Protein 7ULH (pdb70)

Nearest PDB structures (foldseek):
  7ulh-assembly1_D  TM=1.004E+00  e=5.525E-63  Mycobacterium avium 104
  7ulh-assembly1_B  TM=1.000E+00  e=2.800E-59  Mycobacterium avium 104
  7ulh-assembly1_E  TM=9.971E-01  e=6.194E-58  Mycobacterium avium 104
  7ulh-assembly2_G  TM=9.813E-01  e=3.292E-58  Mycobacterium avium 104
  7ulh-assembly1_C  TM=9.807E-01  e=3.507E-58  Mycobacterium avium 104

InterPro domains:
  IPR002347 Short-chain dehydrogenase/reductase SDR [PF00106] (8-205)
  IPR002347 Short-chain dehydrogenase/reductase SDR [PR00080] (91-102)
  IPR002347 Short-chain dehydrogenase/reductase SDR [PR00080] (151-159)
  IPR002347 Short-chain dehydrogenase/reductase SDR [PR00080] (171-190)
  IPR002347 Short-chain dehydrogenase/reductase SDR [PR00081] (9-26)
  IPR002347 Short-chain dehydrogenase/reductase SDR [PR00081] (91-102)
  IPR002347 Short-chain dehydrogenase/reductase SDR [PR00081] (145-161)
  IPR002347 Short-chain dehydrogenase/reductase SDR [PR00081] (171-190)
  IPR002347 Short-chain dehydrogenase/reductase SDR [PR00081] (192-209)
  IPR020904 Short-chain dehydrogenase/reductase, conserved site [PS00061] (158-186)
  IPR036291 NAD(P)-binding domain superfamily [SSF51735] (5-262)
  IPR051687 Peroxisomal Beta-Oxidation Enzymes [PTHR45024] (5-287)
  IPR057326 Ketoreductase domain [SM00822] (8-202)

Foldseek 3Di:
DFLQAPAEEEQAPCLFFLSVLLQLLLQVRHYAYAQEDQDAAPVCPDVRRSSVVSQVVSVVVVGHYDYHHFQLLDLVRLLVVQVCCCVVVNHHQEYELDDFDADFAAPVVDDVCNQVVRLRSQPSSLVRNLVNRLVVQVVVCVVVVAADHHEYEHEAEPCLAPNDGRGPRNNVSSVVVLVVQLVSQVVRVVNQYAGEYEHQYVDGLVNDDPPDADQQRSNQCSVVVSVCSGPVNSVDHSWYWYGGRPDTDTDDHDDAPFDDDPPPDDDDPVCVVVCCCDGNPVVDDDPDD/DFLQALAEEEQAQCLFAQSVLLQLLLQVRHYAYAQEDAAAAPVPPDVRRSSVVSQVVSVVVPGHYDYHHFQLLDLVSLLVVQVCCCVVVNHHQYYELDDFDADFAAPVPDDVCRLVRRLRSQPSSLVSNLVNNLVVQVVVCVVVVAADHHEYEHEAEPCLAPNDGRGPRNNVSRVNVLVVQQVSQVVRVVSQYAGEYEHQQVAGVSNCPPPDQDQQRSSQCSVVVSVCSGPVNSPDHSWYWYGGRPDTDTDDHDDAPFDDDPPPDDDDPVCVVVCCCDGNPVVDDDPDD/DFLQALAEEEQAQCLFFLNVLLQLQLQVRHYAYAQEDQDCDCNRSSVVSQVLSVVVPGHYHYHHFQLLDQVRLLVVQVCCCVVVVHHQYYELDDFDADFDAPVPDDVCNQVVRLRSQPSSLVNNLVNRLVVQVVVCVVVVAADHHEYEHEAEPCLAPNDGRGPRNNVRRVNVLVVQQVSQVVRVRNQYAGEYEHQYHDGLSRDDPPDADQQRSNQCSVVVSVCSGPVNSPDHSWYWYGGRPDTDTDDHDDAPFDDDPPPDDDDPVCVVVCCCDGNPVVDHDPDD/DAFQQALAEEEQAQCLDFQSVLLQLLLQVRHYAYAQEDADADPVCPDVRGSSVVSQVVSVVVPGHYDYAHFQLLDQVSLLVVQVCCCVVSVHHQEYELDDFDADFDAPVPDDVCRQVVRLRSQPSSLVNNLVNNLVVLVVVCVVVVAADHHEYEHEAEPCLQPNDGRGPRNNVSSVNVLVVQQVSQVVRVRNQYAGEYEHQNVDFDQQRRNQCSVVVSVCSGPVNSPDHSWYWYGGRPDTDTDDHDDAPFDDDPPPDDDDPVCVVVCCCDGNPVVDDDPDDD/DFLQALAEEEFAQCLDFLSVLLQLLLQVRHYAYAQEDAPPVGSSVVSQVVSVVVPGHYHYAHFQLLDLVSLLVVQVCCCVVSNHHQEYELDDFDADFAAPVPDDVCNQVVRLRSQPVSLVSNLVNRLVVLVVVCVVVVAADHHEYEHEAEPCLAPNDGRPPRNNVSSVNVLVVQQVSQVVRVRNQYAGEYEHENCVQQRSNQCSVVSSVCSGPVNSPDHSWYWYGGGPDTDTDDHDDAPFDDDPPPDDDDPVCVVVCCCDGNVVVDDDPDDD/DFLQALAEEEQAPCLFFLSVLLQLLLQVRHYAYAQEDQPAPVHRSSVVSQVLSVVVPGHYHYHHFQLLDQVSLLVVQVCCCVVVNHHQEYELDDFDADFAAPVPDDPCNQVRRLRSQPSSLVRNLVNRLVVLVVVCVVVVAADHHEYEHEAEPCLAPNDGRGPRNNVRRVNVLVVQQVSQVVRVVNQYAGEYEHQANPGLSNHPADQNRRNQCSNVVSVCSGPVNSPDHSWYWYGGGPDTDTDDHDDAPFDDDPPPDDDDPVCVVVCCCDGNPVVDHDPDDD/DFLQAPAEEEQAQCLFFLSVLLQLQLQVRHYAYAQEDQDQDPVGDSSVVSQVLSVVVPGHYHYDHFQLLDLVRLLVVQVCCCVVVNHHQEYELDDFDADFAAPVPDDVCNQVVRLRSQPSSLVSNLVNNLVVQVVVCVVVVAADHHEYEHEAEPCLQPNDGRGPRNNVSSVNVLVVQLVSQVVRVVNQYAGEYEHQYVAGLSNDDPPDADQQRSNQCSVVVSVCSGPVNSPDHSWYWYGGRPDTDTDDDDDAPFDDDPPPDDDDPVCVVVCCCDGNPVVDHDPDDD

Sequence (1984 aa):
TGLLDGKVALVTGAGHGIGRGHALELAKHGATVIVNDLGTSLSGEGTGKVADEVVTVIESRGGKAVSDFSDVGDEEQVDLAVERAYSQLGRLDIVVNNAGIVRDKAIWNMTVDDDFDLVMRVHVRGSWLTSRAVARKWRAESKESGAKVYGRIINTTSGAGLHGHFGQTNYSAAKAAIVGLTQTLSLELASIGATVNAISPGPIEPDERSEDEFDPKDPSLGSPVVAWLASPEAGHISGQVIRAIGEHLQLLKGWHPVASVSNGQKRWDANKLGAIMAADIFGTRNTGLRTGLLDGKVALVTGAGHGIGRGHALELAKHGATVIVNDLGTSLSGEGTGKVADEVVTVIESRGGKAVSDFSDVGDEEQVDLAVERAYSQLGRLDIVVNNAGIVRDKAIWNMTVDDFDLVMRVHVRGSWLTSRAVARKWRAESKESGAKVYGRIINTTSGAGLHGHFGQTNYSAAKAAIVGLTQTLSLELASIGATVNAISPGPIEPDERSEDEFDPKDPSLGSPVVAWLASPEAGHISGQVIRAIGEHLQLLKGWHPVASVSNGQKRWDANKLGAIMAADIFGTRNTGLRTGLLDGKVALVTGAGHGIGRGHALELAKHGATVIVNDLGTSLGKVADEEVVTVIESRGGKAVSDFSDVGDEEQVDLAVERAYSQLGRLDIVVNNAGIVRDKAIWNMTVDDFDLVMRVHVRGSWLTSRAVARKWRAESKESGAKVYGRIINTTSGAGLHGHFGQTNYSAAKAAIVGLTQTLSLELASIGATVNAISPGPIEPDERSEDEFDPKDPSLGSPVVAWLASPEAGHISGQVIRAIGEHLQLLKGWHPVASVSNGQKRWDANKLGAIMAADIFGTRNTGLRMTGLLDGKVALVTGAGHGIGRGHALELAKHGATVIVNDLGTSLSGEGTGKVADEVVTVIESRGGKAVSDFSDVGDEEQVDLAVERAYSQLGRLDIVVNNAGIVRDKAIWNMTVDDFDLVMRVHVRGSWLTSRAVARKWRAESKESGAKVYGRIINTTSGAGLHGHFGQTNYSAAKAAIVGLTQTLSLELASIGATVNAISPGDEFDPKDPSLGSPVVAWLASPEAGHISGQVIRAIGEHLQLLKGWHPVASVSNGQKRWDANKLGAIMAADIFGTRNTGLRLTGLLDGKVALVTGAGHGIGRGHALELAKHGATVIVNDLGTGKVADEVVTVIESRGGKAVSDFSDVGDEEQVDLAVERAYSQLGRLDIVVNNAGIVRDKAIWNMTVDDFDLVMRVHVRGSWLTSRAVARKWRAESKESGAKVYGRIINTTSGAGLHGHFGQTNYSAAKAAIVGLTQTLSLELASIGATVNAISPGFDPKDPSLGSPVVAWLASPEAGHISGQVIRAIGEHLQLLKGWHPVASVSNGQKRWDANKLGAIMAADIFGTRNTGLRLTGLLDGKVALVTGAGHGIGRGHALELAKHGATVIVNDLGTSTGKVADEVVTVIESRGGKAVSDFSDVGDEEQVDLAVERRAYSQLGRLDIVVNNAGIVRDKAIWNMTVDDDFDLVMRVHVRGSWLTSRAVARKWRAESKESGAKVYGRIINTTSGAGLHGHFGQTNYSAAKAAIVGLTQTLSLELASIGATVNAISPGPIEPDEREFDPKDPSLGSPVVAWLASPEAGHISGQVIRAIGEHLQLLKGWHPVASVSNGQKRWDANKLGAIMAADIFGTRNTGLRLTGLLDGKVALVTGAGHGIGRGHALELAKHGATVIVNDLGTSLSGKVADEEVVTVIESRGGKAVSDFSDVGDEEQVDLAVERRAYSQLGRLDIVVNNAGIVRDKAIWNMTVDDDF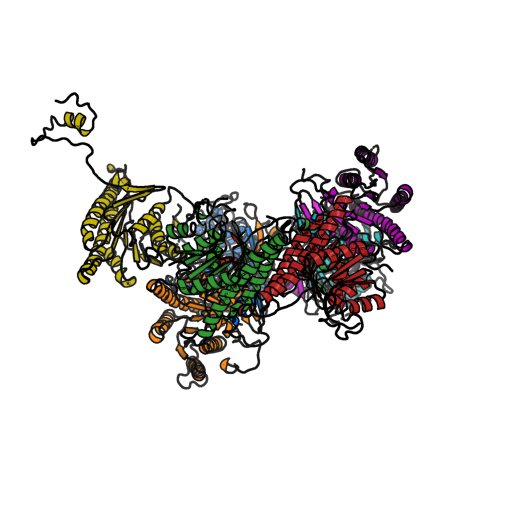DLVMRVHVRGSWLTSRAVARKWRAESKESGAKVYGRIINTTSGAGLHGHFGQTNYSAAKAAIVGLTQTLSLELASIGATVNAISPGPIEPDERSEDEFDPKDPSLGSPVVAWLASPEAGHISGQVIRAIGEHLQLLKGWHPVASVSNGQKRWDANKLGAIMAADIFGTRNTGLRL

B-factor: mean 33.36, std 16.4, range [7.2, 121.9]

Radius of gyration: 41.69 Å; Cα contacts (8 Å, |Δi|>4): 4905; chains: 7; bounding box: 114×105×138 Å

Solvent-accessible surface area: 74106 Å² total; per-residue (Å²): 178,28,31,0,87,68,34,10,0,8,0,2,17,0,0,96,23,38,0,17,2,1,0,19,17,0,8,140,14,25,1,22,0,5,0,6,21,108,27,101,20,116,88,48,76,85,67,11,66,2,0,43,68,0,17,83,35,3,95,100,148,72,20,134,7,47,24,9,75,17,47,14,0,39,60,127,70,4,46,108,14,2,80,89,0,42,86,132,59,53,40,0,6,0,0,0,7,26,20,34,52,64,104,72,51,0,0,22,50,0,66,17,102,22,3,50,70,0,20,88,24,6,1,34,1,7,0,0,2,0,4,6,0,0,90,54,0,89,63,68,16,181,92,71,72,58,139,16,45,0,7,1,1,0,9,0,14,19,2,4,7,57,0,75,28,0,20,0,0,36,0,0,0,7,5,0,3,8,0,0,0,10,0,0,3,45,2,0,37,77,11,18,0,1,0,1,0,0,2,16,73,176,58,20,9,26,116,44,64,139,133,81,45,50,92,83,9,33,10,6,3,1,8,0,0,0,3,0,0,0,72,80,0,27,39,0,0,5,4,1,1,83,2,53,9,53,75,0,29,5,8,59,15,28,65,73,77,21,60,30,49,21,60,114,55,92,18,63,1,87,130,0,15,70,43,3,10,22,37,14,14,16,0,46,23,61,7,77,201,179,25,28,0,76,70,39,10,0,8,0,3,17,0,0,88,26,36,0,15,4,0,0,21,22,0,8,160,11,20,1,19,0,12,0,6,20,103,28,93,13,187,88,47,75,86,97,8,71,3,0,39,70,0,16,86,34,3,94,95,131,72,17,127,8,62,37,5,80,6,50,14,0,44,62,126,66,3,49,89,9,3,83,100,3,39,90,144,57,57,40,0,7,0,0,0,8,24,20,37,54,77,102,80,107,10,0,35,84,0,64,14,101,26,5,49,69,0,19,89,26,7,1,34,2,6,0,0,3,0,3,7,0,0,92,54,0,28,61,62,16,75,154,66,66,56,139,14,46,0,8,1,1,0,10,0,14,19,3,3,8,56,0,75,104,7,21,0,0,35,0,0,0,8,6,0,2,7,0,0,0,11,0,0,3,45,2,0,38,50,10,18,0,1,0,1,0,0,3,10,72,180,78,19,9,16,109,32,52,110,75,159,41,51,88,81,9,38,12,5,1,2,10,0,0,0,3,1,0,0,73,81,0,28,36,0,0,4,4,1,1,71,2,57,8,53,74,0,29,5,8,60,16,28,63,76,75,20,60,28,50,21,62,111,56,71,17,75,1,101,43,0,18,69,44,2,10,22,40,15,16,18,1,47,26,57,8,77,204,127,25,30,0,72,75,41,10,0,10,0,2,18,0,0,96,23,38,0,6,3,0,0,18,18,0,5,147,12,11,0,22,0,13,0,5,21,116,27,105,55,152,92,102,1,0,64,64,0,15,84,30,4,93,90,149,69,16,108,8,61,39,13,74,10,48,14,0,40,52,139,72,4,46,97,13,2,79,94,3,41,99,130,58,55,39,1,7,0,0,0,7,24,20,36,51,78,94,75,76,10,0,39,97,4,68,15,102,15,4,49,73,0,18,88,26,5,1,33,1,7,0,0,2,0,3,6,0,0,85,54,0,101,64,71,13,83,161,72,69,59,141,18,46,0,7,1,2,0,8,0,11,17,2,4,7,57,0,74,104,6,20,0,0,35,0,0,0,7,6,0,2,8,0,0,0,11,0,0,3,44,5,0,34,89,16,17,0,1,0,1,0,0,2,13,70,186,79,25,11,25,114,49,69,86,104,62,45,58,86,78,8,31,13,5,3,2,8,0,0,0,4,1,0,0,74,76,0,27,36,0,0,5,5,1,1,80,1,54,7,51,74,0,29,5,8,60,16,29,63,75,76,22,60,29,50,22,60,103,59,126,19,65,0,93,134,0,20,69,43,3,8,20,39,13,16,17,1,45,24,58,7,76,196,165,118,33,26,0,59,70,42,9,0,7,0,2,18,0,0,101,38,42,0,67,7,1,0,38,17,0,8,144,13,25,1,21,0,5,0,5,18,101,26,97,4,172,90,36,88,78,93,15,77,3,0,37,58,0,16,84,42,3,98,92,176,70,17,122,8,52,24,9,83,16,48,13,0,44,60,122,67,3,46,106,13,4,84,84,0,43,84,119,56,55,42,1,8,0,0,0,7,25,19,38,53,80,89,79,69,11,0,34,98,0,71,28,87,10,4,52,54,0,18,88,27,7,1,33,1,6,0,1,2,0,8,5,0,0,88,60,0,103,66,76,13,82,95,72,71,58,134,18,43,0,7,1,1,0,9,1,11,17,3,3,8,56,0,74,105,6,18,0,0,34,0,0,0,6,6,0,2,8,0,0,0,12,0,0,2,42,3,0,38,87,12,16,0,1,0,1,0,0,3,18,68,157,90,50,79,84,84,30,68,27,6,3,0,7,0,0,0,3,0,0,0,73,83,0,29,35,0,0,4,4,2,1,82,3,56,8,47,75,0,26,5,8,62,18,29,63,76,77,22,62,31,49,12,44,104,106,76,17,66,1,87,126,0,16,68,41,2,10,19,35,15,15,14,1,44,22,58,5,75,146,160,179,23,28,0,73,76,43,11,0,10,0,3,16,0,6,121,42,41,1,15,7,0,0,44,37,0,8,85,19,24,1,20,0,11,0,6,24,115,27,145,107,30,4,0,63,112,12,17,87,55,3,96,93,176,71,19,138,6,61,40,24,98,18,50,14,0,42,56,124,68,4,49,111,14,6,107,59,1,52,97,78,59,54,43,0,8,0,0,0,7,25,19,36,83,97,22,78,76,12,0,34,94,0,63,18,99,27,5,51,40,0,17,96,31,7,1,32,1,6,0,0,2,0,4,10,0,0,91,27,0,107,63,73,17,86,96,73,71,59,145,18,41,0,8,1,2,0,9,0,13,16,4,4,8,60,0,75,102,7,19,0,0,36,0,0,0,7,6,0,2,8,0,0,0,11,0,0,3,40,3,0,36,87,9,17,0,2,0,2,0,0,2,19,75,102,84,84,85,52,66,41,12,2,0,7,0,0,0,3,1,0,0,74,75,0,27,37,0,0,5,5,1,1,78,3,56,9,57,78,0,28,5,7,63,16,28,63,74,74,22,60,28,51,22,58,110,56,102,15,62,1,91,126,0,17,69,42,3,9,18,38,14,16,16,1,47,23,56,6,69,146,151,179,26,29,0,78,80,39,10,0,7,0,3,17,0,0,98,22,39,1,9,2,0,0,15,17,0,6,142,11,11,0,23,0,3,0,4,22,119,28,81,73,145,40,34,1,0,65,62,0,17,87,31,3,91,91,145,71,16,102,8,53,22,10,96,17,51,13,0,42,54,129,69,3,48,119,11,3,85,85,0,41,88,132,56,53,42,0,8,0,0,0,7,24,18,36,70,95,23,78,96,13,0,33,89,0,60,21,102,29,5,52,89,0,19,86,23,6,1,32,1,7,0,1,1,0,4,7,0,0,90,58,0,104,66,70,14,85,149,66,70,59,145,17,42,0,7,0,2,0,8,1,12,16,3,3,8,57,0,75,107,7,21,0,0,37,0,0,0,7,7,0,2,6,0,0,0,12,0,0,3,44,4,0,34,88,16,16,0,1,0,0,0,0,2,12,68,183,92,36,11,32,90,93,128,45,80,86,86,16,37,15,5,1,0,7,0,0,0,4,0,0,0,78,75,0,27,35,0,0,4,4,0,1,76,2,51,8,55,76,0,29,5,7,62,16,28,63,76,74,22,60,30,50,18,53,108,144,77,17,78,1,96,49,0,18,69,44,3,8,19,36,13,16,17,1,39,22,57,6,69,153,145,122,25,65,0,65,73,42,5,0,8,0,2,18,0,0,100,22,38,0,19,2,0,0,19,16,0,5,144,45,10,0,6,0,11,0,5,21,107,26,103,30,116,114,81,79,2,0,30,70,0,6,22,34,3,6,58,146,38,5,55,7,57,38,6,80,8,45,13,0,43,83,123,68,3,50,88,10,3,84,105,2,43,85,132,27,56,40,0,7,0,0,0,7,24,18,33,52,79,99,77,102,14,110,186,86,29,75,113,99,22,80,81,70,0,48,87,24,5,29,109,1,7,113,4,2,1,51,6,0,19,136,56,0,145,65,71,12,83,96,75,69,59,147,19,42,0,7,1,1,0,8,0,14,37,16,8,48,152,39,121,161,14,20,61,0,36,19,41,0,7,44,37,2,25,34,28,0,90,64,15,12,141,115,11,56,84,11,22,2,5,0,1,0,0,2,12,70,193,56,32,10,19,120,70,76,116,80,68,119,54,90,80,23,30,24,49,2,1,63,27,0,1,90,1,0,0,75,102,0,40,143,43,32,18,39,17,17,78,6,52,18,140,104,120,78,108,48,154,51,252,125,118,131,39,100,59,93,48,47,184,145,232,117,61,84,145,132,48,52,74,43,87,13,19,36,53,149,56,108,173,134,67,43,181,144,158

Structure (mmCIF, N/CA/C/O backbone):
data_7ULH
#
_entry.id   7ULH
#
_cell.length_a   241.810
_cell.length_b   241.810
_cell.length_c   241.960
_cell.angle_alpha   90.000
_cell.angle_beta   90.000
_cell.angle_gamma   120.000
#
_symmetry.space_group_name_H-M   'H 3 2'
#
loop_
_entity.id
_entity.type
_entity.pdbx_description
1 polymer 'Short chain dehydrogenase'
2 water water
#
loop_
_atom_site.group_PDB
_atom_site.id
_atom_site.type_symbol
_atom_site.label_atom_id
_atom_site.label_alt_id
_atom_site.label_comp_id
_atom_site.label_asym_id
_atom_site.label_entity_id
_atom_site.label_seq_id
_atom_site.pdbx_PDB_ins_code
_atom_site.Cartn_x
_atom_site.Cartn_y
_atom_site.Cartn_z
_atom_site.occupancy
_atom_site.B_iso_or_equiv
_atom_site.auth_seq_id
_atom_site.auth_comp_id
_atom_site.auth_asym_id
_atom_site.auth_atom_id
_atom_site.pdbx_PDB_model_num
ATOM 1 N N . THR A 1 23 ? -24.08981 94.15769 -29.59918 1.000 94.06081 2 THR A N 1
ATOM 2 C CA . THR A 1 23 ? -23.08244 93.10348 -29.50489 1.000 92.84415 2 THR A CA 1
ATOM 3 C C . THR A 1 23 ? -21.92141 93.52177 -28.60157 1.000 87.68683 2 THR A C 1
ATOM 4 O O . THR A 1 23 ? -21.08794 94.35068 -28.97328 1.000 94.07077 2 THR A O 1
ATOM 8 N N . GLY A 1 24 ? -21.87333 92.92374 -27.41472 1.000 67.08234 3 GLY A N 1
ATOM 9 C CA . GLY A 1 24 ? -20.80786 93.20026 -26.47283 1.000 59.01776 3 GLY A CA 1
ATOM 10 C C . GLY A 1 24 ? -19.54454 92.39472 -26.73453 1.000 46.97591 3 GLY A C 1
ATOM 11 O O . GLY A 1 24 ? -19.55366 91.38074 -27.43261 1.000 47.12486 3 GLY A O 1
ATOM 12 N N . LEU A 1 25 ? -18.43073 92.88648 -26.18077 1.000 39.96734 4 LEU A N 1
ATOM 13 C CA . LEU A 1 25 ? -17.17199 92.15326 -26.27803 1.000 41.08196 4 LEU A CA 1
ATOM 14 C C . LEU A 1 25 ? -17.33803 90.71453 -25.81532 1.000 39.11753 4 LEU A C 1
ATOM 15 O O . LEU A 1 25 ? -16.74878 89.79464 -26.39348 1.000 32.36259 4 LEU A O 1
ATOM 20 N N . LEU A 1 26 ? -18.13861 90.50476 -24.76951 1.000 37.50983 5 LEU A N 1
ATOM 21 C CA . LEU A 1 26 ? -18.27193 89.20904 -24.12055 1.000 37.47373 5 LEU A CA 1
ATOM 22 C C . LEU A 1 26 ? -19.63614 88.58279 -24.37300 1.000 36.07439 5 LEU A C 1
ATOM 23 O O . LEU A 1 26 ? -20.07343 87.72033 -23.60221 1.000 32.44288 5 LEU A O 1
ATOM 28 N N . ASP A 1 27 ? -20.32338 89.01158 -25.42821 1.000 36.10274 6 ASP A N 1
ATOM 29 C CA . ASP A 1 27 ? -21.59827 88.40285 -25.76594 1.000 38.24747 6 ASP A CA 1
ATOM 30 C C . ASP A 1 27 ? -21.40488 86.91440 -25.99972 1.000 39.29583 6 ASP A C 1
ATOM 31 O O . ASP A 1 27 ? -20.45980 86.49843 -26.67628 1.000 38.46907 6 ASP A O 1
ATOM 36 N N . GLY A 1 28 ? -22.28882 86.11439 -25.41171 1.000 38.82658 7 GLY A N 1
ATOM 37 C CA . GLY A 1 28 ? -22.24622 84.67778 -25.55451 1.000 34.00284 7 GLY A CA 1
ATOM 38 C C . GLY A 1 28 ? -21.31013 83.95986 -24.60912 1.000 38.09136 7 GLY A C 1
ATOM 39 O O . GLY A 1 28 ? -21.28305 82.72332 -24.61959 1.000 38.73527 7 GLY A O 1
ATOM 40 N N . LYS A 1 29 ? -20.53612 84.67872 -23.80254 1.000 33.59103 8 LYS A N 1
ATOM 41 C CA . LYS A 1 29 ? -19.58568 84.05154 -22.89695 1.000 33.93534 8 LYS A CA 1
ATOM 42 C C . LYS A 1 29 ? -20.19394 83.90622 -21.50559 1.000 33.66092 8 LYS A C 1
ATOM 43 O O . LYS A 1 29 ? -21.10938 84.63920 -21.12655 1.000 36.64548 8 LYS A O 1
ATOM 49 N N . VAL A 1 30 ? -19.70838 82.91399 -20.76604 1.000 32.26310 9 VAL A N 1
ATOM 50 C CA . VAL A 1 30 ? -20.11874 82.66606 -19.38909 1.000 31.16801 9 VAL A CA 1
ATOM 51 C C . VAL A 1 30 ? -18.88680 82.80778 -18.50787 1.000 31.93654 9 VAL A C 1
ATOM 52 O O . VAL A 1 30 ? -17.84581 82.19907 -18.78501 1.000 29.91923 9 VAL A O 1
ATOM 56 N N . ALA A 1 31 ? -19.00049 83.61917 -17.46000 1.000 29.16374 10 ALA A N 1
ATOM 57 C CA . ALA A 1 31 ? -17.87215 83.95274 -16.60605 1.000 29.38378 10 ALA A CA 1
ATOM 58 C C . ALA A 1 31 ? -18.21515 83.68223 -15.14991 1.000 31.49616 10 ALA A C 1
ATOM 59 O O . ALA A 1 31 ? -19.32890 83.96481 -14.69559 1.000 30.79040 10 ALA A O 1
ATOM 61 N N . LEU A 1 32 ? -17.25431 83.11828 -14.42940 1.000 28.82908 11 LEU A N 1
ATOM 62 C CA . LEU A 1 32 ? -17.34865 82.95226 -12.98885 1.000 27.99794 11 LEU A CA 1
ATOM 63 C C . LEU A 1 32 ? -16.44614 83.97846 -12.32432 1.000 29.42501 11 LEU A C 1
ATOM 64 O O . LEU A 1 32 ? -15.26572 84.09034 -12.67074 1.000 28.92531 11 LEU A O 1
ATOM 69 N N . VAL A 1 33 ? -17.00449 84.73361 -11.38474 1.000 29.08011 12 VAL A N 1
ATOM 70 C CA . VAL A 1 33 ? -16.24059 85.67071 -10.57181 1.000 28.17192 12 VAL A CA 1
ATOM 71 C C . VAL A 1 33 ? -16.39392 85.23425 -9.12628 1.000 28.71878 12 VAL A C 1
ATOM 72 O O . VAL A 1 33 ? -17.50925 85.22969 -8.59181 1.000 29.69355 12 VAL A O 1
ATOM 76 N N . THR A 1 34 ? -15.28687 84.85119 -8.50024 1.000 28.20727 13 THR A N 1
ATOM 77 C CA . THR A 1 34 ? -15.31021 84.44237 -7.10528 1.000 28.81564 13 THR A CA 1
ATOM 78 C C . THR A 1 34 ? -15.15634 85.66524 -6.21129 1.000 29.16626 13 THR A C 1
ATOM 79 O O . THR A 1 34 ? -14.43905 86.61099 -6.55047 1.000 28.85607 13 THR A O 1
ATOM 83 N N . GLY A 1 35 ? -15.85226 85.65207 -5.07905 1.000 28.67446 14 GLY A N 1
ATOM 84 C CA . GLY A 1 35 ? -15.82086 86.80644 -4.19913 1.000 26.89244 14 GLY A CA 1
ATOM 85 C C . GLY A 1 35 ? -16.34181 88.05978 -4.86451 1.000 31.47835 14 GLY A C 1
ATOM 86 O O . GLY A 1 35 ? -15.72428 89.12520 -4.74626 1.000 32.97101 14 GLY A O 1
ATOM 87 N N . ALA A 1 36 ? -17.44944 87.94974 -5.59530 1.000 32.00751 15 ALA A N 1
ATOM 88 C CA . ALA A 1 36 ? -17.99599 89.05831 -6.36547 1.000 29.58335 15 ALA A CA 1
ATOM 89 C C . ALA A 1 36 ? -19.05674 89.85385 -5.61211 1.000 32.02598 15 ALA A C 1
ATOM 90 O O . ALA A 1 36 ? -19.75469 90.66298 -6.23123 1.000 30.11815 15 ALA A O 1
ATOM 92 N N . GLY A 1 37 ? -19.18529 89.65850 -4.29448 1.000 32.92728 16 GLY A N 1
ATOM 93 C CA . GLY A 1 37 ? -20.22409 90.33602 -3.53356 1.000 30.71060 16 GLY A CA 1
ATOM 94 C C . GLY A 1 37 ? -19.91185 91.76447 -3.14633 1.000 31.90452 16 GLY A C 1
ATOM 95 O O . GLY A 1 37 ? -20.83796 92.54384 -2.91247 1.000 35.56234 16 GLY A O 1
ATOM 96 N N . HIS A 1 38 ? -18.63558 92.12918 -3.07009 1.000 34.65656 17 HIS A N 1
ATOM 97 C CA . HIS A 1 38 ? -18.23828 93.46418 -2.64443 1.000 35.94649 17 HIS A CA 1
ATOM 98 C C . HIS A 1 38 ? -17.00775 93.89831 -3.42562 1.000 34.49279 17 HIS A C 1
ATOM 99 O O . HIS A 1 38 ? -16.25779 93.07043 -3.95080 1.000 38.07919 17 HIS A O 1
ATOM 106 N N . GLY A 1 39 ? -16.81522 95.21419 -3.49117 1.000 31.47249 18 GLY A N 1
ATOM 107 C CA . GLY A 1 39 ? -15.53106 95.77626 -3.88097 1.000 31.07275 18 GLY A CA 1
ATOM 108 C C . GLY A 1 39 ? -15.07035 95.34736 -5.25973 1.000 36.47824 18 GLY A C 1
ATOM 109 O O . GLY A 1 39 ? -15.83075 95.36086 -6.23579 1.000 34.62711 18 GLY A O 1
ATOM 110 N N . ILE A 1 40 ? -13.79689 94.94870 -5.32707 1.000 38.46639 19 ILE A N 1
ATOM 111 C CA . ILE A 1 40 ? -13.14962 94.64337 -6.60069 1.000 35.83302 19 ILE A CA 1
ATOM 112 C C . ILE A 1 40 ? -13.89624 93.53402 -7.33243 1.000 32.77416 19 ILE A C 1
ATOM 113 O O . ILE A 1 40 ? -14.18482 93.63992 -8.53148 1.000 28.75311 19 ILE A O 1
ATOM 118 N N . GLY A 1 41 ? -14.22825 92.45532 -6.62283 1.000 30.77628 20 GLY A N 1
ATOM 119 C CA . GLY A 1 41 ? -14.92654 91.35913 -7.27223 1.000 28.12118 20 GLY A CA 1
ATOM 120 C C . GLY A 1 41 ? -16.28460 91.77623 -7.79848 1.000 31.98135 20 GLY A C 1
ATOM 121 O O . GLY A 1 41 ? -16.70293 91.34775 -8.87663 1.000 32.17250 20 GLY A O 1
ATOM 122 N N . ARG A 1 42 ? -16.98678 92.62734 -7.04549 1.000 33.57878 21 ARG A N 1
ATOM 123 C CA . ARG A 1 42 ? -18.26701 93.16030 -7.50211 1.000 32.20607 21 ARG A CA 1
ATOM 124 C C . ARG A 1 42 ? -18.10149 93.98853 -8.76553 1.000 31.63174 21 ARG A C 1
ATOM 125 O O . ARG A 1 42 ? -18.91012 93.88154 -9.69750 1.000 31.78701 21 ARG A O 1
ATOM 133 N N . GLY A 1 43 ? -17.05286 94.81419 -8.81516 1.000 29.96621 22 GLY A N 1
ATOM 134 C CA . GLY A 1 43 ? -16.78254 95.58909 -10.01435 1.000 29.68901 22 GLY A CA 1
ATOM 135 C C . GLY A 1 43 ? -16.53317 94.71785 -11.22877 1.000 32.65828 22 GLY A C 1
ATOM 136 O O . GLY A 1 43 ? -17.04562 94.99538 -12.31537 1.000 36.16415 22 GLY A O 1
ATOM 137 N N . HIS A 1 44 ? -15.75424 93.64571 -11.05862 1.000 28.57050 23 HIS A N 1
ATOM 138 C CA . HIS A 1 44 ? -15.52284 92.71205 -12.15617 1.000 28.95281 23 HIS A CA 1
ATOM 139 C C . HIS A 1 44 ? -16.83812 92.12291 -12.65018 1.000 31.35013 23 HIS A C 1
ATOM 140 O O . HIS A 1 44 ? -17.11901 92.12287 -13.85399 1.000 34.68876 23 HIS A O 1
ATOM 147 N N . ALA A 1 45 ? -17.66911 91.63279 -11.72455 1.000 30.35456 24 ALA A N 1
ATOM 148 C CA . ALA A 1 45 ? -18.93497 91.01314 -12.10978 1.000 32.20414 24 ALA A CA 1
ATOM 149 C C . ALA A 1 45 ? -19.81526 91.98443 -12.89018 1.000 31.41929 24 ALA A C 1
ATOM 150 O O . ALA A 1 45 ? -20.40701 91.61272 -13.91031 1.000 31.77856 24 ALA A O 1
ATOM 152 N N . LEU A 1 46 ? -19.90618 93.23550 -12.42958 1.000 29.94652 25 LEU A N 1
ATOM 153 C CA . LEU A 1 46 ? -20.67506 94.24144 -13.15439 1.000 30.87597 25 LEU A CA 1
ATOM 154 C C . LEU A 1 46 ? -20.10587 94.47673 -14.54540 1.000 30.77333 25 LEU A C 1
ATOM 155 O O . LEU A 1 46 ? -20.85565 94.54454 -15.52749 1.000 31.33130 25 LEU A O 1
ATOM 160 N N . GLU A 1 47 ? -18.77964 94.58837 -14.65020 1.000 30.28423 26 GLU A N 1
ATOM 161 C CA . GLU A 1 47 ? -18.15817 94.91725 -15.92865 1.000 32.70924 26 GLU A CA 1
ATOM 162 C C . GLU A 1 47 ? -18.36397 93.79758 -16.94463 1.000 34.38629 26 GLU A C 1
ATOM 163 O O . GLU A 1 47 ? -18.74916 94.05006 -18.09254 1.000 34.54619 26 GLU A O 1
ATOM 169 N N . LEU A 1 48 ? -18.12952 92.54885 -16.53510 1.000 31.28391 27 LEU A N 1
ATOM 170 C CA . LEU A 1 48 ? -18.29952 91.42956 -17.45672 1.000 32.61890 27 LEU A CA 1
ATOM 171 C C . LEU A 1 48 ? -19.74139 91.34766 -17.95355 1.000 36.37551 27 LEU A C 1
ATOM 172 O O . LEU A 1 48 ? -19.98621 91.07694 -19.13614 1.000 33.34852 27 LEU A O 1
ATOM 177 N N . ALA A 1 49 ? -20.71084 91.58213 -17.06233 1.000 35.18681 28 ALA A N 1
ATOM 178 C CA . ALA A 1 49 ? -22.11350 91.53485 -17.46416 1.000 35.42871 28 ALA A CA 1
ATOM 179 C C . ALA A 1 49 ? -22.46082 92.68769 -18.39702 1.000 37.31937 28 ALA A C 1
ATOM 180 O O . ALA A 1 49 ? -23.23322 92.51286 -19.34789 1.000 34.84357 28 ALA A O 1
ATOM 182 N N . LYS A 1 50 ? -21.88057 93.86714 -18.15099 1.000 36.88046 29 LYS A N 1
ATOM 183 C CA . LYS A 1 50 ? -22.11548 95.01481 -19.01928 1.000 33.33409 29 LYS A CA 1
ATOM 184 C C . LYS A 1 50 ? -21.69808 94.72198 -20.45373 1.000 36.68798 29 LYS A C 1
ATOM 185 O O . LYS A 1 50 ? -22.34816 95.18790 -21.39671 1.000 39.28578 29 LYS A O 1
ATOM 191 N N . HIS A 1 51 ? -20.65900 93.91072 -20.64117 1.000 33.09881 30 HIS A N 1
ATOM 192 C CA . HIS A 1 51 ? -20.14953 93.58890 -21.96569 1.000 33.65828 30 HIS A CA 1
ATOM 193 C C . HIS A 1 51 ? -20.76808 92.31751 -22.54827 1.000 37.50200 30 HIS A C 1
ATOM 194 O O . HIS A 1 51 ? -20.28925 91.82165 -23.57286 1.000 34.46762 30 HIS A O 1
ATOM 201 N N . GLY A 1 52 ? -21.84046 91.80486 -21.94478 1.000 36.14677 31 GLY A N 1
ATOM 202 C CA . GLY A 1 52 ? -22.64256 90.75790 -22.54351 1.000 34.50839 31 GLY A CA 1
ATOM 203 C C . GLY A 1 52 ? -22.49747 89.38711 -21.92595 1.000 34.85899 31 GLY A C 1
ATOM 204 O O . GLY A 1 52 ? -23.22572 88.47174 -22.32848 1.000 35.70743 31 GLY A O 1
ATOM 205 N N . ALA A 1 53 ? -21.58140 89.19876 -20.98493 1.000 35.91895 32 ALA A N 1
ATOM 206 C CA . ALA A 1 53 ? -21.39068 87.88611 -20.39076 1.000 33.12052 32 ALA A CA 1
ATOM 207 C C . ALA A 1 53 ? -22.49733 87.56559 -19.39298 1.000 32.08549 32 ALA A C 1
ATOM 208 O O . ALA A 1 53 ? -23.04220 88.45056 -18.72671 1.000 36.27941 32 ALA A O 1
ATOM 210 N N . THR A 1 54 ? -22.84374 86.28304 -19.31901 1.000 32.19554 33 THR A N 1
ATOM 211 C CA . THR A 1 54 ? -23.61065 85.75305 -18.19972 1.000 33.75043 33 THR A CA 1
ATOM 212 C C . THR A 1 54 ? -22.64261 85.48226 -17.05152 1.000 32.32086 33 THR A C 1
ATOM 213 O O . THR A 1 54 ? -21.73552 84.65327 -17.18551 1.000 33.73534 33 THR A O 1
ATOM 217 N N . VAL A 1 55 ? -22.82072 86.18187 -15.93226 1.000 31.00004 34 VAL A N 1
ATOM 218 C CA . VAL A 1 55 ? -21.86541 86.15295 -14.82941 1.000 33.94682 34 VAL A CA 1
ATOM 219 C C . VAL A 1 55 ? -22.41471 85.28470 -13.70707 1.000 32.62817 34 VAL A C 1
ATOM 220 O O . VAL A 1 55 ? -23.54140 85.49289 -13.24090 1.000 30.80826 34 VAL A O 1
ATOM 224 N N . ILE A 1 56 ? -21.60866 84.32757 -13.25848 1.000 33.32306 35 ILE A N 1
ATOM 225 C CA . ILE A 1 56 ? -21.90344 83.54453 -12.06332 1.000 32.51931 35 ILE A CA 1
ATOM 226 C C . ILE A 1 56 ? -21.31970 84.29991 -10.87466 1.000 32.34788 35 ILE A C 1
ATOM 227 O O . ILE A 1 56 ? -20.10293 84.31488 -10.67151 1.000 30.44105 35 ILE A O 1
ATOM 232 N N . VAL A 1 57 ? -22.19153 84.92627 -10.08916 1.000 33.79046 36 VAL A N 1
ATOM 233 C CA . VAL A 1 57 ? -21.78699 85.77098 -8.97166 1.000 31.04701 36 VAL A CA 1
ATOM 234 C C . VAL A 1 57 ? -21.61355 84.86570 -7.75562 1.000 33.43582 36 VAL A C 1
ATOM 235 O O . VAL A 1 57 ? -22.58675 84.48817 -7.10024 1.000 35.18645 36 VAL A O 1
ATOM 239 N N . ASN A 1 58 ? -20.36524 84.53623 -7.43836 1.000 30.41274 37 ASN A N 1
ATOM 240 C CA . ASN A 1 58 ? -20.04053 83.65834 -6.32217 1.000 30.77658 37 ASN A CA 1
ATOM 241 C C . ASN A 1 58 ? -19.67593 84.48409 -5.09715 1.000 32.91935 37 ASN A C 1
ATOM 242 O O . ASN A 1 58 ? -18.78841 85.34259 -5.16366 1.000 33.86568 37 ASN A O 1
ATOM 247 N N . ASP A 1 59 ? -20.33849 84.20116 -3.97775 1.000 34.53640 38 ASP A N 1
ATOM 248 C CA . ASP A 1 59 ? -20.00516 84.82841 -2.70641 1.000 31.37744 38 ASP A CA 1
ATOM 249 C C . ASP A 1 59 ? -20.75925 84.11910 -1.59406 1.000 38.30961 38 ASP A C 1
ATOM 250 O O . ASP A 1 59 ? -21.86867 83.61694 -1.80364 1.000 38.02466 38 ASP A O 1
ATOM 255 N N . LEU A 1 60 ? -20.15599 84.10772 -0.40572 1.000 37.82763 39 LEU A N 1
ATOM 256 C CA . LEU A 1 60 ? -20.71957 83.44470 0.76452 1.000 40.00916 39 LEU A CA 1
ATOM 257 C C . LEU A 1 60 ? -21.32342 84.41289 1.77182 1.000 46.22360 39 LEU A C 1
ATOM 258 O O . LEU A 1 60 ? -21.90530 83.96915 2.76723 1.000 50.17175 39 LEU A O 1
ATOM 263 N N . GLY A 1 61 ? -21.20965 85.71499 1.54041 1.000 42.74422 40 GLY A N 1
ATOM 264 C CA . GLY A 1 61 ? -21.55192 86.67822 2.56017 1.000 42.34190 40 GLY A CA 1
ATOM 265 C C . GLY A 1 61 ? -23.03608 86.95268 2.64109 1.000 46.69220 40 GLY A C 1
ATOM 266 O O . GLY A 1 61 ? -23.82203 86.62612 1.75329 1.000 49.81870 40 GLY A O 1
ATOM 267 N N . THR A 1 62 ? -23.42720 87.56808 3.74544 1.000 49.62927 41 THR A N 1
ATOM 268 C CA . THR A 1 62 ? -24.81698 87.92634 3.96356 1.000 54.55301 41 THR A CA 1
ATOM 269 C C . THR A 1 62 ? -25.02981 89.40747 3.67231 1.000 55.63069 41 THR A C 1
ATOM 270 O O . THR A 1 62 ? -24.08564 90.19877 3.60288 1.000 53.47176 41 THR A O 1
ATOM 274 N N . SER A 1 63 ? -26.29047 89.76830 3.47828 1.000 59.91111 42 SER A N 1
ATOM 275 C CA . SER A 1 63 ? -26.66143 91.14115 3.18448 1.000 64.00785 42 SER A CA 1
ATOM 276 C C . SER A 1 63 ? -26.94025 91.90170 4.47521 1.000 65.31277 42 SER A C 1
ATOM 277 O O . SER A 1 63 ? -26.96184 91.33611 5.56950 1.000 68.37654 42 SER A O 1
ATOM 280 N N . LEU A 1 64 ? -27.15392 93.21082 4.33543 1.000 74.44688 43 LEU A N 1
ATOM 281 C CA . LEU A 1 64 ? -27.49483 94.03232 5.49295 1.000 75.35722 43 LEU A CA 1
ATOM 282 C C . LEU A 1 64 ? -28.95103 93.84340 5.90625 1.000 77.13370 43 LEU A C 1
ATOM 283 O O . LEU A 1 64 ? -29.25750 93.79545 7.10201 1.000 79.20405 43 LEU A O 1
ATOM 285 N N . SER A 1 65 ? -29.85874 93.72841 4.93462 1.000 88.10961 44 SER A N 1
ATOM 286 C CA . SER A 1 65 ? -31.27491 93.57043 5.24952 1.000 91.21343 44 SER A CA 1
ATOM 287 C C . SER A 1 65 ? -31.59511 92.15922 5.72632 1.000 93.47122 44 SER A C 1
ATOM 288 O O . SER A 1 65 ? -32.43935 91.97608 6.61150 1.000 97.20351 44 SER A O 1
ATOM 291 N N . GLY A 1 66 ? -30.93492 91.15489 5.15453 1.000 86.64915 45 GLY A N 1
ATOM 292 C CA . GLY A 1 66 ? -31.31485 89.78255 5.41420 1.000 85.90888 45 GLY A CA 1
ATOM 293 C C . GLY A 1 66 ? -32.63388 89.38492 4.79648 1.000 92.08813 45 GLY A C 1
ATOM 294 O O . GLY A 1 66 ? -33.23705 88.39864 5.22758 1.000 94.17843 45 GLY A O 1
ATOM 295 N N . GLU A 1 67 ? -33.09910 90.12773 3.79260 1.000 95.43830 46 GLU A N 1
ATOM 296 C CA . GLU A 1 67 ? -34.39807 89.87252 3.18526 1.000 97.61029 46 GLU A CA 1
ATOM 297 C C . GLU A 1 67 ? -34.32614 88.68735 2.23027 1.000 93.14376 46 GLU A C 1
ATOM 298 O O . GLU A 1 67 ? -33.38731 88.56260 1.43698 1.000 85.25872 46 GLU A O 1
ATOM 300 N N . GLY A 1 68 ? -35.33327 87.81871 2.31313 1.000 97.25285 47 GLY A N 1
ATOM 301 C CA . GLY A 1 68 ? -35.40034 86.62912 1.48838 1.000 92.35310 47 GLY A CA 1
ATOM 302 C C . GLY A 1 68 ? -34.22370 85.70393 1.70499 1.000 91.37446 47 GLY A C 1
ATOM 303 O O . GLY A 1 68 ? -34.05554 85.13802 2.79082 1.000 91.07959 47 GLY A O 1
ATOM 304 N N . THR A 1 69 ? -33.39867 85.54551 0.66813 1.000 90.65151 48 THR A N 1
ATOM 305 C CA . THR A 1 69 ? -32.19154 84.74243 0.79363 1.000 77.85987 48 THR A CA 1
ATOM 306 C C . THR A 1 69 ? -31.15512 85.40549 1.68946 1.000 80.80306 48 THR A C 1
ATOM 307 O O . THR A 1 69 ? -30.31279 84.70617 2.26189 1.000 83.14609 48 THR A O 1
ATOM 309 N N . GLY A 1 70 ? -31.20080 86.73073 1.82796 1.000 81.47685 49 GLY A N 1
ATOM 310 C CA . GLY A 1 70 ? -30.27614 87.44367 2.68740 1.000 73.29705 49 GLY A CA 1
ATOM 311 C C . GLY A 1 70 ? -28.83073 87.29984 2.26031 1.000 67.05567 49 GLY A C 1
ATOM 312 O O . GLY A 1 70 ? -27.91846 87.60828 3.02891 1.000 64.06947 49 GLY A O 1
ATOM 313 N N . LYS A 1 71 ? -28.60879 86.83463 1.03600 1.000 61.34023 50 LYS A N 1
ATOM 314 C CA . LYS A 1 71 ? -27.27268 86.57334 0.52458 1.000 52.88224 50 LYS A CA 1
ATOM 315 C C . LYS A 1 71 ? -26.84031 87.71833 -0.38192 1.000 49.56356 50 LYS A C 1
ATOM 316 O O . LYS A 1 71 ? -27.59877 88.13845 -1.26128 1.000 48.37911 50 LYS A O 1
ATOM 322 N N . VAL A 1 72 ? -25.62412 88.22522 -0.16047 1.000 47.11463 51 VAL A N 1
ATOM 323 C CA . VAL A 1 72 ? -25.18039 89.41186 -0.88548 1.000 44.26640 51 VAL A CA 1
ATOM 324 C C . VAL A 1 72 ? -24.98563 89.10491 -2.36515 1.000 41.70867 51 VAL A C 1
ATOM 325 O O . VAL A 1 72 ? -25.09480 90.00261 -3.21000 1.000 45.63302 51 VAL A O 1
ATOM 329 N N . ALA A 1 73 ? -24.68152 87.84969 -2.70767 1.000 39.71485 52 ALA A N 1
ATOM 330 C CA . ALA A 1 73 ? -24.53049 87.48666 -4.11300 1.000 35.38192 52 ALA A CA 1
ATOM 331 C C . ALA A 1 73 ? -25.83796 87.68534 -4.86632 1.000 41.47839 52 ALA A C 1
ATOM 332 O O . ALA A 1 73 ? -25.83501 88.06684 -6.04261 1.000 40.66009 52 ALA A O 1
ATOM 334 N N . ASP A 1 74 ? -26.96822 87.41901 -4.20479 1.000 40.93427 53 ASP A N 1
ATOM 335 C CA . ASP A 1 74 ? -28.26642 87.66747 -4.81969 1.000 42.08643 53 ASP A CA 1
ATOM 336 C C . ASP A 1 74 ? -28.50200 89.14682 -5.06644 1.000 41.33760 53 ASP A C 1
ATOM 337 O O . ASP A 1 74 ? -29.17068 89.50789 -6.04036 1.000 39.02089 53 ASP A O 1
ATOM 342 N N . GLU A 1 75 ? -27.97054 90.01254 -4.19910 1.000 47.37817 54 GLU A N 1
ATOM 343 C CA . GLU A 1 75 ? -28.10343 91.44884 -4.41628 1.000 42.41614 54 GLU A CA 1
ATOM 344 C C . GLU A 1 75 ? -27.34729 91.88203 -5.66326 1.000 42.51205 54 GLU A C 1
ATOM 345 O O . GLU A 1 75 ? -27.86058 92.67181 -6.46500 1.000 42.63077 54 GLU A O 1
ATOM 351 N N . VAL A 1 76 ? -26.13165 91.36407 -5.85098 1.000 39.30869 55 VAL A N 1
ATOM 352 C CA . VAL A 1 76 ? -25.35429 91.72066 -7.03229 1.000 40.80477 55 VAL A CA 1
ATOM 353 C C . VAL A 1 76 ? -26.05033 91.23279 -8.29584 1.000 37.33809 55 VAL A C 1
ATOM 354 O O . VAL A 1 76 ? -26.07380 91.93467 -9.31466 1.000 37.63348 55 VAL A O 1
ATOM 358 N N . VAL A 1 77 ? -26.63366 90.02978 -8.24853 1.000 39.40304 56 VAL A N 1
ATOM 359 C CA . VAL A 1 77 ? -27.41153 89.52662 -9.37994 1.000 39.15447 56 VAL A CA 1
ATOM 360 C C . VAL A 1 77 ? -28.54800 90.48423 -9.70962 1.000 37.81185 56 VAL A C 1
ATOM 361 O O . VAL A 1 77 ? -28.80494 90.78605 -10.88134 1.000 42.35367 56 VAL A O 1
ATOM 365 N N . THR A 1 78 ? -29.24185 90.98223 -8.68300 1.000 41.24110 57 THR A N 1
ATOM 366 C CA . THR A 1 78 ? -30.33748 91.91835 -8.91543 1.000 41.91602 57 THR A CA 1
ATOM 367 C C . THR A 1 78 ? -29.84669 93.18548 -9.60477 1.000 42.47463 57 THR A C 1
ATOM 368 O O . THR A 1 78 ? -30.48774 93.67857 -10.54241 1.000 44.10752 57 THR A O 1
ATOM 372 N N . VAL A 1 79 ? -28.70373 93.71775 -9.16646 1.000 38.27475 58 VAL A N 1
ATOM 373 C CA . VAL A 1 79 ? -28.15139 94.90887 -9.80495 1.000 39.15603 58 VAL A CA 1
ATOM 374 C C . VAL A 1 79 ? -27.80900 94.62051 -11.25968 1.000 42.21607 58 VAL A C 1
ATOM 375 O O . VAL A 1 79 ? -28.09898 95.42524 -12.15455 1.000 44.53800 58 VAL A O 1
ATOM 379 N N . ILE A 1 80 ? -27.18025 93.47184 -11.51809 1.000 40.22267 59 ILE A N 1
ATOM 380 C CA . ILE A 1 80 ? -26.80799 93.11331 -12.88399 1.000 38.51702 59 ILE A CA 1
ATOM 381 C C . ILE A 1 80 ? -28.04865 92.99903 -13.76581 1.000 42.52827 59 ILE A C 1
ATOM 382 O O . ILE A 1 80 ? -28.09129 93.54007 -14.87832 1.000 41.91826 59 ILE A O 1
ATOM 387 N N . GLU A 1 81 ? -29.07668 92.28965 -13.28633 1.000 39.94392 60 GLU A N 1
ATOM 388 C CA . GLU A 1 81 ? -30.29169 92.14249 -14.08320 1.000 42.49860 60 GLU A CA 1
ATOM 389 C C . GLU A 1 81 ? -31.00587 93.47742 -14.24809 1.000 44.74285 60 GLU A C 1
ATOM 390 O O . GLU A 1 81 ? -31.50256 93.78799 -15.33766 1.000 40.84504 60 GLU A O 1
ATOM 396 N N . SER A 1 82 ? -31.05087 94.28955 -13.18558 1.000 46.77404 61 SER A N 1
ATOM 397 C CA . SER A 1 82 ? -31.69172 95.59527 -13.28730 1.000 47.65578 61 SER A CA 1
ATOM 398 C C . SER A 1 82 ? -30.98039 96.49246 -14.28947 1.000 48.21810 61 SER A C 1
ATOM 399 O O . SER A 1 82 ? -31.60527 97.40641 -14.84452 1.000 46.38364 61 SER A O 1
ATOM 402 N N . ARG A 1 83 ? -29.70481 96.23083 -14.56733 1.000 46.20679 62 ARG A N 1
ATOM 403 C CA . ARG A 1 83 ? -28.98900 96.98366 -15.58388 1.000 46.10824 62 ARG A CA 1
ATOM 404 C C . ARG A 1 83 ? -29.08614 96.34520 -16.96113 1.000 46.65681 62 ARG A C 1
ATOM 405 O O . ARG A 1 83 ? -28.41338 96.80289 -17.88925 1.000 46.52505 62 ARG A O 1
ATOM 413 N N . GLY A 1 84 ? -29.91146 95.31048 -17.11215 1.000 47.30411 63 GLY A N 1
ATOM 414 C CA . GLY A 1 84 ? -30.12810 94.66478 -18.38766 1.000 47.94097 63 GLY A CA 1
ATOM 415 C C . GLY A 1 84 ? -29.24167 93.47281 -18.66828 1.000 46.81381 63 GLY A C 1
ATOM 416 O O . GLY A 1 84 ? -29.24632 92.97917 -19.80148 1.000 47.21456 63 GLY A O 1
ATOM 417 N N . GLY A 1 85 ? -28.49173 92.98875 -17.67335 1.000 45.45760 64 GLY A N 1
ATOM 418 C CA . GLY A 1 85 ? -27.55753 91.90093 -17.85750 1.000 44.31354 64 GLY A CA 1
ATOM 419 C C . GLY A 1 85 ? -28.08014 90.56063 -17.35464 1.000 44.32061 64 GLY A C 1
ATOM 420 O O . GLY A 1 85 ? -29.18844 90.43710 -16.83859 1.000 45.22149 64 GLY A O 1
ATOM 421 N N . LYS A 1 86 ? -27.23387 89.54120 -17.51417 1.000 44.63114 65 LYS A N 1
ATOM 422 C CA . LYS A 1 86 ? -27.54496 88.16950 -17.12358 1.000 46.34394 65 LYS A CA 1
ATOM 423 C C . LYS A 1 86 ? -26.57602 87.70702 -16.04253 1.000 43.93106 65 LYS A C 1
ATOM 424 O O . LYS A 1 86 ? -25.35700 87.87265 -16.17902 1.000 40.56799 65 LYS A O 1
ATOM 430 N N . ALA A 1 87 ? -27.12236 87.11550 -14.98058 1.000 41.73650 66 ALA A N 1
ATOM 431 C CA . ALA A 1 87 ? -26.31779 86.65113 -13.86143 1.000 40.44621 66 ALA A CA 1
ATOM 432 C C . ALA A 1 87 ? -27.08835 85.61174 -13.05922 1.000 40.97453 66 ALA A C 1
ATOM 433 O O . ALA A 1 87 ? -28.32347 85.60507 -13.04069 1.000 43.47539 66 ALA A O 1
ATOM 435 N N . VAL A 1 88 ? -26.33567 84.72918 -12.40200 1.000 39.71146 67 VAL A N 1
ATOM 436 C CA . VAL A 1 88 ? -26.88043 83.77306 -11.44660 1.000 39.85289 67 VAL A CA 1
ATOM 437 C C . VAL A 1 88 ? -25.96035 83.77091 -10.23713 1.000 38.56587 67 VAL A C 1
ATOM 438 O O . VAL A 1 88 ? -24.75934 84.03041 -10.35000 1.000 38.59945 67 VAL A O 1
ATOM 442 N N . SER A 1 89 ? -26.52750 83.47428 -9.07563 1.000 38.77515 68 SER A N 1
ATOM 443 C CA . SER A 1 89 ? -25.75989 83.47196 -7.84156 1.000 37.67075 68 SER A CA 1
ATOM 444 C C . SER A 1 89 ? -25.16967 82.08910 -7.57541 1.000 38.01203 68 SER A C 1
ATOM 445 O O . SER A 1 89 ? -25.66423 81.06689 -8.05950 1.000 37.50644 68 SER A O 1
ATOM 448 N N . ASP A 1 90 ? -24.08891 82.07337 -6.79518 1.000 35.68694 69 ASP A N 1
ATOM 449 C CA . ASP A 1 90 ? -23.41524 80.83915 -6.41447 1.000 35.45153 69 ASP A CA 1
ATOM 450 C C . ASP A 1 90 ? -22.80485 81.02173 -5.03451 1.000 34.46367 69 ASP A C 1
ATOM 451 O O . ASP A 1 90 ? -22.24058 82.07638 -4.73716 1.000 34.78749 69 ASP A O 1
ATOM 456 N N . PHE A 1 91 ? -22.92389 79.99816 -4.19459 1.000 36.56021 70 PHE A N 1
ATOM 457 C CA . PHE A 1 91 ? -22.45439 80.06569 -2.81704 1.000 34.03738 70 PHE A CA 1
ATOM 458 C C . PHE A 1 91 ? -21.41620 78.99035 -2.53592 1.000 34.32252 70 PHE A C 1
ATOM 459 O O . PHE A 1 91 ? -21.35373 78.44076 -1.43870 1.000 39.37304 70 PHE A O 1
ATOM 467 N N . SER A 1 92 ? -20.58585 78.66941 -3.52302 1.000 36.02426 71 SER A N 1
ATOM 468 C CA . SER A 1 92 ? -19.58153 77.63049 -3.33992 1.000 36.96170 71 SER A CA 1
ATOM 469 C C . SER A 1 92 ? -18.39546 78.15987 -2.54328 1.000 34.59589 71 SER A C 1
ATOM 470 O O . SER A 1 92 ? -17.94396 79.29070 -2.75419 1.000 34.62189 71 SER A O 1
ATOM 473 N N . ASP A 1 93 ? -17.90129 77.33085 -1.61856 1.000 34.34971 72 ASP A N 1
ATOM 474 C CA . ASP A 1 93 ? -16.62778 77.55774 -0.93306 1.000 32.67324 72 ASP A CA 1
ATOM 475 C C . ASP A 1 93 ? -15.49577 77.16908 -1.87924 1.000 27.70390 72 ASP A C 1
ATOM 476 O O . ASP A 1 93 ? -15.30222 75.98492 -2.16935 1.000 27.66851 72 ASP A O 1
ATOM 481 N N . VAL A 1 94 ? -14.74995 78.16372 -2.36757 1.000 26.87057 73 VAL A N 1
ATOM 482 C CA . VAL A 1 94 ? -13.73747 77.90464 -3.38772 1.000 31.28118 73 VAL A CA 1
ATOM 483 C C . VAL A 1 94 ? -12.55490 77.10408 -2.85357 1.000 32.74972 73 VAL A C 1
ATOM 484 O O . VAL A 1 94 ? -11.77751 76.55368 -3.64792 1.000 29.66961 73 VAL A O 1
ATOM 488 N N . GLY A 1 95 ? -12.39511 77.01148 -1.53114 1.000 28.71363 74 GLY A N 1
ATOM 489 C CA . GLY A 1 95 ? -11.36374 76.15165 -0.98231 1.000 25.02961 74 GLY A CA 1
ATOM 490 C C . GLY A 1 95 ? -11.71515 74.68046 -0.95358 1.000 25.98915 74 GLY A C 1
ATOM 491 O O . GLY A 1 95 ? -10.84710 73.84900 -0.66986 1.000 23.31044 74 GLY A O 1
ATOM 492 N N . ASP A 1 96 ? -12.96483 74.34014 -1.25497 1.000 27.27875 75 ASP A N 1
ATOM 493 C CA . ASP A 1 96 ? -13.46771 72.97798 -1.13048 1.000 30.52513 75 ASP A CA 1
ATOM 494 C C . ASP A 1 96 ? -13.52430 72.30071 -2.49585 1.000 29.42436 75 ASP A C 1
ATOM 495 O O . ASP A 1 96 ? -14.20020 72.78300 -3.40852 1.000 30.58636 75 ASP A O 1
ATOM 500 N N . GLU A 1 97 ? -12.84210 71.16381 -2.61458 1.000 30.61894 76 GLU A N 1
ATOM 501 C CA . GLU A 1 97 ? -12.69961 70.50839 -3.90966 1.000 31.14563 76 GLU A CA 1
ATOM 502 C C . GLU A 1 97 ? -14.05571 70.10389 -4.47595 1.000 32.77179 76 GLU A C 1
ATOM 503 O O . GLU A 1 97 ? -14.37112 70.39249 -5.63827 1.000 32.08487 76 GLU A O 1
ATOM 509 N N . GLU A 1 98 ? -14.88911 69.45728 -3.65506 1.000 33.99155 77 GLU A N 1
ATOM 510 C CA . GLU A 1 98 ? -16.16788 68.95301 -4.14540 1.000 36.43243 77 GLU A CA 1
ATOM 511 C C . GLU A 1 98 ? -17.05697 70.09001 -4.63791 1.000 33.94130 77 GLU A C 1
ATOM 512 O O . GLU A 1 98 ? -17.63452 70.00576 -5.72874 1.000 37.83961 77 GLU A O 1
ATOM 518 N N . GLN A 1 99 ? -17.11444 71.18856 -3.88093 1.000 35.53153 78 GLN A N 1
ATOM 519 C CA . GLN A 1 99 ? -17.99100 72.29938 -4.23611 1.000 34.55443 78 GLN A CA 1
ATOM 520 C C . GLN A 1 99 ? -17.52431 73.00285 -5.50212 1.000 31.62341 78 GLN A C 1
ATOM 521 O O . GLN A 1 99 ? -18.34940 73.39313 -6.33517 1.000 34.42940 78 GLN A O 1
ATOM 527 N N . VAL A 1 100 ? -16.21054 73.16431 -5.67538 1.000 31.57384 79 VAL A N 1
ATOM 528 C CA . VAL A 1 100 ? -15.69913 73.81962 -6.87844 1.000 30.95520 79 VAL A CA 1
ATOM 529 C C . VAL A 1 100 ? -16.00135 72.98410 -8.11934 1.000 31.39146 79 VAL A C 1
ATOM 530 O O . VAL A 1 100 ? -16.47926 73.50661 -9.13326 1.000 30.13335 79 VAL A O 1
ATOM 534 N N . ASP A 1 101 ? -15.72748 71.67579 -8.06145 1.000 30.22018 80 ASP A N 1
ATOM 535 C CA . ASP A 1 101 ? -16.04024 70.81494 -9.19836 1.000 31.86379 80 ASP A CA 1
ATOM 536 C C . ASP A 1 101 ? -17.52634 70.85440 -9.52794 1.000 36.58042 80 ASP A C 1
ATOM 537 O O . ASP A 1 101 ? -17.90494 70.83031 -10.70486 1.000 38.07962 80 ASP A O 1
ATOM 542 N N . LEU A 1 102 ? -18.38599 70.92284 -8.50308 1.000 33.60760 81 LEU A N 1
ATOM 543 C CA . LEU A 1 102 ? -19.82401 70.99533 -8.75464 1.000 35.98604 81 LEU A CA 1
ATOM 544 C C . LEU A 1 102 ? -20.20721 72.32753 -9.38346 1.000 37.98000 81 LEU A C 1
ATOM 545 O O . LEU A 1 102 ? -21.03854 72.37254 -10.29900 1.000 35.56554 81 LEU A O 1
ATOM 550 N N . ALA A 1 103 ? -19.59535 73.42098 -8.91904 1.000 36.37961 82 ALA A N 1
ATOM 551 C CA . ALA A 1 103 ? -19.91792 74.72973 -9.47187 1.000 36.02232 82 ALA A CA 1
ATOM 552 C C . ALA A 1 103 ? -19.59643 74.77685 -10.95695 1.000 35.28025 82 ALA A C 1
ATOM 553 O O . ALA A 1 103 ? -20.36193 75.33909 -11.74938 1.000 36.71417 82 ALA A O 1
ATOM 555 N N . VAL A 1 104 ? -18.48132 74.16506 -11.35771 1.000 34.69984 83 VAL A N 1
ATOM 556 C CA . VAL A 1 104 ? -18.12352 74.14782 -12.77069 1.000 35.89633 83 VAL A CA 1
ATOM 557 C C . VAL A 1 104 ? -19.07403 73.24143 -13.54752 1.000 36.31970 83 VAL A C 1
ATOM 558 O O . VAL A 1 104 ? -19.46977 73.55923 -14.67597 1.000 36.43978 83 VAL A O 1
ATOM 562 N N . GLU A 1 105 ? -19.47143 72.11033 -12.95360 1.000 34.35428 84 GLU A N 1
ATOM 563 C CA . GLU A 1 105 ? -20.47272 71.25794 -13.59023 1.000 36.82680 84 GLU A CA 1
ATOM 564 C C . GLU A 1 105 ? -21.78597 72.00056 -13.78548 1.000 40.35489 84 GLU A C 1
ATOM 565 O O . GLU A 1 105 ? -22.39559 71.92054 -14.85953 1.000 40.51415 84 GLU A O 1
ATOM 571 N N . ARG A 1 106 ? -22.23722 72.73222 -12.76026 1.000 37.82021 85 ARG A N 1
ATOM 572 C CA . ARG A 1 106 ? -23.48965 73.46974 -12.88454 1.000 38.54242 85 ARG A CA 1
ATOM 573 C C . ARG A 1 106 ? -23.41859 74.47848 -14.02281 1.000 39.68568 85 ARG A C 1
ATOM 574 O O . ARG A 1 106 ? -24.37371 74.61784 -14.79718 1.000 39.49197 85 ARG A O 1
ATOM 582 N N . ALA A 1 107 ? -22.28575 75.17632 -14.15167 1.000 38.72012 86 ALA A N 1
ATOM 583 C CA . ALA A 1 107 ? -22.10812 76.10841 -15.26125 1.000 37.04598 86 ALA A CA 1
ATOM 584 C C . ALA A 1 107 ? -22.29041 75.41098 -16.60453 1.000 40.43737 86 ALA A C 1
ATOM 585 O O . ALA A 1 107 ? -22.93483 75.95208 -17.51067 1.000 39.22786 86 ALA A O 1
ATOM 587 N N . TYR A 1 108 ? -21.71861 74.21254 -16.75742 1.000 39.72127 87 TYR A N 1
ATOM 588 C CA . TYR A 1 108 ? -21.85118 73.49221 -18.01945 1.000 39.42867 87 TYR A CA 1
ATOM 589 C C . TYR A 1 108 ? -23.27453 72.99270 -18.23497 1.000 38.35468 87 TYR A C 1
ATOM 590 O O . TYR A 1 108 ? -23.81827 73.11424 -19.33722 1.000 40.20605 87 TYR A O 1
ATOM 599 N N . SER A 1 109 ? -23.90280 72.44322 -17.19797 1.000 38.13087 88 SER A N 1
ATOM 600 C CA . SER A 1 109 ? -25.22208 71.85296 -17.39569 1.000 42.75027 88 SER A CA 1
ATOM 601 C C . SER A 1 109 ? -26.31893 72.91430 -17.49507 1.000 44.31935 88 SER A C 1
ATOM 602 O O . SER A 1 109 ? -27.25165 72.76158 -18.29182 1.000 42.50466 88 SER A O 1
ATOM 605 N N . GLN A 1 110 ? -26.22744 73.99992 -16.72211 1.000 40.23399 89 GLN A N 1
ATOM 606 C CA . GLN A 1 110 ? -27.28527 75.00507 -16.74940 1.000 41.31189 89 GLN A CA 1
ATOM 607 C C . GLN A 1 110 ? -27.04759 76.09999 -17.77709 1.000 41.44966 89 GLN A C 1
ATOM 608 O O . GLN A 1 110 ? -28.01315 76.62192 -18.34361 1.000 43.88091 89 GLN A O 1
ATOM 614 N N . LEU A 1 111 ? -25.79315 76.45751 -18.04053 1.000 40.68813 90 LEU A N 1
ATOM 615 C CA . LEU A 1 111 ? -25.47613 77.57813 -18.91634 1.000 40.39706 90 LEU A CA 1
ATOM 616 C C . LEU A 1 111 ? -24.66418 77.18652 -20.14276 1.000 41.30515 90 LEU A C 1
ATOM 617 O O . LEU A 1 111 ? -24.33663 78.06327 -20.95287 1.000 40.09757 90 LEU A O 1
ATOM 622 N N . GLY A 1 112 ? -24.32868 75.90594 -20.30423 1.000 37.29777 91 GLY A N 1
ATOM 623 C CA . GLY A 1 112 ? -23.68719 75.44280 -21.51678 1.000 36.01016 91 GLY A CA 1
ATOM 624 C C . GLY A 1 112 ? -22.17826 75.32595 -21.45229 1.000 42.27973 91 GLY A C 1
ATOM 625 O O . GLY A 1 112 ? -21.60754 74.38709 -22.01320 1.000 40.45075 91 GLY A O 1
ATOM 626 N N . ARG A 1 113 ? -21.51799 76.25509 -20.76412 1.000 42.00309 92 ARG A N 1
ATOM 627 C CA . ARG A 1 113 ? -20.06243 76.32445 -20.80276 1.000 39.50173 92 ARG A CA 1
ATOM 628 C C . ARG A 1 113 ? -19.58248 77.28628 -19.72369 1.000 35.53400 92 ARG A C 1
ATOM 629 O O . ARG A 1 113 ? -20.35020 78.10973 -19.21965 1.000 37.47106 92 ARG A O 1
ATOM 637 N N . LEU A 1 114 ? -18.30118 77.17577 -19.38010 1.000 31.74586 93 LEU A N 1
ATOM 638 C CA . LEU A 1 114 ? -17.62148 78.14463 -18.52177 1.000 29.52887 93 LEU A CA 1
ATOM 639 C C . LEU A 1 114 ? -16.41320 78.66829 -19.29451 1.000 29.20013 93 LEU A C 1
ATOM 640 O O . LEU A 1 114 ? -15.40060 77.97213 -19.42392 1.000 28.18765 93 LEU A O 1
ATOM 645 N N . ASP A 1 115 ? -16.51981 79.89401 -19.81179 1.000 29.10720 94 ASP A N 1
ATOM 646 C CA . ASP A 1 115 ? -15.46830 80.45926 -20.65009 1.000 28.65593 94 ASP A CA 1
ATOM 647 C C . ASP A 1 115 ? -14.41428 81.21235 -19.85401 1.000 27.68927 94 ASP A C 1
ATOM 648 O O . ASP A 1 115 ? -13.23587 81.20287 -20.22867 1.000 27.63221 94 ASP A O 1
ATOM 653 N N . ILE A 1 116 ? -14.80824 81.84791 -18.75876 1.000 27.46778 95 ILE A N 1
ATOM 654 C CA . ILE A 1 116 ? -13.96878 82.79774 -18.04700 1.000 28.86748 95 ILE A CA 1
ATOM 655 C C . ILE A 1 116 ? -14.04727 82.47836 -16.56532 1.000 27.66016 95 ILE A C 1
ATOM 656 O O . ILE A 1 116 ? -15.14064 82.24719 -16.03551 1.000 26.81114 95 ILE A O 1
ATOM 661 N N . VAL A 1 117 ? -12.89282 82.45191 -15.90456 1.000 25.20812 96 VAL A N 1
ATOM 662 C CA . VAL A 1 117 ? -12.82059 82.34181 -14.45385 1.000 26.26905 96 VAL A CA 1
ATOM 663 C C . VAL A 1 117 ? -11.97920 83.50247 -13.93861 1.000 28.38815 96 VAL A C 1
ATOM 664 O O . VAL A 1 117 ? -10.80567 83.64065 -14.31022 1.000 29.49718 96 VAL A O 1
ATOM 668 N N . VAL A 1 118 ? -12.57779 84.33413 -13.09400 1.000 27.77188 97 VAL A N 1
ATOM 669 C CA . VAL A 1 118 ? -11.88844 85.42416 -12.41717 1.000 26.16570 97 VAL A CA 1
ATOM 670 C C . VAL A 1 118 ? -11.74791 85.00750 -10.95982 1.000 26.13080 97 VAL A C 1
ATOM 671 O O . VAL A 1 118 ? -12.72053 85.03691 -10.19595 1.000 26.11776 97 VAL A O 1
ATOM 675 N N . ASN A 1 119 ? -10.54303 84.60361 -10.56806 1.000 24.11541 98 ASN A N 1
ATOM 676 C CA . ASN A 1 119 ? -10.28427 84.19831 -9.18853 1.000 25.56968 98 ASN A CA 1
ATOM 677 C C . ASN A 1 119 ? -9.97598 85.44756 -8.37752 1.000 26.08561 98 ASN A C 1
ATOM 678 O O . ASN A 1 119 ? -8.86624 85.98309 -8.43447 1.000 28.06138 98 ASN A O 1
ATOM 683 N N . ASN A 1 120 ? -10.96375 85.91199 -7.61323 1.000 26.80379 99 ASN A N 1
ATOM 684 C CA . ASN A 1 120 ? -10.82249 87.11128 -6.80211 1.000 26.85342 99 ASN A CA 1
ATOM 685 C C . ASN A 1 120 ? -11.06607 86.87452 -5.31778 1.000 27.64332 99 ASN A C 1
ATOM 686 O O . ASN A 1 120 ? -10.58014 87.66313 -4.49982 1.000 23.71635 99 ASN A O 1
ATOM 691 N N . ALA A 1 121 ? -11.75309 85.79239 -4.95019 1.000 28.06446 100 ALA A N 1
ATOM 692 C CA . ALA A 1 121 ? -12.01866 85.49127 -3.55211 1.000 24.24445 100 ALA A CA 1
ATOM 693 C C . ALA A 1 121 ? -10.72724 85.47662 -2.74686 1.000 28.15954 100 ALA A C 1
ATOM 694 O O . ALA A 1 121 ? -9.68647 85.00078 -3.21330 1.000 27.17190 100 ALA A O 1
ATOM 696 N N . GLY A 1 122 ? -10.80008 86.02985 -1.54086 1.000 30.33490 101 GLY A N 1
ATOM 697 C CA . GLY A 1 122 ? -9.65307 86.09452 -0.65546 1.000 29.22720 101 GLY A CA 1
ATOM 698 C C . GLY A 1 122 ? -10.06750 86.65566 0.68485 1.000 36.76279 101 GLY A C 1
ATOM 699 O O . GLY A 1 122 ? -11.17189 87.18503 0.84778 1.000 39.08209 101 GLY A O 1
ATOM 700 N N . ILE A 1 123 ? -9.17659 86.48918 1.66543 1.000 34.46027 102 ILE A N 1
ATOM 701 C CA . ILE A 1 123 ? -9.30702 87.11574 2.97526 1.000 34.87815 102 ILE A CA 1
ATOM 702 C C . ILE A 1 123 ? -7.92745 87.59401 3.40384 1.000 31.41983 102 ILE A C 1
ATOM 703 O O . ILE A 1 123 ? -6.90860 87.21979 2.82364 1.000 32.71498 102 ILE A O 1
ATOM 708 N N . VAL A 1 124 ? -7.90179 88.42736 4.43845 1.000 33.17290 103 VAL A N 1
ATOM 709 C CA . VAL A 1 124 ? -6.65405 88.89498 5.02768 1.000 36.25748 103 VAL A CA 1
ATOM 710 C C . VAL A 1 124 ? -6.67990 88.58442 6.51476 1.000 32.46427 103 VAL A C 1
ATOM 711 O O . VAL A 1 124 ? -7.73093 88.66320 7.16203 1.000 31.64476 103 VAL A O 1
ATOM 715 N N . ARG A 1 125 ? -5.51412 88.20536 7.04524 1.000 28.47622 104 ARG A N 1
ATOM 716 C CA . ARG A 1 125 ? -5.29668 87.98925 8.45900 1.000 23.72068 104 ARG A CA 1
ATOM 717 C C . ARG A 1 125 ? -3.92700 88.58887 8.77051 1.000 23.10805 104 ARG A C 1
ATOM 718 O O . ARG A 1 125 ? -2.94297 87.88669 8.95923 1.000 25.17883 104 ARG A O 1
ATOM 726 N N . ASP A 1 126 ? -3.87254 89.91579 8.81278 1.000 24.15614 105 ASP A N 1
ATOM 727 C CA . ASP A 1 126 ? -2.62098 90.63529 8.99499 1.000 20.26820 105 ASP A CA 1
ATOM 728 C C . ASP A 1 126 ? -2.16559 90.55328 10.44523 1.000 21.07597 105 ASP A C 1
ATOM 729 O O . ASP A 1 126 ? -2.94331 90.81268 11.36708 1.000 22.87950 105 ASP A O 1
ATOM 734 N N . LYS A 1 127 ? -0.90337 90.18547 10.63423 1.000 22.08035 106 LYS A N 1
ATOM 735 C CA . LYS A 1 127 ? -0.17654 90.18729 11.89772 1.000 21.61661 106 LYS A CA 1
ATOM 736 C C . LYS A 1 127 ? 1.27910 89.92494 11.57146 1.000 22.87951 106 LYS A C 1
ATOM 737 O O . LYS A 1 127 ? 1.58108 89.23313 10.59527 1.000 21.63340 106 LYS A O 1
ATOM 743 N N . ALA A 1 128 ? 2.17488 90.48062 12.38650 1.000 19.98647 107 ALA A N 1
ATOM 744 C CA . ALA A 1 128 ? 3.56232 90.05575 12.31855 1.000 18.90586 107 ALA A CA 1
ATOM 745 C C . ALA A 1 128 ? 3.62094 88.55313 12.57365 1.000 20.81465 107 ALA A C 1
ATOM 746 O O . ALA A 1 128 ? 2.76521 87.99039 13.26499 1.000 19.69246 107 ALA A O 1
ATOM 748 N N . ILE A 1 129 ? 4.61912 87.88959 11.98250 1.000 18.71046 108 ILE A N 1
ATOM 749 C CA . ILE A 1 129 ? 4.60440 86.42716 11.98171 1.000 19.35073 108 ILE A CA 1
ATOM 750 C C . ILE A 1 129 ? 4.61183 85.86640 13.40168 1.000 22.82593 108 ILE A C 1
ATOM 751 O O . ILE A 1 129 ? 3.97006 84.84229 13.67168 1.000 21.17801 108 ILE A O 1
ATOM 756 N N . TRP A 1 130 ? 5.28867 86.54024 14.33913 1.000 19.24668 109 TRP A N 1
ATOM 757 C CA . TRP A 1 130 ? 5.36289 86.03322 15.70521 1.000 20.44633 109 TRP A CA 1
ATOM 758 C C . TRP A 1 130 ? 4.02986 86.12402 16.44956 1.000 24.00118 109 TRP A C 1
ATOM 759 O O . TRP A 1 130 ? 3.88728 85.49942 17.50582 1.000 22.62281 109 TRP A O 1
ATOM 770 N N . ASN A 1 131 ? 3.06063 86.88418 15.94001 1.000 23.47789 110 ASN A N 1
ATOM 771 C CA . ASN A 1 131 ? 1.72958 86.94805 16.52673 1.000 23.24584 110 ASN A CA 1
ATOM 772 C C . ASN A 1 131 ? 0.69928 86.15170 15.73613 1.000 24.16679 110 ASN A C 1
ATOM 773 O O . ASN A 1 131 ? -0.47065 86.12400 16.12615 1.000 25.10771 110 ASN A O 1
ATOM 778 N N . MET A 1 132 ? 1.10440 85.49702 14.65048 1.000 21.09663 111 MET A N 1
ATOM 779 C CA . MET A 1 132 ? 0.18574 84.87148 13.70950 1.000 20.06685 111 MET A CA 1
ATOM 780 C C . MET A 1 132 ? 0.01023 83.39188 14.03217 1.000 22.07428 111 MET A C 1
ATOM 781 O O . MET A 1 132 ? 0.99444 82.68775 14.27691 1.000 22.52834 111 MET A O 1
ATOM 786 N N . THR A 1 133 ? -1.23935 82.92122 14.02192 1.000 23.43961 112 THR A N 1
ATOM 787 C CA . THR A 1 133 ? -1.51331 81.50242 14.22631 1.000 25.07272 112 THR A CA 1
ATOM 788 C C . THR A 1 133 ? -1.40054 80.73146 12.91147 1.000 23.99059 112 THR A C 1
ATOM 789 O O . THR A 1 133 ? -1.45581 81.30409 11.81885 1.000 22.97816 112 THR A O 1
ATOM 793 N N . VAL A 1 134 ? -1.24586 79.40657 13.02840 1.000 23.22452 113 VAL A N 1
ATOM 794 C CA . VAL A 1 134 ? -1.22413 78.57098 11.82838 1.000 26.00312 113 VAL A CA 1
ATOM 795 C C . VAL A 1 134 ? -2.55495 78.65672 11.09316 1.000 23.15553 113 VAL A C 1
ATOM 796 O O . VAL A 1 134 ? -2.59049 78.61919 9.85787 1.000 22.41448 113 VAL A O 1
ATOM 800 N N . ASP A 1 135 ? -3.66487 78.77735 11.82347 1.000 22.52670 114 ASP A N 1
ATOM 801 C CA A ASP A 1 135 ? -4.94676 78.94856 11.15461 0.564 25.50889 114 ASP A CA 1
ATOM 802 C CA B ASP A 1 135 ? -4.96274 78.97071 11.17653 0.436 24.88487 114 ASP A CA 1
ATOM 803 C C . ASP A 1 135 ? -4.96204 80.23040 10.31976 1.000 27.18546 114 ASP A C 1
ATOM 804 O O . ASP A 1 135 ? -5.39870 80.21302 9.16141 1.000 25.43228 114 ASP A O 1
ATOM 813 N N . ASP A 1 136 ? -4.46178 81.34479 10.87613 1.000 22.96222 115 ASP A N 1
ATOM 814 C CA . ASP A 1 136 ? -4.35474 82.57719 10.09619 1.000 23.35057 115 ASP A CA 1
ATOM 815 C C . ASP A 1 136 ? -3.53339 82.36109 8.82881 1.000 23.69808 115 ASP A C 1
ATOM 816 O O . ASP A 1 136 ? -3.84942 82.91847 7.77104 1.000 22.52664 115 ASP A O 1
ATOM 821 N N . PHE A 1 137 ? -2.45047 81.58528 8.92748 1.000 22.75174 116 PHE A N 1
ATOM 822 C CA . PHE A 1 137 ? -1.63603 81.28987 7.75406 1.000 21.72809 116 PHE A CA 1
ATOM 823 C C . PHE A 1 137 ? -2.34659 80.31438 6.82263 1.000 22.71875 116 PHE A C 1
ATOM 824 O O . PHE A 1 137 ? -2.44600 80.55567 5.61407 1.000 20.14727 116 PHE A O 1
ATOM 832 N N . ASP A 1 138 ? -2.82970 79.19405 7.36694 1.000 23.02586 117 ASP A N 1
ATOM 833 C CA . ASP A 1 138 ? -3.46280 78.17469 6.53536 1.000 24.22863 117 ASP A CA 1
ATOM 834 C C . ASP A 1 138 ? -4.66597 78.73100 5.79095 1.000 25.72952 117 ASP A C 1
ATOM 835 O O . ASP A 1 138 ? -4.83299 78.48025 4.58917 1.000 22.43325 117 ASP A O 1
ATOM 840 N N . LEU A 1 139 ? -5.51312 79.49355 6.49075 1.000 25.17429 118 LEU A N 1
ATOM 841 C CA . LEU A 1 139 ? -6.77343 79.93959 5.90348 1.000 23.90662 118 LEU A CA 1
ATOM 842 C C . LEU A 1 139 ? -6.53847 80.87403 4.72452 1.000 26.81231 118 LEU A C 1
ATOM 843 O O . LEU A 1 139 ? -7.20622 80.76487 3.68775 1.000 26.74948 118 LEU A O 1
ATOM 848 N N . VAL A 1 140 ? -5.58049 81.78955 4.85971 1.000 25.23414 119 VAL A N 1
ATOM 849 C CA . VAL A 1 140 ? -5.27777 82.70872 3.77325 1.000 21.91746 119 VAL A CA 1
ATOM 850 C C . VAL A 1 140 ? -4.71816 81.94462 2.58217 1.000 21.06905 119 VAL A C 1
ATOM 851 O O . VAL A 1 140 ? -5.10406 82.19152 1.43332 1.000 19.51215 119 VAL A O 1
ATOM 855 N N . MET A 1 141 ? -3.82281 80.98465 2.83976 1.000 22.52452 120 MET A N 1
ATOM 856 C CA . MET A 1 141 ? -3.29585 80.15202 1.76510 1.000 20.33777 120 MET A CA 1
ATOM 857 C C . MET A 1 141 ? -4.38948 79.32483 1.10763 1.000 21.81053 120 MET A C 1
ATOM 858 O O . MET A 1 141 ? -4.32814 79.06872 -0.10074 1.000 23.98129 120 MET A O 1
ATOM 863 N N . ARG A 1 142 ? -5.38932 78.89084 1.87791 1.000 22.26487 121 ARG A N 1
ATOM 864 C CA . ARG A 1 142 ? -6.43204 78.03224 1.32090 1.000 23.14930 121 ARG A CA 1
ATOM 865 C C . ARG A 1 142 ? -7.32398 78.79963 0.35133 1.000 23.19960 121 ARG A C 1
ATOM 866 O O . ARG A 1 142 ? -7.53000 78.37087 -0.79105 1.000 24.76610 121 ARG A O 1
ATOM 874 N N . VAL A 1 143 ? -7.84606 79.94844 0.78279 1.000 22.15327 122 VAL A N 1
ATOM 875 C CA . VAL A 1 143 ? -8.79000 80.69882 -0.04172 1.000 23.44933 122 VAL A CA 1
ATOM 876 C C . VAL A 1 143 ? -8.10966 81.22625 -1.30207 1.000 24.96314 122 VAL A C 1
ATOM 877 O O . VAL A 1 143 ? -8.64519 81.10731 -2.41401 1.000 21.48735 122 VAL A O 1
ATOM 881 N N . HIS A 1 144 ? -6.91741 81.80852 -1.14926 1.000 21.47422 123 HIS A N 1
ATOM 882 C CA . HIS A 1 144 ? -6.24301 82.44079 -2.27777 1.000 20.31161 123 HIS A CA 1
ATOM 883 C C . HIS A 1 144 ? -5.65648 81.40368 -3.23405 1.000 21.49712 123 HIS A C 1
ATOM 884 O O . HIS A 1 144 ? -5.96669 81.39938 -4.43042 1.000 22.29018 123 HIS A O 1
ATOM 891 N N . VAL A 1 145 ? -4.79307 80.52341 -2.73216 1.000 19.24778 124 VAL A N 1
ATOM 892 C CA . VAL A 1 145 ? -4.02832 79.63566 -3.61100 1.000 22.85805 124 VAL A CA 1
ATOM 893 C C . VAL A 1 145 ? -4.79428 78.35266 -3.92717 1.000 21.71439 124 VAL A C 1
ATOM 894 O O . VAL A 1 145 ? -4.95099 77.99060 -5.09617 1.000 22.48029 124 VAL A O 1
ATOM 898 N N . ARG A 1 146 ? -5.26775 77.62673 -2.90809 1.000 20.45419 125 ARG A N 1
ATOM 899 C CA . ARG A 1 146 ? -6.02017 76.40141 -3.17557 1.000 21.88613 125 ARG A CA 1
ATOM 900 C C . ARG A 1 146 ? -7.28281 76.70435 -3.97252 1.000 25.80892 125 ARG A C 1
ATOM 901 O O . ARG A 1 146 ? -7.63211 75.96684 -4.90343 1.000 23.30277 125 ARG A O 1
ATOM 909 N N . GLY A 1 147 ? -7.96599 77.80224 -3.63486 1.000 22.79218 126 GLY A N 1
ATOM 910 C CA . GLY A 1 147 ? -9.16074 78.17653 -4.37292 1.000 23.41492 126 GLY A CA 1
ATOM 911 C C . GLY A 1 147 ? -8.87774 78.45144 -5.83577 1.000 25.09187 126 GLY A C 1
ATOM 912 O O . GLY A 1 147 ? -9.60272 77.98691 -6.72365 1.000 23.80061 126 GLY A O 1
ATOM 913 N N . SER A 1 148 ? -7.81428 79.21173 -6.10784 1.000 22.02003 127 SER A N 1
ATOM 914 C CA . SER A 1 148 ? -7.46325 79.50392 -7.49147 1.000 22.31601 127 SER A CA 1
ATOM 915 C C . SER A 1 148 ? -6.96807 78.26099 -8.21984 1.000 24.01497 127 SER A C 1
ATOM 916 O O . SER A 1 148 ? -7.23220 78.10229 -9.41852 1.000 21.77537 127 SER A O 1
ATOM 919 N N . TRP A 1 149 ? -6.26484 77.36948 -7.51471 1.000 21.91010 128 TRP A N 1
ATOM 920 C CA . TRP A 1 149 ? -5.81360 76.12529 -8.12819 1.000 21.99833 128 TRP A CA 1
ATOM 921 C C . TRP A 1 149 ? -6.99263 75.21539 -8.44091 1.000 23.64937 128 TRP A C 1
ATOM 922 O O . TRP A 1 149 ? -7.00899 74.54632 -9.48013 1.000 23.38976 128 TRP A O 1
ATOM 933 N N . LEU A 1 150 ? -7.98269 75.17165 -7.54455 1.000 22.83758 129 LEU A N 1
ATOM 934 C CA . LEU A 1 150 ? -9.12457 74.28038 -7.72916 1.000 24.61810 129 LEU A CA 1
ATOM 935 C C . LEU A 1 150 ? -9.97331 74.68722 -8.93064 1.000 24.65754 129 LEU A C 1
ATOM 936 O O . LEU A 1 150 ? -10.31560 73.84209 -9.76851 1.000 25.87976 129 LEU A O 1
ATOM 941 N N . THR A 1 151 ? -10.33488 75.97433 -9.03119 1.000 22.43553 130 THR A N 1
ATOM 942 C CA . THR A 1 151 ? -11.17130 76.40173 -10.15102 1.000 23.11016 130 THR A CA 1
ATOM 943 C C . THR A 1 151 ? -10.44143 76.21953 -11.47258 1.000 25.11827 130 THR A C 1
ATOM 944 O O . THR A 1 151 ? -11.03322 75.76643 -12.46392 1.000 23.55061 130 THR A O 1
ATOM 948 N N . SER A 1 152 ? -9.14165 76.52774 -11.48976 1.000 22.30568 131 SER A N 1
ATOM 949 C CA . SER A 1 152 ? -8.35609 76.38919 -12.70853 1.000 21.84311 131 SER A CA 1
ATOM 950 C C . SER A 1 152 ? -8.30699 74.93757 -13.15559 1.000 26.08261 131 SER A C 1
ATOM 951 O O . SER A 1 152 ? -8.50589 74.63268 -14.33787 1.000 28.29727 131 SER A O 1
ATOM 954 N N . ARG A 1 153 ? -8.05646 74.02128 -12.21607 1.000 24.89623 132 ARG A N 1
ATOM 955 C CA . ARG A 1 153 ? -8.01494 72.60683 -12.56962 1.000 22.58411 132 ARG A CA 1
ATOM 956 C C . ARG A 1 153 ? -9.35612 72.14979 -13.12510 1.000 27.44038 132 ARG A C 1
ATOM 957 O O . ARG A 1 153 ? -9.40894 71.37641 -14.08965 1.000 27.27699 132 ARG A O 1
ATOM 965 N N . ALA A 1 154 ? -10.45557 72.63270 -12.54231 1.000 26.17097 133 ALA A N 1
ATOM 966 C CA . ALA A 1 154 ? -11.77055 72.17850 -12.97805 1.000 24.95358 133 ALA A CA 1
ATOM 967 C C . ALA A 1 154 ? -12.03719 72.56725 -14.43046 1.000 27.70321 133 ALA A C 1
ATOM 968 O O . ALA A 1 154 ? -12.42782 71.72118 -15.24564 1.000 27.41154 133 ALA A O 1
ATOM 970 N N . VAL A 1 155 ? -11.78703 73.83397 -14.78753 1.000 24.74741 134 VAL A N 1
ATOM 971 C CA . VAL A 1 155 ? -12.04012 74.25907 -16.16359 1.000 25.98635 134 VAL A CA 1
ATOM 972 C C . VAL A 1 155 ? -10.99759 73.69101 -17.11224 1.000 26.81007 134 VAL A C 1
ATOM 973 O O . VAL A 1 155 ? -11.31636 73.37288 -18.26608 1.000 26.30356 134 VAL A O 1
ATOM 977 N N . ALA A 1 156 ? -9.74856 73.54000 -16.65726 1.000 26.94415 135 ALA A N 1
ATOM 978 C CA . ALA A 1 156 ? -8.73982 72.92388 -17.51241 1.000 27.25821 135 ALA A CA 1
ATOM 979 C C . ALA A 1 156 ? -9.19607 71.54179 -17.95963 1.000 28.74152 135 ALA A C 1
ATOM 980 O O . ALA A 1 156 ? -9.07752 71.19075 -19.13910 1.000 28.41578 135 ALA A O 1
ATOM 982 N N . ARG A 1 157 ? -9.76499 70.76116 -17.03712 1.000 29.20503 136 ARG A N 1
ATOM 983 C CA . ARG A 1 157 ? -10.30283 69.45375 -17.39798 1.000 25.45728 136 ARG A CA 1
ATOM 984 C C . ARG A 1 157 ? -11.42704 69.58645 -18.41308 1.000 26.84556 136 ARG A C 1
ATOM 985 O O . ARG A 1 157 ? -11.48011 68.83373 -19.39010 1.000 29.43760 136 ARG A O 1
ATOM 993 N N . LYS A 1 158 ? -12.33735 70.53901 -18.20394 1.000 28.34967 137 LYS A N 1
ATOM 994 C CA . LYS A 1 158 ? -13.43235 70.71218 -19.15339 1.000 30.40211 137 LYS A CA 1
ATOM 995 C C . LYS A 1 158 ? -12.90612 71.16341 -20.50850 1.000 31.54252 137 LYS A C 1
ATOM 996 O O . LYS A 1 158 ? -13.26730 70.59547 -21.54744 1.000 28.52264 137 LYS A O 1
ATOM 1002 N N . TRP A 1 159 ? -12.04324 72.18553 -20.51360 1.000 28.85473 138 TRP A N 1
ATOM 1003 C CA . TRP A 1 159 ? -11.53420 72.72210 -21.77209 1.000 28.07881 138 TRP A CA 1
ATOM 1004 C C . TRP A 1 159 ? -10.71379 71.67889 -22.51483 1.000 32.50864 138 TRP A C 1
ATOM 1005 O O . TRP A 1 159 ? -10.81316 71.54588 -23.74176 1.000 32.58316 138 TRP A O 1
ATOM 1016 N N . ARG A 1 160 ? -9.90019 70.92320 -21.78386 1.000 28.69883 139 ARG A N 1
ATOM 1017 C CA . ARG A 1 160 ? -9.06485 69.92657 -22.43083 1.000 30.84582 139 ARG A CA 1
ATOM 1018 C C . ARG A 1 160 ? -9.90698 68.79010 -23.01842 1.000 33.04424 139 ARG A C 1
ATOM 1019 O O . ARG A 1 160 ? -9.63576 68.32210 -24.13158 1.000 32.40006 139 ARG A O 1
ATOM 1027 N N . ALA A 1 161 ? -10.95326 68.35827 -22.30826 1.000 30.65789 140 ALA A N 1
ATOM 1028 C CA . ALA A 1 161 ? -11.85865 67.36060 -22.86953 1.000 32.69697 140 ALA A CA 1
ATOM 1029 C C . ALA A 1 161 ? -12.55459 67.88921 -24.11705 1.000 36.27346 140 ALA A C 1
ATOM 1030 O O . ALA A 1 161 ? -12.72352 67.15801 -25.09927 1.000 36.98188 140 ALA A O 1
ATOM 1032 N N . GLU A 1 162 ? -12.98679 69.15339 -24.08883 1.000 35.13751 141 GLU A N 1
ATOM 1033 C CA . GLU A 1 162 ? -13.65917 69.73034 -25.24990 1.000 34.10705 141 GLU A CA 1
ATOM 1034 C C . GLU A 1 162 ? -12.70808 69.84631 -26.43333 1.000 36.23530 141 GLU A C 1
ATOM 1035 O O . GLU A 1 162 ? -13.11669 69.66776 -27.58877 1.000 37.56122 141 GLU A O 1
ATOM 1041 N N . SER A 1 163 ? -11.43743 70.15377 -26.16732 1.000 35.14006 142 SER A N 1
ATOM 1042 C CA . SER A 1 163 ? -10.47264 70.26572 -27.25248 1.000 36.82964 142 SER A CA 1
ATOM 1043 C C . SER A 1 163 ? -10.18591 68.90265 -27.87225 1.000 39.21221 142 SER A C 1
ATOM 1044 O O . SER A 1 163 ? -10.00894 68.79564 -29.09140 1.000 35.67501 142 SER A O 1
ATOM 1047 N N . LYS A 1 164 ? -10.12263 67.85031 -27.04944 1.000 40.55139 143 LYS A N 1
ATOM 1048 C CA . LYS A 1 164 ? -9.90025 66.51300 -27.59211 1.000 41.55356 143 LYS A CA 1
ATOM 1049 C C . LYS A 1 164 ? -11.07274 66.06956 -28.45480 1.000 41.13483 143 LYS A C 1
ATOM 1050 O O . LYS A 1 164 ? -10.87394 65.45961 -29.50898 1.000 44.42179 143 LYS A O 1
ATOM 1056 N N . GLU A 1 165 ? -12.30091 66.39226 -28.03859 1.000 42.95478 144 GLU A N 1
ATOM 1057 C CA . GLU A 1 165 ? -13.47597 65.98122 -28.80234 1.000 43.34840 144 GLU A CA 1
ATOM 1058 C C . GLU A 1 165 ? -13.55646 66.71740 -30.13222 1.000 44.58080 144 GLU A C 1
ATOM 1059 O O . GLU A 1 165 ? -13.82850 66.10358 -31.16992 1.000 54.22147 144 GLU A O 1
ATOM 1061 N N . SER A 1 166 ? -13.31523 68.02930 -30.12459 1.000 42.31895 145 SER A N 1
ATOM 1062 C CA . SER A 1 166 ? -13.41958 68.82401 -31.34090 1.000 37.41941 145 SER A CA 1
ATOM 1063 C C . SER A 1 166 ? -12.16342 68.76793 -32.20060 1.000 40.14457 145 SER A C 1
ATOM 1064 O O . SER A 1 166 ? -12.21975 69.13560 -33.37900 1.000 39.08616 145 SER A O 1
ATOM 1067 N N . GLY A 1 167 ? -11.03026 68.35620 -31.64035 1.000 40.51084 146 GLY A N 1
ATOM 1068 C CA . GLY A 1 167 ? -9.80031 68.40156 -32.39795 1.000 35.91426 146 GLY A CA 1
ATOM 1069 C C . GLY A 1 167 ? -9.31171 69.79345 -32.72046 1.000 39.61934 146 GLY A C 1
ATOM 1070 O O . GLY A 1 167 ? -8.41246 69.94405 -33.55209 1.000 43.76817 146 GLY A O 1
ATOM 1071 N N . ALA A 1 168 ? -9.87792 70.81926 -32.09127 1.000 41.82133 147 ALA A N 1
ATOM 1072 C CA . ALA A 1 168 ? -9.50043 72.20166 -32.32985 1.000 38.30225 147 ALA A CA 1
ATOM 1073 C C . ALA A 1 168 ? -9.31035 72.91337 -30.99726 1.000 35.69505 147 ALA A C 1
ATOM 1074 O O . ALA A 1 168 ? -9.66317 72.40134 -29.92947 1.000 35.29855 147 ALA A O 1
ATOM 1076 N N . LYS A 1 169 ? -8.74717 74.11295 -31.06947 1.000 30.59205 148 LYS A N 1
ATOM 1077 C CA . LYS A 1 169 ? -8.60084 74.91645 -29.87119 1.000 34.26378 148 LYS A CA 1
ATOM 1078 C C . LYS A 1 169 ? -9.97437 75.34870 -29.37190 1.000 33.99715 148 LYS A C 1
ATOM 1079 O O . LYS A 1 169 ? -10.95545 75.40150 -30.12049 1.000 30.92015 148 LYS A O 1
ATOM 1085 N N . VAL A 1 170 ? -10.03928 75.65147 -28.08209 1.000 30.82124 149 VAL A N 1
ATOM 1086 C CA . VAL A 1 170 ? -11.27395 76.08707 -27.45771 1.000 31.94230 149 VAL A CA 1
ATOM 1087 C C . VAL A 1 170 ? -11.02696 77.44927 -26.82165 1.000 30.24398 149 VAL A C 1
ATOM 1088 O O . VAL A 1 170 ? -9.89878 77.93939 -26.76503 1.000 27.94756 149 VAL A O 1
ATOM 1092 N N . TYR A 1 171 ? -12.11055 78.06773 -26.36235 1.000 31.48769 150 TYR A N 1
ATOM 1093 C CA . TYR A 1 171 ? -12.03894 79.35820 -25.69707 1.000 28.65957 150 TYR A CA 1
ATOM 1094 C C . TYR A 1 171 ? -11.83353 79.13283 -24.20875 1.000 29.18223 150 TYR A C 1
ATOM 1095 O O . TYR A 1 171 ? -12.51172 78.29701 -23.60280 1.000 28.37081 150 TYR A O 1
ATOM 1104 N N . GLY A 1 172 ? -10.91009 79.88401 -23.62320 1.000 26.90463 151 GLY A N 1
ATOM 1105 C CA . GLY A 1 172 ? -10.68479 79.78916 -22.19908 1.000 26.37225 151 GLY A CA 1
ATOM 1106 C C . GLY A 1 172 ? -9.92622 80.98676 -21.67434 1.000 27.98360 151 GLY A C 1
ATOM 1107 O O . GLY A 1 172 ? -8.91429 81.38873 -22.25532 1.000 29.90727 151 GLY A O 1
ATOM 1108 N N . ARG A 1 173 ? -10.40446 81.55729 -20.57013 1.000 26.45954 152 ARG A N 1
ATOM 1109 C CA . ARG A 1 173 ? -9.77026 82.69821 -19.92406 1.000 25.49682 152 ARG A CA 1
ATOM 1110 C C . ARG A 1 173 ? -9.77215 82.46504 -18.42704 1.000 25.82684 152 ARG A C 1
ATOM 1111 O O . ARG A 1 173 ? -10.83429 82.25397 -17.83419 1.000 26.86499 152 ARG A O 1
ATOM 1119 N N . ILE A 1 174 ? -8.59360 82.52968 -17.81852 1.000 24.67095 153 ILE A N 1
ATOM 1120 C CA . ILE A 1 174 ? -8.45568 82.53757 -16.37067 1.000 23.72863 153 ILE A CA 1
ATOM 1121 C C . ILE A 1 174 ? -7.71147 83.81506 -16.01438 1.000 26.71359 153 ILE A C 1
ATOM 1122 O O . ILE A 1 174 ? -6.63570 84.08493 -16.56543 1.000 23.55276 153 ILE A O 1
ATOM 1127 N N . ILE A 1 175 ? -8.30374 84.62477 -15.13848 1.000 25.39251 154 ILE A N 1
ATOM 1128 C CA . ILE A 1 175 ? -7.65065 85.81079 -14.59911 1.000 21.81956 154 ILE A CA 1
ATOM 1129 C C . ILE A 1 175 ? -7.54342 85.62452 -13.09101 1.000 22.30316 154 ILE A C 1
ATOM 1130 O O . ILE A 1 175 ? -8.56047 85.53742 -12.38840 1.000 21.87270 154 ILE A O 1
ATOM 1135 N N . ASN A 1 176 ? -6.31512 85.51318 -12.60361 1.000 21.50919 155 ASN A N 1
ATOM 1136 C CA . ASN A 1 176 ? -6.02720 85.44233 -11.18367 1.000 21.40129 155 ASN A CA 1
ATOM 1137 C C . ASN A 1 176 ? -5.74775 86.84029 -10.64987 1.000 22.09522 155 ASN A C 1
ATOM 1138 O O . ASN A 1 176 ? -5.64987 87.81371 -11.40015 1.000 21.45174 155 ASN A O 1
ATOM 1143 N N . THR A 1 177 ? -5.63727 86.93667 -9.32963 1.000 22.27536 156 THR A N 1
ATOM 1144 C CA . THR A 1 177 ? -5.45780 88.21470 -8.65703 1.000 23.73790 156 THR A CA 1
ATOM 1145 C C . THR A 1 177 ? -4.23587 88.13073 -7.76059 1.000 19.54561 156 THR A C 1
ATOM 1146 O O . THR A 1 177 ? -4.21360 87.34045 -6.81477 1.000 22.53115 156 THR A O 1
ATOM 1150 N N . THR A 1 178 ? -3.21889 88.91746 -8.06940 1.000 21.78262 157 THR A N 1
ATOM 1151 C CA . THR A 1 178 ? -2.08026 89.08291 -7.18425 1.000 22.33109 157 THR A CA 1
ATOM 1152 C C . THR A 1 178 ? -2.15547 90.47843 -6.57127 1.000 23.12078 157 THR A C 1
ATOM 1153 O O . THR A 1 178 ? -3.16794 91.17582 -6.69782 1.000 25.68665 157 THR A O 1
ATOM 1157 N N . SER A 1 179 ? -1.08491 90.89273 -5.90220 1.000 22.20823 158 SER A N 1
ATOM 1158 C CA . SER A 1 179 ? -1.06538 92.21463 -5.29311 1.000 21.77523 158 SER A CA 1
ATOM 1159 C C . SER A 1 179 ? 0.37338 92.65606 -5.06098 1.000 22.73582 158 SER A C 1
ATOM 1160 O O . SER A 1 179 ? 1.31531 91.85938 -5.12347 1.000 20.68374 158 SER A O 1
ATOM 1163 N N . GLY A 1 180 ? 0.51668 93.94421 -4.74287 1.000 22.91399 159 GLY A N 1
ATOM 1164 C CA . GLY A 1 180 ? 1.83356 94.49728 -4.48624 1.000 21.96964 159 GLY A CA 1
ATOM 1165 C C . GLY A 1 180 ? 2.57518 93.75048 -3.39655 1.000 24.02968 159 GLY A C 1
ATOM 1166 O O . GLY A 1 180 ? 3.78592 93.52015 -3.50267 1.000 24.42725 159 GLY A O 1
ATOM 1167 N N . ALA A 1 181 ? 1.86599 93.37919 -2.32251 1.000 19.44340 160 ALA A N 1
ATOM 1168 C CA . ALA A 1 181 ? 2.49408 92.57809 -1.27558 1.000 21.68118 160 ALA A CA 1
ATOM 1169 C C . ALA A 1 181 ? 2.94985 91.22270 -1.80648 1.000 22.94930 160 ALA A C 1
ATOM 1170 O O . ALA A 1 181 ? 3.96086 90.68199 -1.34297 1.000 23.37803 160 ALA A O 1
ATOM 1172 N N . GLY A 1 182 ? 2.23102 90.66537 -2.78366 1.000 19.43634 161 GLY A N 1
ATOM 1173 C CA . GLY A 1 182 ? 2.65288 89.40648 -3.36435 1.000 19.31931 161 GLY A CA 1
ATOM 1174 C C . GLY A 1 182 ? 3.90432 89.53882 -4.20402 1.000 20.85682 161 GLY A C 1
ATOM 1175 O O . GLY A 1 182 ? 4.67796 88.58434 -4.33087 1.000 16.92166 161 GLY A O 1
ATOM 1176 N N . LEU A 1 183 ? 4.12803 90.71476 -4.77801 1.000 20.71678 162 LEU A N 1
ATOM 1177 C CA . LEU A 1 183 ? 5.30002 90.93741 -5.60735 1.000 20.63773 162 LEU A CA 1
ATOM 1178 C C . LEU A 1 183 ? 6.48678 91.48619 -4.83043 1.000 21.10034 162 LEU A C 1
ATOM 1179 O O . LEU A 1 183 ? 7.62471 91.34026 -5.29018 1.000 20.95358 162 LEU A O 1
ATOM 1184 N N . HIS A 1 184 ? 6.25927 92.11593 -3.67356 1.000 19.94206 163 HIS A N 1
ATOM 1185 C CA . HIS A 1 184 ? 7.33451 92.80095 -2.96593 1.000 21.13561 163 HIS A CA 1
ATOM 1186 C C . HIS A 1 184 ? 7.39749 92.54763 -1.46296 1.000 22.43766 163 HIS A C 1
ATOM 1187 O O . HIS A 1 184 ? 8.36538 92.98193 -0.83083 1.000 21.82696 163 HIS A O 1
ATOM 1194 N N . GLY A 1 185 ? 6.42431 91.87351 -0.87143 1.000 23.16826 164 GLY A N 1
ATOM 1195 C CA . GLY A 1 185 ? 6.40360 91.70761 0.56447 1.000 16.51710 164 GLY A CA 1
ATOM 1196 C C . GLY A 1 185 ? 5.86034 92.93493 1.27343 1.000 19.45891 164 GLY A C 1
ATOM 1197 O O . GLY A 1 185 ? 5.83252 94.04444 0.74244 1.000 22.73728 164 GLY A O 1
ATOM 1198 N N . HIS A 1 186 ? 5.38422 92.71405 2.49476 1.000 18.84707 165 HIS A N 1
ATOM 1199 C CA . HIS A 1 186 ? 4.83524 93.80428 3.28539 1.000 17.48205 165 HIS A CA 1
ATOM 1200 C C . HIS A 1 186 ? 4.75577 93.38060 4.74517 1.000 19.19146 165 HIS A C 1
ATOM 1201 O O . HIS A 1 186 ? 4.29688 92.27225 5.03914 1.000 20.30584 165 HIS A O 1
ATOM 1208 N N . PHE A 1 187 ? 5.20236 94.25345 5.65042 1.000 16.76694 166 PHE A N 1
ATOM 1209 C CA . PHE A 1 187 ? 5.17583 93.93957 7.07514 1.000 17.38010 166 PHE A CA 1
ATOM 1210 C C . PHE A 1 187 ? 3.78806 93.49046 7.51682 1.000 20.14115 166 PHE A C 1
ATOM 1211 O O . PHE A 1 187 ? 2.77920 94.12812 7.19675 1.000 20.12404 166 PHE A O 1
ATOM 1219 N N . GLY A 1 188 ? 3.74706 92.39451 8.27154 1.000 18.62865 167 GLY A N 1
ATOM 1220 C CA . GLY A 1 188 ? 2.50265 91.90831 8.82597 1.000 17.87284 167 GLY A CA 1
ATOM 1221 C C . GLY A 1 188 ? 1.68629 91.03827 7.90596 1.000 18.50504 167 GLY A C 1
ATOM 1222 O O . GLY A 1 188 ? 0.52421 90.76321 8.22207 1.000 18.25469 167 GLY A O 1
ATOM 1223 N N . GLN A 1 189 ? 2.25538 90.58633 6.78384 1.000 19.39104 168 GLN A N 1
ATOM 1224 C CA . GLN A 1 189 ? 1.50419 89.86205 5.75782 1.000 18.79427 168 GLN A CA 1
ATOM 1225 C C . GLN A 1 189 ? 2.30086 88.67715 5.21781 1.000 18.62074 168 GLN A C 1
ATOM 1226 O O . GLN A 1 189 ? 2.32563 88.43406 4.00827 1.000 19.05305 168 GLN A O 1
ATOM 1232 N N . THR A 1 190 ? 2.95910 87.91181 6.09402 1.000 16.72217 169 THR A N 1
ATOM 1233 C CA . THR A 1 190 ? 3.66884 86.72814 5.61511 1.000 16.36720 169 THR A CA 1
ATOM 1234 C C . THR A 1 190 ? 2.72116 85.77013 4.90526 1.000 17.39126 169 THR A C 1
ATOM 1235 O O . THR A 1 190 ? 3.09131 85.14848 3.90175 1.000 16.43544 169 THR A O 1
ATOM 1239 N N . ASN A 1 191 ? 1.48215 85.66394 5.38943 1.000 17.18709 170 ASN A N 1
ATOM 1240 C CA . ASN A 1 191 ? 0.52852 84.75282 4.77027 1.000 18.57806 170 ASN A CA 1
ATOM 1241 C C . ASN A 1 191 ? 0.00791 85.31660 3.45275 1.000 17.41237 170 ASN A C 1
ATOM 1242 O O . ASN A 1 191 ? 0.01635 84.62821 2.42604 1.000 16.98154 170 ASN A O 1
ATOM 1247 N N . TYR A 1 192 ? -0.43978 86.57328 3.46728 1.000 18.46126 171 TYR A N 1
ATOM 1248 C CA . TYR A 1 192 ? -1.02147 87.17929 2.27373 1.000 19.23506 171 TYR A CA 1
ATOM 1249 C C . TYR A 1 192 ? 0.02456 87.36404 1.17692 1.000 20.50008 171 TYR A C 1
ATOM 1250 O O . TYR A 1 192 ? -0.26471 87.14354 -0.00889 1.000 18.31167 171 TYR A O 1
ATOM 1259 N N . SER A 1 193 ? 1.24752 87.75951 1.55647 1.000 17.40282 172 SER A N 1
ATOM 1260 C CA . SER A 1 193 ? 2.32397 87.91444 0.58082 1.000 18.24726 172 SER A CA 1
ATOM 1261 C C . SER A 1 193 ? 2.71841 86.57757 -0.03404 1.000 17.93059 172 SER A C 1
ATOM 1262 O O . SER A 1 193 ? 2.90899 86.48246 -1.25119 1.000 15.96979 172 SER A O 1
ATOM 1265 N N . ALA A 1 194 ? 2.86250 85.53704 0.78838 1.000 16.81768 173 ALA A N 1
ATOM 1266 C CA . ALA A 1 194 ? 3.15379 84.21771 0.23850 1.000 18.47961 173 ALA A CA 1
ATOM 1267 C C . ALA A 1 194 ? 2.03695 83.75753 -0.69506 1.000 18.83100 173 ALA A C 1
ATOM 1268 O O . ALA A 1 194 ? 2.30365 83.21747 -1.77611 1.000 17.70380 173 ALA A O 1
ATOM 1270 N N . ALA A 1 195 ? 0.77874 83.98794 -0.30270 1.000 16.61131 174 ALA A N 1
ATOM 1271 C CA . ALA A 1 195 ? -0.35297 83.55367 -1.11595 1.000 17.04124 174 ALA A CA 1
ATOM 1272 C C . ALA A 1 195 ? -0.38976 84.28741 -2.44871 1.000 16.78558 174 ALA A C 1
ATOM 1273 O O . ALA A 1 195 ? -0.53167 83.66652 -3.50970 1.000 16.83188 174 ALA A O 1
ATOM 1275 N N . LYS A 1 196 ? -0.26957 85.61671 -2.41405 1.000 19.16600 175 LYS A N 1
ATOM 1276 C CA . LYS A 1 196 ? -0.34244 86.38540 -3.65140 1.000 17.77260 175 LYS A CA 1
ATOM 1277 C C . LYS A 1 196 ? 0.90538 86.19039 -4.50194 1.000 19.25357 175 LYS A C 1
ATOM 1278 O O . LYS A 1 196 ? 0.84869 86.34861 -5.72402 1.000 21.88841 175 LYS A O 1
ATOM 1284 N N . ALA A 1 197 ? 2.03523 85.84485 -3.88455 1.000 17.64626 176 ALA A N 1
ATOM 1285 C CA . ALA A 1 197 ? 3.19853 85.46363 -4.67087 1.000 16.00364 176 ALA A CA 1
ATOM 1286 C C . ALA A 1 197 ? 2.97956 84.11327 -5.33094 1.000 17.29604 176 ALA A C 1
ATOM 1287 O O . ALA A 1 197 ? 3.28509 83.93969 -6.51733 1.000 17.10840 176 ALA A O 1
ATOM 1289 N N . ALA A 1 198 ? 2.44538 83.14705 -4.57624 1.000 16.11528 177 ALA A N 1
ATOM 1290 C CA . ALA A 1 198 ? 2.18213 81.81988 -5.12755 1.000 16.53914 177 ALA A CA 1
ATOM 1291 C C . ALA A 1 198 ? 1.32232 81.90389 -6.38040 1.000 18.47387 177 ALA A C 1
ATOM 1292 O O . ALA A 1 198 ? 1.50228 81.12308 -7.32314 1.000 16.71280 177 ALA A O 1
ATOM 1294 N N . ILE A 1 199 ? 0.39008 82.86213 -6.40598 1.000 19.73317 178 ILE A N 1
ATOM 1295 C CA . ILE A 1 199 ? -0.53377 83.01643 -7.52072 1.000 18.45868 178 ILE A CA 1
ATOM 1296 C C . ILE A 1 199 ? 0.19611 83.41761 -8.79655 1.000 21.50047 178 ILE A C 1
ATOM 1297 O O . ILE A 1 199 ? -0.21175 83.03068 -9.90095 1.000 20.01231 178 ILE A O 1
ATOM 1302 N N . VAL A 1 200 ? 1.29934 84.15924 -8.67378 1.000 18.73482 179 VAL A N 1
ATOM 1303 C CA . VAL A 1 200 ? 2.08144 84.52845 -9.84933 1.000 17.03251 179 VAL A CA 1
ATOM 1304 C C . VAL A 1 200 ? 2.69516 83.28549 -10.49036 1.000 20.75995 179 VAL A C 1
ATOM 1305 O O . VAL A 1 200 ? 2.61369 83.08890 -11.70966 1.000 19.38316 179 VAL A O 1
ATOM 1309 N N . GLY A 1 201 ? 3.33073 82.43553 -9.67771 1.000 20.09275 180 GLY A N 1
ATOM 1310 C CA . GLY A 1 201 ? 3.86469 81.18396 -10.19268 1.000 18.26087 180 GLY A CA 1
ATOM 1311 C C . GLY A 1 201 ? 2.77554 80.26794 -10.71614 1.000 21.69169 180 GLY A C 1
ATOM 1312 O O . GLY A 1 201 ? 2.96873 79.55762 -11.70777 1.000 19.38935 180 GLY A O 1
ATOM 1313 N N . LEU A 1 202 ? 1.62197 80.25376 -10.03836 1.000 18.50420 181 LEU A N 1
ATOM 1314 C CA . LEU A 1 202 ? 0.47585 79.49781 -10.53139 1.000 18.47445 181 LEU A CA 1
ATOM 1315 C C . LEU A 1 202 ? 0.02685 80.00128 -11.89782 1.000 18.92515 181 LEU A C 1
ATOM 1316 O O . LEU A 1 202 ? -0.28348 79.20376 -12.79439 1.000 18.27002 181 LEU A O 1
ATOM 1321 N N . THR A 1 203 ? -0.01404 81.32735 -12.06732 1.000 19.75002 182 THR A N 1
ATOM 1322 C CA . THR A 1 203 ? -0.41731 81.93389 -13.33255 1.000 18.03090 182 THR A CA 1
ATOM 1323 C C . THR A 1 203 ? 0.59410 81.63485 -14.43321 1.000 20.72680 182 THR A C 1
ATOM 1324 O O . THR A 1 203 ? 0.21755 81.24319 -15.54488 1.000 21.09263 182 THR A O 1
ATOM 1328 N N . GLN A 1 204 ? 1.88780 81.82205 -14.14609 1.000 19.42590 183 GLN A N 1
ATOM 1329 C CA . GLN A 1 204 ? 2.90421 81.53148 -15.15073 1.000 18.98002 183 GLN A CA 1
ATOM 1330 C C . GLN A 1 204 ? 2.82528 80.08174 -15.59580 1.000 20.91479 183 GLN A C 1
ATOM 1331 O O . GLN A 1 204 ? 2.90481 79.78858 -16.79598 1.000 23.44605 183 GLN A O 1
ATOM 1337 N N . THR A 1 205 ? 2.63248 79.16103 -14.64717 1.000 21.17788 184 THR A N 1
ATOM 1338 C CA . THR A 1 205 ? 2.58162 77.74377 -14.99875 1.000 21.20968 184 THR A CA 1
ATOM 1339 C C . THR A 1 205 ? 1.31219 77.40116 -15.77013 1.000 23.57694 184 THR A C 1
ATOM 1340 O O . THR A 1 205 ? 1.37088 76.66882 -16.76718 1.000 23.40645 184 THR A O 1
ATOM 1344 N N . LEU A 1 206 ? 0.15455 77.91578 -15.33022 1.000 19.58295 185 LEU A N 1
ATOM 1345 C CA . LEU A 1 206 ? -1.09163 77.59520 -16.02484 1.000 21.01775 185 LEU A CA 1
ATOM 1346 C C . LEU A 1 206 ? -1.06157 78.09084 -17.46410 1.000 19.58027 185 LEU A C 1
ATOM 1347 O O . LEU A 1 206 ? -1.58641 77.43304 -18.37038 1.000 20.51014 185 LEU A O 1
ATOM 1352 N N . SER A 1 207 ? -0.45788 79.25502 -17.68636 1.000 20.70134 186 SER A N 1
ATOM 1353 C CA . SER A 1 207 ? -0.28140 79.77611 -19.03659 1.000 21.23657 186 SER A CA 1
ATOM 1354 C C . SER A 1 207 ? 0.43294 78.76306 -19.92450 1.000 24.02512 186 SER A C 1
ATOM 1355 O O . SER A 1 207 ? 0.02798 78.52598 -21.06990 1.000 24.25939 186 SER A O 1
ATOM 1358 N N . LEU A 1 208 ? 1.51062 78.15928 -19.40862 1.000 20.84306 187 LEU A N 1
ATOM 1359 C CA . LEU A 1 208 ? 2.24832 77.16767 -20.18504 1.000 22.21202 187 LEU A CA 1
ATOM 1360 C C . LEU A 1 208 ? 1.43074 75.89878 -20.40629 1.000 22.72899 187 LEU A C 1
ATOM 1361 O O . LEU A 1 208 ? 1.46759 75.31592 -21.49677 1.000 22.32613 187 LEU A O 1
ATOM 1366 N N . GLU A 1 209 ? 0.67347 75.46429 -19.39389 1.000 21.18376 188 GLU A N 1
ATOM 1367 C CA . GLU A 1 209 ? -0.03138 74.18923 -19.49948 1.000 22.68456 188 GLU A CA 1
ATOM 1368 C C . GLU A 1 209 ? -1.24741 74.28017 -20.41766 1.000 24.02784 188 GLU A C 1
ATOM 1369 O O . GLU A 1 209 ? -1.57285 73.30254 -21.10122 1.000 23.25643 188 GLU A O 1
ATOM 1375 N N . LEU A 1 210 ? -1.91676 75.43368 -20.46043 1.000 23.11725 189 LEU A N 1
ATOM 1376 C CA . LEU A 1 210 ? -3.14043 75.61414 -21.23748 1.000 25.05958 189 LEU A CA 1
ATOM 1377 C C . LEU A 1 210 ? -2.91795 76.28137 -22.59529 1.000 25.91598 189 LEU A C 1
ATOM 1378 O O . LEU A 1 210 ? -3.89415 76.50882 -23.31762 1.000 25.50797 189 LEU A O 1
ATOM 1383 N N . ALA A 1 211 ? -1.67069 76.61278 -22.95367 1.000 23.79460 190 ALA A N 1
ATOM 1384 C CA . ALA A 1 211 ? -1.41123 77.32546 -24.20455 1.000 23.24220 190 ALA A CA 1
ATOM 1385 C C . ALA A 1 211 ? -1.89062 76.54014 -25.42262 1.000 26.66168 190 ALA A C 1
ATOM 1386 O O . ALA A 1 211 ? -2.50548 77.10773 -26.33659 1.000 24.64593 190 ALA A O 1
ATOM 1388 N N . SER A 1 212 ? -1.61711 75.23140 -25.45352 1.000 29.05094 191 SER A N 1
ATOM 1389 C CA . SER A 1 212 ? -1.83552 74.45435 -26.66868 1.000 27.30022 191 SER A CA 1
ATOM 1390 C C . SER A 1 212 ? -3.31329 74.30784 -27.01375 1.000 27.07068 191 SER A C 1
ATOM 1391 O O . SER A 1 212 ? -3.65050 74.17418 -28.19338 1.000 32.22464 191 SER A O 1
ATOM 1394 N N . ILE A 1 213 ? -4.21392 74.34723 -26.02503 1.000 25.00346 192 ILE A N 1
ATOM 1395 C CA . ILE A 1 213 ? -5.63991 74.23336 -26.32756 1.000 28.97641 192 ILE A CA 1
ATOM 1396 C C . ILE A 1 213 ? -6.30491 75.58812 -26.53975 1.000 30.71129 192 ILE A C 1
ATOM 1397 O O . ILE A 1 213 ? -7.50391 75.63646 -26.85539 1.000 30.73897 192 ILE A O 1
ATOM 1402 N N . GLY A 1 214 ? -5.57112 76.68911 -26.38041 1.000 24.64848 193 GLY A N 1
ATOM 1403 C CA . GLY A 1 214 ? -6.07839 77.99526 -26.74219 1.000 25.83892 193 GLY A CA 1
ATOM 1404 C C . GLY A 1 214 ? -6.52736 78.86952 -25.59471 1.000 28.42973 193 GLY A C 1
ATOM 1405 O O . GLY A 1 214 ? -7.01038 79.98165 -25.84337 1.000 28.50164 193 GLY A O 1
ATOM 1406 N N . ALA A 1 215 ? -6.40365 78.40619 -24.35504 1.000 26.49881 194 ALA A N 1
ATOM 1407 C CA . ALA A 1 215 ? -6.79531 79.19961 -23.20127 1.000 26.24646 194 ALA A CA 1
ATOM 1408 C C . ALA A 1 215 ? -5.64238 80.08870 -22.75333 1.000 25.43441 194 ALA A C 1
ATOM 1409 O O . ALA A 1 215 ? -4.47093 79.75424 -22.94033 1.000 26.32608 194 ALA A O 1
ATOM 1411 N N . THR A 1 216 ? -5.98137 81.24477 -22.18634 1.000 24.16400 195 THR A N 1
ATOM 1412 C CA . THR A 1 216 ? -4.98260 82.14159 -21.62246 1.000 26.04501 195 THR A CA 1
ATOM 1413 C C . THR A 1 216 ? -5.19566 82.26510 -20.12075 1.000 23.65048 195 THR A C 1
ATOM 1414 O O . THR A 1 216 ? -6.32219 82.15551 -19.62570 1.000 22.57458 195 THR A O 1
ATOM 1418 N N . VAL A 1 217 ? -4.09956 82.50792 -19.40302 1.000 21.62915 196 VAL A N 1
ATOM 1419 C CA . VAL A 1 217 ? -4.11943 82.67238 -17.95405 1.000 21.45488 196 VAL A CA 1
ATOM 1420 C C . VAL A 1 217 ? -3.25182 83.87295 -17.60646 1.000 23.66148 196 VAL A C 1
ATOM 1421 O O . VAL A 1 217 ? -2.03678 83.84723 -17.84138 1.000 22.47408 196 VAL A O 1
ATOM 1425 N N . ASN A 1 218 ? -3.86544 84.91896 -17.04637 1.000 22.42347 197 ASN A N 1
ATOM 1426 C CA . ASN A 1 218 ? -3.16096 86.13407 -16.65795 1.000 22.85627 197 ASN A CA 1
ATOM 1427 C C . ASN A 1 218 ? -3.47948 86.48634 -15.21006 1.000 23.07366 197 ASN A C 1
ATOM 1428 O O . ASN A 1 218 ? -4.40304 85.94061 -14.60529 1.000 23.76349 197 ASN A O 1
ATOM 1433 N N . ALA A 1 219 ? -2.70286 87.41224 -14.65134 1.000 23.42347 198 ALA A N 1
ATOM 1434 C CA . ALA A 1 219 ? -2.88211 87.86563 -13.27857 1.000 23.78588 198 ALA A CA 1
ATOM 1435 C C . ALA A 1 219 ? -3.04794 89.37524 -13.26523 1.000 24.88473 198 ALA A C 1
ATOM 1436 O O . ALA A 1 219 ? -2.22500 90.10345 -13.83267 1.000 25.22475 198 ALA A O 1
ATOM 1438 N N . ILE A 1 220 ? -4.10600 89.83960 -12.61819 1.000 25.50707 199 ILE A N 1
ATOM 1439 C CA . ILE A 1 220 ? -4.35380 91.26235 -12.44176 1.000 26.64199 199 ILE A CA 1
ATOM 1440 C C . ILE A 1 220 ? -3.87942 91.66014 -11.04889 1.000 26.93952 199 ILE A C 1
ATOM 1441 O O . ILE A 1 220 ? -3.95850 90.87050 -10.09522 1.000 26.45559 199 ILE A O 1
ATOM 1446 N N . SER A 1 221 ? -3.33336 92.86959 -10.94008 1.000 27.82889 200 SER A N 1
ATOM 1447 C CA . SER A 1 221 ? -2.96271 93.46985 -9.66117 1.000 28.45014 200 SER A CA 1
ATOM 1448 C C . SER A 1 221 ? -3.82678 94.71386 -9.49981 1.000 31.93763 200 SER A C 1
ATOM 1449 O O . SER A 1 221 ? -3.46444 95.79864 -9.98173 1.000 30.55602 200 SER A O 1
ATOM 1452 N N . PRO A 1 222 ? -4.98895 94.59926 -8.84791 1.000 33.47763 201 PRO A N 1
ATOM 1453 C CA . PRO A 1 222 ? -5.97014 95.68883 -8.86378 1.000 38.80082 201 PRO A CA 1
ATOM 1454 C C . PRO A 1 222 ? -5.86898 96.67105 -7.71014 1.000 42.08946 201 PRO A C 1
ATOM 1455 O O . PRO A 1 222 ? -6.54296 97.70926 -7.76032 1.000 46.94800 201 PRO A O 1
ATOM 1459 N N . GLY A 1 223 ? -5.07894 96.38108 -6.68173 1.000 46.63098 202 GLY A N 1
ATOM 1460 C CA . GLY A 1 223 ? -4.92784 97.29731 -5.56384 1.000 47.88620 202 GLY A CA 1
ATOM 1461 C C . GLY A 1 223 ? -5.99714 97.16546 -4.49912 1.000 56.91926 202 GLY A C 1
ATOM 1462 O O . GLY A 1 223 ? -6.17091 96.09588 -3.91628 1.000 65.53385 202 GLY A O 1
ATOM 1463 N N . PRO A 1 238 ? -18.79218 101.41482 3.28207 1.000 68.11888 217 PRO A N 1
ATOM 1464 C CA . PRO A 1 238 ? -18.00049 101.56762 2.05243 1.000 70.82453 217 PRO A CA 1
ATOM 1465 C C . PRO A 1 238 ? -18.86737 101.48006 0.79792 1.000 59.88120 217 PRO A C 1
ATOM 1466 O O . PRO A 1 238 ? -19.71167 100.58823 0.69729 1.000 56.32657 217 PRO A O 1
ATOM 1470 N N . ILE A 1 239 ? -18.65600 102.39973 -0.14066 1.000 54.74002 218 ILE A N 1
ATOM 1471 C CA . ILE A 1 239 ? -19.51060 102.50274 -1.31826 1.000 51.17341 218 ILE A CA 1
ATOM 1472 C C . ILE A 1 239 ? -19.15205 101.39683 -2.30494 1.000 51.28506 218 ILE A C 1
ATOM 1473 O O . ILE A 1 239 ? -17.98367 101.23353 -2.68835 1.000 40.58008 218 ILE A O 1
ATOM 1475 N N . GLU A 1 240 ? -20.16185 100.62316 -2.70636 1.000 45.75897 219 GLU A N 1
ATOM 1476 C CA . GLU A 1 240 ? -19.97751 99.62138 -3.73930 1.000 44.32194 219 GLU A CA 1
ATOM 1477 C C . GLU A 1 240 ? -19.84359 100.30056 -5.10234 1.000 43.07409 219 GLU A C 1
ATOM 1478 O O . GLU A 1 240 ? -20.38875 101.38585 -5.31876 1.000 41.40366 219 GLU A O 1
ATOM 1484 N N . PRO A 1 241 ? -19.11274 99.68628 -6.03569 1.000 41.70704 220 PRO A N 1
ATOM 1485 C CA . PRO A 1 241 ? -18.86010 100.36192 -7.31828 1.000 45.89973 220 PRO A CA 1
ATOM 1486 C C . PRO A 1 241 ? -20.12241 100.73004 -8.07486 1.000 44.01890 220 PRO A C 1
ATOM 1487 O O . PRO A 1 241 ? -20.11096 101.71330 -8.82496 1.000 46.64906 220 PRO A O 1
ATOM 1491 N N . ASP A 1 242 ? -21.21614 99.99076 -7.89133 1.000 40.56657 221 ASP A N 1
ATOM 1492 C CA . ASP A 1 242 ? -22.45403 100.32411 -8.58456 1.000 46.80457 221 ASP A CA 1
ATOM 1493 C C . ASP A 1 242 ? -23.19365 101.49287 -7.94693 1.000 45.53611 221 ASP A C 1
ATOM 1494 O O . ASP A 1 242 ? -24.15558 101.99262 -8.54138 1.000 44.11872 221 ASP A O 1
ATOM 1499 N N . GLU A 1 243 ? -22.77795 101.93513 -6.75885 1.000 45.29241 222 GLU A N 1
ATOM 1500 C CA . GLU A 1 243 ? -23.32888 103.15035 -6.17011 1.000 45.36559 222 GLU A CA 1
ATOM 1501 C C . GLU A 1 243 ? -22.69467 104.41480 -6.73606 1.000 45.41542 222 GLU A C 1
ATOM 1502 O O . GLU A 1 243 ? -23.17448 105.51064 -6.43963 1.000 50.96233 222 GLU A O 1
ATOM 1508 N N . ARG A 1 244 ? -21.64623 104.29237 -7.54413 1.000 46.16278 223 ARG A N 1
ATOM 1509 C CA . ARG A 1 244 ? -21.04065 105.42534 -8.22573 1.000 53.93997 223 ARG A CA 1
ATOM 1510 C C . ARG A 1 244 ? -21.62015 105.55281 -9.62712 1.000 57.68314 223 ARG A C 1
ATOM 1511 O O . ARG A 1 244 ? -22.03548 104.56418 -10.23682 1.000 59.91275 223 ARG A O 1
ATOM 1519 N N . SER A 1 245 ? -21.64057 106.78012 -10.13677 1.000 58.64804 224 SER A N 1
ATOM 1520 C CA . SER A 1 245 ? -22.06742 107.00164 -11.50799 1.000 60.15318 224 SER A CA 1
ATOM 1521 C C . SER A 1 245 ? -20.93058 106.65792 -12.46359 1.000 58.78805 224 SER A C 1
ATOM 1522 O O . SER A 1 245 ? -19.75080 106.72577 -12.10884 1.000 60.49964 224 SER A O 1
ATOM 1525 N N . GLU A 1 246 ? -21.29856 106.27098 -13.68575 1.000 65.54974 225 GLU A N 1
ATOM 1526 C CA . GLU A 1 246 ? -20.31346 105.81107 -14.65868 1.000 64.49757 225 GLU A CA 1
ATOM 1527 C C . GLU A 1 246 ? -19.45396 106.93474 -15.21431 1.000 67.33846 225 GLU A C 1
ATOM 1528 O O . GLU A 1 246 ? -18.57124 106.65477 -16.03342 1.000 70.28215 225 GLU A O 1
ATOM 1534 N N . ASP A 1 247 ? -19.68276 108.18320 -14.79997 1.000 63.60374 226 ASP A N 1
ATOM 1535 C CA . ASP A 1 247 ? -18.95722 109.32602 -15.33468 1.000 64.29135 226 ASP A CA 1
ATOM 1536 C C . ASP A 1 247 ? -18.00975 109.97448 -14.33511 1.000 68.23086 226 ASP A C 1
ATOM 1537 O O . ASP A 1 247 ? -17.18965 110.80356 -14.74151 1.000 72.22719 226 ASP A O 1
ATOM 1542 N N . GLU A 1 248 ? -18.09432 109.63077 -13.05322 1.000 76.09443 227 GLU A N 1
ATOM 1543 C CA . GLU A 1 248 ? -17.14142 110.14501 -12.08274 1.000 76.68305 227 GLU A CA 1
ATOM 1544 C C . GLU A 1 248 ? -15.87933 109.28109 -12.06847 1.000 74.83340 227 GLU A C 1
ATOM 1545 O O . GLU A 1 248 ? -15.88322 108.11827 -12.48654 1.000 70.14770 227 GLU A O 1
ATOM 1551 N N . PHE A 1 249 ? -14.78267 109.87226 -11.59153 1.000 66.87142 228 PHE A N 1
ATOM 1552 C CA . PHE A 1 249 ? -13.50525 109.17535 -11.47109 1.000 56.65832 228 PHE A CA 1
ATOM 1553 C C . PHE A 1 249 ? -12.93988 109.40712 -10.07837 1.000 51.63749 228 PHE A C 1
ATOM 1554 O O . PHE A 1 249 ? -12.59773 110.53868 -9.72203 1.000 55.20040 228 PHE A O 1
ATOM 1562 N N . ASP A 1 250 ? -12.82275 108.33069 -9.31019 1.000 48.12310 229 ASP A N 1
ATOM 1563 C CA . ASP A 1 250 ? -12.20937 108.32757 -7.99020 1.000 52.95662 229 ASP A CA 1
ATOM 1564 C C . ASP A 1 250 ? -10.96860 107.45099 -8.05494 1.000 58.27051 229 ASP A C 1
ATOM 1565 O O . ASP A 1 250 ? -11.08841 106.24691 -8.33858 1.000 56.40307 229 ASP A O 1
ATOM 1570 N N . PRO A 1 251 ? -9.77364 107.97729 -7.77726 1.000 57.31165 230 PRO A N 1
ATOM 1571 C CA . PRO A 1 251 ? -8.56976 107.13488 -7.86989 1.000 56.99257 230 PRO A CA 1
ATOM 1572 C C . PRO A 1 251 ? -8.58624 105.94549 -6.92680 1.000 60.42243 230 PRO A C 1
ATOM 1573 O O . PRO A 1 251 ? -7.80799 105.00465 -7.13300 1.000 56.79752 230 PRO A O 1
ATOM 1577 N N . LYS A 1 252 ? -9.46449 105.93942 -5.92342 1.000 58.60274 231 LYS A N 1
ATOM 1578 C CA . LYS A 1 252 ? -9.57986 104.82898 -4.99032 1.000 55.42319 231 LYS A CA 1
ATOM 1579 C C . LYS A 1 252 ? -10.70517 103.86523 -5.35245 1.000 57.28499 231 LYS A C 1
ATOM 1580 O O . LYS A 1 252 ? -10.91449 102.88423 -4.63305 1.000 62.24258 231 LYS A O 1
ATOM 1582 N N . ASP A 1 253 ? -11.42974 104.12015 -6.43937 1.000 59.71761 232 ASP A N 1
ATOM 1583 C CA . ASP A 1 253 ? -12.51288 103.24587 -6.88820 1.000 58.95727 232 ASP A CA 1
ATOM 1584 C C . ASP A 1 253 ? -11.98643 101.82591 -7.08579 1.000 59.81722 232 ASP A C 1
ATOM 1585 O O . ASP A 1 253 ? -11.01920 101.63243 -7.83838 1.000 55.66390 232 ASP A O 1
ATOM 1590 N N . PRO A 1 254 ? -12.56546 100.81644 -6.42592 1.000 71.47201 233 PRO A N 1
ATOM 1591 C CA . PRO A 1 254 ? -12.04664 99.44768 -6.57659 1.000 70.77307 233 PRO A CA 1
ATOM 1592 C C . PRO A 1 254 ? -12.31882 98.83928 -7.93831 1.000 62.21029 233 PRO A C 1
ATOM 1593 O O . PRO A 1 254 ? -11.71410 97.81152 -8.26718 1.000 61.22373 233 PRO A O 1
ATOM 1597 N N . SER A 1 255 ? -13.18696 99.44379 -8.74181 1.000 46.32252 234 SER A N 1
ATOM 1598 C CA . SER A 1 255 ? -13.58397 98.89369 -10.02690 1.000 45.99306 234 SER A CA 1
ATOM 1599 C C . SER A 1 255 ? -12.81709 99.49503 -11.19657 1.000 41.96128 234 SER A C 1
ATOM 1600 O O . SER A 1 255 ? -13.16605 99.22715 -12.35062 1.000 36.37392 234 SER A O 1
ATOM 1603 N N . LEU A 1 256 ? -11.78165 100.29561 -10.93195 1.000 36.97802 235 LEU A N 1
ATOM 1604 C CA . LEU A 1 256 ? -11.08558 100.96677 -12.02579 1.000 38.88409 235 LEU A CA 1
ATOM 1605 C C . LEU A 1 256 ? -10.34140 99.98771 -12.92760 1.000 37.66686 235 LEU A C 1
ATOM 1606 O O . LEU A 1 256 ? -10.15776 100.26765 -14.11882 1.000 36.39962 235 LEU A O 1
ATOM 1611 N N . GLY A 1 257 ? -9.91049 98.84457 -12.39228 1.000 34.76504 236 GLY A N 1
ATOM 1612 C CA . GLY A 1 257 ? -9.26566 97.83445 -13.20264 1.000 33.65241 236 GLY A CA 1
ATOM 1613 C C . GLY A 1 257 ? -10.19642 96.85322 -13.86504 1.000 33.13177 236 GLY A C 1
ATOM 1614 O O . GLY A 1 257 ? -9.74259 96.02883 -14.66510 1.000 32.33169 236 GLY A O 1
ATOM 1615 N N . SER A 1 258 ? -11.49016 96.91120 -13.54612 1.000 30.53911 237 SER A N 1
ATOM 1616 C CA . SER A 1 258 ? -12.43056 95.94212 -14.10113 1.000 28.67186 237 SER A CA 1
ATOM 1617 C C . SER A 1 258 ? -12.50566 95.95822 -15.62632 1.000 30.53531 237 SER A C 1
ATOM 1618 O O . SER A 1 258 ? -12.54748 94.86486 -16.21790 1.000 27.37079 237 SER A O 1
ATOM 1621 N N . PRO A 1 259 ? -12.52009 97.10655 -16.31971 1.000 33.49874 238 PRO A N 1
ATOM 1622 C CA . PRO A 1 259 ? -12.46966 97.04723 -17.79232 1.000 30.38032 238 PRO A CA 1
ATOM 1623 C C . PRO A 1 259 ? -11.24968 96.30571 -18.31589 1.000 30.42089 238 PRO A C 1
ATOM 1624 O O . PRO A 1 259 ? -11.33668 95.64646 -19.36089 1.000 28.32946 238 PRO A O 1
ATOM 1628 N N . VAL A 1 260 ? -10.11689 96.38294 -17.61117 1.000 26.81443 239 VAL A N 1
ATOM 1629 C CA . VAL A 1 260 ? -8.93206 95.63788 -18.02337 1.000 30.08923 239 VAL A CA 1
ATOM 1630 C C . VAL A 1 260 ? -9.16924 94.13607 -17.89425 1.000 26.15622 239 VAL A C 1
ATOM 1631 O O . VAL A 1 260 ? -8.78912 93.35745 -18.77656 1.000 25.59428 239 VAL A O 1
ATOM 1635 N N . VAL A 1 261 ? -9.79851 93.70799 -16.79584 1.000 26.22589 240 VAL A N 1
ATOM 1636 C CA . VAL A 1 261 ? -10.14493 92.29934 -16.61809 1.000 25.43337 240 VAL A CA 1
ATOM 1637 C C . VAL A 1 261 ? -11.09249 91.84137 -17.71939 1.000 28.64506 240 VAL A C 1
ATOM 1638 O O . VAL A 1 261 ? -10.92629 90.75847 -18.29652 1.000 24.96886 240 VAL A O 1
ATOM 1642 N N . ALA A 1 262 ? -12.10147 92.66016 -18.02792 1.000 28.63509 241 ALA A N 1
ATOM 1643 C CA . ALA A 1 262 ? -13.02759 92.31937 -19.09924 1.000 27.14783 241 ALA A CA 1
ATOM 1644 C C . ALA A 1 262 ? -12.29987 92.20719 -20.43218 1.000 29.76844 241 ALA A C 1
ATOM 1645 O O . ALA A 1 262 ? -12.57248 91.29036 -21.22081 1.000 29.51650 241 ALA A O 1
ATOM 1647 N N . TRP A 1 263 ? -11.35899 93.11919 -20.70327 1.000 26.54769 242 TRP A N 1
ATOM 1648 C CA . TRP A 1 263 ? -10.65763 93.03030 -21.97665 1.000 28.00692 242 TRP A CA 1
ATOM 1649 C C . TRP A 1 263 ? -9.78544 91.77954 -22.03160 1.000 30.02022 242 TRP A C 1
ATOM 1650 O O . TRP A 1 263 ? -9.73779 91.09971 -23.06501 1.000 25.51758 242 TRP A O 1
ATOM 1661 N N . LEU A 1 264 ? -9.08960 91.46021 -20.93021 1.000 26.95788 243 LEU A N 1
ATOM 1662 C CA . LEU A 1 264 ? -8.29633 90.23554 -20.88510 1.000 27.37428 243 LEU A CA 1
ATOM 1663 C C . LEU A 1 264 ? -9.16428 88.99632 -21.05888 1.000 27.43874 243 LEU A C 1
ATOM 1664 O O . LEU A 1 264 ? -8.69404 87.97757 -21.57784 1.000 29.43999 243 LEU A O 1
ATOM 1669 N N . ALA A 1 265 ? -10.42747 89.06171 -20.64624 1.000 25.46355 244 ALA A N 1
ATOM 1670 C CA . ALA A 1 265 ? -11.33129 87.93092 -20.79981 1.000 25.69766 244 ALA A CA 1
ATOM 1671 C C . ALA A 1 265 ? -11.96565 87.86349 -22.18315 1.000 25.69082 244 ALA A C 1
ATOM 1672 O O . ALA A 1 265 ? -12.72053 86.92520 -22.45295 1.000 25.76299 244 ALA A O 1
ATOM 1674 N N . SER A 1 266 ? -11.67551 88.82337 -23.06182 1.000 27.42183 245 SER A N 1
ATOM 1675 C CA . SER A 1 266 ? -12.35537 88.95756 -24.34135 1.000 28.66358 245 SER A CA 1
ATOM 1676 C C . SER A 1 266 ? -11.58767 88.26171 -25.45976 1.000 28.53586 245 SER A C 1
ATOM 1677 O O . SER A 1 266 ? -10.39633 87.96554 -25.32767 1.000 29.08917 245 SER A O 1
ATOM 1680 N N . PRO A 1 267 ? -12.24775 88.00369 -26.59287 1.000 29.98761 246 PRO A N 1
ATOM 1681 C CA . PRO A 1 267 ? -11.53627 87.42361 -27.74630 1.000 30.17247 246 PRO A CA 1
ATOM 1682 C C . PRO A 1 267 ? -10.38449 88.27211 -28.27222 1.000 30.14101 246 PRO A C 1
ATOM 1683 O O . PRO A 1 267 ? -9.53512 87.74816 -29.00541 1.000 32.65169 246 PRO A O 1
ATOM 1687 N N . GLU A 1 268 ? -10.31380 89.55464 -27.91945 1.000 27.92322 247 GLU A N 1
ATOM 1688 C CA . GLU A 1 268 ? -9.22709 90.39427 -28.40897 1.000 30.86412 247 GLU A CA 1
ATOM 1689 C C . GLU A 1 268 ? -7.89349 90.09002 -27.73506 1.000 30.39141 247 GLU A C 1
ATOM 1690 O O . GLU A 1 268 ? -6.84670 90.50257 -28.24796 1.000 26.76204 247 GLU A O 1
ATOM 1696 N N . ALA A 1 269 ? -7.90446 89.38248 -26.60538 1.000 27.56666 248 ALA A N 1
ATOM 1697 C CA . ALA A 1 269 ? -6.70688 89.16425 -25.80763 1.000 26.70814 248 ALA A CA 1
ATOM 1698 C C . ALA A 1 269 ? -6.22357 87.71620 -25.86985 1.000 28.53380 248 ALA A C 1
ATOM 1699 O O . ALA A 1 269 ? -5.55172 87.24656 -24.94256 1.000 26.98429 248 ALA A O 1
ATOM 1701 N N . GLY A 1 270 ? -6.54795 86.99625 -26.94615 1.000 28.26006 249 GLY A N 1
ATOM 1702 C CA . GLY A 1 270 ? -6.15722 85.59989 -27.04550 1.000 24.24572 249 GLY A CA 1
ATOM 1703 C C . GLY A 1 270 ? -4.66763 85.36579 -27.20496 1.000 28.03228 249 GLY A C 1
ATOM 1704 O O . GLY A 1 270 ? -4.22063 84.22679 -27.02990 1.000 23.59027 249 GLY A O 1
ATOM 1705 N N . HIS A 1 271 ? -3.89051 86.40941 -27.50646 1.000 29.68462 250 HIS A N 1
ATOM 1706 C CA . HIS A 1 271 ? -2.44861 86.29746 -27.69715 1.000 25.48196 250 HIS A CA 1
ATOM 1707 C C . HIS A 1 271 ? -1.66291 86.69649 -26.45079 1.000 27.70188 250 HIS A C 1
ATOM 1708 O O . HIS A 1 271 ? -0.42992 86.75623 -26.49636 1.000 27.74587 250 HIS A O 1
ATOM 1715 N N . ILE A 1 272 ? -2.34828 86.97469 -25.34609 1.000 23.33713 251 ILE A N 1
ATOM 1716 C CA . ILE A 1 272 ? -1.73173 87.43994 -24.11213 1.000 23.15227 251 ILE A CA 1
ATOM 1717 C C . ILE A 1 272 ? -1.94354 86.38683 -23.03616 1.000 21.58812 251 ILE A C 1
ATOM 1718 O O . ILE A 1 272 ? -3.08628 86.03314 -22.72869 1.000 21.75542 251 ILE A O 1
ATOM 1723 N N . SER A 1 273 ? -0.85001 85.87201 -22.47681 1.000 21.35368 252 SER A N 1
ATOM 1724 C CA . SER A 1 273 ? -0.96070 84.85649 -21.43691 1.000 22.85843 252 SER A CA 1
ATOM 1725 C C . SER A 1 273 ? 0.27259 84.89206 -20.54391 1.000 22.13089 252 SER A C 1
ATOM 1726 O O . SER A 1 273 ? 1.36177 85.27508 -20.97896 1.000 21.68087 252 SER A O 1
ATOM 1729 N N . GLY A 1 274 ? 0.08378 84.49923 -19.28319 1.000 22.10519 253 GLY A N 1
ATOM 1730 C CA . GLY A 1 274 ? 1.17420 84.48643 -18.32689 1.000 19.34219 253 GLY A CA 1
ATOM 1731 C C . GLY A 1 274 ? 1.68213 85.84983 -17.92940 1.000 22.95661 253 GLY A C 1
ATOM 1732 O O . GLY A 1 274 ? 2.80295 85.96037 -17.42142 1.000 24.43718 253 GLY A O 1
ATOM 1733 N N . GLN A 1 275 ? 0.89194 86.89715 -18.13997 1.000 19.69877 254 GLN A N 1
ATOM 1734 C CA . GLN A 1 275 ? 1.32146 88.25603 -17.86183 1.000 21.98908 254 GLN A CA 1
ATOM 1735 C C . GLN A 1 275 ? 0.79165 88.72823 -16.51417 1.000 23.16221 254 GLN A C 1
ATOM 1736 O O . GLN A 1 275 ? -0.24390 88.26093 -16.03138 1.000 21.60036 254 GLN A O 1
ATOM 1742 N N . VAL A 1 276 ? 1.53888 89.64315 -15.90118 1.000 19.31241 255 VAL A N 1
ATOM 1743 C CA . VAL A 1 276 ? 1.14197 90.32681 -14.67575 1.000 20.35738 255 VAL A CA 1
ATOM 1744 C C . VAL A 1 276 ? 0.86306 91.77777 -15.04587 1.000 21.88558 255 VAL A C 1
ATOM 1745 O O . VAL A 1 276 ? 1.74864 92.47706 -15.55590 1.000 20.77484 255 VAL A O 1
ATOM 1749 N N . ILE A 1 277 ? -0.37258 92.22038 -14.83638 1.000 20.02705 256 ILE A N 1
ATOM 1750 C CA . ILE A 1 277 ? -0.81643 93.53090 -15.29849 1.000 21.44339 256 ILE A CA 1
ATOM 1751 C C . ILE A 1 277 ? -1.37306 94.32517 -14.12516 1.000 23.57439 256 ILE A C 1
ATOM 1752 O O . ILE A 1 277 ? -2.32479 93.88748 -13.46322 1.000 23.45621 256 ILE A O 1
ATOM 1757 N N . ARG A 1 278 ? -0.79080 95.50015 -13.88475 1.000 24.12426 257 ARG A N 1
ATOM 1758 C CA . ARG A 1 278 ? -1.17756 96.37641 -12.78780 1.000 23.07301 257 ARG A CA 1
ATOM 1759 C C . ARG A 1 278 ? -2.09046 97.46202 -13.33996 1.000 25.41795 257 ARG A C 1
ATOM 1760 O O . ARG A 1 278 ? -1.69597 98.21531 -14.23508 1.000 28.08871 257 ARG A O 1
ATOM 1768 N N . ALA A 1 279 ? -3.30562 97.54045 -12.81093 1.000 27.52721 258 ALA A N 1
ATOM 1769 C CA . ALA A 1 279 ? -4.28939 98.53964 -13.22661 1.000 29.27370 258 ALA A CA 1
ATOM 1770 C C . ALA A 1 279 ? -4.85351 99.14331 -11.94629 1.000 34.55332 258 ALA A C 1
ATOM 1771 O O . ALA A 1 279 ? -5.83427 98.63929 -11.38944 1.000 34.63066 258 ALA A O 1
ATOM 1773 N N . ILE A 1 280 ? -4.22170 100.21556 -11.47720 1.000 31.26684 259 ILE A N 1
ATOM 1774 C CA . ILE A 1 280 ? -4.56888 100.84532 -10.21217 1.000 33.25497 259 ILE A CA 1
ATOM 1775 C C . ILE A 1 280 ? -4.70723 102.33944 -10.45138 1.000 38.71855 259 ILE A C 1
ATOM 1776 O O . ILE A 1 280 ? -3.75167 102.99262 -10.88922 1.000 37.91397 259 ILE A O 1
ATOM 1781 N N . GLY A 1 281 ? -5.88958 102.87717 -10.16616 1.000 36.87131 260 GLY A N 1
ATOM 1782 C CA . GLY A 1 281 ? -6.11475 104.30072 -10.28732 1.000 37.96926 260 GLY A CA 1
ATOM 1783 C C . GLY A 1 281 ? -6.01735 104.79073 -11.71587 1.000 39.56354 260 GLY A C 1
ATOM 1784 O O . GLY A 1 281 ? -6.80007 104.38927 -12.58284 1.000 35.15113 260 GLY A O 1
ATOM 1785 N N . GLU A 1 282 ? -5.04667 105.66690 -11.96582 1.000 41.19767 261 GLU A N 1
ATOM 1786 C CA . GLU A 1 282 ? -4.89344 106.31113 -13.26370 1.000 38.38081 261 GLU A CA 1
ATOM 1787 C C . GLU A 1 282 ? -4.12505 105.46328 -14.27287 1.000 36.73172 261 GLU A C 1
ATOM 1788 O O . GLU A 1 282 ? -4.23289 105.71030 -15.48207 1.000 33.45853 261 GLU A O 1
ATOM 1794 N N . HIS A 1 283 ? -3.37789 104.45939 -13.81815 1.000 32.96762 262 HIS A N 1
ATOM 1795 C CA . HIS A 1 283 ? -2.34783 103.84590 -14.64119 1.000 32.49519 262 HIS A CA 1
ATOM 1796 C C . HIS A 1 283 ? -2.64063 102.38876 -14.95187 1.000 31.43404 262 HIS A C 1
ATOM 1797 O O . HIS A 1 283 ? -3.13945 101.63647 -14.10613 1.000 30.47946 262 HIS A O 1
ATOM 1804 N N . LEU A 1 284 ? -2.30368 102.01158 -16.17785 1.000 28.07375 263 LEU A N 1
ATOM 1805 C CA . LEU A 1 284 ? -2.24813 100.62891 -16.61709 1.000 27.58756 263 LEU A CA 1
ATOM 1806 C C . LEU A 1 284 ? -0.78949 100.32215 -16.92446 1.000 26.49694 263 LEU A C 1
ATOM 1807 O O . LEU A 1 284 ? -0.14693 101.05108 -17.68884 1.000 26.89013 263 LEU A O 1
ATOM 1812 N N . GLN A 1 285 ? -0.25475 99.27721 -16.30433 1.000 26.67985 264 GLN A N 1
ATOM 1813 C CA . GLN A 1 285 ? 1.16222 98.96567 -16.42052 1.000 23.82214 264 GLN A CA 1
ATOM 1814 C C . GLN A 1 285 ? 1.35097 97.48698 -16.69100 1.000 21.95821 264 GLN A C 1
ATOM 1815 O O . GLN A 1 285 ? 0.66159 96.64818 -16.10626 1.000 23.50573 264 GLN A O 1
ATOM 1821 N N . LEU A 1 286 ? 2.29294 97.17378 -17.57203 1.000 21.77502 265 LEU A N 1
ATOM 1822 C CA . LEU A 1 286 ? 2.75174 95.80607 -17.75242 1.000 21.08257 265 LEU A CA 1
ATOM 1823 C C . LEU A 1 286 ? 3.99182 95.57360 -16.89460 1.000 22.29866 265 LEU A C 1
ATOM 1824 O O . LEU A 1 286 ? 4.97113 96.32184 -16.99229 1.000 22.99877 265 LEU A O 1
ATOM 1829 N N . LEU A 1 287 ? 3.96230 94.52797 -16.07553 1.000 20.27564 266 LEU A N 1
ATOM 1830 C CA . LEU A 1 287 ? 5.09383 94.21537 -15.22135 1.000 19.20035 266 LEU A CA 1
ATOM 1831 C C . LEU A 1 287 ? 5.86414 93.04295 -15.80259 1.000 20.40680 266 LEU A C 1
ATOM 1832 O O . LEU A 1 287 ? 5.28411 92.13365 -16.40401 1.000 24.25521 266 LEU A O 1
ATOM 1837 N N . LYS A 1 288 ? 7.18145 93.06986 -15.62339 1.000 19.68626 267 LYS A N 1
ATOM 1838 C CA . LYS A 1 288 ? 8.01739 91.91635 -15.91353 1.000 19.65255 267 LYS A CA 1
ATOM 1839 C C . LYS A 1 288 ? 8.81530 91.55733 -14.67060 1.000 20.11775 267 LYS A C 1
ATOM 1840 O O . LYS A 1 288 ? 9.03417 92.38949 -13.78296 1.000 19.41320 267 LYS A O 1
ATOM 1846 N N . GLY A 1 289 ? 9.24784 90.30607 -14.62467 1.000 19.87270 268 GLY A N 1
ATOM 1847 C CA . GLY A 1 289 ? 9.62387 89.64578 -13.38977 1.000 19.53711 268 GLY A CA 1
ATOM 1848 C C . GLY A 1 289 ? 11.11777 89.52581 -13.17536 1.000 19.45816 268 GLY A C 1
ATOM 1849 O O . GLY A 1 289 ? 11.89369 90.43587 -13.49790 1.000 18.66187 268 GLY A O 1
ATOM 1850 N N . TRP A 1 290 ? 11.50812 88.38893 -12.59821 1.000 19.09808 269 TRP A N 1
ATOM 1851 C CA . TRP A 1 290 ? 12.84684 88.19406 -12.06427 1.000 17.69322 269 TRP A CA 1
ATOM 1852 C C . TRP A 1 290 ? 13.88788 88.06764 -13.16235 1.000 19.48413 269 TRP A C 1
ATOM 1853 O O . TRP A 1 290 ? 13.66094 87.43076 -14.19692 1.000 18.62317 269 TRP A O 1
ATOM 1864 N N . HIS A 1 291 ? 15.03458 88.69853 -12.91952 1.000 19.35194 270 HIS A N 1
ATOM 1865 C CA . HIS A 1 291 ? 16.11706 88.83320 -13.88140 1.000 18.50392 270 HIS A CA 1
ATOM 1866 C C . HIS A 1 291 ? 17.40733 89.09075 -13.11602 1.000 19.95598 270 HIS A C 1
ATOM 1867 O O . HIS A 1 291 ? 17.36890 89.67264 -12.02319 1.000 19.51126 270 HIS A O 1
ATOM 1874 N N . PRO A 1 292 ? 18.55285 88.66054 -13.64431 1.000 19.89422 271 PRO A N 1
ATOM 1875 C CA . PRO A 1 292 ? 19.83372 88.97740 -13.00182 1.000 17.34018 271 PRO A CA 1
ATOM 1876 C C . PRO A 1 292 ? 20.24685 90.41774 -13.27325 1.000 18.48196 271 PRO A C 1
ATOM 1877 O O . PRO A 1 292 ? 20.07453 90.93025 -14.38151 1.000 18.17930 271 PRO A O 1
ATOM 1881 N N . VAL A 1 293 ? 20.75527 91.08701 -12.23398 1.000 19.83404 272 VAL A N 1
ATOM 1882 C CA . VAL A 1 293 ? 21.33966 92.42245 -12.37403 1.000 20.95197 272 VAL A CA 1
ATOM 1883 C C . VAL A 1 293 ? 22.84260 92.43609 -12.15509 1.000 22.21002 272 VAL A C 1
ATOM 1884 O O . VAL A 1 293 ? 23.48522 93.46476 -12.42982 1.000 21.90629 272 VAL A O 1
ATOM 1888 N N . ALA A 1 294 ? 23.42195 91.34759 -11.66251 1.000 21.14766 273 ALA A N 1
ATOM 1889 C CA . ALA A 1 294 ? 24.85922 91.25275 -11.46766 1.000 20.78506 273 ALA A CA 1
ATOM 1890 C C . ALA A 1 294 ? 25.20587 89.77787 -11.46706 1.000 22.01738 273 ALA A C 1
ATOM 1891 O O . ALA A 1 294 ? 24.44618 88.96320 -10.94071 1.000 22.30242 273 ALA A O 1
ATOM 1893 N N . SER A 1 295 ? 26.33883 89.44386 -12.07472 1.000 22.84504 274 SER A N 1
ATOM 1894 C CA . SER A 1 295 ? 26.71205 88.05658 -12.29783 1.000 26.72423 274 SER A CA 1
ATOM 1895 C C . SER A 1 295 ? 28.22604 87.94309 -12.23220 1.000 24.78887 274 SER A C 1
ATOM 1896 O O . SER A 1 295 ? 28.94206 88.83487 -12.69145 1.000 26.22044 274 SER A O 1
ATOM 1899 N N . VAL A 1 296 ? 28.70674 86.85772 -11.63804 1.000 25.46466 275 VAL A N 1
ATOM 1900 C CA . VAL A 1 296 ? 30.13572 86.60930 -11.53247 1.000 27.04061 275 VAL A CA 1
ATOM 1901 C C . VAL A 1 296 ? 30.37393 85.11305 -11.65437 1.000 27.03594 275 VAL A C 1
ATOM 1902 O O . VAL A 1 296 ? 29.56455 84.29596 -11.20233 1.000 25.06463 275 VAL A O 1
ATOM 1906 N N . SER A 1 297 ? 31.49356 84.75963 -12.27826 1.000 29.78215 276 SER A N 1
ATOM 1907 C CA . SER A 1 297 ? 31.87463 83.37546 -12.50380 1.000 27.75920 276 SER A CA 1
ATOM 1908 C C . SER A 1 297 ? 32.95948 82.96071 -11.52125 1.000 29.28850 276 SER A C 1
ATOM 1909 O O . SER A 1 297 ? 33.83236 83.75487 -11.16458 1.000 31.95748 276 SER A O 1
ATOM 1912 N N . ASN A 1 298 ? 32.91101 81.69709 -11.10388 1.000 28.53371 277 ASN A N 1
ATOM 1913 C CA . ASN A 1 298 ? 33.90193 81.13852 -10.19316 1.000 29.48601 277 ASN A CA 1
ATOM 1914 C C . ASN A 1 298 ? 35.08066 80.50950 -10.91852 1.000 31.94252 277 ASN A C 1
ATOM 1915 O O . ASN A 1 298 ? 35.90572 79.85172 -10.27622 1.000 34.04112 277 ASN A O 1
ATOM 1920 N N . GLY A 1 299 ? 35.15166 80.65767 -12.23783 1.000 30.98394 278 GLY A N 1
ATOM 1921 C CA . GLY A 1 299 ? 36.25090 80.09705 -12.99714 1.000 36.92578 278 GLY A CA 1
ATOM 1922 C C . GLY A 1 299 ? 36.26861 78.59064 -13.01752 1.000 35.05563 278 GLY A C 1
ATOM 1923 O O . GLY A 1 299 ? 37.33177 77.99049 -13.20525 1.000 37.73803 278 GLY A O 1
ATOM 1924 N N . GLN A 1 300 ? 35.10527 77.96650 -12.85299 1.000 34.25464 279 GLN A N 1
ATOM 1925 C CA . GLN A 1 300 ? 34.97464 76.51248 -12.79693 1.000 39.52911 279 GLN A CA 1
ATOM 1926 C C . GLN A 1 300 ? 35.78884 75.92549 -11.64379 1.000 38.29667 279 GLN A C 1
ATOM 1927 O O . GLN A 1 300 ? 36.42968 74.87823 -11.77723 1.000 36.21373 279 GLN A O 1
ATOM 1933 N N . LYS A 1 301 ? 35.78037 76.62765 -10.51013 1.000 33.20630 280 LYS A N 1
ATOM 1934 C CA . LYS A 1 301 ? 36.26232 76.12027 -9.23405 1.000 35.26048 280 LYS A CA 1
ATOM 1935 C C . LYS A 1 301 ? 35.18922 76.38377 -8.18765 1.000 35.32805 280 LYS A C 1
ATOM 1936 O O . LYS A 1 301 ? 34.37237 77.29577 -8.33802 1.000 35.13372 280 LYS A O 1
ATOM 1938 N N . ARG A 1 302 ? 35.18292 75.57320 -7.13272 1.000 33.97546 281 ARG A N 1
ATOM 1939 C CA . ARG A 1 302 ? 34.18597 75.73884 -6.08161 1.000 30.06764 281 ARG A CA 1
ATOM 1940 C C . ARG A 1 302 ? 34.31460 77.11076 -5.42658 1.000 27.25158 281 ARG A C 1
ATOM 1941 O O . ARG A 1 302 ? 35.40964 77.66659 -5.30394 1.000 28.26966 281 ARG A O 1
ATOM 1949 N N . TRP A 1 303 ? 33.17621 77.66161 -5.01122 1.000 28.10259 282 TRP A N 1
ATOM 1950 C CA . TRP A 1 303 ? 33.18358 78.90037 -4.24708 1.000 26.21664 282 TRP A CA 1
ATOM 1951 C C . TRP A 1 303 ? 33.86043 78.69013 -2.89824 1.000 25.85214 282 TRP A C 1
ATOM 1952 O O . TRP A 1 303 ? 33.81569 77.60304 -2.31404 1.000 25.55799 282 TRP A O 1
ATOM 1963 N N . ASP A 1 304 ? 34.51271 79.74271 -2.41964 1.000 25.09757 283 ASP A N 1
ATOM 1964 C CA . ASP A 1 304 ? 35.12567 79.77969 -1.09727 1.000 26.22613 283 ASP A CA 1
ATOM 1965 C C . ASP A 1 304 ? 34.38799 80.81911 -0.26001 1.000 24.94006 283 ASP A C 1
ATOM 1966 O O . ASP A 1 304 ? 34.41331 82.01225 -0.58575 1.000 25.65684 283 ASP A O 1
ATOM 1971 N N . ALA A 1 305 ? 33.72805 80.36567 0.81053 1.000 23.86057 284 ALA A N 1
ATOM 1972 C CA . ALA A 1 305 ? 32.94767 81.28283 1.64013 1.000 23.53415 284 ALA A CA 1
ATOM 1973 C C . ALA A 1 305 ? 33.82487 82.35303 2.28106 1.000 25.34109 284 ALA A C 1
ATOM 1974 O O . ALA A 1 305 ? 33.34110 83.44823 2.58869 1.000 22.78487 284 ALA A O 1
ATOM 1976 N N . ASN A 1 306 ? 35.10864 82.06018 2.49372 1.000 25.31444 285 ASN A N 1
ATOM 1977 C CA . ASN A 1 306 ? 36.02494 83.05391 3.03887 1.000 27.52232 285 ASN A CA 1
ATOM 1978 C C . ASN A 1 306 ? 36.44015 84.10009 2.01717 1.000 28.38682 285 ASN A C 1
ATOM 1979 O O . ASN A 1 306 ? 37.05441 85.10205 2.39696 1.000 25.56675 285 ASN A O 1
ATOM 1984 N N . LYS A 1 307 ? 36.09206 83.91107 0.74508 1.000 26.76090 286 LYS A N 1
ATOM 1985 C CA . LYS A 1 307 ? 36.36398 84.89837 -0.28377 1.000 25.84531 286 LYS A CA 1
ATOM 1986 C C . LYS A 1 307 ? 35.10439 85.56404 -0.81068 1.000 26.64838 286 LYS A C 1
ATOM 1987 O O . LYS A 1 307 ? 35.21097 86.56769 -1.52607 1.000 27.32183 286 LYS A O 1
ATOM 1993 N N . LEU A 1 308 ? 33.91971 85.04752 -0.45848 1.000 24.78615 287 LEU A N 1
ATOM 1994 C CA . LEU A 1 308 ? 32.68108 85.53295 -1.05754 1.000 21.40404 287 LEU A CA 1
ATOM 1995 C C . LEU A 1 308 ? 32.31863 86.93444 -0.58510 1.000 21.63290 287 LEU A C 1
ATOM 1996 O O . LEU A 1 308 ? 31.65379 87.67268 -1.31712 1.000 22.52733 287 LEU A O 1
ATOM 2001 N N . GLY A 1 309 ? 32.73529 87.32116 0.62089 1.000 21.34005 288 GLY A N 1
ATOM 2002 C CA . GLY A 1 309 ? 32.44724 88.66890 1.08605 1.000 20.54332 288 GLY A CA 1
ATOM 2003 C C . GLY A 1 309 ? 32.99693 89.73207 0.15346 1.000 23.24052 288 GLY A C 1
ATOM 2004 O O . GLY A 1 309 ? 32.28435 90.65706 -0.24933 1.000 21.42492 288 GLY A O 1
ATOM 2005 N N . ALA A 1 310 ? 34.27260 89.60234 -0.22167 1.000 24.05667 289 ALA A N 1
ATOM 2006 C CA . ALA A 1 310 ? 34.86348 90.56969 -1.14069 1.000 21.29674 289 ALA A CA 1
ATOM 2007 C C . ALA A 1 310 ? 34.23450 90.47663 -2.52640 1.000 19.57653 289 ALA A C 1
ATOM 2008 O O . ALA A 1 310 ? 34.06398 91.50145 -3.19798 1.000 17.78076 289 ALA A O 1
ATOM 2010 N N . ILE A 1 311 ? 33.86438 89.26826 -2.95928 1.000 19.22087 290 ILE A N 1
ATOM 2011 C CA . ILE A 1 311 ? 33.23297 89.10666 -4.26741 1.000 22.84255 290 ILE A CA 1
ATOM 2012 C C . ILE A 1 311 ? 31.84583 89.74342 -4.26894 1.000 22.45836 290 ILE A C 1
ATOM 2013 O O . ILE A 1 311 ? 31.48991 90.50416 -5.17880 1.000 22.28722 290 ILE A O 1
ATOM 2018 N N . MET A 1 312 ? 31.05662 89.46724 -3.23014 1.000 20.40172 291 MET A N 1
ATOM 2019 C CA . MET A 1 312 ? 29.75043 90.09835 -3.09934 1.000 21.41779 291 MET A CA 1
ATOM 2020 C C . MET A 1 312 ? 29.86907 91.61575 -3.13707 1.000 20.96518 291 MET A C 1
ATOM 2021 O O . MET A 1 312 ? 29.07568 92.29267 -3.79912 1.000 20.12869 291 MET A O 1
ATOM 2026 N N . ALA A 1 313 ? 30.87423 92.16257 -2.45052 1.000 19.37739 292 ALA A N 1
ATOM 2027 C CA . ALA A 1 313 ? 30.99535 93.60897 -2.31983 1.000 16.71608 292 ALA A CA 1
ATOM 2028 C C . ALA A 1 313 ? 31.37470 94.25837 -3.64513 1.000 19.05329 292 ALA A C 1
ATOM 2029 O O . ALA A 1 313 ? 30.78984 95.27290 -4.04395 1.000 17.56336 292 ALA A O 1
ATOM 2031 N N . ALA A 1 314 ? 32.35355 93.68927 -4.34166 1.000 18.18711 293 ALA A N 1
ATOM 2032 C CA . ALA A 1 314 ? 32.89663 94.32860 -5.53029 1.000 22.45340 293 ALA A CA 1
ATOM 2033 C C . ALA A 1 314 ? 32.16158 93.94144 -6.80654 1.000 19.38238 293 ALA A C 1
ATOM 2034 O O . ALA A 1 314 ? 32.05799 94.76250 -7.72504 1.000 18.37775 293 ALA A O 1
ATOM 2036 N N . ASP A 1 315 ? 31.65866 92.70975 -6.89266 1.000 19.41562 294 ASP A N 1
ATOM 2037 C CA . ASP A 1 315 ? 31.12756 92.20381 -8.14612 1.000 22.56781 294 ASP A CA 1
ATOM 2038 C C . ASP A 1 315 ? 29.61272 92.06002 -8.18119 1.000 25.31882 294 ASP A C 1
ATOM 2039 O O . ASP A 1 315 ? 29.05331 91.92820 -9.27587 1.000 25.85331 294 ASP A O 1
ATOM 2044 N N . ILE A 1 316 ? 28.93666 92.08256 -7.03184 1.000 19.24388 295 ILE A N 1
ATOM 2045 C CA . ILE A 1 316 ? 27.48802 91.88127 -6.96034 1.000 20.39717 295 ILE A CA 1
ATOM 2046 C C . ILE A 1 316 ? 26.76867 93.15811 -6.53115 1.000 21.66121 295 ILE A C 1
ATOM 2047 O O . ILE A 1 316 ? 25.97284 93.71666 -7.28795 1.000 22.16646 295 ILE A O 1
ATOM 2052 N N . PHE A 1 317 ? 27.03069 93.63272 -5.31707 1.000 20.40175 296 PHE A N 1
ATOM 2053 C CA . PHE A 1 317 ? 26.31810 94.79404 -4.81067 1.000 19.96719 296 PHE A CA 1
ATOM 2054 C C . PHE A 1 317 ? 27.03249 96.10530 -5.09954 1.000 23.01941 296 PHE A C 1
ATOM 2055 O O . PHE A 1 317 ? 26.40701 97.17168 -5.01241 1.000 23.06531 296 PHE A O 1
ATOM 2063 N N . GLY A 1 318 ? 28.31269 96.05745 -5.45490 1.000 20.91500 297 GLY A N 1
ATOM 2064 C CA . GLY A 1 318 ? 29.01520 97.28340 -5.75692 1.000 17.58466 297 GLY A CA 1
ATOM 2065 C C . GLY A 1 318 ? 29.24256 98.16275 -4.55057 1.000 20.75052 297 GLY A C 1
ATOM 2066 O O . GLY A 1 318 ? 29.30074 99.38895 -4.69713 1.000 24.20264 297 GLY A O 1
ATOM 2067 N N . THR A 1 319 ? 29.35309 97.57433 -3.35013 1.000 16.76103 298 THR A N 1
ATOM 2068 C CA . THR A 1 319 ? 29.64478 98.35837 -2.15162 1.000 19.04324 298 THR A CA 1
ATOM 2069 C C . THR A 1 319 ? 31.13895 98.62240 -1.97019 1.000 19.70052 298 THR A C 1
ATOM 2070 O O . THR A 1 319 ? 31.50922 99.51466 -1.19877 1.000 17.88972 298 THR A O 1
ATOM 2074 N N . ARG A 1 320 ? 32.00140 97.86658 -2.64495 1.000 15.77590 299 ARG A N 1
ATOM 2075 C CA . ARG A 1 320 ? 33.42704 98.15473 -2.69718 1.000 19.30868 299 ARG A CA 1
ATOM 2076 C C . ARG A 1 320 ? 33.86099 98.30337 -4.15341 1.000 21.31860 299 ARG A C 1
ATOM 2077 O O . ARG A 1 320 ? 33.24073 97.73966 -5.06315 1.000 17.59113 299 ARG A O 1
ATOM 2085 N N . ASN A 1 321 ? 34.91343 99.09150 -4.37246 1.000 18.17142 300 ASN A N 1
ATOM 2086 C CA . ASN A 1 321 ? 35.41276 99.29110 -5.72275 1.000 20.94298 300 ASN A CA 1
ATOM 2087 C C . ASN A 1 321 ? 36.32592 98.13384 -6.12370 1.000 25.57950 300 ASN A C 1
ATOM 2088 O O . ASN A 1 321 ? 36.91100 97.44345 -5.28339 1.000 21.53920 300 ASN A O 1
ATOM 2093 N N . THR A 1 322 ? 36.43245 97.91687 -7.43224 1.000 28.06423 301 THR A N 1
ATOM 2094 C CA . THR A 1 322 ? 37.23607 96.81482 -7.94714 1.000 29.56889 301 THR A CA 1
ATOM 2095 C C . THR A 1 322 ? 38.68780 97.19991 -8.15384 1.000 30.13941 301 THR A C 1
ATOM 2096 O O . THR A 1 322 ? 39.56069 96.32437 -8.13848 1.000 37.38399 301 THR A O 1
ATOM 2100 N N . GLY A 1 323 ? 38.96477 98.48026 -8.36934 1.000 30.67069 302 GLY A N 1
ATOM 2101 C CA . GLY A 1 323 ? 40.28662 98.89421 -8.78007 1.000 27.09903 302 GLY A CA 1
ATOM 2102 C C . GLY A 1 323 ? 40.53942 98.58640 -10.24551 1.000 33.52122 302 GLY A C 1
ATOM 2103 O O . GLY A 1 323 ? 39.68743 98.08126 -10.97979 1.000 34.19883 302 GLY A O 1
ATOM 2104 N N . LEU A 1 324 ? 41.74425 98.93452 -10.68237 1.000 35.00689 303 LEU A N 1
ATOM 2105 C CA . LEU A 1 324 ? 42.17006 98.60645 -12.03439 1.000 41.42289 303 LEU A CA 1
ATOM 2106 C C . LEU A 1 324 ? 42.23307 97.09330 -12.20506 1.000 45.42278 303 LEU A C 1
ATOM 2107 O O . LEU A 1 324 ? 42.75256 96.38359 -11.33934 1.000 50.88856 303 LEU A O 1
ATOM 2112 N N . ARG A 1 325 ? 41.66821 96.59560 -13.30217 1.000 53.80605 304 ARG A N 1
ATOM 2113 C CA . ARG A 1 325 ? 41.71179 95.16176 -13.59674 1.000 55.30397 304 ARG A CA 1
ATOM 2114 C C . ARG A 1 325 ? 42.16350 94.91936 -15.03164 1.000 55.31808 304 ARG A C 1
ATOM 2115 O O . ARG A 1 325 ? 41.34874 94.90450 -15.95135 1.000 65.90789 304 ARG A O 1
ATOM 2123 N N . THR B 1 23 ? 40.25859 79.81364 12.51660 1.000 84.05241 2 THR B N 1
ATOM 2124 C CA . THR B 1 23 ? 39.03007 80.54503 12.81682 1.000 82.66850 2 THR B CA 1
ATOM 2125 C C . THR B 1 23 ? 38.00078 80.38232 11.70232 1.000 76.00643 2 THR B C 1
ATOM 2126 O O . THR B 1 23 ? 38.17354 80.92642 10.60979 1.000 78.60792 2 THR B O 1
ATOM 2130 N N . GLY B 1 24 ? 36.93087 79.63573 11.97217 1.000 48.52983 3 GLY B N 1
ATOM 2131 C CA . GLY B 1 24 ? 35.88638 79.47165 10.98033 1.000 38.80500 3 GLY B CA 1
ATOM 2132 C C . GLY B 1 24 ? 34.90029 80.62718 10.97215 1.000 35.89250 3 GLY B C 1
ATOM 2133 O O . GLY B 1 24 ? 34.65977 81.28502 11.98468 1.000 36.89619 3 GLY B O 1
ATOM 2134 N N . LEU B 1 25 ? 34.29571 80.84659 9.80044 1.000 30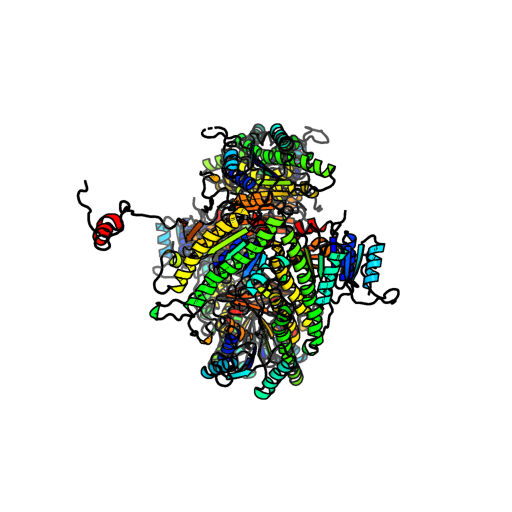.43465 4 LEU B N 1
ATOM 2135 C CA . LEU B 1 25 ? 33.29184 81.89754 9.65842 1.000 25.92096 4 LEU B CA 1
ATOM 2136 C C . LEU B 1 25 ? 32.17284 81.73870 10.67315 1.000 25.98296 4 LEU B C 1
ATOM 2137 O O . LEU B 1 25 ? 31.67232 82.72823 11.21714 1.000 27.06536 4 LEU B O 1
ATOM 2142 N N . LEU B 1 26 ? 31.76266 80.49962 10.93754 1.000 24.02702 5 LEU B N 1
ATOM 2143 C CA . LEU B 1 26 ? 30.57582 80.23097 11.73497 1.000 23.69480 5 LEU B CA 1
ATOM 2144 C C . LEU B 1 26 ? 30.91230 79.64403 13.09828 1.000 24.36744 5 LEU B C 1
ATOM 2145 O O . LEU B 1 26 ? 30.04729 79.01747 13.71612 1.000 23.69321 5 LEU B O 1
ATOM 2150 N N . ASP B 1 27 ? 32.13787 79.85375 13.59071 1.000 24.75195 6 ASP B N 1
ATOM 2151 C CA . ASP B 1 27 ? 32.50123 79.35058 14.90904 1.000 26.84934 6 ASP B CA 1
ATOM 2152 C C . ASP B 1 27 ? 31.51348 79.86271 15.94804 1.000 25.64400 6 ASP B C 1
ATOM 2153 O O . ASP B 1 27 ? 31.19347 81.05554 15.98565 1.000 24.92603 6 ASP B O 1
ATOM 2158 N N . GLY B 1 28 ? 31.02588 78.94965 16.78625 1.000 25.81399 7 GLY B N 1
ATOM 2159 C CA . GLY B 1 28 ? 30.08824 79.27877 17.83592 1.000 25.28984 7 GLY B CA 1
ATOM 2160 C C . GLY B 1 28 ? 28.63081 79.33333 17.42719 1.000 27.17893 7 GLY B C 1
ATOM 2161 O O . GLY B 1 28 ? 27.77180 79.49953 18.30168 1.000 28.68552 7 GLY B O 1
ATOM 2162 N N . LYS B 1 29 ? 28.31503 79.17551 16.14482 1.000 23.39363 8 LYS B N 1
ATOM 2163 C CA . LYS B 1 29 ? 26.94164 79.28869 15.67517 1.000 23.23813 8 LYS B CA 1
ATOM 2164 C C . LYS B 1 29 ? 26.26160 77.92687 15.63361 1.000 24.03909 8 LYS B C 1
ATOM 2165 O O . LYS B 1 29 ? 26.90283 76.89090 15.43614 1.000 30.59564 8 LYS B O 1
ATOM 2171 N N . VAL B 1 30 ? 24.94256 77.94554 15.78952 1.000 23.73754 9 VAL B N 1
ATOM 2172 C CA . VAL B 1 30 ? 24.10363 76.75463 15.72159 1.000 24.17450 9 VAL B CA 1
ATOM 2173 C C . VAL B 1 30 ? 23.15275 76.92556 14.54708 1.000 21.46354 9 VAL B C 1
ATOM 2174 O O . VAL B 1 30 ? 22.47729 77.95414 14.43834 1.000 23.06816 9 VAL B O 1
ATOM 2178 N N . ALA B 1 31 ? 23.10686 75.93107 13.66615 1.000 21.96819 10 ALA B N 1
ATOM 2179 C CA . ALA B 1 31 ? 22.35267 76.03718 12.42291 1.000 18.86090 10 ALA B CA 1
ATOM 2180 C C . ALA B 1 31 ? 21.40343 74.85981 12.26660 1.000 20.72285 10 ALA B C 1
ATOM 2181 O O . ALA B 1 31 ? 21.75496 73.71764 12.57876 1.000 24.07002 10 ALA B O 1
ATOM 2183 N N . LEU B 1 32 ? 20.19101 75.14422 11.80682 1.000 21.17183 11 LEU B N 1
ATOM 2184 C CA . LEU B 1 32 ? 19.22672 74.11391 11.45191 1.000 19.76190 11 LEU B CA 1
ATOM 2185 C C . LEU B 1 32 ? 19.10043 74.05529 9.93800 1.000 19.61994 11 LEU B C 1
ATOM 2186 O O . LEU B 1 32 ? 18.85258 75.08232 9.29481 1.000 21.96565 11 LEU B O 1
ATOM 2191 N N . VAL B 1 33 ? 19.27194 72.86031 9.37351 1.000 18.65721 12 VAL B N 1
ATOM 2192 C CA . VAL B 1 33 ? 19.08197 72.61755 7.94462 1.000 18.37602 12 VAL B CA 1
ATOM 2193 C C . VAL B 1 33 ? 18.00539 71.55759 7.78810 1.000 20.22595 12 VAL B C 1
ATOM 2194 O O . VAL B 1 33 ? 18.19287 70.40988 8.20937 1.000 24.02879 12 VAL B O 1
ATOM 2198 N N . THR B 1 34 ? 16.88851 71.93034 7.17703 1.000 20.81241 13 THR B N 1
ATOM 2199 C CA . THR B 1 34 ? 15.80200 70.99006 6.97195 1.000 21.40611 13 THR B CA 1
ATOM 2200 C C . THR B 1 34 ? 16.03647 70.21438 5.68316 1.000 22.78997 13 THR B C 1
ATOM 2201 O O . THR B 1 34 ? 16.56019 70.75343 4.70143 1.000 20.01349 13 THR B O 1
ATOM 2205 N N . GLY B 1 35 ? 15.67062 68.93557 5.70825 1.000 26.00140 14 GLY B N 1
ATOM 2206 C CA . GLY B 1 35 ? 15.91920 68.04731 4.58022 1.000 24.86940 14 GLY B CA 1
ATOM 2207 C C . GLY B 1 35 ? 17.38697 67.88274 4.26084 1.000 24.94537 14 GLY B C 1
ATOM 2208 O O . GLY B 1 35 ? 17.76729 67.88085 3.08291 1.000 24.91681 14 GLY B O 1
ATOM 2209 N N . ALA B 1 36 ? 18.22196 67.72711 5.28685 1.000 23.12394 15 ALA B N 1
ATOM 2210 C CA . ALA B 1 36 ? 19.66732 67.66936 5.11658 1.000 26.44715 15 ALA B CA 1
ATOM 2211 C C . ALA B 1 36 ? 20.20436 66.24472 4.94559 1.000 29.11768 15 ALA B C 1
ATOM 2212 O O . ALA B 1 36 ? 21.42345 66.04438 4.96556 1.000 25.56432 15 ALA B O 1
ATOM 2214 N N . GLY B 1 37 ? 19.33589 65.25697 4.72857 1.000 24.22459 16 GLY B N 1
ATOM 2215 C CA . GLY B 1 37 ? 19.82308 63.89794 4.59895 1.000 26.67781 16 GLY B CA 1
ATOM 2216 C C . GLY B 1 37 ? 20.39830 63.56745 3.23868 1.000 32.06912 16 GLY B C 1
ATOM 2217 O O . GLY B 1 37 ? 21.19043 62.62537 3.12848 1.000 31.51100 16 GLY B O 1
ATOM 2218 N N . HIS B 1 38 ? 20.00955 64.30511 2.19635 1.000 28.26390 17 HIS B N 1
ATOM 2219 C CA . HIS B 1 38 ? 20.46447 64.00773 0.84700 1.000 28.32930 17 HIS B CA 1
ATOM 2220 C C . HIS B 1 38 ? 20.65390 65.30265 0.07216 1.000 27.13023 17 HIS B C 1
ATOM 2221 O O . HIS B 1 38 ? 20.13813 66.35567 0.44620 1.000 24.75551 17 HIS B O 1
ATOM 2228 N N . GLY B 1 39 ? 21.43737 65.20203 -0.99999 1.000 27.27818 18 GLY B N 1
ATOM 2229 C CA . GLY B 1 39 ? 21.46096 66.21477 -2.04265 1.000 25.30791 18 GLY B CA 1
ATOM 2230 C C . GLY B 1 39 ? 21.88009 67.59081 -1.57062 1.000 28.42702 18 GLY B C 1
ATOM 2231 O O . GLY B 1 39 ? 22.88523 67.76342 -0.87197 1.000 27.19048 18 GLY B O 1
ATOM 2232 N N . ILE B 1 40 ? 21.10392 68.58968 -1.99816 1.000 29.48131 19 ILE B N 1
ATOM 2233 C CA . ILE B 1 40 ? 21.44527 69.98672 -1.75014 1.000 29.39730 19 ILE B CA 1
ATOM 2234 C C . ILE B 1 40 ? 21.52507 70.27149 -0.25505 1.000 25.35847 19 ILE B C 1
ATOM 2235 O O . ILE B 1 40 ? 22.48542 70.88547 0.22496 1.000 24.35233 19 ILE B O 1
ATOM 2240 N N . GLY B 1 41 ? 20.51692 69.83151 0.50033 1.000 23.23927 20 GLY B N 1
ATOM 2241 C CA . GLY B 1 41 ? 20.50081 70.10021 1.92862 1.000 21.81483 20 GLY B CA 1
ATOM 2242 C C . GLY B 1 41 ? 21.66391 69.45206 2.65273 1.000 26.93449 20 GLY B C 1
ATOM 2243 O O . GLY B 1 41 ? 22.21894 70.02410 3.59661 1.000 25.33528 20 GLY B O 1
ATOM 2244 N N . ARG B 1 42 ? 22.04484 68.24509 2.22376 1.000 26.02151 21 ARG B N 1
ATOM 2245 C CA . ARG B 1 42 ? 23.21838 67.58866 2.79104 1.000 24.14558 21 ARG B CA 1
ATOM 2246 C C . ARG B 1 42 ? 24.46917 68.41612 2.54488 1.000 25.04315 21 ARG B C 1
ATOM 2247 O O . ARG B 1 42 ? 25.31639 68.55190 3.43657 1.000 23.91614 21 ARG B O 1
ATOM 2255 N N . GLY B 1 43 ? 24.59277 68.98626 1.33901 1.000 26.18876 22 GLY B N 1
ATOM 2256 C CA . GLY B 1 43 ? 25.70367 69.88263 1.05050 1.000 25.57606 22 GLY B CA 1
ATOM 2257 C C . GLY B 1 43 ? 25.72394 71.10623 1.94854 1.000 22.91756 22 GLY B C 1
ATOM 2258 O O . GLY B 1 43 ? 26.78496 71.52602 2.41503 1.000 22.99020 22 GLY B O 1
ATOM 2259 N N . HIS B 1 44 ? 24.55572 71.70671 2.18636 1.000 20.19517 23 HIS B N 1
ATOM 2260 C CA . HIS B 1 44 ? 24.48142 72.83288 3.11110 1.000 24.62758 23 HIS B CA 1
ATOM 2261 C C . HIS B 1 44 ? 24.95626 72.41901 4.49729 1.000 24.18739 23 HIS B C 1
ATOM 2262 O O . HIS B 1 44 ? 25.77080 73.11037 5.12413 1.000 21.77888 23 HIS B O 1
ATOM 2269 N N . ALA B 1 45 ? 24.44637 71.28708 4.99311 1.000 20.88431 24 ALA B N 1
ATOM 2270 C CA . ALA B 1 45 ? 24.82654 70.82011 6.31991 1.000 21.69198 24 ALA B CA 1
ATOM 2271 C C . ALA B 1 45 ? 26.33064 70.60710 6.41050 1.000 23.24146 24 ALA B C 1
ATOM 2272 O O . ALA B 1 45 ? 26.96592 71.03024 7.38348 1.000 24.35274 24 ALA B O 1
ATOM 2274 N N . LEU B 1 46 ? 26.92207 69.97484 5.39189 1.000 21.83167 25 LEU B N 1
ATOM 2275 C CA . LEU B 1 46 ? 28.36899 69.77574 5.38132 1.000 21.96469 25 LEU B CA 1
ATOM 2276 C C . LEU B 1 46 ? 29.10760 71.10858 5.36530 1.000 21.97294 25 LEU B C 1
ATOM 2277 O O . LEU B 1 46 ? 30.08398 71.28963 6.10054 1.000 22.43823 25 LEU B O 1
ATOM 2282 N N . GLU B 1 47 ? 28.64415 72.06012 4.54347 1.000 25.39579 26 GLU B N 1
ATOM 2283 C CA . GLU B 1 47 ? 29.34532 73.33433 4.38727 1.000 23.59239 26 GLU B CA 1
ATOM 2284 C C . GLU B 1 47 ? 29.29943 74.16175 5.66593 1.000 23.32495 26 GLU B C 1
ATOM 2285 O O . GLU B 1 47 ? 30.32870 74.68297 6.11544 1.000 23.21890 26 GLU B O 1
ATOM 2291 N N . LEU B 1 48 ? 28.11679 74.28414 6.27431 1.000 20.29949 27 LEU B N 1
ATOM 2292 C CA . LEU B 1 48 ? 28.00636 75.05217 7.51277 1.000 20.25715 27 LEU B CA 1
ATOM 2293 C C . LEU B 1 48 ? 28.89151 74.46341 8.60336 1.000 21.61133 27 LEU B C 1
ATOM 2294 O O . LEU B 1 48 ? 29.53838 75.20125 9.35754 1.000 20.78240 27 LEU B O 1
ATOM 2299 N N . ALA B 1 49 ? 28.94559 73.13317 8.69428 1.000 24.69261 28 ALA B N 1
ATOM 2300 C CA . ALA B 1 49 ? 29.77718 72.50986 9.71573 1.000 24.89721 28 ALA B CA 1
ATOM 2301 C C . ALA B 1 49 ? 31.25273 72.73924 9.43694 1.000 24.43399 28 ALA B C 1
ATOM 2302 O O . ALA B 1 49 ? 32.02779 73.00741 10.36099 1.000 25.56346 28 ALA B O 1
ATOM 2304 N N . LYS B 1 50 ? 31.64205 72.70449 8.15957 1.000 27.02474 29 LYS B N 1
ATOM 2305 C CA . LYS B 1 50 ? 33.03731 72.91444 7.78060 1.000 25.32290 29 LYS B CA 1
ATOM 2306 C C . LYS B 1 50 ? 33.56188 74.25907 8.26705 1.000 25.05852 29 LYS B C 1
ATOM 2307 O O . LYS B 1 50 ? 34.74214 74.37376 8.61375 1.000 26.73323 29 LYS B O 1
ATOM 2313 N N . HIS B 1 51 ? 32.70087 75.27387 8.32606 1.000 26.03334 30 HIS B N 1
ATOM 2314 C CA . HIS B 1 51 ? 33.08394 76.61190 8.75420 1.000 25.51529 30 HIS B CA 1
ATOM 2315 C C . HIS B 1 51 ? 32.83064 76.85840 10.23960 1.000 28.02544 30 HIS B C 1
ATOM 2316 O O . HIS B 1 51 ? 32.89645 78.01116 10.68142 1.000 25.87346 30 HIS B O 1
ATOM 2323 N N . GLY B 1 52 ? 32.56860 75.80703 11.01967 1.000 27.08304 31 GLY B N 1
ATOM 2324 C CA . GLY B 1 52 ? 32.54539 75.89367 12.46698 1.000 24.82789 31 GLY B CA 1
ATOM 2325 C C . GLY B 1 52 ? 31.17995 75.81163 13.11510 1.000 26.48752 31 GLY B C 1
ATOM 2326 O O . GLY B 1 52 ? 31.11074 75.76873 14.35119 1.000 26.99181 31 GLY B O 1
ATOM 2327 N N . ALA B 1 53 ? 30.09455 75.78529 12.34539 1.000 25.10236 32 ALA B N 1
ATOM 2328 C CA . ALA B 1 53 ? 28.76376 75.73434 12.93721 1.000 24.44767 32 ALA B CA 1
ATOM 2329 C C . ALA B 1 53 ? 28.44310 74.34437 13.47408 1.000 26.22880 32 ALA B C 1
ATOM 2330 O O . ALA B 1 53 ? 28.83790 73.33024 12.89289 1.000 29.78835 32 ALA B O 1
ATOM 2332 N N . THR B 1 54 ? 27.71186 74.30625 14.58708 1.000 25.77775 33 THR B N 1
ATOM 2333 C CA . THR B 1 54 ? 27.04091 73.09037 15.02580 1.000 22.95338 33 THR B CA 1
ATOM 2334 C C . THR B 1 54 ? 25.74497 72.96103 14.24363 1.000 25.93410 33 THR B C 1
ATOM 2335 O O . THR B 1 54 ? 24.88300 73.84755 14.30990 1.000 24.46264 33 THR B O 1
ATOM 2339 N N . VAL B 1 55 ? 25.61816 71.88378 13.47799 1.000 24.95226 34 VAL B N 1
ATOM 2340 C CA . VAL B 1 55 ? 24.52166 71.72939 12.53054 1.000 24.61399 34 VAL B CA 1
ATOM 2341 C C . VAL B 1 55 ? 23.49432 70.76000 13.10111 1.000 23.73789 34 VAL B C 1
ATOM 2342 O O . VAL B 1 55 ? 23.83351 69.63514 13.49688 1.000 23.08554 34 VAL B O 1
ATOM 2346 N N . ILE B 1 56 ? 22.23833 71.18959 13.14044 1.000 21.35143 35 ILE B N 1
ATOM 2347 C CA . ILE B 1 56 ? 21.13014 70.29502 13.44440 1.000 24.15786 35 ILE B CA 1
ATOM 2348 C C . ILE B 1 56 ? 20.67021 69.71675 12.11225 1.000 25.17330 35 ILE B C 1
ATOM 2349 O O . ILE B 1 56 ? 20.05148 70.41579 11.30611 1.000 23.01562 35 ILE B O 1
ATOM 2354 N N . VAL B 1 57 ? 20.99679 68.44731 11.87434 1.000 23.95904 36 VAL B N 1
ATOM 2355 C CA . VAL B 1 57 ? 20.72228 67.78224 10.60603 1.000 23.20406 36 VAL B CA 1
ATOM 2356 C C . VAL B 1 57 ? 19.31246 67.21029 10.68570 1.000 25.44144 36 VAL B C 1
ATOM 2357 O O . VAL B 1 57 ? 19.08920 66.16072 11.29242 1.000 28.46569 36 VAL B O 1
ATOM 2361 N N . ASN B 1 58 ? 18.35919 67.88765 10.05145 1.000 24.02110 37 ASN B N 1
ATOM 2362 C CA . ASN B 1 58 ? 16.96895 67.45929 10.06095 1.000 20.82205 37 ASN B CA 1
ATOM 2363 C C . ASN B 1 58 ? 16.66805 66.66411 8.79844 1.000 24.15859 37 ASN B C 1
ATOM 2364 O O . ASN B 1 58 ? 16.91766 67.13916 7.68514 1.000 23.46595 37 ASN B O 1
ATOM 2369 N N . ASP B 1 59 ? 16.11457 65.46778 8.97477 1.000 25.23690 38 ASP B N 1
ATOM 2370 C CA . ASP B 1 59 ? 15.64068 64.66346 7.85706 1.000 26.66828 38 ASP B CA 1
ATOM 2371 C C . ASP B 1 59 ? 14.83887 63.50426 8.41721 1.000 33.05895 38 ASP B C 1
ATOM 2372 O O . ASP B 1 59 ? 15.11484 63.02251 9.51848 1.000 34.05399 38 ASP B O 1
ATOM 2377 N N . LEU B 1 60 ? 13.85432 63.05125 7.64605 1.000 37.33283 39 LEU B N 1
ATOM 2378 C CA . LEU B 1 60 ? 13.00204 61.96367 8.09661 1.000 35.82377 39 LEU B CA 1
ATOM 2379 C C . LEU B 1 60 ? 13.34845 60.63551 7.44929 1.000 34.82499 39 LEU B C 1
ATOM 2380 O O . LEU B 1 60 ? 12.83603 59.60084 7.88679 1.000 38.36226 39 LEU B O 1
ATOM 2385 N N . GLY B 1 61 ? 14.25325 60.62717 6.47840 1.000 33.03825 40 GLY B N 1
ATOM 2386 C CA . GLY B 1 61 ? 14.42762 59.45400 5.65924 1.000 35.14366 40 GLY B CA 1
ATOM 2387 C C . GLY B 1 61 ? 15.27650 58.40496 6.32950 1.000 42.18697 40 GLY B C 1
ATOM 2388 O O . GLY B 1 61 ? 15.98165 58.65575 7.30473 1.000 43.51794 40 GLY B O 1
ATOM 2389 N N . THR B 1 62 ? 15.20552 57.20117 5.78685 1.000 45.00712 41 THR B N 1
ATOM 2390 C CA . THR B 1 62 ? 15.96689 56.08489 6.31683 1.000 48.18264 41 THR B CA 1
ATOM 2391 C C . THR B 1 62 ? 17.21313 55.85156 5.47197 1.000 52.03600 41 THR B C 1
ATOM 2392 O O . THR B 1 62 ? 17.31317 56.30536 4.32969 1.000 49.73871 41 THR B O 1
ATOM 2396 N N . SER B 1 63 ? 18.18004 55.15778 6.06403 1.000 63.59117 42 SER B N 1
ATOM 2397 C CA . SER B 1 63 ? 19.40594 54.79882 5.36974 1.000 66.39048 42 SER B CA 1
ATOM 2398 C C . SER B 1 63 ? 19.21265 53.49782 4.59889 1.000 70.33601 42 SER B C 1
ATOM 2399 O O . SER B 1 63 ? 18.26146 52.74611 4.82578 1.000 73.64936 42 SER B O 1
ATOM 2402 N N . LEU B 1 64 ? 20.13908 53.23608 3.67537 1.000 73.68867 43 LEU B N 1
ATOM 2403 C CA . LEU B 1 64 ? 20.01122 52.05449 2.82736 1.000 76.28816 43 LEU B CA 1
ATOM 2404 C C . LEU B 1 64 ? 20.29351 50.77525 3.60711 1.000 78.71574 43 LEU B C 1
ATOM 2405 O O . LEU B 1 64 ? 19.61571 49.75967 3.41062 1.000 74.74219 43 LEU B O 1
ATOM 2410 N N . SER B 1 65 ? 21.28327 50.80672 4.50164 1.000 91.45875 44 SER B N 1
ATOM 2411 C CA . SER B 1 65 ? 21.67449 49.61463 5.24453 1.000 94.41119 44 SER B CA 1
ATOM 2412 C C . SER B 1 65 ? 20.73439 49.29561 6.39937 1.000 93.62999 44 SER B C 1
ATOM 2413 O O . SER B 1 65 ? 20.65094 48.13031 6.80790 1.000 88.96429 44 SER B O 1
ATOM 2416 N N . GLY B 1 66 ? 20.02976 50.29435 6.93066 1.000 81.56090 45 GLY B N 1
ATOM 2417 C CA . GLY B 1 66 ? 19.22972 50.11065 8.12143 1.000 79.92435 45 GLY B CA 1
ATOM 2418 C C . GLY B 1 66 ? 20.01809 49.87559 9.39031 1.000 82.31759 45 GLY B C 1
ATOM 2419 O O . GLY B 1 66 ? 19.40823 49.69151 10.45050 1.000 77.36011 45 GLY B O 1
ATOM 2420 N N . GLU B 1 67 ? 21.34880 49.88568 9.32077 1.000 90.66652 46 GLU B N 1
ATOM 2421 C CA . GLU B 1 67 ? 22.18100 49.62164 10.48620 1.000 94.37390 46 GLU B CA 1
ATOM 2422 C C . GLU B 1 67 ? 22.12397 50.78354 11.47516 1.000 97.65810 46 GLU B C 1
ATOM 2423 O O . GLU B 1 67 ? 21.90561 51.94192 11.10328 1.000 93.55981 46 GLU B O 1
ATOM 2425 N N . GLY B 1 68 ? 22.33025 50.45824 12.75146 1.000 101.23157 47 GLY B N 1
ATOM 2426 C CA . GLY B 1 68 ? 22.25165 51.43822 13.81819 1.000 95.57127 47 GLY B CA 1
ATOM 2427 C C . GLY B 1 68 ? 20.82884 51.87748 14.09533 1.000 89.69507 47 GLY B C 1
ATOM 2428 O O . GLY B 1 68 ? 19.99860 51.08392 14.55041 1.000 88.36995 47 GLY B O 1
ATOM 2429 N N . THR B 1 69 ? 20.53718 53.14709 13.82694 1.000 85.54393 48 THR B N 1
ATOM 2430 C CA . THR B 1 69 ? 19.18019 53.66300 13.92230 1.000 77.80779 48 THR B CA 1
ATOM 2431 C C . THR B 1 69 ? 18.44595 53.62492 12.59088 1.000 72.03970 48 THR B C 1
ATOM 2432 O O . THR B 1 69 ? 17.22631 53.82216 12.56550 1.000 67.45955 48 THR B O 1
ATOM 2436 N N . GLY B 1 70 ? 19.15596 53.37631 11.49289 1.000 69.02505 49 GLY B N 1
ATOM 2437 C CA . GLY B 1 70 ? 18.56458 53.40806 10.17650 1.000 64.72034 49 GLY B CA 1
ATOM 2438 C C . GLY B 1 70 ? 18.26395 54.78794 9.63604 1.000 58.56553 49 GLY B C 1
ATOM 2439 O O . GLY B 1 70 ? 17.76332 54.89119 8.51344 1.000 59.10527 49 GLY B O 1
ATOM 2440 N N . LYS B 1 71 ? 18.56327 55.85058 10.38085 1.000 53.89312 50 LYS B N 1
ATOM 2441 C CA . LYS B 1 71 ? 18.18739 57.20363 9.99054 1.000 46.48712 50 LYS B CA 1
ATOM 2442 C C . LYS B 1 71 ? 19.30257 57.85563 9.18334 1.000 40.67799 50 LYS B C 1
ATOM 2443 O O . LYS B 1 71 ? 20.46809 57.82438 9.58514 1.000 44.44846 50 LYS B O 1
ATOM 2449 N N . VAL B 1 72 ? 18.94243 58.44168 8.04121 1.000 39.29230 51 VAL B N 1
ATOM 2450 C CA . VAL B 1 72 ? 19.95755 59.01717 7.16807 1.000 40.56363 51 VAL B CA 1
ATOM 2451 C C . VAL B 1 72 ? 20.57902 60.25152 7.81580 1.000 37.83212 51 VAL B C 1
ATOM 2452 O O . VAL B 1 72 ? 21.75491 60.55910 7.58256 1.000 36.61820 51 VAL B O 1
ATOM 2456 N N . ALA B 1 73 ? 19.81988 60.95718 8.66085 1.000 33.78907 52 ALA B N 1
ATOM 2457 C CA . ALA B 1 73 ? 20.35638 62.13529 9.33314 1.000 32.90925 52 ALA B CA 1
ATOM 2458 C C . ALA B 1 73 ? 21.52198 61.76805 10.24360 1.000 34.97859 52 ALA B C 1
ATOM 2459 O O . ALA B 1 73 ? 22.48975 62.53035 10.36611 1.000 32.21827 52 ALA B O 1
ATOM 2461 N N . ASP B 1 74 ? 21.44673 60.60232 10.89065 1.000 33.84681 53 ASP B N 1
ATOM 2462 C CA . ASP B 1 74 ? 22.56199 60.13550 11.70330 1.000 33.10901 53 ASP B CA 1
ATOM 2463 C C . ASP B 1 74 ? 23.79549 59.86498 10.85211 1.000 35.58220 53 ASP B C 1
ATOM 2464 O O . ASP B 1 74 ? 24.92458 60.10026 11.30194 1.000 33.98060 53 ASP B O 1
ATOM 2469 N N . GLU B 1 75 ? 23.60422 59.39075 9.61797 1.000 36.30647 54 GLU B N 1
ATOM 2470 C CA . GLU B 1 75 ? 24.74411 59.16372 8.73761 1.000 34.43994 54 GLU B CA 1
ATOM 2471 C C . GLU B 1 75 ? 25.42850 60.47350 8.38182 1.000 35.79650 54 GLU B C 1
ATOM 2472 O O . GLU B 1 75 ? 26.66362 60.54601 8.35588 1.000 34.99945 54 GLU B O 1
ATOM 2478 N N . VAL B 1 76 ? 24.64571 61.52724 8.13543 1.000 34.42443 55 VAL B N 1
ATOM 2479 C CA . VAL B 1 76 ? 25.23578 62.82870 7.84071 1.000 31.87672 55 VAL B CA 1
ATOM 2480 C C . VAL B 1 76 ? 25.99905 63.35444 9.05091 1.000 34.17531 55 VAL B C 1
ATOM 2481 O O . VAL B 1 76 ? 27.11557 63.87531 8.91797 1.000 33.45434 55 VAL B O 1
ATOM 2485 N N . VAL B 1 77 ? 25.43022 63.18909 10.25129 1.000 32.31491 56 VAL B N 1
ATOM 2486 C CA . VAL B 1 77 ? 26.12824 63.58092 11.47257 1.000 30.37474 56 VAL B CA 1
ATOM 2487 C C . VAL B 1 77 ? 27.46803 62.86497 11.57002 1.000 34.70110 56 VAL B C 1
ATOM 2488 O O . VAL B 1 77 ? 28.49496 63.47680 11.89238 1.000 33.65381 56 VAL B O 1
ATOM 2492 N N . THR B 1 78 ? 27.48449 61.56191 11.27862 1.000 36.23355 57 THR B N 1
ATOM 2493 C CA . THR B 1 78 ? 28.73569 60.81529 11.34127 1.000 33.05167 57 THR B CA 1
ATOM 2494 C C . THR B 1 78 ? 29.75226 61.36658 10.35107 1.000 33.45958 57 THR B C 1
ATOM 2495 O O . THR B 1 78 ? 30.93312 61.52137 10.68559 1.000 34.04185 57 THR B O 1
ATOM 2499 N N . VAL B 1 79 ? 29.31053 61.69102 9.13358 1.000 32.92505 58 VAL B N 1
ATOM 2500 C CA . VAL B 1 79 ? 30.22444 62.27134 8.15300 1.000 33.00213 58 VAL B CA 1
ATOM 2501 C C . VAL B 1 79 ? 30.75787 63.60718 8.65476 1.000 35.64937 58 VAL B C 1
ATOM 2502 O O . VAL B 1 79 ? 31.95909 63.88794 8.55625 1.000 37.39149 58 VAL B O 1
ATOM 2506 N N . ILE B 1 80 ? 29.87571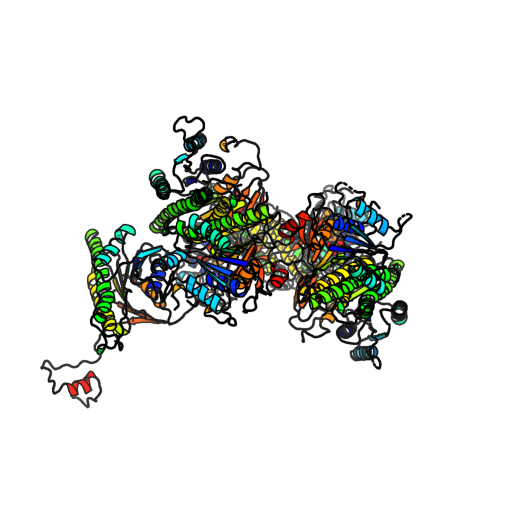 64.44812 9.20504 1.000 29.44890 59 ILE B N 1
ATOM 2507 C CA . ILE B 1 80 ? 30.29781 65.75120 9.71647 1.000 28.67572 59 ILE B CA 1
ATOM 2508 C C . ILE B 1 80 ? 31.32047 65.58545 10.83598 1.000 34.74109 59 ILE B C 1
ATOM 2509 O O . ILE B 1 80 ? 32.36121 66.25539 10.85350 1.000 37.46223 59 ILE B O 1
ATOM 2514 N N . GLU B 1 81 ? 31.04269 64.69405 11.79037 1.000 30.94948 60 GLU B N 1
ATOM 2515 C CA . GLU B 1 81 ? 31.95140 64.54578 12.92480 1.000 35.80300 60 GLU B CA 1
ATOM 2516 C C . GLU B 1 81 ? 33.30352 63.97702 12.50641 1.000 38.97166 60 GLU B C 1
ATOM 2517 O O . GLU B 1 81 ? 34.34456 64.45895 12.96691 1.000 44.44639 60 GLU B O 1
ATOM 2523 N N . SER B 1 82 ? 33.32436 62.97549 11.62010 1.000 37.91617 61 SER B N 1
ATOM 2524 C CA . SER B 1 82 ? 34.61278 62.40665 11.22407 1.000 41.53068 61 SER B CA 1
ATOM 2525 C C . SER B 1 82 ? 35.48117 63.42876 10.50485 1.000 44.87086 61 SER B C 1
ATOM 2526 O O . SER B 1 82 ? 36.70593 63.27360 10.46886 1.000 48.26376 61 SER B O 1
ATOM 2529 N N . ARG B 1 83 ? 34.88176 64.48006 9.95813 1.000 41.74577 62 ARG B N 1
ATOM 2530 C CA . ARG B 1 83 ? 35.63141 65.55354 9.33145 1.000 41.66761 62 ARG B CA 1
ATOM 2531 C C . ARG B 1 83 ? 35.99853 66.65839 10.31029 1.000 40.69431 62 ARG B C 1
ATOM 2532 O O . ARG B 1 83 ? 36.51047 67.69612 9.88707 1.000 40.47578 62 ARG B O 1
ATOM 2540 N N . GLY B 1 84 ? 35.74709 66.46200 11.60197 1.000 40.59602 63 GLY B N 1
ATOM 2541 C CA . GLY B 1 84 ? 36.12095 67.42783 12.61112 1.000 33.85178 63 GLY B CA 1
ATOM 2542 C C . GLY B 1 84 ? 35.05338 68.43465 12.97546 1.000 38.68948 63 GLY B C 1
ATOM 2543 O O . GLY B 1 84 ? 35.36635 69.41716 13.65908 1.000 35.85600 63 GLY B O 1
ATOM 2544 N N . GLY B 1 85 ? 33.80966 68.24263 12.52485 1.000 34.85539 64 GLY B N 1
ATOM 2545 C CA . GLY B 1 85 ? 32.73955 69.17539 12.79674 1.000 32.38050 64 GLY B CA 1
ATOM 2546 C C . GLY B 1 85 ? 31.81520 68.69821 13.90883 1.000 29.93500 64 GLY B C 1
ATOM 2547 O O . GLY B 1 85 ? 31.95215 67.60646 14.45388 1.000 36.05391 64 GLY B O 1
ATOM 2548 N N . LYS B 1 86 ? 30.84569 69.55103 14.23373 1.000 29.44832 65 LYS B N 1
ATOM 2549 C CA . LYS B 1 86 ? 29.87099 69.27469 15.28287 1.000 30.46783 65 LYS B CA 1
ATOM 2550 C C . LYS B 1 86 ? 28.47559 69.25620 14.68459 1.000 26.97435 65 LYS B C 1
ATOM 2551 O O . LYS B 1 86 ? 28.12520 70.13259 13.88559 1.000 27.61900 65 LYS B O 1
ATOM 2557 N N . ALA B 1 87 ? 27.69774 68.23876 15.04705 1.000 25.81579 66 ALA B N 1
ATOM 2558 C CA . ALA B 1 87 ? 26.35286 68.08822 14.51132 1.000 28.44034 66 ALA B CA 1
ATOM 2559 C C . ALA B 1 87 ? 25.53010 67.17650 15.41339 1.000 28.45534 66 ALA B C 1
ATOM 2560 O O . ALA B 1 87 ? 26.06687 66.36345 16.17530 1.000 27.11104 66 ALA B O 1
ATOM 2562 N N . VAL B 1 88 ? 24.21196 67.36351 15.34039 1.000 26.02652 67 VAL B N 1
ATOM 2563 C CA . VAL B 1 88 ? 23.23633 66.49064 15.97985 1.000 21.62135 67 VAL B CA 1
ATOM 2564 C C . VAL B 1 88 ? 22.11436 66.24197 14.98103 1.000 27.66427 67 VAL B C 1
ATOM 2565 O O . VAL B 1 88 ? 21.83282 67.07339 14.10978 1.000 26.10957 67 VAL B O 1
ATOM 2569 N N . SER B 1 89 ? 21.46416 65.09519 15.11334 1.000 25.54649 68 SER B N 1
ATOM 2570 C CA . SER B 1 89 ? 20.37868 64.74437 14.21310 1.000 26.20919 68 SER B CA 1
ATOM 2571 C C . SER B 1 89 ? 19.02985 65.23681 14.74664 1.000 25.86536 68 SER B C 1
ATOM 2572 O O . SER B 1 89 ? 18.84818 65.47102 15.94461 1.000 24.12069 68 SER B O 1
ATOM 2575 N N . ASP B 1 90 ? 18.07713 65.39027 13.82767 1.000 24.57660 69 ASP B N 1
ATOM 2576 C CA . ASP B 1 90 ? 16.71460 65.77841 14.16796 1.000 27.59074 69 ASP B CA 1
ATOM 2577 C C . ASP B 1 90 ? 15.74723 65.12763 13.18894 1.000 26.37025 69 ASP B C 1
ATOM 2578 O O . ASP B 1 90 ? 15.98778 65.13306 11.97951 1.000 28.50383 69 ASP B O 1
ATOM 2583 N N . PHE B 1 91 ? 14.63440 64.60486 13.71346 1.000 24.13290 70 PHE B N 1
ATOM 2584 C CA . PHE B 1 91 ? 13.66906 63.86241 12.91139 1.000 26.42133 70 PHE B CA 1
ATOM 2585 C C . PHE B 1 91 ? 12.28587 64.50884 12.93771 1.000 28.03369 70 PHE B C 1
ATOM 2586 O O . PHE B 1 91 ? 11.26835 63.81258 12.92340 1.000 28.56611 70 PHE B O 1
ATOM 2594 N N . SER B 1 92 ? 12.23244 65.83822 12.99601 1.000 26.54303 71 SER B N 1
ATOM 2595 C CA . SER B 1 92 ? 10.96049 66.54498 13.03439 1.000 25.56125 71 SER B CA 1
ATOM 2596 C C . SER B 1 92 ? 10.34886 66.67493 11.64413 1.000 27.40585 71 SER B C 1
ATOM 2597 O O . SER B 1 92 ? 11.03890 66.98390 10.66782 1.000 26.37737 71 SER B O 1
ATOM 2600 N N . ASP B 1 93 ? 9.03579 66.46778 11.57324 1.000 25.20957 72 ASP B N 1
ATOM 2601 C CA . ASP B 1 93 ? 8.24055 66.79939 10.39489 1.000 26.45292 72 ASP B CA 1
ATOM 2602 C C . ASP B 1 93 ? 8.02973 68.31226 10.36870 1.000 25.24086 72 ASP B C 1
ATOM 2603 O O . ASP B 1 93 ? 7.29185 68.85328 11.19741 1.000 25.15673 72 ASP B O 1
ATOM 2608 N N . VAL B 1 94 ? 8.67913 68.99608 9.41889 1.000 22.13262 73 VAL B N 1
ATOM 2609 C CA . VAL B 1 94 ? 8.65466 70.45761 9.38633 1.000 21.61329 73 VAL B CA 1
ATOM 2610 C C . VAL B 1 94 ? 7.27649 71.01894 9.04404 1.000 24.61656 73 VAL B C 1
ATOM 2611 O O . VAL B 1 94 ? 7.04693 72.22005 9.22753 1.000 23.34871 73 VAL B O 1
ATOM 2615 N N . GLY B 1 95 ? 6.35701 70.19917 8.52594 1.000 20.58921 74 GLY B N 1
ATOM 2616 C CA . GLY B 1 95 ? 4.99951 70.66296 8.30944 1.000 20.44693 74 GLY B CA 1
ATOM 2617 C C . GLY B 1 95 ? 4.12381 70.67852 9.54540 1.000 25.55923 74 GLY B C 1
ATOM 2618 O O . GLY B 1 95 ? 3.00471 71.20320 9.50079 1.000 22.05078 74 GLY B O 1
ATOM 2619 N N . ASP B 1 96 ? 4.61245 70.11978 10.64789 1.000 25.55612 75 ASP B N 1
ATOM 2620 C CA . ASP B 1 96 ? 3.83261 69.93936 11.86568 1.000 26.62894 75 ASP B CA 1
ATOM 2621 C C . ASP B 1 96 ? 4.20049 71.03419 12.86392 1.000 25.66135 75 ASP B C 1
ATOM 2622 O O . ASP B 1 96 ? 5.36516 71.15699 13.25552 1.000 25.57151 75 ASP B O 1
ATOM 2627 N N . GLU B 1 97 ? 3.19992 71.80988 13.29080 1.000 25.60361 76 GLU B N 1
ATOM 2628 C CA . GLU B 1 97 ? 3.45968 72.97767 14.13020 1.000 23.95798 76 GLU B CA 1
ATOM 2629 C C . GLU B 1 97 ? 4.14125 72.58209 15.43127 1.000 24.75017 76 GLU B C 1
ATOM 2630 O O . GLU B 1 97 ? 5.14584 73.18097 15.82757 1.000 21.80357 76 GLU B O 1
ATOM 2636 N N . GLU B 1 98 ? 3.59886 71.57403 16.11338 1.000 28.95231 77 GLU B N 1
ATOM 2637 C CA . GLU B 1 98 ? 4.13901 71.17289 17.40737 1.000 29.70046 77 GLU B CA 1
ATOM 2638 C C . GLU B 1 98 ? 5.56573 70.63815 17.28468 1.000 29.47161 77 GLU B C 1
ATOM 2639 O O . GLU B 1 98 ? 6.42672 70.94714 18.11993 1.000 28.50654 77 GLU B O 1
ATOM 2645 N N . GLN B 1 99 ? 5.84646 69.85328 16.24148 1.000 25.19813 78 GLN B N 1
ATOM 2646 C CA . GLN B 1 99 ? 7.19374 69.30901 16.09195 1.000 29.35932 78 GLN B CA 1
ATOM 2647 C C . GLN B 1 99 ? 8.21217 70.40530 15.79255 1.000 27.36104 78 GLN B C 1
ATOM 2648 O O . GLN B 1 99 ? 9.34310 70.36227 16.29297 1.000 28.97597 78 GLN B O 1
ATOM 2654 N N . VAL B 1 100 ? 7.82779 71.39902 14.99295 1.000 22.92541 79 VAL B N 1
ATOM 2655 C CA . VAL B 1 100 ? 8.73317 72.49802 14.68052 1.000 22.99304 79 VAL B CA 1
ATOM 2656 C C . VAL B 1 100 ? 9.04518 73.30428 15.93267 1.000 24.69889 79 VAL B C 1
ATOM 2657 O O . VAL B 1 100 ? 10.20822 73.62062 16.21145 1.000 26.02184 79 VAL B O 1
ATOM 2661 N N . ASP B 1 101 ? 8.01221 73.64823 16.70579 1.000 22.59494 80 ASP B N 1
ATOM 2662 C CA . ASP B 1 101 ? 8.22898 74.39271 17.94148 1.000 25.25267 80 ASP B CA 1
ATOM 2663 C C . ASP B 1 101 ? 9.14384 73.63036 18.88802 1.000 27.72382 80 ASP B C 1
ATOM 2664 O O . ASP B 1 101 ? 9.96721 74.23317 19.58623 1.000 26.36967 80 ASP B O 1
ATOM 2669 N N . LEU B 1 102 ? 9.02141 72.30094 18.91548 1.000 29.64820 81 LEU B N 1
ATOM 2670 C CA . LEU B 1 102 ? 9.87234 71.49584 19.78301 1.000 29.18559 81 LEU B CA 1
ATOM 2671 C C . LEU B 1 102 ? 11.31681 71.49426 19.30488 1.000 30.92270 81 LEU B C 1
ATOM 2672 O O . LEU B 1 102 ? 12.24383 71.55416 20.11991 1.000 33.40735 81 LEU B O 1
ATOM 2677 N N . ALA B 1 103 ? 11.53120 71.42105 17.99115 1.000 28.30543 82 ALA B N 1
ATOM 2678 C CA . ALA B 1 103 ? 12.89636 71.38010 17.48186 1.000 31.22149 82 ALA B CA 1
ATOM 2679 C C . ALA B 1 103 ? 13.64962 72.64982 17.84480 1.000 30.35036 82 ALA B C 1
ATOM 2680 O O . ALA B 1 103 ? 14.83224 72.59635 18.19943 1.000 29.58833 82 ALA B O 1
ATOM 2682 N N . VAL B 1 104 ? 12.97468 73.79993 17.77894 1.000 28.42361 83 VAL B N 1
ATOM 2683 C CA . VAL B 1 104 ? 13.61873 75.06288 18.12473 1.000 27.01797 83 VAL B CA 1
ATOM 2684 C C . VAL B 1 104 ? 13.87251 75.14608 19.62404 1.000 29.17749 83 VAL B C 1
ATOM 2685 O O . VAL B 1 104 ? 14.93562 75.60873 20.05892 1.000 27.08357 83 VAL B O 1
ATOM 2689 N N . GLU B 1 105 ? 12.91791 74.68140 20.43840 1.000 28.99873 84 GLU B N 1
ATOM 2690 C CA . GLU B 1 105 ? 13.14691 74.62721 21.87943 1.000 28.50918 84 GLU B CA 1
ATOM 2691 C C . GLU B 1 105 ? 14.33656 73.73670 22.20681 1.000 31.48530 84 GLU B C 1
ATOM 2692 O O . GLU B 1 105 ? 15.18485 74.10016 23.03138 1.000 32.25471 84 GLU B O 1
ATOM 2698 N N . ARG B 1 106 ? 14.40886 72.55784 21.57140 1.000 30.27860 85 ARG B N 1
ATOM 2699 C CA . ARG B 1 106 ? 15.53585 71.65731 21.79175 1.000 28.51302 85 ARG B CA 1
ATOM 2700 C C . ARG B 1 106 ? 16.85427 72.34935 21.48578 1.000 29.16676 85 ARG B C 1
ATOM 2701 O O . ARG B 1 106 ? 17.81886 72.22557 22.24809 1.000 31.11742 85 ARG B O 1
ATOM 2709 N N . ALA B 1 107 ? 16.91244 73.08923 20.37545 1.000 25.62305 86 ALA B N 1
ATOM 2710 C CA . ALA B 1 107 ? 18.13903 73.79593 20.02713 1.000 28.48275 86 ALA B CA 1
ATOM 2711 C C . ALA B 1 107 ? 18.55181 74.75559 21.13289 1.000 29.18252 86 ALA B C 1
ATOM 2712 O O . ALA B 1 107 ? 19.72568 74.80046 21.51839 1.000 30.62288 86 ALA B O 1
ATOM 2714 N N . TYR B 1 108 ? 17.59734 75.51070 21.67666 1.000 25.97323 87 TYR B N 1
ATOM 2715 C CA . TYR B 1 108 ? 17.93835 76.46435 22.72545 1.000 31.10065 87 TYR B CA 1
ATOM 2716 C C . TYR B 1 108 ? 18.34740 75.75867 24.01450 1.000 28.25733 87 TYR B C 1
ATOM 2717 O O . TYR B 1 108 ? 19.31625 76.16454 24.66443 1.000 31.13119 87 TYR B O 1
ATOM 2726 N N . SER B 1 109 ? 17.64247 74.69296 24.39729 1.000 26.90535 88 SER B N 1
ATOM 2727 C CA . SER B 1 109 ? 17.93596 74.08259 25.69149 1.000 33.62563 88 SER B CA 1
ATOM 2728 C C . SER B 1 109 ? 19.21236 73.24775 25.65121 1.000 33.44003 88 SER B C 1
ATOM 2729 O O . SER B 1 109 ? 19.95626 73.21474 26.63655 1.000 35.83960 88 SER B O 1
ATOM 2732 N N . GLN B 1 110 ? 19.47353 72.55360 24.53984 1.000 28.74200 89 GLN B N 1
ATOM 2733 C CA . GLN B 1 110 ? 20.64293 71.68448 24.43965 1.000 30.88886 89 GLN B CA 1
ATOM 2734 C C . GLN B 1 110 ? 21.86954 72.38456 23.86827 1.000 30.18506 89 GLN B C 1
ATOM 2735 O O . GLN B 1 110 ? 22.99183 72.08685 24.28916 1.000 32.47440 89 GLN B O 1
ATOM 2741 N N . LEU B 1 111 ? 21.68737 73.33350 22.95218 1.000 29.87836 90 LEU B N 1
ATOM 2742 C CA . LEU B 1 111 ? 22.79895 73.97766 22.26910 1.000 27.37619 90 LEU B CA 1
ATOM 2743 C C . LEU B 1 111 ? 22.88997 75.46814 22.54749 1.000 30.82809 90 LEU B C 1
ATOM 2744 O O . LEU B 1 111 ? 23.73556 76.14239 21.94830 1.000 28.17743 90 LEU B O 1
ATOM 2749 N N . GLY B 1 112 ? 22.01273 76.01292 23.38403 1.000 29.74089 91 GLY B N 1
ATOM 2750 C CA . GLY B 1 112 ? 22.15485 77.38929 23.81126 1.000 30.07606 91 GLY B CA 1
ATOM 2751 C C . GLY B 1 112 ? 21.34786 78.38887 23.01325 1.000 29.37011 91 GLY B C 1
ATOM 2752 O O . GLY B 1 112 ? 20.79424 79.33271 23.58037 1.000 33.46426 91 GLY B O 1
ATOM 2753 N N . ARG B 1 113 ? 21.25818 78.18194 21.70171 1.000 30.79376 92 ARG B N 1
ATOM 2754 C CA . ARG B 1 113 ? 20.67740 79.16592 20.79717 1.000 27.77474 92 ARG B CA 1
ATOM 2755 C C . ARG B 1 113 ? 20.49828 78.53295 19.42480 1.000 28.38020 92 ARG B C 1
ATOM 2756 O O . ARG B 1 113 ? 21.10607 77.50434 19.11629 1.000 31.20379 92 ARG B O 1
ATOM 2764 N N . LEU B 1 114 ? 19.67006 79.16709 18.59795 1.000 22.26980 93 LEU B N 1
ATOM 2765 C CA . LEU B 1 114 ? 19.54371 78.81046 17.18975 1.000 21.35441 93 LEU B CA 1
ATOM 2766 C C . LEU B 1 114 ? 19.83228 80.04915 16.34711 1.000 21.46126 93 LEU B C 1
ATOM 2767 O O . LEU B 1 114 ? 18.99555 80.95303 16.25275 1.000 20.24149 93 LEU B O 1
ATOM 2772 N N . ASP B 1 115 ? 21.00777 80.08374 15.72050 1.000 22.72478 94 ASP B N 1
ATOM 2773 C CA . ASP B 1 115 ? 21.44552 81.25792 14.97463 1.000 21.33715 94 ASP B CA 1
ATOM 2774 C C . ASP B 1 115 ? 20.98967 81.25185 13.52493 1.000 21.97486 94 ASP B C 1
ATOM 2775 O O . ASP B 1 115 ? 20.71362 82.32277 12.96777 1.000 19.07569 94 ASP B O 1
ATOM 2780 N N . ILE B 1 116 ? 20.89961 80.07497 12.90497 1.000 21.99353 95 ILE B N 1
ATOM 2781 C CA . ILE B 1 116 ? 20.72429 79.94807 11.46379 1.000 18.88109 95 ILE B CA 1
ATOM 2782 C C . ILE B 1 116 ? 19.64992 78.90628 11.18760 1.000 18.56438 95 ILE B C 1
ATOM 2783 O O . ILE B 1 116 ? 19.65992 77.82221 11.78150 1.000 16.67958 95 ILE B O 1
ATOM 2788 N N . VAL B 1 117 ? 18.72985 79.23074 10.28412 1.000 18.84787 96 VAL B N 1
ATOM 2789 C CA . VAL B 1 117 ? 17.75340 78.27453 9.77968 1.000 18.37386 96 VAL B CA 1
ATOM 2790 C C . VAL B 1 117 ? 17.86659 78.27255 8.26519 1.000 18.65198 96 VAL B C 1
ATOM 2791 O O . VAL B 1 117 ? 17.68809 79.31746 7.63012 1.000 19.66759 96 VAL B O 1
ATOM 2795 N N . VAL B 1 118 ? 18.19762 77.11806 7.69318 1.000 20.21841 97 VAL B N 1
ATOM 2796 C CA . VAL B 1 118 ? 18.21274 76.91469 6.24951 1.000 17.24640 97 VAL B CA 1
ATOM 2797 C C . VAL B 1 118 ? 17.03250 76.01176 5.93054 1.000 19.06566 97 VAL B C 1
ATOM 2798 O O . VAL B 1 118 ? 17.06124 74.80870 6.22615 1.000 17.86779 97 VAL B O 1
ATOM 2802 N N . ASN B 1 119 ? 15.97917 76.60108 5.36930 1.000 17.59345 98 ASN B N 1
ATOM 2803 C CA . ASN B 1 119 ? 14.76354 75.87844 4.99901 1.000 17.35802 98 ASN B CA 1
ATOM 2804 C C . ASN B 1 119 ? 14.97190 75.26416 3.62375 1.000 21.98720 98 ASN B C 1
ATOM 2805 O O . ASN B 1 119 ? 14.87250 75.94854 2.59812 1.000 21.50738 98 ASN B O 1
ATOM 2810 N N . ASN B 1 120 ? 15.25450 73.96367 3.59869 1.000 19.79488 99 ASN B N 1
ATOM 2811 C CA . ASN B 1 120 ? 15.52495 73.25984 2.36033 1.000 18.75140 99 ASN B CA 1
ATOM 2812 C C . ASN B 1 120 ? 14.61689 72.06644 2.11473 1.000 21.91652 99 ASN B C 1
ATOM 2813 O O . ASN B 1 120 ? 14.44943 71.67662 0.95323 1.000 20.00282 99 ASN B O 1
ATOM 2818 N N . ALA B 1 121 ? 13.98948 71.51423 3.15482 1.000 23.67629 100 ALA B N 1
ATOM 2819 C CA . ALA B 1 121 ? 13.13098 70.34570 2.99746 1.000 22.51347 100 ALA B CA 1
ATOM 2820 C C . ALA B 1 121 ? 12.07665 70.58348 1.92528 1.000 24.74032 100 ALA B C 1
ATOM 2821 O O . ALA B 1 121 ? 11.50917 71.67437 1.82050 1.000 23.31482 100 ALA B O 1
ATOM 2823 N N . GLY B 1 122 ? 11.82644 69.55938 1.11813 1.000 28.51579 101 GLY B N 1
ATOM 2824 C CA . GLY B 1 122 ? 10.83659 69.67935 0.06617 1.000 29.18692 101 GLY B CA 1
ATOM 2825 C C . GLY B 1 122 ? 10.59411 68.35467 -0.61483 1.000 30.77070 101 GLY B C 1
ATOM 2826 O O . GLY B 1 122 ? 11.35107 67.39627 -0.44101 1.000 42.02636 101 GLY B O 1
ATOM 2827 N N . ILE B 1 123 ? 9.49260 68.30255 -1.36098 1.000 32.30635 102 ILE B N 1
ATOM 2828 C CA . ILE B 1 123 ? 9.17195 67.18527 -2.24027 1.000 32.05835 102 ILE B CA 1
ATOM 2829 C C . ILE B 1 123 ? 8.59244 67.76079 -3.52413 1.000 28.88897 102 ILE B C 1
ATOM 2830 O O . ILE B 1 123 ? 8.25585 68.94306 -3.60712 1.000 29.52380 102 ILE B O 1
ATOM 2835 N N . VAL B 1 124 ? 8.48718 66.90835 -4.53454 1.000 26.76717 103 VAL B N 1
ATOM 2836 C CA . VAL B 1 124 ? 7.86968 67.27161 -5.80160 1.000 29.06662 103 VAL B CA 1
ATOM 2837 C C . VAL B 1 124 ? 6.77660 66.26080 -6.11286 1.000 27.02607 103 VAL B C 1
ATOM 2838 O O . VAL B 1 124 ? 6.87014 65.08330 -5.75391 1.000 28.40815 103 VAL B O 1
ATOM 2842 N N . ARG B 1 125 ? 5.71173 66.74195 -6.74508 1.000 23.90035 104 ARG B N 1
ATOM 2843 C CA . ARG B 1 125 ? 4.63688 65.89493 -7.25166 1.000 24.64851 104 ARG B CA 1
ATOM 2844 C C . ARG B 1 125 ? 4.27716 66.44631 -8.63411 1.000 27.81693 104 ARG B C 1
ATOM 2845 O O . ARG B 1 125 ? 3.26050 67.12590 -8.80580 1.000 29.57865 104 ARG B O 1
ATOM 2853 N N . ASP B 1 126 ? 5.13967 66.16682 -9.61609 1.000 25.21658 105 ASP B N 1
ATOM 2854 C CA . ASP B 1 126 ? 5.00250 66.73590 -10.95262 1.000 24.85379 105 ASP B CA 1
ATOM 2855 C C . ASP B 1 126 ? 3.91991 66.02646 -11.75723 1.000 25.94673 105 ASP B C 1
ATOM 2856 O O . ASP B 1 126 ? 3.94506 64.80105 -11.90332 1.000 27.88161 105 ASP B O 1
ATOM 2861 N N . LYS B 1 127 ? 2.99885 66.81315 -12.31010 1.000 25.72277 106 LYS B N 1
ATOM 2862 C CA . LYS B 1 127 ? 1.96073 66.42418 -13.26175 1.000 27.03033 106 LYS B CA 1
ATOM 2863 C C . LYS B 1 127 ? 1.30530 67.70035 -13.76236 1.000 27.93988 106 LYS B C 1
ATOM 2864 O O . LYS B 1 127 ? 1.22449 68.68944 -13.02600 1.000 25.59808 106 LYS B O 1
ATOM 2870 N N . ALA B 1 128 ? 0.82848 67.67138 -15.00551 1.000 25.98686 107 ALA B N 1
ATOM 2871 C CA . ALA B 1 128 ? -0.03034 68.75350 -15.47291 1.000 26.16258 107 ALA B CA 1
ATOM 2872 C C . ALA B 1 128 ? -1.24996 68.84810 -14.56212 1.000 25.65086 107 ALA B C 1
ATOM 2873 O O . ALA B 1 128 ? -1.69426 67.84911 -13.98818 1.000 25.20805 107 ALA B O 1
ATOM 2875 N N . ILE B 1 129 ? -1.79305 70.06137 -14.42042 1.000 22.62924 108 ILE B N 1
ATOM 2876 C CA . ILE B 1 129 ? -2.78145 70.28757 -13.36673 1.000 22.13571 108 ILE B CA 1
ATOM 2877 C C . ILE B 1 129 ? -3.99910 69.37711 -13.52005 1.000 24.87471 108 ILE B C 1
ATOM 2878 O O . ILE B 1 129 ? -4.57825 68.93578 -12.51985 1.000 25.42945 108 ILE B O 1
ATOM 2883 N N . TRP B 1 130 ? -4.38516 69.04194 -14.75292 1.000 23.67252 109 TRP B N 1
ATOM 2884 C CA . TRP B 1 130 ? -5.57018 68.21458 -14.94134 1.000 24.45561 109 TRP B CA 1
ATOM 2885 C C . TRP B 1 130 ? -5.36943 66.77078 -14.47573 1.000 26.86270 109 TRP B C 1
ATOM 2886 O O . TRP B 1 130 ? -6.35985 66.05643 -14.28101 1.000 26.27360 109 TRP B O 1
ATOM 2897 N N . ASN B 1 131 ? -4.12690 66.33567 -14.25807 1.000 25.91029 110 ASN B N 1
ATOM 2898 C CA . ASN B 1 131 ? -3.83932 65.01038 -13.72304 1.000 26.09673 110 ASN B CA 1
ATOM 2899 C C . ASN B 1 131 ? -3.47594 65.02958 -12.24593 1.000 25.43757 110 ASN B C 1
ATOM 2900 O O . ASN B 1 131 ? -3.23148 63.96401 -11.67212 1.000 26.77812 110 ASN B O 1
ATOM 2905 N N . MET B 1 132 ? -3.46378 66.19794 -11.61380 1.000 24.30066 111 MET B N 1
ATOM 2906 C CA . MET B 1 132 ? -2.93181 66.36147 -10.26976 1.000 23.64824 111 MET B CA 1
ATOM 2907 C C . MET B 1 132 ? -4.04205 66.27644 -9.22987 1.000 23.63633 111 MET B C 1
ATOM 2908 O O . MET B 1 132 ? -5.10496 66.88226 -9.38943 1.000 24.73417 111 MET B O 1
ATOM 2913 N N . THR B 1 133 ? -3.78838 65.53081 -8.15866 1.000 26.13200 112 THR B N 1
ATOM 2914 C CA . THR B 1 133 ? -4.74257 65.46821 -7.06108 1.000 26.67762 112 THR B CA 1
ATOM 2915 C C . THR B 1 133 ? -4.51903 66.63843 -6.11231 1.000 26.07515 112 THR B C 1
ATOM 2916 O O . THR B 1 133 ? -3.43786 67.23507 -6.07501 1.000 26.12609 112 THR B O 1
ATOM 2920 N N . VAL B 1 134 ? -5.55809 66.96737 -5.33351 1.000 26.90581 113 VAL B N 1
ATOM 2921 C CA . VAL B 1 134 ? -5.40837 68.03320 -4.34302 1.000 25.37224 113 VAL B CA 1
ATOM 2922 C C . VAL B 1 134 ? -4.38875 67.62512 -3.29868 1.000 22.12454 113 VAL B C 1
ATOM 2923 O O . VAL B 1 134 ? -3.67637 68.47204 -2.74980 1.000 23.08035 113 VAL B O 1
ATOM 2927 N N . ASP B 1 135 ? -4.28531 66.32856 -3.01576 1.000 25.63843 114 ASP B N 1
ATOM 2928 C CA . ASP B 1 135 ? -3.27558 65.87663 -2.06756 1.000 27.51230 114 ASP B CA 1
ATOM 2929 C C . ASP B 1 135 ? -1.87003 66.16680 -2.58705 1.000 28.09799 114 ASP B C 1
ATOM 2930 O O . ASP B 1 135 ? -0.99630 66.59977 -1.82495 1.000 26.69076 114 ASP B O 1
ATOM 2935 N N . ASP B 1 136 ? -1.64041 65.96984 -3.89023 1.000 25.50443 115 ASP B N 1
ATOM 2936 C CA . ASP B 1 136 ? -0.35839 66.35667 -4.47537 1.000 24.33754 115 ASP B CA 1
ATOM 2937 C C . ASP B 1 136 ? -0.13163 67.85654 -4.36613 1.000 23.96530 115 ASP B C 1
ATOM 2938 O O . ASP B 1 136 ? 0.99145 68.30487 -4.10480 1.000 24.97905 115 ASP B O 1
ATOM 2943 N N . PHE B 1 137 ? -1.18394 68.65153 -4.55404 1.000 21.39323 116 PHE B N 1
ATOM 2944 C CA . PHE B 1 137 ? -1.02416 70.09091 -4.40837 1.000 20.98852 116 PHE B CA 1
ATOM 2945 C C . PHE B 1 137 ? -0.78745 70.45072 -2.94850 1.000 22.47000 116 PHE B C 1
ATOM 2946 O O . PHE B 1 137 ? 0.20963 71.10361 -2.61510 1.000 22.58026 116 PHE B O 1
ATOM 2954 N N . ASP B 1 138 ? -1.66647 69.97875 -2.05892 1.000 20.44894 117 ASP B N 1
ATOM 2955 C CA . ASP B 1 138 ? -1.57753 70.33426 -0.64720 1.000 20.41863 117 ASP B CA 1
ATOM 2956 C C . ASP B 1 138 ? -0.23232 69.93405 -0.06109 1.000 21.73892 117 ASP B C 1
ATOM 2957 O O . ASP B 1 138 ? 0.38572 70.71122 0.67614 1.000 20.19388 117 ASP B O 1
ATOM 2962 N N . LEU B 1 139 ? 0.23611 68.72262 -0.37900 1.000 20.29924 118 LEU B N 1
ATOM 2963 C CA . LEU B 1 139 ? 1.45353 68.20466 0.23497 1.000 20.05987 118 LEU B CA 1
ATOM 2964 C C . LEU B 1 139 ? 2.67596 69.02683 -0.16100 1.000 24.53497 118 LEU B C 1
ATOM 2965 O O . LEU B 1 139 ? 3.55012 69.29090 0.67723 1.000 23.26744 118 LEU B O 1
ATOM 2970 N N . VAL B 1 140 ? 2.76169 69.43276 -1.43290 1.000 21.37868 119 VAL B N 1
ATOM 2971 C CA . VAL B 1 140 ? 3.88785 70.25287 -1.87300 1.000 22.13724 119 VAL B CA 1
ATOM 2972 C C . VAL B 1 140 ? 3.84007 71.62441 -1.20530 1.000 22.34043 119 VAL B C 1
ATOM 2973 O O . VAL B 1 140 ? 4.86987 72.15705 -0.77051 1.000 19.90336 119 VAL B O 1
ATOM 2977 N N . MET B 1 141 ? 2.65012 72.21954 -1.10910 1.000 19.76641 120 MET B N 1
ATOM 2978 C CA . MET B 1 141 ? 2.53689 73.49639 -0.41371 1.000 20.16844 120 MET B CA 1
ATOM 2979 C C . MET B 1 141 ? 2.88895 73.35782 1.06100 1.000 20.81755 120 MET B C 1
ATOM 2980 O O . MET B 1 141 ? 3.48440 74.27025 1.64834 1.000 19.64631 120 MET B O 1
ATOM 2985 N N . ARG B 1 142 ? 2.56001 72.21649 1.66786 1.000 18.77255 121 ARG B N 1
ATOM 2986 C CA . ARG B 1 142 ? 2.77041 72.05877 3.10337 1.000 21.41419 121 ARG B CA 1
ATOM 2987 C C . ARG B 1 142 ? 4.25597 71.97927 3.44400 1.000 22.86689 121 ARG B C 1
ATOM 2988 O O . ARG B 1 142 ? 4.73624 72.70205 4.32462 1.000 21.31779 121 ARG B O 1
ATOM 2996 N N . VAL B 1 143 ? 5.00417 71.11076 2.75883 1.000 20.77894 122 VAL B N 1
ATOM 2997 C CA . VAL B 1 143 ? 6.41652 70.94551 3.09287 1.000 20.85092 122 VAL B CA 1
ATOM 2998 C C . VAL B 1 143 ? 7.20260 72.21465 2.76933 1.000 20.53414 122 VAL B C 1
ATOM 2999 O O . VAL B 1 143 ? 8.01179 72.68147 3.58017 1.000 19.08008 122 VAL B O 1
ATOM 3003 N N . HIS B 1 144 ? 6.97423 72.79775 1.58742 1.000 19.97371 123 HIS B N 1
ATOM 3004 C CA . HIS B 1 144 ? 7.77773 73.94215 1.15949 1.000 19.18437 123 HIS B CA 1
ATOM 3005 C C . HIS B 1 144 ? 7.39798 75.21745 1.91652 1.000 21.05994 123 HIS B C 1
ATOM 3006 O O . HIS B 1 144 ? 8.24656 75.84721 2.56150 1.000 17.86408 123 HIS B O 1
ATOM 3013 N N . VAL B 1 145 ? 6.13054 75.62113 1.84744 1.000 19.05066 124 VAL B N 1
ATOM 3014 C CA . VAL B 1 145 ? 5.73057 76.93515 2.35273 1.000 18.15140 124 VAL B CA 1
ATOM 3015 C C . VAL B 1 145 ? 5.41383 76.88875 3.84418 1.000 21.15718 124 VAL B C 1
ATOM 3016 O O . VAL B 1 145 ? 5.97988 77.65692 4.62783 1.000 20.66320 124 VAL B O 1
ATOM 3020 N N . ARG B 1 146 ? 4.51415 75.99086 4.26630 1.000 18.76527 125 ARG B N 1
ATOM 3021 C CA . ARG B 1 146 ? 4.17809 75.89816 5.68559 1.000 18.69192 125 ARG B CA 1
ATOM 3022 C C . ARG B 1 146 ? 5.40164 75.52981 6.52039 1.000 18.91771 125 ARG B C 1
ATOM 3023 O O . ARG B 1 146 ? 5.57438 76.03146 7.63808 1.000 19.44895 125 ARG B O 1
ATOM 3031 N N . GLY B 1 147 ? 6.25498 74.64441 6.00570 1.000 18.68512 126 GLY B N 1
ATOM 3032 C CA . GLY B 1 147 ? 7.47431 74.31333 6.72892 1.000 20.13334 126 GLY B CA 1
ATOM 3033 C C . GLY B 1 147 ? 8.37445 75.52101 6.93348 1.000 21.51487 126 GLY B C 1
ATOM 3034 O O . GLY B 1 147 ? 8.90098 75.74388 8.02641 1.000 20.95028 126 GLY B O 1
ATOM 3035 N N . SER B 1 148 ? 8.56622 76.31783 5.87841 1.000 18.29127 127 SER B N 1
ATOM 3036 C CA . SER B 1 148 ? 9.41378 77.49750 5.98914 1.000 17.85368 127 SER B CA 1
ATOM 3037 C C . SER B 1 148 ? 8.77766 78.56620 6.86672 1.000 19.23772 127 SER B C 1
ATOM 3038 O O . SER B 1 148 ? 9.48736 79.29772 7.56907 1.000 17.07804 127 SER B O 1
ATOM 3041 N N . TRP B 1 149 ? 7.45135 78.68260 6.82953 1.000 18.75054 128 TRP B N 1
ATOM 3042 C CA . TRP B 1 149 ? 6.77623 79.63780 7.69744 1.000 17.51428 128 TRP B CA 1
ATOM 3043 C C . TRP B 1 149 ? 6.86568 79.19720 9.15309 1.000 19.41876 128 TRP B C 1
ATOM 3044 O O . TRP B 1 149 ? 7.13377 80.01766 10.03880 1.000 21.42511 128 TRP B O 1
ATOM 3055 N N . LEU B 1 150 ? 6.69673 77.89485 9.41270 1.000 18.53890 129 LEU B N 1
ATOM 3056 C CA . LEU B 1 150 ? 6.69858 77.40058 10.78730 1.000 17.77573 129 LEU B CA 1
ATOM 3057 C C . LEU B 1 150 ? 8.05822 77.59260 11.44804 1.000 20.71276 129 LEU B C 1
ATOM 3058 O O . LEU B 1 150 ? 8.13850 78.09507 12.57834 1.000 21.59403 129 LEU B O 1
ATOM 3063 N N . THR B 1 151 ? 9.14214 77.19608 10.76714 1.000 16.49765 130 THR B N 1
ATOM 3064 C CA . THR B 1 151 ? 10.46890 77.36992 11.35743 1.000 16.92924 130 THR B CA 1
ATOM 3065 C C . THR B 1 151 ? 10.79638 78.84276 11.53329 1.000 17.80784 130 THR B C 1
ATOM 3066 O O . THR B 1 151 ? 11.39198 79.23978 12.54351 1.000 15.89945 130 THR B O 1
ATOM 3070 N N . SER B 1 152 ? 10.41027 79.67100 10.55871 1.000 16.94939 131 SER B N 1
ATOM 3071 C CA . SER B 1 152 ? 10.67669 81.09993 10.66390 1.000 17.86718 131 SER B CA 1
ATOM 3072 C C . SER B 1 152 ? 9.95252 81.71091 11.85830 1.000 19.27131 131 SER B C 1
ATOM 3073 O O . SER B 1 152 ? 10.53930 82.49486 12.61127 1.000 18.71294 131 SER B O 1
ATOM 3076 N N . ARG B 1 153 ? 8.67647 81.36339 12.05218 1.000 20.15102 132 ARG B N 1
ATOM 3077 C CA . ARG B 1 153 ? 7.93991 81.90854 13.18827 1.000 19.24324 132 ARG B CA 1
ATOM 3078 C C . ARG B 1 153 ? 8.56752 81.48989 14.51087 1.000 20.65082 132 ARG B C 1
ATOM 3079 O O . ARG B 1 153 ? 8.69636 82.30810 15.43012 1.000 20.49116 132 ARG B O 1
ATOM 3087 N N . ALA B 1 154 ? 8.99576 80.22917 14.61553 1.000 18.84600 133 ALA B N 1
ATOM 3088 C CA . ALA B 1 154 ? 9.53727 79.73245 15.87741 1.000 17.89943 133 ALA B CA 1
ATOM 3089 C C . ALA B 1 154 ? 10.81388 80.47877 16.27030 1.000 22.74442 133 ALA B C 1
ATOM 3090 O O . ALA B 1 154 ? 10.97215 80.87643 17.43061 1.000 23.90286 133 ALA B O 1
ATOM 3092 N N . VAL B 1 155 ? 11.74611 80.67653 15.32585 1.000 17.48122 134 VAL B N 1
ATOM 3093 C CA . VAL B 1 155 ? 12.95814 81.40990 15.69372 1.000 17.81465 134 VAL B CA 1
ATOM 3094 C C . VAL B 1 155 ? 12.66513 82.89528 15.84443 1.000 18.38891 134 VAL B C 1
ATOM 3095 O O . VAL B 1 155 ? 13.24335 83.55620 16.71715 1.000 19.06587 134 VAL B O 1
ATOM 3099 N N . ALA B 1 156 ? 11.75287 83.44502 15.03675 1.000 16.17750 135 ALA B N 1
ATOM 3100 C CA . ALA B 1 156 ? 11.40975 84.85809 15.19402 1.000 21.51882 135 ALA B CA 1
ATOM 3101 C C . ALA B 1 156 ? 10.92880 85.14842 16.61159 1.000 21.69276 135 ALA B C 1
ATOM 3102 O O . ALA B 1 156 ? 11.32297 86.15381 17.21638 1.000 23.07415 135 ALA B O 1
ATOM 3104 N N . ARG B 1 157 ? 10.08773 84.27040 17.16290 1.000 21.02816 136 ARG B N 1
ATOM 3105 C CA . ARG B 1 157 ? 9.63520 84.44436 18.53888 1.000 19.70562 136 ARG B CA 1
ATOM 3106 C C . ARG B 1 157 ? 10.80994 84.39540 19.50683 1.000 22.53745 136 ARG B C 1
ATOM 3107 O O . ARG B 1 157 ? 10.89162 85.21019 20.43338 1.000 21.80187 136 ARG B O 1
ATOM 3115 N N . LYS B 1 158 ? 11.73781 83.45266 19.30793 1.000 22.64975 137 LYS B N 1
ATOM 3116 C CA . LYS B 1 158 ? 12.89034 83.37012 20.20442 1.000 25.93921 137 LYS B CA 1
ATOM 3117 C C . LYS B 1 158 ? 13.75191 84.62237 20.09958 1.000 25.28056 137 LYS B C 1
ATOM 3118 O O . LYS B 1 158 ? 14.09446 85.24058 21.11652 1.000 24.80356 137 LYS B O 1
ATOM 3124 N N . TRP B 1 159 ? 14.07876 85.02864 18.86636 1.000 20.40283 138 TRP B N 1
ATOM 3125 C CA . TRP B 1 159 ? 14.95809 86.17556 18.64867 1.000 22.93118 138 TRP B CA 1
ATOM 3126 C C . TRP B 1 159 ? 14.35377 87.46326 19.19928 1.000 22.54346 138 TRP B C 1
ATOM 3127 O O . TRP B 1 159 ? 15.06253 88.28842 19.79140 1.000 19.98929 138 TRP B O 1
ATOM 3138 N N . ARG B 1 160 ? 13.05023 87.66308 19.01022 1.000 18.91060 139 ARG B N 1
ATOM 3139 C CA . ARG B 1 160 ? 12.44480 88.88400 19.52578 1.000 21.88952 139 ARG B CA 1
ATOM 3140 C C . ARG B 1 160 ? 12.43506 88.90392 21.04619 1.000 22.97155 139 ARG B C 1
ATOM 3141 O O . ARG B 1 160 ? 12.70687 89.94530 21.65645 1.000 25.67139 139 ARG B O 1
ATOM 3149 N N . ALA B 1 161 ? 12.16918 87.76000 21.67581 1.000 22.08941 140 ALA B N 1
ATOM 3150 C CA . ALA B 1 161 ? 12.25596 87.69238 23.12841 1.000 24.97806 140 ALA B CA 1
ATOM 3151 C C . ALA B 1 161 ? 13.66850 88.01375 23.59662 1.000 27.39699 140 ALA B C 1
ATOM 3152 O O . ALA B 1 161 ? 13.85587 88.75982 24.56527 1.000 27.14546 140 ALA B O 1
ATOM 3154 N N . GLU B 1 162 ? 14.67853 87.47893 22.90655 1.000 25.72277 141 GLU B N 1
ATOM 3155 C CA . GLU B 1 162 ? 16.05434 87.77942 23.28553 1.000 28.90048 141 GLU B CA 1
ATOM 3156 C C . GLU B 1 162 ? 16.37729 89.25736 23.08922 1.000 26.65601 141 GLU B C 1
ATOM 3157 O O . GLU B 1 162 ? 17.12347 89.84773 23.87794 1.000 27.49591 141 GLU B O 1
ATOM 3163 N N . SER B 1 163 ? 15.83038 89.87403 22.04330 1.000 26.61207 142 SER B N 1
ATOM 3164 C CA . SER B 1 163 ? 16.10782 91.28766 21.81411 1.000 28.53692 142 SER B CA 1
ATOM 3165 C C . SER B 1 163 ? 15.44573 92.15700 22.88277 1.000 27.98434 142 SER B C 1
ATOM 3166 O O . SER B 1 163 ? 16.04135 93.13160 23.35825 1.000 28.28978 142 SER B O 1
ATOM 3169 N N . LYS B 1 164 ? 14.22241 91.80602 23.28815 1.000 27.38293 143 LYS B N 1
ATOM 3170 C CA . LYS B 1 164 ? 13.54076 92.55653 24.33987 1.000 26.19581 143 LYS B CA 1
ATOM 3171 C C . LYS B 1 164 ? 14.29804 92.43556 25.65435 1.000 29.48492 143 LYS B C 1
ATOM 3172 O O . LYS B 1 164 ? 14.39983 93.40387 26.41559 1.000 27.56761 143 LYS B O 1
ATOM 3178 N N . GLU B 1 165 ? 14.85991 91.25329 25.92183 1.000 30.77080 144 GLU B N 1
ATOM 3179 C CA . GLU B 1 165 ? 15.61866 91.03474 27.14832 1.000 30.82171 144 GLU B CA 1
ATOM 3180 C C . GLU B 1 165 ? 16.92426 91.82094 27.14063 1.000 31.46233 144 GLU B C 1
ATOM 3181 O O . GLU B 1 165 ? 17.28493 92.45578 28.13867 1.000 31.35917 144 GLU B O 1
ATOM 3187 N N . SER B 1 166 ? 17.65190 91.78408 26.02522 1.000 29.75786 145 SER B N 1
ATOM 3188 C CA . SER B 1 166 ? 18.94872 92.44267 25.94423 1.000 30.82018 145 SER B CA 1
ATOM 3189 C C . SER B 1 166 ? 18.87153 93.91713 25.57778 1.000 31.77172 145 SER B C 1
ATOM 3190 O O . SER B 1 166 ? 19.83962 94.64974 25.81758 1.000 30.04273 145 SER B O 1
ATOM 3193 N N . GLY B 1 167 ? 17.76351 94.36969 24.99423 1.000 31.24004 146 GLY B N 1
ATOM 3194 C CA . GLY B 1 167 ? 17.71578 95.73720 24.51711 1.000 29.61207 146 GLY B CA 1
ATOM 3195 C C . GLY B 1 167 ? 18.62612 96.01648 23.34483 1.000 29.09826 146 GLY B C 1
ATOM 3196 O O . GLY B 1 167 ? 18.85503 97.18451 23.01769 1.000 32.21578 146 GLY B O 1
ATOM 3197 N N . ALA B 1 168 ? 19.14998 94.97830 22.69955 1.000 25.43252 147 ALA B N 1
ATOM 3198 C CA . ALA B 1 168 ? 20.06906 95.11724 21.58540 1.000 28.52774 147 ALA B CA 1
ATOM 3199 C C . ALA B 1 168 ? 19.63293 94.21540 20.43992 1.000 29.87056 147 ALA B C 1
ATOM 3200 O O . ALA B 1 168 ? 18.73162 93.38146 20.57932 1.000 23.43938 147 ALA B O 1
ATOM 3202 N N . LYS B 1 169 ? 20.27550 94.40596 19.28842 1.000 26.93973 148 LYS B N 1
ATOM 3203 C CA . LYS B 1 169 ? 20.04673 93.50302 18.17477 1.000 28.04771 148 LYS B CA 1
ATOM 3204 C C . LYS B 1 169 ? 20.59974 92.12433 18.52381 1.000 28.68042 148 LYS B C 1
ATOM 3205 O O . LYS B 1 169 ? 21.48525 91.97621 19.37097 1.000 29.06456 148 LYS B O 1
ATOM 3211 N N . VAL B 1 170 ? 20.06069 91.10173 17.86895 1.000 24.33612 149 VAL B N 1
ATOM 3212 C CA . VAL B 1 170 ? 20.49097 89.73400 18.10431 1.000 28.89832 149 VAL B CA 1
ATOM 3213 C C . VAL B 1 170 ? 20.97611 89.16145 16.77882 1.000 27.02086 149 VAL B C 1
ATOM 3214 O O . VAL B 1 170 ? 20.79443 89.75695 15.71419 1.000 25.89311 149 VAL B O 1
ATOM 3218 N N . TYR B 1 171 ? 21.58912 87.98349 16.85230 1.000 22.63651 150 TYR B N 1
ATOM 3219 C CA . TYR B 1 171 ? 22.07801 87.32648 15.65437 1.000 24.11733 150 TYR B CA 1
ATOM 3220 C C . TYR B 1 171 ? 20.97195 86.45401 15.07752 1.000 25.61113 150 TYR B C 1
ATOM 3221 O O . TYR B 1 171 ? 20.35184 85.66467 15.79764 1.000 25.09397 150 TYR B O 1
ATOM 3230 N N . GLY B 1 172 ? 20.75287 86.56636 13.77282 1.000 23.27578 151 GLY B N 1
ATOM 3231 C CA . GLY B 1 172 ? 19.73050 85.74632 13.15619 1.000 21.50343 151 GLY B CA 1
ATOM 3232 C C . GLY B 1 172 ? 19.87769 85.65020 11.65813 1.000 18.69044 151 GLY B C 1
ATOM 3233 O O . GLY B 1 172 ? 20.05611 86.65875 10.96569 1.000 19.64010 151 GLY B O 1
ATOM 3234 N N . ARG B 1 173 ? 19.78530 84.42522 11.15157 1.000 18.13962 152 ARG B N 1
ATOM 3235 C CA . ARG B 1 173 ? 19.88636 84.15032 9.72560 1.000 17.19232 152 ARG B CA 1
ATOM 3236 C C . ARG B 1 173 ? 18.82496 83.13278 9.35031 1.000 17.89766 152 ARG B C 1
ATOM 3237 O O . ARG B 1 173 ? 18.74296 82.06399 9.96344 1.000 18.12668 152 ARG B O 1
ATOM 3245 N N . ILE B 1 174 ? 18.00857 83.47743 8.36087 1.000 15.08620 153 ILE B N 1
ATOM 3246 C CA . ILE B 1 174 ? 17.11880 82.53691 7.69816 1.000 16.33746 153 ILE B CA 1
ATOM 3247 C C . ILE B 1 174 ? 17.45996 82.56053 6.21810 1.000 17.03474 153 ILE B C 1
ATOM 3248 O O . ILE B 1 174 ? 17.48662 83.63238 5.60181 1.000 14.96849 153 ILE B O 1
ATOM 3253 N N . ILE B 1 175 ? 17.75145 81.39307 5.65704 1.000 15.39189 154 ILE B N 1
ATOM 3254 C CA . ILE B 1 175 ? 17.94092 81.25013 4.22000 1.000 17.29775 154 ILE B CA 1
ATOM 3255 C C . ILE B 1 175 ? 16.87734 80.29038 3.71737 1.000 18.27063 154 ILE B C 1
ATOM 3256 O O . ILE B 1 175 ? 16.88864 79.10233 4.06602 1.000 16.55849 154 ILE B O 1
ATOM 3261 N N . ASN B 1 176 ? 15.95812 80.80000 2.90466 1.000 19.37809 155 ASN B N 1
ATOM 3262 C CA . ASN B 1 176 ? 14.96189 79.96061 2.25983 1.000 19.27929 155 ASN B CA 1
ATOM 3263 C C . ASN B 1 176 ? 15.45597 79.51828 0.88539 1.000 17.87183 155 ASN B C 1
ATOM 3264 O O . ASN B 1 176 ? 16.50442 79.94850 0.39835 1.000 18.10398 155 ASN B O 1
ATOM 3269 N N . THR B 1 177 ? 14.69739 78.61524 0.27303 1.000 18.56644 156 THR B N 1
ATOM 3270 C CA . THR B 1 177 ? 15.07185 78.00237 -0.99298 1.000 15.91594 156 THR B CA 1
ATOM 3271 C C . THR B 1 177 ? 13.93553 78.21299 -1.97595 1.000 17.57744 156 THR B C 1
ATOM 3272 O O . THR B 1 177 ? 12.82304 77.72749 -1.75452 1.000 20.90631 156 THR B O 1
ATOM 3276 N N . THR B 1 178 ? 14.19903 78.95999 -3.02962 1.000 15.63235 157 THR B N 1
ATOM 3277 C CA . THR B 1 178 ? 13.27426 79.07689 -4.13506 1.000 16.70534 157 THR B CA 1
ATOM 3278 C C . THR B 1 178 ? 13.88105 78.31341 -5.31334 1.000 18.12706 157 THR B C 1
ATOM 3279 O O . THR B 1 178 ? 14.85082 77.56738 -5.14981 1.000 18.39483 157 THR B O 1
ATOM 3283 N N . SER B 1 179 ? 13.30820 78.48110 -6.50229 1.000 19.47575 158 SER B N 1
ATOM 3284 C CA . SER B 1 179 ? 13.84234 77.80557 -7.67953 1.000 22.45215 158 SER B CA 1
ATOM 3285 C C . SER B 1 179 ? 13.36117 78.52773 -8.92593 1.000 22.21822 158 SER B C 1
ATOM 3286 O O . SER B 1 179 ? 12.50582 79.41641 -8.86298 1.000 19.71580 158 SER B O 1
ATOM 3289 N N . GLY B 1 180 ? 13.93575 78.12560 -10.06676 1.000 21.70223 159 GLY B N 1
ATOM 3290 C CA . GLY B 1 180 ? 13.54220 78.70951 -11.34052 1.000 20.22443 159 GLY B CA 1
ATOM 3291 C C . GLY B 1 180 ? 12.05667 78.56993 -11.62024 1.000 24.79492 159 GLY B C 1
ATOM 3292 O O . GLY B 1 180 ? 11.40280 79.52476 -12.05173 1.000 22.56084 159 GLY B O 1
ATOM 3293 N N . ALA B 1 181 ? 11.49494 77.38991 -11.35002 1.000 20.71576 160 ALA B N 1
ATOM 3294 C CA . ALA B 1 181 ? 10.05725 77.21773 -11.52151 1.000 23.47980 160 ALA B CA 1
ATOM 3295 C C . ALA B 1 181 ? 9.27583 78.17225 -10.62688 1.000 22.59641 160 ALA B C 1
ATOM 3296 O O . ALA B 1 181 ? 8.18602 78.62395 -11.00158 1.000 19.39261 160 ALA B O 1
ATOM 3298 N N . GLY B 1 182 ? 9.82304 78.50387 -9.45341 1.000 21.09392 161 GLY B N 1
ATOM 3299 C CA . GLY B 1 182 ? 9.15755 79.44615 -8.57035 1.000 19.42408 161 GLY B CA 1
ATOM 3300 C C . GLY B 1 182 ? 9.15782 80.86757 -9.09367 1.000 20.74259 161 GLY B C 1
ATOM 3301 O O . GLY B 1 182 ? 8.25876 81.65093 -8.77217 1.000 17.16145 161 GLY B O 1
ATOM 3302 N N . LEU B 1 183 ? 10.15733 81.22307 -9.90119 1.000 21.91779 162 LEU B N 1
ATOM 3303 C CA . LEU B 1 183 ? 10.25048 82.56883 -10.44809 1.000 21.05695 162 LEU B CA 1
ATOM 3304 C C . LEU B 1 183 ? 9.59951 82.71173 -11.82057 1.000 22.59983 162 LEU B C 1
ATOM 3305 O O . LEU B 1 183 ? 9.21668 83.82657 -12.19421 1.000 26.17004 162 LEU B O 1
ATOM 3310 N N . HIS B 1 184 ? 9.45771 81.62171 -12.57783 1.000 22.47477 163 HIS B N 1
ATOM 3311 C CA . HIS B 1 184 ? 9.01132 81.72178 -13.96504 1.000 23.16971 163 HIS B CA 1
ATOM 3312 C C . HIS B 1 184 ? 7.95530 80.70731 -14.36864 1.000 24.12561 163 HIS B C 1
ATOM 3313 O O . HIS B 1 184 ? 7.43536 80.81225 -15.48451 1.000 23.29388 163 HIS B O 1
ATOM 3320 N N . GLY B 1 185 ? 7.62702 79.73489 -13.53214 1.000 21.13005 164 GLY B N 1
ATOM 3321 C CA . GLY B 1 185 ? 6.70080 78.69602 -13.91753 1.000 20.45772 164 GLY B CA 1
ATOM 3322 C C . GLY B 1 185 ? 7.36845 77.62750 -14.76400 1.000 24.56583 164 GLY B C 1
ATOM 3323 O O . GLY B 1 185 ? 8.40499 77.83764 -15.39392 1.000 23.91243 164 GLY B O 1
ATOM 3324 N N . HIS B 1 186 ? 6.75246 76.45009 -14.76881 1.000 21.86314 165 HIS B N 1
ATOM 3325 C CA . HIS B 1 186 ? 7.28108 75.33105 -15.53448 1.000 22.14860 165 HIS B CA 1
ATOM 3326 C C . HIS B 1 186 ? 6.16989 74.31134 -15.72299 1.000 25.20649 165 HIS B C 1
ATOM 3327 O O . HIS B 1 186 ? 5.47835 73.96768 -14.75735 1.000 24.26889 165 HIS B O 1
ATOM 3334 N N . PHE B 1 187 ? 6.00304 73.83606 -16.95925 1.000 22.40163 166 PHE B N 1
ATOM 3335 C CA . PHE B 1 187 ? 4.94648 72.87787 -17.27187 1.000 24.25468 166 PHE B CA 1
ATOM 3336 C C . PHE B 1 187 ? 4.99931 71.68245 -16.32439 1.000 24.20224 166 PHE B C 1
ATOM 3337 O O . PHE B 1 187 ? 6.06394 71.10410 -16.08847 1.000 26.02985 166 PHE B O 1
ATOM 3345 N N . GLY B 1 188 ? 3.84087 71.31590 -15.78489 1.000 22.49480 167 GLY B N 1
ATOM 3346 C CA . GLY B 1 188 ? 3.73735 70.18016 -14.89780 1.000 22.63772 167 GLY B CA 1
ATOM 3347 C C . GLY B 1 188 ? 4.04563 70.45636 -13.44321 1.000 25.03687 167 GLY B C 1
ATOM 3348 O O . GLY B 1 188 ? 4.17797 69.50287 -12.66623 1.000 22.62609 167 GLY B O 1
ATOM 3349 N N . GLN B 1 189 ? 4.14604 71.72271 -13.03788 1.000 25.05333 168 GLN B N 1
ATOM 3350 C CA . GLN B 1 189 ? 4.59165 72.05141 -11.68788 1.000 21.96308 168 GLN B CA 1
ATOM 3351 C C . GLN B 1 189 ? 3.75868 73.17923 -11.09391 1.000 22.70924 168 GLN B C 1
ATOM 3352 O O . GLN B 1 189 ? 4.29962 74.10098 -10.47653 1.000 22.41577 168 GLN B O 1
ATOM 3358 N N . THR B 1 190 ? 2.43049 73.13301 -11.26364 1.000 21.50399 169 THR B N 1
ATOM 3359 C CA . THR B 1 190 ? 1.59029 74.16037 -10.64800 1.000 18.75949 169 THR B CA 1
ATOM 3360 C C . THR B 1 190 ? 1.78634 74.19590 -9.13903 1.000 18.23432 169 THR B C 1
ATOM 3361 O O . THR B 1 190 ? 1.78050 75.27183 -8.53317 1.000 17.75140 169 THR B O 1
ATOM 3365 N N . ASN B 1 191 ? 1.98028 73.03206 -8.51512 1.000 18.82941 170 ASN B N 1
ATOM 3366 C CA . ASN B 1 191 ? 2.16585 72.99807 -7.06733 1.000 19.18814 170 ASN B CA 1
ATOM 3367 C C . ASN B 1 191 ? 3.56257 73.47165 -6.68058 1.000 17.86533 170 ASN B C 1
ATOM 3368 O O . ASN B 1 191 ? 3.71639 74.31985 -5.79328 1.000 17.24861 170 ASN B O 1
ATOM 3373 N N . TYR B 1 192 ? 4.59275 72.92513 -7.32946 1.000 18.26434 171 TYR B N 1
ATOM 3374 C CA . TYR B 1 192 ? 5.96286 73.28792 -6.98089 1.000 20.44242 171 TYR B CA 1
ATOM 3375 C C . TYR B 1 192 ? 6.25426 74.74384 -7.32910 1.000 20.45994 171 TYR B C 1
ATOM 3376 O O . TYR B 1 192 ? 6.91410 75.45157 -6.55978 1.000 22.03261 171 TYR B O 1
ATOM 3385 N N . SER B 1 193 ? 5.75358 75.21472 -8.47557 1.000 18.73711 172 SER B N 1
ATOM 3386 C CA . SER B 1 193 ? 5.96308 76.60750 -8.85631 1.000 19.07631 172 SER B CA 1
ATOM 3387 C C . SER B 1 193 ? 5.25946 77.56054 -7.89170 1.000 17.80474 172 SER B C 1
ATOM 3388 O O . SER B 1 193 ? 5.84751 78.56180 -7.46136 1.000 15.97658 172 SER B O 1
ATOM 3391 N N . ALA B 1 194 ? 4.00881 77.25930 -7.52721 1.000 16.45663 173 ALA B N 1
ATOM 3392 C CA . ALA B 1 194 ? 3.30656 78.08695 -6.55053 1.000 16.04132 173 ALA B CA 1
ATOM 3393 C C . ALA B 1 194 ? 4.04420 78.10596 -5.21566 1.000 18.47645 173 ALA B C 1
ATOM 3394 O O . ALA B 1 194 ? 4.18824 79.16354 -4.58352 1.000 15.25667 173 ALA B O 1
ATOM 3396 N N . ALA B 1 195 ? 4.53595 76.94274 -4.78294 1.000 20.72354 174 ALA B N 1
ATOM 3397 C CA . ALA B 1 195 ? 5.23489 76.85463 -3.50757 1.000 17.88633 174 ALA B CA 1
ATOM 3398 C C . ALA B 1 195 ? 6.52502 77.67301 -3.52756 1.000 17.91115 174 ALA B C 1
ATOM 3399 O O . ALA B 1 195 ? 6.80705 78.43654 -2.59583 1.000 17.86471 174 ALA B O 1
ATOM 3401 N N . LYS B 1 196 ? 7.32972 77.52490 -4.58023 1.000 16.60479 175 LYS B N 1
ATOM 3402 C CA . LYS B 1 196 ? 8.60437 78.23946 -4.61228 1.000 20.08635 175 LYS B CA 1
ATOM 3403 C C . LYS B 1 196 ? 8.42521 79.73939 -4.85898 1.000 18.52893 175 LYS B C 1
ATOM 3404 O O . LYS B 1 196 ? 9.27485 80.53591 -4.44506 1.000 17.84442 175 LYS B O 1
ATOM 3410 N N . ALA B 1 197 ? 7.33129 80.14744 -5.50803 1.000 17.64450 176 ALA B N 1
ATOM 3411 C CA . ALA B 1 197 ? 7.02212 81.57060 -5.60061 1.000 15.82473 176 ALA B CA 1
ATOM 3412 C C . ALA B 1 197 ? 6.59111 82.12741 -4.25003 1.000 18.79686 176 ALA B C 1
ATOM 3413 O O . ALA B 1 197 ? 7.02960 83.21801 -3.85204 1.000 17.07512 176 ALA B O 1
ATOM 3415 N N . ALA B 1 198 ? 5.72318 81.39695 -3.53557 1.000 15.52330 177 ALA B N 1
ATOM 3416 C CA . ALA B 1 198 ? 5.29181 81.84287 -2.21254 1.000 18.44427 177 ALA B CA 1
ATOM 3417 C C . ALA B 1 198 ? 6.48998 82.11384 -1.31548 1.000 17.00900 177 ALA B C 1
ATOM 3418 O O . ALA B 1 198 ? 6.49307 83.06337 -0.52249 1.000 15.56169 177 ALA B O 1
ATOM 3420 N N . ILE B 1 199 ? 7.53594 81.30709 -1.46134 1.000 17.10794 178 ILE B N 1
ATOM 3421 C CA . ILE B 1 199 ? 8.70178 81.45482 -0.61139 1.000 17.29137 178 ILE B CA 1
ATOM 3422 C C . ILE B 1 199 ? 9.39669 82.78838 -0.85167 1.000 18.16755 178 ILE B C 1
ATOM 3423 O O . ILE B 1 199 ? 9.94490 83.38033 0.08822 1.000 16.90876 178 ILE B O 1
ATOM 3428 N N . VAL B 1 200 ? 9.33336 83.32166 -2.07811 1.000 18.29347 179 VAL B N 1
ATOM 3429 C CA . VAL B 1 200 ? 9.94280 84.62522 -2.34372 1.000 17.59436 179 VAL B CA 1
ATOM 3430 C C . VAL B 1 200 ? 9.20581 85.72946 -1.59118 1.000 18.70113 179 VAL B C 1
ATOM 3431 O O . VAL B 1 200 ? 9.82629 86.55668 -0.90904 1.000 18.09919 179 VAL B O 1
ATOM 3435 N N . GLY B 1 201 ? 7.87412 85.76549 -1.70792 1.000 15.02366 180 GLY B N 1
ATOM 3436 C CA . GLY B 1 201 ? 7.10911 86.74879 -0.95895 1.000 13.84936 180 GLY B CA 1
ATOM 3437 C C . GLY B 1 201 ? 7.25993 86.56749 0.53981 1.000 19.00667 180 GLY B C 1
ATOM 3438 O O . GLY B 1 201 ? 7.37682 87.54599 1.28790 1.000 17.39772 180 GLY B O 1
ATOM 3439 N N . LEU B 1 202 ? 7.29457 85.30906 0.99565 1.000 18.81712 181 LEU B N 1
ATOM 3440 C CA . LEU B 1 202 ? 7.57356 85.03313 2.40250 1.000 18.04387 181 LEU B CA 1
ATOM 3441 C C . LEU B 1 202 ? 8.93893 85.58443 2.81064 1.000 21.52871 181 LEU B C 1
ATOM 3442 O O . LEU B 1 202 ? 9.08102 86.17754 3.88968 1.000 19.17377 181 LEU B O 1
ATOM 3447 N N . THR B 1 203 ? 9.95071 85.40852 1.94855 1.000 16.70769 182 THR B N 1
ATOM 3448 C CA . THR B 1 203 ? 11.29475 85.90067 2.23826 1.000 16.47835 182 THR B CA 1
ATOM 3449 C C . THR B 1 203 ? 11.32273 87.42358 2.28646 1.000 18.14104 182 THR B C 1
ATOM 3450 O O . THR B 1 203 ? 11.91816 88.01793 3.19471 1.000 16.43966 182 THR B O 1
ATOM 3454 N N . GLN B 1 204 ? 10.70608 88.07230 1.29658 1.000 19.56629 183 GLN B N 1
ATOM 3455 C CA . GLN B 1 204 ? 10.66077 89.53168 1.27990 1.000 19.64086 183 GLN B CA 1
ATOM 3456 C C . GLN B 1 204 ? 9.98524 90.07984 2.53139 1.000 19.84879 183 GLN B C 1
ATOM 3457 O O . GLN B 1 204 ? 10.47931 91.03649 3.14308 1.000 19.88365 183 GLN B O 1
ATOM 3463 N N . THR B 1 205 ? 8.87396 89.46066 2.94935 1.000 17.04875 184 THR B N 1
ATOM 3464 C CA . THR B 1 205 ? 8.14418 89.95106 4.11459 1.000 17.29005 184 THR B CA 1
ATOM 3465 C C . THR B 1 205 ? 8.92295 89.71394 5.40385 1.000 17.02962 184 THR B C 1
ATOM 3466 O O . THR B 1 205 ? 9.00626 90.60711 6.25660 1.000 16.73756 184 THR B O 1
ATOM 3470 N N . LEU B 1 206 ? 9.50066 88.52095 5.56571 1.000 14.69357 185 LEU B N 1
ATOM 3471 C CA . LEU B 1 206 ? 10.25029 88.23219 6.78326 1.000 17.04621 185 LEU B CA 1
ATOM 3472 C C . LEU B 1 206 ? 11.43294 89.17801 6.93557 1.000 18.90772 185 LEU B C 1
ATOM 3473 O O . LEU B 1 206 ? 11.74261 89.62370 8.04867 1.000 17.34951 185 LEU B O 1
ATOM 3478 N N . SER B 1 207 ? 12.09417 89.51040 5.82291 1.000 18.98697 186 SER B N 1
ATOM 3479 C CA . SER B 1 207 ? 13.17490 90.49115 5.86109 1.000 16.55551 186 SER B CA 1
ATOM 3480 C C . SER B 1 207 ? 12.69616 91.79256 6.48652 1.000 18.24333 186 SER B C 1
ATOM 3481 O O . SER B 1 207 ? 13.34111 92.33710 7.38943 1.000 14.89399 186 SER B O 1
ATOM 3484 N N . LEU B 1 208 ? 11.53165 92.27915 6.04237 1.000 18.71921 187 LEU B N 1
ATOM 3485 C CA . LEU B 1 208 ? 10.98177 93.51815 6.58169 1.000 15.48665 187 LEU B CA 1
ATOM 3486 C C . LEU B 1 208 ? 10.59517 93.36242 8.04720 1.000 16.74351 187 LEU B C 1
ATOM 3487 O O . LEU B 1 208 ? 10.74593 94.30619 8.83237 1.000 16.75791 187 LEU B O 1
ATOM 3492 N N . GLU B 1 209 ? 10.08291 92.18476 8.43365 1.000 15.91899 188 GLU B N 1
ATOM 3493 C CA . GLU B 1 209 ? 9.59638 91.99697 9.80030 1.000 17.80049 188 GLU B CA 1
ATOM 3494 C C . GLU B 1 209 ? 10.72509 91.83228 10.81193 1.000 15.59063 188 GLU B C 1
ATOM 3495 O O . GLU B 1 209 ? 10.57718 92.25756 11.95943 1.000 16.04040 188 GLU B O 1
ATOM 3501 N N . LEU B 1 210 ? 11.84535 91.22924 10.41945 1.000 15.68894 189 LEU B N 1
ATOM 3502 C CA . LEU B 1 210 ? 12.94677 90.94277 11.33408 1.000 15.46970 189 LEU B CA 1
ATOM 3503 C C . LEU B 1 210 ? 14.07004 91.97131 11.27368 1.000 17.09779 189 LEU B C 1
ATOM 3504 O O . LEU B 1 210 ? 15.03451 91.85974 12.04066 1.000 17.63303 189 LEU B O 1
ATOM 3509 N N . ALA B 1 211 ? 13.94874 92.99068 10.41828 1.000 18.96153 190 ALA B N 1
ATOM 3510 C CA . ALA B 1 211 ? 15.03496 93.94919 10.24031 1.000 18.47466 190 ALA B CA 1
ATOM 3511 C C . ALA B 1 211 ? 15.38504 94.64920 11.54430 1.000 19.90759 190 ALA B C 1
ATOM 3512 O O . ALA B 1 211 ? 16.56724 94.79856 11.87308 1.000 21.72033 190 ALA B O 1
ATOM 3514 N N . SER B 1 212 ? 14.37574 95.06494 12.31601 1.000 22.28543 191 SER B N 1
ATOM 3515 C CA . SER B 1 212 ? 14.65538 95.93770 13.45422 1.000 23.41490 191 SER B CA 1
ATOM 3516 C C . SER B 1 212 ? 15.46074 95.23257 14.53944 1.000 23.91198 191 SER B C 1
ATOM 3517 O O . SER B 1 212 ? 16.19969 95.89220 15.27631 1.000 27.78222 191 SER B O 1
ATOM 3520 N N . ILE B 1 213 ? 15.35141 93.90474 14.66110 1.000 21.74280 192 ILE B N 1
ATOM 3521 C CA . ILE B 1 213 ? 16.15531 93.20261 15.65799 1.000 23.86910 192 ILE B CA 1
ATOM 3522 C C . ILE B 1 213 ? 17.46943 92.69417 15.08484 1.000 22.48753 192 ILE B C 1
ATOM 3523 O O . ILE B 1 213 ? 18.26023 92.08957 15.82066 1.000 23.06025 192 ILE B O 1
ATOM 3528 N N . GLY B 1 214 ? 17.71326 92.87895 13.78760 1.000 21.28069 193 GLY B N 1
ATOM 3529 C CA . GLY B 1 214 ? 19.01117 92.58604 13.22376 1.000 20.05867 193 GLY B CA 1
ATOM 3530 C C . GLY B 1 214 ? 19.12302 91.27862 12.47595 1.000 19.93717 193 GLY B C 1
ATOM 3531 O O . GLY B 1 214 ? 20.22843 90.93287 12.03809 1.000 20.47477 193 GLY B O 1
ATOM 3532 N N . ALA B 1 215 ? 18.03679 90.52355 12.34303 1.000 19.65665 194 ALA B N 1
ATOM 3533 C CA . ALA B 1 215 ? 18.08734 89.25380 11.63365 1.000 19.17712 194 ALA B CA 1
ATOM 3534 C C . ALA B 1 215 ? 17.90025 89.48967 10.13742 1.000 19.89467 194 ALA B C 1
ATOM 3535 O O . ALA B 1 215 ? 17.26174 90.46488 9.71819 1.000 18.25944 194 ALA B O 1
ATOM 3537 N N . THR B 1 216 ? 18.50901 88.61565 9.33169 1.000 14.60216 195 THR B N 1
ATOM 3538 C CA . THR B 1 216 ? 18.36886 88.67034 7.88456 1.000 14.28792 195 THR B CA 1
ATOM 3539 C C . THR B 1 216 ? 17.64655 87.43177 7.37244 1.000 16.20798 195 THR B C 1
ATOM 3540 O O . THR B 1 216 ? 17.72375 86.35081 7.96601 1.000 17.91996 195 THR B O 1
ATOM 3544 N N . VAL B 1 217 ? 16.92471 87.61156 6.26859 1.000 15.40935 196 VAL B N 1
ATOM 3545 C CA . VAL B 1 217 ? 16.16969 86.54643 5.62079 1.000 15.48651 196 VAL B CA 1
ATOM 3546 C C . VAL B 1 217 ? 16.38904 86.65536 4.11988 1.000 17.51703 196 VAL B C 1
ATOM 3547 O O . VAL B 1 217 ? 15.95493 87.63179 3.49603 1.000 18.29821 196 VAL B O 1
ATOM 3551 N N . ASN B 1 218 ? 17.03568 85.64955 3.53623 1.000 16.14356 197 ASN B N 1
ATOM 3552 C CA . ASN B 1 218 ? 17.31202 85.62180 2.11171 1.000 15.86661 197 ASN B CA 1
ATOM 3553 C C . ASN B 1 218 ? 16.83893 84.30271 1.51993 1.000 18.57614 197 ASN B C 1
ATOM 3554 O O . ASN B 1 218 ? 16.52025 83.34683 2.23752 1.000 16.26160 197 ASN B O 1
ATOM 3559 N N . ALA B 1 219 ? 16.80510 84.26147 0.18820 1.000 17.27249 198 ALA B N 1
ATOM 3560 C CA . ALA B 1 219 ? 16.37457 83.08661 -0.55636 1.000 18.45480 198 ALA B CA 1
ATOM 3561 C C . ALA B 1 219 ? 17.47039 82.66894 -1.52011 1.000 19.44764 198 ALA B C 1
ATOM 3562 O O . ALA B 1 219 ? 17.95979 83.48566 -2.30972 1.000 19.93320 198 ALA B O 1
ATOM 3564 N N . ILE B 1 220 ? 17.83900 81.40096 -1.46566 1.000 20.54667 199 ILE B N 1
ATOM 3565 C CA . ILE B 1 220 ? 18.80685 80.83101 -2.39309 1.000 21.26747 199 ILE B CA 1
ATOM 3566 C C . ILE B 1 220 ? 18.03404 80.12267 -3.49520 1.000 23.03643 199 ILE B C 1
ATOM 3567 O O . ILE B 1 220 ? 16.96450 79.54899 -3.25500 1.000 23.31910 199 ILE B O 1
ATOM 3572 N N . SER B 1 221 ? 18.54428 80.20762 -4.71968 1.000 24.57862 200 SER B N 1
ATOM 3573 C CA . SER B 1 221 ? 18.02270 79.44942 -5.85311 1.000 26.80363 200 SER B CA 1
ATOM 3574 C C . SER B 1 221 ? 19.15588 78.54830 -6.31516 1.000 29.02429 200 SER B C 1
ATOM 3575 O O . SER B 1 221 ? 19.98954 78.96066 -7.13594 1.000 29.10426 200 SER B O 1
ATOM 3578 N N . PRO B 1 222 ? 19.23965 77.31722 -5.80204 1.000 33.77868 201 PRO B N 1
ATOM 3579 C CA . PRO B 1 222 ? 20.44597 76.50620 -6.00395 1.000 34.64670 201 PRO B CA 1
ATOM 3580 C C . PRO B 1 222 ? 20.42129 75.54609 -7.18035 1.000 37.73923 201 PRO B C 1
ATOM 3581 O O . PRO B 1 222 ? 21.48341 75.00813 -7.52397 1.000 43.52505 201 PRO B O 1
ATOM 3585 N N . GLY B 1 223 ? 19.27398 75.30317 -7.80036 1.000 46.85180 202 GLY B N 1
ATOM 3586 C CA . GLY B 1 223 ? 19.22863 74.40135 -8.93970 1.000 52.46197 202 GLY B CA 1
ATOM 3587 C C . GLY B 1 223 ? 19.12134 72.93551 -8.56704 1.000 61.83691 202 GLY B C 1
ATOM 3588 O O . GLY B 1 223 ? 18.10673 72.49201 -8.03178 1.000 71.38843 202 GLY B O 1
ATOM 3589 N N . PRO B 1 238 ? 21.82586 57.78141 -6.39505 1.000 96.18755 217 PRO B N 1
ATOM 3590 C CA . PRO B 1 238 ? 22.61566 58.96976 -6.73724 1.000 96.08233 217 PRO B CA 1
ATOM 3591 C C . PRO B 1 238 ? 23.92961 59.03568 -5.96744 1.000 88.33471 217 PRO B C 1
ATOM 3592 O O . PRO B 1 238 ? 24.25942 58.10509 -5.22923 1.000 91.37689 217 PRO B O 1
ATOM 3596 N N . ILE B 1 239 ? 24.66868 60.12782 -6.14131 1.000 78.97038 218 ILE B N 1
ATOM 3597 C CA . ILE B 1 239 ? 25.95017 60.33298 -5.47520 1.000 71.55622 218 ILE B CA 1
ATOM 3598 C C . ILE B 1 239 ? 25.80473 61.51588 -4.52358 1.000 64.79133 218 ILE B C 1
ATOM 3599 O O . ILE B 1 239 ? 25.54001 62.64623 -4.95751 1.000 60.92225 218 ILE B O 1
ATOM 3604 N N . GLU B 1 240 ? 25.96083 61.25123 -3.22764 1.000 56.27819 219 GLU B N 1
ATOM 3605 C CA . GLU B 1 240 ? 25.82250 62.30052 -2.23331 1.000 50.12984 219 GLU B CA 1
ATOM 3606 C C . GLU B 1 240 ? 26.99106 63.28167 -2.33957 1.000 48.08671 219 GLU B C 1
ATOM 3607 O O . GLU B 1 240 ? 28.07606 62.91799 -2.80033 1.000 48.16548 219 GLU B O 1
ATOM 3613 N N . PRO B 1 241 ? 26.78797 64.54248 -1.94091 1.000 44.29351 220 PRO B N 1
ATOM 3614 C CA . PRO B 1 241 ? 27.85478 65.54290 -2.13653 1.000 45.96460 220 PRO B CA 1
ATOM 3615 C C . PRO B 1 241 ? 29.14987 65.21853 -1.40835 1.000 45.96112 220 PRO B C 1
ATOM 3616 O O . PRO B 1 241 ? 30.22984 65.51704 -1.93227 1.000 44.27869 220 PRO B O 1
ATOM 3620 N N . ASP B 1 242 ? 29.08022 64.61232 -0.21775 1.000 44.10699 221 ASP B N 1
ATOM 3621 C CA . ASP B 1 242 ? 30.29783 64.28589 0.51977 1.000 45.15598 221 ASP B CA 1
ATOM 3622 C C . ASP B 1 242 ? 31.12164 63.20177 -0.16384 1.000 46.21093 221 ASP B C 1
ATOM 3623 O O . ASP B 1 242 ? 32.30318 63.04528 0.15917 1.000 50.06648 221 ASP B O 1
ATOM 3628 N N . GLU B 1 243 ? 30.52981 62.45562 -1.09299 1.000 49.92638 222 GLU B N 1
ATOM 3629 C CA . GLU B 1 243 ? 31.24245 61.47455 -1.89965 1.000 51.11837 222 GLU B CA 1
ATOM 3630 C C . GLU B 1 243 ? 31.82483 62.07737 -3.16905 1.000 50.47803 222 GLU B C 1
ATOM 3631 O O . GLU B 1 243 ? 32.43613 61.35478 -3.96148 1.000 53.64433 222 GLU B O 1
ATOM 3637 N N . ARG B 1 244 ? 31.64517 63.37961 -3.37419 1.000 59.15342 223 ARG B N 1
ATOM 3638 C CA . ARG B 1 244 ? 32.10566 64.08123 -4.56427 1.000 58.43138 223 ARG B CA 1
ATOM 3639 C C . ARG B 1 244 ? 33.01747 65.24457 -4.19864 1.000 59.00326 223 ARG B C 1
ATOM 3640 O O . ARG B 1 244 ? 33.32917 66.07338 -5.06118 1.000 66.90292 223 ARG B O 1
ATOM 3648 N N . SER B 1 245 ? 33.45910 65.31908 -2.93958 1.000 55.35292 224 SER B N 1
ATOM 3649 C CA . SER B 1 245 ? 34.10955 66.52789 -2.43552 1.000 62.24281 224 SER B CA 1
ATOM 3650 C C . SER B 1 245 ? 35.41710 66.81033 -3.16809 1.000 58.76813 224 SER B C 1
ATOM 3651 O O . SER B 1 245 ? 35.63054 67.91434 -3.68423 1.000 54.11100 224 SER B O 1
ATOM 3654 N N . GLU B 1 246 ? 36.30864 65.82996 -3.21706 1.000 53.33408 225 GLU B N 1
ATOM 3655 C CA . GLU B 1 246 ? 37.56739 66.01740 -3.91730 1.000 60.71187 225 GLU B CA 1
ATOM 3656 C C . GLU B 1 246 ? 37.43434 65.81342 -5.42501 1.000 62.40134 225 GLU B C 1
ATOM 3657 O O . GLU B 1 246 ? 38.45023 65.83992 -6.13367 1.000 59.34690 225 GLU B O 1
ATOM 3659 N N . ASP B 1 247 ? 36.21508 65.62704 -5.92955 1.000 59.27719 226 ASP B N 1
ATOM 3660 C CA . ASP B 1 247 ? 36.02532 65.34940 -7.34393 1.000 57.49798 226 ASP B CA 1
ATOM 3661 C C . ASP B 1 247 ? 36.19290 66.61565 -8.18361 1.000 57.72420 226 ASP B C 1
ATOM 3662 O O . ASP B 1 247 ? 36.13143 67.74656 -7.68908 1.000 56.57879 226 ASP B O 1
ATOM 3667 N N . GLU B 1 248 ? 36.41904 66.39879 -9.47649 1.000 57.71057 227 GLU B N 1
ATOM 3668 C CA . GLU B 1 248 ? 36.61118 67.48553 -10.42316 1.000 56.97814 227 GLU B CA 1
ATOM 3669 C C . GLU B 1 248 ? 35.33160 68.30319 -10.57436 1.000 57.84313 227 GLU B C 1
ATOM 3670 O O . GLU B 1 248 ? 34.22171 67.77127 -10.51636 1.000 60.16425 227 GLU B O 1
ATOM 3676 N N . PHE B 1 249 ? 35.50209 69.61006 -10.77702 1.000 55.64938 228 PHE B N 1
ATOM 3677 C CA . PHE B 1 249 ? 34.38272 70.53976 -10.89918 1.000 48.67823 228 PHE B CA 1
ATOM 3678 C C . PHE B 1 249 ? 33.35899 70.06216 -11.92254 1.000 53.29925 228 PHE B C 1
ATOM 3679 O O . PHE B 1 249 ? 33.67628 69.87504 -13.10196 1.000 52.86372 228 PHE B O 1
ATOM 3687 N N . ASP B 1 250 ? 32.12989 69.85575 -11.45380 1.000 51.79916 229 ASP B N 1
ATOM 3688 C CA . ASP B 1 250 ? 30.99598 69.49575 -12.29138 1.000 51.02513 229 ASP B CA 1
ATOM 3689 C C . ASP B 1 250 ? 29.97674 70.62556 -12.25013 1.000 51.10769 229 ASP B C 1
ATOM 3690 O O . ASP B 1 250 ? 29.51356 70.97817 -11.15538 1.000 46.89552 229 ASP B O 1
ATOM 3695 N N . PRO B 1 251 ? 29.61230 71.23365 -13.38686 1.000 53.56631 230 PRO B N 1
ATOM 3696 C CA . PRO B 1 251 ? 28.61406 72.31953 -13.35872 1.000 46.90357 230 PRO B CA 1
ATOM 3697 C C . PRO B 1 251 ? 27.25106 71.87663 -12.86688 1.000 47.81608 230 PRO B C 1
ATOM 3698 O O . PRO B 1 251 ? 26.42653 72.73482 -12.52545 1.000 48.90727 230 PRO B O 1
ATOM 3702 N N . LYS B 1 252 ? 26.98881 70.57466 -12.81108 1.000 51.39522 231 LYS B N 1
ATOM 3703 C CA . LYS B 1 252 ? 25.70929 70.06070 -12.35361 1.000 50.91246 231 LYS B CA 1
ATOM 3704 C C . LYS B 1 252 ? 25.72835 69.67733 -10.88287 1.000 50.66359 231 LYS B C 1
ATOM 3705 O O . LYS B 1 252 ? 24.71609 69.19172 -10.37182 1.000 56.99117 231 LYS B O 1
ATOM 3707 N N . ASP B 1 253 ? 26.85286 69.85779 -10.20271 1.000 51.92989 232 ASP B N 1
ATOM 3708 C CA . ASP B 1 253 ? 26.93296 69.56996 -8.77883 1.000 56.43731 232 ASP B CA 1
ATOM 3709 C C . ASP B 1 253 ? 25.87856 70.37699 -8.02938 1.000 56.51471 232 ASP B C 1
ATOM 3710 O O . ASP B 1 253 ? 25.88671 71.61525 -8.10284 1.000 51.24037 232 ASP B O 1
ATOM 3715 N N . PRO B 1 254 ? 24.96067 69.73022 -7.30728 1.000 75.86841 233 PRO B N 1
ATOM 3716 C CA . PRO B 1 254 ? 23.91885 70.48394 -6.59522 1.000 75.99899 233 PRO B CA 1
ATOM 3717 C C . PRO B 1 254 ? 24.42547 71.23133 -5.36876 1.000 74.71406 233 PRO B C 1
ATOM 3718 O O . PRO B 1 254 ? 23.68445 72.07003 -4.83918 1.000 74.46822 233 PRO B O 1
ATOM 3722 N N . SER B 1 255 ? 25.64799 70.96408 -4.90142 1.000 50.02397 234 SER B N 1
ATOM 3723 C CA . SER B 1 255 ? 26.16766 71.58210 -3.68836 1.000 42.75337 234 SER B CA 1
ATOM 3724 C C . SER B 1 255 ? 27.05022 72.79143 -3.97108 1.000 37.97486 234 SER B C 1
ATOM 3725 O O . SER B 1 255 ? 27.69079 73.30385 -3.04908 1.000 35.48583 234 SER B O 1
ATOM 3728 N N . LEU B 1 256 ? 27.11349 73.24973 -5.22195 1.000 37.24646 235 LEU B N 1
ATOM 3729 C CA . LEU B 1 256 ? 27.97337 74.37811 -5.55711 1.000 34.49574 235 LEU B CA 1
ATOM 3730 C C . LEU B 1 256 ? 27.50315 75.66627 -4.89711 1.000 33.80729 235 LEU B C 1
ATOM 3731 O O . LEU B 1 256 ? 28.31394 76.57404 -4.69194 1.000 32.63343 235 LEU B O 1
ATOM 3736 N N . GLY B 1 257 ? 26.21890 75.76717 -4.55776 1.000 34.73243 236 GLY B N 1
ATOM 3737 C CA . GLY B 1 257 ? 25.74001 76.94604 -3.87069 1.000 34.28048 236 GLY B CA 1
ATOM 3738 C C . GLY B 1 257 ? 25.90425 76.93910 -2.36906 1.000 33.86729 236 GLY B C 1
ATOM 3739 O O . GLY B 1 257 ? 25.65365 77.96872 -1.73570 1.000 33.34275 236 GLY B O 1
ATOM 3740 N N . SER B 1 258 ? 26.33007 75.81917 -1.78497 1.000 22.91770 237 SER B N 1
ATOM 3741 C CA . SER B 1 258 ? 26.45252 75.75275 -0.33142 1.000 22.07092 237 SER B CA 1
ATOM 3742 C C . SER B 1 258 ? 27.42789 76.77703 0.24781 1.000 25.99420 237 SER B C 1
ATOM 3743 O O . SER B 1 258 ? 27.10681 77.35625 1.30288 1.000 21.92078 237 SER B O 1
ATOM 3746 N N . PRO B 1 259 ? 28.59896 77.04853 -0.34870 1.000 23.85404 238 PRO B N 1
ATOM 3747 C CA . PRO B 1 259 ? 29.41702 78.15936 0.16720 1.000 22.10973 238 PRO B CA 1
ATOM 3748 C C . PRO B 1 259 ? 28.67435 79.48055 0.18109 1.000 21.50646 238 PRO B C 1
ATOM 3749 O O . PRO B 1 259 ? 28.91609 80.30767 1.06983 1.000 20.71613 238 PRO B O 1
ATOM 3753 N N . VAL B 1 260 ? 27.77526 79.70587 -0.78248 1.000 20.75090 239 VAL B N 1
ATOM 3754 C CA . VAL B 1 260 ? 26.97962 80.92918 -0.78325 1.000 19.93579 239 VAL B CA 1
ATOM 3755 C C . VAL B 1 260 ? 26.00970 80.93222 0.39093 1.000 19.95102 239 VAL B C 1
ATOM 3756 O O . VAL B 1 260 ? 25.79776 81.96720 1.03484 1.000 20.06128 239 VAL B O 1
ATOM 3760 N N . VAL B 1 261 ? 25.38369 79.78448 0.66932 1.000 19.96004 240 VAL B N 1
ATOM 3761 C CA . VAL B 1 261 ? 24.52578 79.66675 1.84593 1.000 21.82104 240 VAL B CA 1
ATOM 3762 C C . VAL B 1 261 ? 25.33935 79.90222 3.11342 1.000 20.02266 240 VAL B C 1
ATOM 3763 O O . VAL B 1 261 ? 24.91353 80.63005 4.01826 1.000 19.34653 240 VAL B O 1
ATOM 3767 N N . ALA B 1 262 ? 26.53491 79.30737 3.18724 1.000 20.78089 241 ALA B N 1
ATOM 3768 C CA . ALA B 1 262 ? 27.38025 79.48476 4.36442 1.000 20.13526 241 ALA B CA 1
ATOM 3769 C C . ALA B 1 262 ? 27.75694 80.94403 4.56346 1.000 19.19000 241 ALA B C 1
ATOM 3770 O O . ALA B 1 262 ? 27.74488 81.44362 5.69294 1.000 18.84234 241 ALA B O 1
ATOM 3772 N N . TRP B 1 263 ? 28.09991 81.64438 3.48157 1.000 19.30116 242 TRP B N 1
ATOM 3773 C CA . TRP B 1 263 ? 28.46086 83.04942 3.62118 1.000 20.23107 242 TRP B CA 1
ATOM 3774 C C . TRP B 1 263 ? 27.25226 83.90643 3.99419 1.000 18.08480 242 TRP B C 1
ATOM 3775 O O . TRP B 1 263 ? 27.36854 84.82310 4.81298 1.000 18.55182 242 TRP B O 1
ATOM 3786 N N . LEU B 1 264 ? 26.08723 83.64625 3.39781 1.000 19.38371 243 LEU B N 1
ATOM 3787 C CA . LEU B 1 264 ? 24.91331 84.43388 3.77104 1.000 20.43075 243 LEU B CA 1
ATOM 3788 C C . LEU B 1 264 ? 24.58372 84.28018 5.24665 1.000 21.77792 243 LEU B C 1
ATOM 3789 O O . LEU B 1 264 ? 24.06340 85.21548 5.86860 1.000 22.37607 243 LEU B O 1
ATOM 3794 N N . ALA B 1 265 ? 24.89659 83.12247 5.82423 1.000 19.05918 244 ALA B N 1
ATOM 3795 C CA . ALA B 1 265 ? 24.61856 82.85592 7.22500 1.000 19.31158 244 ALA B CA 1
ATOM 3796 C C . ALA B 1 265 ? 25.69392 83.39471 8.16322 1.000 17.59522 244 ALA B C 1
ATOM 3797 O O . ALA B 1 265 ? 25.54616 83.24999 9.38106 1.000 16.89524 244 ALA B O 1
ATOM 3799 N N . SER B 1 266 ? 26.76166 84.02736 7.63186 1.000 17.34327 245 SER B N 1
ATOM 3800 C CA . SER B 1 266 ? 27.92261 84.42802 8.41656 1.000 17.71035 245 SER B CA 1
ATOM 3801 C C . SER B 1 266 ? 27.78272 85.86194 8.92801 1.000 19.72500 245 SER B C 1
ATOM 3802 O O . SER B 1 266 ? 26.93252 86.62798 8.46307 1.000 19.71521 245 SER B O 1
ATOM 3805 N N . PRO B 1 267 ? 28.59178 86.25475 9.91568 1.000 22.43878 246 PRO B N 1
ATOM 3806 C CA . PRO B 1 267 ? 28.56184 87.65781 10.36856 1.000 20.92995 246 PRO B CA 1
ATOM 3807 C C . PRO B 1 267 ? 28.91515 88.66424 9.28292 1.000 18.25060 246 PRO B C 1
ATOM 3808 O O . PRO B 1 267 ? 28.60358 89.85256 9.43163 1.000 24.20143 246 PRO B O 1
ATOM 3812 N N . GLU B 1 268 ? 29.53927 88.23242 8.19099 1.000 17.74147 247 GLU B N 1
ATOM 3813 C CA . GLU B 1 268 ? 29.92183 89.16147 7.13370 1.000 17.92959 247 GLU B CA 1
ATOM 3814 C C . GLU B 1 268 ? 28.73701 89.64180 6.30605 1.000 19.78726 247 GLU B C 1
ATOM 3815 O O . GLU B 1 268 ? 28.87189 90.64247 5.59380 1.000 18.63824 247 GLU B O 1
ATOM 3821 N N . ALA B 1 269 ? 27.59012 88.95529 6.36970 1.000 19.27151 248 ALA B N 1
ATOM 3822 C CA . ALA B 1 269 ? 26.45471 89.24003 5.49915 1.000 19.75257 248 ALA B CA 1
ATOM 3823 C C . ALA B 1 269 ? 25.26765 89.85718 6.24660 1.000 20.48331 248 ALA B C 1
ATOM 3824 O O . ALA B 1 269 ? 24.11751 89.72073 5.81398 1.000 17.06945 248 ALA B O 1
ATOM 3826 N N . GLY B 1 270 ? 25.52773 90.55063 7.35815 1.000 18.91125 249 GLY B N 1
ATOM 3827 C CA . GLY B 1 270 ? 24.45344 91.13533 8.14939 1.000 20.07370 249 GLY B CA 1
ATOM 3828 C C . GLY B 1 270 ? 23.71114 92.28703 7.48470 1.000 23.04931 249 GLY B C 1
ATOM 3829 O O . GLY B 1 270 ? 22.64035 92.66767 7.97148 1.000 19.63246 249 GLY B O 1
ATOM 3830 N N . HIS B 1 271 ? 24.23742 92.83088 6.38729 1.000 21.36332 250 HIS B N 1
ATOM 3831 C CA . HIS B 1 271 ? 23.62807 93.94516 5.67203 1.000 18.15504 250 HIS B CA 1
ATOM 3832 C C . HIS B 1 271 ? 22.81427 93.50298 4.46437 1.000 19.50735 250 HIS B C 1
ATOM 3833 O O . HIS B 1 271 ? 22.34228 94.35349 3.70099 1.000 20.52566 250 HIS B O 1
ATOM 3840 N N . ILE B 1 272 ? 22.65944 92.20340 4.25615 1.000 15.58261 251 ILE B N 1
ATOM 3841 C CA . ILE B 1 272 ? 21.96333 91.66962 3.09602 1.000 15.47104 251 ILE B CA 1
ATOM 3842 C C . ILE B 1 272 ? 20.71673 90.94506 3.57849 1.000 15.57854 251 ILE B C 1
ATOM 3843 O O . ILE B 1 272 ? 20.80745 90.02162 4.39878 1.000 15.47758 251 ILE B O 1
ATOM 3848 N N . SER B 1 273 ? 19.55207 91.38419 3.10217 1.000 16.33658 252 SER B N 1
ATOM 3849 C CA . SER B 1 273 ? 18.30341 90.75796 3.50760 1.000 15.45079 252 SER B CA 1
ATOM 3850 C C . SER B 1 273 ? 17.25200 90.95122 2.42319 1.000 16.19275 252 SER B C 1
ATOM 3851 O O . SER B 1 273 ? 17.27109 91.94050 1.68238 1.000 15.93839 252 SER B O 1
ATOM 3854 N N . GLY B 1 274 ? 16.32980 89.99391 2.34160 1.000 16.86033 253 GLY B N 1
ATOM 3855 C CA . GLY B 1 274 ? 15.27456 90.05454 1.34909 1.000 14.77364 253 GLY B CA 1
ATOM 3856 C C . GLY B 1 274 ? 15.73415 89.86341 -0.07739 1.000 18.63637 253 GLY B C 1
ATOM 3857 O O . GLY B 1 274 ? 15.00347 90.22112 -1.00428 1.000 17.26714 253 GLY B O 1
ATOM 3858 N N . GLN B 1 275 ? 16.92090 89.29471 -0.28397 1.000 15.92345 254 GLN B N 1
ATOM 3859 C CA . GLN B 1 275 ? 17.48993 89.13911 -1.61051 1.000 14.83564 254 GLN B CA 1
ATOM 3860 C C . GLN B 1 275 ? 17.29191 87.71241 -2.11013 1.000 16.98766 254 GLN B C 1
ATOM 3861 O O . GLN B 1 275 ? 17.23577 86.75899 -1.32871 1.000 17.94559 254 GLN B O 1
ATOM 3867 N N . VAL B 1 276 ? 17.18640 87.57652 -3.42699 1.000 15.60411 255 VAL B N 1
ATOM 3868 C CA . VAL B 1 276 ? 17.11445 86.28244 -4.08828 1.000 16.44545 255 VAL B CA 1
ATOM 3869 C C . VAL B 1 276 ? 18.41956 86.10711 -4.84238 1.000 20.04417 255 VAL B C 1
ATOM 3870 O O . VAL B 1 276 ? 18.74761 86.91268 -5.72398 1.000 17.55077 255 VAL B O 1
ATOM 3874 N N . ILE B 1 277 ? 19.17358 85.07131 -4.49038 1.000 19.06898 256 ILE B N 1
ATOM 3875 C CA . ILE B 1 277 ? 20.51092 84.87603 -5.02535 1.000 18.42884 256 ILE B CA 1
ATOM 3876 C C . ILE B 1 277 ? 20.57268 83.51585 -5.69723 1.000 19.16317 256 ILE B C 1
ATOM 3877 O O . ILE B 1 277 ? 20.25456 82.49192 -5.08268 1.000 18.48779 256 ILE B O 1
ATOM 3882 N N . ARG B 1 278 ? 20.95687 83.51961 -6.96630 1.000 19.95933 257 ARG B N 1
ATOM 3883 C CA . ARG B 1 278 ? 21.05444 82.32639 -7.78763 1.000 21.38328 257 ARG B CA 1
ATOM 3884 C C . ARG B 1 278 ? 22.50760 81.87451 -7.82471 1.000 23.78033 257 ARG B C 1
ATOM 3885 O O . ARG B 1 278 ? 23.39250 82.64637 -8.21420 1.000 25.75237 257 ARG B O 1
ATOM 3893 N N . ALA B 1 279 ? 22.75412 80.63313 -7.41393 1.000 24.89367 258 ALA B N 1
ATOM 3894 C CA . ALA B 1 279 ? 24.09882 80.05516 -7.39271 1.000 27.32825 258 ALA B CA 1
ATOM 3895 C C . ALA B 1 279 ? 23.99991 78.68963 -8.05920 1.000 32.15590 258 ALA B C 1
ATOM 3896 O O . ALA B 1 279 ? 23.75641 77.68096 -7.39213 1.000 34.42647 258 ALA B O 1
ATOM 3898 N N . ILE B 1 280 ? 24.19231 78.65866 -9.37522 1.000 33.09467 259 ILE B N 1
ATOM 3899 C CA . ILE B 1 280 ? 24.02587 77.44293 -10.15948 1.000 35.96222 259 ILE B CA 1
ATOM 3900 C C . ILE B 1 280 ? 25.24325 77.27050 -11.05592 1.000 35.27833 259 ILE B C 1
ATOM 3901 O O . ILE B 1 280 ? 25.54360 78.14283 -11.88114 1.000 35.26134 259 ILE B O 1
ATOM 3906 N N . GLY B 1 281 ? 25.94624 76.16001 -10.88065 1.000 36.90411 260 GLY B N 1
ATOM 3907 C CA . GLY B 1 281 ? 27.07097 75.83971 -11.74196 1.000 37.84047 260 GLY B CA 1
ATOM 3908 C C . GLY B 1 281 ? 28.20164 76.83399 -11.59561 1.000 35.22729 260 GLY B C 1
ATOM 3909 O O . GLY B 1 281 ? 28.78537 77.00780 -10.51860 1.000 35.08857 260 GLY B O 1
ATOM 3910 N N . GLU B 1 282 ? 28.51710 77.50528 -12.69771 1.000 34.68734 261 GLU B N 1
ATOM 3911 C CA . GLU B 1 282 ? 29.65707 78.40856 -12.74209 1.000 32.95713 261 GLU B CA 1
ATOM 3912 C C . GLU B 1 282 ? 29.34261 79.79832 -12.19356 1.000 36.11470 261 GLU B C 1
ATOM 3913 O O . GLU B 1 282 ? 30.26837 80.52220 -11.80233 1.000 31.36678 261 GLU B O 1
ATOM 3919 N N . HIS B 1 283 ? 28.06804 80.17796 -12.10878 1.000 33.99813 262 HIS B N 1
ATOM 3920 C CA . HIS B 1 283 ? 27.70896 81.57529 -11.92809 1.000 31.09211 262 HIS B CA 1
ATOM 3921 C C . HIS B 1 283 ? 27.01797 81.82901 -10.59834 1.000 29.58008 262 HIS B C 1
ATOM 3922 O O . HIS B 1 283 ? 26.21926 81.01775 -10.11852 1.000 29.64490 262 HIS B O 1
ATOM 3929 N N . LEU B 1 284 ? 27.34734 82.97609 -10.02379 1.000 28.18509 263 LEU B N 1
ATOM 3930 C CA . LEU B 1 284 ? 26.66009 83.55152 -8.88284 1.000 25.72785 263 LEU B CA 1
ATOM 3931 C C . LEU B 1 284 ? 26.00917 84.84019 -9.36237 1.000 25.03016 263 LEU B C 1
ATOM 3932 O O . LEU B 1 284 ? 26.67910 85.69535 -9.95442 1.000 23.28671 263 LEU B O 1
ATOM 3937 N N . GLN B 1 285 ? 24.70499 84.96029 -9.15082 1.000 22.78972 264 GLN B N 1
ATOM 3938 C CA . GLN B 1 285 ? 23.94176 86.07328 -9.69121 1.000 20.98513 264 GLN B CA 1
ATOM 3939 C C . GLN B 1 285 ? 23.01427 86.64712 -8.63790 1.000 21.99928 264 GLN B C 1
ATOM 3940 O O . GLN B 1 285 ? 22.42349 85.90832 -7.84226 1.000 22.72963 264 GLN B O 1
ATOM 3946 N N . LEU B 1 286 ? 22.90376 87.97097 -8.63503 1.000 20.78442 265 LEU B N 1
ATOM 3947 C CA . LEU B 1 286 ? 21.86911 88.66321 -7.88313 1.000 18.03234 265 LEU B CA 1
ATOM 3948 C C . LEU B 1 286 ? 20.68504 88.89830 -8.81419 1.000 19.80637 265 LEU B C 1
ATOM 3949 O O . LEU B 1 286 ? 20.85780 89.37003 -9.94377 1.000 21.40662 265 LEU B O 1
ATOM 3954 N N . LEU B 1 287 ? 19.49777 88.52146 -8.36486 1.000 20.01451 266 LEU B N 1
ATOM 3955 C CA . LEU B 1 287 ? 18.27391 88.73425 -9.11986 1.000 17.83620 266 LEU B CA 1
ATOM 3956 C C . LEU B 1 287 ? 17.49138 89.89923 -8.51760 1.000 18.67353 266 LEU B C 1
ATOM 3957 O O . LEU B 1 287 ? 17.56487 90.16714 -7.31544 1.000 18.20313 266 LEU B O 1
ATOM 3962 N N . LYS B 1 288 ? 16.77590 90.62333 -9.37263 1.000 18.85419 267 LYS B N 1
ATOM 3963 C CA . LYS B 1 288 ? 15.79132 91.59820 -8.92599 1.000 17.88066 267 LYS B CA 1
ATOM 3964 C C . LYS B 1 288 ? 14.45695 91.27893 -9.58907 1.000 19.13826 267 LYS B C 1
ATOM 3965 O O . LYS B 1 288 ? 14.39866 90.59410 -10.61561 1.000 17.98026 267 LYS B O 1
ATOM 3971 N N . GLY B 1 289 ? 13.38446 91.76043 -8.97728 1.000 17.25354 268 GLY B N 1
ATOM 3972 C CA . GLY B 1 289 ? 12.04888 91.22270 -9.19427 1.000 16.61308 268 GLY B CA 1
ATOM 3973 C C . GLY B 1 289 ? 11.17054 92.08736 -10.07222 1.000 17.17035 268 GLY B C 1
ATOM 3974 O O . GLY B 1 289 ? 11.63062 92.70335 -11.03865 1.000 17.60869 268 GLY B O 1
ATOM 3975 N N . TRP B 1 290 ? 9.88735 92.13183 -9.71945 1.000 18.96796 269 TRP B N 1
ATOM 3976 C CA . TRP B 1 290 ? 8.86135 92.69415 -10.58458 1.000 17.96220 269 TRP B CA 1
ATOM 3977 C C . TRP B 1 290 ? 8.98577 94.21047 -10.71151 1.000 20.53475 269 TRP B C 1
ATOM 3978 O O . TRP B 1 290 ? 9.26962 94.92056 -9.74293 1.000 18.30329 269 TRP B O 1
ATOM 3989 N N . HIS B 1 291 ? 8.78425 94.69889 -11.93320 1.000 20.57029 270 HIS B N 1
ATOM 3990 C CA . HIS B 1 291 ? 9.00743 96.09557 -12.27671 1.000 21.82633 270 HIS B CA 1
ATOM 3991 C C . HIS B 1 291 ? 8.15718 96.42802 -13.49036 1.000 23.33818 270 HIS B C 1
ATOM 3992 O O . HIS B 1 291 ? 7.92491 95.55321 -14.33307 1.000 21.56633 270 HIS B O 1
ATOM 3999 N N . PRO B 1 292 ? 7.69193 97.67151 -13.62008 1.000 23.70199 271 PRO B N 1
ATOM 4000 C CA . PRO B 1 292 ? 6.93568 98.05954 -14.82210 1.000 20.96095 271 PRO B CA 1
ATOM 4001 C C . PRO B 1 292 ? 7.85777 98.24731 -16.02039 1.000 22.63519 271 PRO B C 1
ATOM 4002 O O . PRO B 1 292 ? 8.91630 98.87440 -15.91313 1.000 21.99321 271 PRO B O 1
ATOM 4006 N N . VAL B 1 293 ? 7.44810 97.69393 -17.16671 1.000 21.74861 272 VAL B N 1
ATOM 4007 C CA . VAL B 1 293 ? 8.15525 97.89527 -18.43097 1.000 22.98173 272 VAL B CA 1
ATOM 4008 C C . VAL B 1 293 ? 7.36329 98.74054 -19.41224 1.000 23.89835 272 VAL B C 1
ATOM 4009 O O . VAL B 1 293 ? 7.91911 99.16047 -20.44001 1.000 24.66876 272 VAL B O 1
ATOM 4013 N N . ALA B 1 294 ? 6.09435 99.00208 -19.13780 1.000 24.84625 273 ALA B N 1
ATOM 4014 C CA . ALA B 1 294 ? 5.27733 99.84539 -19.99023 1.000 22.82048 273 ALA B CA 1
ATOM 4015 C C . ALA B 1 294 ? 4.14255 100.35710 -19.12937 1.000 25.07116 273 ALA B C 1
ATOM 4016 O O . ALA B 1 294 ? 3.63645 99.62978 -18.27054 1.000 24.89362 273 ALA B O 1
ATOM 4018 N N . SER B 1 295 ? 3.78080 101.61683 -19.33145 1.000 28.03750 274 SER B N 1
ATOM 4019 C CA . SER B 1 295 ? 2.79490 102.25811 -18.48113 1.000 25.74954 274 SER B CA 1
ATOM 4020 C C . SER B 1 295 ? 2.03409 103.27662 -19.31403 1.000 27.90466 274 SER B C 1
ATOM 4021 O O . SER B 1 295 ? 2.62886 103.98925 -20.12456 1.000 30.99122 274 SER B O 1
ATOM 4024 N N . VAL B 1 296 ? 0.72515 103.35067 -19.10385 1.000 27.24956 275 VAL B N 1
ATOM 4025 C CA . VAL B 1 296 ? -0.12170 104.29238 -19.82445 1.000 28.26243 275 VAL B CA 1
ATOM 4026 C C . VAL B 1 296 ? -1.19652 104.79122 -18.86988 1.000 31.76163 275 VAL B C 1
ATOM 4027 O O . VAL B 1 296 ? -1.67239 104.04917 -18.00174 1.000 29.91297 275 VAL B O 1
ATOM 4031 N N . SER B 1 297 ? -1.55959 106.05927 -19.01964 1.000 34.91837 276 SER B N 1
ATOM 4032 C CA . SER B 1 297 ? -2.54720 106.71066 -18.17603 1.000 32.26602 276 SER B CA 1
ATOM 4033 C C . SER B 1 297 ? -3.87271 106.84225 -18.91391 1.000 33.63228 276 SER B C 1
ATOM 4034 O O . SER B 1 297 ? -3.91267 106.99026 -20.13898 1.000 31.35742 276 SER B O 1
ATOM 4037 N N . ASN B 1 298 ? -4.96187 106.75883 -18.15386 1.000 32.77925 277 ASN B N 1
ATOM 4038 C CA . ASN B 1 298 ? -6.30441 106.93960 -18.69183 1.000 34.63170 277 ASN B CA 1
ATOM 4039 C C . ASN B 1 298 ? -6.78129 108.38488 -18.61441 1.000 40.36221 277 ASN B C 1
ATOM 4040 O O . ASN B 1 298 ? -7.94917 108.65401 -18.91893 1.000 39.45800 277 ASN B O 1
ATOM 4045 N N . GLY B 1 299 ? -5.92145 109.30803 -18.18755 1.000 39.32446 278 GLY B N 1
ATOM 4046 C CA . GLY B 1 299 ? -6.30612 110.70173 -18.09730 1.000 38.30414 278 GLY B CA 1
ATOM 4047 C C . GLY B 1 299 ? -7.36687 110.98038 -17.06054 1.000 42.90378 278 GLY B C 1
ATOM 4048 O O . GLY B 1 299 ? -8.12454 111.94427 -17.20577 1.000 49.19063 278 GLY B O 1
ATOM 4049 N N . GLN B 1 300 ? -7.44378 110.15505 -16.01569 1.000 43.16319 279 GLN B N 1
ATOM 4050 C CA . GLN B 1 300 ? -8.47882 110.26641 -14.98297 1.000 45.98612 279 GLN B CA 1
ATOM 4051 C C . GLN B 1 300 ? -9.88093 110.15360 -15.57855 1.000 42.25520 279 GLN B C 1
ATOM 4052 O O . GLN B 1 300 ? -10.81176 110.85492 -15.18026 1.000 44.35326 279 GLN B O 1
ATOM 4058 N N . LYS B 1 301 ? -10.02347 109.25858 -16.54564 1.000 42.54522 280 LYS B N 1
ATOM 4059 C CA . LYS B 1 301 ? -11.31159 108.79758 -17.03173 1.000 41.66391 280 LYS B CA 1
ATOM 4060 C C . LYS B 1 301 ? -11.26860 107.27912 -16.99588 1.000 38.95281 280 LYS B C 1
ATOM 4061 O O . LYS B 1 301 ? -10.19318 106.68339 -17.08147 1.000 39.87796 280 LYS B O 1
ATOM 4063 N N . ARG B 1 302 ? -12.43389 106.65329 -16.86145 1.000 38.80998 281 ARG B N 1
ATOM 4064 C CA . ARG B 1 302 ? -12.47680 105.19884 -16.78312 1.000 33.93339 281 ARG B CA 1
ATOM 4065 C C . ARG B 1 302 ? -11.90514 104.56815 -18.04960 1.000 36.07339 281 ARG B C 1
ATOM 4066 O O . ARG B 1 302 ? -12.02207 105.11330 -19.15311 1.000 33.32640 281 ARG B O 1
ATOM 4074 N N . TRP B 1 303 ? -11.26056 103.41291 -17.87862 1.000 30.58487 282 TRP B N 1
ATOM 4075 C CA . TRP B 1 303 ? -10.84007 102.64151 -19.03629 1.000 31.96440 282 TRP B CA 1
ATOM 4076 C C . TRP B 1 303 ? -12.06938 102.17047 -19.80467 1.000 34.94327 282 TRP B C 1
ATOM 4077 O O . TRP B 1 303 ? -13.12158 101.88670 -19.22342 1.000 30.76469 282 TRP B O 1
ATOM 4088 N N . ASP B 1 304 ? -11.92791 102.08699 -21.12616 1.000 37.24667 283 ASP B N 1
ATOM 4089 C CA . ASP B 1 304 ? -12.97018 101.57619 -22.01253 1.000 36.12536 283 ASP B CA 1
ATOM 4090 C C . ASP B 1 304 ? -12.46786 100.26421 -22.60165 1.000 36.21234 283 ASP B C 1
ATOM 4091 O O . ASP B 1 304 ? -11.49149 100.25376 -23.35868 1.000 35.65071 283 ASP B O 1
ATOM 4096 N N . ALA B 1 305 ? -13.13690 99.16098 -22.25911 1.000 35.31239 284 ALA B N 1
ATOM 4097 C CA . ALA B 1 305 ? -12.69188 97.85580 -22.73969 1.000 36.11801 284 ALA B CA 1
ATOM 4098 C C . ALA B 1 305 ? -12.75772 97.75604 -24.26173 1.000 39.20797 284 ALA B C 1
ATOM 4099 O O . ALA B 1 305 ? -11.99744 96.98883 -24.86779 1.000 36.52079 284 ALA B O 1
ATOM 4101 N N . ASN B 1 306 ? -13.66042 98.50751 -24.89620 1.000 37.13579 285 ASN B N 1
ATOM 4102 C CA . ASN B 1 306 ? -13.73035 98.53885 -26.35241 1.000 35.65926 285 ASN B CA 1
ATOM 4103 C C . ASN B 1 306 ? -12.62219 99.37765 -26.97814 1.000 34.29432 285 ASN B C 1
ATOM 4104 O O . ASN B 1 306 ? -12.47062 99.36988 -28.20191 1.000 34.26230 285 ASN B O 1
ATOM 4109 N N . LYS B 1 307 ? -11.85108 100.10056 -26.17107 1.000 37.74844 286 LYS B N 1
ATOM 4110 C CA . LYS B 1 307 ? -10.70773 100.86314 -26.64489 1.000 37.43579 286 LYS B CA 1
ATOM 4111 C C . LYS B 1 307 ? -9.37322 100.31962 -26.14286 1.000 33.18000 286 LYS B C 1
ATOM 4112 O O . LYS B 1 307 ? -8.32683 100.81122 -26.57851 1.000 33.14601 286 LYS B O 1
ATOM 4114 N N . LEU B 1 308 ? -9.38335 99.34779 -25.21743 1.000 31.06446 287 LEU B N 1
ATOM 4115 C CA . LEU B 1 308 ? -8.14758 98.85471 -24.60954 1.000 29.84019 287 LEU B CA 1
ATOM 4116 C C . LEU B 1 308 ? -7.31071 98.01784 -25.57105 1.000 31.31605 287 LEU B C 1
ATOM 4117 O O . LEU B 1 308 ? -6.09137 97.91378 -25.39031 1.000 32.33842 287 LEU B O 1
ATOM 4122 N N . GLY B 1 309 ? -7.93997 97.37943 -26.56069 1.000 32.29555 288 GLY B N 1
ATOM 4123 C CA . GLY B 1 309 ? -7.17945 96.58963 -27.51869 1.000 28.54434 288 GLY B CA 1
ATOM 4124 C C . GLY B 1 309 ? -6.11922 97.40423 -28.23447 1.000 28.58438 288 GLY B C 1
ATOM 4125 O O . GLY B 1 309 ? -4.95543 97.00064 -28.31840 1.000 27.83631 288 GLY B O 1
ATOM 4126 N N . ALA B 1 310 ? -6.50601 98.57242 -28.75244 1.000 29.68148 289 ALA B N 1
ATOM 4127 C CA . ALA B 1 310 ? -5.54270 99.42793 -29.43792 1.000 30.08232 289 ALA B CA 1
ATOM 4128 C C . ALA B 1 310 ? -4.50633 99.99407 -28.46848 1.000 32.11799 289 ALA B C 1
ATOM 4129 O O . ALA B 1 310 ? -3.33229 100.15396 -28.82626 1.000 30.07634 289 ALA B O 1
ATOM 4131 N N . ILE B 1 311 ? -4.91687 100.29904 -27.23657 1.000 30.39040 290 ILE B N 1
ATOM 4132 C CA . ILE B 1 311 ? -3.97630 100.83049 -26.25454 1.000 33.06558 290 ILE B CA 1
ATOM 4133 C C . ILE B 1 311 ? -2.97321 99.75685 -25.85138 1.000 29.39797 290 ILE B C 1
ATOM 4134 O O . ILE B 1 311 ? -1.76142 100.00514 -25.79163 1.000 28.14229 290 ILE B O 1
ATOM 4139 N N . MET B 1 312 ? -3.46318 98.54310 -25.58259 1.000 28.14456 291 MET B N 1
ATOM 4140 C CA . MET B 1 312 ? -2.56032 97.42934 -25.30938 1.000 31.70541 291 MET B CA 1
ATOM 4141 C C . MET B 1 312 ? -1.56943 97.23897 -26.45157 1.000 29.93254 291 MET B C 1
ATOM 4142 O O . MET B 1 312 ? -0.36779 97.06057 -26.21695 1.000 26.53121 291 MET B O 1
ATOM 4147 N N . ALA B 1 313 ? -2.04909 97.31977 -27.69818 1.000 29.03533 292 ALA B N 1
ATOM 4148 C CA . ALA B 1 313 ? -1.18128 97.04177 -28.83881 1.000 28.98732 292 ALA B CA 1
ATOM 4149 C C . ALA B 1 313 ? -0.14007 98.13883 -29.02370 1.000 32.11508 292 ALA B C 1
ATOM 4150 O O . ALA B 1 313 ? 1.04208 97.85050 -29.24381 1.000 31.94501 292 ALA B O 1
ATOM 4152 N N . ALA B 1 314 ? -0.55427 99.39961 -28.93295 1.000 29.12663 293 ALA B N 1
ATOM 4153 C CA . ALA B 1 314 ? 0.33662 100.50101 -29.26023 1.000 30.64990 293 ALA B CA 1
ATOM 4154 C C . ALA B 1 314 ? 1.14368 101.00093 -28.07230 1.000 33.33905 293 ALA B C 1
ATOM 4155 O O . ALA B 1 314 ? 2.27843 101.45305 -28.25856 1.000 29.59371 293 ALA B O 1
ATOM 4157 N N . ASP B 1 315 ? 0.57988 100.96109 -26.86270 1.000 28.80436 294 ASP B N 1
ATOM 4158 C CA . ASP B 1 315 ? 1.19860 101.60587 -25.71603 1.000 29.11537 294 ASP B CA 1
ATOM 4159 C C . ASP B 1 315 ? 1.78742 100.64945 -24.68776 1.000 29.81277 294 ASP B C 1
ATOM 4160 O O . ASP B 1 315 ? 2.58381 101.08810 -23.85141 1.000 31.85481 294 ASP B O 1
ATOM 4165 N N . ILE B 1 316 ? 1.43412 99.36814 -24.72571 1.000 28.94740 295 ILE B N 1
ATOM 4166 C CA . ILE B 1 316 ? 1.89192 98.39364 -23.73804 1.000 27.81349 295 ILE B CA 1
ATOM 4167 C C . ILE B 1 316 ? 2.83591 97.37029 -24.37157 1.000 29.09218 295 ILE B C 1
ATOM 4168 O O . ILE B 1 316 ? 4.01201 97.28757 -24.01085 1.000 26.03162 295 ILE B O 1
ATOM 4173 N N . PHE B 1 317 ? 2.33415 96.57403 -25.31183 1.000 27.00538 296 PHE B N 1
ATOM 4174 C CA . PHE B 1 317 ? 3.13608 95.51076 -25.89532 1.000 26.27376 296 PHE B CA 1
ATOM 4175 C C . PHE B 1 317 ? 3.87707 95.94299 -27.15200 1.000 26.83187 296 PHE B C 1
ATOM 4176 O O . PHE B 1 317 ? 4.81867 95.25987 -27.56724 1.000 29.46832 296 PHE B O 1
ATOM 4184 N N . GLY B 1 318 ? 3.48973 97.05850 -27.75688 1.000 29.68640 297 GLY B N 1
ATOM 4185 C CA . GLY B 1 318 ? 4.18584 97.52558 -28.93512 1.000 26.72789 297 GLY B CA 1
ATOM 4186 C C . GLY B 1 318 ? 3.97408 96.67348 -30.15873 1.000 28.07448 297 GLY B C 1
ATOM 4187 O O . GLY B 1 318 ? 4.86883 96.59170 -31.00284 1.000 34.59252 297 GLY B O 1
ATOM 4188 N N . THR B 1 319 ? 2.82239 96.00777 -30.27194 1.000 28.92826 298 THR B N 1
ATOM 4189 C CA . THR B 1 319 ? 2.55055 95.21792 -31.46802 1.000 28.64370 298 THR B CA 1
ATOM 4190 C C . THR B 1 319 ? 1.97853 96.05508 -32.60614 1.000 32.55850 298 THR B C 1
ATOM 4191 O O . THR B 1 319 ? 1.98857 95.60046 -33.75647 1.000 31.69100 298 THR B O 1
ATOM 4195 N N . ARG B 1 320 ? 1.47718 97.25493 -32.31911 1.000 31.81078 299 ARG B N 1
ATOM 4196 C CA . ARG B 1 320 ? 1.06297 98.19696 -33.34837 1.000 33.37177 299 ARG B CA 1
ATOM 4197 C C . ARG B 1 320 ? 1.82128 99.50447 -33.17085 1.000 33.60197 299 ARG B C 1
ATOM 4198 O O . ARG B 1 320 ? 2.18353 99.88110 -32.05360 1.000 33.42456 299 ARG B O 1
ATOM 4206 N N . ASN B 1 321 ? 2.04565 100.20721 -34.27684 1.000 35.45254 300 ASN B N 1
ATOM 4207 C CA . ASN B 1 321 ? 2.77972 101.45925 -34.19435 1.000 33.93143 300 ASN B CA 1
ATOM 4208 C C . ASN B 1 321 ? 1.85303 102.60197 -33.78224 1.000 36.73530 300 ASN B C 1
ATOM 4209 O O . ASN B 1 321 ? 0.63128 102.53590 -33.93430 1.000 37.82844 300 ASN B O 1
ATOM 4214 N N . THR B 1 322 ? 2.44729 103.64284 -33.20301 1.000 39.51353 301 THR B N 1
ATOM 4215 C CA . THR B 1 322 ? 1.66339 104.78445 -32.74686 1.000 41.55019 301 THR B CA 1
ATOM 4216 C C . THR B 1 322 ? 1.48555 105.83424 -33.82842 1.000 43.23657 301 THR B C 1
ATOM 4217 O O . THR B 1 322 ? 0.52867 106.61695 -33.77471 1.000 50.53213 301 THR B O 1
ATOM 4221 N N . GLY B 1 323 ? 2.40600 105.90125 -34.78040 1.000 42.15370 302 GLY B N 1
ATOM 4222 C CA . GLY B 1 323 ? 2.41870 107.00457 -35.71387 1.000 41.85791 302 GLY B CA 1
ATOM 4223 C C . GLY B 1 323 ? 2.94370 108.25591 -35.04508 1.000 49.72019 302 GLY B C 1
ATOM 4224 O O . GLY B 1 323 ? 3.26389 108.28533 -33.85574 1.000 52.11451 302 GLY B O 1
ATOM 4225 N N . LEU B 1 324 ? 3.01508 109.32216 -35.83322 1.000 60.54030 303 LEU B N 1
ATOM 4226 C CA . LEU B 1 324 ? 3.43401 110.61318 -35.30492 1.000 66.27405 303 LEU B CA 1
ATOM 4227 C C . LEU B 1 324 ? 2.44722 111.09496 -34.24673 1.000 71.97660 303 LEU B C 1
ATOM 4228 O O . LEU B 1 324 ? 1.22984 111.00943 -34.43226 1.000 77.98034 303 LEU B O 1
ATOM 4233 N N . ARG B 1 325 ? 2.97600 111.55860 -33.11639 1.000 71.97456 304 ARG B N 1
ATOM 4234 C CA . ARG B 1 325 ? 2.14538 112.08735 -32.03415 1.000 80.04356 304 ARG B CA 1
ATOM 4235 C C . ARG B 1 325 ? 2.65993 113.44277 -31.53955 1.000 82.28421 304 ARG B C 1
ATOM 4236 O O . ARG B 1 325 ? 2.06134 114.48695 -31.81158 1.000 76.53420 304 ARG B O 1
ATOM 4244 N N . THR C 1 23 ? 22.46681 105.84808 23.45263 1.000 95.40975 2 THR C N 1
ATOM 4245 C CA . THR C 1 23 ? 23.54660 105.22222 22.69840 1.000 92.58030 2 THR C CA 1
ATOM 4246 C C . THR C 1 23 ? 23.63865 105.78713 21.28590 1.000 88.22165 2 THR C C 1
ATOM 4247 O O . THR C 1 23 ? 22.78474 105.51877 20.43909 1.000 95.32019 2 THR C O 1
ATOM 4251 N N . GLY C 1 24 ? 24.68501 106.57426 21.04684 1.000 47.43731 3 GLY C N 1
ATOM 4252 C CA . GLY C 1 24 ? 24.92073 107.12791 19.73439 1.000 40.67553 3 GLY C CA 1
ATOM 4253 C C . GLY C 1 24 ? 25.64768 106.16797 18.80309 1.000 35.99779 3 GLY C C 1
ATOM 4254 O O . GLY C 1 24 ? 26.34093 105.24192 19.22661 1.000 30.72903 3 GLY C O 1
ATOM 4255 N N . LEU C 1 25 ? 25.47678 106.41870 17.50139 1.000 29.09027 4 LEU C N 1
ATOM 4256 C CA . LEU C 1 25 ? 26.14437 105.62001 16.47876 1.000 27.26036 4 LEU C CA 1
ATOM 4257 C C . LEU C 1 25 ? 27.64649 105.53661 16.70985 1.000 27.01606 4 LEU C C 1
ATOM 4258 O O . LEU C 1 25 ? 28.26441 104.49538 16.45991 1.000 25.21838 4 LEU C O 1
ATOM 4263 N N . LEU C 1 26 ? 28.25622 106.63167 17.16301 1.000 23.06328 5 LEU C N 1
ATOM 4264 C CA . LEU C 1 26 ? 29.70581 106.74220 17.23471 1.000 21.35269 5 LEU C CA 1
ATOM 4265 C C . LEU C 1 26 ? 30.22551 106.73979 18.66942 1.000 22.55465 5 LEU C C 1
ATOM 4266 O O . LEU C 1 26 ? 31.32200 107.24607 18.92223 1.000 22.16381 5 LEU C O 1
ATOM 4271 N N . ASP C 1 27 ? 29.46496 106.18332 19.61274 1.000 24.30030 6 ASP C N 1
ATOM 4272 C CA . ASP C 1 27 ? 29.93543 106.10257 20.99035 1.000 28.24772 6 ASP C CA 1
ATOM 4273 C C . ASP C 1 27 ? 31.28620 105.40533 21.03531 1.000 26.27157 6 ASP C C 1
ATOM 4274 O O . ASP C 1 27 ? 31.48957 104.37574 20.38532 1.000 25.26968 6 ASP C O 1
ATOM 4279 N N . GLY C 1 28 ? 32.22208 105.99440 21.77795 1.000 24.24412 7 GLY C N 1
ATOM 4280 C CA . GLY C 1 28 ? 33.53839 105.42252 21.93945 1.000 23.85970 7 GLY C CA 1
ATOM 4281 C C . GLY C 1 28 ? 34.50962 105.72863 20.82518 1.000 23.51198 7 GLY C C 1
ATOM 4282 O O . GLY C 1 28 ? 35.68562 105.36951 20.93817 1.000 25.85109 7 GLY C O 1
ATOM 4283 N N . LYS C 1 29 ? 34.07482 106.39016 19.76221 1.000 18.91432 8 LYS C N 1
ATOM 4284 C CA . LYS C 1 29 ? 34.95728 106.65301 18.63998 1.000 20.71365 8 LYS C CA 1
ATOM 4285 C C . LYS C 1 29 ? 35.61119 108.01868 18.77715 1.000 19.90319 8 LYS C C 1
ATOM 4286 O O . LYS C 1 29 ? 35.09227 108.92387 19.43734 1.000 19.40001 8 LYS C O 1
ATOM 4292 N N . VAL C 1 30 ? 36.78554 108.13891 18.17022 1.000 18.60230 9 VAL C N 1
ATOM 4293 C CA . VAL C 1 30 ? 37.53399 109.38366 18.09981 1.000 17.48299 9 VAL C CA 1
ATOM 4294 C C . VAL C 1 30 ? 37.66356 109.74018 16.63181 1.000 15.34383 9 VAL C C 1
ATOM 4295 O O . VAL C 1 30 ? 38.08240 108.90360 15.82089 1.000 16.77241 9 VAL C O 1
ATOM 4299 N N . ALA C 1 31 ? 37.27712 110.96444 16.28732 1.000 16.76412 10 ALA C N 1
ATOM 4300 C CA . ALA C 1 31 ? 37.22473 111.39874 14.90056 1.000 16.76696 10 ALA C CA 1
ATOM 4301 C C . ALA C 1 31 ? 38.00680 112.69197 14.73746 1.000 18.03779 10 ALA C C 1
ATOM 4302 O O . ALA C 1 31 ? 37.89745 113.60273 15.56398 1.000 20.76713 10 ALA C O 1
ATOM 4304 N N . LEU C 1 32 ? 38.78699 112.76856 13.66504 1.000 14.61600 11 LEU C N 1
ATOM 4305 C CA . LEU C 1 32 ? 39.49349 113.98011 13.28028 1.000 14.96168 11 LEU C CA 1
ATOM 4306 C C . LEU C 1 32 ? 38.80014 114.59421 12.07266 1.000 16.18514 11 LEU C C 1
ATOM 4307 O O . LEU C 1 32 ? 38.56423 113.90484 11.07250 1.000 15.88218 11 LEU C O 1
ATOM 4312 N N . VAL C 1 33 ? 38.46954 115.88111 12.16868 1.000 13.68040 12 VAL C N 1
ATOM 4313 C CA . VAL C 1 33 ? 37.90971 116.64156 11.05605 1.000 13.76145 12 VAL C CA 1
ATOM 4314 C C . VAL C 1 33 ? 38.84451 117.81095 10.77375 1.000 15.31975 12 VAL C C 1
ATOM 4315 O O . VAL C 1 33 ? 39.02418 118.68773 11.62920 1.000 17.80304 12 VAL C O 1
ATOM 4319 N N . THR C 1 34 ? 39.44366 117.82619 9.58675 1.000 15.83640 13 THR C N 1
ATOM 4320 C CA . THR C 1 34 ? 40.34170 118.90953 9.20970 1.000 17.09623 13 THR C CA 1
ATOM 4321 C C . THR C 1 34 ? 39.54008 120.04626 8.59173 1.000 18.41072 13 THR C C 1
ATOM 4322 O O . THR C 1 34 ? 38.53948 119.81356 7.90387 1.000 18.20286 13 THR C O 1
ATOM 4326 N N . GLY C 1 35 ? 39.96906 121.27730 8.86246 1.000 19.01583 14 GLY C N 1
ATOM 4327 C CA . GLY C 1 35 ? 39.21687 122.43633 8.39986 1.000 17.01656 14 GLY C CA 1
ATOM 4328 C C . GLY C 1 35 ? 37.80965 122.48874 8.95535 1.000 19.80504 14 GLY C C 1
ATOM 4329 O O . GLY C 1 35 ? 36.85950 122.78212 8.21888 1.000 19.46023 14 GLY C O 1
ATOM 4330 N N . ALA C 1 36 ? 37.65116 122.19583 10.24173 1.000 17.92107 15 ALA C N 1
ATOM 4331 C CA . ALA C 1 36 ? 36.34027 122.12085 10.85946 1.000 17.74785 15 ALA C CA 1
ATOM 4332 C C . ALA C 1 36 ? 35.90638 123.43706 11.49175 1.000 17.75460 15 ALA C C 1
ATOM 4333 O O . ALA C 1 36 ? 34.94215 123.44719 12.26130 1.000 18.69806 15 ALA C O 1
ATOM 4335 N N . GLY C 1 37 ? 36.57941 124.54822 11.18544 1.000 16.41826 16 GLY C N 1
ATOM 4336 C CA . GLY C 1 37 ? 36.22256 125.80021 11.82854 1.000 21.60110 16 GLY C CA 1
ATOM 4337 C C . GLY C 1 37 ? 35.01442 126.49964 11.24083 1.000 22.28932 16 GLY C C 1
ATOM 4338 O O . GLY C 1 37 ? 34.36588 127.28129 11.94246 1.000 24.80912 16 GLY C O 1
ATOM 4339 N N . HIS C 1 38 ? 34.69649 126.23883 9.97528 1.000 21.97175 17 HIS C N 1
ATOM 4340 C CA . HIS C 1 38 ? 33.60600 126.92249 9.29208 1.000 25.04787 17 HIS C CA 1
ATOM 4341 C C . HIS C 1 38 ? 32.93083 125.95455 8.32999 1.000 22.34315 17 HIS C C 1
ATOM 4342 O O . HIS C 1 38 ? 33.51653 124.95163 7.91397 1.000 20.37406 17 HIS C O 1
ATOM 4349 N N . GLY C 1 39 ? 31.69481 126.28548 7.97060 1.000 20.43807 18 GLY C N 1
ATOM 4350 C CA . GLY C 1 39 ? 31.05443 125.68379 6.81052 1.000 20.71981 18 GLY C CA 1
ATOM 4351 C C . GLY C 1 39 ? 30.90546 124.17589 6.90122 1.000 23.29985 18 GLY C C 1
ATOM 4352 O O . GLY C 1 39 ? 30.48942 123.62434 7.93030 1.000 18.85359 18 GLY C O 1
ATOM 4353 N N . ILE C 1 40 ? 31.25887 123.50286 5.79978 1.000 22.79534 19 ILE C N 1
ATOM 4354 C CA . ILE C 1 40 ? 31.02052 122.06749 5.67527 1.000 21.53069 19 ILE C CA 1
ATOM 4355 C C . ILE C 1 40 ? 31.72815 121.31040 6.78916 1.000 19.84630 19 ILE C C 1
ATOM 4356 O O . ILE C 1 40 ? 31.13202 120.45942 7.45860 1.000 20.40028 19 ILE C O 1
ATOM 4361 N N . GLY C 1 41 ? 33.00478 121.62031 7.01940 1.000 19.80408 20 GLY C N 1
ATOM 4362 C CA . GLY C 1 41 ? 33.74127 120.91706 8.05762 1.000 17.25262 20 GLY C CA 1
ATOM 4363 C C . GLY C 1 41 ? 33.14836 121.13382 9.43712 1.000 18.23765 20 GLY C C 1
ATOM 4364 O O . GLY C 1 41 ? 33.11457 120.21565 10.26136 1.000 15.18636 20 GLY C O 1
ATOM 4365 N N . ARG C 1 42 ? 32.66631 122.35098 9.70411 1.000 15.73402 21 ARG C N 1
ATOM 4366 C CA . ARG C 1 42 ? 31.99538 122.62042 10.97007 1.000 19.21245 21 ARG C CA 1
ATOM 4367 C C . ARG C 1 42 ? 30.74165 121.77129 11.11367 1.000 19.97249 21 ARG C C 1
ATOM 4368 O O . ARG C 1 42 ? 30.46061 121.24760 12.19765 1.000 17.68876 21 ARG C O 1
ATOM 4376 N N . GLY C 1 43 ? 29.97878 121.61970 10.02799 1.000 18.81543 22 GLY C N 1
ATOM 4377 C CA . GLY C 1 43 ? 28.81974 120.74125 10.06503 1.000 18.89931 22 GLY C CA 1
ATOM 4378 C C . GLY C 1 43 ? 29.18281 119.29920 10.37523 1.000 19.17575 22 GLY C C 1
ATOM 4379 O O . GLY C 1 43 ? 28.49230 118.63079 11.15425 1.000 13.70370 22 GLY C O 1
ATOM 4380 N N . HIS C 1 44 ? 30.26345 118.79692 9.75828 1.000 15.16407 23 HIS C N 1
ATOM 4381 C CA . HIS C 1 44 ? 30.73488 117.44416 10.04399 1.000 15.22053 23 HIS C CA 1
ATOM 4382 C C . HIS C 1 44 ? 31.11800 117.28305 11.51226 1.000 18.69650 23 HIS C C 1
ATOM 4383 O O . HIS C 1 44 ? 30.70856 116.32092 12.17217 1.000 16.04574 23 HIS C O 1
ATOM 4390 N N . ALA C 1 45 ? 31.93210 118.20700 12.03419 1.000 19.22865 24 ALA C N 1
ATOM 4391 C CA . ALA C 1 45 ? 32.37481 118.10239 13.41964 1.000 14.79715 24 ALA C CA 1
ATOM 4392 C C . ALA C 1 45 ? 31.18484 118.08509 14.37143 1.000 20.26449 24 ALA C C 1
ATOM 4393 O O . ALA C 1 45 ? 31.14426 117.27927 15.31103 1.000 19.79875 24 ALA C O 1
ATOM 4395 N N . LEU C 1 46 ? 30.20355 118.96561 14.14034 1.000 13.67761 25 LEU C N 1
ATOM 4396 C CA . LEU C 1 46 ? 28.99481 118.95829 14.95631 1.000 15.05132 25 LEU C CA 1
ATOM 4397 C C . LEU C 1 46 ? 28.25840 117.62991 14.82868 1.000 16.88224 25 LEU C C 1
ATOM 4398 O O . LEU C 1 46 ? 27.81220 117.05955 15.83016 1.000 19.84703 25 LEU C O 1
ATOM 4403 N N . GLU C 1 47 ? 28.13357 117.11387 13.60660 1.000 15.77096 26 GLU C N 1
ATOM 4404 C CA . GLU C 1 47 ? 27.34658 115.90586 13.39391 1.000 16.44580 26 GLU C CA 1
ATOM 4405 C C . GLU C 1 47 ? 27.99159 114.69598 14.06066 1.000 18.49291 26 GLU C C 1
ATOM 4406 O O . GLU C 1 47 ? 27.31358 113.91814 14.74573 1.000 18.64576 26 GLU C O 1
ATOM 4412 N N . LEU C 1 48 ? 29.30317 114.52031 13.87456 1.000 18.72658 27 LEU C N 1
ATOM 4413 C CA . LEU C 1 48 ? 29.98814 113.38527 14.48440 1.000 17.57624 27 LEU C CA 1
ATOM 4414 C C . LEU C 1 48 ? 29.90716 113.44786 16.00293 1.000 18.03685 27 LEU C C 1
ATOM 4415 O O . LEU C 1 48 ? 29.64744 112.43311 16.66269 1.000 19.00778 27 LEU C O 1
ATOM 4420 N N . ALA C 1 49 ? 30.09561 114.63682 16.57481 1.000 15.70162 28 ALA C N 1
ATOM 4421 C CA . ALA C 1 49 ? 30.03011 114.76319 18.02803 1.000 19.31764 28 ALA C CA 1
ATOM 4422 C C . ALA C 1 49 ? 28.62005 114.50696 18.53818 1.000 19.69804 28 ALA C C 1
ATOM 4423 O O . ALA C 1 49 ? 28.44376 113.92976 19.61639 1.000 17.95108 28 ALA C O 1
ATOM 4425 N N . LYS C 1 50 ? 27.60684 114.92747 17.77167 1.000 19.51867 29 LYS C N 1
ATOM 4426 C CA . LYS C 1 50 ? 26.22269 114.68468 18.15848 1.000 19.38100 29 LYS C CA 1
ATOM 4427 C C . LYS C 1 50 ? 25.93688 113.19582 18.32765 1.000 20.96211 29 LYS C C 1
ATOM 4428 O O . LYS C 1 50 ? 25.14683 112.80830 19.20020 1.000 19.79386 29 LYS C O 1
ATOM 4434 N N . HIS C 1 51 ? 26.58878 112.34825 17.53223 1.000 18.40494 30 HIS C N 1
ATOM 4435 C CA . HIS C 1 51 ? 26.37303 110.90904 17.57617 1.000 21.50425 30 HIS C CA 1
ATOM 4436 C C . HIS C 1 51 ? 27.36175 110.18364 18.48311 1.000 24.37933 30 HIS C C 1
ATOM 4437 O O . HIS C 1 51 ? 27.46479 108.95286 18.40763 1.000 23.41475 30 HIS C O 1
ATOM 4444 N N . GLY C 1 52 ? 28.08836 110.91315 19.33162 1.000 18.76117 31 GLY C N 1
ATOM 4445 C CA . GLY C 1 52 ? 28.85745 110.31750 20.40547 1.000 20.00552 31 GLY C CA 1
ATOM 4446 C C . GLY C 1 52 ? 30.35193 110.30259 20.20278 1.000 19.39718 31 GLY C C 1
ATOM 4447 O O . GLY C 1 52 ? 31.07722 109.95730 21.14010 1.000 25.33002 31 GLY C O 1
ATOM 4448 N N . ALA C 1 53 ? 30.84793 110.68439 19.03690 1.000 19.48973 32 ALA C N 1
ATOM 4449 C CA . ALA C 1 53 ? 32.28488 110.66339 18.83343 1.000 22.55241 32 ALA C CA 1
ATOM 4450 C C . ALA C 1 53 ? 32.94040 111.80610 19.59657 1.000 19.12515 32 ALA C C 1
ATOM 4451 O O . ALA C 1 53 ? 32.36321 112.88267 19.76627 1.000 16.21657 32 ALA C O 1
ATOM 4453 N N . THR C 1 54 ? 34.14702 111.54986 20.09086 1.000 19.65533 33 THR C N 1
ATOM 4454 C CA . THR C 1 54 ? 35.02364 112.63241 20.50783 1.000 16.75299 33 THR C CA 1
ATOM 4455 C C . THR C 1 54 ? 35.69413 113.19520 19.26445 1.000 16.98865 33 THR C C 1
ATOM 4456 O O . THR C 1 54 ? 36.41794 112.47501 18.56198 1.000 16.52462 33 THR C O 1
ATOM 4460 N N . VAL C 1 55 ? 35.43789 114.47118 18.98379 1.000 14.47634 34 VAL C N 1
ATOM 4461 C CA . VAL C 1 55 ? 35.84593 115.10462 17.73584 1.000 15.85410 34 VAL C CA 1
ATOM 4462 C C . VAL C 1 55 ? 37.07519 115.96520 17.97911 1.000 16.93273 34 VAL C C 1
ATOM 4463 O O . VAL C 1 55 ? 37.08757 116.80599 18.88730 1.000 17.54813 34 VAL C O 1
ATOM 4467 N N . ILE C 1 56 ? 38.11294 115.75122 17.17627 1.000 16.25271 35 ILE C N 1
ATOM 4468 C CA . ILE C 1 56 ? 39.26861 116.63898 17.14788 1.000 16.54066 35 ILE C CA 1
ATOM 4469 C C . 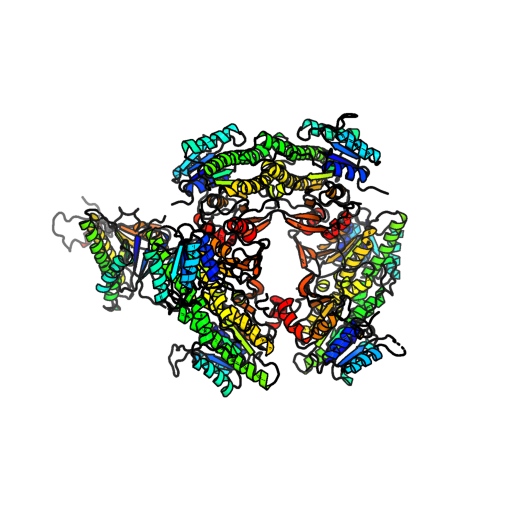ILE C 1 56 ? 38.98555 117.71133 16.10249 1.000 18.04020 35 ILE C C 1
ATOM 4470 O O . ILE C 1 56 ? 39.02280 117.44492 14.89673 1.000 17.41991 35 ILE C O 1
ATOM 4475 N N . VAL C 1 57 ? 38.68514 118.92400 16.56386 1.000 18.16225 36 VAL C N 1
ATOM 4476 C CA . VAL C 1 57 ? 38.30352 120.02815 15.68357 1.000 19.97228 36 VAL C CA 1
ATOM 4477 C C . VAL C 1 57 ? 39.59579 120.69827 15.22116 1.000 18.34279 36 VAL C C 1
ATOM 4478 O O . VAL C 1 57 ? 40.23288 121.43874 15.97253 1.000 19.19114 36 VAL C O 1
ATOM 4482 N N . ASN C 1 58 ? 40.00270 120.41897 13.98577 1.000 19.67950 37 ASN C N 1
ATOM 4483 C CA . ASN C 1 58 ? 41.22707 120.98219 13.42530 1.000 20.84336 37 ASN C CA 1
ATOM 4484 C C . ASN C 1 58 ? 40.90892 122.19485 12.55817 1.000 21.55416 37 ASN C C 1
ATOM 4485 O O . ASN C 1 58 ? 40.06004 122.11967 11.66117 1.000 21.57249 37 ASN C O 1
ATOM 4490 N N . ASP C 1 59 ? 41.60133 123.30087 12.81724 1.000 21.93022 38 ASP C N 1
ATOM 4491 C CA . ASP C 1 59 ? 41.48576 124.49089 11.98568 1.000 21.83072 38 ASP C CA 1
ATOM 4492 C C . ASP C 1 59 ? 42.56383 125.48084 12.40037 1.000 28.09968 38 ASP C C 1
ATOM 4493 O O . ASP C 1 59 ? 43.00602 125.48620 13.55251 1.000 29.68181 38 ASP C O 1
ATOM 4498 N N . LEU C 1 60 ? 42.98163 126.31408 11.45542 1.000 27.65794 39 LEU C N 1
ATOM 4499 C CA . LEU C 1 60 ? 44.01528 127.30249 11.71639 1.000 33.13556 39 LEU C CA 1
ATOM 4500 C C . LEU C 1 60 ? 43.46383 128.70937 11.89544 1.000 38.51024 39 LEU C C 1
ATOM 4501 O O . LEU C 1 60 ? 44.22513 129.61637 12.24711 1.000 47.95282 39 LEU C O 1
ATOM 4506 N N . GLY C 1 61 ? 42.15575 128.91042 11.70169 1.000 40.99959 40 GLY C N 1
ATOM 4507 C CA . GLY C 1 61 ? 41.62816 130.25496 11.60150 1.000 44.02955 40 GLY C CA 1
ATOM 4508 C C . GLY C 1 61 ? 41.35261 130.91831 12.93878 1.000 48.80937 40 GLY C C 1
ATOM 4509 O O . GLY C 1 61 ? 41.23364 130.28690 13.99006 1.000 48.59870 40 GLY C O 1
ATOM 4510 N N . THR C 1 62 ? 41.23596 132.23596 12.87759 1.000 54.15955 41 THR C N 1
ATOM 4511 C CA . THR C 1 62 ? 40.93341 133.06423 14.03107 1.000 58.07671 41 THR C CA 1
ATOM 4512 C C . THR C 1 62 ? 39.47556 133.50462 13.99902 1.000 61.77086 41 THR C C 1
ATOM 4513 O O . THR C 1 62 ? 38.81478 133.47734 12.95852 1.000 65.55794 41 THR C O 1
ATOM 4517 N N . SER C 1 63 ? 38.97713 133.91149 15.15734 1.000 73.93536 42 SER C N 1
ATOM 4518 C CA . SER C 1 63 ? 37.63546 134.45409 15.26133 1.000 77.47869 42 SER C CA 1
ATOM 4519 C C . SER C 1 63 ? 37.71383 135.98216 15.26259 1.000 89.38468 42 SER C C 1
ATOM 4520 O O . SER C 1 63 ? 38.75640 136.57285 14.96053 1.000 90.74941 42 SER C O 1
ATOM 4523 N N . LEU C 1 64 ? 36.60504 136.63553 15.60094 1.000 85.80663 43 LEU C N 1
ATOM 4524 C CA . LEU C 1 64 ? 36.56164 138.09439 15.65215 1.000 77.66208 43 LEU C CA 1
ATOM 4525 C C . LEU C 1 64 ? 36.79615 138.60288 17.07240 1.000 79.10850 43 LEU C C 1
ATOM 4526 O O . LEU C 1 64 ? 37.90468 139.00902 17.42567 1.000 80.32017 43 LEU C O 1
ATOM 4528 N N . GLY C 1 70 ? 41.43373 134.62059 19.74829 1.000 44.67842 49 GLY C N 1
ATOM 4529 C CA . GLY C 1 70 ? 40.27041 133.75292 19.69550 1.000 48.54911 49 GLY C CA 1
ATOM 4530 C C . GLY C 1 70 ? 40.27420 132.83199 18.49016 1.000 50.89256 49 GLY C C 1
ATOM 4531 O O . GLY C 1 70 ? 39.98880 133.26309 17.37309 1.000 56.74512 49 GLY C O 1
ATOM 4532 N N . LYS C 1 71 ? 40.58760 131.55728 18.71450 1.000 46.00654 50 LYS C N 1
ATOM 4533 C CA . LYS C 1 71 ? 40.76164 130.60163 17.62717 1.000 38.78482 50 LYS C CA 1
ATOM 4534 C C . LYS C 1 71 ? 39.43441 129.92737 17.30580 1.000 32.85462 50 LYS C C 1
ATOM 4535 O O . LYS C 1 71 ? 38.70575 129.50341 18.20742 1.000 29.05361 50 LYS C O 1
ATOM 4541 N N . VAL C 1 72 ? 39.11564 129.85021 16.01422 1.000 34.47252 51 VAL C N 1
ATOM 4542 C CA . VAL C 1 72 ? 37.78864 129.39712 15.62240 1.000 30.96797 51 VAL C CA 1
ATOM 4543 C C . VAL C 1 72 ? 37.56881 127.93104 15.98422 1.000 26.09561 51 VAL C C 1
ATOM 4544 O O . VAL C 1 72 ? 36.43664 127.52844 16.28138 1.000 26.22786 51 VAL C O 1
ATOM 4548 N N . ALA C 1 73 ? 38.62946 127.11692 16.00948 1.000 23.37498 52 ALA C N 1
ATOM 4549 C CA . ALA C 1 73 ? 38.46567 125.71915 16.40675 1.000 23.04483 52 ALA C CA 1
ATOM 4550 C C . ALA C 1 73 ? 38.00025 125.60358 17.85512 1.000 22.91903 52 ALA C C 1
ATOM 4551 O O . ALA C 1 73 ? 37.22689 124.70002 18.19265 1.000 21.89313 52 ALA C O 1
ATOM 4553 N N . ASP C 1 74 ? 38.47368 126.49567 18.73120 1.000 20.59716 53 ASP C N 1
ATOM 4554 C CA . ASP C 1 74 ? 38.01107 126.47929 20.11624 1.000 21.97004 53 ASP C CA 1
ATOM 4555 C C . ASP C 1 74 ? 36.53337 126.82003 20.20302 1.000 24.42580 53 ASP C C 1
ATOM 4556 O O . ASP C 1 74 ? 35.79524 126.23722 21.00767 1.000 25.57938 53 ASP C O 1
ATOM 4561 N N . GLU C 1 75 ? 36.08636 127.77479 19.38932 1.000 25.44522 54 GLU C N 1
ATOM 4562 C CA A GLU C 1 75 ? 34.67667 128.15262 19.37583 0.581 25.29615 54 GLU C CA 1
ATOM 4563 C CA B GLU C 1 75 ? 34.67759 128.14026 19.40991 0.419 25.78400 54 GLU C CA 1
ATOM 4564 C C . GLU C 1 75 ? 33.79538 126.98051 18.95934 1.000 23.36834 54 GLU C C 1
ATOM 4565 O O . GLU C 1 75 ? 32.72644 126.75633 19.53450 1.000 19.70940 54 GLU C O 1
ATOM 4576 N N . VAL C 1 76 ? 34.23139 126.21736 17.95369 1.000 20.23261 55 VAL C N 1
ATOM 4577 C CA . VAL C 1 76 ? 33.44701 125.06732 17.52050 1.000 17.60808 55 VAL C CA 1
ATOM 4578 C C . VAL C 1 76 ? 33.41072 124.00924 18.61546 1.000 19.69225 55 VAL C C 1
ATOM 4579 O O . VAL C 1 76 ? 32.37535 123.37119 18.84593 1.000 17.42455 55 VAL C O 1
ATOM 4583 N N . VAL C 1 77 ? 34.53537 123.80536 19.30815 1.000 20.24240 56 VAL C N 1
ATOM 4584 C CA . VAL C 1 77 ? 34.55423 122.89116 20.44904 1.000 19.09000 56 VAL C CA 1
ATOM 4585 C C . VAL C 1 77 ? 33.52568 123.31743 21.49319 1.000 18.59144 56 VAL C C 1
ATOM 4586 O O . VAL C 1 77 ? 32.77962 122.48973 22.03334 1.000 17.33164 56 VAL C O 1
ATOM 4590 N N . THR C 1 78 ? 33.46399 124.61459 21.78504 1.000 16.55086 57 THR C N 1
ATOM 4591 C CA . THR C 1 78 ? 32.51215 125.10348 22.77212 1.000 17.92471 57 THR C CA 1
ATOM 4592 C C . THR C 1 78 ? 31.07483 124.82862 22.33914 1.000 18.02864 57 THR C C 1
ATOM 4593 O O . THR C 1 78 ? 30.23588 124.42654 23.15975 1.000 17.75843 57 THR C O 1
ATOM 4597 N N . VAL C 1 79 ? 30.77161 125.02540 21.05259 1.000 17.67192 58 VAL C N 1
ATOM 4598 C CA . VAL C 1 79 ? 29.42687 124.73298 20.56283 1.000 19.98723 58 VAL C CA 1
ATOM 4599 C C . VAL C 1 79 ? 29.10632 123.26118 20.77677 1.000 18.29648 58 VAL C C 1
ATOM 4600 O O . VAL C 1 79 ? 28.04124 122.90580 21.30149 1.000 18.23864 58 VAL C O 1
ATOM 4604 N N . ILE C 1 80 ? 30.05501 122.39074 20.42954 1.000 15.43724 59 ILE C N 1
ATOM 4605 C CA . ILE C 1 80 ? 29.86677 120.95698 20.61276 1.000 16.33700 59 ILE C CA 1
ATOM 4606 C C . ILE C 1 80 ? 29.60557 120.65265 22.08090 1.000 17.25387 59 ILE C C 1
ATOM 4607 O O . ILE C 1 80 ? 28.65709 119.93889 22.43060 1.000 16.53669 59 ILE C O 1
ATOM 4612 N N . GLU C 1 81 ? 30.42099 121.22570 22.96687 1.000 17.27148 60 GLU C N 1
ATOM 4613 C CA . GLU C 1 81 ? 30.26352 120.94197 24.38798 1.000 19.84260 60 GLU C CA 1
ATOM 4614 C C . GLU C 1 81 ? 28.92918 121.46699 24.91260 1.000 20.40972 60 GLU C C 1
ATOM 4615 O O . GLU C 1 81 ? 28.26051 120.79695 25.71273 1.000 18.01521 60 GLU C O 1
ATOM 4621 N N . SER C 1 82 ? 28.51309 122.65058 24.45336 1.000 18.54052 61 SER C N 1
ATOM 4622 C CA . SER C 1 82 ? 27.23842 123.20680 24.88891 1.000 19.78942 61 SER C CA 1
ATOM 4623 C C . SER C 1 82 ? 26.05424 122.34629 24.46811 1.000 19.96132 61 SER C C 1
ATOM 4624 O O . SER C 1 82 ? 24.99804 122.40852 25.10248 1.000 19.63312 61 SER C O 1
ATOM 4627 N N . ARG C 1 83 ? 26.20312 121.54426 23.42323 1.000 20.82591 62 ARG C N 1
ATOM 4628 C CA . ARG C 1 83 ? 25.15753 120.63089 22.99550 1.000 17.55643 62 ARG C CA 1
ATOM 4629 C C . ARG C 1 83 ? 25.30750 119.24957 23.61032 1.000 20.45783 62 ARG C C 1
ATOM 4630 O O . ARG C 1 83 ? 24.59383 118.32757 23.20901 1.000 20.65683 62 ARG C O 1
ATOM 4638 N N . GLY C 1 84 ? 26.22461 119.08561 24.56239 1.000 20.87474 63 GLY C N 1
ATOM 4639 C CA . GLY C 1 84 ? 26.39345 117.83002 25.26156 1.000 17.05098 63 GLY C CA 1
ATOM 4640 C C . GLY C 1 84 ? 27.43488 116.90023 24.68638 1.000 21.53530 63 GLY C C 1
ATOM 4641 O O . GLY C 1 84 ? 27.50686 115.74620 25.12578 1.000 19.86692 63 GLY C O 1
ATOM 4642 N N . GLY C 1 85 ? 28.25805 117.37068 23.73770 1.000 17.90670 64 GLY C N 1
ATOM 4643 C CA . GLY C 1 85 ? 29.24874 116.54838 23.08224 1.000 13.88439 64 GLY C CA 1
ATOM 4644 C C . GLY C 1 85 ? 30.65176 116.73375 23.65154 1.000 17.40678 64 GLY C C 1
ATOM 4645 O O . GLY C 1 85 ? 30.88286 117.47571 24.60453 1.000 18.67016 64 GLY C O 1
ATOM 4646 N N . LYS C 1 86 ? 31.59040 115.98634 23.06552 1.000 18.00359 65 LYS C N 1
ATOM 4647 C CA . LYS C 1 86 ? 32.99334 115.97181 23.47046 1.000 18.18164 65 LYS C CA 1
ATOM 4648 C C . LYS C 1 86 ? 33.86367 116.37343 22.28627 1.000 18.76809 65 LYS C C 1
ATOM 4649 O O . LYS C 1 86 ? 33.71517 115.81884 21.19134 1.000 18.53210 65 LYS C O 1
ATOM 4655 N N . ALA C 1 87 ? 34.79471 117.29980 22.50955 1.000 15.52833 66 ALA C N 1
ATOM 4656 C CA . ALA C 1 87 ? 35.63821 117.78780 21.42745 1.000 14.44585 66 ALA C CA 1
ATOM 4657 C C . ALA C 1 87 ? 36.89648 118.42185 21.99979 1.000 16.49330 66 ALA C C 1
ATOM 4658 O O . ALA C 1 87 ? 36.89833 118.92835 23.12301 1.000 16.34910 66 ALA C O 1
ATOM 4660 N N . VAL C 1 88 ? 37.96045 118.40223 21.19800 1.000 18.02745 67 VAL C N 1
ATOM 4661 C CA . VAL C 1 88 ? 39.21410 119.07393 21.51506 1.000 18.48214 67 VAL C CA 1
ATOM 4662 C C . VAL C 1 88 ? 39.68936 119.79735 20.26296 1.000 18.60728 67 VAL C C 1
ATOM 4663 O O . VAL C 1 88 ? 39.42631 119.36505 19.13415 1.000 20.91126 67 VAL C O 1
ATOM 4667 N N . SER C 1 89 ? 40.40689 120.89541 20.46113 1.000 15.48823 68 SER C N 1
ATOM 4668 C CA . SER C 1 89 ? 40.87930 121.65261 19.31369 1.000 19.56077 68 SER C CA 1
ATOM 4669 C C . SER C 1 89 ? 42.26441 121.17741 18.88699 1.000 18.57472 68 SER C C 1
ATOM 4670 O O . SER C 1 89 ? 43.03768 120.62651 19.67609 1.000 15.79756 68 SER C O 1
ATOM 4673 N N . ASP C 1 90 ? 42.57382 121.42515 17.61742 1.000 20.55543 69 ASP C N 1
ATOM 4674 C CA . ASP C 1 90 ? 43.86649 121.10181 17.02964 1.000 21.19056 69 ASP C CA 1
ATOM 4675 C C . ASP C 1 90 ? 44.19422 122.14073 15.96651 1.000 21.59460 69 ASP C C 1
ATOM 4676 O O . ASP C 1 90 ? 43.31734 122.55271 15.19987 1.000 20.20283 69 ASP C O 1
ATOM 4681 N N . PHE C 1 91 ? 45.45752 122.57335 15.93838 1.000 23.09679 70 PHE C N 1
ATOM 4682 C CA . PHE C 1 91 ? 45.89936 123.63274 15.03826 1.000 23.74369 70 PHE C CA 1
ATOM 4683 C C . PHE C 1 91 ? 47.01604 123.16574 14.11429 1.000 22.20439 70 PHE C C 1
ATOM 4684 O O . PHE C 1 91 ? 47.88406 123.95151 13.73580 1.000 27.47325 70 PHE C O 1
ATOM 4692 N N . SER C 1 92 ? 46.98071 121.90140 13.70711 1.000 24.39478 71 SER C N 1
ATOM 4693 C CA . SER C 1 92 ? 48.02002 121.35310 12.84414 1.000 25.52099 71 SER C CA 1
ATOM 4694 C C . SER C 1 92 ? 47.82780 121.81024 11.40267 1.000 24.08229 71 SER C C 1
ATOM 4695 O O . SER C 1 92 ? 46.70322 121.87550 10.89721 1.000 25.11806 71 SER C O 1
ATOM 4698 N N . ASP C 1 93 ? 48.94122 122.13836 10.75217 1.000 24.67859 72 ASP C N 1
ATOM 4699 C CA . ASP C 1 93 ? 48.99658 122.36922 9.31118 1.000 24.04380 72 ASP C CA 1
ATOM 4700 C C . ASP C 1 93 ? 48.97249 121.01137 8.61031 1.000 22.30799 72 ASP C C 1
ATOM 4701 O O . ASP C 1 93 ? 49.96277 120.27232 8.64217 1.000 23.55337 72 ASP C O 1
ATOM 4706 N N . VAL C 1 94 ? 47.85038 120.67770 7.96524 1.000 23.06616 73 VAL C N 1
ATOM 4707 C CA . VAL C 1 94 ? 47.70568 119.34093 7.38651 1.000 22.79547 73 VAL C CA 1
ATOM 4708 C C . VAL C 1 94 ? 48.64491 119.12340 6.20541 1.000 24.03317 73 VAL C C 1
ATOM 4709 O O . VAL C 1 94 ? 48.84516 117.97643 5.78799 1.000 24.10520 73 VAL C O 1
ATOM 4713 N N . GLY C 1 95 ? 49.22372 120.18794 5.64701 1.000 18.16476 74 GLY C N 1
ATOM 4714 C CA . GLY C 1 95 ? 50.23724 120.01059 4.62509 1.000 22.30598 74 GLY C CA 1
ATOM 4715 C C . GLY C 1 95 ? 51.62273 119.66084 5.14206 1.000 24.33762 74 GLY C C 1
ATOM 4716 O O . GLY C 1 95 ? 52.49665 119.30968 4.34376 1.000 22.27224 74 GLY C O 1
ATOM 4717 N N . ASP C 1 96 ? 51.83703 119.73100 6.45537 1.000 25.23103 75 ASP C N 1
ATOM 4718 C CA . ASP C 1 96 ? 53.14794 119.53092 7.06302 1.000 24.55526 75 ASP C CA 1
ATOM 4719 C C . ASP C 1 96 ? 53.23761 118.11796 7.63548 1.000 23.98245 75 ASP C C 1
ATOM 4720 O O . ASP C 1 96 ? 52.40814 117.72402 8.46497 1.000 22.97481 75 ASP C O 1
ATOM 4725 N N . GLU C 1 97 ? 54.24875 117.36383 7.19204 1.000 24.75574 76 GLU C N 1
ATOM 4726 C CA . GLU C 1 97 ? 54.35922 115.95441 7.56206 1.000 25.74784 76 GLU C CA 1
ATOM 4727 C C . GLU C 1 97 ? 54.51865 115.76997 9.07159 1.000 27.08008 76 GLU C C 1
ATOM 4728 O O . GLU C 1 97 ? 53.81211 114.95973 9.68361 1.000 23.55875 76 GLU C O 1
ATOM 4734 N N . GLU C 1 98 ? 55.44406 116.51335 9.69172 1.000 28.31561 77 GLU C N 1
ATOM 4735 C CA . GLU C 1 98 ? 55.72372 116.30246 11.11253 1.000 29.31732 77 GLU C CA 1
ATOM 4736 C C . GLU C 1 98 ? 54.51046 116.62335 11.97428 1.000 27.60774 77 GLU C C 1
ATOM 4737 O O . GLU C 1 98 ? 54.23165 115.91710 12.95153 1.000 23.42345 77 GLU C O 1
ATOM 4743 N N . GLN C 1 99 ? 53.77953 117.68811 11.63124 1.000 23.54848 78 GLN C N 1
ATOM 4744 C CA . GLN C 1 99 ? 52.62218 118.07365 12.43040 1.000 22.38116 78 GLN C CA 1
ATOM 4745 C C . GLN C 1 99 ? 51.50104 117.05027 12.32153 1.000 22.14047 78 GLN C C 1
ATOM 4746 O O . GLN C 1 99 ? 50.84370 116.74083 13.32029 1.000 23.74366 78 GLN C O 1
ATOM 4752 N N . VAL C 1 100 ? 51.27784 116.50511 11.12384 1.000 21.61257 79 VAL C N 1
ATOM 4753 C CA . VAL C 1 100 ? 50.22603 115.51189 10.94150 1.000 20.94249 79 VAL C CA 1
ATOM 4754 C C . VAL C 1 100 ? 50.55420 114.24308 11.70918 1.000 22.57113 79 VAL C C 1
ATOM 4755 O O . VAL C 1 100 ? 49.70457 113.69626 12.42346 1.000 21.46108 79 VAL C O 1
ATOM 4759 N N . ASP C 1 101 ? 51.78904 113.74869 11.56734 1.000 24.11147 80 ASP C N 1
ATOM 4760 C CA . ASP C 1 101 ? 52.19736 112.56650 12.32197 1.000 23.08153 80 ASP C CA 1
ATOM 4761 C C . ASP C 1 101 ? 52.08556 112.82510 13.82105 1.000 24.82810 80 ASP C C 1
ATOM 4762 O O . ASP C 1 101 ? 51.68373 111.94103 14.58756 1.000 26.89959 80 ASP C O 1
ATOM 4767 N N . LEU C 1 102 ? 52.40970 114.04709 14.25173 1.000 23.83939 81 LEU C N 1
ATOM 4768 C CA . LEU C 1 102 ? 52.32949 114.38767 15.66862 1.000 27.58250 81 LEU C CA 1
ATOM 4769 C C . LEU C 1 102 ? 50.88286 114.44742 16.14622 1.000 28.88477 81 LEU C C 1
ATOM 4770 O O . LEU C 1 102 ? 50.57744 114.02765 17.26956 1.000 26.34957 81 LEU C O 1
ATOM 4775 N N . ALA C 1 103 ? 49.98140 114.98178 15.31709 1.000 23.27571 82 ALA C N 1
ATOM 4776 C CA . ALA C 1 103 ? 48.57727 115.04953 15.70680 1.000 25.80316 82 ALA C CA 1
ATOM 4777 C C . ALA C 1 103 ? 47.99266 113.65658 15.89107 1.000 24.83147 82 ALA C C 1
ATOM 4778 O O . ALA C 1 103 ? 47.21417 113.42129 16.82242 1.000 25.09715 82 ALA C O 1
ATOM 4780 N N . VAL C 1 104 ? 48.36968 112.71420 15.02333 1.000 24.46104 83 VAL C N 1
ATOM 4781 C CA . VAL C 1 104 ? 47.85416 111.35483 15.14651 1.000 24.30979 83 VAL C CA 1
ATOM 4782 C C . VAL C 1 104 ? 48.42401 110.68200 16.38710 1.000 25.30892 83 VAL C C 1
ATOM 4783 O O . VAL C 1 104 ? 47.70904 109.95724 17.09260 1.000 26.13134 83 VAL C O 1
ATOM 4787 N N . GLU C 1 105 ? 49.70858 110.91977 16.68534 1.000 22.91419 84 GLU C N 1
ATOM 4788 C CA . GLU C 1 105 ? 50.28418 110.39474 17.92174 1.000 27.38598 84 GLU C CA 1
ATOM 4789 C C . GLU C 1 105 ? 49.54829 110.94419 19.13334 1.000 30.02645 84 GLU C C 1
ATOM 4790 O O . GLU C 1 105 ? 49.25074 110.20414 20.08034 1.000 29.44281 84 GLU C O 1
ATOM 4796 N N . ARG C 1 106 ? 49.24509 112.24486 19.11659 1.000 26.70283 85 ARG C N 1
ATOM 4797 C CA . ARG C 1 106 ? 48.53296 112.84803 20.23090 1.000 28.27969 85 ARG C CA 1
ATOM 4798 C C . ARG C 1 106 ? 47.15874 112.22532 20.40395 1.000 27.93752 85 ARG C C 1
ATOM 4799 O O . ARG C 1 106 ? 46.74664 111.93114 21.53240 1.000 31.52910 85 ARG C O 1
ATOM 4807 N N . ALA C 1 107 ? 46.43503 112.01558 19.29987 1.000 25.02612 86 ALA C N 1
ATOM 4808 C CA . ALA C 1 107 ? 45.12879 111.36787 19.38450 1.000 22.91348 86 ALA C CA 1
ATOM 4809 C C . ALA C 1 107 ? 45.23552 110.00604 20.06034 1.000 26.32929 86 ALA C C 1
ATOM 4810 O O . ALA C 1 107 ? 44.44101 109.68364 20.95158 1.000 25.07707 86 ALA C O 1
ATOM 4812 N N . TYR C 1 108 ? 46.24021 109.21002 19.68371 1.000 24.97544 87 TYR C N 1
ATOM 4813 C CA . TYR C 1 108 ? 46.40151 107.90067 20.30694 1.000 25.78206 87 TYR C CA 1
ATOM 4814 C C . TYR C 1 108 ? 46.79466 108.03625 21.76874 1.000 24.68446 87 TYR C C 1
ATOM 4815 O O . TYR C 1 108 ? 46.25218 107.33726 22.63163 1.000 24.85269 87 TYR C O 1
ATOM 4824 N N . SER C 1 109 ? 47.69623 108.96238 22.07675 1.000 24.03070 88 SER C N 1
ATOM 4825 C CA . SER C 1 109 ? 48.18781 109.04492 23.44414 1.000 26.00074 88 SER C CA 1
ATOM 4826 C C . SER C 1 109 ? 47.16797 109.67383 24.38721 1.000 28.36978 88 SER C C 1
ATOM 4827 O O . SER C 1 109 ? 46.99093 109.20175 25.51418 1.000 28.54069 88 SER C O 1
ATOM 4830 N N . GLN C 1 110 ? 46.46049 110.70783 23.93931 1.000 28.91286 89 GLN C N 1
ATOM 4831 C CA . GLN C 1 110 ? 45.52805 111.40738 24.81258 1.000 24.63242 89 GLN C CA 1
ATOM 4832 C C . GLN C 1 110 ? 44.11942 110.83724 24.76483 1.000 25.19910 89 GLN C C 1
ATOM 4833 O O . GLN C 1 110 ? 43.40719 110.89812 25.77116 1.000 24.36853 89 GLN C O 1
ATOM 4839 N N . LEU C 1 111 ? 43.69444 110.28007 23.63223 1.000 22.66949 90 LEU C N 1
ATOM 4840 C CA . LEU C 1 111 ? 42.31610 109.83671 23.47711 1.000 22.26560 90 LEU C CA 1
ATOM 4841 C C . LEU C 1 111 ? 42.18740 108.33787 23.22851 1.000 25.41514 90 LEU C C 1
ATOM 4842 O O . LEU C 1 111 ? 41.06393 107.84607 23.05746 1.000 18.41296 90 LEU C O 1
ATOM 4847 N N . GLY C 1 112 ? 43.29717 107.59966 23.19971 1.000 24.59653 91 GLY C N 1
ATOM 4848 C CA . GLY C 1 112 ? 43.24711 106.15498 23.09599 1.000 20.75952 91 GLY C CA 1
ATOM 4849 C C . GLY C 1 112 ? 43.43212 105.64991 21.68108 1.000 24.02181 91 GLY C C 1
ATOM 4850 O O . GLY C 1 112 ? 44.11117 104.64615 21.45467 1.000 24.52248 91 GLY C O 1
ATOM 4851 N N . ARG C 1 113 ? 42.86174 106.35414 20.71229 1.000 23.48022 92 ARG C N 1
ATOM 4852 C CA . ARG C 1 113 ? 42.86311 105.85935 19.34569 1.000 22.75296 92 ARG C CA 1
ATOM 4853 C C . ARG C 1 113 ? 42.37463 106.98563 18.44529 1.000 23.72095 92 ARG C C 1
ATOM 4854 O O . ARG C 1 113 ? 41.83087 107.98550 18.92271 1.000 23.07235 92 ARG C O 1
ATOM 4862 N N . LEU C 1 114 ? 42.62574 106.84000 17.14669 1.000 19.00922 93 LEU C N 1
ATOM 4863 C CA . LEU C 1 114 ? 42.01763 107.68819 16.12469 1.000 17.43897 93 LEU C CA 1
ATOM 4864 C C . LEU C 1 114 ? 41.29223 106.75481 15.15798 1.000 21.17638 93 LEU C C 1
ATOM 4865 O O . LEU C 1 114 ? 41.93200 106.06083 14.36155 1.000 17.44754 93 LEU C O 1
ATOM 4870 N N . ASP C 1 115 ? 39.95795 106.72184 15.24771 1.000 19.61201 94 ASP C N 1
ATOM 4871 C CA . ASP C 1 115 ? 39.14971 105.79270 14.46662 1.000 16.18932 94 ASP C CA 1
ATOM 4872 C C . ASP C 1 115 ? 38.71794 106.36729 13.11943 1.000 18.37968 94 ASP C C 1
ATOM 4873 O O . ASP C 1 115 ? 38.51502 105.60935 12.16197 1.000 17.58924 94 ASP C O 1
ATOM 4878 N N . ILE C 1 116 ? 38.52766 107.68202 13.03521 1.000 15.49354 95 ILE C N 1
ATOM 4879 C CA . ILE C 1 116 ? 37.87043 108.31984 11.89777 1.000 15.36484 95 ILE C CA 1
ATOM 4880 C C . ILE C 1 116 ? 38.66996 109.54468 11.49185 1.000 15.01704 95 ILE C C 1
ATOM 4881 O O . ILE C 1 116 ? 39.02024 110.36915 12.34276 1.000 16.48010 95 ILE C O 1
ATOM 4886 N N . VAL C 1 117 ? 38.92305 109.69104 10.19475 1.000 13.86913 96 VAL C N 1
ATOM 4887 C CA . VAL C 1 117 ? 39.53370 110.89934 9.65182 1.000 14.74773 96 VAL C CA 1
ATOM 4888 C C . VAL C 1 117 ? 38.62255 111.42868 8.55799 1.000 13.83970 96 VAL C C 1
ATOM 4889 O O . VAL C 1 117 ? 38.35458 110.72473 7.57469 1.000 14.81311 96 VAL C O 1
ATOM 4893 N N . VAL C 1 118 ? 38.14106 112.65526 8.72732 1.000 12.10816 97 VAL C N 1
ATOM 4894 C CA . VAL C 1 118 ? 37.37802 113.34074 7.69251 1.000 13.02074 97 VAL C CA 1
ATOM 4895 C C . VAL C 1 118 ? 38.29980 114.42032 7.14196 1.000 15.18148 97 VAL C C 1
ATOM 4896 O O . VAL C 1 118 ? 38.54060 115.43761 7.80423 1.000 15.03013 97 VAL C O 1
ATOM 4900 N N . ASN C 1 119 ? 38.85185 114.18862 5.94682 1.000 15.16135 98 ASN C N 1
ATOM 4901 C CA . ASN C 1 119 ? 39.74707 115.15541 5.30597 1.000 16.76385 98 ASN C CA 1
ATOM 4902 C C . ASN C 1 119 ? 38.88283 116.18272 4.58901 1.000 16.43560 98 ASN C C 1
ATOM 4903 O O . ASN C 1 119 ? 38.33989 115.91957 3.51284 1.000 16.44569 98 ASN C O 1
ATOM 4908 N N . ASN C 1 120 ? 38.74495 117.36149 5.19088 1.000 19.02576 99 ASN C N 1
ATOM 4909 C CA . ASN C 1 120 ? 37.93106 118.42653 4.62661 1.000 18.70441 99 ASN C CA 1
ATOM 4910 C C . ASN C 1 120 ? 38.70118 119.71906 4.38636 1.000 17.79419 99 ASN C C 1
ATOM 4911 O O . ASN C 1 120 ? 38.25466 120.53439 3.57283 1.000 20.14283 99 ASN C O 1
ATOM 4916 N N . ALA C 1 121 ? 39.84959 119.91574 5.03412 1.000 15.61453 100 ALA C N 1
ATOM 4917 C CA . ALA C 1 121 ? 40.61395 121.14588 4.85067 1.000 21.03354 100 ALA C CA 1
ATOM 4918 C C . ALA C 1 121 ? 40.90482 121.40454 3.37465 1.000 22.67170 100 ALA C C 1
ATOM 4919 O O . ALA C 1 121 ? 41.21288 120.48843 2.60635 1.000 20.57058 100 ALA C O 1
ATOM 4921 N N . GLY C 1 122 ? 40.79506 122.66430 2.98177 1.000 24.48712 101 GLY C N 1
ATOM 4922 C CA . GLY C 1 122 ? 41.04520 123.03565 1.60608 1.000 26.45852 101 GLY C CA 1
ATOM 4923 C C . GLY C 1 122 ? 41.03903 124.53598 1.45340 1.000 27.11563 101 GLY C C 1
ATOM 4924 O O . GLY C 1 122 ? 40.58503 125.26669 2.33745 1.000 31.07168 101 GLY C O 1
ATOM 4925 N N . ILE C 1 123 ? 41.58172 124.98521 0.32238 1.000 30.88305 102 ILE C N 1
ATOM 4926 C CA . ILE C 1 123 ? 41.56922 126.38538 -0.07992 1.000 31.55134 102 ILE C CA 1
ATOM 4927 C C . ILE C 1 123 ? 41.28896 126.45736 -1.57535 1.000 31.99959 102 ILE C C 1
ATOM 4928 O O . ILE C 1 123 ? 41.35694 125.45812 -2.29533 1.000 30.51910 102 ILE C O 1
ATOM 4933 N N . VAL C 1 124 ? 40.96096 127.66225 -2.03705 1.000 28.96536 103 VAL C N 1
ATOM 4934 C CA . VAL C 1 124 ? 40.75369 127.93218 -3.45253 1.000 28.04026 103 VAL C CA 1
ATOM 4935 C C . VAL C 1 124 ? 41.61533 129.11868 -3.85565 1.000 27.26914 103 VAL C C 1
ATOM 4936 O O . VAL C 1 124 ? 41.81943 130.05307 -3.07371 1.000 27.20949 103 VAL C O 1
ATOM 4940 N N . ARG C 1 125 ? 42.13780 129.06484 -5.07537 1.000 28.46958 104 ARG C N 1
ATOM 4941 C CA . ARG C 1 125 ? 42.84310 130.16949 -5.70759 1.000 27.09172 104 ARG C CA 1
ATOM 4942 C C . ARG C 1 125 ? 42.35045 130.18014 -7.15631 1.000 23.58834 104 ARG C C 1
ATOM 4943 O O . ARG C 1 125 ? 43.05963 129.78338 -8.07700 1.000 26.94475 104 ARG C O 1
ATOM 4951 N N . ASP C 1 126 ? 41.10955 130.62639 -7.34410 1.000 20.39579 105 ASP C N 1
ATOM 4952 C CA . ASP C 1 126 ? 40.44397 130.54988 -8.63949 1.000 21.01348 105 ASP C CA 1
ATOM 4953 C C . ASP C 1 126 ? 40.91296 131.64808 -9.59214 1.000 25.78168 105 ASP C C 1
ATOM 4954 O O . ASP C 1 126 ? 40.87694 132.83822 -9.25919 1.000 31.53404 105 ASP C O 1
ATOM 4959 N N . LYS C 1 127 ? 41.32763 131.23865 -10.78678 1.000 25.01498 106 LYS C N 1
ATOM 4960 C CA . LYS C 1 127 ? 41.60395 132.10911 -11.92216 1.000 26.51602 106 LYS C CA 1
ATOM 4961 C C . LYS C 1 127 ? 41.89686 131.21012 -13.11120 1.000 24.30858 106 LYS C C 1
ATOM 4962 O O . LYS C 1 127 ? 42.31142 130.06328 -12.93492 1.000 23.41150 106 LYS C O 1
ATOM 4968 N N . ALA C 1 128 ? 41.64465 131.72171 -14.31250 1.000 22.60293 107 ALA C N 1
ATOM 4969 C CA . ALA C 1 128 ? 42.07611 131.01758 -15.51206 1.000 22.47348 107 ALA C CA 1
ATOM 4970 C C . ALA C 1 128 ? 43.57845 130.76727 -15.46204 1.000 24.58129 107 ALA C C 1
ATOM 4971 O O . ALA C 1 128 ? 44.33823 131.52982 -14.85686 1.000 27.83458 107 ALA C O 1
ATOM 4973 N N . ILE C 1 129 ? 44.00618 129.67640 -16.10264 1.000 23.23147 108 ILE C N 1
ATOM 4974 C CA . ILE C 1 129 ? 45.37599 129.20712 -15.91591 1.000 25.25119 108 ILE C CA 1
ATOM 4975 C C . ILE C 1 129 ? 46.38178 130.27349 -16.34063 1.000 26.32180 108 ILE C C 1
ATOM 4976 O O . ILE C 1 129 ? 47.47058 130.37125 -15.75957 1.000 25.99700 108 ILE C O 1
ATOM 4981 N N . TRP C 1 130 ? 46.03803 131.10280 -17.33466 1.000 22.78964 109 TRP C N 1
ATOM 4982 C CA . TRP C 1 130 ? 46.99278 132.10526 -17.79854 1.000 27.49311 109 TRP C CA 1
ATOM 4983 C C . TRP C 1 130 ? 47.22546 133.21834 -16.77734 1.000 28.32108 109 TRP C C 1
ATOM 4984 O O . TRP C 1 130 ? 48.22124 133.94121 -16.88846 1.000 30.09765 109 TRP C O 1
ATOM 4995 N N . ASN C 1 131 ? 46.35224 133.36221 -15.78134 1.000 27.25818 110 ASN C N 1
ATOM 4996 C CA . ASN C 1 131 ? 46.54927 134.31877 -14.69872 1.000 31.31250 110 ASN C CA 1
ATOM 4997 C C . ASN C 1 131 ? 46.98284 133.66228 -13.39485 1.000 30.82465 110 ASN C C 1
ATOM 4998 O O . ASN C 1 131 ? 47.09657 134.35309 -12.37815 1.000 27.34591 110 ASN C O 1
ATOM 5003 N N . MET C 1 132 ? 47.20110 132.35156 -13.39162 1.000 27.49399 111 MET C N 1
ATOM 5004 C CA . MET C 1 132 ? 47.45962 131.60375 -12.17021 1.000 29.47814 111 MET C CA 1
ATOM 5005 C C . MET C 1 132 ? 48.96104 131.44937 -11.95539 1.000 27.42008 111 MET C C 1
ATOM 5006 O O . MET C 1 132 ? 49.70404 131.16703 -12.89906 1.000 30.17370 111 MET C O 1
ATOM 5011 N N . THR C 1 133 ? 49.40547 131.67496 -10.72166 1.000 22.23144 112 THR C N 1
ATOM 5012 C CA . THR C 1 133 ? 50.79672 131.47849 -10.33980 1.000 25.64409 112 THR C CA 1
ATOM 5013 C C . THR C 1 133 ? 51.03490 130.02336 -9.93196 1.000 25.97992 112 THR C C 1
ATOM 5014 O O . THR C 1 133 ? 50.09992 129.29504 -9.59140 1.000 26.89660 112 THR C O 1
ATOM 5018 N N . VAL C 1 134 ? 52.30416 129.59689 -9.96291 1.000 22.94051 113 VAL C N 1
ATOM 5019 C CA . VAL C 1 134 ? 52.59674 128.24942 -9.47329 1.000 25.83871 113 VAL C CA 1
ATOM 5020 C C . VAL C 1 134 ? 52.29433 128.14377 -7.98882 1.000 23.11989 113 VAL C C 1
ATOM 5021 O O . VAL C 1 134 ? 51.86878 127.08522 -7.51291 1.000 23.32041 113 VAL C O 1
ATOM 5025 N N . ASP C 1 135 ? 52.50696 129.21751 -7.22731 1.000 24.20919 114 ASP C N 1
ATOM 5026 C CA . ASP C 1 135 ? 52.08104 129.18735 -5.83237 1.000 24.77542 114 ASP C CA 1
ATOM 5027 C C . ASP C 1 135 ? 50.58660 128.90377 -5.74028 1.000 24.88267 114 ASP C C 1
ATOM 5028 O O . ASP C 1 135 ? 50.15701 128.05172 -4.95585 1.000 21.80722 114 ASP C O 1
ATOM 5033 N N . ASP C 1 136 ? 49.77980 129.58223 -6.56963 1.000 23.50216 115 ASP C N 1
ATOM 5034 C CA . ASP C 1 136 ? 48.34629 129.30049 -6.58849 1.000 23.60248 115 ASP C CA 1
ATOM 5035 C C . ASP C 1 136 ? 48.08309 127.82682 -6.84295 1.000 22.75172 115 ASP C C 1
ATOM 5036 O O . ASP C 1 136 ? 47.17511 127.24121 -6.24452 1.000 23.66513 115 ASP C O 1
ATOM 5041 N N . PHE C 1 137 ? 48.85943 127.21288 -7.73877 1.000 22.43932 116 PHE C N 1
ATOM 5042 C CA . PHE C 1 137 ? 48.67904 125.79450 -8.02292 1.000 20.76958 116 PHE C CA 1
ATOM 5043 C C . PHE C 1 137 ? 49.20612 124.92627 -6.88252 1.000 23.23814 116 PHE C C 1
ATOM 5044 O O . PHE C 1 137 ? 48.49882 124.03751 -6.39097 1.000 24.34599 116 PHE C O 1
ATOM 5052 N N . ASP C 1 138 ? 50.45246 125.16744 -6.45463 1.000 23.41218 117 ASP C N 1
ATOM 5053 C CA . ASP C 1 138 ? 51.08926 124.33120 -5.43571 1.000 21.08801 117 ASP C CA 1
ATOM 5054 C C . ASP C 1 138 ? 50.30236 124.34019 -4.13184 1.000 23.12358 117 ASP C C 1
ATOM 5055 O O . ASP C 1 138 ? 50.11071 123.29302 -3.49996 1.000 24.17386 117 ASP C O 1
ATOM 5060 N N . LEU C 1 139 ? 49.85440 125.52124 -3.70496 1.000 23.53683 118 LEU C N 1
ATOM 5061 C CA . LEU C 1 139 ? 49.20413 125.64403 -2.40693 1.000 25.12534 118 LEU C CA 1
ATOM 5062 C C . LEU C 1 139 ? 47.89990 124.85477 -2.37022 1.000 23.27147 118 LEU C C 1
ATOM 5063 O O . LEU C 1 139 ? 47.59009 124.19569 -1.37244 1.000 22.51066 118 LEU C O 1
ATOM 5068 N N . VAL C 1 140 ? 47.12917 124.90104 -3.45543 1.000 22.63923 119 VAL C N 1
ATOM 5069 C CA . VAL C 1 140 ? 45.88183 124.14681 -3.51739 1.000 24.16962 119 VAL C CA 1
ATOM 5070 C C . VAL C 1 140 ? 46.15475 122.64652 -3.51744 1.000 21.25724 119 VAL C C 1
ATOM 5071 O O . VAL C 1 140 ? 45.49986 121.88489 -2.79564 1.000 19.76980 119 VAL C O 1
ATOM 5075 N N . MET C 1 141 ? 47.13554 122.19917 -4.30950 1.000 20.97741 120 MET C N 1
ATOM 5076 C CA . MET C 1 141 ? 47.46479 120.77610 -4.34813 1.000 20.09220 120 MET C CA 1
ATOM 5077 C C . MET C 1 141 ? 47.96858 120.28981 -2.99807 1.000 23.37111 120 MET C C 1
ATOM 5078 O O . MET C 1 141 ? 47.68128 119.15656 -2.59029 1.000 23.31449 120 MET C O 1
ATOM 5083 N N . ARG C 1 142 ? 48.70412 121.14307 -2.27949 1.000 22.17543 121 ARG C N 1
ATOM 5084 C CA . ARG C 1 142 ? 49.29993 120.72969 -1.01411 1.000 21.72297 121 ARG C CA 1
ATOM 5085 C C . ARG C 1 142 ? 48.23686 120.50090 0.05527 1.000 20.77563 121 ARG C C 1
ATOM 5086 O O . ARG C 1 142 ? 48.19219 119.43269 0.67838 1.000 20.09562 121 ARG C O 1
ATOM 5094 N N . VAL C 1 143 ? 47.35391 121.47917 0.26513 1.000 17.17259 122 VAL C N 1
ATOM 5095 C CA . VAL C 1 143 ? 46.36947 121.35865 1.33655 1.000 21.48280 122 VAL C CA 1
ATOM 5096 C C . VAL C 1 143 ? 45.39648 120.22036 1.04277 1.000 19.86469 122 VAL C C 1
ATOM 5097 O O . VAL C 1 143 ? 45.09633 119.39987 1.91548 1.000 18.43532 122 VAL C O 1
ATOM 5101 N N . HIS C 1 144 ? 44.90142 120.14848 -0.19479 1.000 20.49274 123 HIS C N 1
ATOM 5102 C CA . HIS C 1 144 ? 43.88496 119.16298 -0.54974 1.000 19.47677 123 HIS C CA 1
ATOM 5103 C C . HIS C 1 144 ? 44.47220 117.75890 -0.64834 1.000 19.83914 123 HIS C C 1
ATOM 5104 O O . HIS C 1 144 ? 44.02425 116.83121 0.03900 1.000 19.27150 123 HIS C O 1
ATOM 5111 N N . VAL C 1 145 ? 45.47175 117.57680 -1.50462 1.000 18.96893 124 VAL C N 1
ATOM 5112 C CA . VAL C 1 145 ? 45.93551 116.22704 -1.82338 1.000 20.45974 124 VAL C CA 1
ATOM 5113 C C . VAL C 1 145 ? 47.00209 115.74948 -0.84660 1.000 18.40517 124 VAL C C 1
ATOM 5114 O O . VAL C 1 145 ? 46.87577 114.66714 -0.26949 1.000 17.36918 124 VAL C O 1
ATOM 5118 N N . ARG C 1 146 ? 48.07705 116.52445 -0.65940 1.000 19.65519 125 ARG C N 1
ATOM 5119 C CA . ARG C 1 146 ? 49.12551 116.10343 0.26736 1.000 19.03970 125 ARG C CA 1
ATOM 5120 C C . ARG C 1 146 ? 48.57645 115.96572 1.67847 1.000 18.55487 125 ARG C C 1
ATOM 5121 O O . ARG C 1 146 ? 48.91600 115.01692 2.39638 1.000 18.07793 125 ARG C O 1
ATOM 5129 N N . GLY C 1 147 ? 47.70654 116.89174 2.08439 1.000 18.10160 126 GLY C N 1
ATOM 5130 C CA . GLY C 1 147 ? 47.11343 116.80218 3.40758 1.000 16.29908 126 GLY C CA 1
ATOM 5131 C C . GLY C 1 147 ? 46.29753 115.53746 3.59638 1.000 17.61860 126 GLY C C 1
ATOM 5132 O O . GLY C 1 147 ? 46.42284 114.84991 4.61291 1.000 18.19284 126 GLY C O 1
ATOM 5133 N N . SER C 1 148 ? 45.45323 115.20782 2.61549 1.000 15.97132 127 SER C N 1
ATOM 5134 C CA . SER C 1 148 ? 44.64993 113.99648 2.72962 1.000 15.90622 127 SER C CA 1
ATOM 5135 C C . SER C 1 148 ? 45.51991 112.75472 2.65392 1.000 17.07327 127 SER C C 1
ATOM 5136 O O . SER C 1 148 ? 45.21946 111.74326 3.29685 1.000 19.06193 127 SER C O 1
ATOM 5139 N N . TRP C 1 149 ? 46.59907 112.81380 1.88003 1.000 14.33473 128 TRP C N 1
ATOM 5140 C CA . TRP C 1 149 ? 47.52928 111.69596 1.82720 1.000 15.63193 128 TRP C CA 1
ATOM 5141 C C . TRP C 1 149 ? 48.27598 111.54940 3.15018 1.000 17.17521 128 TRP C C 1
ATOM 5142 O O . TRP C 1 149 ? 48.48431 110.42779 3.62864 1.000 18.51702 128 TRP C O 1
ATOM 5153 N N . LEU C 1 150 ? 48.67229 112.67156 3.76453 1.000 16.42063 129 LEU C N 1
ATOM 5154 C CA . LEU C 1 150 ? 49.43463 112.61196 5.01143 1.000 16.73876 129 LEU C CA 1
ATOM 5155 C C . LEU C 1 150 ? 48.60269 112.02602 6.15190 1.000 16.87784 129 LEU C C 1
ATOM 5156 O O . LEU C 1 150 ? 49.06526 111.12935 6.86617 1.000 18.51260 129 LEU C O 1
ATOM 5161 N N . THR C 1 151 ? 47.37140 112.51108 6.34476 1.000 14.84527 130 THR C N 1
ATOM 5162 C CA . THR C 1 151 ? 46.54864 111.95348 7.41731 1.000 16.61638 130 THR C CA 1
ATOM 5163 C C . THR C 1 151 ? 46.23862 110.48798 7.15703 1.000 18.61881 130 THR C C 1
ATOM 5164 O O . THR C 1 151 ? 46.24066 109.66756 8.08629 1.000 17.55117 130 THR C O 1
ATOM 5168 N N . SER C 1 152 ? 45.99047 110.13745 5.89301 1.000 17.41747 131 SER C N 1
ATOM 5169 C CA . SER C 1 152 ? 45.68872 108.75281 5.54754 1.000 15.62053 131 SER C CA 1
ATOM 5170 C C . SER C 1 152 ? 46.86603 107.83337 5.86031 1.000 16.42146 131 SER C C 1
ATOM 5171 O O . SER C 1 152 ? 46.68886 106.76123 6.44721 1.000 18.64878 131 SER C O 1
ATOM 5174 N N . ARG C 1 153 ? 48.08052 108.23486 5.48200 1.000 14.81306 132 ARG C N 1
ATOM 5175 C CA . ARG C 1 153 ? 49.24187 107.40580 5.79257 1.000 16.76717 132 ARG C CA 1
ATOM 5176 C C . ARG C 1 153 ? 49.42489 107.25295 7.29408 1.000 19.82577 132 ARG C C 1
ATOM 5177 O O . ARG C 1 153 ? 49.71332 106.15408 7.78888 1.000 17.79840 132 ARG C O 1
ATOM 5185 N N . ALA C 1 154 ? 49.22271 108.33932 8.03829 1.000 19.15745 133 ALA C N 1
ATOM 5186 C CA . ALA C 1 154 ? 49.48263 108.30881 9.46768 1.000 17.40675 133 ALA C CA 1
ATOM 5187 C C . ALA C 1 154 ? 48.57887 107.30012 10.16369 1.000 19.00161 133 ALA C C 1
ATOM 5188 O O . ALA C 1 154 ? 49.05215 106.47361 10.95141 1.000 19.06035 133 ALA C O 1
ATOM 5190 N N . VAL C 1 155 ? 47.27593 107.33110 9.86695 1.000 17.20888 134 VAL C N 1
ATOM 5191 C CA . VAL C 1 155 ? 46.37785 106.37578 10.51615 1.000 19.74992 134 VAL C CA 1
ATOM 5192 C C . VAL C 1 155 ? 46.53225 104.97797 9.92687 1.000 18.18126 134 VAL C C 1
ATOM 5193 O O . VAL C 1 155 ? 46.41795 103.98795 10.65689 1.000 19.62564 134 VAL C O 1
ATOM 5197 N N . ALA C 1 156 ? 46.80645 104.86058 8.62329 1.000 18.96330 135 ALA C N 1
ATOM 5198 C CA . ALA C 1 156 ? 47.01401 103.53674 8.04072 1.000 18.49523 135 ALA C CA 1
ATOM 5199 C C . ALA C 1 156 ? 48.13225 102.80293 8.76219 1.000 21.35351 135 ALA C C 1
ATOM 5200 O O . ALA C 1 156 ? 48.00229 101.61519 9.07966 1.000 23.03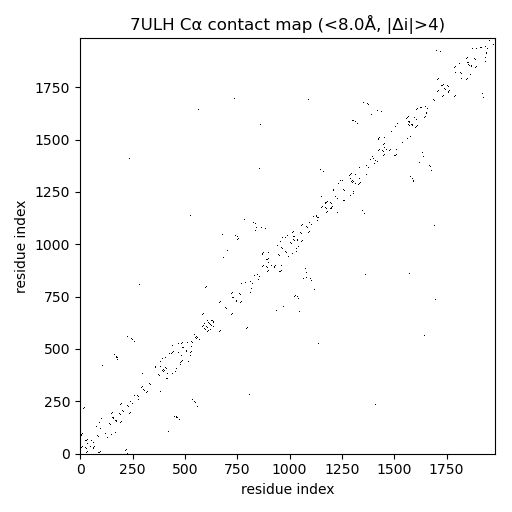835 135 ALA C O 1
ATOM 5202 N N . ARG C 1 157 ? 49.22488 103.51171 9.05952 1.000 19.92262 136 ARG C N 1
ATOM 5203 C CA . ARG C 1 157 ? 50.33614 102.91864 9.79432 1.000 19.05239 136 ARG C CA 1
ATOM 5204 C C . ARG C 1 157 ? 49.90052 102.44747 11.17521 1.000 21.30131 136 ARG C C 1
ATOM 5205 O O . ARG C 1 157 ? 50.24912 101.33921 11.59961 1.000 22.76448 136 ARG C O 1
ATOM 5213 N N . LYS C 1 158 ? 49.13770 103.27401 11.89602 1.000 21.67547 137 LYS C N 1
ATOM 5214 C CA . LYS C 1 158 ? 48.68152 102.86726 13.22186 1.000 22.41419 137 LYS C CA 1
ATOM 5215 C C . LYS C 1 158 ? 47.74517 101.67276 13.11973 1.000 22.07977 137 LYS C C 1
ATOM 5216 O O . LYS C 1 158 ? 47.92946 100.66265 13.81054 1.000 24.49787 137 LYS C O 1
ATOM 5222 N N . TRP C 1 159 ? 46.75961 101.76039 12.22490 1.000 19.55238 138 TRP C N 1
ATOM 5223 C CA . TRP C 1 159 ? 45.77445 100.69663 12.08073 1.000 21.45307 138 TRP C CA 1
ATOM 5224 C C . TRP C 1 159 ? 46.43449 99.39833 11.64644 1.000 21.72833 138 TRP C C 1
ATOM 5225 O O . TRP C 1 159 ? 46.09776 98.31812 12.14901 1.000 21.19181 138 TRP C O 1
ATOM 5236 N N . ARG C 1 160 ? 47.38698 99.48311 10.72124 1.000 25.32948 139 ARG C N 1
ATOM 5237 C CA . ARG C 1 160 ? 48.04367 98.27055 10.25144 1.000 25.27002 139 ARG C CA 1
ATOM 5238 C C . ARG C 1 160 ? 48.88629 97.63888 11.35019 1.000 24.88210 139 ARG C C 1
ATOM 5239 O O . ARG C 1 160 ? 48.90356 96.41066 11.49862 1.000 28.24691 139 ARG C O 1
ATOM 5247 N N . ALA C 1 161 ? 49.56747 98.46108 12.14907 1.000 22.43730 140 ALA C N 1
ATOM 5248 C CA . ALA C 1 161 ? 50.34912 97.92395 13.25685 1.000 26.33816 140 ALA C CA 1
ATOM 5249 C C . ALA C 1 161 ? 49.45815 97.19543 14.25362 1.000 29.34080 140 ALA C C 1
ATOM 5250 O O . ALA C 1 161 ? 49.79355 96.09561 14.71179 1.000 28.24478 140 ALA C O 1
ATOM 5252 N N . GLU C 1 162 ? 48.30334 97.78145 14.57563 1.000 23.97142 141 GLU C N 1
ATOM 5253 C CA . GLU C 1 162 ? 47.38110 97.14164 15.50243 1.000 23.96592 141 GLU C CA 1
ATOM 5254 C C . GLU C 1 162 ? 46.86813 95.83162 14.92830 1.000 29.58479 141 GLU C C 1
ATOM 5255 O O . GLU C 1 162 ? 46.72614 94.83354 15.64843 1.000 30.18878 141 GLU C O 1
ATOM 5261 N N . SER C 1 163 ? 46.63192 95.80658 13.61622 1.000 28.22493 142 SER C N 1
ATOM 5262 C CA . SER C 1 163 ? 46.09712 94.61183 12.97847 1.000 26.57679 142 SER C CA 1
ATOM 5263 C C . SER C 1 163 ? 47.11734 93.48071 12.96625 1.000 29.32891 142 SER C C 1
ATOM 5264 O O . SER C 1 163 ? 46.76746 92.32503 13.22925 1.000 31.34675 142 SER C O 1
ATOM 5267 N N . LYS C 1 164 ? 48.38826 93.79321 12.68674 1.000 31.85996 143 LYS C N 1
ATOM 5268 C CA . LYS C 1 164 ? 49.41873 92.75690 12.69275 1.000 31.94860 143 LYS C CA 1
ATOM 5269 C C . LYS C 1 164 ? 49.64553 92.21534 14.09708 1.000 31.95371 143 LYS C C 1
ATOM 5270 O O . LYS C 1 164 ? 49.84389 91.01147 14.27702 1.000 37.64053 143 LYS C O 1
ATOM 5272 N N . GLU C 1 165 ? 49.59629 93.08491 15.10783 1.000 36.23816 144 GLU C N 1
ATOM 5273 C CA . GLU C 1 165 ? 49.81100 92.63968 16.47974 1.000 35.15920 144 GLU C CA 1
ATOM 5274 C C . GLU C 1 165 ? 48.67882 91.73772 16.95318 1.000 38.19764 144 GLU C C 1
ATOM 5275 O O . GLU C 1 165 ? 48.92360 90.71701 17.60452 1.000 43.45238 144 GLU C O 1
ATOM 5281 N N . SER C 1 166 ? 47.43418 92.10223 16.65005 1.000 37.76988 145 SER C N 1
ATOM 5282 C CA . SER C 1 166 ? 46.29043 91.31148 17.08412 1.000 35.69392 145 SER C CA 1
ATOM 5283 C C . SER C 1 166 ? 45.99336 90.13786 16.15771 1.000 34.86321 145 SER C C 1
ATOM 5284 O O . SER C 1 166 ? 45.30281 89.20027 16.56774 1.000 39.53240 145 SER C O 1
ATOM 5287 N N . GLY C 1 167 ? 46.50057 90.15988 14.93032 1.000 30.98773 146 GLY C N 1
ATOM 5288 C CA . GLY C 1 167 ? 46.14395 89.14963 13.95826 1.000 31.54707 146 GLY C CA 1
ATOM 5289 C C . GLY C 1 167 ? 44.71844 89.21083 13.45942 1.000 31.10198 146 GLY C C 1
ATOM 5290 O O . GLY C 1 167 ? 44.27724 88.28481 12.77502 1.000 34.67595 146 GLY C O 1
ATOM 5291 N N . ALA C 1 168 ? 43.99202 90.28618 13.74179 1.000 29.50242 147 ALA C N 1
ATOM 5292 C CA . ALA C 1 168 ? 42.60968 90.42567 13.31024 1.000 30.20583 147 ALA C CA 1
ATOM 5293 C C . ALA C 1 168 ? 42.39782 91.80494 12.69497 1.000 26.69116 147 ALA C C 1
ATOM 5294 O O . ALA C 1 168 ? 43.25921 92.68502 12.76963 1.000 24.26294 147 ALA C O 1
ATOM 5296 N N . LYS C 1 169 ? 41.23663 91.98348 12.06907 1.000 25.35021 148 LYS C N 1
ATOM 5297 C CA . LYS C 1 169 ? 40.88192 93.28140 11.51659 1.000 24.20821 148 LYS C CA 1
ATOM 5298 C C . LYS C 1 169 ? 40.64457 94.28723 12.63636 1.000 23.66061 148 LYS C C 1
ATOM 5299 O O . LYS C 1 169 ? 40.35757 93.92562 13.78096 1.000 23.50478 148 LYS C O 1
ATOM 5305 N N . VAL C 1 170 ? 40.82341 95.56646 12.29876 1.000 21.50510 149 VAL C N 1
ATOM 5306 C CA . VAL C 1 170 ? 40.66960 96.67554 13.23055 1.000 20.96439 149 VAL C CA 1
ATOM 5307 C C . VAL C 1 170 ? 39.69318 97.67604 12.63251 1.000 18.63449 149 VAL C C 1
ATOM 5308 O O . VAL C 1 170 ? 39.27494 97.55450 11.48264 1.000 22.19468 149 VAL C O 1
ATOM 5312 N N . TYR C 1 171 ? 39.33871 98.68139 13.43068 1.000 18.59251 150 TYR C N 1
ATOM 5313 C CA . TYR C 1 171 ? 38.42236 99.72622 12.99535 1.000 17.57422 150 TYR C CA 1
ATOM 5314 C C . TYR C 1 171 ? 39.16762 100.88746 12.34885 1.000 18.49085 150 TYR C C 1
ATOM 5315 O O . TYR C 1 171 ? 40.18560 101.36044 12.86482 1.000 15.89174 150 TYR C O 1
ATOM 5324 N N . GLY C 1 172 ? 38.63892 101.35653 11.22427 1.000 18.06253 151 GLY C N 1
ATOM 5325 C CA . GLY C 1 172 ? 39.21480 102.48999 10.53533 1.000 15.04173 151 GLY C CA 1
ATOM 5326 C C . GLY C 1 172 ? 38.25543 103.08921 9.53468 1.000 15.74498 151 GLY C C 1
ATOM 5327 O O . GLY C 1 172 ? 37.58802 102.35811 8.79329 1.000 16.82997 151 GLY C O 1
ATOM 5328 N N . ARG C 1 173 ? 38.15907 104.41689 9.52501 1.000 17.04760 152 ARG C N 1
ATOM 5329 C CA . ARG C 1 173 ? 37.31923 105.15240 8.58671 1.000 14.80693 152 ARG C CA 1
ATOM 5330 C C . ARG C 1 173 ? 38.08233 106.36752 8.09691 1.000 16.71124 152 ARG C C 1
ATOM 5331 O O . ARG C 1 173 ? 38.57413 107.15891 8.90574 1.000 18.88804 152 ARG C O 1
ATOM 5339 N N . ILE C 1 174 ? 38.18912 106.50974 6.78313 1.000 13.75770 153 ILE C N 1
ATOM 5340 C CA . ILE C 1 174 ? 38.66784 107.73412 6.16249 1.000 12.99846 153 ILE C CA 1
ATOM 5341 C C . ILE C 1 174 ? 37.58851 108.21232 5.20658 1.000 15.36389 153 ILE C C 1
ATOM 5342 O O . ILE C 1 174 ? 37.11371 107.44015 4.36474 1.000 15.47170 153 ILE C O 1
ATOM 5347 N N . ILE C 1 175 ? 37.17212 109.46441 5.36077 1.000 16.36698 154 ILE C N 1
ATOM 5348 C CA . ILE C 1 175 ? 36.25582 110.09913 4.42523 1.000 16.32678 154 ILE C CA 1
ATOM 5349 C C . ILE C 1 175 ? 36.98328 111.29009 3.82469 1.000 18.26987 154 ILE C C 1
ATOM 5350 O O . ILE C 1 175 ? 37.26788 112.27143 4.52639 1.000 19.32442 154 ILE C O 1
ATOM 5355 N N . ASN C 1 176 ? 37.28494 111.20960 2.53284 1.000 16.66014 155 ASN C N 1
ATOM 5356 C CA . ASN C 1 176 ? 37.88190 112.32762 1.81895 1.000 17.08226 155 ASN C CA 1
ATOM 5357 C C . ASN C 1 176 ? 36.78667 113.17062 1.17068 1.000 16.61083 155 ASN C C 1
ATOM 5358 O O . ASN C 1 176 ? 35.61485 112.78859 1.12921 1.000 18.13568 155 ASN C O 1
ATOM 5363 N N . THR C 1 177 ? 37.17782 114.32664 0.64278 1.000 18.95519 156 THR C N 1
ATOM 5364 C CA . THR C 1 177 ? 36.22970 115.28126 0.07412 1.000 21.15156 156 THR C CA 1
ATOM 5365 C C . THR C 1 177 ? 36.61763 115.59295 -1.36385 1.000 18.76642 156 THR C C 1
ATOM 5366 O O . THR C 1 177 ? 37.68342 116.16483 -1.61385 1.000 16.32485 156 THR C O 1
ATOM 5370 N N . THR C 1 178 ? 35.75837 115.21693 -2.30254 1.000 17.80499 157 THR C N 1
ATOM 5371 C CA . THR C 1 178 ? 35.90469 115.63879 -3.68580 1.000 19.14048 157 THR C CA 1
ATOM 5372 C C . THR C 1 178 ? 34.82322 116.67961 -3.97982 1.000 19.67420 157 THR C C 1
ATOM 5373 O O . THR C 1 178 ? 34.15062 117.17732 -3.06806 1.000 22.83680 157 THR C O 1
ATOM 5377 N N . SER C 1 179 ? 34.65956 117.02817 -5.25041 1.000 18.69952 158 SER C N 1
ATOM 5378 C CA . SER C 1 179 ? 33.63137 117.99280 -5.61343 1.000 21.07156 158 SER C CA 1
ATOM 5379 C C . SER C 1 179 ? 33.31388 117.84249 -7.09264 1.000 22.01997 158 SER C C 1
ATOM 5380 O O . SER C 1 179 ? 34.02625 117.16156 -7.83614 1.000 21.61409 158 SER C O 1
ATOM 5383 N N . GLY C 1 180 ? 32.24000 118.51534 -7.51379 1.000 19.06468 159 GLY C N 1
ATOM 5384 C CA . GLY C 1 180 ? 31.84559 118.46172 -8.91279 1.000 23.25603 159 GLY C CA 1
ATOM 5385 C C . GLY C 1 180 ? 32.95813 118.88622 -9.85159 1.000 23.33939 159 GLY C C 1
ATOM 5386 O O . GLY C 1 180 ? 33.20720 118.23199 -10.87043 1.000 20.47862 159 GLY C O 1
ATOM 5387 N N . ALA C 1 181 ? 33.66686 119.96553 -9.50240 1.000 23.12867 160 ALA C N 1
ATOM 5388 C CA . ALA C 1 181 ? 34.80394 120.39939 -10.30903 1.000 23.29307 160 ALA C CA 1
ATOM 5389 C C . ALA C 1 181 ? 35.88678 119.33441 -10.35858 1.000 21.33941 160 ALA C C 1
ATOM 5390 O O . ALA C 1 181 ? 36.60904 119.22733 -11.35594 1.000 18.45195 160 ALA C O 1
ATOM 5392 N N . GLY C 1 182 ? 36.03140 118.55185 -9.28875 1.000 23.07031 161 GLY C N 1
ATOM 5393 C CA . GLY C 1 182 ? 36.98733 117.45966 -9.31612 1.000 21.30254 161 GLY C CA 1
ATOM 5394 C C . GLY C 1 182 ? 36.55006 116.33130 -10.22664 1.000 20.33677 161 GLY C C 1
ATOM 5395 O O . GLY C 1 182 ? 37.38514 115.61553 -10.78117 1.000 18.95026 161 GLY C O 1
ATOM 5396 N N . LEU C 1 183 ? 35.24452 116.16583 -10.40936 1.000 21.01175 162 LEU C N 1
ATOM 5397 C CA . LEU C 1 183 ? 34.74067 115.10543 -11.26541 1.000 23.55202 162 LEU C CA 1
ATOM 5398 C C . LEU C 1 183 ? 34.54612 115.53747 -12.71137 1.000 24.38141 162 LEU C C 1
ATOM 5399 O O . LEU C 1 183 ? 34.56945 114.68053 -13.60072 1.000 26.04232 162 LEU C O 1
ATOM 5404 N N . HIS C 1 184 ? 34.38065 116.83645 -12.97546 1.000 24.95933 163 HIS C N 1
ATOM 5405 C CA . HIS C 1 184 ? 34.00097 117.29888 -14.30395 1.000 23.42067 163 HIS C CA 1
ATOM 5406 C C . HIS C 1 184 ? 34.80857 118.47466 -14.82387 1.000 26.28381 163 HIS C C 1
ATOM 5407 O O . HIS C 1 184 ? 34.64555 118.82912 -15.99849 1.000 25.69332 163 HIS C O 1
ATOM 5414 N N . GLY C 1 185 ? 35.65785 119.08822 -14.00942 1.000 24.26973 164 GLY C N 1
ATOM 5415 C CA . GLY C 1 185 ? 36.34801 120.29236 -14.41166 1.000 21.35699 164 GLY C CA 1
ATOM 5416 C C . GLY C 1 185 ? 35.46675 121.52267 -14.27928 1.000 23.51405 164 GLY C C 1
ATOM 5417 O O . GLY C 1 185 ? 34.23844 121.45164 -14.22318 1.000 23.43348 164 GLY C O 1
ATOM 5418 N N . HIS C 1 186 ? 36.11831 122.67764 -14.19284 1.000 24.79622 165 HIS C N 1
ATOM 5419 C CA . HIS C 1 186 ? 35.37221 123.92151 -14.07128 1.000 25.89413 165 HIS C CA 1
ATOM 5420 C C . HIS C 1 186 ? 36.28841 125.08394 -14.41646 1.000 26.13836 165 HIS C C 1
ATOM 5421 O O . HIS C 1 186 ? 37.40926 125.15845 -13.90567 1.000 26.47439 165 HIS C O 1
ATOM 5428 N N . PHE C 1 187 ? 35.80156 125.99020 -15.26204 1.000 25.66741 166 PHE C N 1
ATOM 5429 C CA . PHE C 1 187 ? 36.58733 127.14307 -15.68380 1.000 24.85373 166 PHE C CA 1
ATOM 5430 C C . PHE C 1 187 ? 37.16052 127.87421 -14.47320 1.000 27.13076 166 PHE C C 1
ATOM 5431 O O . PHE C 1 187 ? 36.47219 128.07978 -13.46963 1.000 28.44470 166 PHE C O 1
ATOM 5439 N N . GLY C 1 188 ? 38.44370 128.21861 -14.55482 1.000 25.22753 167 GLY C N 1
ATOM 5440 C CA . GLY C 1 188 ? 39.09139 128.97096 -13.50268 1.000 21.74647 167 GLY C CA 1
ATOM 5441 C C . GLY C 1 188 ? 39.58980 128.14157 -12.34693 1.000 23.37642 167 GLY C C 1
ATOM 5442 O O . GLY C 1 188 ? 39.97349 128.70961 -11.31693 1.000 18.78231 167 GLY C O 1
ATOM 5443 N N . GLN C 1 189 ? 39.60927 126.81668 -12.48324 1.000 23.01715 168 GLN C N 1
ATOM 5444 C CA . GLN C 1 189 ? 39.91723 125.94523 -11.35780 1.000 22.77865 168 GLN C CA 1
ATOM 5445 C C . GLN C 1 189 ? 40.82817 124.80283 -11.77705 1.000 22.61618 168 GLN C C 1
ATOM 5446 O O . GLN C 1 189 ? 40.63511 123.65668 -11.35959 1.000 24.21578 168 GLN C O 1
ATOM 5452 N N . THR C 1 190 ? 41.84986 125.09075 -12.58865 1.000 18.48189 169 THR C N 1
ATOM 5453 C CA . THR C 1 190 ? 42.78560 124.03337 -12.95697 1.000 19.08418 169 THR C CA 1
ATOM 5454 C C . THR C 1 190 ? 43.42423 123.41843 -11.71823 1.000 21.79192 169 THR C C 1
ATOM 5455 O O . THR C 1 190 ? 43.68749 122.20964 -11.68190 1.000 21.63928 169 THR C O 1
ATOM 5459 N N . ASN C 1 191 ? 43.67552 124.23182 -10.68841 1.000 20.01388 170 ASN C N 1
ATOM 5460 C CA . ASN C 1 191 ? 44.27454 123.70622 -9.46621 1.000 20.29723 170 ASN C CA 1
ATOM 5461 C C . ASN C 1 191 ? 43.24783 122.96172 -8.61684 1.000 17.69057 170 ASN C C 1
ATOM 5462 O O . ASN C 1 191 ? 43.47132 121.81272 -8.22640 1.000 16.38069 170 ASN C O 1
ATOM 5467 N N . TYR C 1 192 ? 42.10449 123.59073 -8.34814 1.000 20.40315 171 TYR C N 1
ATOM 5468 C CA . TYR C 1 192 ? 41.10134 122.97711 -7.48339 1.000 20.78922 171 TYR C CA 1
ATOM 5469 C C . TYR C 1 192 ? 40.51571 121.72327 -8.11909 1.000 23.51709 171 TYR C C 1
ATOM 5470 O O . TYR C 1 192 ? 40.25500 120.73146 -7.42486 1.000 22.47142 171 TYR C O 1
ATOM 5479 N N . SER C 1 193 ? 40.29218 121.75102 -9.43603 1.000 20.95821 172 SER C N 1
ATOM 5480 C CA . SER C 1 193 ? 39.79447 120.56568 -10.12075 1.000 17.49392 172 SER C CA 1
ATOM 5481 C C . SER C 1 193 ? 40.82346 119.44298 -10.10944 1.000 20.02319 172 SER C C 1
ATOM 5482 O O . SER C 1 193 ? 40.47629 118.28117 -9.85949 1.000 20.36302 172 SER C O 1
ATOM 5485 N N . ALA C 1 194 ? 42.09151 119.76031 -10.39290 1.000 20.16673 173 ALA C N 1
ATOM 5486 C CA . ALA C 1 194 ? 43.12920 118.73266 -10.33552 1.000 19.36847 173 ALA C CA 1
ATOM 5487 C C . ALA C 1 194 ? 43.22655 118.14538 -8.93560 1.000 20.89585 173 ALA C C 1
ATOM 5488 O O . ALA C 1 194 ? 43.37038 116.92574 -8.76797 1.000 18.59690 173 ALA C O 1
ATOM 5490 N N . ALA C 1 195 ? 43.14046 119.00157 -7.91645 1.000 19.64440 174 ALA C N 1
ATOM 5491 C CA . ALA C 1 195 ? 43.23870 118.52710 -6.54341 1.000 19.03531 174 ALA C CA 1
ATOM 5492 C C . ALA C 1 195 ? 42.07966 117.59906 -6.20336 1.000 18.26319 174 ALA C C 1
ATOM 5493 O O . ALA C 1 195 ? 42.28635 116.47974 -5.72023 1.000 18.37797 174 ALA C O 1
ATOM 5495 N N . LYS C 1 196 ? 40.84971 118.02976 -6.48909 1.000 15.47341 175 LYS C N 1
ATOM 5496 C CA . LYS C 1 196 ? 39.70341 117.22373 -6.09280 1.000 18.02388 175 LYS C CA 1
ATOM 5497 C C . LYS C 1 196 ? 39.57807 115.96569 -6.94053 1.000 18.57267 175 LYS C C 1
ATOM 5498 O O . LYS C 1 196 ? 39.01589 114.96867 -6.47812 1.000 21.67373 175 LYS C O 1
ATOM 5504 N N . ALA C 1 197 ? 40.10187 115.97785 -8.16702 1.000 18.02078 176 ALA C N 1
ATOM 5505 C CA . ALA C 1 197 ? 40.15455 114.74343 -8.94258 1.000 18.76834 176 ALA C CA 1
ATOM 5506 C C . ALA C 1 197 ? 41.16698 113.77420 -8.34875 1.000 19.67267 176 ALA C C 1
ATOM 5507 O O . ALA C 1 197 ? 40.88374 112.57760 -8.20986 1.000 20.90286 176 ALA C O 1
ATOM 5509 N N . ALA C 1 198 ? 42.34994 114.27808 -7.98565 1.000 17.49713 177 ALA C N 1
ATOM 5510 C CA . ALA C 1 198 ? 43.36609 113.43673 -7.36770 1.000 18.15323 177 ALA C CA 1
ATOM 5511 C C . ALA C 1 198 ? 42.80871 112.71299 -6.14886 1.000 18.46200 177 ALA C C 1
ATOM 5512 O O . ALA C 1 198 ? 43.15023 111.55255 -5.89192 1.000 17.99191 177 ALA C O 1
ATOM 5514 N N . ILE C 1 199 ? 41.92715 113.37820 -5.40057 1.000 17.26375 178 ILE C N 1
ATOM 5515 C CA . ILE C 1 199 ? 41.38871 112.78506 -4.18530 1.000 19.48506 178 ILE C CA 1
ATOM 5516 C C . ILE C 1 199 ? 40.54438 111.55459 -4.50415 1.000 19.41368 178 ILE C C 1
ATOM 5517 O O . ILE C 1 199 ? 40.47390 110.61510 -3.69726 1.000 18.02240 178 ILE C O 1
ATOM 5522 N N . VAL C 1 200 ? 39.91992 111.51388 -5.68274 1.000 16.91628 179 VAL C N 1
ATOM 5523 C CA . VAL C 1 200 ? 39.16595 110.32654 -6.06283 1.000 17.98180 179 VAL C CA 1
ATOM 5524 C C . VAL C 1 200 ? 40.10780 109.13950 -6.24602 1.000 21.23253 179 VAL C C 1
ATOM 5525 O O . VAL C 1 200 ? 39.86796 108.04559 -5.71600 1.000 20.80581 179 VAL C O 1
ATOM 5529 N N . GLY C 1 201 ? 41.19538 109.33783 -6.99778 1.000 18.12307 180 GLY C N 1
ATOM 5530 C CA . GLY C 1 201 ? 42.15661 108.26279 -7.18112 1.000 17.76671 180 GLY C CA 1
ATOM 5531 C C . GLY C 1 201 ? 42.80342 107.84048 -5.87816 1.000 20.02415 180 GLY C C 1
ATOM 5532 O O . GLY C 1 201 ? 43.02204 106.65011 -5.63748 1.000 21.74736 180 GLY C O 1
ATOM 5533 N N . LEU C 1 202 ? 43.10698 108.81057 -5.01492 1.000 18.65091 181 LEU C N 1
ATOM 5534 C CA . LEU C 1 202 ? 43.62008 108.49459 -3.68902 1.000 18.18110 181 LEU C CA 1
ATOM 5535 C C . LEU C 1 202 ? 42.61971 107.65282 -2.90528 1.000 20.28427 181 LEU C C 1
ATOM 5536 O O . LEU C 1 202 ? 42.99287 106.67524 -2.24000 1.000 20.33667 181 LEU C O 1
ATOM 5541 N N . THR C 1 203 ? 41.33793 108.00873 -2.99075 1.000 19.23124 182 THR C N 1
ATOM 5542 C CA . THR C 1 203 ? 40.30736 107.27294 -2.27340 1.000 15.43742 182 THR C CA 1
ATOM 5543 C C . THR C 1 203 ? 40.16273 105.85721 -2.81880 1.000 18.31896 182 THR C C 1
ATOM 5544 O O . THR C 1 203 ? 40.11368 104.88775 -2.05237 1.000 17.13565 182 THR C O 1
ATOM 5548 N N . GLN C 1 204 ? 40.09189 105.71599 -4.14449 1.000 17.78067 183 GLN C N 1
ATOM 5549 C CA . GLN C 1 204 ? 39.97647 104.38595 -4.73121 1.000 18.72754 183 GLN C CA 1
ATOM 5550 C C . GLN C 1 204 ? 41.15318 103.49817 -4.34180 1.000 21.68930 183 GLN C C 1
ATOM 5551 O O . GLN C 1 204 ? 40.97078 102.31271 -4.03064 1.000 23.37436 183 GLN C O 1
ATOM 5557 N N . THR C 1 205 ? 42.36989 104.04952 -4.36044 1.000 18.04130 184 THR C N 1
ATOM 5558 C CA . THR C 1 205 ? 43.54758 103.24762 -4.03796 1.000 20.03467 184 THR C CA 1
ATOM 5559 C C . THR C 1 205 ? 43.61138 102.90306 -2.55092 1.000 20.60661 184 THR C C 1
ATOM 5560 O O . THR C 1 205 ? 43.94112 101.76651 -2.18761 1.000 21.44316 184 THR C O 1
ATOM 5564 N N . LEU C 1 206 ? 43.32200 103.86750 -1.67311 1.000 18.56427 185 LEU C N 1
ATOM 5565 C CA . LEU C 1 206 ? 43.37602 103.58268 -0.24212 1.000 18.97804 185 LEU C CA 1
ATOM 5566 C C . LEU C 1 206 ? 42.38509 102.48416 0.14098 1.000 20.21556 185 LEU C C 1
ATOM 5567 O O . LEU C 1 206 ? 42.67982 101.64370 1.00011 1.000 18.85268 185 LEU C O 1
ATOM 5572 N N . SER C 1 207 ? 41.20485 102.47580 -0.48536 1.000 19.55791 186 SER C N 1
ATOM 5573 C CA . SER C 1 207 ? 40.24094 101.40344 -0.25353 1.000 18.04759 186 SER C CA 1
ATOM 5574 C C . SER C 1 207 ? 40.85375 100.03645 -0.52502 1.000 19.90382 186 SER C C 1
ATOM 5575 O O . SER C 1 207 ? 40.70851 99.10601 0.27517 1.000 17.55588 186 SER C O 1
ATOM 5578 N N . LEU C 1 208 ? 41.54428 99.89824 -1.65785 1.000 20.14165 187 LEU C N 1
ATOM 5579 C CA . LEU C 1 208 ? 42.15774 98.62091 -1.99669 1.000 20.21709 187 LEU C CA 1
ATOM 5580 C C . LEU C 1 208 ? 43.26969 98.26694 -1.01618 1.000 23.34217 187 LEU C C 1
ATOM 5581 O O . LEU C 1 208 ? 43.41992 97.09763 -0.63824 1.000 19.38980 187 LEU C O 1
ATOM 5586 N N . GLU C 1 209 ? 44.04625 99.26438 -0.57771 1.000 17.29099 188 GLU C N 1
ATOM 5587 C CA . GLU C 1 209 ? 45.19008 98.98422 0.28212 1.000 19.37077 188 GLU C CA 1
ATOM 5588 C C . GLU C 1 209 ? 44.77642 98.65594 1.71200 1.000 20.66111 188 GLU C C 1
ATOM 5589 O O . GLU C 1 209 ? 45.42975 97.83987 2.37066 1.000 18.55423 188 GLU C O 1
ATOM 5595 N N . LEU C 1 210 ? 43.70127 99.25745 2.20493 1.000 21.03213 189 LEU C N 1
ATOM 5596 C CA . LEU C 1 210 ? 43.28851 99.08193 3.58896 1.000 19.45351 189 LEU C CA 1
ATOM 5597 C C . LEU C 1 210 ? 42.20602 98.02720 3.75407 1.000 19.08460 189 LEU C C 1
ATOM 5598 O O . LEU C 1 210 ? 41.77148 97.77854 4.87933 1.000 21.31339 189 LEU C O 1
ATOM 5603 N N . ALA C 1 211 ? 41.78953 97.37565 2.66941 1.000 20.13900 190 ALA C N 1
ATOM 5604 C CA . ALA C 1 211 ? 40.67800 96.43662 2.75830 1.000 20.88645 190 ALA C CA 1
ATOM 5605 C C . ALA C 1 211 ? 40.97222 95.31012 3.74090 1.000 24.06095 190 ALA C C 1
ATOM 5606 O O . ALA C 1 211 ? 40.13121 94.98026 4.58553 1.000 25.34328 190 ALA C O 1
ATOM 5608 N N . SER C 1 212 ? 42.17341 94.72184 3.66941 1.000 21.05742 191 SER C N 1
ATOM 5609 C CA . SER C 1 212 ? 42.39449 93.48358 4.41356 1.000 23.41846 191 SER C CA 1
ATOM 5610 C C . SER C 1 212 ? 42.42047 93.70897 5.92279 1.000 24.50081 191 SER C C 1
ATOM 5611 O O . SER C 1 212 ? 42.11337 92.78390 6.67909 1.000 30.27432 191 SER C O 1
ATOM 5614 N N . ILE C 1 213 ? 42.76113 94.91373 6.39674 1.000 23.53820 192 ILE C N 1
ATOM 5615 C CA . ILE C 1 213 ? 42.76161 95.13454 7.84139 1.000 21.86618 192 ILE C CA 1
ATOM 5616 C C . ILE C 1 213 ? 41.42536 95.65770 8.35556 1.000 21.97489 192 ILE C C 1
ATOM 5617 O O . ILE C 1 213 ? 41.25067 95.79576 9.57458 1.000 21.96764 192 ILE C O 1
ATOM 5622 N N . GLY C 1 214 ? 40.46604 95.92757 7.47610 1.000 23.61240 193 GLY C N 1
ATOM 5623 C CA . GLY C 1 214 ? 39.12128 96.25184 7.90589 1.000 23.30825 193 GLY C CA 1
ATOM 5624 C C . GLY C 1 214 ? 38.73944 97.71490 7.84226 1.000 21.17063 193 GLY C C 1
ATOM 5625 O O . GLY C 1 214 ? 37.60398 98.05484 8.19572 1.000 21.02252 193 GLY C O 1
ATOM 5626 N N . ALA C 1 215 ? 39.63355 98.58551 7.39628 1.000 19.80114 194 ALA C N 1
ATOM 5627 C CA . ALA C 1 215 ? 39.32029 99.99813 7.29246 1.000 18.09231 194 ALA C CA 1
ATOM 5628 C C . ALA C 1 215 ? 38.66560 100.29088 5.94945 1.000 17.61600 194 ALA C C 1
ATOM 5629 O O . ALA C 1 215 ? 38.91401 99.60751 4.95182 1.000 18.11222 194 ALA C O 1
ATOM 5631 N N . THR C 1 216 ? 37.79577 101.29810 5.94056 1.000 16.65469 195 THR C N 1
ATOM 5632 C CA . THR C 1 216 ? 37.14820 101.75011 4.72050 1.000 16.15611 195 THR C CA 1
ATOM 5633 C C . THR C 1 216 ? 37.58371 103.17406 4.41081 1.000 18.21797 195 THR C C 1
ATOM 5634 O O . THR C 1 216 ? 37.86196 103.96988 5.31611 1.000 18.53166 195 THR C O 1
ATOM 5638 N N . VAL C 1 217 ? 37.61921 103.49145 3.11881 1.000 15.94023 196 VAL C N 1
ATOM 5639 C CA . VAL C 1 217 ? 38.00445 104.80979 2.63384 1.000 15.35288 196 VAL C CA 1
ATOM 5640 C C . VAL C 1 217 ? 37.00886 105.21364 1.55780 1.000 20.74390 196 VAL C C 1
ATOM 5641 O O . VAL C 1 217 ? 36.92217 104.55703 0.51078 1.000 18.75828 196 VAL C O 1
ATOM 5645 N N . ASN C 1 218 ? 36.24731 106.27884 1.81713 1.000 17.40925 197 ASN C N 1
ATOM 5646 C CA . ASN C 1 218 ? 35.25279 106.78105 0.87962 1.000 16.94547 197 ASN C CA 1
ATOM 5647 C C . ASN C 1 218 ? 35.44211 108.27449 0.65305 1.000 15.68308 197 ASN C C 1
ATOM 5648 O O . ASN C 1 218 ? 36.20971 108.94861 1.34508 1.000 16.66316 197 ASN C O 1
ATOM 5653 N N . ALA C 1 219 ? 34.74272 108.78287 -0.35333 1.000 14.06329 198 ALA C N 1
ATOM 5654 C CA . ALA C 1 219 ? 34.78818 110.19467 -0.69222 1.000 16.56654 198 ALA C CA 1
ATOM 5655 C C . ALA C 1 219 ? 33.37313 110.75006 -0.71823 1.000 19.26682 198 ALA C C 1
ATOM 5656 O O . ALA C 1 219 ? 32.48126 110.17081 -1.35148 1.000 19.52698 198 ALA C O 1
ATOM 5658 N N . ILE C 1 220 ? 33.16788 111.85726 -0.01688 1.000 15.87929 199 ILE C N 1
ATOM 5659 C CA . ILE C 1 220 ? 31.90767 112.58576 -0.05468 1.000 19.18066 199 ILE C CA 1
ATOM 5660 C C . ILE C 1 220 ? 32.05917 113.74113 -1.03699 1.000 19.40262 199 ILE C C 1
ATOM 5661 O O . ILE C 1 220 ? 33.15023 114.31432 -1.18832 1.000 17.89694 199 ILE C O 1
ATOM 5666 N N . SER C 1 221 ? 30.97947 114.04876 -1.75155 1.000 19.16733 200 SER C N 1
ATOM 5667 C CA . SER C 1 221 ? 30.90607 115.22381 -2.61609 1.000 19.40005 200 SER C CA 1
ATOM 5668 C C . SER C 1 221 ? 29.81538 116.11037 -2.03218 1.000 25.46223 200 SER C C 1
ATOM 5669 O O . SER C 1 221 ? 28.63153 115.96271 -2.37798 1.000 23.43926 200 SER C O 1
ATOM 5672 N N . PRO C 1 222 ? 30.16402 117.03555 -1.13016 1.000 29.23377 201 PRO C N 1
ATOM 5673 C CA . PRO C 1 222 ? 29.14114 117.75040 -0.36043 1.000 26.27829 201 PRO C CA 1
ATOM 5674 C C . PRO C 1 222 ? 28.71037 119.07630 -0.95543 1.000 28.00391 201 PRO C C 1
ATOM 5675 O O . PRO C 1 222 ? 27.72457 119.64706 -0.46948 1.000 29.38662 201 PRO C O 1
ATOM 5679 N N . GLY C 1 223 ? 29.41231 119.58739 -1.96321 1.000 30.73827 202 GLY C N 1
ATOM 5680 C CA . GLY C 1 223 ? 29.03472 120.84832 -2.58028 1.000 34.28071 202 GLY C CA 1
ATOM 5681 C C . GLY C 1 223 ? 29.55712 122.07768 -1.86148 1.000 41.54191 202 GLY C C 1
ATOM 5682 O O . GLY C 1 223 ? 30.69364 122.49287 -2.07962 1.000 53.50944 202 GLY C O 1
ATOM 5683 N N . PRO C 1 238 ? 26.39787 133.42135 4.40606 1.000 92.93106 217 PRO C N 1
ATOM 5684 C CA . PRO C 1 238 ? 27.64615 133.02082 5.06761 1.000 94.69958 217 PRO C CA 1
ATOM 5685 C C . PRO C 1 238 ? 27.42784 132.53276 6.50090 1.000 89.66794 217 PRO C C 1
ATOM 5686 O O . PRO C 1 238 ? 28.33509 132.62014 7.33288 1.000 87.50826 217 PRO C O 1
ATOM 5690 N N . ILE C 1 239 ? 26.23696 132.01102 6.77388 1.000 75.25923 218 ILE C N 1
ATOM 5691 C CA . ILE C 1 239 ? 25.82706 131.65774 8.12828 1.000 69.36579 218 ILE C CA 1
ATOM 5692 C C . ILE C 1 239 ? 26.32728 130.25570 8.46595 1.000 59.11056 218 ILE C C 1
ATOM 5693 O O . ILE C 1 239 ? 26.16411 129.31594 7.67576 1.000 57.39393 218 ILE C O 1
ATOM 5698 N N . GLU C 1 240 ? 26.94364 130.11534 9.64116 1.000 50.41209 219 GLU C N 1
ATOM 5699 C CA . GLU C 1 240 ? 27.47652 128.82687 10.06145 1.000 44.47628 219 GLU C CA 1
ATOM 5700 C C . GLU C 1 240 ? 26.34613 127.82787 10.30907 1.000 42.21697 219 GLU C C 1
ATOM 5701 O O . GLU C 1 240 ? 25.22177 128.21933 10.63580 1.000 43.92638 219 GLU C O 1
ATOM 5707 N N . PRO C 1 241 ? 26.62631 126.52596 10.17127 1.000 36.31747 220 PRO C N 1
ATOM 5708 C CA . PRO C 1 241 ? 25.54924 125.52947 10.32457 1.000 43.44802 220 PRO C CA 1
ATOM 5709 C C . PRO C 1 241 ? 24.89002 125.52990 11.69832 1.000 43.80664 220 PRO C C 1
ATOM 5710 O O . PRO C 1 241 ? 23.65870 125.42779 11.77806 1.000 43.09792 220 PRO C O 1
ATOM 5714 N N . ASP C 1 242 ? 25.66421 125.64716 12.78333 1.000 40.32347 221 ASP C N 1
ATOM 5715 C CA . ASP C 1 242 ? 25.07102 125.67122 14.11907 1.000 40.05264 221 ASP C CA 1
ATOM 5716 C C . ASP C 1 242 ? 24.18998 126.89423 14.34895 1.000 40.26224 221 ASP C C 1
ATOM 5717 O O . AS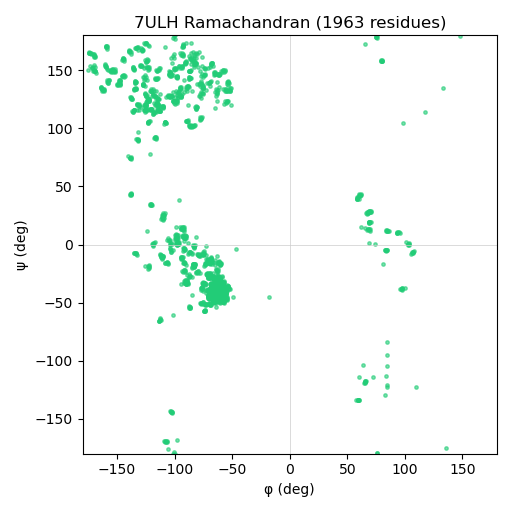P C 1 242 ? 23.38902 126.89335 15.28845 1.000 42.78632 221 ASP C O 1
ATOM 5722 N N . GLU C 1 243 ? 24.32282 127.93448 13.52624 1.000 41.32969 222 GLU C N 1
ATOM 5723 C CA . GLU C 1 243 ? 23.46093 129.10289 13.61612 1.000 47.21270 222 GLU C CA 1
ATOM 5724 C C . GLU C 1 243 ? 22.15418 128.94075 12.84546 1.000 47.47140 222 GLU C C 1
ATOM 5725 O O . GLU C 1 243 ? 21.27142 129.79573 12.96883 1.000 51.89479 222 GLU C O 1
ATOM 5731 N N . ARG C 1 244 ? 22.00659 127.87506 12.06298 1.000 47.71034 223 ARG C N 1
ATOM 5732 C CA . ARG C 1 244 ? 20.75961 127.58943 11.36548 1.000 52.50428 223 ARG C CA 1
ATOM 5733 C C . ARG C 1 244 ? 19.83884 126.76919 12.25773 1.000 58.74374 223 ARG C C 1
ATOM 5734 O O . ARG C 1 244 ? 20.29265 125.88304 12.99101 1.000 54.62536 223 ARG C O 1
ATOM 5742 N N . SER C 1 245 ? 18.54113 127.06284 12.18527 1.000 61.57650 224 SER C N 1
ATOM 5743 C CA . SER C 1 245 ? 17.56264 126.27645 12.92504 1.000 65.87864 224 SER C CA 1
ATOM 5744 C C . SER C 1 245 ? 17.54909 124.84599 12.40466 1.000 75.82298 224 SER C C 1
ATOM 5745 O O . SER C 1 245 ? 17.42601 124.61220 11.19715 1.000 73.22683 224 SER C O 1
ATOM 5748 N N . GLU C 1 246 ? 17.68494 123.88479 13.32369 1.000 87.60844 225 GLU C N 1
ATOM 5749 C CA . GLU C 1 246 ? 17.71008 122.47596 12.94299 1.000 84.07881 225 GLU C CA 1
ATOM 5750 C C . GLU C 1 246 ? 16.40500 122.00956 12.30621 1.000 89.23459 225 GLU C C 1
ATOM 5751 O O . GLU C 1 246 ? 16.36548 120.89932 11.76214 1.000 84.85046 225 GLU C O 1
ATOM 5753 N N . ASP C 1 247 ? 15.34791 122.82448 12.35162 1.000 84.39020 226 ASP C N 1
ATOM 5754 C CA . ASP C 1 247 ? 14.05555 122.44601 11.79485 1.000 78.44919 226 ASP C CA 1
ATOM 5755 C C . ASP C 1 247 ? 13.85159 122.93155 10.36450 1.000 83.22804 226 ASP C C 1
ATOM 5756 O O . ASP C 1 247 ? 13.19342 122.23977 9.57839 1.000 82.79186 226 ASP C O 1
ATOM 5758 N N . GLU C 1 248 ? 14.39348 124.09519 10.00474 1.000 83.74256 227 GLU C N 1
ATOM 5759 C CA . GLU C 1 248 ? 14.23374 124.62205 8.65459 1.000 80.86013 227 GLU C CA 1
ATOM 5760 C C . GLU C 1 248 ? 15.16639 123.90912 7.68059 1.000 77.47869 227 GLU C C 1
ATOM 5761 O O . GLU C 1 248 ? 16.25762 123.45780 8.04517 1.000 76.38083 227 GLU C O 1
ATOM 5763 N N . PHE C 1 249 ? 14.71838 123.80428 6.42977 1.000 66.31872 228 PHE C N 1
ATOM 5764 C CA . PHE C 1 249 ? 15.47831 123.16246 5.36397 1.000 58.15634 228 PHE C CA 1
ATOM 5765 C C . PHE C 1 249 ? 15.85980 124.20513 4.32325 1.000 57.65268 228 PHE C C 1
ATOM 5766 O O . PHE C 1 249 ? 14.98358 124.83004 3.71405 1.000 61.30450 228 PHE C O 1
ATOM 5774 N N . ASP C 1 250 ? 17.16370 124.39243 4.13615 1.000 51.50227 229 ASP C N 1
ATOM 5775 C CA . ASP C 1 250 ? 17.72783 125.25773 3.10746 1.000 50.59898 229 ASP C CA 1
ATOM 5776 C C . ASP C 1 250 ? 18.52642 124.38624 2.14916 1.000 48.30836 229 ASP C C 1
ATOM 5777 O O . ASP C 1 250 ? 19.44041 123.67408 2.59349 1.000 46.41715 229 ASP C O 1
ATOM 5782 N N . PRO C 1 251 ? 18.21271 124.36741 0.85223 1.000 52.92630 230 PRO C N 1
ATOM 5783 C CA . PRO C 1 251 ? 18.99029 123.52634 -0.07418 1.000 47.54651 230 PRO C CA 1
ATOM 5784 C C . PRO C 1 251 ? 20.45635 123.91646 -0.17198 1.000 49.81515 230 PRO C C 1
ATOM 5785 O O . PRO C 1 251 ? 21.26366 123.11989 -0.66816 1.000 44.16799 230 PRO C O 1
ATOM 5789 N N . LYS C 1 252 ? 20.83070 125.10761 0.28870 1.000 50.26014 231 LYS C N 1
ATOM 5790 C CA . LYS C 1 252 ? 22.21231 125.55972 0.24040 1.000 51.39316 231 LYS C CA 1
ATOM 5791 C C . LYS C 1 252 ? 22.94967 125.33774 1.55357 1.000 48.41062 231 LYS C C 1
ATOM 5792 O O . LYS C 1 252 ? 24.12962 125.69224 1.65356 1.000 49.16613 231 LYS C O 1
ATOM 5794 N N . ASP C 1 253 ? 22.28325 124.77133 2.55329 1.000 47.18595 232 ASP C N 1
ATOM 5795 C CA . ASP C 1 253 ? 22.89399 124.47496 3.84192 1.000 45.29491 232 ASP C CA 1
ATOM 5796 C C . ASP C 1 253 ? 24.13136 123.60429 3.64161 1.000 41.27104 232 ASP C C 1
ATOM 5797 O O . ASP C 1 253 ? 24.02419 122.50952 3.06809 1.000 36.52586 232 ASP C O 1
ATOM 5802 N N . PRO C 1 254 ? 25.31135 124.04300 4.09404 1.000 41.91864 233 PRO C N 1
ATOM 5803 C CA . PRO C 1 254 ? 26.53520 123.25803 3.86559 1.000 36.61081 233 PRO C CA 1
ATOM 5804 C C . PRO C 1 254 ? 26.61534 121.98272 4.68437 1.000 34.63826 233 PRO C C 1
ATOM 5805 O O . PRO C 1 254 ? 27.48992 121.14968 4.41324 1.000 32.58839 233 PRO C O 1
ATOM 5809 N N . SER C 1 255 ? 25.75542 121.80610 5.68131 1.000 36.04283 234 SER C N 1
ATOM 5810 C CA . SER C 1 255 ? 25.80302 120.64091 6.55268 1.000 29.90655 234 SER C CA 1
ATOM 5811 C C . SER C 1 255 ? 24.80278 119.56243 6.16306 1.000 28.11193 234 SER C C 1
ATOM 5812 O O . SER C 1 255 ? 24.61716 118.60770 6.92365 1.000 28.36089 234 SER C O 1
ATOM 5815 N N . LEU C 1 256 ? 24.13416 119.69506 5.01400 1.000 28.20560 235 LEU C N 1
ATOM 5816 C CA . LEU C 1 256 ? 23.10205 118.71905 4.67847 1.000 28.54618 235 LEU C CA 1
ATOM 5817 C C . LEU C 1 256 ? 23.69027 117.33330 4.43980 1.000 27.18786 235 LEU C C 1
ATOM 5818 O O . LEU C 1 256 ? 23.00761 116.32615 4.66862 1.000 24.00155 235 LEU C O 1
ATOM 5823 N N . GLY C 1 257 ? 24.94856 117.25923 4.00490 1.000 22.36946 236 GLY C N 1
ATOM 5824 C CA . GLY C 1 257 ? 25.62792 115.99146 3.84925 1.000 20.79199 236 GLY C CA 1
ATOM 5825 C C . GLY C 1 257 ? 26.32407 115.47018 5.08928 1.000 22.39000 236 GLY C C 1
ATOM 5826 O O . GLY C 1 257 ? 26.83795 114.34618 5.07197 1.000 21.50630 236 GLY C O 1
ATOM 5827 N N . SER C 1 258 ? 26.36908 116.25820 6.16616 1.000 20.71042 237 SER C N 1
ATOM 5828 C CA . SER C 1 258 ? 27.07780 115.82109 7.36647 1.000 20.16724 237 SER C CA 1
ATOM 5829 C C . SER C 1 258 ? 26.53443 114.52364 7.96341 1.000 20.77714 237 SER C C 1
ATOM 5830 O O . SER C 1 258 ? 27.35726 113.68388 8.36910 1.000 17.61282 237 SER C O 1
ATOM 5833 N N . PRO C 1 259 ? 25.21398 114.28395 8.05630 1.000 20.11642 238 PRO C N 1
ATOM 5834 C CA . PRO C 1 259 ? 24.76344 112.95522 8.52237 1.000 18.41716 238 PRO C CA 1
ATOM 5835 C C . PRO C 1 259 ? 25.26537 111.81362 7.66087 1.000 16.37292 238 PRO C C 1
ATOM 5836 O O . PRO C 1 259 ? 25.56563 110.73654 8.19401 1.000 17.08659 238 PRO C O 1
ATOM 5840 N N . VAL C 1 260 ? 25.42000 112.03009 6.35195 1.000 17.23195 239 VAL C N 1
ATOM 5841 C CA . VAL C 1 260 ? 25.96273 110.98633 5.48774 1.000 15.63642 239 VAL C CA 1
ATOM 5842 C C . VAL C 1 260 ? 27.40460 110.68606 5.86688 1.000 18.04549 239 VAL C C 1
ATOM 5843 O O . VAL C 1 260 ? 27.81257 109.51816 5.94813 1.000 15.73958 239 VAL C O 1
ATOM 5847 N N . VAL C 1 261 ? 28.19217 111.73418 6.12505 1.000 16.90523 240 VAL C N 1
ATOM 5848 C CA . VAL C 1 261 ? 29.55912 111.54454 6.59383 1.000 16.44588 240 VAL C CA 1
ATOM 5849 C C . VAL C 1 261 ? 29.56213 110.79297 7.91899 1.000 18.72400 240 VAL C C 1
ATOM 5850 O O . VAL C 1 261 ? 30.33147 109.84160 8.11021 1.000 17.77270 240 VAL C O 1
ATOM 5854 N N . ALA C 1 262 ? 28.67848 111.18346 8.84058 1.000 15.84253 241 ALA C N 1
ATOM 5855 C CA . ALA C 1 262 ? 28.60573 110.50732 10.13022 1.000 15.86377 241 ALA C CA 1
ATOM 5856 C C . ALA C 1 262 ? 28.24500 109.03387 9.97377 1.000 19.28561 241 ALA C C 1
ATOM 5857 O O . ALA C 1 262 ? 28.80655 108.17350 10.66496 1.000 16.31115 241 ALA C O 1
ATOM 5859 N N . TRP C 1 263 ? 27.29397 108.72116 9.08770 1.000 19.39863 242 TRP C N 1
ATOM 5860 C CA . TRP C 1 263 ? 26.90525 107.32521 8.91839 1.000 18.96988 242 TRP C CA 1
ATOM 5861 C C . TRP C 1 263 ? 28.02788 106.50952 8.28681 1.000 18.42130 242 TRP C C 1
ATOM 5862 O O . TRP C 1 263 ? 28.25717 105.35893 8.67939 1.000 16.23479 242 TRP C O 1
ATOM 5873 N N . LEU C 1 264 ? 28.72192 107.07936 7.29137 1.000 17.99265 243 LEU C N 1
ATOM 5874 C CA . LEU C 1 264 ? 29.85403 106.38550 6.67795 1.000 17.89280 243 LEU C CA 1
ATOM 5875 C C . LEU C 1 264 ? 30.94739 106.09457 7.69573 1.000 16.83943 243 LEU C C 1
ATOM 5876 O O . LEU C 1 264 ? 31.68460 105.11461 7.54941 1.000 18.92491 243 LEU C O 1
ATOM 5881 N N . ALA C 1 265 ? 31.06364 106.92183 8.73143 1.000 14.67837 244 ALA C N 1
ATOM 5882 C CA . ALA C 1 265 ? 32.06271 106.71094 9.76838 1.000 18.61011 244 ALA C CA 1
ATOM 5883 C C . ALA C 1 265 ? 31.61638 105.71375 10.83014 1.000 18.85130 244 ALA C C 1
ATOM 5884 O O . ALA C 1 265 ? 32.40808 105.40476 11.72667 1.000 14.81603 244 ALA C O 1
ATOM 5886 N N . SER C 1 266 ? 30.38357 105.17110 10.72797 1.000 15.88446 245 SER C N 1
ATOM 5887 C CA . SER C 1 266 ? 29.80125 104.35992 11.78335 1.000 16.99118 245 SER C CA 1
ATOM 5888 C C . SER C 1 266 ? 30.07388 102.87546 11.57183 1.000 22.00717 245 SER C C 1
ATOM 5889 O O . SER C 1 266 ? 30.42849 102.43621 10.46805 1.000 18.24784 245 SER C O 1
ATOM 5892 N N . PRO C 1 267 ? 29.90915 102.07095 12.62769 1.000 23.34468 246 PRO C N 1
ATOM 5893 C CA . PRO C 1 267 ? 30.05765 100.61389 12.47168 1.000 21.44095 246 PRO C CA 1
ATOM 5894 C C . PRO C 1 267 ? 29.09243 100.00942 11.47726 1.000 22.17510 246 PRO C C 1
ATOM 5895 O O . PRO C 1 267 ? 29.30125 98.86411 11.05977 1.000 25.31631 246 PRO C O 1
ATOM 5899 N N . GLU C 1 268 ? 28.03710 100.73207 11.09351 1.000 21.51152 247 GLU C N 1
ATOM 5900 C CA . GLU C 1 268 ? 27.07548 100.20897 10.13261 1.000 21.45071 247 GLU C CA 1
ATOM 5901 C C . GLU C 1 268 ? 27.60740 100.20360 8.70588 1.000 21.06980 247 GLU C C 1
ATOM 5902 O O . GLU C 1 268 ? 27.07058 99.47194 7.86773 1.000 21.50326 247 GLU C O 1
ATOM 5908 N N . ALA C 1 269 ? 28.66061 100.96837 8.41163 1.000 19.61400 248 ALA C N 1
ATOM 5909 C CA . ALA C 1 269 ? 29.11717 101.16450 7.04005 1.000 18.32042 248 ALA C CA 1
ATOM 5910 C C . ALA C 1 269 ? 30.44973 100.47003 6.75437 1.000 19.22195 248 ALA C C 1
ATOM 5911 O O . ALA C 1 269 ? 31.18769 100.87637 5.85182 1.000 16.69283 248 ALA C O 1
ATOM 5913 N N . GLY C 1 270 ? 30.76508 99.41374 7.50203 1.000 20.09608 249 GLY C N 1
ATOM 5914 C CA . GLY C 1 270 ? 32.02683 98.72056 7.32324 1.000 18.46136 249 GLY C CA 1
ATOM 5915 C C . GLY C 1 270 ? 32.15683 97.96151 6.02007 1.000 21.79526 249 GLY C C 1
ATOM 5916 O O . GLY C 1 270 ? 33.26167 97.50784 5.69635 1.000 19.11307 249 GLY C O 1
ATOM 5917 N N . HIS C 1 271 ? 31.06645 97.79482 5.27629 1.000 21.43198 250 HIS C N 1
ATOM 5918 C CA . HIS C 1 271 ? 31.10515 97.06662 4.01802 1.000 17.95548 250 HIS C CA 1
ATOM 5919 C C . HIS C 1 271 ? 31.19239 97.97546 2.79725 1.000 19.92648 250 HIS C C 1
ATOM 5920 O O . HIS C 1 271 ? 31.15759 97.46860 1.66719 1.000 19.48736 250 HIS C O 1
ATOM 5927 N N . ILE C 1 272 ? 31.32261 99.29040 2.99295 1.000 16.77653 251 ILE C N 1
ATOM 5928 C CA . ILE C 1 272 ? 31.34497 100.27635 1.91042 1.000 16.90721 251 ILE C CA 1
ATOM 5929 C C . ILE C 1 272 ? 32.71904 100.93886 1.87016 1.000 17.27405 251 ILE C C 1
ATOM 5930 O O . ILE C 1 272 ? 33.12947 101.59068 2.83900 1.000 19.06780 251 ILE C O 1
ATOM 5935 N N . SER C 1 273 ? 33.41871 100.80871 0.74269 1.000 16.40099 252 SER C N 1
ATOM 5936 C CA . SER C 1 273 ? 34.75155 101.38961 0.61954 1.000 16.27375 252 SER C CA 1
ATOM 5937 C C . SER C 1 273 ? 35.04744 101.72125 -0.83591 1.000 17.75510 252 SER C C 1
ATOM 5938 O O . SER C 1 273 ? 34.58811 101.03369 -1.75330 1.000 18.84221 252 SER C O 1
ATOM 5941 N N . GLY C 1 274 ? 35.85392 102.76219 -1.03630 1.000 20.02879 253 GLY C N 1
ATOM 5942 C CA . GLY C 1 274 ? 36.19745 103.18714 -2.38180 1.000 18.69179 253 GLY C CA 1
ATOM 5943 C C . GLY C 1 274 ? 35.06177 103.80308 -3.16656 1.000 19.74662 253 GLY C C 1
ATOM 5944 O O . GLY C 1 274 ? 35.12853 103.84417 -4.39794 1.000 21.32488 253 GLY C O 1
ATOM 5945 N N . GLN C 1 275 ? 34.01192 104.27197 -2.49145 1.000 15.64172 254 GLN C N 1
ATOM 5946 C CA . GLN C 1 275 ? 32.83085 104.82452 -3.13908 1.000 16.33910 254 GLN C CA 1
ATOM 5947 C C . GLN C 1 275 ? 32.86155 106.34737 -3.13107 1.000 16.91742 254 GLN C C 1
ATOM 5948 O O . GLN C 1 275 ? 33.43762 106.97506 -2.23599 1.000 15.10307 254 GLN C O 1
ATOM 5954 N N . VAL C 1 276 ? 32.22870 106.93135 -4.14657 1.000 17.76755 255 VAL C N 1
ATOM 5955 C CA . VAL C 1 276 ? 32.03538 108.37252 -4.26117 1.000 16.14018 255 VAL C CA 1
ATOM 5956 C C . VAL C 1 276 ? 30.54632 108.64404 -4.08393 1.000 17.44022 255 VAL C C 1
ATOM 5957 O O . VAL C 1 276 ? 29.71492 108.13899 -4.84734 1.000 17.73934 255 VAL C O 1
ATOM 5961 N N . ILE C 1 277 ? 30.20096 109.41131 -3.06198 1.000 19.22100 256 ILE C N 1
ATOM 5962 C CA . ILE C 1 277 ? 28.81159 109.61366 -2.68863 1.000 18.67325 256 ILE C CA 1
ATOM 5963 C C . ILE C 1 277 ? 28.51449 111.10572 -2.68247 1.000 19.87715 256 ILE C C 1
ATOM 5964 O O . ILE C 1 277 ? 29.18377 111.88328 -1.98818 1.000 19.96038 256 ILE C O 1
ATOM 5969 N N . ARG C 1 278 ? 27.51373 111.49721 -3.45817 1.000 20.53406 257 ARG C N 1
ATOM 5970 C CA . ARG C 1 278 ? 27.09749 112.88218 -3.58950 1.000 19.72218 257 ARG C CA 1
ATOM 5971 C C . ARG C 1 278 ? 25.89810 113.10388 -2.67618 1.000 22.63984 257 ARG C C 1
ATOM 5972 O O . ARG C 1 278 ? 24.88593 112.39915 -2.78942 1.000 24.08858 257 ARG C O 1
ATOM 5980 N N . ALA C 1 279 ? 26.02613 114.05127 -1.74943 1.000 20.43539 258 ALA C N 1
ATOM 5981 C CA . ALA C 1 279 ? 24.96356 114.39006 -0.79979 1.000 23.46308 258 ALA C CA 1
ATOM 5982 C C . ALA C 1 279 ? 24.86774 115.90345 -0.80066 1.000 25.24400 258 ALA C C 1
ATOM 5983 O O . ALA C 1 279 ? 25.58665 116.57164 -0.05625 1.000 27.96650 258 ALA C O 1
ATOM 5985 N N . ILE C 1 280 ? 24.01443 116.44231 -1.66334 1.000 28.94679 259 ILE C N 1
ATOM 5986 C CA . ILE C 1 280 ? 23.88212 117.88028 -1.82953 1.000 28.21517 259 ILE C CA 1
ATOM 5987 C C . ILE C 1 280 ? 22.40243 118.23032 -1.80639 1.000 31.44316 259 ILE C C 1
ATOM 5988 O O . ILE C 1 280 ? 21.62732 117.72891 -2.63256 1.000 32.73538 259 ILE C O 1
ATOM 5993 N N . GLY C 1 281 ? 22.01301 119.07205 -0.85880 1.000 30.49590 260 GLY C N 1
ATOM 5994 C CA . GLY C 1 281 ? 20.64521 119.55186 -0.80589 1.000 33.93296 260 GLY C CA 1
ATOM 5995 C C . GLY C 1 281 ? 19.65344 118.44464 -0.52273 1.000 30.94301 260 GLY C C 1
ATOM 5996 O O . GLY C 1 281 ? 19.69981 117.77706 0.51525 1.000 29.21483 260 GLY C O 1
ATOM 5997 N N . GLU C 1 282 ? 18.74862 118.22897 -1.47037 1.000 30.26628 261 GLU C N 1
ATOM 5998 C CA . GLU C 1 282 ? 17.65277 117.29338 -1.27126 1.000 32.63350 261 GLU C CA 1
ATOM 5999 C C . GLU C 1 282 ? 18.04380 115.84350 -1.54506 1.000 31.58314 261 GLU C C 1
ATOM 6000 O O . GLU C 1 282 ? 17.37172 114.93153 -1.04919 1.000 28.98001 261 GLU C O 1
ATOM 6006 N N . HIS C 1 283 ? 19.12605 115.60378 -2.28343 1.000 29.01685 262 HIS C N 1
ATOM 6007 C CA . HIS C 1 283 ? 19.37844 114.29681 -2.87243 1.000 27.36917 262 HIS C CA 1
ATOM 6008 C C . HIS C 1 283 ? 20.64635 113.66004 -2.32547 1.000 26.34596 262 HIS C C 1
ATOM 6009 O O . HIS C 1 283 ? 21.64939 114.33731 -2.07484 1.000 25.98124 262 HIS C O 1
ATOM 6016 N N . LEU C 1 284 ? 20.57343 112.34557 -2.15139 1.000 23.80558 263 LEU C N 1
ATOM 6017 C CA . LEU C 1 284 ? 21.70859 111.48467 -1.85928 1.000 24.41994 263 LEU C CA 1
ATOM 6018 C C . LEU C 1 284 ? 21.90001 110.55266 -3.04597 1.000 19.45798 263 LEU C C 1
ATOM 6019 O O . LEU C 1 284 ? 20.95556 109.87086 -3.45647 1.000 21.96491 263 LEU C O 1
ATOM 6024 N N . GLN C 1 285 ? 23.10369 110.53068 -3.60661 1.000 17.23868 264 GLN C N 1
ATOM 6025 C CA . GLN C 1 285 ? 23.35490 109.77888 -4.82948 1.000 20.52926 264 GLN C CA 1
ATOM 6026 C C . GLN C 1 285 ? 24.63978 108.97566 -4.71920 1.000 19.49519 264 GLN C C 1
ATOM 6027 O O . GLN C 1 285 ? 25.63500 109.44263 -4.15705 1.000 18.57141 264 GLN C O 1
ATOM 6033 N N . LEU C 1 286 ? 24.60588 107.76462 -5.25782 1.000 18.47974 265 LEU C N 1
ATOM 6034 C CA . LEU C 1 286 ? 25.80466 106.97007 -5.46394 1.000 18.44140 265 LEU C CA 1
ATOM 6035 C C . LEU C 1 286 ? 26.30645 107.20166 -6.88331 1.000 20.83327 265 LEU C C 1
ATOM 6036 O O . LEU C 1 286 ? 25.53469 107.09600 -7.84202 1.000 20.02277 265 LEU C O 1
ATOM 6041 N N . LEU C 1 287 ? 27.58441 107.54412 -7.01636 1.000 17.68740 266 LEU C N 1
ATOM 6042 C CA . LEU C 1 287 ? 28.18429 107.74380 -8.32644 1.000 15.95736 266 LEU C CA 1
ATOM 6043 C C . LEU C 1 287 ? 29.06575 106.54978 -8.68077 1.000 20.41992 266 LEU C C 1
ATOM 6044 O O . LEU C 1 287 ? 29.64569 105.90027 -7.80651 1.000 20.89060 266 LEU C O 1
ATOM 6049 N N . LYS C 1 288 ? 29.12863 106.23966 -9.97197 1.000 21.26879 267 LYS C N 1
ATOM 6050 C CA . LYS C 1 288 ? 30.10568 105.30670 -10.50934 1.000 21.40473 267 LYS C CA 1
ATOM 6051 C C . LYS C 1 288 ? 30.87392 106.00641 -11.62339 1.000 20.58982 267 LYS C C 1
ATOM 6052 O O . LYS C 1 288 ? 30.38350 106.96368 -12.23247 1.000 19.26675 267 LYS C O 1
ATOM 6058 N N . GLY C 1 289 ? 32.07143 105.50471 -11.90149 1.000 19.09899 268 GLY C N 1
ATOM 6059 C CA . GLY C 1 289 ? 33.10538 106.27676 -12.57929 1.000 20.51899 268 GLY C CA 1
ATOM 6060 C C . GLY C 1 289 ? 33.26864 105.94986 -14.04870 1.000 22.78900 268 GLY C C 1
ATOM 6061 O O . GLY C 1 289 ? 32.29312 105.68328 -14.76473 1.000 20.61111 268 GLY C O 1
ATOM 6062 N N . TRP C 1 290 ? 34.52331 105.98835 -14.49916 1.000 22.01822 269 TRP C N 1
ATOM 6063 C CA . TRP C 1 290 ? 34.84092 105.95144 -15.92012 1.000 22.30382 269 TRP C CA 1
ATOM 6064 C C . TRP C 1 290 ? 34.54202 104.58834 -16.52988 1.000 25.71881 269 TRP C C 1
ATOM 6065 O O . TRP C 1 290 ? 34.80216 103.53894 -15.93186 1.000 24.90828 269 TRP C O 1
ATOM 6076 N N . HIS C 1 291 ? 33.98998 104.62028 -17.73975 1.000 22.56578 270 HIS C N 1
ATOM 6077 C CA . HIS C 1 291 ? 33.50170 103.43381 -18.42420 1.000 24.62292 270 HIS C CA 1
ATOM 6078 C C . HIS C 1 291 ? 33.53303 103.71567 -19.91334 1.000 25.74643 270 HIS C C 1
ATOM 6079 O O . HIS C 1 291 ? 33.38511 104.87366 -20.31931 1.000 26.51535 270 HIS C O 1
ATOM 6086 N N . PRO C 1 292 ? 33.72643 102.69982 -20.74715 1.000 23.42878 271 PRO C N 1
ATOM 6087 C CA . PRO C 1 292 ? 33.65818 102.91794 -22.19286 1.000 23.26857 271 PRO C CA 1
ATOM 6088 C C . PRO C 1 292 ? 32.21641 103.06849 -22.65721 1.000 24.58562 271 PRO C C 1
ATOM 6089 O O . PRO C 1 292 ? 31.31743 102.34421 -22.22045 1.000 21.26256 271 PRO C O 1
ATOM 6093 N N . VAL C 1 293 ? 31.99599 104.04442 -23.53501 1.000 24.05438 272 VAL C N 1
ATOM 6094 C CA . VAL C 1 293 ? 30.70135 104.21904 -24.18472 1.000 24.86224 272 VAL C CA 1
ATOM 6095 C C . VAL C 1 293 ? 30.74320 103.88307 -25.66664 1.000 25.04426 272 VAL C C 1
ATOM 6096 O O . VAL C 1 293 ? 29.67714 103.79266 -26.29550 1.000 25.66665 272 VAL C O 1
ATOM 6100 N N . ALA C 1 294 ? 31.92662 103.69453 -26.24239 1.000 26.85077 273 ALA C N 1
ATOM 6101 C CA . ALA C 1 294 ? 32.07522 103.31932 -27.64019 1.000 28.16556 273 ALA C CA 1
ATOM 6102 C C . ALA C 1 294 ? 33.44692 102.68763 -27.80033 1.000 30.07345 273 ALA C C 1
ATOM 6103 O O . ALA C 1 294 ? 34.41600 103.14251 -27.18573 1.000 31.85109 273 ALA C O 1
ATOM 6105 N N . SER C 1 295 ? 33.52067 101.64190 -28.61780 1.000 31.29544 274 SER C N 1
ATOM 6106 C CA . SER C 1 295 ? 34.74076 100.86104 -28.74034 1.000 32.09153 274 SER C CA 1
ATOM 6107 C C . SER C 1 295 ? 34.84942 100.30806 -30.15865 1.000 35.51162 274 SER C C 1
ATOM 6108 O O . SER C 1 295 ? 33.84346 99.91437 -30.75563 1.000 35.52947 274 SER C O 1
ATOM 6111 N N . VAL C 1 296 ? 36.07020 100.28673 -30.69525 1.000 34.05428 275 VAL C N 1
ATOM 6112 C CA . VAL C 1 296 ? 36.32944 99.77360 -32.03844 1.000 34.62553 275 VAL C CA 1
ATOM 6113 C C . VAL C 1 296 ? 37.67206 99.05204 -32.04455 1.000 36.89469 275 VAL C C 1
ATOM 6114 O O . VAL C 1 296 ? 38.60913 99.44896 -31.34397 1.000 39.93035 275 VAL C O 1
ATOM 6118 N N . SER C 1 297 ? 37.76214 97.98264 -32.82779 1.000 39.49326 276 SER C N 1
ATOM 6119 C CA . SER C 1 297 ? 38.97965 97.19199 -32.92841 1.000 39.10885 276 SER C CA 1
ATOM 6120 C C . SER C 1 297 ? 39.69749 97.48549 -34.23888 1.000 39.02877 276 SER C C 1
ATOM 6121 O O . SER C 1 297 ? 39.06637 97.70566 -35.27399 1.000 43.11263 276 SER C O 1
ATOM 6124 N N . ASN C 1 298 ? 41.02832 97.45912 -34.19379 1.000 39.85891 277 ASN C N 1
ATOM 6125 C CA . ASN C 1 298 ? 41.84177 97.66147 -35.38629 1.000 40.78430 277 ASN C CA 1
ATOM 6126 C C . ASN C 1 298 ? 42.15464 96.35462 -36.10770 1.000 44.91360 277 ASN C C 1
ATOM 6127 O O . ASN C 1 298 ? 42.92555 96.36081 -37.07432 1.000 46.90692 277 ASN C O 1
ATOM 6132 N N . GLY C 1 299 ? 41.57752 95.24263 -35.65771 1.000 42.77985 278 GLY C N 1
ATOM 6133 C CA . GLY C 1 299 ? 41.82846 93.95628 -36.27422 1.000 43.87590 278 GLY C CA 1
ATOM 6134 C C . GLY C 1 299 ? 43.23934 93.45685 -36.08600 1.000 48.84337 278 GLY C C 1
ATOM 6135 O O . GLY C 1 299 ? 43.73903 92.69555 -36.92134 1.000 51.10846 278 GLY C O 1
ATOM 6136 N N . GLN C 1 300 ? 43.90076 93.87739 -35.00913 1.000 50.80976 279 GLN C N 1
ATOM 6137 C CA . GLN C 1 300 ? 45.29007 93.51208 -34.73628 1.000 51.14010 279 GLN C CA 1
ATOM 6138 C C . GLN C 1 300 ? 46.21537 93.94584 -35.87451 1.000 51.86071 279 GLN C C 1
ATOM 6139 O O . GLN C 1 300 ? 47.14657 93.23454 -36.25657 1.000 54.92663 279 GLN C O 1
ATOM 6145 N N . LYS C 1 301 ? 45.94087 95.12657 -36.42394 1.000 52.42809 280 LYS C N 1
ATOM 6146 C CA . LYS C 1 301 ? 46.84531 95.84644 -37.30678 1.000 47.47392 280 LYS C CA 1
ATOM 6147 C C . LYS C 1 301 ? 46.95941 97.26132 -36.75929 1.000 46.48031 280 LYS C C 1
ATOM 6148 O O . LYS C 1 301 ? 46.04013 97.75350 -36.10152 1.000 46.86782 280 LYS C O 1
ATOM 6150 N N . ARG C 1 302 ? 48.08676 97.91557 -37.03130 1.000 51.22891 281 ARG C N 1
ATOM 6151 C CA . ARG C 1 302 ? 48.32225 99.24911 -36.48469 1.000 42.62575 281 ARG C CA 1
ATOM 6152 C C . ARG C 1 302 ? 47.26896 100.24446 -36.96022 1.000 41.19829 281 ARG C C 1
ATOM 6153 O O . ARG C 1 302 ? 46.76572 100.16843 -38.08573 1.000 41.52566 281 ARG C O 1
ATOM 6161 N N . TRP C 1 303 ? 46.93805 101.18831 -36.08144 1.000 39.06724 282 TRP C N 1
ATOM 6162 C CA . TRP C 1 303 ? 46.07108 102.28690 -36.47068 1.000 36.94913 282 TRP C CA 1
ATOM 6163 C C . TRP C 1 303 ? 46.76220 103.14758 -37.52284 1.000 39.84828 282 TRP C C 1
ATOM 6164 O O . TRP C 1 303 ? 47.98723 103.30599 -37.52623 1.000 38.80556 282 TRP C O 1
ATOM 6175 N N . ASP C 1 304 ? 45.96199 103.70211 -38.42559 1.000 40.31797 283 ASP C N 1
ATOM 6176 C CA . ASP C 1 304 ? 46.43520 104.63784 -39.43514 1.000 39.36890 283 ASP C CA 1
ATOM 6177 C C . ASP C 1 304 ? 45.80291 105.99555 -39.14628 1.000 37.55799 283 ASP C C 1
ATOM 6178 O O . ASP C 1 304 ? 44.57782 106.13802 -39.22040 1.000 34.25586 283 ASP C O 1
ATOM 6183 N N . ALA C 1 305 ? 46.63879 106.98665 -38.81162 1.000 41.71928 284 ALA C N 1
ATOM 6184 C CA . ALA C 1 305 ? 46.12461 108.31188 -38.46510 1.000 40.47572 284 ALA C CA 1
ATOM 6185 C C . ALA C 1 305 ? 45.37348 108.94418 -39.62919 1.000 40.18480 284 ALA C C 1
ATOM 6186 O O . ALA C 1 305 ? 44.46712 109.75824 -39.41808 1.000 40.97413 284 ALA C O 1
ATOM 6188 N N . ASN C 1 306 ? 45.72962 108.58406 -40.85801 1.000 38.79640 285 ASN C N 1
ATOM 6189 C CA . ASN C 1 306 ? 45.00012 109.05839 -42.02256 1.000 42.76825 285 ASN C CA 1
ATOM 6190 C C . ASN C 1 306 ? 43.66144 108.35318 -42.20243 1.000 41.78789 285 ASN C C 1
ATOM 6191 O O . ASN C 1 306 ? 42.89347 108.73542 -43.09183 1.000 43.22547 285 ASN C O 1
ATOM 6196 N N . LYS C 1 307 ? 43.36882 107.33306 -41.39322 1.000 39.08582 286 LYS C N 1
ATOM 6197 C CA . LYS C 1 307 ? 42.07077 106.67647 -41.41178 1.000 38.61716 286 LYS C CA 1
ATOM 6198 C C . LYS C 1 307 ? 41.25946 106.93196 -40.15298 1.000 36.25562 286 LYS C C 1
ATOM 6199 O O . LYS C 1 307 ? 40.05009 106.67817 -40.15603 1.000 34.67363 286 LYS C O 1
ATOM 6205 N N . LEU C 1 308 ? 41.87858 107.48130 -39.10461 1.000 36.79925 287 LEU C N 1
ATOM 6206 C CA . LEU C 1 308 ? 41.21295 107.60420 -37.81373 1.000 33.13611 287 LEU C CA 1
ATOM 6207 C C . LEU C 1 308 ? 40.09337 108.63860 -37.83854 1.000 33.53226 287 LEU C C 1
ATOM 6208 O O . LEU C 1 308 ? 39.16747 108.55800 -37.02369 1.000 31.22621 287 LEU C O 1
ATOM 6213 N N . GLY C 1 309 ? 40.17068 109.62626 -38.73321 1.000 31.49588 288 GLY C N 1
ATOM 6214 C CA . GLY C 1 309 ? 39.10882 110.61671 -38.81412 1.000 31.46635 288 GLY C CA 1
ATOM 6215 C C . GLY C 1 309 ? 37.75279 109.99220 -39.07902 1.000 31.28891 288 GLY C C 1
ATOM 6216 O O . GLY C 1 309 ? 36.77512 110.28045 -38.38535 1.000 31.28996 288 GLY C O 1
ATOM 6217 N N . ALA C 1 310 ? 37.67869 109.11181 -40.08082 1.000 32.07211 289 ALA C N 1
ATOM 6218 C CA . ALA C 1 310 ? 36.41123 108.45842 -40.38828 1.000 32.14298 289 ALA C CA 1
ATOM 6219 C C . ALA C 1 310 ? 35.99570 107.50301 -39.27755 1.000 30.98896 289 ALA C C 1
ATOM 6220 O O . ALA C 1 310 ? 34.80552 107.39097 -38.96002 1.000 30.66667 289 ALA C O 1
ATOM 6222 N N . ILE C 1 311 ? 36.96323 106.82819 -38.65630 1.000 30.48424 290 ILE C N 1
ATOM 6223 C CA . ILE C 1 311 ? 36.64316 105.88686 -37.58918 1.000 29.51536 290 ILE C CA 1
ATOM 6224 C C . ILE C 1 311 ? 36.10819 106.62476 -36.36159 1.000 29.37642 290 ILE C C 1
ATOM 6225 O O . ILE C 1 311 ? 35.09850 106.22234 -35.77003 1.000 27.82590 290 ILE C O 1
ATOM 6230 N N . MET C 1 312 ? 36.77126 107.72048 -35.97030 1.000 28.48693 291 MET C N 1
ATOM 6231 C CA . MET C 1 312 ? 36.27518 108.56360 -34.88320 1.000 28.35277 291 MET C CA 1
ATOM 6232 C C . MET C 1 312 ? 34.85077 109.03776 -35.15303 1.000 30.79223 291 MET C C 1
ATOM 6233 O O . MET C 1 312 ? 34.01693 109.08366 -34.23993 1.000 27.02423 291 MET C O 1
ATOM 6238 N N . ALA C 1 313 ? 34.56116 109.41860 -36.39976 1.000 30.27579 292 ALA C N 1
ATOM 6239 C CA . ALA C 1 313 ? 33.25289 109.97866 -36.71656 1.000 30.07121 292 ALA C CA 1
ATOM 6240 C C . ALA C 1 313 ? 32.16184 108.91441 -36.66781 1.000 30.34780 292 ALA C C 1
ATOM 6241 O O . ALA C 1 313 ? 31.09731 109.13377 -36.08063 1.000 29.64545 292 ALA C O 1
ATOM 6243 N N . ALA C 1 314 ? 32.40659 107.75304 -37.27284 1.000 29.34312 293 ALA C N 1
ATOM 6244 C CA . ALA C 1 314 ? 31.35071 106.75976 -37.42680 1.000 31.45993 293 ALA C CA 1
ATOM 6245 C C . ALA C 1 314 ? 31.26291 105.77407 -36.27167 1.000 29.24657 293 ALA C C 1
ATOM 6246 O O . ALA C 1 314 ? 30.15792 105.34188 -35.92633 1.000 28.71950 293 ALA C O 1
ATOM 6248 N N . ASP C 1 315 ? 32.39263 105.40679 -35.66583 1.000 29.92527 294 ASP C N 1
ATOM 6249 C CA . ASP C 1 315 ? 32.42981 104.33160 -34.68252 1.000 29.81093 294 ASP C CA 1
ATOM 6250 C C . ASP C 1 315 ? 32.60696 104.80981 -33.25004 1.000 32.14033 294 ASP C C 1
ATOM 6251 O O . ASP C 1 315 ? 32.37761 104.02407 -32.32382 1.000 27.61768 294 ASP C O 1
ATOM 6256 N N . ILE C 1 316 ? 33.01397 106.06049 -33.03980 1.000 32.20776 295 ILE C N 1
ATOM 6257 C CA . ILE C 1 316 ? 33.27251 106.55574 -31.69385 1.000 31.06402 295 ILE C CA 1
ATOM 6258 C C . ILE C 1 316 ? 32.26884 107.63413 -31.31046 1.000 28.32138 295 ILE C C 1
ATOM 6259 O O . ILE C 1 316 ? 31.43516 107.42816 -30.42206 1.000 32.61860 295 ILE C O 1
ATOM 6264 N N . PHE C 1 317 ? 32.31625 108.77677 -31.99208 1.000 27.58667 296 PHE C N 1
ATOM 6265 C CA . PHE C 1 317 ? 31.47293 109.90473 -31.61815 1.000 30.73777 296 PHE C CA 1
ATOM 6266 C C . PHE C 1 317 ? 30.13118 109.92337 -32.33636 1.000 30.72999 296 PHE C C 1
ATOM 6267 O O . PHE C 1 317 ? 29.22301 110.63653 -31.89878 1.000 33.34221 296 PHE C O 1
ATOM 6275 N N . GLY C 1 318 ? 29.97884 109.16049 -33.41398 1.000 30.96430 297 GLY C N 1
ATOM 6276 C CA . GLY C 1 318 ? 28.70455 109.10067 -34.10643 1.000 31.80772 297 GLY C CA 1
ATOM 6277 C C . GLY C 1 318 ? 28.31734 110.35797 -34.85033 1.000 31.49109 297 GLY C C 1
ATOM 6278 O O . GLY C 1 318 ? 27.12391 110.61673 -35.03363 1.000 32.16336 297 GLY C O 1
ATOM 6279 N N . THR C 1 319 ? 29.29573 111.14544 -35.29785 1.000 29.70552 298 THR C N 1
ATOM 6280 C CA . THR C 1 319 ? 28.99072 112.33595 -36.07584 1.000 31.23709 298 THR C CA 1
ATOM 6281 C C . THR C 1 319 ? 28.78053 112.01209 -37.54847 1.000 36.87875 298 THR C C 1
ATOM 6282 O O . THR C 1 319 ? 28.17545 112.81502 -38.26987 1.000 40.27838 298 THR C O 1
ATOM 6286 N N . ARG C 1 320 ? 29.23697 110.84753 -37.99956 1.000 32.48813 299 ARG C N 1
ATOM 6287 C CA . ARG C 1 320 ? 28.93458 110.35038 -39.33045 1.000 38.47363 299 ARG C CA 1
ATOM 6288 C C . ARG C 1 320 ? 28.25912 108.98957 -39.22453 1.000 37.27703 299 ARG C C 1
ATOM 6289 O O . ARG C 1 320 ? 28.50797 108.22376 -38.28962 1.000 31.48555 299 ARG C O 1
ATOM 6297 N N . ASN C 1 321 ? 27.41371 108.69020 -40.20502 1.000 37.25545 300 ASN C N 1
ATOM 6298 C CA . ASN C 1 321 ? 26.70141 107.42830 -40.20438 1.000 34.20824 300 ASN C CA 1
ATOM 6299 C C . ASN C 1 321 ? 27.58660 106.31487 -40.74957 1.000 37.73912 300 ASN C C 1
ATOM 6300 O O . ASN C 1 321 ? 28.53445 106.54376 -41.50684 1.000 37.31997 300 ASN C O 1
ATOM 6305 N N . THR C 1 322 ? 27.26547 105.09125 -40.34441 1.000 41.94332 301 THR C N 1
ATOM 6306 C CA . THR C 1 322 ? 28.03602 103.93153 -40.76301 1.000 40.51403 301 THR C CA 1
ATOM 6307 C C . THR C 1 322 ? 27.55288 103.35760 -42.08090 1.000 45.15313 301 THR C C 1
ATOM 6308 O O . THR C 1 322 ? 28.35104 102.77435 -42.82287 1.000 50.82412 301 THR C O 1
ATOM 6312 N N . GLY C 1 323 ? 26.27410 103.52322 -42.40280 1.000 41.35068 302 GLY C N 1
ATOM 6313 C CA . GLY C 1 323 ? 25.70647 102.80746 -43.52423 1.000 42.13907 302 GLY C CA 1
ATOM 6314 C C . GLY C 1 323 ? 25.45429 101.35600 -43.16409 1.000 44.97389 302 GLY C C 1
ATOM 6315 O O . GLY C 1 323 ? 25.69338 100.90128 -42.04284 1.000 49.95296 302 GLY C O 1
ATOM 6316 N N . LEU C 1 324 ? 24.94100 100.61692 -44.14271 1.000 50.11528 303 LEU C N 1
ATOM 6317 C CA . LEU C 1 324 ? 24.71182 99.18922 -43.95994 1.000 54.02661 303 LEU C CA 1
ATOM 6318 C C . LEU C 1 324 ? 26.03388 98.46104 -43.73112 1.000 58.20610 303 LEU C C 1
ATOM 6319 O O . LEU C 1 324 ? 26.99632 98.64390 -44.48313 1.000 57.56458 303 LEU C O 1
ATOM 6324 N N . ARG C 1 325 ? 26.08106 97.64649 -42.67698 1.000 68.39217 304 ARG C N 1
ATOM 6325 C CA . ARG C 1 325 ? 27.26413 96.84328 -42.36526 1.000 68.27490 304 ARG C CA 1
ATOM 6326 C C . ARG C 1 325 ? 26.89641 95.39567 -42.03196 1.000 71.87150 304 ARG C C 1
ATOM 6327 O O . ARG C 1 325 ? 26.33688 94.67437 -42.85801 1.000 72.61628 304 ARG C O 1
ATOM 6335 N N . MET D 1 22 ? 50.63604 112.54817 -50.02510 1.000 84.88405 1 MET D N 1
ATOM 6336 C CA . MET D 1 22 ? 51.51311 113.60290 -50.52063 1.000 89.57135 1 MET D CA 1
ATOM 6337 C C . MET D 1 22 ? 51.62688 114.73327 -49.50093 1.000 91.23225 1 MET D C 1
ATOM 6338 O O . MET D 1 22 ? 52.54791 115.54730 -49.55515 1.000 98.02203 1 MET D O 1
ATOM 6340 N N . THR D 1 23 ? 50.68077 114.76301 -48.56589 1.000 81.79920 2 THR D N 1
ATOM 6341 C CA . THR D 1 23 ? 50.55931 115.82170 -47.56887 1.000 77.75408 2 THR D CA 1
ATOM 6342 C C . THR D 1 23 ? 50.37212 115.17264 -46.20775 1.000 73.73289 2 THR D C 1
ATOM 6343 O O . THR D 1 23 ? 49.35985 114.50230 -45.97627 1.000 73.72365 2 THR D O 1
ATOM 6347 N N . GLY D 1 24 ? 51.33765 115.36302 -45.30933 1.000 54.56855 3 GLY D N 1
ATOM 6348 C CA . GLY D 1 24 ? 51.22000 114.77521 -43.99617 1.000 50.29874 3 GLY D CA 1
ATOM 6349 C C . GLY D 1 24 ? 50.24142 115.53973 -43.12604 1.000 46.46116 3 GLY D C 1
ATOM 6350 O O . GLY D 1 24 ? 50.00470 116.73328 -43.30925 1.000 49.05900 3 GLY D O 1
ATOM 6351 N N . LEU D 1 25 ? 49.65885 114.81043 -42.17012 1.000 40.46043 4 LEU D N 1
ATOM 6352 C CA . LEU D 1 25 ? 48.66590 115.38753 -41.27054 1.000 37.15346 4 LEU D CA 1
ATOM 6353 C C . LEU D 1 25 ? 49.20175 116.60163 -40.53129 1.000 38.76288 4 LEU D C 1
ATOM 6354 O O . LEU D 1 25 ? 48.49056 117.59770 -40.36691 1.000 39.14381 4 LEU D O 1
ATOM 6359 N N . LEU D 1 26 ? 50.45470 116.54398 -40.08324 1.000 42.65813 5 LEU D N 1
ATOM 6360 C CA . LEU D 1 26 ? 51.00436 117.55050 -39.18301 1.000 36.74950 5 LEU D CA 1
ATOM 6361 C C . LEU D 1 26 ? 52.08413 118.40584 -39.84083 1.000 39.77982 5 LEU D C 1
ATOM 6362 O O . LEU D 1 26 ? 52.90800 118.99813 -39.13425 1.000 37.99874 5 LEU D O 1
ATOM 6367 N N . ASP D 1 27 ? 52.09113 118.48851 -41.17486 1.000 37.39262 6 ASP D N 1
ATOM 6368 C CA . ASP D 1 27 ? 53.07264 119.30735 -41.87848 1.000 39.53493 6 ASP D CA 1
ATOM 6369 C C . ASP D 1 27 ? 53.01686 120.75515 -41.39474 1.000 39.83574 6 ASP D C 1
ATOM 6370 O O . ASP D 1 27 ? 51.93964 121.34835 -41.27450 1.000 35.70276 6 ASP D O 1
ATOM 6372 N N . GLY D 1 28 ? 54.18725 121.31648 -41.09718 1.000 35.66905 7 GLY D N 1
ATOM 6373 C CA . GLY D 1 28 ? 54.27921 122.68409 -40.64237 1.000 35.14305 7 GLY D CA 1
ATOM 6374 C C . GLY D 1 28 ? 54.03334 122.89122 -39.16375 1.000 37.33998 7 GLY D C 1
ATOM 6375 O O . GLY D 1 28 ? 54.19645 124.01874 -38.68020 1.000 38.28583 7 GLY D O 1
ATOM 6376 N N . LYS D 1 29 ? 53.65623 121.85069 -38.42672 1.000 32.93169 8 LYS D N 1
ATOM 6377 C CA . LYS D 1 29 ? 53.36561 121.98886 -37.00983 1.000 33.56146 8 LYS D CA 1
ATOM 6378 C C . LYS D 1 29 ? 54.61741 121.67938 -36.19959 1.000 34.71758 8 LYS D C 1
ATOM 6379 O O . LYS D 1 29 ? 55.49610 120.92696 -36.63599 1.000 35.24932 8 LYS D O 1
ATOM 6385 N N . VAL D 1 30 ? 54.68776 122.26376 -35.00776 1.000 28.61553 9 VAL D N 1
ATOM 6386 C CA . VAL D 1 30 ? 55.77248 122.01619 -34.06865 1.000 30.31243 9 VAL D CA 1
ATOM 6387 C C . VAL D 1 30 ? 55.17731 121.37978 -32.82248 1.000 30.38826 9 VAL D C 1
ATOM 6388 O O . VAL D 1 30 ? 54.22199 121.91134 -32.24420 1.000 31.36439 9 VAL D O 1
ATOM 6392 N N . ALA D 1 31 ? 55.74058 120.24765 -32.40867 1.000 26.92431 10 ALA D N 1
ATOM 6393 C CA . ALA D 1 31 ? 55.18099 119.46942 -31.31475 1.000 31.08169 10 ALA D CA 1
ATOM 6394 C C . ALA D 1 31 ? 56.23952 119.22028 -30.25207 1.000 31.45164 10 ALA D C 1
ATOM 6395 O O . ALA D 1 31 ? 57.38425 118.87989 -30.56451 1.000 32.48115 10 ALA D O 1
ATOM 6397 N N . LEU D 1 32 ? 55.84112 119.37905 -28.99634 1.000 26.84765 11 LEU D N 1
ATOM 6398 C CA . LEU D 1 32 ? 56.67438 119.04873 -27.85119 1.000 29.10171 11 LEU D CA 1
ATOM 6399 C C . LEU D 1 32 ? 56.16241 117.75274 -27.24696 1.000 29.14106 11 LEU D C 1
ATOM 6400 O O . LEU D 1 32 ? 54.96887 117.63625 -26.95040 1.000 30.14294 11 LEU D O 1
ATOM 6405 N N . VAL D 1 33 ? 57.05845 116.78285 -27.07573 1.000 30.35149 12 VAL D N 1
ATOM 6406 C CA . VAL D 1 33 ? 56.74449 115.51248 -26.42698 1.000 29.00491 12 VAL D CA 1
ATOM 6407 C C . VAL D 1 33 ? 57.66735 115.36896 -25.22617 1.000 29.69533 12 VAL D C 1
ATOM 6408 O O . VAL D 1 33 ? 58.89157 115.30320 -25.39011 1.000 32.96287 12 VAL D O 1
ATOM 6412 N N . THR D 1 34 ? 57.09469 115.34189 -24.02387 1.000 26.84483 13 THR D N 1
ATOM 6413 C CA . THR D 1 34 ? 57.89929 115.19763 -22.81574 1.000 27.84198 13 THR D CA 1
ATOM 6414 C C . THR D 1 34 ? 58.11497 113.72458 -22.49525 1.000 28.57540 13 THR D C 1
ATOM 6415 O O . THR D 1 34 ? 57.23941 112.88921 -22.73857 1.000 28.19258 13 THR D O 1
ATOM 6419 N N . GLY D 1 35 ? 59.30155 113.40936 -21.98181 1.000 31.50123 14 GLY D N 1
ATOM 6420 C CA . GLY D 1 35 ? 59.65726 112.02372 -21.71130 1.000 30.83006 14 GLY D CA 1
ATOM 6421 C C . GLY D 1 35 ? 59.63120 111.16916 -22.95805 1.000 33.02198 14 GLY D C 1
ATOM 6422 O O . GLY D 1 35 ? 59.12906 110.03775 -22.92855 1.000 33.23223 14 GLY D O 1
ATOM 6423 N N . ALA D 1 36 ? 60.15159 111.69503 -24.06357 1.000 32.64036 15 ALA D N 1
ATOM 6424 C CA . ALA D 1 36 ? 60.09433 111.03363 -25.35742 1.000 36.53770 15 ALA D CA 1
ATOM 6425 C C . ALA D 1 36 ? 61.32468 110.17833 -25.64270 1.000 37.44492 15 ALA D C 1
ATOM 6426 O O . ALA D 1 36 ? 61.55250 109.80821 -26.80002 1.000 32.89408 15 ALA D O 1
ATOM 6428 N N . GLY D 1 37 ? 62.13656 109.88056 -24.62466 1.000 33.23887 16 GLY D N 1
ATOM 6429 C CA . GLY D 1 37 ? 63.34209 109.10332 -24.84871 1.000 41.68922 16 GLY D CA 1
ATOM 6430 C C . GLY D 1 37 ? 63.12572 107.61003 -24.93284 1.000 40.58487 16 GLY D C 1
ATOM 6431 O O . GLY D 1 37 ? 63.94447 106.91163 -25.53419 1.000 43.40270 16 GLY D O 1
ATOM 6432 N N . HIS D 1 38 ? 62.04303 107.10327 -24.35218 1.000 39.95748 17 HIS D N 1
ATOM 6433 C CA . HIS D 1 38 ? 61.80055 105.67038 -24.29591 1.000 41.55908 17 HIS D CA 1
ATOM 6434 C C . HIS D 1 38 ? 60.31143 105.40058 -24.44046 1.000 37.91035 17 HIS D C 1
ATOM 6435 O O . HIS D 1 38 ? 59.47544 106.28359 -24.23358 1.000 37.68626 17 HIS D O 1
ATOM 6442 N N . GLY D 1 39 ? 59.99836 104.16963 -24.83249 1.000 35.78884 18 GLY D N 1
ATOM 6443 C CA . GLY D 1 39 ? 58.65365 103.64871 -24.66194 1.000 35.47562 18 GLY D CA 1
ATOM 6444 C C . GLY D 1 39 ? 57.59597 104.48457 -25.34763 1.000 35.93734 18 GLY D C 1
ATOM 6445 O O . GLY D 1 39 ? 57.76069 104.93183 -26.48835 1.000 36.00518 18 GLY D O 1
ATOM 6446 N N . ILE D 1 40 ? 56.51565 104.73603 -24.60362 1.000 33.13835 19 ILE D N 1
ATOM 6447 C CA . ILE D 1 40 ? 55.32340 105.37770 -25.15447 1.000 35.01040 19 ILE D CA 1
ATOM 6448 C C . ILE D 1 40 ? 55.66521 106.74737 -25.73274 1.000 33.22105 19 ILE D C 1
ATOM 6449 O O . ILE D 1 40 ? 55.26745 107.08240 -26.85546 1.000 31.71962 19 ILE D O 1
ATOM 6454 N N . GLY D 1 41 ? 56.40383 107.56086 -24.97206 1.000 30.43604 20 GLY D N 1
ATOM 6455 C CA . GLY D 1 41 ? 56.75047 108.89212 -25.44611 1.000 29.54313 20 GLY D CA 1
ATOM 6456 C C . GLY D 1 41 ? 57.62239 108.86156 -26.68689 1.000 31.85869 20 GLY D C 1
ATOM 6457 O O . GLY D 1 41 ? 57.47774 109.69878 -27.58106 1.000 32.30091 20 GLY D O 1
ATOM 6458 N N . ARG D 1 42 ? 58.54944 107.90409 -26.75214 1.000 31.28736 21 ARG D N 1
ATOM 6459 C CA . ARG D 1 42 ? 59.35272 107.73518 -27.95907 1.000 35.63816 21 ARG D CA 1
ATOM 6460 C C . ARG D 1 42 ? 58.47386 107.38506 -29.15296 1.000 34.47631 21 ARG D C 1
ATOM 6461 O O . ARG D 1 42 ? 58.69805 107.87998 -30.26536 1.000 36.09653 21 ARG D O 1
ATOM 6469 N N . GLY D 1 43 ? 57.47203 106.52656 -28.94063 1.000 32.19668 22 GLY D N 1
ATOM 6470 C CA . GLY D 1 43 ? 56.52448 106.23242 -30.00016 1.000 32.40922 22 GLY D CA 1
ATOM 6471 C C . GLY D 1 43 ? 55.77066 107.46483 -30.46153 1.000 35.03993 22 GLY D C 1
ATOM 6472 O O . GLY D 1 43 ? 55.59944 107.68486 -31.66399 1.000 35.55485 22 GLY D O 1
ATOM 6473 N N . HIS D 1 44 ? 55.33004 108.29820 -29.51452 1.000 29.94924 23 HIS D N 1
ATOM 6474 C CA . HIS D 1 44 ? 54.65142 109.53685 -29.88000 1.000 31.68694 23 HIS D CA 1
ATOM 6475 C C . HIS D 1 44 ? 55.54000 110.41735 -30.75115 1.000 33.30399 23 HIS D C 1
ATOM 6476 O O . HIS D 1 44 ? 55.10723 110.90834 -31.80109 1.000 33.54496 23 HIS D O 1
ATOM 6483 N N . ALA D 1 45 ? 56.79101 110.62499 -30.32888 1.000 32.70649 24 ALA D N 1
ATOM 6484 C CA . ALA D 1 45 ? 57.70378 111.47816 -31.08361 1.000 33.49082 24 ALA D CA 1
ATOM 6485 C C . ALA D 1 45 ? 57.90154 110.95956 -32.50206 1.000 36.34612 24 ALA D C 1
ATOM 6486 O O . ALA D 1 45 ? 57.90917 111.73912 -33.46469 1.000 34.36892 24 ALA D O 1
ATOM 6488 N N . LEU D 1 46 ? 58.08039 109.64714 -32.65135 1.000 32.53930 25 LEU D N 1
ATOM 6489 C CA . LEU D 1 46 ? 58.22198 109.08323 -33.98830 1.000 36.21311 25 LEU D CA 1
ATOM 6490 C C . LEU D 1 46 ? 56.95940 109.29574 -34.81377 1.000 33.64562 25 LEU D C 1
ATOM 6491 O O . LEU D 1 46 ? 57.03333 109.67572 -35.98754 1.000 35.22088 25 LEU D O 1
ATOM 6496 N N . GLU D 1 47 ? 55.79075 109.06903 -34.21229 1.000 36.94421 26 GLU D N 1
ATOM 6497 C CA . GLU D 1 47 ? 54.54196 109.14563 -34.96171 1.000 35.42857 26 GLU D CA 1
ATOM 6498 C C . GLU D 1 47 ? 54.27079 110.57055 -35.42757 1.000 37.28411 26 GLU D C 1
ATOM 6499 O O . GLU D 1 47 ? 53.92060 110.79708 -36.59261 1.000 38.70481 26 GLU D O 1
ATOM 6505 N N . LEU D 1 48 ? 54.42493 111.54694 -34.52786 1.000 33.43986 27 LEU D N 1
ATOM 6506 C CA . LEU D 1 48 ? 54.20918 112.93999 -34.90793 1.000 34.01898 27 LEU D CA 1
ATOM 6507 C C . LEU D 1 48 ? 55.19119 113.36845 -35.99468 1.000 36.26493 27 LEU D C 1
ATOM 6508 O O . LEU D 1 48 ? 54.81353 114.05319 -36.95281 1.000 37.02983 27 LEU D O 1
ATOM 6513 N N . ALA D 1 49 ? 56.45528 112.96285 -35.87202 1.000 32.19522 28 ALA D N 1
ATOM 6514 C CA . ALA D 1 49 ? 57.43885 113.32897 -36.88426 1.000 33.51310 28 ALA D CA 1
ATOM 6515 C C . ALA D 1 49 ? 57.14623 112.63866 -38.21131 1.000 40.79503 28 ALA D C 1
ATOM 6516 O O . ALA D 1 49 ? 57.34927 113.22660 -39.28152 1.000 35.70539 28 ALA D O 1
ATOM 6518 N N . LYS D 1 50 ? 56.66776 111.39035 -38.15922 1.000 38.67954 29 LYS D N 1
ATOM 6519 C CA . LYS D 1 50 ? 56.29955 110.67710 -39.37718 1.000 37.02909 29 LYS D CA 1
ATOM 6520 C C . LYS D 1 50 ? 55.21498 111.41355 -40.15390 1.000 37.40695 29 LYS D C 1
ATOM 6521 O O . LYS D 1 50 ? 55.18024 111.34015 -41.38557 1.000 39.32628 29 LYS D O 1
ATOM 6527 N N . HIS D 1 51 ? 54.32326 112.12548 -39.46497 1.000 37.53166 30 HIS D N 1
ATOM 6528 C CA . HIS D 1 51 ? 53.24164 112.83712 -40.13286 1.000 36.28047 30 HIS D CA 1
ATOM 6529 C C . HIS D 1 51 ? 53.57918 114.28960 -40.44408 1.000 38.22209 30 HIS D C 1
ATOM 6530 O O . HIS D 1 51 ? 52.67536 115.06137 -40.78243 1.000 38.36066 30 HIS D O 1
ATOM 6537 N N . GLY D 1 52 ? 54.85085 114.67647 -40.35540 1.000 35.90455 31 GLY D N 1
ATOM 6538 C CA . GLY D 1 52 ? 55.30545 115.95723 -40.86002 1.000 36.75241 31 GLY D CA 1
ATOM 6539 C C . GLY D 1 52 ? 55.61886 116.99344 -39.80726 1.000 34.88694 31 GLY D C 1
ATOM 6540 O O . GLY D 1 52 ? 56.12096 118.07085 -40.15431 1.000 38.65033 31 GLY D O 1
ATOM 6541 N N . ALA D 1 53 ? 55.34175 116.71401 -38.54093 1.000 35.25965 32 ALA D N 1
ATOM 6542 C CA . ALA D 1 53 ? 55.60578 117.68440 -37.49331 1.000 36.95332 32 ALA D CA 1
ATOM 6543 C C . ALA D 1 53 ? 57.09955 117.76291 -37.19572 1.000 36.61275 32 ALA D C 1
ATOM 6544 O O . ALA D 1 53 ? 57.82939 116.77445 -37.29636 1.000 39.19523 32 ALA D O 1
ATOM 6546 N N . THR D 1 54 ? 57.55757 118.96402 -36.85176 1.000 34.14930 33 THR D N 1
ATOM 6547 C CA . THR D 1 54 ? 58.85954 119.12538 -36.21517 1.000 36.83914 33 THR D CA 1
ATOM 6548 C C . THR D 1 54 ? 58.69704 118.82938 -34.72706 1.000 37.40670 33 THR D C 1
ATOM 6549 O O . THR D 1 54 ? 57.93872 119.51802 -34.03362 1.000 34.33108 33 THR D O 1
ATOM 6553 N N . VAL D 1 55 ? 59.38556 117.79966 -34.23953 1.000 35.89005 34 VAL D N 1
ATOM 6554 C CA . VAL D 1 55 ? 59.17693 117.28428 -32.89020 1.000 34.61940 34 VAL D CA 1
ATOM 6555 C C . VAL D 1 55 ? 60.30107 117.76214 -31.98650 1.000 34.14871 34 VAL D C 1
ATOM 6556 O O . VAL D 1 55 ? 61.48443 117.56509 -32.28884 1.000 34.77337 34 VAL D O 1
ATOM 6560 N N . ILE D 1 56 ? 59.93113 118.37864 -30.87148 1.000 31.00661 35 ILE D N 1
ATOM 6561 C CA . ILE D 1 56 ? 60.87496 118.69982 -29.81280 1.000 30.95205 35 ILE D CA 1
ATOM 6562 C C . ILE D 1 56 ? 60.90327 117.50416 -28.87062 1.000 30.02851 35 ILE D C 1
ATOM 6563 O O . ILE D 1 56 ? 59.95417 117.26724 -28.11928 1.000 33.60423 35 ILE D O 1
ATOM 6568 N N . VAL D 1 57 ? 61.98771 116.73703 -28.93771 1.000 30.84731 36 VAL D N 1
ATOM 6569 C CA . VAL D 1 57 ? 62.14519 115.50387 -28.17812 1.000 32.22576 36 VAL D CA 1
ATOM 6570 C C . VAL D 1 57 ? 62.72706 115.87581 -26.81847 1.000 33.57340 36 VAL D C 1
ATOM 6571 O O . VAL D 1 57 ? 63.92144 116.15371 -26.69283 1.000 35.90188 36 VAL D O 1
ATOM 6575 N N . ASN D 1 58 ? 61.87880 115.88679 -25.79712 1.000 30.60489 37 ASN D N 1
ATOM 6576 C CA . ASN D 1 58 ? 62.29331 116.21284 -24.44158 1.000 30.69088 37 ASN D CA 1
ATOM 6577 C C . ASN D 1 58 ? 62.55147 114.92823 -23.66129 1.000 35.10101 37 ASN D C 1
ATOM 6578 O O . ASN D 1 58 ? 61.67543 114.05830 -23.57717 1.000 32.02894 37 ASN D O 1
ATOM 6583 N N . ASP D 1 59 ? 63.74080 114.82688 -23.07173 1.000 33.94481 38 ASP D N 1
ATOM 6584 C CA . ASP D 1 59 ? 64.06532 113.72054 -22.18060 1.000 34.93675 38 ASP D CA 1
ATOM 6585 C C . ASP D 1 59 ? 65.37621 114.03578 -21.48016 1.000 33.55324 38 ASP D C 1
ATOM 6586 O O . ASP D 1 59 ? 66.24985 114.69726 -22.04514 1.000 32.52625 38 ASP D O 1
ATOM 6591 N N . LEU D 1 60 ? 65.50802 113.53393 -20.25502 1.000 34.60290 39 LEU D N 1
ATOM 6592 C CA . LEU D 1 60 ? 66.67106 113.79684 -19.41940 1.000 39.05236 39 LEU D CA 1
ATOM 6593 C C . LEU D 1 60 ? 67.63503 112.61771 -19.33669 1.000 39.15412 39 LEU D C 1
ATOM 6594 O O . LEU D 1 60 ? 68.70815 112.75419 -18.73997 1.000 40.32865 39 LEU D O 1
ATOM 6599 N N . GLY D 1 61 ? 67.31020 111.48592 -19.95730 1.000 35.74987 40 GLY D N 1
ATOM 6600 C CA . GLY D 1 61 ? 68.02536 110.26231 -19.67854 1.000 37.69059 40 GLY D CA 1
ATOM 6601 C C . GLY D 1 61 ? 69.35924 110.15932 -20.37638 1.000 43.88764 40 GLY D C 1
ATOM 6602 O O . GLY D 1 61 ? 69.68271 110.88423 -21.31610 1.000 42.39062 40 GLY D O 1
ATOM 6603 N N . THR D 1 62 ? 70.15008 109.20698 -19.90250 1.000 48.04573 41 THR D N 1
ATOM 6604 C CA . THR D 1 62 ? 71.46825 108.94554 -20.45297 1.000 46.99470 41 THR D CA 1
ATOM 6605 C C . THR D 1 62 ? 71.34975 107.79794 -21.43842 1.000 51.27557 41 THR D C 1
ATOM 6606 O O . THR D 1 62 ? 70.72440 106.77637 -21.13603 1.000 46.94677 41 THR D O 1
ATOM 6610 N N . SER D 1 63 ? 71.91042 107.99173 -22.62881 1.000 54.61941 42 SER D N 1
ATOM 6611 C CA . SER D 1 63 ? 71.97862 106.91597 -23.60406 1.000 56.22910 42 SER D CA 1
ATOM 6612 C C . SER D 1 63 ? 72.82574 105.77654 -23.06103 1.000 59.29174 42 SER D C 1
ATOM 6613 O O . SER D 1 63 ? 73.85380 105.99515 -22.41355 1.000 60.47752 42 SER D O 1
ATOM 6616 N N . LEU D 1 64 ? 72.38246 104.55038 -23.32378 1.000 55.01316 43 LEU D N 1
ATOM 6617 C CA . LEU D 1 64 ? 73.10813 103.39416 -22.81867 1.000 63.70752 43 LEU D CA 1
ATOM 6618 C C . LEU D 1 64 ? 74.50323 103.31018 -23.42653 1.000 72.18915 43 LEU D C 1
ATOM 6619 O O . LEU D 1 64 ? 75.47830 103.03620 -22.71806 1.000 72.82777 43 LEU D O 1
ATOM 6624 N N . SER D 1 65 ? 74.62374 103.57752 -24.73087 1.000 77.20199 44 SER D N 1
ATOM 6625 C CA . SER D 1 65 ? 75.92825 103.51755 -25.38596 1.000 81.00368 44 SER D CA 1
ATOM 6626 C C . SER D 1 65 ? 76.83173 104.66294 -24.94103 1.000 83.67492 44 SER D C 1
ATOM 6627 O O . SER D 1 65 ? 78.03739 104.46906 -24.73772 1.000 86.29217 44 SER D O 1
ATOM 6630 N N . GLY D 1 66 ? 76.26910 105.86305 -24.78530 1.000 80.19144 45 GLY D N 1
ATOM 6631 C CA . GLY D 1 66 ? 77.03852 107.04183 -24.45468 1.000 77.38087 45 GLY D CA 1
ATOM 6632 C C . GLY D 1 66 ? 77.72630 107.70326 -25.62646 1.000 90.60121 45 GLY D C 1
ATOM 6633 O O . GLY D 1 66 ? 78.13896 108.86436 -25.50505 1.000 88.58744 45 GLY D O 1
ATOM 6634 N N . GLU D 1 67 ? 77.85834 107.00415 -26.75843 1.000 95.34922 46 GLU D N 1
ATOM 6635 C CA . GLU D 1 67 ? 78.52347 107.55227 -27.93585 1.000 94.49091 46 GLU D CA 1
ATOM 6636 C C . GLU D 1 67 ? 77.76279 108.76275 -28.46276 1.000 98.23764 46 GLU D C 1
ATOM 6637 O O . GLU D 1 67 ? 76.56880 108.67649 -28.76896 1.000 98.19426 46 GLU D O 1
ATOM 6639 N N . GLY D 1 68 ? 78.46032 109.89027 -28.56821 1.000 96.37271 47 GLY D N 1
ATOM 6640 C CA . GLY D 1 68 ? 77.84685 111.13241 -28.99040 1.000 91.09439 47 GLY D CA 1
ATOM 6641 C C . GLY D 1 68 ? 77.73437 112.12695 -27.85569 1.000 85.61242 47 GLY D C 1
ATOM 6642 O O . GLY D 1 68 ? 78.73535 112.49293 -27.23230 1.000 80.49233 47 GLY D O 1
ATOM 6643 N N . THR D 1 69 ? 76.51714 112.57514 -27.58090 1.000 87.19220 48 THR D N 1
ATOM 6644 C CA . THR D 1 69 ? 76.26052 113.45469 -26.45328 1.000 84.68888 48 THR D CA 1
ATOM 6645 C C . THR D 1 69 ? 75.87807 112.68978 -25.19424 1.000 87.58531 48 THR D C 1
ATOM 6646 O O . THR D 1 69 ? 75.68909 113.31010 -24.14099 1.000 85.26978 48 THR D O 1
ATOM 6650 N N . GLY D 1 70 ? 75.75917 111.36449 -25.27868 1.000 77.86762 49 GLY D N 1
ATOM 6651 C CA . GLY D 1 70 ? 75.35915 110.55907 -24.14301 1.000 70.01664 49 GLY D CA 1
ATOM 6652 C C . GLY D 1 70 ? 73.94092 110.82338 -23.67677 1.000 60.50253 49 GLY D C 1
ATOM 6653 O O . GLY D 1 70 ? 73.56320 110.41205 -22.57620 1.000 53.55504 49 GLY D O 1
ATOM 6654 N N . LYS D 1 71 ? 73.14714 111.50800 -24.49772 1.000 58.41057 50 LYS D N 1
ATOM 6655 C CA . LYS D 1 71 ? 71.78115 111.88095 -24.15138 1.000 55.13677 50 LYS D CA 1
ATOM 6656 C C . LYS D 1 71 ? 70.80195 111.12065 -25.03674 1.000 50.45720 50 LYS D C 1
ATOM 6657 O O . LYS D 1 71 ? 70.93256 111.12850 -26.26588 1.000 45.45156 50 LYS D O 1
ATOM 6663 N N . VAL D 1 72 ? 69.80589 110.48795 -24.41014 1.000 48.76026 51 VAL D N 1
ATOM 6664 C CA . VAL D 1 72 ? 68.90638 109.61634 -25.15993 1.000 46.93309 51 VAL D CA 1
ATOM 6665 C C . VAL D 1 72 ? 68.01917 110.41715 -26.11085 1.000 43.54385 51 VAL D C 1
ATOM 6666 O O . VAL D 1 72 ? 67.61868 109.91118 -27.16709 1.000 44.48727 51 VAL D O 1
ATOM 6670 N N . ALA D 1 73 ? 67.71075 111.67284 -25.77576 1.000 37.75617 52 ALA D N 1
ATOM 6671 C CA . ALA D 1 73 ? 66.88882 112.48253 -26.66833 1.000 39.53507 52 ALA D CA 1
ATOM 6672 C C . ALA D 1 73 ? 67.58305 112.70376 -28.00623 1.000 40.42067 52 ALA D C 1
ATOM 6673 O O . ALA D 1 73 ? 66.93219 112.71588 -29.05676 1.000 39.90088 52 ALA D O 1
ATOM 6675 N N . ASP D 1 74 ? 68.90695 112.86890 -27.98968 1.000 41.08338 53 ASP D N 1
ATOM 6676 C CA . ASP D 1 74 ? 69.64931 113.00642 -29.23754 1.000 39.96643 53 ASP D CA 1
ATOM 6677 C C . ASP D 1 74 ? 69.57776 111.73599 -30.07266 1.000 43.03223 53 ASP D C 1
ATOM 6678 O O . ASP D 1 74 ? 69.66645 111.79896 -31.30496 1.000 43.04363 53 ASP D O 1
ATOM 6683 N N . GLU D 1 75 ? 69.42625 110.57632 -29.42579 1.000 45.11186 54 GLU D N 1
ATOM 6684 C CA . GLU D 1 75 ? 69.27852 109.33603 -30.17864 1.000 41.49788 54 GLU D CA 1
ATOM 6685 C C . GLU D 1 75 ? 67.93890 109.29118 -30.89862 1.000 42.71060 54 GLU D C 1
ATOM 6686 O O . GLU D 1 75 ? 67.85617 108.81022 -32.03697 1.000 41.98663 54 GLU D O 1
ATOM 6692 N N . VAL D 1 76 ? 66.88218 109.80036 -30.25748 1.000 38.18680 55 VAL D N 1
ATOM 6693 C CA . VAL D 1 76 ? 65.56682 109.79661 -30.88790 1.000 40.69897 55 VAL D CA 1
ATOM 6694 C C . VAL D 1 76 ? 65.54184 110.76065 -32.06698 1.000 37.12563 55 VAL D C 1
ATOM 6695 O O . VAL D 1 76 ? 65.00074 110.43924 -33.13230 1.000 37.46873 55 VAL D O 1
ATOM 6699 N N . VAL D 1 77 ? 66.15763 111.93957 -31.90639 1.000 37.81212 56 VAL D N 1
ATOM 6700 C CA . VAL D 1 77 ? 66.27451 112.89871 -33.00620 1.000 36.53687 56 VAL D CA 1
ATOM 6701 C C . VAL D 1 77 ? 66.97680 112.26199 -34.19432 1.000 38.51919 56 VAL D C 1
ATOM 6702 O O . VAL D 1 77 ? 66.55133 112.41884 -35.34654 1.000 40.38159 56 VAL D O 1
ATOM 6706 N N . THR D 1 78 ? 68.05792 111.52496 -33.93167 1.000 39.32282 57 THR D N 1
ATOM 6707 C CA . THR D 1 78 ? 68.78492 110.86658 -35.00968 1.000 40.14821 57 THR D CA 1
ATOM 6708 C C . THR D 1 78 ? 67.89102 109.87770 -35.75125 1.000 40.42437 57 THR D C 1
ATOM 6709 O O . THR D 1 78 ? 67.89323 109.83427 -36.98742 1.000 40.92287 57 THR D O 1
ATOM 6713 N N . VAL D 1 79 ? 67.09494 109.09853 -35.01219 1.000 40.60057 58 VAL D N 1
ATOM 6714 C CA . VAL D 1 79 ? 66.16201 108.16765 -35.64387 1.000 40.76011 58 VAL D CA 1
ATOM 6715 C C . VAL D 1 79 ? 65.14910 108.92643 -36.49544 1.000 40.20808 58 VAL D C 1
ATOM 6716 O O . VAL D 1 79 ? 64.83915 108.52345 -37.62371 1.000 42.94988 58 VAL D O 1
ATOM 6720 N N . ILE D 1 80 ? 64.61107 110.03038 -35.96667 1.000 38.70020 59 ILE D N 1
ATOM 6721 C CA . ILE D 1 80 ? 63.63603 110.82333 -36.71401 1.000 38.22163 59 ILE D CA 1
ATOM 6722 C C . ILE D 1 80 ? 64.25810 111.36433 -37.99473 1.000 40.18326 59 ILE D C 1
ATOM 6723 O O . ILE D 1 80 ? 63.66681 111.27873 -39.07833 1.000 39.63334 59 ILE D O 1
ATOM 6728 N N . GLU D 1 81 ? 65.46061 111.93573 -37.88845 1.000 38.92780 60 GLU D N 1
ATOM 6729 C CA . GLU D 1 81 ? 66.09702 112.52359 -39.06395 1.000 41.93590 60 GLU D CA 1
ATOM 6730 C C . GLU D 1 81 ? 66.45613 111.46207 -40.09779 1.000 41.78687 60 GLU D C 1
ATOM 6731 O O . GLU D 1 81 ? 66.27107 111.67671 -41.30123 1.000 43.34258 60 GLU D O 1
ATOM 6737 N N . SER D 1 82 ? 66.95390 110.30638 -39.65481 1.000 41.23265 61 SER D N 1
ATOM 6738 C CA . SER D 1 82 ? 67.30447 109.25294 -40.60094 1.000 42.53875 61 SER D CA 1
ATOM 6739 C C . SER D 1 82 ? 66.09173 108.72821 -41.35927 1.000 43.04551 61 SER D C 1
ATOM 6740 O O . SER D 1 82 ? 66.25314 108.15045 -42.43770 1.000 51.35659 61 SER D O 1
ATOM 6743 N N . ARG D 1 83 ? 64.89062 108.89870 -40.81685 1.000 43.83609 62 ARG D N 1
ATOM 6744 C CA . ARG D 1 83 ? 63.65381 108.51855 -41.48401 1.000 42.15341 62 ARG D CA 1
ATOM 6745 C C . ARG D 1 83 ? 63.04256 109.66735 -42.28058 1.000 44.86356 62 ARG D C 1
ATOM 6746 O O . ARG D 1 83 ? 61.92913 109.52868 -42.79740 1.000 42.38770 62 ARG D O 1
ATOM 6754 N N . GLY D 1 84 ? 63.73654 110.79653 -42.38055 1.000 41.63804 63 GLY D N 1
ATOM 6755 C CA . GLY D 1 84 ? 63.25978 111.92405 -43.15056 1.000 41.35405 63 GLY D CA 1
ATOM 6756 C C . GLY D 1 84 ? 62.46831 112.95417 -42.37794 1.000 48.87654 63 GLY D C 1
ATOM 6757 O O . GLY D 1 84 ? 61.88163 113.85078 -42.99919 1.000 52.45471 63 GLY D O 1
ATOM 6758 N N . GLY D 1 85 ? 62.43550 112.87057 -41.04587 1.000 41.30266 64 GLY D N 1
ATOM 6759 C CA . GLY D 1 85 ? 61.67232 113.79644 -40.24346 1.000 38.82287 64 GLY D CA 1
ATOM 6760 C C . GLY D 1 85 ? 62.55430 114.88691 -39.65511 1.000 41.93765 64 GLY D C 1
ATOM 6761 O O . GLY D 1 85 ? 63.77423 114.89480 -39.79893 1.000 42.81914 64 GLY D O 1
ATOM 6762 N N . LYS D 1 86 ? 61.90330 115.81554 -38.96121 1.000 40.32839 65 LYS D N 1
ATOM 6763 C CA . LYS D 1 86 ? 62.57419 116.96380 -38.36601 1.000 42.92601 65 LYS D CA 1
ATOM 6764 C C . LYS D 1 86 ? 62.37535 116.94287 -36.86063 1.000 37.01033 65 LYS D C 1
ATOM 6765 O O . LYS D 1 86 ? 61.24754 116.78865 -36.38259 1.000 38.37819 65 LYS D O 1
ATOM 6771 N N . ALA D 1 87 ? 63.46698 117.11097 -36.12083 1.000 36.07022 66 ALA D N 1
ATOM 6772 C CA . ALA D 1 87 ? 63.39857 117.05873 -34.67000 1.000 37.18794 66 ALA D CA 1
ATOM 6773 C C . ALA D 1 87 ? 64.61408 117.74527 -34.06335 1.000 37.17141 66 ALA D C 1
ATOM 6774 O O . ALA D 1 87 ? 65.66829 117.86270 -34.69837 1.000 36.17594 66 ALA D O 1
ATOM 6776 N N . VAL D 1 88 ? 64.43185 118.22679 -32.83352 1.000 36.40066 67 VAL D N 1
ATOM 6777 C CA . VAL D 1 88 ? 65.49907 118.78948 -32.01532 1.000 34.51322 67 VAL D CA 1
ATOM 6778 C C . VAL D 1 88 ? 65.33908 118.24978 -30.60165 1.000 34.00486 67 VAL D C 1
ATOM 6779 O O . VAL D 1 88 ? 64.23462 117.91191 -30.16660 1.000 36.91005 67 VAL D O 1
ATOM 6783 N N . SER D 1 89 ? 66.44760 118.16488 -29.88279 1.000 33.95701 68 SER D N 1
ATOM 6784 C CA . SER D 1 89 ? 66.42504 117.63383 -28.52962 1.000 33.90701 68 SER D CA 1
ATOM 6785 C C . SER D 1 89 ? 66.17976 118.74952 -27.51902 1.000 37.30594 68 SER D C 1
ATOM 6786 O O . SER D 1 89 ? 66.39647 119.93198 -27.79635 1.000 36.15763 68 SER D O 1
ATOM 6789 N N . ASP D 1 90 ? 65.69155 118.35639 -26.34205 1.000 34.19584 69 ASP D N 1
ATOM 6790 C CA . ASP D 1 90 ? 65.44821 119.28914 -25.24999 1.000 32.86962 69 ASP D CA 1
ATOM 6791 C C . ASP D 1 90 ? 65.64065 118.56303 -23.92372 1.000 32.96169 69 ASP D C 1
ATOM 6792 O O . ASP D 1 90 ? 65.19136 117.42497 -23.76138 1.000 34.85798 69 ASP D O 1
ATOM 6797 N N . PHE D 1 91 ? 66.30588 119.22416 -22.97510 1.000 31.49270 70 PHE D N 1
ATOM 6798 C CA . PHE D 1 91 ? 66.65121 118.60506 -21.69872 1.000 32.70094 70 PHE D CA 1
ATOM 6799 C C . PHE D 1 91 ? 66.04733 119.36790 -20.52230 1.000 34.29324 70 PHE D C 1
ATOM 6800 O O . PHE D 1 91 ? 66.64138 119.44487 -19.44253 1.000 33.82778 70 PHE D O 1
ATOM 6808 N N . SER D 1 92 ? 64.85678 119.92606 -20.71787 1.000 34.26846 71 SER D N 1
ATOM 6809 C CA . SER D 1 92 ? 64.20206 120.69934 -19.67538 1.000 33.14861 71 SER D CA 1
ATOM 6810 C C . SER D 1 92 ? 63.55249 119.78419 -18.64834 1.000 32.01713 71 SER D C 1
ATOM 6811 O O . SER D 1 92 ? 62.94744 118.76399 -18.99242 1.000 28.76901 71 SER D O 1
ATOM 6814 N N . ASP D 1 93 ? 63.69609 120.15876 -17.37988 1.000 31.60663 72 ASP D N 1
ATOM 6815 C CA . ASP D 1 93 ? 62.94798 119.56054 -16.28018 1.000 29.34594 72 ASP D CA 1
ATOM 6816 C C . ASP D 1 93 ? 61.53354 120.13432 -16.30290 1.000 33.16375 72 ASP D C 1
ATOM 6817 O O . ASP D 1 93 ? 61.33237 121.31611 -15.99688 1.000 31.63353 72 ASP D O 1
ATOM 6822 N N . VAL D 1 94 ? 60.55068 119.31108 -16.68515 1.000 30.44679 73 VAL D N 1
ATOM 6823 C CA . VAL D 1 94 ? 59.19725 119.82691 -16.84982 1.000 26.59893 73 VAL D CA 1
ATOM 6824 C C . VAL D 1 94 ? 58.58397 120.20552 -15.51372 1.000 27.27912 73 VAL D C 1
ATOM 6825 O O . VAL D 1 94 ? 57.58314 120.93202 -15.47935 1.000 26.03734 73 VAL D O 1
ATOM 6829 N N . GLY D 1 95 ? 59.16820 119.74352 -14.40693 1.000 29.02555 74 GLY D N 1
ATOM 6830 C CA . GLY D 1 95 ? 58.72391 120.16150 -13.09308 1.000 25.65869 74 GLY D CA 1
ATOM 6831 C C . GLY D 1 95 ? 59.21275 121.52174 -12.65652 1.000 26.62057 74 GLY D C 1
ATOM 6832 O O . GLY D 1 95 ? 58.72910 122.03296 -11.64268 1.000 27.45613 74 GLY D O 1
ATOM 6833 N N . ASP D 1 96 ? 60.14199 122.12295 -13.40160 1.000 27.29477 75 ASP D N 1
ATOM 6834 C CA . ASP D 1 96 ? 60.75883 123.39356 -13.04050 1.000 26.63262 75 ASP D CA 1
ATOM 6835 C C . ASP D 1 96 ? 60.13082 124.52234 -13.85140 1.000 29.94976 75 ASP D C 1
ATOM 6836 O O . ASP D 1 96 ? 60.16518 124.49825 -15.08795 1.000 32.00213 75 ASP D O 1
ATOM 6841 N N . GLU D 1 97 ? 59.59919 125.52902 -13.14962 1.000 27.26817 76 GLU D N 1
ATOM 6842 C CA . GLU D 1 97 ? 58.84280 126.59611 -13.80449 1.000 30.60134 76 GLU D CA 1
ATOM 6843 C C . GLU D 1 97 ? 59.67967 127.35689 -14.82601 1.000 31.60426 76 GLU D C 1
ATOM 6844 O O . GLU D 1 97 ? 59.21645 127.62500 -15.93996 1.000 29.71883 76 GLU D O 1
ATOM 6850 N N . GLU D 1 98 ? 60.88836 127.77227 -14.44367 1.000 33.70226 77 GLU D N 1
ATOM 6851 C CA . GLU D 1 98 ? 61.69463 128.57615 -15.35480 1.000 34.18227 77 GLU D CA 1
ATOM 6852 C C . GLU D 1 98 ? 62.12030 127.77323 -16.58108 1.000 38.64396 77 GLU D C 1
ATOM 6853 O O . GLU D 1 98 ? 62.11485 128.29136 -17.70642 1.000 35.60935 77 GLU D O 1
ATOM 6859 N N . GLN D 1 99 ? 62.47504 126.49761 -16.38842 1.000 34.40652 78 GLN D N 1
ATOM 6860 C CA . GLN D 1 99 ? 62.90770 125.67359 -17.51394 1.000 35.28667 78 GLN D CA 1
ATOM 6861 C C . GLN D 1 99 ? 61.77448 125.43183 -18.50204 1.000 33.17819 78 GLN D C 1
ATOM 6862 O O . GLN D 1 99 ? 62.00986 125.36002 -19.71423 1.000 37.25568 78 GLN D O 1
ATOM 6868 N N . VAL D 1 100 ? 60.54817 125.26793 -18.00862 1.000 28.51771 79 VAL D N 1
ATOM 6869 C CA . VAL D 1 100 ? 59.41768 125.11829 -18.91684 1.000 33.18528 79 VAL D CA 1
ATOM 6870 C C . VAL D 1 100 ? 59.22400 126.39777 -19.71888 1.000 35.28163 79 VAL D C 1
ATOM 6871 O O . VAL D 1 100 ? 59.04285 126.35901 -20.94288 1.000 35.03782 79 VAL D O 1
ATOM 6875 N N . ASP D 1 101 ? 59.28734 127.55505 -19.04799 1.000 35.42012 80 ASP D N 1
ATOM 6876 C CA . ASP D 1 101 ? 59.17934 128.81854 -19.77341 1.000 34.29855 80 ASP D CA 1
ATOM 6877 C C . ASP D 1 101 ? 60.24985 128.92618 -20.84813 1.000 36.34038 80 ASP D C 1
ATOM 6878 O O . ASP D 1 101 ? 59.96858 129.36040 -21.97134 1.000 37.02017 80 ASP D O 1
ATOM 6883 N N . LEU D 1 102 ? 61.47163 128.48096 -20.53967 1.000 37.88497 81 LEU D N 1
ATOM 6884 C CA . LEU D 1 102 ? 62.55868 128.56051 -21.51184 1.000 38.29701 81 LEU D CA 1
ATOM 6885 C C . LEU D 1 102 ? 62.32424 127.61318 -22.67727 1.000 37.36474 81 LEU D C 1
ATOM 6886 O O . LEU D 1 102 ? 62.63491 127.94882 -23.82483 1.000 34.88349 81 LEU D O 1
ATOM 6891 N N . ALA D 1 103 ? 61.79475 126.41804 -22.40112 1.000 35.04140 82 ALA D N 1
ATOM 6892 C CA . ALA D 1 103 ? 61.52524 125.47670 -23.47979 1.000 37.15008 82 ALA D CA 1
ATOM 6893 C C . ALA D 1 103 ? 60.49522 126.04180 -24.45106 1.000 36.74446 82 ALA D C 1
ATOM 6894 O O . ALA D 1 103 ? 60.66055 125.94382 -25.67370 1.000 36.73688 82 ALA D O 1
ATOM 6896 N N . VAL D 1 104 ? 59.45018 126.68079 -23.92506 1.000 35.41861 83 VAL D N 1
ATOM 6897 C CA . VAL D 1 104 ? 58.41745 127.24671 -24.78372 1.000 34.08840 83 VAL D CA 1
ATOM 6898 C C . VAL D 1 104 ? 58.93789 128.48388 -25.50884 1.000 35.22341 83 VAL D C 1
ATOM 6899 O O . VAL D 1 104 ? 58.63782 128.70248 -26.68928 1.000 36.34617 83 VAL D O 1
ATOM 6903 N N . GLU D 1 105 ? 59.72160 129.31402 -24.82126 1.000 34.27277 84 GLU D N 1
ATOM 6904 C CA . GLU D 1 105 ? 60.33787 130.45102 -25.49571 1.000 39.60584 84 GLU D CA 1
ATOM 6905 C C . GLU D 1 105 ? 61.26467 129.98998 -26.61084 1.000 40.31863 84 GLU D C 1
ATOM 6906 O O . GLU D 1 105 ? 61.29381 130.59017 -27.69239 1.000 40.23753 84 GLU D O 1
ATOM 6912 N N . ARG D 1 106 ? 62.02678 128.92001 -26.36767 1.000 38.22603 85 ARG D N 1
ATOM 6913 C CA . ARG D 1 106 ? 62.95309 128.42722 -27.38049 1.000 38.57650 85 ARG D CA 1
ATOM 6914 C C . ARG D 1 106 ? 62.21406 127.85935 -28.58459 1.000 42.37513 85 ARG D C 1
ATOM 6915 O O . ARG D 1 106 ? 62.73497 127.90040 -29.70323 1.000 40.59505 85 ARG D O 1
ATOM 6923 N N . ALA D 1 107 ? 61.00216 127.33421 -28.37969 1.000 42.25104 86 ALA D N 1
ATOM 6924 C CA . ALA D 1 107 ? 60.22253 126.82130 -29.50079 1.000 37.97629 86 ALA D CA 1
ATOM 6925 C C . ALA D 1 107 ? 59.73129 127.95187 -30.39751 1.000 41.54966 86 ALA D C 1
ATOM 6926 O O . ALA D 1 107 ? 59.81475 127.85635 -31.62975 1.000 41.55706 86 ALA D O 1
ATOM 6928 N N . TYR D 1 108 ? 59.22964 129.03658 -29.79951 1.000 39.91513 87 TYR D N 1
ATOM 6929 C CA . TYR D 1 108 ? 58.71496 130.14810 -30.59628 1.000 40.74113 87 TYR D CA 1
ATOM 6930 C C . TYR D 1 108 ? 59.83269 130.86864 -31.33832 1.000 41.61033 87 TYR D C 1
ATOM 6931 O O . TYR D 1 108 ? 59.67345 131.22883 -32.51103 1.000 40.21607 87 TYR D O 1
ATOM 6940 N N . SER D 1 109 ? 60.97072 131.08543 -30.67875 1.000 40.10276 88 SER D N 1
ATOM 6941 C CA . SER D 1 109 ? 62.04475 131.84179 -31.30945 1.000 39.36480 88 SER D CA 1
ATOM 6942 C C . SER D 1 109 ? 62.79072 131.01210 -32.35183 1.000 44.07544 88 SER D C 1
ATOM 6943 O O . SER D 1 109 ? 63.20282 131.54665 -33.38739 1.000 46.62810 88 SER D O 1
ATOM 6946 N N . GLN D 1 110 ? 62.98710 129.71497 -32.10019 1.000 42.84072 89 GLN D N 1
ATOM 6947 C CA . GLN D 1 110 ? 63.74407 128.88151 -33.02981 1.000 43.19401 89 GLN D CA 1
ATOM 6948 C C . GLN D 1 110 ? 62.87204 128.19577 -34.07156 1.000 40.24315 89 GLN D C 1
ATOM 6949 O O . GLN D 1 110 ? 63.33450 127.96065 -35.19158 1.000 41.60481 89 GLN D O 1
ATOM 6955 N N . LEU D 1 111 ? 61.62801 127.86079 -33.73759 1.000 38.48048 90 LEU D N 1
ATOM 6956 C CA . LEU D 1 111 ? 60.77327 127.11301 -34.64677 1.000 38.06037 90 LEU D CA 1
ATOM 6957 C C . LEU D 1 111 ? 59.51289 127.86373 -35.05105 1.000 37.69888 90 LEU D C 1
ATOM 6958 O O . LEU D 1 111 ? 58.71207 127.32555 -35.82523 1.000 37.26911 90 LEU D O 1
ATOM 6963 N N . GLY D 1 112 ? 59.31546 129.08633 -34.56414 1.000 39.54755 91 GLY D N 1
ATOM 6964 C CA . GLY D 1 112 ? 58.21853 129.90966 -35.02822 1.000 37.39303 91 GLY D CA 1
ATOM 6965 C C . GLY D 1 112 ? 56.99963 129.86489 -34.13735 1.000 37.72986 91 GLY D C 1
ATOM 6966 O O . GLY D 1 112 ? 56.31968 130.87828 -33.95330 1.000 39.65805 91 GLY D O 1
ATOM 6967 N N . ARG D 1 113 ? 56.70968 128.69033 -33.58681 1.000 38.63632 92 ARG D N 1
ATOM 6968 C CA . ARG D 1 113 ? 55.48273 128.46772 -32.83507 1.000 36.66569 92 ARG D CA 1
ATOM 6969 C C . ARG D 1 113 ? 55.58524 127.11444 -32.15203 1.000 36.59066 92 ARG D C 1
ATOM 6970 O O . ARG D 1 113 ? 56.39896 126.27066 -32.54093 1.000 39.04124 92 ARG D O 1
ATOM 6978 N N . LEU D 1 114 ? 54.73824 126.90964 -31.14095 1.000 33.80913 93 LEU D N 1
ATOM 6979 C CA . LEU D 1 114 ? 54.55646 125.60236 -30.51089 1.000 35.52275 93 LEU D CA 1
ATOM 6980 C C . LEU D 1 114 ? 53.08247 125.24238 -30.64899 1.000 33.61187 93 LEU D C 1
ATOM 6981 O O . LEU D 1 114 ? 52.22807 125.83969 -29.98487 1.000 29.82980 93 LEU D O 1
ATOM 6986 N N . ASP D 1 115 ? 52.78833 124.29593 -31.54203 1.000 29.34731 94 ASP D N 1
ATOM 6987 C CA . ASP D 1 115 ? 51.41615 123.94105 -31.88155 1.000 29.89721 94 ASP D CA 1
ATOM 6988 C C . ASP D 1 115 ? 50.84289 122.81687 -31.03089 1.000 30.58336 94 ASP D C 1
ATOM 6989 O O . ASP D 1 115 ? 49.63277 122.80113 -30.77475 1.000 26.62838 94 ASP D O 1
ATOM 6994 N N . ILE D 1 116 ? 51.67450 121.86875 -30.60613 1.000 31.60231 95 ILE D N 1
ATOM 6995 C CA . ILE D 1 116 ? 51.22123 120.63453 -29.97832 1.000 28.84140 95 ILE D CA 1
ATOM 6996 C C . ILE D 1 116 ? 52.07615 120.37363 -28.75001 1.000 27.05929 95 ILE D C 1
ATOM 6997 O O . ILE D 1 116 ? 53.30576 120.47384 -28.81606 1.000 29.05336 95 ILE D O 1
ATOM 7002 N N . VAL D 1 117 ? 51.42828 120.02514 -27.63994 1.000 24.47543 96 VAL D N 1
ATOM 7003 C CA . VAL D 1 117 ? 52.10534 119.57420 -26.42852 1.000 27.24765 96 VAL D CA 1
ATOM 7004 C C . VAL D 1 117 ? 51.53986 118.21804 -26.03344 1.000 28.03518 96 VAL D C 1
ATOM 7005 O O . VAL D 1 117 ? 50.33523 118.09604 -25.77497 1.000 23.76021 96 VAL D O 1
ATOM 7009 N N . VAL D 1 118 ? 52.40037 117.20531 -25.98403 1.000 24.66987 97 VAL D N 1
ATOM 7010 C CA . VAL D 1 118 ? 52.03579 115.88842 -25.47784 1.000 22.69908 97 VAL D CA 1
ATOM 7011 C C . VAL D 1 118 ? 52.74843 115.71107 -24.14325 1.000 26.53898 97 VAL D C 1
ATOM 7012 O O . VAL D 1 118 ? 53.95587 115.44047 -24.10495 1.000 30.44639 97 VAL D O 1
ATOM 7016 N N . ASN D 1 119 ? 52.00815 115.84270 -23.04343 1.000 24.79517 98 ASN D N 1
ATOM 7017 C CA . ASN D 1 119 ? 52.57411 115.68068 -21.70375 1.000 22.41109 98 ASN D CA 1
ATOM 7018 C C . ASN D 1 119 ? 52.59881 114.19523 -21.36993 1.000 24.26413 98 ASN D C 1
ATOM 7019 O O . ASN D 1 119 ? 51.57533 113.60393 -21.01669 1.000 22.08835 98 ASN D O 1
ATOM 7024 N N . ASN D 1 120 ? 53.78177 113.59128 -21.48405 1.000 23.26870 99 ASN D N 1
ATOM 7025 C CA . ASN D 1 120 ? 53.97823 112.17280 -21.24445 1.000 21.85133 99 ASN D CA 1
ATOM 7026 C C . ASN D 1 120 ? 55.00921 111.88817 -20.16784 1.000 23.93294 99 ASN D C 1
ATOM 7027 O O . ASN D 1 120 ? 55.00491 110.78366 -19.61200 1.000 23.50894 99 ASN D O 1
ATOM 7032 N N . ALA D 1 121 ? 55.86509 112.85455 -19.83948 1.000 24.48913 100 ALA D N 1
ATOM 7033 C CA . ALA D 1 121 ? 56.88724 112.65497 -18.82165 1.000 28.14807 100 ALA D CA 1
ATOM 7034 C C . ALA D 1 121 ? 56.27323 112.14392 -17.52361 1.000 29.75137 100 ALA D C 1
ATOM 7035 O O . ALA D 1 121 ? 55.19610 112.58168 -17.10492 1.000 25.25205 100 ALA D O 1
ATOM 7037 N N . GLY D 1 122 ? 56.95707 111.19643 -16.89770 1.000 28.03824 101 GLY D N 1
ATOM 7038 C CA . GLY D 1 122 ? 56.46502 110.64146 -15.65513 1.000 34.80543 101 GLY D CA 1
ATOM 7039 C C . GLY D 1 122 ? 57.46262 109.68792 -15.04540 1.000 32.74689 101 GLY D C 1
ATOM 7040 O O . GLY D 1 122 ? 58.41367 109.24899 -15.69772 1.000 43.54611 101 GLY D O 1
ATOM 7041 N N . ILE D 1 123 ? 57.23782 109.39224 -13.76693 1.000 33.39317 102 ILE D N 1
ATOM 7042 C CA . ILE D 1 123 ? 57.97179 108.37715 -13.02520 1.000 37.70592 102 ILE D CA 1
ATOM 7043 C C . ILE D 1 123 ? 56.97175 107.62254 -12.16026 1.000 31.76967 102 ILE D C 1
ATOM 7044 O O . ILE D 1 123 ? 55.82810 108.04324 -11.98343 1.000 32.44660 102 ILE D O 1
ATOM 7049 N N . VAL D 1 124 ? 57.41216 106.48806 -11.62669 1.000 32.58160 103 VAL D N 1
ATOM 7050 C CA . VAL D 1 124 ? 56.61981 105.70544 -10.68568 1.000 33.04403 103 VAL D CA 1
ATOM 7051 C C . VAL D 1 124 ? 57.45337 105.46912 -9.43463 1.000 28.10933 103 VAL D C 1
ATOM 7052 O O . VAL D 1 124 ? 58.67998 105.34760 -9.50405 1.000 33.79133 103 VAL D O 1
ATOM 7056 N N . ARG D 1 125 ? 56.79098 105.46245 -8.28514 1.000 28.76883 104 ARG D N 1
ATOM 7057 C CA . ARG D 1 125 ? 57.39964 105.11219 -7.00660 1.000 29.27127 104 ARG D CA 1
ATOM 7058 C C . ARG D 1 125 ? 56.36893 104.24379 -6.28409 1.000 26.74945 104 ARG D C 1
ATOM 7059 O O . ARG D 1 125 ? 55.69731 104.68343 -5.35683 1.000 26.04908 104 ARG D O 1
ATOM 7067 N N . ASP D 1 126 ? 56.23616 102.99799 -6.73793 1.000 29.17252 105 ASP D N 1
ATOM 7068 C CA . ASP D 1 126 ? 55.18935 102.11341 -6.24687 1.000 24.82418 105 ASP D CA 1
ATOM 7069 C C . ASP D 1 126 ? 55.54195 101.57101 -4.87354 1.000 22.66320 105 ASP D C 1
ATOM 7070 O O . ASP D 1 126 ? 56.67171 101.12502 -4.64538 1.000 24.14550 105 ASP D O 1
ATOM 7075 N N . LYS D 1 127 ? 54.59085 101.67068 -3.94935 1.000 20.13825 106 LYS D N 1
ATOM 7076 C CA . LYS D 1 127 ? 54.63855 101.01487 -2.65002 1.000 20.37569 106 LYS D CA 1
ATOM 7077 C C . LYS D 1 127 ? 53.31279 101.27628 -1.94996 1.000 21.47705 106 LYS D C 1
ATOM 7078 O O . LYS D 1 127 ? 52.67935 102.31041 -2.17438 1.000 18.56265 106 LYS D O 1
ATOM 7084 N N . ALA D 1 128 ? 52.89846 100.34120 -1.10029 1.000 21.64904 107 ALA D N 1
ATOM 7085 C CA . ALA D 1 128 ? 51.75583 100.61091 -0.24069 1.000 18.95689 107 ALA D CA 1
ATOM 7086 C C . ALA D 1 128 ? 52.02976 101.86524 0.58700 1.000 18.71540 107 ALA D C 1
ATOM 7087 O O . ALA D 1 128 ? 53.17702 102.17163 0.92427 1.000 21.39716 107 ALA D O 1
ATOM 7089 N N . ILE D 1 129 ? 50.96460 102.60620 0.89983 1.000 17.08420 108 ILE D N 1
ATOM 7090 C CA . ILE D 1 129 ? 51.13653 103.94272 1.46847 1.000 18.97054 108 ILE D CA 1
ATOM 7091 C C . ILE D 1 129 ? 51.89951 103.90259 2.78944 1.000 18.23115 108 ILE D C 1
ATOM 7092 O O . ILE D 1 129 ? 52.63158 104.84500 3.11370 1.000 17.76433 108 ILE D O 1
ATOM 7097 N N . TRP D 1 130 ? 51.75840 102.82785 3.56955 1.000 18.04671 109 TRP D N 1
ATOM 7098 C CA . TRP D 1 130 ? 52.43616 102.79653 4.85901 1.000 18.70686 109 TRP D CA 1
ATOM 7099 C C . TRP D 1 130 ? 53.95114 102.67338 4.72133 1.000 24.76277 109 TRP D C 1
ATOM 7100 O O . TRP D 1 130 ? 54.67075 102.91975 5.70023 1.000 21.53217 109 TRP D O 1
ATOM 7111 N N . ASN D 1 131 ? 54.44802 102.29426 3.53997 1.000 20.30327 110 ASN D N 1
ATOM 7112 C CA . ASN D 1 131 ? 55.87677 102.24756 3.25994 1.000 20.26261 110 ASN D CA 1
ATOM 7113 C C . ASN D 1 131 ? 56.33334 103.39620 2.36755 1.000 21.20927 110 ASN D C 1
ATOM 7114 O O . ASN D 1 131 ? 57.48302 103.39853 1.91412 1.000 20.87064 110 ASN D O 1
ATOM 7119 N N . MET D 1 132 ? 55.44652 104.33347 2.04540 1.000 23.46647 111 MET D N 1
ATOM 7120 C CA . MET D 1 132 ? 55.74273 105.39182 1.08827 1.000 20.70164 111 MET D CA 1
ATOM 7121 C C . MET D 1 132 ? 56.19033 106.65057 1.82281 1.000 20.69882 111 MET D C 1
ATOM 7122 O O . MET D 1 132 ? 55.53536 107.07618 2.77847 1.000 23.30665 111 MET D O 1
ATOM 7127 N N . THR D 1 133 ? 57.29752 107.24403 1.37348 1.000 19.35999 112 THR D N 1
ATOM 7128 C CA . THR D 1 133 ? 57.79870 108.49964 1.92002 1.000 22.03486 112 THR D CA 1
ATOM 7129 C C . THR D 1 133 ? 57.16275 109.69368 1.20906 1.000 22.93990 112 THR D C 1
ATOM 7130 O O . THR D 1 133 ? 56.62542 109.57311 0.10462 1.000 19.93211 112 THR D O 1
ATOM 7134 N N . VAL D 1 134 ? 57.24722 110.86690 1.85157 1.000 22.75972 113 VAL D N 1
ATOM 7135 C CA . VAL D 1 134 ? 56.73223 112.08175 1.21652 1.000 23.27284 113 VAL D CA 1
ATOM 7136 C C . VAL D 1 134 ? 57.47949 112.38563 -0.07353 1.000 22.06856 113 VAL D C 1
ATOM 7137 O O . VAL D 1 134 ? 56.89936 112.94054 -1.01551 1.000 21.34822 113 VAL D O 1
ATOM 7141 N N . ASP D 1 135 ? 58.76725 112.03898 -0.14512 1.000 23.52683 114 ASP D N 1
ATOM 7142 C CA . ASP D 1 135 ? 59.50029 112.23018 -1.39200 1.000 25.86203 114 ASP D CA 1
ATOM 7143 C C . ASP D 1 135 ? 58.89384 111.38984 -2.51200 1.000 27.44728 114 ASP D C 1
ATOM 7144 O O . ASP D 1 135 ? 58.72588 111.87360 -3.63892 1.000 25.00636 114 ASP D O 1
ATOM 7149 N N . ASP D 1 136 ? 58.54487 110.13263 -2.21551 1.000 23.22833 115 ASP D N 1
ATOM 7150 C CA . ASP D 1 136 ? 57.86871 109.29810 -3.20276 1.000 21.87069 115 ASP D CA 1
ATOM 7151 C C . ASP D 1 136 ? 56.57560 109.94614 -3.67441 1.000 24.41737 115 ASP D C 1
ATOM 7152 O O . ASP D 1 136 ? 56.24888 109.90424 -4.86716 1.000 25.50729 115 ASP D O 1
ATOM 7157 N N . PHE D 1 137 ? 55.81806 110.54144 -2.74734 1.000 18.84034 116 PHE D N 1
ATOM 7158 C CA . PHE D 1 137 ? 54.55979 111.17632 -3.12296 1.000 21.46344 116 PHE D CA 1
ATOM 7159 C C . PHE D 1 137 ? 54.79970 112.48354 -3.87178 1.000 24.76938 116 PHE D C 1
ATOM 7160 O O . PHE D 1 137 ? 54.26451 112.68616 -4.97002 1.000 19.88405 116 PHE D O 1
ATOM 7168 N N . ASP D 1 138 ? 55.61378 113.37660 -3.29142 1.000 23.81338 117 ASP D N 1
ATOM 7169 C CA . ASP D 1 138 ? 55.81477 114.70318 -3.86549 1.000 20.77717 117 ASP D CA 1
ATOM 7170 C C . ASP D 1 138 ? 56.35797 114.61117 -5.27873 1.000 25.30795 117 ASP D C 1
ATOM 7171 O O . ASP D 1 138 ? 55.90176 115.33149 -6.17638 1.000 22.89202 117 ASP D O 1
ATOM 7176 N N . LEU D 1 139 ? 57.33535 113.72307 -5.49110 1.000 26.48112 118 LEU D N 1
ATOM 7177 C CA . LEU D 1 139 ? 58.02103 113.63973 -6.77488 1.000 24.17125 118 LEU D CA 1
ATOM 7178 C C . LEU D 1 139 ? 57.08457 113.17686 -7.88606 1.000 25.66959 118 LEU D C 1
ATOM 7179 O O . LEU D 1 139 ? 57.10653 113.72644 -8.99569 1.000 23.97865 118 LEU D O 1
ATOM 7184 N N . VAL D 1 140 ? 56.24747 112.17597 -7.60613 1.000 23.97975 119 VAL D N 1
ATOM 7185 C CA . VAL D 1 140 ? 55.30557 111.69598 -8.61350 1.000 22.69255 119 VAL D CA 1
ATOM 7186 C C . VAL D 1 140 ? 54.27038 112.77204 -8.93499 1.000 24.59992 119 VAL D C 1
ATOM 7187 O O . VAL D 1 140 ? 53.93582 112.99440 -10.10506 1.000 25.55852 119 VAL D O 1
ATOM 7191 N N . MET D 1 141 ? 53.75550 113.46603 -7.90958 1.000 22.59457 120 MET D N 1
ATOM 7192 C CA . MET D 1 141 ? 52.82755 114.56807 -8.15449 1.000 20.94189 120 MET D CA 1
ATOM 7193 C C . MET D 1 141 ? 53.49290 115.69659 -8.93242 1.000 21.69303 120 MET D C 1
ATOM 7194 O O . MET D 1 141 ? 52.83766 116.37518 -9.73031 1.000 20.03637 120 MET D O 1
ATOM 7199 N N . ARG D 1 142 ? 54.78205 115.92955 -8.69889 1.000 21.77831 121 ARG D N 1
ATOM 7200 C CA . ARG D 1 142 ? 55.45282 117.04914 -9.34514 1.000 21.37563 121 ARG D CA 1
ATOM 7201 C C . ARG D 1 142 ? 55.62560 116.80408 -10.84251 1.000 25.95557 121 ARG D C 1
ATOM 7202 O O . ARG D 1 142 ? 55.23794 117.64065 -11.66938 1.000 24.78317 121 ARG D O 1
ATOM 7210 N N . VAL D 1 143 ? 56.18402 115.65079 -11.21423 1.000 24.26686 122 VAL D N 1
ATOM 7211 C CA . VAL D 1 143 ? 56.47005 115.38887 -12.62251 1.000 26.83273 122 VAL D CA 1
ATOM 7212 C C . VAL D 1 143 ? 55.17794 115.26222 -13.42519 1.000 25.30463 122 VAL D C 1
ATOM 7213 O O . VAL D 1 143 ? 55.04217 115.84782 -14.50717 1.000 24.80304 122 VAL D O 1
ATOM 7217 N N . HIS D 1 144 ? 54.20468 114.51008 -12.90678 1.000 24.59593 123 HIS D N 1
ATOM 7218 C CA . HIS D 1 144 ? 52.98293 114.26492 -13.66853 1.000 24.61051 123 HIS D CA 1
ATOM 7219 C C . HIS D 1 144 ? 52.09208 115.50280 -13.71162 1.000 23.99935 123 HIS D C 1
ATOM 7220 O O . HIS D 1 144 ? 51.73177 115.98421 -14.79302 1.000 21.78193 123 HIS D O 1
ATOM 7227 N N . VAL D 1 145 ? 51.71641 116.02643 -12.54600 1.000 19.76989 124 VAL D N 1
ATOM 7228 C CA . VAL D 1 145 ? 50.67840 117.05726 -12.47952 1.000 23.73034 124 VAL D CA 1
ATOM 7229 C C . VAL D 1 145 ? 51.25600 118.45335 -12.66408 1.000 24.12081 124 VAL D C 1
ATOM 7230 O O . VAL D 1 145 ? 50.78897 119.21203 -13.51834 1.000 23.30533 124 VAL D O 1
ATOM 7234 N N . ARG D 1 146 ? 52.25871 118.82229 -11.85749 1.000 23.40278 125 ARG D N 1
ATOM 7235 C CA . ARG D 1 146 ? 52.86638 120.14069 -11.99725 1.000 21.46684 125 ARG D CA 1
ATOM 7236 C C . ARG D 1 146 ? 53.49689 120.30323 -13.37552 1.000 23.53835 125 ARG D C 1
ATOM 7237 O O . ARG D 1 146 ? 53.37951 121.36484 -13.99839 1.000 21.09327 125 ARG D O 1
ATOM 7245 N N . GLY D 1 147 ? 54.15024 119.25097 -13.87667 1.000 23.40635 126 GLY D N 1
ATOM 7246 C CA . GLY D 1 147 ? 54.75243 119.32493 -15.19988 1.000 23.54191 126 GLY D CA 1
ATOM 7247 C C . GLY D 1 147 ? 53.73061 119.57325 -16.29299 1.000 25.65260 126 GLY D C 1
ATOM 7248 O O . GLY D 1 147 ? 53.93813 120.40936 -17.18077 1.000 23.23036 126 GLY D O 1
ATOM 7249 N N . SER D 1 148 ? 52.61299 118.83730 -16.24925 1.000 24.63236 127 SER D N 1
ATOM 7250 C CA . SER D 1 148 ? 51.55966 119.02499 -17.24165 1.000 22.56411 127 SER D CA 1
ATOM 7251 C C . SER D 1 148 ? 50.87616 120.37074 -17.06209 1.000 25.87260 127 SER D C 1
ATOM 7252 O O . SER D 1 148 ? 50.44710 120.98937 -18.04560 1.000 23.87320 127 SER D O 1
ATOM 7255 N N . TRP D 1 149 ? 50.76329 120.83651 -15.81724 1.000 21.44650 128 TRP D N 1
ATOM 7256 C CA . TRP D 1 149 ? 50.18268 122.14821 -15.58726 1.000 20.71992 128 TRP D CA 1
ATOM 7257 C C . TRP D 1 149 ? 51.10763 123.24659 -16.10278 1.000 24.86538 128 TRP D C 1
ATOM 7258 O O . TRP D 1 149 ? 50.64593 124.20967 -16.73015 1.000 23.64247 128 TRP D O 1
ATOM 7269 N N . LEU D 1 150 ? 52.42195 123.09850 -15.88238 1.000 25.32847 129 LEU D N 1
ATOM 7270 C CA . LEU D 1 150 ? 53.36967 124.13017 -16.29747 1.000 22.68329 129 LEU D CA 1
ATOM 7271 C C . LEU D 1 150 ? 53.40654 124.27294 -17.81338 1.000 27.86036 129 LEU D C 1
ATOM 7272 O O . LEU D 1 150 ? 53.32105 125.39270 -18.33722 1.000 24.18012 129 LEU D O 1
ATOM 7277 N N . THR D 1 151 ? 53.53101 123.15369 -18.54239 1.000 24.83095 130 THR D N 1
ATOM 7278 C CA . THR D 1 151 ? 53.56702 123.26004 -19.99985 1.000 24.82777 130 THR D CA 1
ATOM 7279 C C . THR D 1 151 ? 52.24165 123.78211 -20.54425 1.000 26.55708 130 THR D C 1
ATOM 7280 O O . THR D 1 151 ? 52.22697 124.56393 -21.50359 1.000 27.58176 130 THR D O 1
ATOM 7284 N N . SER D 1 152 ? 51.11990 123.36593 -19.94651 1.000 22.11049 131 SER D N 1
ATOM 7285 C CA . SER D 1 152 ? 49.81604 123.83849 -20.40831 1.000 22.48465 131 SER D CA 1
ATOM 7286 C C . SER D 1 152 ? 49.68131 125.34679 -20.23222 1.000 25.86201 131 SER D C 1
ATOM 7287 O O . SER D 1 152 ? 49.26654 126.05776 -21.15599 1.000 24.12557 131 SER D O 1
ATOM 7290 N N . ARG D 1 153 ? 50.05185 125.85748 -19.05429 1.000 22.63730 132 ARG D N 1
ATOM 7291 C CA . ARG D 1 153 ? 49.97348 127.29520 -18.82078 1.000 25.19460 132 ARG D CA 1
ATOM 7292 C C . ARG D 1 153 ? 50.86859 128.05394 -19.79581 1.000 28.78190 132 ARG D C 1
ATOM 7293 O O . ARG D 1 153 ? 50.49001 129.11748 -20.30304 1.000 29.24934 132 ARG D O 1
ATOM 7301 N N . ALA D 1 154 ? 52.05706 127.51435 -20.07668 1.000 23.90350 133 ALA D N 1
ATOM 7302 C CA . ALA D 1 154 ? 53.00898 128.21244 -20.93171 1.000 26.70062 133 ALA D CA 1
ATOM 7303 C C . ALA D 1 154 ? 52.46413 128.38519 -22.34747 1.000 30.28973 133 ALA D C 1
ATOM 7304 O O . ALA D 1 154 ? 52.56204 129.47250 -22.93070 1.000 31.44796 133 ALA D O 1
ATOM 7306 N N . VAL D 1 155 ? 51.90613 127.32137 -22.93207 1.000 25.87224 134 VAL D N 1
ATOM 7307 C CA . VAL D 1 155 ? 51.34441 127.47733 -24.27336 1.000 28.80517 134 VAL D CA 1
ATOM 7308 C C . VAL D 1 155 ? 50.01706 128.23586 -24.23519 1.000 30.14524 134 VAL D C 1
ATOM 7309 O O . VAL D 1 155 ? 49.70125 128.97568 -25.17676 1.000 27.15716 134 VAL D O 1
ATOM 7313 N N . ALA D 1 156 ? 49.22273 128.06975 -23.16954 1.000 27.03370 135 ALA D N 1
ATOM 7314 C CA . ALA D 1 156 ? 47.96209 128.80126 -23.06665 1.000 26.35615 135 ALA D CA 1
ATOM 7315 C C . ALA D 1 156 ? 48.18072 130.31056 -23.11459 1.000 32.33175 135 ALA D C 1
ATOM 7316 O O . ALA D 1 156 ? 47.43952 131.03140 -23.79973 1.000 28.03515 135 ALA D O 1
ATOM 7318 N N . ARG D 1 157 ? 49.18980 130.81100 -22.39092 1.000 29.91616 136 ARG D N 1
ATOM 7319 C CA . ARG D 1 157 ? 49.46917 132.24432 -22.42912 1.000 28.49422 136 ARG D CA 1
ATOM 7320 C C . ARG D 1 157 ? 49.84718 132.69035 -23.83501 1.000 31.97090 136 ARG D C 1
ATOM 7321 O O . ARG D 1 157 ? 49.34763 133.71108 -24.32359 1.000 31.43413 136 ARG D O 1
ATOM 7329 N N . LYS D 1 158 ? 50.70268 131.92056 -24.51220 1.000 28.69603 137 LYS D N 1
ATOM 7330 C CA . LYS D 1 158 ? 51.10019 132.26891 -25.87266 1.000 32.64783 137 LYS D CA 1
ATOM 7331 C C . LYS D 1 158 ? 49.90532 132.23076 -26.81816 1.000 30.14525 137 LYS D C 1
ATOM 7332 O O . LYS D 1 158 ? 49.69489 133.15826 -27.60833 1.000 32.14104 137 LYS D O 1
ATOM 7338 N N . TRP D 1 159 ? 49.11677 131.15188 -26.75698 1.000 31.64121 138 TRP D N 1
ATOM 7339 C CA . TRP D 1 159 ? 47.98751 130.99578 -27.67143 1.000 32.79821 138 TRP D CA 1
ATOM 7340 C C . TRP D 1 159 ? 46.93867 132.07852 -27.45046 1.000 32.26596 138 TRP D C 1
ATOM 7341 O O . TRP D 1 159 ? 46.40069 132.63749 -28.41362 1.000 33.24121 138 TRP D O 1
ATOM 7352 N N . ARG D 1 160 ? 46.64575 132.39802 -26.18851 1.000 31.38554 139 ARG D N 1
ATOM 7353 C CA . ARG D 1 160 ? 45.65210 133.42607 -25.90176 1.000 33.86269 139 ARG D CA 1
ATOM 7354 C C . ARG D 1 160 ? 46.12905 134.79866 -26.35138 1.000 34.23281 139 ARG D C 1
ATOM 7355 O O . ARG D 1 160 ? 45.33587 135.60384 -26.85313 1.000 35.54189 139 ARG D O 1
ATOM 7363 N N . ALA D 1 161 ? 47.41926 135.08550 -26.17604 1.000 33.47898 140 ALA D N 1
ATOM 7364 C CA . ALA D 1 161 ? 47.96286 136.34510 -26.67018 1.000 35.62589 140 ALA D CA 1
ATOM 7365 C C . ALA D 1 161 ? 47.81339 136.44154 -28.18221 1.000 41.62393 140 ALA D C 1
ATOM 7366 O O . ALA D 1 161 ? 47.48420 137.51058 -28.71193 1.000 45.15344 140 ALA D O 1
ATOM 7368 N N . GLU D 1 162 ? 48.06698 135.33874 -28.89868 1.000 37.74656 141 GLU D N 1
ATOM 7369 C CA . GLU D 1 162 ? 47.90603 135.36709 -30.34861 1.000 41.92718 141 GLU D CA 1
ATOM 7370 C C . GLU D 1 162 ? 46.44427 135.57166 -30.73366 1.000 41.20418 141 GLU D C 1
ATOM 7371 O O . GLU D 1 162 ? 46.14248 136.35158 -31.64421 1.000 41.74890 141 GLU D O 1
ATOM 7377 N N . SER D 1 163 ? 45.52016 134.93221 -30.00749 1.000 38.05788 142 SER D N 1
ATOM 7378 C CA . SER D 1 163 ? 44.10221 135.05080 -30.34009 1.000 40.06649 142 SER D CA 1
ATOM 7379 C C . SER D 1 163 ? 43.57657 136.45022 -30.06290 1.000 41.53327 142 SER D C 1
ATOM 7380 O O . SER D 1 163 ? 42.78454 136.98553 -30.84637 1.000 43.97913 142 SER D O 1
ATOM 7383 N N . LYS D 1 164 ? 44.00179 137.05667 -28.95288 1.000 45.57907 143 LYS D N 1
ATOM 7384 C CA . LYS D 1 164 ? 43.54848 138.40433 -28.63015 1.000 42.45764 143 LYS D CA 1
ATOM 7385 C C . LYS D 1 164 ? 44.05738 139.41245 -29.65562 1.000 39.72885 143 LYS D C 1
ATOM 7386 O O . LYS D 1 164 ? 43.33314 140.34141 -30.02749 1.000 42.56970 143 LYS D O 1
ATOM 7388 N N . GLU D 1 165 ? 45.29204 139.23260 -30.13940 1.000 43.99754 144 GLU D N 1
ATOM 7389 C CA . GLU D 1 165 ? 45.85418 140.14836 -31.13330 1.000 48.58026 144 GLU D CA 1
ATOM 7390 C C . GLU D 1 165 ? 45.15182 140.01806 -32.47987 1.000 53.83622 144 GLU D C 1
ATOM 7391 O O . GLU D 1 165 ? 44.84261 141.02732 -33.12432 1.000 62.23629 144 GLU D O 1
ATOM 7393 N N . SER D 1 166 ? 44.90405 138.78373 -32.92776 1.000 53.61765 145 SER D N 1
ATOM 7394 C CA . SER D 1 166 ? 44.29182 138.55380 -34.23095 1.000 50.78075 145 SER D CA 1
ATOM 7395 C C . SER D 1 166 ? 42.77464 138.67669 -34.20458 1.000 51.21672 145 SER D C 1
ATOM 7396 O O . SER D 1 166 ? 42.16038 138.82806 -35.26583 1.000 50.11910 145 SER D O 1
ATOM 7399 N N . GLY D 1 167 ? 42.15697 138.60396 -33.02872 1.000 48.35846 146 GLY D N 1
ATOM 7400 C CA . GLY D 1 167 ? 40.71214 138.60075 -32.95897 1.000 47.20410 146 GLY D CA 1
ATOM 7401 C C . GLY D 1 167 ? 40.05062 137.35809 -33.50510 1.000 49.13277 146 GLY D C 1
ATOM 7402 O O . GLY D 1 167 ? 38.83197 137.36286 -33.70829 1.000 48.20007 146 GLY D O 1
ATOM 7403 N N . ALA D 1 168 ? 40.81535 136.29559 -33.75556 1.000 47.55834 147 ALA D N 1
ATOM 7404 C CA . ALA D 1 168 ? 40.29260 135.03953 -34.27055 1.000 41.91930 147 ALA D CA 1
ATOM 7405 C C . ALA D 1 168 ? 40.87536 133.88434 -33.46940 1.000 37.82552 147 ALA D C 1
ATOM 7406 O O . ALA D 1 168 ? 41.81602 134.04853 -32.68521 1.000 36.02050 147 ALA D O 1
ATOM 7408 N N . LYS D 1 169 ? 40.30740 132.70123 -33.68214 1.000 37.70690 148 LYS D N 1
ATOM 7409 C CA . LYS D 1 169 ? 40.81923 131.50391 -33.03442 1.000 37.03946 148 LYS D CA 1
ATOM 7410 C C . LYS D 1 169 ? 42.19751 131.15535 -33.58433 1.000 32.70991 148 LYS D C 1
ATOM 7411 O O . LYS D 1 169 ? 42.56861 131.54150 -34.69409 1.000 39.70298 148 LYS D O 1
ATOM 7417 N N . VAL D 1 170 ? 42.97171 130.43502 -32.78010 1.000 33.82564 149 VAL D N 1
ATOM 7418 C CA . VAL D 1 170 ? 44.30891 130.00931 -33.16231 1.000 35.73013 149 VAL D CA 1
ATOM 7419 C C . VAL D 1 170 ? 44.38867 128.49212 -33.02230 1.000 35.18911 149 VAL D C 1
ATOM 7420 O O . VAL D 1 170 ? 43.46621 127.84014 -32.53375 1.000 33.13454 149 VAL D O 1
ATOM 7424 N N . TYR D 1 171 ? 45.51013 127.93287 -33.46788 1.000 34.79693 150 TYR D N 1
ATOM 7425 C CA . TYR D 1 171 ? 45.73236 126.49591 -33.38327 1.000 33.22019 150 TYR D CA 1
ATOM 7426 C C . TYR D 1 171 ? 46.38784 126.13268 -32.05854 1.000 33.65521 150 TYR D C 1
ATOM 7427 O O . TYR D 1 171 ? 47.31482 126.80645 -31.59939 1.000 36.30278 150 TYR D O 1
ATOM 7436 N N . GLY D 1 172 ? 45.89151 125.06824 -31.44286 1.000 31.50702 151 GLY D N 1
ATOM 7437 C CA . GLY D 1 172 ? 46.47108 124.57549 -30.21359 1.000 27.02826 151 GLY D CA 1
ATOM 7438 C C . GLY D 1 172 ? 46.03185 123.16218 -29.89717 1.000 29.22006 151 GLY D C 1
ATOM 7439 O O . GLY D 1 172 ? 44.84303 122.83899 -29.98396 1.000 30.77907 151 GLY D O 1
ATOM 7440 N N . ARG D 1 173 ? 46.98299 122.31014 -29.52439 1.000 27.08506 152 ARG D N 1
ATOM 7441 C CA . ARG D 1 173 ? 46.68877 120.94142 -29.13198 1.000 25.35008 152 ARG D CA 1
ATOM 7442 C C . ARG D 1 173 ? 47.50471 120.61447 -27.89876 1.000 26.46802 152 ARG D C 1
ATOM 7443 O O . ARG D 1 173 ? 48.72834 120.77830 -27.90559 1.000 27.11979 152 ARG D O 1
ATOM 7451 N N . ILE D 1 174 ? 46.82207 120.16749 -26.84702 1.000 26.47100 153 ILE D N 1
ATOM 7452 C CA . ILE D 1 174 ? 47.44917 119.57152 -25.67638 1.000 21.82582 153 ILE D CA 1
ATOM 7453 C C . ILE D 1 174 ? 46.85529 118.18353 -25.50531 1.000 23.89492 153 ILE D C 1
ATOM 7454 O O . ILE D 1 174 ? 45.63024 118.03917 -25.40910 1.000 23.25295 153 ILE D O 1
ATOM 7459 N N . ILE D 1 175 ? 47.71682 117.17145 -25.45314 1.000 23.45292 154 ILE D N 1
ATOM 7460 C CA . ILE D 1 175 ? 47.31559 115.80669 -25.13265 1.000 24.31406 154 ILE D CA 1
ATOM 7461 C C . ILE D 1 175 ? 48.00883 115.42802 -23.83221 1.000 22.34934 154 ILE D C 1
ATOM 7462 O O . ILE D 1 175 ? 49.24416 115.34023 -23.78382 1.000 20.89363 154 ILE D O 1
ATOM 7467 N N . ASN D 1 176 ? 47.22206 115.22977 -22.77328 1.000 21.00100 155 ASN D N 1
ATOM 7468 C CA . ASN D 1 176 ? 47.75309 114.74622 -21.50775 1.000 20.79975 155 ASN D CA 1
ATOM 7469 C C . ASN D 1 176 ? 47.66015 113.22729 -21.44279 1.000 21.50568 155 ASN D C 1
ATOM 7470 O O . ASN D 1 176 ? 47.03707 112.57456 -22.28305 1.000 19.62323 155 ASN D O 1
ATOM 7475 N N . THR D 1 177 ? 48.29520 112.66100 -20.42113 1.000 24.17968 156 THR D N 1
ATOM 7476 C CA . THR D 1 177 ? 48.40702 111.21334 -20.28248 1.000 22.12760 156 THR D CA 1
ATOM 7477 C C . THR D 1 177 ? 47.88480 110.80729 -18.91256 1.000 23.11873 156 THR D C 1
ATOM 7478 O O . THR D 1 177 ? 48.47306 111.16772 -17.88825 1.000 25.63937 156 THR D O 1
ATOM 7482 N N . THR D 1 178 ? 46.77708 110.07000 -18.89559 1.000 21.85795 157 THR D N 1
ATOM 7483 C CA . THR D 1 178 ? 46.26175 109.44311 -17.69138 1.000 25.09574 157 THR D CA 1
ATOM 7484 C C . THR D 1 178 ? 46.50510 107.93681 -17.80965 1.000 24.34996 157 THR D C 1
ATOM 7485 O O . THR D 1 178 ? 47.21604 107.47852 -18.70941 1.000 26.05498 157 THR D O 1
ATOM 7489 N N . SER D 1 179 ? 45.92036 107.16147 -16.90133 1.000 22.10885 158 SER D N 1
ATOM 7490 C CA . SER D 1 179 ? 46.08948 105.71498 -16.94085 1.000 23.49157 158 SER D CA 1
ATOM 7491 C C . SER D 1 179 ? 44.96250 105.05146 -16.16097 1.000 25.44327 158 SER D C 1
ATOM 7492 O O . SER D 1 179 ? 44.18253 105.71221 -15.46734 1.000 21.73418 158 SER D O 1
ATOM 7495 N N . GLY D 1 180 ? 44.89864 103.72003 -16.28062 1.000 25.03580 159 GLY D N 1
ATOM 7496 C CA . GLY D 1 180 ? 43.87027 102.96384 -15.57936 1.000 25.43100 159 GLY D CA 1
ATOM 7497 C C . GLY D 1 180 ? 43.87824 103.18957 -14.07794 1.000 28.98479 159 GLY D C 1
ATOM 7498 O O . GLY D 1 180 ? 42.82301 103.37435 -13.46495 1.000 25.80468 159 GLY D O 1
ATOM 7499 N N . ALA D 1 181 ? 45.06895 103.20049 -13.46744 1.000 26.71216 160 ALA D N 1
ATOM 7500 C CA . ALA D 1 181 ? 45.16231 103.49197 -12.03997 1.000 24.17933 160 ALA D CA 1
ATOM 7501 C C . ALA D 1 181 ? 44.64482 104.88678 -11.71738 1.000 24.49691 160 ALA D C 1
ATOM 7502 O O . ALA D 1 181 ? 44.10787 105.11193 -10.62665 1.000 18.99144 160 ALA D O 1
ATOM 7504 N N . GLY D 1 182 ? 44.79838 105.83645 -12.64535 1.000 25.68635 161 GLY D N 1
ATOM 7505 C CA . GLY D 1 182 ? 44.27448 107.16965 -12.40882 1.000 23.33454 161 GLY D CA 1
ATOM 7506 C C . GLY D 1 182 ? 42.76054 107.22064 -12.42690 1.000 23.17248 161 GLY D C 1
ATOM 7507 O O . GLY D 1 182 ? 42.15259 108.03852 -11.72991 1.000 18.87950 161 GLY D O 1
ATOM 7508 N N . LEU D 1 183 ? 42.13114 106.32876 -13.18343 1.000 21.33262 162 LEU D N 1
ATOM 7509 C CA . LEU D 1 183 ? 40.68353 106.31340 -13.26651 1.000 21.45758 162 LEU D CA 1
ATOM 7510 C C . LEU D 1 183 ? 40.04542 105.39805 -12.23534 1.000 22.94995 162 LEU D C 1
ATOM 7511 O O . LEU D 1 183 ? 38.88492 105.61375 -11.87295 1.000 26.84278 162 LEU D O 1
ATOM 7516 N N . HIS D 1 184 ? 40.77882 104.40335 -11.73176 1.000 24.79034 163 HIS D N 1
ATOM 7517 C CA . HIS D 1 184 ? 40.18889 103.36878 -10.89412 1.000 23.04597 163 HIS D CA 1
ATOM 7518 C C . HIS D 1 184 ? 40.96762 103.03769 -9.63347 1.000 23.35423 163 HIS D C 1
ATOM 7519 O O . HIS D 1 184 ? 40.46317 102.25515 -8.82059 1.000 22.95578 163 HIS D O 1
ATOM 7526 N N . GLY D 1 185 ? 42.16651 103.57696 -9.44812 1.000 24.23300 164 GLY D N 1
ATOM 7527 C CA . GLY D 1 185 ? 42.98997 103.22300 -8.31381 1.000 20.26402 164 GLY D CA 1
ATOM 7528 C C . GLY D 1 185 ? 43.69396 101.89490 -8.52444 1.000 23.68036 164 GLY D C 1
ATOM 7529 O O . GLY D 1 185 ? 43.28680 101.05863 -9.33064 1.000 22.44733 164 GLY D O 1
ATOM 7530 N N . HIS D 1 186 ? 44.78782 101.70802 -7.78642 1.000 21.20449 165 HIS D N 1
ATOM 7531 C CA . HIS D 1 186 ? 45.54449 100.46695 -7.88573 1.000 21.17569 165 HIS D CA 1
ATOM 7532 C C . HIS D 1 186 ? 46.44058 100.31065 -6.66855 1.000 21.25738 165 HIS D C 1
ATOM 7533 O O . HIS D 1 186 ? 47.11436 101.26305 -6.27331 1.000 20.24939 165 HIS D O 1
ATOM 7540 N N . PHE D 1 187 ? 46.44110 99.11318 -6.08178 1.000 23.31048 166 PHE D N 1
ATOM 7541 C CA . PHE D 1 187 ? 47.25385 98.84631 -4.90022 1.000 25.99512 166 PHE D CA 1
ATOM 7542 C C . PHE D 1 187 ? 48.70569 99.25623 -5.12464 1.000 24.22036 166 PHE D C 1
ATOM 7543 O O . PHE D 1 187 ? 49.32615 98.88380 -6.12542 1.000 22.95807 166 PHE D O 1
ATOM 7551 N N . GLY D 1 188 ? 49.25167 99.99164 -4.15568 1.000 21.81844 167 GLY D N 1
ATOM 7552 C CA . GLY D 1 188 ? 50.62567 100.43118 -4.20288 1.000 18.71304 167 GLY D CA 1
ATOM 7553 C C . GLY D 1 188 ? 50.86225 101.70166 -4.97830 1.000 18.42234 167 GLY D C 1
ATOM 7554 O O . GLY D 1 188 ? 52.01923 102.02311 -5.26709 1.000 19.36134 167 GLY D O 1
ATOM 7555 N N . GLN D 1 189 ? 49.81427 102.44159 -5.32513 1.000 19.32109 168 GLN D N 1
ATOM 7556 C CA . GLN D 1 189 ? 49.97748 103.59436 -6.19951 1.000 20.48773 168 GLN D CA 1
ATOM 7557 C C . GLN D 1 189 ? 49.14717 104.77340 -5.72316 1.000 20.28655 168 GLN D C 1
ATOM 7558 O O . GLN D 1 189 ? 48.54934 105.48906 -6.53159 1.000 19.92538 168 GLN D O 1
ATOM 7564 N N . THR D 1 190 ? 49.13259 105.03247 -4.41004 1.000 18.51011 169 THR D N 1
ATOM 7565 C CA . THR D 1 190 ? 48.41234 106.21003 -3.92675 1.000 18.85681 169 THR D CA 1
ATOM 7566 C C . THR D 1 190 ? 48.94314 107.47691 -4.58961 1.000 19.58706 169 THR D C 1
ATOM 7567 O O . THR D 1 190 ? 48.17676 108.39795 -4.88916 1.000 17.54321 169 THR D O 1
ATOM 7571 N N . ASN D 1 191 ? 50.25205 107.53648 -4.84201 1.000 19.19028 170 ASN D N 1
ATOM 7572 C CA . ASN D 1 191 ? 50.81569 108.71799 -5.48264 1.000 18.27458 170 ASN D CA 1
ATOM 7573 C C . ASN D 1 191 ? 50.52261 108.72405 -6.98134 1.000 21.18538 170 ASN D C 1
ATOM 7574 O O . ASN D 1 191 ? 50.03582 109.72491 -7.52497 1.000 20.60619 170 ASN D O 1
ATOM 7579 N N . TYR D 1 192 ? 50.80487 107.61217 -7.66292 1.000 19.32559 171 TYR D N 1
ATOM 7580 C CA . TYR D 1 192 ? 50.62303 107.56902 -9.11006 1.000 21.20595 171 TYR D CA 1
ATOM 7581 C C . TYR D 1 192 ? 49.15167 107.66224 -9.49451 1.000 19.26917 171 TYR D C 1
ATOM 7582 O O . TYR D 1 192 ? 48.80436 108.34188 -10.46980 1.000 18.96285 171 TYR D O 1
ATOM 7591 N N . SER D 1 193 ? 48.27138 106.99692 -8.74042 1.000 19.05744 172 SER D N 1
ATOM 7592 C CA . SER D 1 193 ? 46.84088 107.09625 -9.02251 1.000 19.89746 172 SER D CA 1
ATOM 7593 C C . SER D 1 193 ? 46.33131 108.51675 -8.79755 1.000 19.85259 172 SER D C 1
ATOM 7594 O O . SER D 1 193 ? 45.59015 109.05741 -9.62880 1.000 20.03201 172 SER D O 1
ATOM 7597 N N . ALA D 1 194 ? 46.74250 109.15207 -7.69598 1.000 17.39319 173 ALA D N 1
ATOM 7598 C CA . ALA D 1 194 ? 46.32820 110.53187 -7.45856 1.000 20.22949 173 ALA D CA 1
ATOM 7599 C C . ALA D 1 194 ? 46.78475 111.44026 -8.58869 1.000 22.10922 173 ALA D C 1
ATOM 7600 O O . ALA D 1 194 ? 46.01380 112.28643 -9.06060 1.000 20.76483 173 ALA D O 1
ATOM 7602 N N . ALA D 1 195 ? 48.03033 111.26172 -9.05069 1.000 22.27915 174 ALA D N 1
ATOM 7603 C CA . ALA D 1 195 ? 48.56444 112.09936 -10.12168 1.000 17.83724 174 ALA D CA 1
ATOM 7604 C C . ALA D 1 195 ? 47.79008 111.89062 -11.41706 1.000 20.86387 174 ALA D C 1
ATOM 7605 O O . ALA D 1 195 ? 47.35431 112.85549 -12.05904 1.000 22.56570 174 ALA D O 1
ATOM 7607 N N . LYS D 1 196 ? 47.58690 110.63267 -11.81076 1.000 20.66431 175 LYS D N 1
ATOM 7608 C CA . LYS D 1 196 ? 46.89615 110.38722 -13.06737 1.000 21.30232 175 LYS D CA 1
ATOM 7609 C C . LYS D 1 196 ? 45.41705 110.71991 -12.97772 1.000 19.87307 175 LYS D C 1
ATOM 7610 O O . LYS D 1 196 ? 44.79650 110.99771 -14.00913 1.000 23.37768 175 LYS D O 1
ATOM 7616 N N . ALA D 1 197 ? 44.83407 110.69811 -11.77904 1.000 17.69779 176 ALA D N 1
ATOM 7617 C CA . ALA D 1 197 ? 43.48050 111.22492 -11.63065 1.000 18.06790 176 ALA D CA 1
ATOM 7618 C C . ALA D 1 197 ? 43.47518 112.74376 -11.76754 1.000 17.76250 176 ALA D C 1
ATOM 7619 O O . ALA D 1 197 ? 42.61864 113.31268 -12.45667 1.000 19.86940 176 ALA D O 1
ATOM 7621 N N . ALA D 1 198 ? 44.43519 113.41486 -11.12630 1.000 19.55255 177 ALA D N 1
ATOM 7622 C CA . ALA D 1 198 ? 44.52020 114.86852 -11.21373 1.000 21.50222 177 ALA D CA 1
ATOM 7623 C C . ALA D 1 198 ? 44.57680 115.33535 -12.66403 1.000 20.18175 177 ALA D C 1
ATOM 7624 O O . ALA D 1 198 ? 43.98993 116.36393 -13.01905 1.000 20.58921 177 ALA D O 1
ATOM 7626 N N . ILE D 1 199 ? 45.25573 114.56980 -13.52019 1.000 19.42464 178 ILE D N 1
ATOM 7627 C CA . ILE D 1 199 ? 45.40814 114.94248 -14.92304 1.000 22.36102 178 ILE D CA 1
ATOM 7628 C C . ILE D 1 199 ? 44.06954 114.92817 -15.65458 1.000 23.60360 178 ILE D C 1
ATOM 7629 O O . ILE D 1 199 ? 43.86148 115.71527 -16.58874 1.000 24.43882 178 ILE D O 1
ATOM 7634 N N . VAL D 1 200 ? 43.13073 114.07500 -15.23264 1.000 20.62258 179 VAL D N 1
ATOM 7635 C CA . VAL D 1 200 ? 41.80482 114.07617 -15.84706 1.000 21.01909 179 VAL D CA 1
ATOM 7636 C C . VAL D 1 200 ? 41.07580 115.38540 -15.55056 1.000 23.24743 179 VAL D C 1
ATOM 7637 O O . VAL D 1 200 ? 40.51950 116.02419 -16.45268 1.000 21.79626 179 VAL D O 1
ATOM 7641 N N . GLY D 1 201 ? 41.05239 115.79729 -14.28055 1.000 22.32420 180 GLY D N 1
ATOM 7642 C CA . GLY D 1 201 ? 40.43370 117.07049 -13.94485 1.000 21.69045 180 GLY D CA 1
ATOM 7643 C C . GLY D 1 201 ? 41.14838 118.25051 -14.57914 1.000 23.82995 180 GLY D C 1
ATOM 7644 O O . GLY D 1 201 ? 40.51185 119.19979 -15.04521 1.000 21.24748 180 GLY D O 1
ATOM 7645 N N . LEU D 1 202 ? 42.48209 118.20057 -14.61832 1.000 18.85202 181 LEU D N 1
ATOM 7646 C CA . LEU D 1 202 ? 43.23588 119.24061 -15.30386 1.000 19.78634 181 LEU D CA 1
ATOM 7647 C C . LEU D 1 202 ? 42.84838 119.31814 -16.77212 1.000 22.89217 181 LEU D C 1
ATOM 7648 O O . LEU D 1 202 ? 42.67859 120.41531 -17.31670 1.000 21.57388 181 LEU D O 1
ATOM 7653 N N . THR D 1 203 ? 42.68473 118.15933 -17.42423 1.000 23.62240 182 THR D N 1
ATOM 7654 C CA . THR D 1 203 ? 42.31632 118.13527 -18.83765 1.000 22.03448 182 THR D CA 1
ATOM 7655 C C . THR D 1 203 ? 40.92296 118.71200 -19.06419 1.000 22.08494 182 THR D C 1
ATOM 7656 O O . THR D 1 203 ? 40.72791 119.56036 -19.94258 1.000 19.69060 182 THR D O 1
ATOM 7660 N N . GLN D 1 204 ? 39.94392 118.27521 -18.26882 1.000 22.28928 183 GLN D N 1
ATOM 7661 C CA . GLN D 1 204 ? 38.57894 118.77343 -18.42422 1.000 22.84730 183 GLN D CA 1
ATOM 7662 C C . GLN D 1 204 ? 38.51124 120.28837 -18.25763 1.000 24.11126 183 GLN D C 1
ATOM 7663 O O . GLN D 1 204 ? 37.78304 120.97074 -18.99031 1.000 24.92963 183 GLN D O 1
ATOM 7669 N N . THR D 1 205 ? 39.24787 120.82758 -17.28353 1.000 20.63496 184 THR D N 1
ATOM 7670 C CA . THR D 1 205 ? 39.21932 122.26358 -17.03066 1.000 23.64907 184 THR D CA 1
ATOM 7671 C C . THR D 1 205 ? 39.90782 123.03471 -18.15271 1.000 23.47234 184 THR D C 1
ATOM 7672 O O . THR D 1 205 ? 39.40793 124.07432 -18.59909 1.000 22.34874 184 THR D O 1
ATOM 7676 N N . LEU D 1 206 ? 41.06250 122.54812 -18.61267 1.000 21.21796 185 LEU D N 1
ATOM 7677 C CA . LEU D 1 206 ? 41.77201 123.23980 -19.68037 1.000 21.06499 185 LEU D CA 1
ATOM 7678 C C . LEU D 1 206 ? 40.92454 123.30082 -20.93966 1.000 22.87902 185 LEU D C 1
ATOM 7679 O O . LEU D 1 206 ? 40.89784 124.32520 -21.63223 1.000 22.95131 185 LEU D O 1
ATOM 7684 N N . SER D 1 207 ? 40.19637 122.22192 -21.22904 1.000 22.78549 186 SER D N 1
ATOM 7685 C CA . SER D 1 207 ? 39.28435 122.20859 -22.36754 1.000 25.13367 186 SER D CA 1
ATOM 7686 C C . SER D 1 207 ? 38.29584 123.36643 -22.29982 1.000 25.09436 186 SER D C 1
ATOM 7687 O O . SER D 1 207 ? 38.07688 124.07256 -23.29023 1.000 24.79290 186 SER D O 1
ATOM 7690 N N . LEU D 1 208 ? 37.68877 123.57110 -21.12758 1.000 23.23372 187 LEU D N 1
ATOM 7691 C CA . LEU D 1 208 ? 36.72819 124.65362 -20.95406 1.000 24.24518 187 LEU D CA 1
ATOM 7692 C C . LEU D 1 208 ? 37.40798 126.01630 -21.04357 1.000 28.21596 187 LEU D C 1
ATOM 7693 O O . LEU D 1 208 ? 36.82693 126.97462 -21.57876 1.000 24.28459 187 LEU D O 1
ATOM 7698 N N . GLU D 1 209 ? 38.63824 126.12486 -20.51826 1.000 24.27899 188 GLU D N 1
ATOM 7699 C CA . GLU D 1 209 ? 39.31838 127.41735 -20.48278 1.000 24.51474 188 GLU D CA 1
ATOM 7700 C C . GLU D 1 209 ? 39.84805 127.82685 -21.85405 1.000 23.88223 188 GLU D C 1
ATOM 7701 O O . GLU D 1 209 ? 39.82662 129.01597 -22.18562 1.000 26.82524 188 GLU D O 1
ATOM 7707 N N . LEU D 1 210 ? 40.28097 126.87122 -22.67504 1.000 22.20853 189 LEU D N 1
ATOM 7708 C CA . LEU D 1 210 ? 40.87406 127.16836 -23.97216 1.000 25.07392 189 LEU D CA 1
ATOM 7709 C C . LEU D 1 210 ? 39.88927 127.05137 -25.12830 1.000 25.57856 189 LEU D C 1
ATOM 7710 O O . LEU D 1 210 ? 40.29022 127.24144 -26.28212 1.000 26.06663 189 LEU D O 1
ATOM 7715 N N . ALA D 1 211 ? 38.61906 126.74732 -24.85570 1.000 24.40268 190 ALA D N 1
ATOM 7716 C CA . ALA D 1 211 ? 37.66466 126.53124 -25.94007 1.000 28.54368 190 ALA D CA 1
ATOM 7717 C C . ALA D 1 211 ? 37.53755 127.76506 -26.82868 1.000 31.40176 190 ALA D C 1
ATOM 7718 O O . ALA D 1 211 ? 37.58246 127.66457 -28.06104 1.000 33.22155 190 ALA D O 1
ATOM 7720 N N . SER D 1 212 ? 37.40785 128.94588 -26.22180 1.000 30.41582 191 SER D N 1
ATOM 7721 C CA . SER D 1 212 ? 37.07510 130.13318 -27.00174 1.000 30.81319 191 SER D CA 1
ATOM 7722 C C . SER D 1 212 ? 38.20831 130.56744 -27.91898 1.000 34.48062 191 SER D C 1
ATOM 7723 O O . SER D 1 212 ? 37.94630 131.25784 -28.90961 1.000 37.56212 191 SER D O 1
ATOM 7726 N N . ILE D 1 213 ? 39.46383 130.22164 -27.60239 1.000 33.53924 192 ILE D N 1
ATOM 7727 C CA . ILE D 1 213 ? 40.57040 130.61246 -28.47281 1.000 35.33208 192 ILE D CA 1
ATOM 7728 C C . ILE D 1 213 ? 40.91038 129.55485 -29.51218 1.000 32.84268 192 ILE D C 1
ATOM 7729 O O . ILE D 1 213 ? 41.73779 129.81950 -30.39426 1.000 36.06120 192 ILE D O 1
ATOM 7734 N N . GLY D 1 214 ? 40.27878 128.38182 -29.45968 1.000 34.93112 193 GLY D N 1
ATOM 7735 C CA . GLY D 1 214 ? 40.39421 127.38466 -30.50447 1.000 30.89560 193 GLY D CA 1
ATOM 7736 C C . GLY D 1 214 ? 41.29142 126.19865 -30.21388 1.000 31.00295 193 GLY D C 1
ATOM 7737 O O . GLY D 1 214 ? 41.40965 125.31237 -31.07023 1.000 30.52637 193 GLY D O 1
ATOM 7738 N N . ALA D 1 215 ? 41.92044 126.14158 -29.04825 1.000 29.85025 194 ALA D N 1
ATOM 7739 C CA . ALA D 1 215 ? 42.76526 125.00890 -28.70588 1.000 30.12183 194 ALA D CA 1
ATOM 7740 C C . ALA D 1 215 ? 41.93922 123.90625 -28.05094 1.000 29.67067 194 ALA D C 1
ATOM 7741 O O . ALA D 1 215 ? 40.94460 124.16723 -27.37130 1.000 28.72476 194 ALA D O 1
ATOM 7743 N N . THR D 1 216 ? 42.36963 122.66500 -28.25124 1.000 27.88738 195 THR D N 1
ATOM 7744 C CA . THR D 1 216 ? 41.73058 121.50977 -27.64050 1.000 26.45054 195 THR D CA 1
ATOM 7745 C C . THR D 1 216 ? 42.67692 120.88555 -26.62866 1.000 27.17399 195 THR D C 1
ATOM 7746 O O . THR D 1 216 ? 43.90103 121.00407 -26.74305 1.000 28.41861 195 THR D O 1
ATOM 7750 N N . VAL D 1 217 ? 42.09855 120.24718 -25.61408 1.000 25.59046 196 VAL D N 1
ATOM 7751 C CA . VAL D 1 217 ? 42.87037 119.59569 -24.56421 1.000 25.15788 196 VAL D CA 1
ATOM 7752 C C . VAL D 1 217 ? 42.22393 118.23880 -24.31265 1.000 25.03181 196 VAL D C 1
ATOM 7753 O O . VAL D 1 217 ? 41.09408 118.17221 -23.81351 1.000 25.69293 196 VAL D O 1
ATOM 7757 N N . ASN D 1 218 ? 42.94150 117.15989 -24.61644 1.000 27.17632 197 ASN D N 1
ATOM 7758 C CA . ASN D 1 218 ? 42.41473 115.81872 -24.40938 1.000 22.29426 197 ASN D CA 1
ATOM 7759 C C . ASN D 1 218 ? 43.40461 114.99529 -23.59742 1.000 21.28918 197 ASN D C 1
ATOM 7760 O O . ASN D 1 218 ? 44.56353 115.37458 -23.40841 1.000 23.16265 197 ASN D O 1
ATOM 7765 N N . ALA D 1 219 ? 42.93064 113.85017 -23.11845 1.000 20.33268 198 ALA D N 1
ATOM 7766 C CA . ALA D 1 219 ? 43.73360 112.94131 -22.31713 1.000 20.54338 198 ALA D CA 1
ATOM 7767 C C . ALA D 1 219 ? 43.70870 111.56760 -22.96299 1.000 23.42802 198 ALA D C 1
ATOM 7768 O O . ALA D 1 219 ? 42.63440 111.02945 -23.24627 1.000 25.15041 198 ALA D O 1
ATOM 7770 N N . ILE D 1 220 ? 44.88634 111.00716 -23.19192 1.000 25.79644 199 ILE D N 1
ATOM 7771 C CA . ILE D 1 220 ? 45.03026 109.65909 -23.72312 1.000 27.46152 199 ILE D CA 1
ATOM 7772 C C . ILE D 1 220 ? 45.28797 108.73266 -22.54580 1.000 28.31189 199 ILE D C 1
ATOM 7773 O O . ILE D 1 220 ? 45.93240 109.12113 -21.56061 1.000 26.98515 199 ILE D O 1
ATOM 7778 N N . SER D 1 221 ? 44.75241 107.51747 -22.62428 1.000 27.74855 200 SER D N 1
ATOM 7779 C CA . SER D 1 221 ? 45.04056 106.46113 -21.65764 1.000 30.84195 200 SER D CA 1
ATOM 7780 C C . SER D 1 221 ? 45.73765 105.35888 -22.43859 1.000 36.73887 200 SER D C 1
ATOM 7781 O O . SER D 1 221 ? 45.07499 104.47544 -23.00775 1.000 37.67257 200 SER D O 1
ATOM 7784 N N . PRO D 1 222 ? 47.07276 105.38005 -22.50940 1.000 38.95610 201 PRO D N 1
ATOM 7785 C CA . PRO D 1 222 ? 47.78619 104.49310 -23.43491 1.000 42.82581 201 PRO D CA 1
ATOM 7786 C C . PRO D 1 222 ? 48.23620 103.16754 -22.84797 1.000 46.62085 201 PRO D C 1
ATOM 7787 O O . PRO D 1 222 ? 48.60308 102.27315 -23.62247 1.000 53.89017 201 PRO D O 1
ATOM 7791 N N . GLY D 1 223 ? 48.19998 103.00320 -21.52997 1.000 61.24851 202 GLY D N 1
ATOM 7792 C CA . GLY D 1 223 ? 48.62419 101.76189 -20.91169 1.000 63.16919 202 GLY D CA 1
ATOM 7793 C C . GLY D 1 223 ? 50.12185 101.70265 -20.68007 1.000 70.38154 202 GLY D C 1
ATOM 7794 O O . GLY D 1 223 ? 50.64119 102.32453 -19.75164 1.000 77.74562 202 GLY D O 1
ATOM 7795 N N . ASP D 1 247 ? 54.41983 95.48735 -39.58808 1.000 110.83930 226 ASP D N 1
ATOM 7796 C CA . ASP D 1 247 ? 53.89329 94.23272 -40.11435 1.000 114.32875 226 ASP D CA 1
ATOM 7797 C C . ASP D 1 247 ? 53.41184 93.31319 -38.98975 1.000 118.16938 226 ASP D C 1
ATOM 7798 O O . ASP D 1 247 ? 52.33174 92.72718 -39.07889 1.000 119.57747 226 ASP D O 1
ATOM 7800 N N . GLU D 1 248 ? 54.21377 93.19110 -37.93497 1.000 121.90456 227 GLU D N 1
ATOM 7801 C CA . GLU D 1 248 ? 53.86934 92.36251 -36.78837 1.000 115.71430 227 GLU D CA 1
ATOM 7802 C C . GLU D 1 248 ? 53.01749 93.14625 -35.79006 1.000 112.06177 227 GLU D C 1
ATOM 7803 O O . GLU D 1 248 ? 53.06205 94.37840 -35.72633 1.000 111.01157 227 GLU D O 1
ATOM 7805 N N . PHE D 1 249 ? 52.23158 92.40949 -35.00320 1.000 95.98203 228 PHE D N 1
ATOM 7806 C CA . PHE D 1 249 ? 51.32306 93.00244 -34.02573 1.000 82.61023 228 PHE D CA 1
ATOM 7807 C C . PHE D 1 249 ? 51.59525 92.42314 -32.64669 1.000 79.14747 228 PHE D C 1
ATOM 7808 O O . PHE D 1 249 ? 51.44023 91.21603 -32.43372 1.000 80.37021 228 PHE D O 1
ATOM 7816 N N . ASP D 1 250 ? 51.98586 93.28790 -31.71576 1.000 74.38512 229 ASP D N 1
ATOM 7817 C CA . ASP D 1 250 ? 52.14988 92.93777 -30.31305 1.000 69.28652 229 ASP D CA 1
ATOM 7818 C C . ASP D 1 250 ? 51.12086 93.72977 -29.52211 1.000 67.76419 229 ASP D C 1
ATOM 7819 O O . ASP D 1 250 ? 51.13761 94.97073 -29.57550 1.000 68.49819 229 ASP D O 1
ATOM 7824 N N . PRO D 1 251 ? 50.20562 93.08696 -28.79400 1.000 70.05078 230 PRO D N 1
ATOM 7825 C CA . PRO D 1 251 ? 49.21746 93.86218 -28.02517 1.000 61.35651 230 PRO D CA 1
ATOM 7826 C C . PRO D 1 251 ? 49.84328 94.73261 -26.94805 1.000 66.20614 230 PRO D C 1
ATOM 7827 O O . PRO D 1 251 ? 49.17874 95.64659 -26.44517 1.000 65.43603 230 PRO D O 1
ATOM 7831 N N . LYS D 1 252 ? 51.10039 94.48568 -26.58564 1.000 70.05504 231 LYS D N 1
ATOM 7832 C CA . LYS D 1 252 ? 51.80590 95.26153 -25.57568 1.000 72.39495 231 LYS D CA 1
ATOM 7833 C C . LYS D 1 252 ? 52.70428 96.33951 -26.17374 1.000 74.18500 231 LYS D C 1
ATOM 7834 O O . LYS D 1 252 ? 53.38417 97.04530 -25.42104 1.000 70.70390 231 LYS D O 1
ATOM 7836 N N . ASP D 1 253 ? 52.72233 96.47827 -27.50013 1.000 76.82945 232 ASP D N 1
ATOM 7837 C CA . ASP D 1 253 ? 53.52219 97.47546 -28.19768 1.000 70.53954 232 ASP D CA 1
ATOM 7838 C C . ASP D 1 253 ? 53.22609 98.86539 -27.63632 1.000 67.28296 232 ASP D C 1
ATOM 7839 O O . ASP D 1 253 ? 52.05972 99.28797 -27.63096 1.000 65.41309 232 ASP D O 1
ATOM 7844 N N . PRO D 1 254 ? 54.23880 99.59535 -27.15187 1.000 63.90603 233 PRO D N 1
ATOM 7845 C CA . PRO D 1 254 ? 53.97725 100.90574 -26.53105 1.000 59.09893 233 PRO D CA 1
ATOM 7846 C C . PRO D 1 254 ? 53.55351 101.98915 -27.50517 1.000 50.99289 233 PRO D C 1
ATOM 7847 O O . PRO D 1 254 ? 53.05792 103.03102 -27.05692 1.000 50.33538 233 PRO D O 1
ATOM 7851 N N . SER D 1 255 ? 53.71187 101.78196 -28.80809 1.000 48.54665 234 SER D N 1
ATOM 7852 C CA . SER D 1 255 ? 53.38433 102.79229 -29.79948 1.000 40.37426 234 SER D CA 1
ATOM 7853 C C . SER D 1 255 ? 52.01182 102.58095 -30.43040 1.000 46.89641 234 SER D C 1
ATOM 7854 O O . SER D 1 255 ? 51.65095 103.31597 -31.35498 1.000 44.83281 234 SER D O 1
ATOM 7857 N N . LEU D 1 256 ? 51.22487 101.61772 -29.93462 1.000 48.16984 235 LEU D N 1
ATOM 7858 C CA . LEU D 1 256 ? 49.93607 101.32744 -30.55749 1.000 41.02535 235 LEU D CA 1
ATOM 7859 C C . LEU D 1 256 ? 48.95470 102.48124 -30.40712 1.000 38.16659 235 LEU D C 1
ATOM 7860 O O . LEU D 1 256 ? 48.05578 102.63381 -31.24032 1.000 41.08365 235 LEU D O 1
ATOM 7865 N N . GLY D 1 257 ? 49.08942 103.28809 -29.35684 1.000 37.27124 236 GLY D N 1
ATOM 7866 C CA . GLY D 1 257 ? 48.25562 104.46557 -29.22308 1.000 32.37441 236 GLY D CA 1
ATOM 7867 C C . GLY D 1 257 ? 48.79910 105.70820 -29.88079 1.000 33.99061 236 GLY D C 1
ATOM 7868 O O . GLY D 1 257 ? 48.10034 106.72386 -29.94853 1.000 33.22794 236 GLY D O 1
ATOM 7869 N N . SER D 1 258 ? 50.03662 105.65004 -30.36738 1.000 31.43049 237 SER D N 1
ATOM 7870 C CA . SER D 1 258 ? 50.65912 106.82975 -30.95961 1.000 33.51365 237 SER D CA 1
ATOM 7871 C C . SER D 1 258 ? 49.92286 107.37566 -32.18215 1.000 33.75068 237 SER D C 1
ATOM 7872 O O . SER D 1 258 ? 49.84461 108.60991 -32.31249 1.000 32.24583 237 SER D O 1
ATOM 7875 N N . PRO D 1 259 ? 49.40644 106.56622 -33.11461 1.000 33.01944 238 PRO D N 1
ATOM 7876 C CA . PRO D 1 259 ? 48.60209 107.16749 -34.19460 1.000 37.75086 238 PRO D CA 1
ATOM 7877 C C . PRO D 1 259 ? 47.38754 107.93240 -33.68277 1.000 33.27303 238 PRO D C 1
ATOM 7878 O O . PRO D 1 259 ? 47.01291 108.94952 -34.28154 1.000 31.95084 238 PRO D O 1
ATOM 7882 N N . VAL D 1 260 ? 46.77378 107.48714 -32.58129 1.000 32.32772 239 VAL D N 1
ATOM 7883 C CA . VAL D 1 260 ? 45.64999 108.22440 -32.01300 1.000 30.68046 239 VAL D CA 1
ATOM 7884 C C . VAL D 1 260 ? 46.11517 109.57045 -31.47873 1.000 30.47330 239 VAL D C 1
ATOM 7885 O O . VAL D 1 260 ? 45.44747 110.59382 -31.67303 1.000 29.81043 239 VAL D O 1
ATOM 7889 N N . VAL D 1 261 ? 47.26411 109.59482 -30.79874 1.000 29.13177 240 VAL D N 1
ATOM 7890 C CA . VAL D 1 261 ? 47.81791 110.86453 -30.33609 1.000 31.54445 240 VAL D CA 1
ATOM 7891 C C . VAL D 1 261 ? 48.09587 111.77870 -31.52069 1.000 31.63445 240 VAL D C 1
ATOM 7892 O O . VAL D 1 261 ? 47.77524 112.97367 -31.49094 1.000 32.58557 240 VAL D O 1
ATOM 7896 N N . ALA D 1 262 ? 48.68585 111.22873 -32.58555 1.000 31.14919 241 ALA D N 1
ATOM 7897 C CA . ALA D 1 262 ? 48.95822 112.02385 -33.77689 1.000 29.63235 241 ALA D CA 1
ATOM 7898 C C . ALA D 1 262 ? 47.67092 112.54611 -34.39626 1.000 32.66402 241 ALA D C 1
ATOM 7899 O O . ALA D 1 262 ? 47.61027 113.70424 -34.82818 1.000 37.68124 241 ALA D O 1
ATOM 7901 N N . TRP D 1 263 ? 46.62656 111.71334 -34.45192 1.000 29.48614 242 TRP D N 1
ATOM 7902 C CA . TRP D 1 263 ? 45.37787 112.18889 -35.03709 1.000 31.72330 242 TRP D CA 1
ATOM 7903 C C . TRP D 1 263 ? 44.73768 113.27081 -34.17622 1.000 31.53501 242 TRP D C 1
ATOM 7904 O O . TRP D 1 263 ? 44.24164 114.27438 -34.70284 1.000 29.89307 242 TRP D O 1
ATOM 7915 N N . LEU D 1 264 ? 44.73674 113.08537 -32.85160 1.000 28.98857 243 LEU D N 1
ATOM 7916 C CA . LEU D 1 264 ? 44.18973 114.10711 -31.96494 1.000 31.14007 243 LEU D CA 1
ATOM 7917 C C . LEU D 1 264 ? 44.94517 115.42112 -32.08770 1.000 31.22542 243 LEU D C 1
ATOM 7918 O O . LEU D 1 264 ? 44.36411 116.49365 -31.88222 1.000 29.44660 243 LEU D O 1
ATOM 7923 N N . ALA D 1 265 ? 46.22521 115.36505 -32.43558 1.000 26.79438 244 ALA D N 1
ATOM 7924 C CA . ALA D 1 265 ? 47.00806 116.58108 -32.58135 1.000 29.07913 244 ALA D CA 1
ATOM 7925 C C . ALA D 1 265 ? 46.81743 117.24555 -33.94110 1.000 32.08910 244 ALA D C 1
ATOM 7926 O O . ALA D 1 265 ? 47.41991 118.29833 -34.18778 1.000 27.85038 244 ALA D O 1
ATOM 7928 N N . SER D 1 266 ? 45.98582 116.65815 -34.82917 1.000 29.43556 245 SER D N 1
ATOM 7929 C CA . SER D 1 266 ? 45.85380 117.08811 -36.21171 1.000 31.16700 245 SER D CA 1
ATOM 7930 C C . SER D 1 266 ? 44.70871 118.07927 -36.38206 1.000 28.87572 245 SER D C 1
ATOM 7931 O O . SER D 1 266 ? 43.83682 118.20031 -35.51906 1.000 28.20875 245 SER D O 1
ATOM 7934 N N . PRO D 1 267 ? 44.68789 118.81273 -37.49920 1.000 31.64367 246 PRO D N 1
ATOM 7935 C CA . PRO D 1 267 ? 43.55008 119.70751 -37.76963 1.000 32.78635 246 PRO D CA 1
ATOM 7936 C C . PRO D 1 267 ? 42.21068 118.99420 -37.88338 1.000 31.35606 246 PRO D C 1
ATOM 7937 O O . PRO D 1 267 ? 41.16685 119.65127 -37.78341 1.000 36.56201 246 PRO D O 1
ATOM 7941 N N . GLU D 1 268 ? 42.20030 117.67492 -38.07761 1.000 32.02888 247 GLU D N 1
ATOM 7942 C CA . GLU D 1 268 ? 40.94227 116.94602 -38.19028 1.000 30.77852 247 GLU D CA 1
ATOM 7943 C C . GLU D 1 268 ? 40.22220 116.80477 -36.85709 1.000 30.53748 247 GLU D C 1
ATOM 7944 O O . GLU D 1 268 ? 39.03691 116.46621 -36.84791 1.000 33.55910 247 GLU D O 1
ATOM 7950 N N . ALA D 1 269 ? 40.90443 117.04506 -35.73865 1.000 29.43765 248 ALA D N 1
ATOM 7951 C CA . ALA D 1 269 ? 40.35163 116.81947 -34.41033 1.000 30.07174 248 ALA D CA 1
ATOM 7952 C C . ALA D 1 269 ? 40.07908 118.12721 -33.65801 1.000 32.57924 248 ALA D C 1
ATOM 7953 O O . ALA D 1 269 ? 40.05629 118.14746 -32.42211 1.000 29.84633 248 ALA D O 1
ATOM 7955 N N . GLY D 1 270 ? 39.85532 119.22520 -34.38305 1.000 30.77989 249 GLY D N 1
ATOM 7956 C CA . GLY D 1 270 ? 39.62422 120.50671 -33.73299 1.000 29.73480 249 GLY D CA 1
ATOM 7957 C C . GLY D 1 270 ? 38.31691 120.60779 -32.96681 1.000 30.34653 249 GLY D C 1
ATOM 7958 O O . GLY D 1 270 ? 38.13077 121.57444 -32.21864 1.000 25.34698 249 GLY D O 1
ATOM 7959 N N . HIS D 1 271 ? 37.41112 119.65032 -33.14653 1.000 29.16394 250 HIS D N 1
ATOM 7960 C CA . HIS D 1 271 ? 36.11674 119.64287 -32.48084 1.000 28.65905 250 HIS D CA 1
ATOM 7961 C C . HIS D 1 271 ? 36.07436 118.72211 -31.26291 1.000 30.82069 250 HIS D C 1
ATOM 7962 O O . HIS D 1 271 ? 35.00555 118.54890 -30.66615 1.000 27.49447 250 HIS D O 1
ATOM 7969 N N . ILE D 1 272 ? 37.19892 118.12815 -30.87828 1.000 26.21562 251 ILE D N 1
ATOM 7970 C CA . ILE D 1 272 ? 37.24624 117.17012 -29.78126 1.000 25.82021 251 ILE D CA 1
ATOM 7971 C C . ILE D 1 272 ? 38.07479 117.76885 -28.65737 1.000 27.40051 251 ILE D C 1
ATOM 7972 O O . ILE D 1 272 ? 39.25660 118.08241 -28.85034 1.000 27.02131 251 ILE D O 1
ATOM 7977 N N . SER D 1 273 ? 37.46503 117.92208 -27.48167 1.000 26.27928 252 SER D N 1
ATOM 7978 C CA . SER D 1 273 ? 38.17574 118.50104 -26.35282 1.000 25.06905 252 SER D CA 1
ATOM 7979 C C . SER D 1 273 ? 37.59625 117.97713 -25.04693 1.000 23.14279 252 SER D C 1
ATOM 7980 O O . SER D 1 273 ? 36.40616 117.67010 -24.95572 1.000 22.13742 252 SER D O 1
ATOM 7983 N N . GLY D 1 274 ? 38.45666 117.88309 -24.03393 1.000 24.23438 253 GLY D N 1
ATOM 7984 C CA . GLY D 1 274 ? 38.03672 117.39749 -22.73605 1.000 21.46150 253 GLY D CA 1
ATOM 7985 C C . GLY D 1 274 ? 37.67623 115.93323 -22.69273 1.000 25.79822 253 GLY D C 1
ATOM 7986 O O . GLY D 1 274 ? 36.96722 115.50898 -21.77787 1.000 26.94118 253 GLY D O 1
ATOM 7987 N N . GLN D 1 275 ? 38.13180 115.14568 -23.66095 1.000 22.68157 254 GLN D N 1
ATOM 7988 C CA . GLN D 1 275 ? 37.76920 113.74277 -23.73949 1.000 23.70717 254 GLN D CA 1
ATOM 7989 C C . GLN D 1 275 ? 38.88402 112.86605 -23.18259 1.000 25.69480 254 GLN D C 1
ATOM 7990 O O . GLN D 1 275 ? 40.06631 113.21532 -23.23036 1.000 22.18599 254 GLN D O 1
ATOM 7996 N N . VAL D 1 276 ? 38.48955 111.71608 -22.65086 1.000 22.05215 255 VAL D N 1
ATOM 7997 C CA . VAL D 1 276 ? 39.42221 110.69983 -22.19560 1.000 22.69389 255 VAL D CA 1
ATOM 7998 C C . VAL D 1 276 ? 39.29961 109.53909 -23.16624 1.000 22.71365 255 VAL D C 1
ATOM 7999 O O . VAL D 1 276 ? 38.23087 108.92826 -23.28195 1.000 25.62988 255 VAL D O 1
ATOM 8003 N N . ILE D 1 277 ? 40.38329 109.23332 -23.86732 1.000 22.57704 256 ILE D N 1
ATOM 8004 C CA . ILE D 1 277 ? 40.35849 108.24730 -24.93708 1.000 26.27384 256 ILE D CA 1
ATOM 8005 C C . ILE D 1 277 ? 41.38547 107.17458 -24.61061 1.000 27.85044 256 ILE D C 1
ATOM 8006 O O . ILE D 1 277 ? 42.57084 107.47597 -24.41244 1.000 23.85400 256 ILE D O 1
ATOM 8011 N N . ARG D 1 278 ? 40.92325 105.92875 -24.55616 1.000 24.38802 257 ARG D N 1
ATOM 8012 C CA . ARG D 1 278 ? 41.73619 104.77138 -24.21144 1.000 29.84365 257 ARG D CA 1
ATOM 8013 C C . ARG D 1 278 ? 42.17130 104.08403 -25.49874 1.000 29.91461 257 ARG D C 1
ATOM 8014 O O . ARG D 1 278 ? 41.32871 103.71691 -26.32447 1.000 29.85629 257 ARG D O 1
ATOM 8022 N N . ALA D 1 279 ? 43.48004 103.93007 -25.68285 1.000 31.09848 258 ALA D N 1
ATOM 8023 C CA . ALA D 1 279 ? 44.02484 103.28378 -26.87941 1.000 37.95379 258 ALA D CA 1
ATOM 8024 C C . ALA D 1 279 ? 45.05386 102.26032 -26.41848 1.000 38.04354 258 ALA D C 1
ATOM 8025 O O . ALA D 1 279 ? 46.24859 102.56005 -26.33443 1.000 42.30937 258 ALA D O 1
ATOM 8027 N N . ILE D 1 280 ? 44.59365 101.04092 -26.15542 1.000 36.29744 259 ILE D N 1
ATOM 8028 C CA . ILE D 1 280 ? 45.43961 99.99047 -25.60354 1.000 44.10322 259 ILE D CA 1
ATOM 8029 C C . ILE D 1 280 ? 45.26338 98.72261 -26.43144 1.000 44.84289 259 ILE D C 1
ATOM 8030 O O . ILE D 1 280 ? 44.15435 98.17665 -26.51888 1.000 43.61680 259 ILE D O 1
ATOM 8035 N N . GLY D 1 281 ? 46.35874 98.25239 -27.02509 1.000 42.77308 260 GLY D N 1
ATOM 8036 C CA . GLY D 1 281 ? 46.35227 97.01588 -27.77755 1.000 49.20428 260 GLY D CA 1
ATOM 8037 C C . GLY D 1 281 ? 45.49435 97.06709 -29.02293 1.000 47.18063 260 GLY D C 1
ATOM 8038 O O . GLY D 1 281 ? 45.74836 97.84830 -29.94402 1.000 46.45020 260 GLY D O 1
ATOM 8039 N N . GLU D 1 282 ? 44.46601 96.22705 -29.05528 1.000 47.96898 261 GLU D N 1
ATOM 8040 C CA . GLU D 1 282 ? 43.62953 96.09482 -30.23735 1.000 48.27751 261 GLU D CA 1
ATOM 8041 C C . GLU D 1 282 ? 42.52966 97.15439 -30.31319 1.000 40.83965 261 GLU D C 1
ATOM 8042 O O . GLU D 1 282 ? 41.98510 97.38255 -31.39912 1.000 39.56307 261 GLU D O 1
ATOM 8048 N N . HIS D 1 283 ? 42.20927 97.82459 -29.20507 1.000 40.26525 262 HIS D N 1
ATOM 8049 C CA . HIS D 1 283 ? 40.97017 98.58441 -29.08094 1.000 40.00871 262 HIS D CA 1
ATOM 8050 C C . HIS D 1 283 ? 41.21455 100.07643 -28.90258 1.000 34.84301 262 HIS D C 1
ATOM 8051 O O . HIS D 1 283 ? 42.14837 100.49024 -28.21037 1.000 34.39733 262 HIS D O 1
ATOM 8058 N N . LEU D 1 284 ? 40.34237 100.87129 -29.51863 1.000 31.93692 263 LEU D N 1
ATOM 8059 C CA . LEU D 1 284 ? 40.23299 102.30588 -29.29381 1.000 30.44866 263 LEU D CA 1
ATOM 8060 C C . LEU D 1 284 ? 38.86861 102.58032 -28.67563 1.000 32.15400 263 LEU D C 1
ATOM 8061 O O . LEU D 1 284 ? 37.84568 102.13702 -29.21281 1.000 31.22511 263 LEU D O 1
ATOM 8066 N N . GLN D 1 285 ? 38.85197 103.27471 -27.53219 1.000 26.89084 264 GLN D N 1
ATOM 8067 C CA . GLN D 1 285 ? 37.62263 103.47692 -26.77447 1.000 29.94434 264 GLN D CA 1
ATOM 8068 C C . GLN D 1 285 ? 37.47083 104.91897 -26.31876 1.000 27.20180 264 GLN D C 1
ATOM 8069 O O . GLN D 1 285 ? 38.43495 105.55088 -25.87620 1.000 28.95017 264 GLN D O 1
ATOM 8075 N N . LEU D 1 286 ? 36.24447 105.42258 -26.40430 1.000 25.92397 265 LEU D N 1
ATOM 8076 C CA . LEU D 1 286 ? 35.87963 106.68428 -25.77953 1.000 23.23358 265 LEU D CA 1
ATOM 8077 C C . LEU D 1 286 ? 35.27372 106.39646 -24.40992 1.000 25.25297 265 LEU D C 1
ATOM 8078 O O . LEU D 1 286 ? 34.36552 105.56740 -24.28867 1.000 27.12413 265 LEU D O 1
ATOM 8083 N N . LEU D 1 287 ? 35.79202 107.05387 -23.38213 1.000 22.07760 266 LEU D N 1
ATOM 8084 C CA . LEU D 1 287 ? 35.28927 106.89320 -22.02827 1.000 20.86409 266 LEU D CA 1
ATOM 8085 C C . LEU D 1 287 ? 34.45386 108.10435 -21.63144 1.000 22.84420 266 LEU D C 1
ATOM 8086 O O . LEU D 1 287 ? 34.70635 109.22865 -22.07474 1.000 24.44959 266 LEU D O 1
ATOM 8091 N N . LYS D 1 288 ? 33.44697 107.86501 -20.79476 1.000 24.32000 267 LYS D N 1
ATOM 8092 C CA . LYS D 1 288 ? 32.71153 108.93055 -20.12593 1.000 22.08621 267 LYS D CA 1
ATOM 8093 C C . LYS D 1 288 ? 32.76219 108.69239 -18.62115 1.000 19.91124 267 LYS D C 1
ATOM 8094 O O . LYS D 1 288 ? 33.03702 107.58079 -18.15625 1.000 21.98883 267 LYS D O 1
ATOM 8100 N N . GLY D 1 289 ? 32.52906 109.75166 -17.86118 1.000 19.85526 268 GLY D N 1
ATOM 8101 C CA . GLY D 1 289 ? 32.97856 109.80907 -16.47632 1.000 19.94470 268 GLY D CA 1
ATOM 8102 C C . GLY D 1 289 ? 31.88538 109.58238 -15.45371 1.000 23.74994 268 GLY D C 1
ATOM 8103 O O . GLY D 1 289 ? 30.95654 108.79283 -15.66692 1.000 23.23804 268 GLY D O 1
ATOM 8104 N N . TRP D 1 290 ? 32.00020 110.30027 -14.33340 1.000 22.05821 269 TRP D N 1
ATOM 8105 C CA . TRP D 1 290 ? 31.19826 110.03075 -13.14898 1.000 21.23094 269 TRP D CA 1
ATOM 8106 C C . TRP D 1 290 ? 29.74003 110.39737 -13.37069 1.000 22.58609 269 TRP D C 1
ATOM 8107 O O . TRP D 1 290 ? 29.41791 111.43795 -13.95072 1.000 21.58956 269 TRP D O 1
ATOM 8118 N N . HIS D 1 291 ? 28.85798 109.53675 -12.87106 1.000 20.40324 270 HIS D N 1
ATOM 8119 C CA . HIS D 1 291 ? 27.43268 109.62666 -13.14231 1.000 23.04983 270 HIS D CA 1
ATOM 8120 C C . HIS D 1 291 ? 26.69560 108.94976 -12.00319 1.000 22.28233 270 HIS D C 1
ATOM 8121 O O . HIS D 1 291 ? 27.20396 107.97459 -11.43605 1.000 22.13330 270 HIS D O 1
ATOM 8128 N N . PRO D 1 292 ? 25.49529 109.41010 -11.66494 1.000 22.45050 271 PRO D N 1
ATOM 8129 C CA . PRO D 1 292 ? 24.72029 108.73012 -10.62196 1.000 16.91363 271 PRO D CA 1
ATOM 8130 C C . PRO D 1 292 ? 24.11895 107.43238 -11.13577 1.000 18.83768 271 PRO D C 1
ATOM 8131 O O . PRO D 1 292 ? 23.55010 107.37620 -12.23110 1.000 20.14930 271 PRO D O 1
ATOM 8135 N N . VAL D 1 293 ? 24.23708 106.38094 -10.32435 1.000 18.02196 272 VAL D N 1
ATOM 8136 C CA . VAL D 1 293 ? 23.58210 105.10748 -10.61673 1.000 22.07634 272 VAL D CA 1
ATOM 8137 C C . VAL D 1 293 ? 22.43994 104.80485 -9.65825 1.000 21.58585 272 VAL D C 1
ATOM 8138 O O . VAL D 1 293 ? 21.70204 103.83371 -9.88937 1.000 19.09071 272 VAL D O 1
ATOM 8142 N N . ALA D 1 294 ? 22.28316 105.58186 -8.58623 1.000 21.82682 273 ALA D N 1
ATOM 8143 C CA . ALA D 1 294 ? 21.18104 105.43058 -7.64447 1.000 21.37305 273 ALA D CA 1
ATOM 8144 C C . ALA D 1 294 ? 20.99605 106.76222 -6.93130 1.000 21.42872 273 ALA D C 1
ATOM 8145 O O . ALA D 1 294 ? 21.97454 107.44489 -6.62531 1.000 19.71570 273 ALA D O 1
ATOM 8147 N N . SER D 1 295 ? 19.74234 107.13667 -6.68950 1.000 23.22816 274 SER D N 1
ATOM 8148 C CA . SER D 1 295 ? 19.45121 108.45621 -6.14872 1.000 24.14212 274 SER D CA 1
ATOM 8149 C C . SER D 1 295 ? 18.22449 108.38280 -5.24991 1.000 24.88564 274 SER D C 1
ATOM 8150 O O . SER D 1 295 ? 17.26935 107.66404 -5.55216 1.000 26.02026 274 SER D O 1
ATOM 8153 N N . VAL D 1 296 ? 18.26361 109.10776 -4.13232 1.000 26.51528 275 VAL D N 1
ATOM 8154 C CA . VAL D 1 296 ? 17.13009 109.15123 -3.21494 1.000 27.14741 275 VAL D CA 1
ATOM 8155 C C . VAL D 1 296 ? 17.05657 110.54311 -2.59829 1.000 25.17991 275 VAL D C 1
ATOM 8156 O O . VAL D 1 296 ? 18.07766 111.19433 -2.36467 1.000 22.91192 275 VAL D O 1
ATOM 8160 N N . SER D 1 297 ? 15.83087 111.00232 -2.35413 1.000 27.45154 276 SER D N 1
ATOM 8161 C CA . SER D 1 297 ? 15.54690 112.32045 -1.80473 1.000 27.53160 276 SER D CA 1
ATOM 8162 C C . SER D 1 297 ? 15.13844 112.23321 -0.33620 1.000 28.87083 276 SER D C 1
ATOM 8163 O O . SER D 1 297 ? 14.51210 111.26116 0.09579 1.000 26.79912 276 SER D O 1
ATOM 8166 N N . ASN D 1 298 ? 15.49940 113.25907 0.43552 1.000 28.79737 277 ASN D N 1
ATOM 8167 C CA . ASN D 1 298 ? 15.11164 113.33454 1.83938 1.000 26.10958 277 ASN D CA 1
ATOM 8168 C C . ASN D 1 298 ? 13.79934 114.08488 2.04803 1.000 33.59901 277 ASN D C 1
ATOM 8169 O O . ASN D 1 298 ? 13.39679 114.30310 3.19647 1.000 37.55679 277 ASN D O 1
ATOM 8174 N N . GLY D 1 299 ? 13.12260 114.47414 0.97230 1.000 31.38262 278 GLY D N 1
ATOM 8175 C CA . GLY D 1 299 ? 11.87023 115.18819 1.10699 1.000 33.47961 278 GLY D CA 1
ATOM 8176 C C . GLY D 1 299 ? 12.00935 116.57691 1.67949 1.000 35.00345 278 GLY D C 1
ATOM 8177 O O . GLY D 1 299 ? 11.07267 117.07636 2.31029 1.000 37.62651 278 GLY D O 1
ATOM 8178 N N . GLN D 1 300 ? 13.16026 117.21508 1.47494 1.000 36.34099 279 GLN D N 1
ATOM 8179 C CA . GLN D 1 300 ? 13.43679 118.53754 2.02975 1.000 36.79456 279 GLN D CA 1
ATOM 8180 C C . GLN D 1 300 ? 13.34094 118.51503 3.55202 1.000 34.96222 279 GLN D C 1
ATOM 8181 O O . GLN D 1 300 ? 12.76621 119.40558 4.17794 1.000 36.08066 279 GLN D O 1
ATOM 8187 N N . LYS D 1 301 ? 13.86646 117.44380 4.13784 1.000 34.75474 280 LYS D N 1
ATOM 8188 C CA . LYS D 1 301 ? 14.12624 117.32907 5.56347 1.000 37.51268 280 LYS D CA 1
ATOM 8189 C C . LYS D 1 301 ? 15.56372 116.86318 5.73471 1.000 32.68730 280 LYS D C 1
ATOM 8190 O O . LYS D 1 301 ? 16.14017 116.25125 4.83584 1.000 33.36428 280 LYS D O 1
ATOM 8196 N N . ARG D 1 302 ? 16.15995 117.18110 6.87822 1.000 32.45420 281 ARG D N 1
ATOM 8197 C CA . ARG D 1 302 ? 17.53282 116.74945 7.12407 1.000 30.72211 281 ARG D CA 1
ATOM 8198 C C . ARG D 1 302 ? 17.62867 115.22234 7.14847 1.000 31.43159 281 ARG D C 1
ATOM 8199 O O . ARG D 1 302 ? 16.68864 114.52186 7.54397 1.000 31.71557 281 ARG D O 1
ATOM 8207 N N . TRP D 1 303 ? 18.76252 114.70295 6.67804 1.000 23.30819 282 TRP D N 1
ATOM 8208 C CA . TRP D 1 303 ? 19.02907 113.27825 6.81523 1.000 21.92027 282 TRP D CA 1
ATOM 8209 C C . TRP D 1 303 ? 19.19253 112.91942 8.28634 1.000 24.19010 282 TRP D C 1
ATOM 8210 O O . TRP D 1 303 ? 19.70685 113.70340 9.08939 1.000 25.85555 282 TRP D O 1
ATOM 8221 N N . ASP D 1 304 ? 18.77532 111.71132 8.63159 1.000 24.31422 283 ASP D N 1
ATOM 8222 C CA . ASP D 1 304 ? 18.94025 111.17025 9.97663 1.000 23.69835 283 ASP D CA 1
ATOM 8223 C C . ASP D 1 304 ? 19.93574 110.01928 9.89255 1.000 24.95163 283 ASP D C 1
ATOM 8224 O O . ASP D 1 304 ? 19.64751 108.98664 9.27384 1.000 23.52936 283 ASP D O 1
ATOM 8229 N N . ALA D 1 305 ? 21.09609 110.19205 10.53422 1.000 23.18938 284 ALA D N 1
ATOM 8230 C CA . ALA D 1 305 ? 22.14795 109.18330 10.44636 1.000 21.21948 284 ALA D CA 1
ATOM 8231 C C . ALA D 1 305 ? 21.70351 107.84870 11.01954 1.000 23.36952 284 ALA D C 1
ATOM 8232 O O . ALA D 1 305 ? 22.20328 106.80336 10.59276 1.000 20.94808 284 ALA D O 1
ATOM 8234 N N . ASN D 1 306 ? 20.76796 107.85712 11.97673 1.000 23.56728 285 ASN D N 1
ATOM 8235 C CA . ASN D 1 306 ? 20.24429 106.61062 12.52207 1.000 24.96426 285 ASN D CA 1
ATOM 8236 C C . ASN D 1 306 ? 19.27276 105.90836 11.58534 1.000 23.83061 285 ASN D C 1
ATOM 8237 O O . ASN D 1 306 ? 18.88563 104.77228 11.87721 1.000 21.61295 285 ASN D O 1
ATOM 8242 N N . LYS D 1 307 ? 18.87016 106.55321 10.48296 1.000 23.19010 286 LYS D N 1
ATOM 8243 C CA . LYS D 1 307 ? 18.01950 105.94570 9.46700 1.000 22.00006 286 LYS D CA 1
ATOM 8244 C C . LYS D 1 307 ? 18.74411 105.71352 8.14877 1.000 24.74598 286 LYS D C 1
ATOM 8245 O O . LYS D 1 307 ? 18.18469 105.06065 7.25883 1.000 25.96440 286 LYS D O 1
ATOM 8251 N N . LEU D 1 308 ? 19.96548 106.23300 7.99453 1.000 21.71955 287 LEU D N 1
ATOM 8252 C CA . LEU D 1 308 ? 20.63363 106.16368 6.70071 1.000 22.72439 287 LEU D CA 1
ATOM 8253 C C . LEU D 1 308 ? 21.04865 104.74140 6.35790 1.000 23.76659 287 LEU D C 1
ATOM 8254 O O . LEU D 1 308 ? 21.19400 104.41031 5.17436 1.000 20.67689 287 LEU D O 1
ATOM 8259 N N . GLY D 1 309 ? 21.26319 103.89695 7.36950 1.000 22.31443 288 GLY D N 1
ATOM 8260 C CA . GLY D 1 309 ? 21.60928 102.51702 7.08784 1.000 19.11102 288 GLY D CA 1
ATOM 8261 C C . GLY D 1 309 ? 20.55634 101.83744 6.23831 1.000 21.23006 288 GLY D C 1
ATOM 8262 O O . GLY D 1 309 ? 20.85560 101.28287 5.17765 1.000 18.65607 288 GLY D O 1
ATOM 8263 N N . ALA D 1 310 ? 19.29426 101.94306 6.65516 1.000 19.49412 289 ALA D N 1
ATOM 8264 C CA . ALA D 1 310 ? 18.21190 101.33095 5.89867 1.000 17.93844 289 ALA D CA 1
ATOM 8265 C C . ALA D 1 310 ? 18.02671 102.00218 4.54070 1.000 19.12684 289 ALA D C 1
ATOM 8266 O O . ALA D 1 310 ? 17.64537 101.33777 3.57142 1.000 16.83063 289 ALA D O 1
ATOM 8268 N N . ILE D 1 311 ? 18.26116 103.31554 4.46065 1.000 20.19406 290 ILE D N 1
ATOM 8269 C CA . ILE D 1 311 ? 18.13554 104.03045 3.19266 1.000 21.82079 290 ILE D CA 1
ATOM 8270 C C . ILE D 1 311 ? 19.25700 103.62775 2.23469 1.000 20.56268 290 ILE D C 1
ATOM 8271 O O . ILE D 1 311 ? 19.01784 103.35948 1.05173 1.000 18.59327 290 ILE D O 1
ATOM 8276 N N . MET D 1 312 ? 20.49959 103.59522 2.72725 1.000 18.69168 291 MET D N 1
ATOM 8277 C CA . MET D 1 312 ? 21.60727 103.09991 1.91489 1.000 18.78856 291 MET D CA 1
ATOM 8278 C C . MET D 1 312 ? 21.34401 101.67459 1.43300 1.000 19.63412 291 MET D C 1
ATOM 8279 O O . MET D 1 312 ? 21.61419 101.33739 0.27275 1.000 19.86944 291 MET D O 1
ATOM 8284 N N . ALA D 1 313 ? 20.80778 100.82592 2.31062 1.000 18.88146 292 ALA D N 1
ATOM 8285 C CA . ALA D 1 313 ? 20.63732 99.41902 1.97525 1.000 18.39368 292 ALA D CA 1
ATOM 8286 C C . ALA D 1 313 ? 19.56405 99.22723 0.91259 1.000 22.23495 292 ALA D C 1
ATOM 8287 O O . ALA D 1 313 ? 19.77017 98.50409 -0.07146 1.000 20.89469 292 ALA D O 1
ATOM 8289 N N . ALA D 1 314 ? 18.41470 99.87113 1.09188 1.000 16.59923 293 ALA D N 1
ATOM 8290 C CA . ALA D 1 314 ? 17.27131 99.63555 0.22920 1.000 17.83392 293 ALA D CA 1
ATOM 8291 C C . ALA D 1 314 ? 17.24294 100.55621 -0.97563 1.000 20.63192 293 ALA D C 1
ATOM 8292 O O . ALA D 1 314 ? 16.82201 100.13258 -2.05413 1.000 18.84794 293 ALA D O 1
ATOM 8294 N N . ASP D 1 315 ? 17.70817 101.79539 -0.83268 1.000 22.90730 294 ASP D N 1
ATOM 8295 C CA . ASP D 1 315 ? 17.53405 102.78666 -1.88071 1.000 22.18206 294 ASP D CA 1
ATOM 8296 C C . ASP D 1 315 ? 18.79901 103.08853 -2.66945 1.000 21.72265 294 ASP D C 1
ATOM 8297 O O . ASP D 1 315 ? 18.69575 103.65467 -3.76510 1.000 19.42550 294 ASP D O 1
ATOM 8302 N N . ILE D 1 316 ? 19.97800 102.71419 -2.16837 1.000 17.92982 295 ILE D N 1
ATOM 8303 C CA . ILE D 1 316 ? 21.24323 103.03290 -2.82971 1.000 20.58982 295 ILE D CA 1
ATOM 8304 C C . ILE D 1 316 ? 21.93772 101.77706 -3.34616 1.000 21.11275 295 ILE D C 1
ATOM 8305 O O . ILE D 1 316 ? 22.07085 101.58476 -4.56065 1.000 21.53856 295 ILE D O 1
ATOM 8310 N N . PHE D 1 317 ? 22.37237 100.89533 -2.44093 1.000 19.68894 296 PHE D N 1
ATOM 8311 C CA . PHE D 1 317 ? 23.15504 99.73560 -2.85148 1.000 20.24528 296 PHE D CA 1
ATOM 8312 C C . PHE D 1 317 ? 22.31572 98.49723 -3.13773 1.000 21.15757 296 PHE D C 1
ATOM 8313 O O . PHE D 1 317 ? 22.82415 97.55829 -3.76138 1.000 21.62582 296 PHE D O 1
ATOM 8321 N N . GLY D 1 318 ? 21.05588 98.46947 -2.70726 1.000 19.70654 297 GLY D N 1
ATOM 8322 C CA . GLY D 1 318 ? 20.19190 97.33937 -2.99576 1.000 18.31451 297 GLY D CA 1
ATOM 8323 C C . GLY D 1 318 ? 20.53347 96.06033 -2.26713 1.000 19.33343 297 GLY D C 1
ATOM 8324 O O . GLY D 1 318 ? 20.26796 94.97149 -2.79009 1.000 15.97469 297 GLY D O 1
ATOM 8325 N N . THR D 1 319 ? 21.13126 96.16046 -1.07227 1.000 20.29757 298 THR D N 1
ATOM 8326 C CA . THR D 1 319 ? 21.42651 94.98452 -0.25909 1.000 16.61608 298 THR D CA 1
ATOM 8327 C C . THR D 1 319 ? 20.23115 94.54447 0.59084 1.000 18.82515 298 THR D C 1
ATOM 8328 O O . THR D 1 319 ? 20.22325 93.41671 1.10038 1.000 18.45400 298 THR D O 1
ATOM 8332 N N . ARG D 1 320 ? 19.23215 95.40573 0.76646 1.000 17.25204 299 ARG D N 1
ATOM 8333 C CA . ARG D 1 320 ? 17.97512 95.03704 1.40007 1.000 20.52829 299 ARG D CA 1
ATOM 8334 C C . ARG D 1 320 ? 16.81949 95.35237 0.46080 1.000 20.63662 299 ARG D C 1
ATOM 8335 O O . ARG D 1 320 ? 16.92237 96.23869 -0.39349 1.000 17.16247 299 ARG D O 1
ATOM 8343 N N . ASN D 1 321 ? 15.72282 94.60874 0.60570 1.000 18.89071 300 ASN D N 1
ATOM 8344 C CA . ASN D 1 321 ? 14.56164 94.87711 -0.22973 1.000 17.94533 300 ASN D CA 1
ATOM 8345 C C . ASN D 1 321 ? 13.74610 96.02143 0.36398 1.000 19.40535 300 ASN D C 1
ATOM 8346 O O . ASN D 1 321 ? 13.80660 96.30850 1.56174 1.000 21.45602 300 ASN D O 1
ATOM 8351 N N . THR D 1 322 ? 12.97575 96.68424 -0.49502 1.000 24.75553 301 THR D N 1
ATOM 8352 C CA . THR D 1 322 ? 12.19030 97.83756 -0.06847 1.000 24.63006 301 THR D CA 1
ATOM 8353 C C . THR D 1 322 ? 10.83258 97.45139 0.49269 1.000 23.52358 301 THR D C 1
ATOM 8354 O O . THR D 1 322 ? 10.26931 98.19170 1.30881 1.000 28.35341 301 THR D O 1
ATOM 8358 N N . GLY D 1 323 ? 10.28783 96.32469 0.06259 1.000 21.64422 302 GLY D N 1
ATOM 8359 C CA . GLY D 1 323 ? 8.91029 96.00317 0.35946 1.000 23.12628 302 GLY D CA 1
ATOM 8360 C C . GLY D 1 323 ? 7.97097 96.82085 -0.50494 1.000 27.97277 302 GLY D C 1
ATOM 8361 O O . GLY D 1 323 ? 8.37602 97.67398 -1.30202 1.000 27.94375 302 GLY D O 1
ATOM 8362 N N . LEU D 1 324 ? 6.67827 96.55401 -0.33387 1.000 27.58957 303 LEU D N 1
ATOM 8363 C CA . LEU D 1 324 ? 5.66551 97.3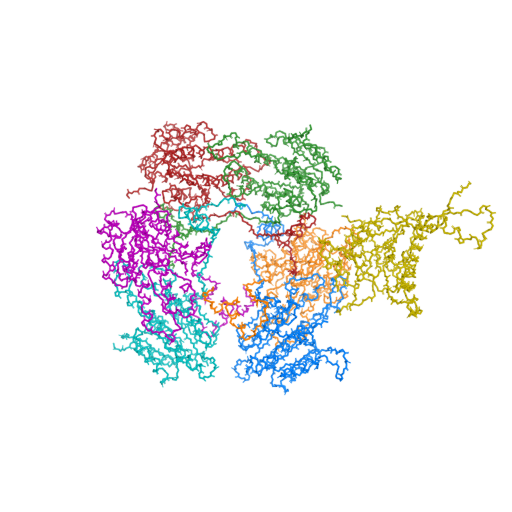1683 -1.04785 1.000 31.14080 303 LEU D CA 1
ATOM 8364 C C . LEU D 1 324 ? 5.69855 98.77170 -0.59675 1.000 35.35193 303 LEU D C 1
ATOM 8365 O O . LEU D 1 324 ? 5.74186 99.05843 0.60216 1.000 37.82743 303 LEU D O 1
ATOM 8370 N N . ARG D 1 325 ? 5.71629 99.69113 -1.56252 1.000 43.44515 304 ARG D N 1
ATOM 8371 C CA . ARG D 1 325 ? 5.72151 101.12484 -1.29013 1.000 45.59778 304 ARG D CA 1
ATOM 8372 C C . ARG D 1 325 ? 4.69041 101.81212 -2.17174 1.000 56.67131 304 ARG D C 1
ATOM 8373 O O . ARG D 1 325 ? 4.61017 101.53144 -3.37264 1.000 62.23287 304 ARG D O 1
ATOM 8381 N N . LEU D 1 326 ? 3.90537 102.70434 -1.57684 1.000 63.19279 305 LEU D N 1
ATOM 8382 C CA . LEU D 1 326 ? 2.99344 103.55194 -2.33847 1.000 72.98994 305 LEU D CA 1
ATOM 8383 C C . LEU D 1 326 ? 3.66431 104.89407 -2.62864 1.000 77.90287 305 LEU D C 1
ATOM 8384 O O . LEU D 1 326 ? 3.80111 105.29979 -3.78280 1.000 76.46410 305 LEU D O 1
ATOM 8386 N N . THR E 1 23 ? 32.89785 139.19316 -39.74994 1.000 95.64017 2 THR E N 1
ATOM 8387 C CA . THR E 1 23 ? 33.08289 137.88330 -40.36745 1.000 92.74728 2 THR E CA 1
ATOM 8388 C C . THR E 1 23 ? 31.88887 136.96723 -40.12163 1.000 86.24012 2 THR E C 1
ATOM 8389 O O . THR E 1 23 ? 31.67048 136.50779 -38.99971 1.000 95.22674 2 THR E O 1
ATOM 8393 N N . GLY E 1 24 ? 31.11432 136.70845 -41.17817 1.000 78.64496 3 GLY E N 1
ATOM 8394 C CA . GLY E 1 24 ? 29.99614 135.79662 -41.07218 1.000 67.59548 3 GLY E CA 1
ATOM 8395 C C . GLY E 1 24 ? 30.42015 134.34505 -41.20666 1.000 66.61498 3 GLY E C 1
ATOM 8396 O O . GLY E 1 24 ? 31.45497 134.02701 -41.79324 1.000 68.62301 3 GLY E O 1
ATOM 8397 N N . LEU E 1 25 ? 29.59764 133.45335 -40.64483 1.000 61.64365 4 LEU E N 1
ATOM 8398 C CA . LEU E 1 25 ? 29.88105 132.02200 -40.73485 1.000 62.05810 4 LEU E CA 1
ATOM 8399 C C . LEU E 1 25 ? 30.07168 131.57216 -42.17414 1.000 61.54669 4 LEU E C 1
ATOM 8400 O O . LEU E 1 25 ? 30.96853 130.77580 -42.47193 1.000 61.25924 4 LEU E O 1
ATOM 8405 N N . LEU E 1 26 ? 29.25503 132.09799 -43.08492 1.000 60.73828 5 LEU E N 1
ATOM 8406 C CA . LEU E 1 26 ? 29.17725 131.61633 -44.45636 1.000 58.42202 5 LEU E CA 1
ATOM 8407 C C . LEU E 1 26 ? 29.73909 132.61606 -45.45818 1.000 66.53406 5 LEU E C 1
ATOM 8408 O O . LEU E 1 26 ? 29.35936 132.57872 -46.63400 1.000 66.91911 5 LEU E O 1
ATOM 8413 N N . ASP E 1 27 ? 30.63032 133.50944 -45.01755 1.000 64.04702 6 ASP E N 1
ATOM 8414 C CA . ASP E 1 27 ? 31.22353 134.48599 -45.92301 1.000 61.40393 6 ASP E CA 1
ATOM 8415 C C . ASP E 1 27 ? 31.86338 133.78730 -47.11319 1.000 63.76930 6 ASP E C 1
ATOM 8416 O O . ASP E 1 27 ? 32.61003 132.81649 -46.95297 1.000 61.47438 6 ASP E O 1
ATOM 8421 N N . GLY E 1 28 ? 31.55577 134.28099 -48.31252 1.000 64.67254 7 GLY E N 1
ATOM 8422 C CA . GLY E 1 28 ? 32.11512 133.74099 -49.53151 1.000 62.92656 7 GLY E CA 1
ATOM 8423 C C . GLY E 1 28 ? 31.41756 132.51601 -50.07691 1.000 66.03118 7 GLY E C 1
ATOM 8424 O O . GLY E 1 28 ? 31.78302 132.05128 -51.16400 1.000 65.28119 7 GLY E O 1
ATOM 8425 N N . LYS E 1 29 ? 30.42774 131.98008 -49.37104 1.000 64.80376 8 LYS E N 1
ATOM 8426 C CA . LYS E 1 29 ? 29.75450 130.76679 -49.80385 1.000 67.29986 8 LYS E CA 1
ATOM 8427 C C . LYS E 1 29 ? 28.51100 131.11371 -50.61266 1.000 65.33667 8 LYS E C 1
ATOM 8428 O O . LYS E 1 29 ? 27.88944 132.16249 -50.41835 1.000 63.49052 8 LYS E O 1
ATOM 8434 N N . VAL E 1 30 ? 28.14111 130.20619 -51.51240 1.000 61.11253 9 VAL E N 1
ATOM 8435 C CA . VAL E 1 30 ? 26.93886 130.33634 -52.32557 1.000 58.94232 9 VAL E CA 1
ATOM 8436 C C . VAL E 1 30 ? 26.00643 129.18264 -51.98253 1.000 62.21801 9 VAL E C 1
ATOM 8437 O O . VAL E 1 30 ? 26.41650 128.01427 -52.00068 1.000 59.58614 9 VAL E O 1
ATOM 8441 N N . ALA E 1 31 ? 24.75995 129.51262 -51.65512 1.000 60.93269 10 ALA E N 1
ATOM 8442 C CA . ALA E 1 31 ? 23.79215 128.53290 -51.18910 1.000 58.10490 10 ALA E CA 1
ATOM 8443 C C . ALA E 1 31 ? 22.51949 128.63141 -52.01293 1.000 62.32730 10 ALA E C 1
ATOM 8444 O O . ALA E 1 31 ? 22.03905 129.73150 -52.30317 1.000 60.27445 10 ALA E O 1
ATOM 8446 N N . LEU E 1 32 ? 21.98138 127.47201 -52.38269 1.000 62.40102 11 LEU E N 1
ATOM 8447 C CA . LEU E 1 32 ? 20.69385 127.35557 -53.05331 1.000 55.95885 11 LEU E CA 1
ATOM 8448 C C . LEU E 1 32 ? 19.66494 126.82615 -52.06444 1.000 57.55701 11 LEU E C 1
ATOM 8449 O O . LEU E 1 32 ? 19.89838 125.80524 -51.40785 1.000 59.85207 11 LEU E O 1
ATOM 8454 N N . VAL E 1 33 ? 18.53814 127.52395 -51.95057 1.000 56.81703 12 VAL E N 1
ATOM 8455 C CA . VAL E 1 33 ? 17.41701 127.09449 -51.12003 1.000 56.82590 12 VAL E CA 1
ATOM 8456 C C . VAL E 1 33 ? 16.19848 126.93696 -52.01522 1.000 61.44149 12 VAL E C 1
ATOM 8457 O O . VAL E 1 33 ? 15.72147 127.91770 -52.60130 1.000 63.30595 12 VAL E O 1
ATOM 8461 N N . THR E 1 34 ? 15.69578 125.70928 -52.11726 1.000 55.12118 13 THR E N 1
ATOM 8462 C CA . THR E 1 34 ? 14.51893 125.42457 -52.92124 1.000 56.60498 13 THR E CA 1
ATOM 8463 C C . THR E 1 34 ? 13.26694 125.65022 -52.08328 1.000 56.39458 13 THR E C 1
ATOM 8464 O O . THR E 1 34 ? 13.24690 125.35698 -50.88342 1.000 55.48743 13 THR E O 1
ATOM 8468 N N . GLY E 1 35 ? 12.22616 126.17502 -52.72429 1.000 58.04970 14 GLY E N 1
ATOM 8469 C CA . GLY E 1 35 ? 11.00543 126.53896 -52.01718 1.000 58.91491 14 GLY E CA 1
ATOM 8470 C C . GLY E 1 35 ? 11.21148 127.60712 -50.96429 1.000 64.95857 14 GLY E C 1
ATOM 8471 O O . GLY E 1 35 ? 10.65103 127.51132 -49.86442 1.000 62.50414 14 GLY E O 1
ATOM 8472 N N . ALA E 1 36 ? 11.99144 128.63984 -51.28570 1.000 67.66388 15 ALA E N 1
ATOM 8473 C CA . ALA E 1 36 ? 12.36578 129.67807 -50.33551 1.000 67.15058 15 ALA E CA 1
ATOM 8474 C C . ALA E 1 36 ? 11.41726 130.87235 -50.34326 1.000 67.60379 15 ALA E C 1
ATOM 8475 O O . ALA E 1 36 ? 11.75107 131.91519 -49.77346 1.000 73.44485 15 ALA E O 1
ATOM 8477 N N . GLY E 1 37 ? 10.24728 130.74753 -50.97012 1.000 66.77211 16 GLY E N 1
ATOM 8478 C CA . GLY E 1 37 ? 9.32259 131.86249 -51.04248 1.000 70.02712 16 GLY E CA 1
ATOM 8479 C C . GLY E 1 37 ? 8.46271 132.06464 -49.81471 1.000 76.42842 16 GLY E C 1
ATOM 8480 O O . GLY E 1 37 ? 7.99433 133.18239 -49.58425 1.000 79.89740 16 GLY E O 1
ATOM 8481 N N . HIS E 1 38 ? 8.23677 131.01731 -49.02452 1.000 86.79078 17 HIS E N 1
ATOM 8482 C CA . HIS E 1 38 ? 7.34908 131.11223 -47.87307 1.000 87.98501 17 HIS E CA 1
ATOM 8483 C C . HIS E 1 38 ? 7.87415 130.23971 -46.74372 1.000 85.53743 17 HIS E C 1
ATOM 8484 O O . HIS E 1 38 ? 8.69564 129.34536 -46.95303 1.000 86.65287 17 HIS E O 1
ATOM 8491 N N . GLY E 1 39 ? 7.40613 130.54156 -45.53551 1.000 68.83850 18 GLY E N 1
ATOM 8492 C CA . GLY E 1 39 ? 7.51742 129.61312 -44.42077 1.000 62.32482 18 GLY E CA 1
ATOM 8493 C C . GLY E 1 39 ? 8.94376 129.22919 -44.07499 1.000 65.22238 18 GLY E C 1
ATOM 8494 O O . GLY E 1 39 ? 9.83998 130.07382 -43.97179 1.000 70.19732 18 GLY E O 1
ATOM 8495 N N . ILE E 1 40 ? 9.14506 127.92359 -43.88169 1.000 61.60149 19 ILE E N 1
ATOM 8496 C CA . ILE E 1 40 ? 10.42568 127.39943 -43.40891 1.000 59.73730 19 ILE E CA 1
ATOM 8497 C C . ILE E 1 40 ? 11.55033 127.75153 -44.37860 1.000 57.44832 19 ILE E C 1
ATOM 8498 O O . ILE E 1 40 ? 12.63059 128.19285 -43.96876 1.000 57.47872 19 ILE E O 1
ATOM 8503 N N . GLY E 1 41 ? 11.31642 127.55483 -45.67829 1.000 57.51925 20 GLY E N 1
ATOM 8504 C CA . GLY E 1 41 ? 12.35991 127.81872 -46.65896 1.000 57.61738 20 GLY E CA 1
ATOM 8505 C C . GLY E 1 41 ? 12.79163 129.27388 -46.71162 1.000 64.42469 20 GLY E C 1
ATOM 8506 O O . GLY E 1 41 ? 13.97889 129.57077 -46.87253 1.000 62.54719 20 GLY E O 1
ATOM 8507 N N . ARG E 1 42 ? 11.83857 130.20335 -46.58424 1.000 63.41173 21 ARG E N 1
ATOM 8508 C CA . ARG E 1 42 ? 12.20860 131.61522 -46.52049 1.000 65.58912 21 ARG E CA 1
ATOM 8509 C C . ARG E 1 42 ? 13.07472 131.88868 -45.30040 1.000 61.22250 21 ARG E C 1
ATOM 8510 O O . ARG E 1 42 ? 14.04254 132.65627 -45.37406 1.000 59.48699 21 ARG E O 1
ATOM 8512 N N . GLY E 1 43 ? 12.74425 131.26372 -44.16859 1.000 58.86933 22 GLY E N 1
ATOM 8513 C CA . GLY E 1 43 ? 13.58136 131.40703 -42.99133 1.000 58.73280 22 GLY E CA 1
ATOM 8514 C C . GLY E 1 43 ? 14.99749 130.92352 -43.23005 1.000 59.86076 22 GLY E C 1
ATOM 8515 O O . GLY E 1 43 ? 15.96350 131.57975 -42.83078 1.000 58.93510 22 GLY E O 1
ATOM 8516 N N . HIS E 1 44 ? 15.14157 129.77860 -43.90026 1.000 57.92323 23 HIS E N 1
ATOM 8517 C CA . HIS E 1 44 ? 16.47252 129.28591 -44.23583 1.000 58.80034 23 HIS E CA 1
ATOM 8518 C C . HIS E 1 44 ? 17.22580 130.28907 -45.10479 1.000 59.45859 23 HIS E C 1
ATOM 8519 O O . HIS E 1 44 ? 18.38484 130.61992 -44.82706 1.000 58.14103 23 HIS E O 1
ATOM 8526 N N . ALA E 1 45 ? 16.57698 130.78759 -46.16136 1.000 58.48302 24 ALA E N 1
ATOM 8527 C CA . ALA E 1 45 ? 17.22151 131.74508 -47.05951 1.000 63.04142 24 ALA E CA 1
ATOM 8528 C C . ALA E 1 45 ? 17.65047 133.01219 -46.31871 1.000 61.26772 24 ALA E C 1
ATOM 8529 O O . ALA E 1 45 ? 18.76579 133.51316 -46.51265 1.000 59.61216 24 ALA E O 1
ATOM 8531 N N . LEU E 1 46 ? 16.76942 133.55284 -45.47220 1.000 59.65417 25 LEU E N 1
ATOM 8532 C CA . LEU E 1 46 ? 17.12900 134.73016 -44.68649 1.000 60.10810 25 LEU E CA 1
ATOM 8533 C C . LEU E 1 46 ? 18.28426 134.42950 -43.74030 1.000 63.75344 25 LEU E C 1
ATOM 8534 O O . LEU E 1 46 ? 19.21011 135.23892 -43.60315 1.000 67.15750 25 LEU E O 1
ATOM 8539 N N . GLU E 1 47 ? 18.24842 133.26783 -43.08031 1.000 61.00856 26 GLU E N 1
ATOM 8540 C CA . GLU E 1 47 ? 19.26799 132.94050 -42.08811 1.000 58.89498 26 GLU E CA 1
ATOM 8541 C C . GLU E 1 47 ? 20.64179 132.80390 -42.73375 1.000 59.86507 26 GLU E C 1
ATOM 8542 O O . GLU E 1 47 ? 21.62658 133.37009 -42.24329 1.000 60.70152 26 GLU E O 1
ATOM 8548 N N . LEU E 1 48 ? 20.72364 132.06276 -43.84467 1.000 58.57972 27 LEU E N 1
ATOM 8549 C CA . LEU E 1 48 ? 22.00136 131.88006 -44.52903 1.000 58.52021 27 LEU E CA 1
ATOM 8550 C C . LEU E 1 48 ? 22.56287 133.20799 -45.01693 1.000 64.74261 27 LEU E C 1
ATOM 8551 O O . LEU E 1 48 ? 23.77171 133.45363 -44.91758 1.000 66.48110 27 LEU E O 1
ATOM 8556 N N . ALA E 1 49 ? 21.69895 134.07780 -45.54907 1.000 62.89963 28 ALA E N 1
ATOM 8557 C CA . ALA E 1 49 ? 22.16051 135.37228 -46.03817 1.000 63.74303 28 ALA E CA 1
ATOM 8558 C C . ALA E 1 49 ? 22.64196 136.25703 -44.89479 1.000 61.75384 28 ALA E C 1
ATOM 8559 O O . ALA E 1 49 ? 23.60102 137.01948 -45.05842 1.000 62.94212 28 ALA E O 1
ATOM 8561 N N . LYS E 1 50 ? 21.98218 136.17686 -43.73363 1.000 63.33099 29 LYS E N 1
ATOM 8562 C CA . LYS E 1 50 ? 22.42137 136.94057 -42.56903 1.000 60.62423 29 LYS E CA 1
ATOM 8563 C C . LYS E 1 50 ? 23.84037 136.57572 -42.16267 1.000 61.38642 29 LYS E C 1
ATOM 8564 O O . LYS E 1 50 ? 24.57899 137.42897 -41.65979 1.000 62.41995 29 LYS E O 1
ATOM 8566 N N . HIS E 1 51 ? 24.23767 135.32130 -42.37090 1.000 59.84171 30 HIS E N 1
ATOM 8567 C CA . HIS E 1 51 ? 25.55402 134.83467 -41.98160 1.000 62.75521 30 HIS E CA 1
ATOM 8568 C C . HIS E 1 51 ? 26.57969 134.91194 -43.10368 1.000 63.45219 30 HIS E C 1
ATOM 8569 O O . HIS E 1 51 ? 27.63193 134.27194 -43.00465 1.000 61.00045 30 HIS E O 1
ATOM 8576 N N . GLY E 1 52 ? 26.29191 135.65663 -44.17080 1.000 60.78361 31 GLY E N 1
ATOM 8577 C CA . GLY E 1 52 ? 27.28027 135.99753 -45.17515 1.000 60.42547 31 GLY E CA 1
ATOM 8578 C C . GLY E 1 52 ? 27.14801 135.25447 -46.48324 1.000 65.87577 31 GLY E C 1
ATOM 8579 O O . GLY E 1 52 ? 27.88763 135.56327 -47.42609 1.000 66.05312 31 GLY E O 1
ATOM 8580 N N . ALA E 1 53 ? 26.25715 134.27323 -46.57122 1.000 70.88237 32 ALA E N 1
ATOM 8581 C CA . ALA E 1 53 ? 26.09665 133.51874 -47.80322 1.000 70.47114 32 ALA E CA 1
ATOM 8582 C C . ALA E 1 53 ? 25.31488 134.31544 -48.83927 1.000 69.33258 32 ALA E C 1
ATOM 8583 O O . ALA E 1 53 ? 24.40097 135.07819 -48.51297 1.000 68.91261 32 ALA E O 1
ATOM 8585 N N . THR E 1 54 ? 25.69229 134.13125 -50.10098 1.000 70.16555 33 THR E N 1
ATOM 8586 C CA . THR E 1 54 ? 24.85411 134.53243 -51.22255 1.000 68.77766 33 THR E CA 1
ATOM 8587 C C . THR E 1 54 ? 23.82021 133.44207 -51.47042 1.000 65.41722 33 THR E C 1
ATOM 8588 O O . THR E 1 54 ? 24.17902 132.30228 -51.78092 1.000 63.25863 33 THR E O 1
ATOM 8592 N N . VAL E 1 55 ? 22.54484 133.78170 -51.32743 1.000 64.62600 34 VAL E N 1
ATOM 8593 C CA . VAL E 1 55 ? 21.46608 132.80393 -51.36852 1.000 63.96313 34 VAL E CA 1
ATOM 8594 C C . VAL E 1 55 ? 20.76869 132.88999 -52.71983 1.000 67.06976 34 VAL E C 1
ATOM 8595 O O . VAL E 1 55 ? 20.35898 133.97514 -53.14909 1.000 66.51306 34 VAL E O 1
ATOM 8599 N N . ILE E 1 56 ? 20.63512 131.74921 -53.39110 1.000 69.32497 35 ILE E N 1
ATOM 8600 C CA . ILE E 1 56 ? 19.82115 131.63886 -54.59803 1.000 68.67717 35 ILE E CA 1
ATOM 8601 C C . ILE E 1 56 ? 18.40559 131.27960 -54.15888 1.000 64.81764 35 ILE E C 1
ATOM 8602 O O . ILE E 1 56 ? 18.13755 130.13913 -53.77185 1.000 65.91615 35 ILE E O 1
ATOM 8607 N N . VAL E 1 57 ? 17.49522 132.24810 -54.22543 1.000 60.30542 36 VAL E N 1
ATOM 8608 C CA . VAL E 1 57 ? 16.13801 132.07724 -53.71634 1.000 60.24472 36 VAL E CA 1
ATOM 8609 C C . VAL E 1 57 ? 15.29910 131.44711 -54.82540 1.000 61.68287 36 VAL E C 1
ATOM 8610 O O . VAL E 1 57 ? 14.89482 132.12107 -55.77606 1.000 64.04456 36 VAL E O 1
ATOM 8614 N N . ASN E 1 58 ? 15.05156 130.14033 -54.71166 1.000 61.69813 37 ASN E N 1
ATOM 8615 C CA . ASN E 1 58 ? 14.26015 129.39177 -55.68422 1.000 63.58481 37 ASN E CA 1
ATOM 8616 C C . ASN E 1 58 ? 12.83176 129.20472 -55.17717 1.000 62.09054 37 ASN E C 1
ATOM 8617 O O . ASN E 1 58 ? 12.62610 128.71433 -54.06147 1.000 61.78485 37 ASN E O 1
ATOM 8622 N N . ASP E 1 59 ? 11.85369 129.59357 -55.99665 1.000 60.00277 38 ASP E N 1
ATOM 8623 C CA . ASP E 1 59 ? 10.43727 129.35710 -55.72901 1.000 63.20538 38 ASP E CA 1
ATOM 8624 C C . ASP E 1 59 ? 9.64263 129.74896 -56.96752 1.000 73.58849 38 ASP E C 1
ATOM 8625 O O . ASP E 1 59 ? 10.06120 130.63026 -57.72606 1.000 74.47209 38 ASP E O 1
ATOM 8630 N N . LEU E 1 60 ? 8.48602 129.10248 -57.15167 1.000 66.62015 39 LEU E N 1
ATOM 8631 C CA . LEU E 1 60 ? 7.63135 129.31631 -58.31770 1.000 61.03520 39 LEU E CA 1
ATOM 8632 C C . LEU E 1 60 ? 6.38446 130.16305 -58.04920 1.000 66.40574 39 LEU E C 1
ATOM 8633 O O . LEU E 1 60 ? 5.59135 130.37039 -58.97245 1.000 66.02760 39 LEU E O 1
ATOM 8638 N N . GLY E 1 61 ? 6.16223 130.62561 -56.81135 1.000 86.93248 40 GLY E N 1
ATOM 8639 C CA . GLY E 1 61 ? 4.90560 131.27190 -56.47535 1.000 88.95411 40 GLY E CA 1
ATOM 8640 C C . GLY E 1 61 ? 4.85424 132.74575 -56.86723 1.000 89.91776 40 GLY E C 1
ATOM 8641 O O . GLY E 1 61 ? 5.86712 133.38804 -57.14647 1.000 87.42724 40 GLY E O 1
ATOM 8642 N N . THR E 1 62 ? 3.63780 133.29025 -56.88253 1.000 90.00105 41 THR E N 1
ATOM 8643 C CA . THR E 1 62 ? 3.42810 134.70232 -57.22327 1.000 94.91882 41 THR E CA 1
ATOM 8644 C C . THR E 1 62 ? 3.21019 135.57450 -55.98408 1.000 92.68146 41 THR E C 1
ATOM 8645 O O . THR E 1 62 ? 3.04484 135.07070 -54.87223 1.000 94.84525 41 THR E O 1
ATOM 8649 N N . GLY E 1 70 ? 6.28902 140.47582 -58.94430 1.000 67.05556 49 GLY E N 1
ATOM 8650 C CA . GLY E 1 70 ? 5.15414 139.60524 -59.20038 1.000 70.34366 49 GLY E CA 1
ATOM 8651 C C . GLY E 1 70 ? 5.43625 138.13720 -58.93121 1.000 72.33165 49 GLY E C 1
ATOM 8652 O O . GLY E 1 70 ? 4.54517 137.29355 -59.04781 1.000 70.16580 49 GLY E O 1
ATOM 8653 N N . LYS E 1 71 ? 6.68524 137.83472 -58.57629 1.000 76.06730 50 LYS E N 1
ATOM 8654 C CA . LYS E 1 71 ? 7.12812 136.48248 -58.25205 1.000 75.24496 50 LYS E CA 1
ATOM 8655 C C . LYS E 1 71 ? 7.66339 136.48080 -56.82756 1.000 71.24380 50 LYS E C 1
ATOM 8656 O O . LYS E 1 71 ? 8.44016 137.36530 -56.45404 1.000 68.85790 50 LYS E O 1
ATOM 8658 N N . VAL E 1 72 ? 7.25240 135.48609 -56.03659 1.000 77.23229 51 VAL E N 1
ATOM 8659 C CA . VAL E 1 72 ? 7.56019 135.50516 -54.60854 1.000 74.67790 51 VAL E CA 1
ATOM 8660 C C . VAL E 1 72 ? 9.06037 135.37341 -54.35432 1.000 69.12608 51 VAL E C 1
ATOM 8661 O O . VAL E 1 72 ? 9.56826 135.88786 -53.35057 1.000 67.07245 51 VAL E O 1
ATOM 8665 N N . ALA E 1 73 ? 9.79916 134.70809 -55.24808 1.000 68.82022 52 ALA E N 1
ATOM 8666 C CA . ALA E 1 73 ? 11.24447 134.59825 -55.06097 1.000 62.73291 52 ALA E CA 1
ATOM 8667 C C . ALA E 1 73 ? 11.91815 135.96399 -55.12626 1.000 65.66034 52 ALA E C 1
ATOM 8668 O O . ALA E 1 73 ? 12.86672 136.23114 -54.37883 1.000 63.29015 52 ALA E O 1
ATOM 8670 N N . ASP E 1 74 ? 11.43747 136.84750 -56.00645 1.000 63.58646 53 ASP E N 1
ATOM 8671 C CA . ASP E 1 74 ? 11.98662 138.19891 -56.05315 1.000 65.83016 53 ASP E CA 1
ATOM 8672 C C . ASP E 1 74 ? 11.71609 138.93399 -54.74771 1.000 66.89534 53 ASP E C 1
ATOM 8673 O O . ASP E 1 74 ? 12.60584 139.59697 -54.20126 1.000 65.94537 53 ASP E O 1
ATOM 8678 N N . GLU E 1 75 ? 10.49565 138.80299 -54.22271 1.000 64.32723 54 GLU E N 1
ATOM 8679 C CA . GLU E 1 75 ? 10.13186 139.46127 -52.97257 1.000 64.46337 54 GLU E CA 1
ATOM 8680 C C . GLU E 1 75 ? 11.06294 139.05823 -51.83256 1.000 68.71824 54 GLU E C 1
ATOM 8681 O O . GLU E 1 75 ? 11.42693 139.89216 -50.99411 1.000 69.37424 54 GLU E O 1
ATOM 8687 N N . VAL E 1 76 ? 11.46215 137.78428 -51.78647 1.000 67.04969 55 VAL E N 1
ATOM 8688 C CA . VAL E 1 76 ? 12.36663 137.32496 -50.73710 1.000 63.28249 55 VAL E CA 1
ATOM 8689 C C . VAL E 1 76 ? 13.76824 137.88929 -50.95166 1.000 68.12717 55 VAL E C 1
ATOM 8690 O O . VAL E 1 76 ? 14.44525 138.28629 -49.99318 1.000 62.74629 55 VAL E O 1
ATOM 8694 N N . VAL E 1 77 ? 14.22487 137.93693 -52.20877 1.000 66.28843 56 VAL E N 1
ATOM 8695 C CA . VAL E 1 77 ? 15.51407 138.55545 -52.51526 1.000 66.92625 56 VAL E CA 1
ATOM 8696 C C . VAL E 1 77 ? 15.52822 140.00646 -52.04670 1.000 68.37545 56 VAL E C 1
ATOM 8697 O O . VAL E 1 77 ? 16.51933 140.48335 -51.47952 1.000 67.24240 56 VAL E O 1
ATOM 8701 N N . THR E 1 78 ? 14.42635 140.72878 -52.27462 1.000 67.47135 57 THR E N 1
ATOM 8702 C CA . THR E 1 78 ? 14.34619 142.12517 -51.85474 1.000 67.16125 57 THR E CA 1
ATOM 8703 C C . THR E 1 78 ? 14.51509 142.25416 -50.34588 1.000 67.81297 57 THR E C 1
ATOM 8704 O O . THR E 1 78 ? 15.21596 143.15258 -49.86655 1.000 69.03640 57 THR E O 1
ATOM 8708 N N . VAL E 1 79 ? 13.88810 141.35718 -49.58204 1.000 65.89861 58 VAL E N 1
ATOM 8709 C CA . VAL E 1 79 ? 14.03319 141.37926 -48.12893 1.000 64.95301 58 VAL E CA 1
ATOM 8710 C C . VAL E 1 79 ? 15.48485 141.14071 -47.72838 1.000 66.39476 58 VAL E C 1
ATOM 8711 O O . VAL E 1 79 ? 16.01427 141.80693 -46.83045 1.000 69.59185 58 VAL E O 1
ATOM 8715 N N . ILE E 1 80 ? 16.14411 140.17524 -48.37285 1.000 68.69247 59 ILE E N 1
ATOM 8716 C CA . ILE E 1 80 ? 17.53083 139.85574 -48.03518 1.000 66.84524 59 ILE E CA 1
ATOM 8717 C C . ILE E 1 80 ? 18.43685 141.05999 -48.26759 1.000 69.39185 59 ILE E C 1
ATOM 8718 O O . ILE E 1 80 ? 19.24834 141.42418 -47.40691 1.000 71.07371 59 ILE E O 1
ATOM 8723 N N . GLU E 1 81 ? 18.31326 141.69695 -49.43273 1.000 66.84194 60 GLU E N 1
ATOM 8724 C CA . GLU E 1 81 ? 19.18687 142.82492 -49.74448 1.000 74.20944 60 GLU E CA 1
ATOM 8725 C C . GLU E 1 81 ? 18.92195 144.00920 -48.82406 1.000 74.74164 60 GLU E C 1
ATOM 8726 O O . GLU E 1 81 ? 19.86380 144.68848 -48.39623 1.000 74.85292 60 GLU E O 1
ATOM 8732 N N . SER E 1 82 ? 17.65033 144.26797 -48.50068 1.000 79.12411 61 SER E N 1
ATOM 8733 C CA . SER E 1 82 ? 17.32280 145.36468 -47.59549 1.000 80.79340 61 SER E CA 1
ATOM 8734 C C . SER E 1 82 ? 17.92093 145.15254 -46.21223 1.000 80.35280 61 SER E C 1
ATOM 8735 O O . SER E 1 82 ? 18.06289 146.11786 -45.45250 1.000 85.00598 61 SER E O 1
ATOM 8738 N N . ARG E 1 83 ? 18.24721 143.91167 -45.86104 1.000 70.99365 62 ARG E N 1
ATOM 8739 C CA . ARG E 1 83 ? 18.93225 143.60407 -44.61656 1.000 71.73122 62 ARG E CA 1
ATOM 8740 C C . ARG E 1 83 ? 20.44916 143.56149 -44.78511 1.000 68.70205 62 ARG E C 1
ATOM 8741 O O . ARG E 1 83 ? 21.15626 143.20719 -43.83822 1.000 68.05595 62 ARG E O 1
ATOM 8749 N N . GLY E 1 84 ? 20.96129 143.91879 -45.96187 1.000 69.20161 63 GLY E N 1
ATOM 8750 C CA . GLY E 1 84 ? 22.38996 143.96551 -46.19879 1.000 66.66407 63 GLY E CA 1
ATOM 8751 C C . GLY E 1 84 ? 23.00106 142.70949 -46.77863 1.000 70.83760 63 GLY E C 1
ATOM 8752 O O . GLY E 1 84 ? 24.23245 142.61018 -46.83502 1.000 65.15339 63 GLY E O 1
ATOM 8753 N N . GLY E 1 85 ? 22.18699 141.74864 -47.21792 1.000 76.52312 64 GLY E N 1
ATOM 8754 C CA . GLY E 1 85 ? 22.68273 140.49422 -47.73455 1.000 71.41076 64 GLY E CA 1
ATOM 8755 C C . GLY E 1 85 ? 22.68288 140.44555 -49.25631 1.000 73.48012 64 GLY E C 1
ATOM 8756 O O . GLY E 1 85 ? 22.27557 141.37589 -49.94850 1.000 72.34666 64 GLY E O 1
ATOM 8757 N N . LYS E 1 86 ? 23.13664 139.30534 -49.77065 1.000 76.58960 65 LYS E N 1
ATOM 8758 C CA . LYS E 1 86 ? 23.23513 139.06250 -51.20293 1.000 75.04167 65 LYS E CA 1
ATOM 8759 C C . LYS E 1 86 ? 22.30470 137.91478 -51.56752 1.000 72.17043 65 LYS E C 1
ATOM 8760 O O . LYS E 1 86 ? 22.32422 136.86585 -50.91378 1.000 72.11001 65 LYS E O 1
ATOM 8766 N N . ALA E 1 87 ? 21.50802 138.10576 -52.61773 1.000 69.23510 66 ALA E N 1
ATOM 8767 C CA . ALA E 1 87 ? 20.56374 137.08074 -53.03583 1.000 66.25605 66 ALA E CA 1
ATOM 8768 C C . ALA E 1 87 ? 20.18802 137.30173 -54.49333 1.000 68.89111 66 ALA E C 1
ATOM 8769 O O . ALA E 1 87 ? 20.18991 138.43227 -54.98838 1.000 68.18668 66 ALA E O 1
ATOM 8771 N N . VAL E 1 88 ? 19.85536 136.20019 -55.16544 1.000 70.77501 67 VAL E N 1
ATOM 8772 C CA . VAL E 1 88 ? 19.36549 136.20634 -56.53805 1.000 66.68237 67 VAL E CA 1
ATOM 8773 C C . VAL E 1 88 ? 18.19215 135.24409 -56.63170 1.000 68.48739 67 VAL E C 1
ATOM 8774 O O . VAL E 1 88 ? 18.08996 134.28174 -55.86455 1.000 71.98082 67 VAL E O 1
ATOM 8778 N N . SER E 1 89 ? 17.30052 135.50981 -57.57578 1.000 66.09632 68 SER E N 1
ATOM 8779 C CA . SER E 1 89 ? 16.13122 134.66830 -57.75362 1.000 62.55120 68 SER E CA 1
ATOM 8780 C C . SER E 1 89 ? 16.42262 133.55211 -58.74970 1.000 68.23994 68 SER E C 1
ATOM 8781 O O . SER E 1 89 ? 17.31225 133.65344 -59.59851 1.000 68.26998 68 SER E O 1
ATOM 8784 N N . ASP E 1 90 ? 15.66192 132.46846 -58.62345 1.000 66.17564 69 ASP E N 1
ATOM 8785 C CA . ASP E 1 90 ? 15.74405 131.35786 -59.55776 1.000 66.41503 69 ASP E CA 1
ATOM 8786 C C . ASP E 1 90 ? 14.36702 130.71182 -59.60792 1.000 64.86667 69 ASP E C 1
ATOM 8787 O O . ASP E 1 90 ? 13.72999 130.52343 -58.56983 1.000 65.00125 69 ASP E O 1
ATOM 8792 N N . PHE E 1 91 ? 13.91222 130.36577 -60.80832 1.000 67.10698 70 PHE E N 1
ATOM 8793 C CA . PHE E 1 91 ? 12.55244 129.87350 -60.99344 1.000 65.10802 70 PHE E CA 1
ATOM 8794 C C . PHE E 1 91 ? 12.52784 128.46828 -61.57985 1.000 61.85564 70 PHE E C 1
ATOM 8795 O O . PHE E 1 91 ? 11.62006 128.12187 -62.33536 1.000 70.41772 70 PHE E O 1
ATOM 8803 N N . SER E 1 92 ? 13.50370 127.64096 -61.22778 1.000 60.07246 71 SER E N 1
ATOM 8804 C CA . SER E 1 92 ? 13.57476 126.29958 -61.78261 1.000 60.38912 71 SER E CA 1
ATOM 8805 C C . SER E 1 92 ? 12.58024 125.37046 -61.10217 1.000 64.01863 71 SER E C 1
ATOM 8806 O O . SER E 1 92 ? 12.40160 125.40678 -59.88163 1.000 66.73174 71 SER E O 1
ATOM 8809 N N . ASP E 1 93 ? 11.93339 124.53485 -61.90954 1.000 61.69114 72 ASP E N 1
ATOM 8810 C CA . ASP E 1 93 ? 11.13518 123.41885 -61.41461 1.000 61.96348 72 ASP E CA 1
ATOM 8811 C C . ASP E 1 93 ? 12.09552 122.31174 -60.98961 1.000 64.95251 72 ASP E C 1
ATOM 8812 O O . ASP E 1 93 ? 12.71514 121.66126 -61.83950 1.000 62.72847 72 ASP E O 1
ATOM 8817 N N . VAL E 1 94 ? 12.21228 122.08335 -59.67583 1.000 62.09660 73 VAL E N 1
ATOM 8818 C CA . VAL E 1 94 ? 13.20765 121.14425 -59.16444 1.000 58.77067 73 VAL E CA 1
ATOM 8819 C C . VAL E 1 94 ? 12.92010 119.70847 -59.56368 1.000 56.84402 73 VAL E C 1
ATOM 8820 O O . VAL E 1 94 ? 13.80222 118.85247 -59.43617 1.000 59.94843 73 VAL E O 1
ATOM 8824 N N . GLY E 1 95 ? 11.71108 119.41564 -60.03458 1.000 56.69947 74 GLY E N 1
ATOM 8825 C CA . GLY E 1 95 ? 11.43364 118.08930 -60.54523 1.000 55.77989 74 GLY E CA 1
ATOM 8826 C C . GLY E 1 95 ? 11.92929 117.82997 -61.94839 1.000 58.65017 74 GLY E C 1
ATOM 8827 O O . GLY E 1 95 ? 11.88608 116.68161 -62.39821 1.000 55.85716 74 GLY E O 1
ATOM 8828 N N . ASP E 1 96 ? 12.39322 118.86325 -62.65336 1.000 60.50301 75 ASP E N 1
ATOM 8829 C CA . ASP E 1 96 ? 12.79347 118.74648 -64.05173 1.000 57.18456 75 ASP E CA 1
ATOM 8830 C C . ASP E 1 96 ? 14.31426 118.67627 -64.14491 1.000 57.59345 75 ASP E C 1
ATOM 8831 O O . ASP E 1 96 ? 15.01236 119.57410 -63.66500 1.000 60.23472 75 ASP E O 1
ATOM 8836 N N . GLU E 1 97 ? 14.81838 117.61302 -64.77187 1.000 55.30620 76 GLU E N 1
ATOM 8837 C CA . GLU E 1 97 ? 16.25929 117.38220 -64.81783 1.000 57.52110 76 GLU E CA 1
ATOM 8838 C C . GLU E 1 97 ? 16.98400 118.51697 -65.53224 1.000 61.04952 76 GLU E C 1
ATOM 8839 O O . GLU E 1 97 ? 17.97222 119.05953 -65.02113 1.000 60.65878 76 GLU E O 1
ATOM 8845 N N . GLU E 1 98 ? 16.49609 118.90354 -66.71578 1.000 73.08636 77 GLU E N 1
ATOM 8846 C CA . GLU E 1 98 ? 17.18851 119.92055 -67.50027 1.000 72.40606 77 GLU E CA 1
ATOM 8847 C C . GLU E 1 98 ? 17.25427 121.24092 -66.74463 1.000 68.82258 77 GLU E C 1
ATOM 8848 O O . GLU E 1 98 ? 18.30208 121.89686 -66.71814 1.000 68.65720 77 GLU E O 1
ATOM 8854 N N . GLN E 1 99 ? 16.15915 121.62271 -66.08372 1.000 60.17206 78 GLN E N 1
ATOM 8855 C CA . GLN E 1 99 ? 16.15335 122.89288 -65.37149 1.000 62.60759 78 GLN E CA 1
ATOM 8856 C C . GLN E 1 99 ? 17.11481 122.85740 -64.18976 1.000 66.92657 78 GLN E C 1
ATOM 8857 O O . GLN E 1 99 ? 17.81359 123.84344 -63.92343 1.000 66.95319 78 GLN E O 1
ATOM 8863 N N . VAL E 1 100 ? 17.19181 121.72097 -63.49043 1.000 61.67197 79 VAL E N 1
ATOM 8864 C CA . VAL E 1 100 ? 18.10653 121.61149 -62.35567 1.000 59.54929 79 VAL E CA 1
ATOM 8865 C C . VAL E 1 100 ? 19.55492 121.71737 -62.82051 1.000 60.78779 79 VAL E C 1
ATOM 8866 O O . VAL E 1 100 ? 20.35724 122.44964 -62.23151 1.000 61.95703 79 VAL E O 1
ATOM 8870 N N . ASP E 1 101 ? 19.91553 120.98473 -63.87737 1.000 60.53603 80 ASP E N 1
ATOM 8871 C CA . ASP E 1 101 ? 21.27516 121.07825 -64.40288 1.000 58.74486 80 ASP E CA 1
ATOM 8872 C C . ASP E 1 101 ? 21.60671 122.50125 -64.84244 1.000 66.83999 80 ASP E C 1
ATOM 8873 O O . ASP E 1 101 ? 22.74298 122.95792 -64.67097 1.000 67.69432 80 ASP E O 1
ATOM 8878 N N . LEU E 1 102 ? 20.63256 123.21877 -65.41583 1.000 67.69916 81 LEU E N 1
ATOM 8879 C CA . LEU E 1 102 ? 20.88239 124.60246 -65.81790 1.000 66.15859 81 LEU E CA 1
ATOM 8880 C C . LEU E 1 102 ? 21.02855 125.52363 -64.61140 1.000 64.68824 81 LEU E C 1
ATOM 8881 O O . LEU E 1 102 ? 21.88457 126.41588 -64.60800 1.000 64.43863 81 LEU E O 1
ATOM 8886 N N . ALA E 1 103 ? 20.20713 125.32741 -63.57746 1.000 64.36159 82 ALA E N 1
ATOM 8887 C CA . ALA E 1 103 ? 20.28829 126.19451 -62.40445 1.000 63.16390 82 ALA E CA 1
ATOM 8888 C C . ALA E 1 103 ? 21.64816 126.08261 -61.72380 1.000 64.69672 82 ALA E C 1
ATOM 8889 O O . ALA E 1 103 ? 22.20345 127.08795 -61.26373 1.000 67.33887 82 ALA E O 1
ATOM 8891 N N . VAL E 1 104 ? 22.20530 124.87091 -61.65729 1.000 61.39304 83 VAL E N 1
ATOM 8892 C CA . VAL E 1 104 ? 23.51522 124.69169 -61.03772 1.000 63.01997 83 VAL E CA 1
ATOM 8893 C C . VAL E 1 104 ? 24.60830 125.30538 -61.90849 1.000 62.41380 83 VAL E C 1
ATOM 8894 O O . VAL E 1 104 ? 25.55266 125.92143 -61.39952 1.000 66.72943 83 VAL E O 1
ATOM 8898 N N . GLU E 1 105 ? 24.49937 125.15467 -63.23032 1.000 65.26892 84 GLU E N 1
ATOM 8899 C CA . GLU E 1 105 ? 25.44122 125.81450 -64.13169 1.000 67.16264 84 GLU E CA 1
ATOM 8900 C C . GLU E 1 105 ? 25.36052 127.32944 -63.99443 1.000 63.26924 84 GLU E C 1
ATOM 8901 O O . GLU E 1 105 ? 26.38689 128.00705 -63.87354 1.000 63.92079 84 GLU E O 1
ATOM 8907 N N . ARG E 1 106 ? 24.14088 127.87945 -64.01175 1.000 64.92130 85 ARG E N 1
ATOM 8908 C CA . ARG E 1 106 ? 23.94516 129.31212 -63.81460 1.000 64.03000 85 ARG E CA 1
ATOM 8909 C C . ARG E 1 106 ? 24.36159 129.76993 -62.42377 1.000 66.56857 85 ARG E C 1
ATOM 8910 O O . ARG E 1 106 ? 24.47129 130.97936 -62.19593 1.000 67.05874 85 ARG E O 1
ATOM 8912 N N . ALA E 1 107 ? 24.58269 128.84024 -61.49065 1.000 64.65144 86 ALA E N 1
ATOM 8913 C CA . ALA E 1 107 ? 25.20258 129.18712 -60.21782 1.000 61.62773 86 ALA E CA 1
ATOM 8914 C C . ALA E 1 107 ? 26.72133 129.19585 -60.33202 1.000 62.72856 86 ALA E C 1
ATOM 8915 O O . ALA E 1 107 ? 27.37904 130.10287 -59.81327 1.000 67.68850 86 ALA E O 1
ATOM 8917 N N . TYR E 1 108 ? 27.29323 128.19065 -60.99869 1.000 65.08397 87 TYR E N 1
ATOM 8918 C CA . TYR E 1 108 ? 28.74073 128.15000 -61.18477 1.000 65.14380 87 TYR E CA 1
ATOM 8919 C C . TYR E 1 108 ? 29.21732 129.25467 -62.11833 1.000 69.33527 87 TYR E C 1
ATOM 8920 O O . TYR E 1 108 ? 30.25583 129.87744 -61.86825 1.000 71.96361 87 TYR E O 1
ATOM 8929 N N . SER E 1 109 ? 28.48809 129.50523 -63.20687 1.000 64.44914 88 SER E N 1
ATOM 8930 C CA . SER E 1 109 ? 28.97393 130.47659 -64.17898 1.000 66.79748 88 SER E CA 1
ATOM 8931 C C . SER E 1 109 ? 28.77595 131.90824 -63.69484 1.000 69.01793 88 SER E C 1
ATOM 8932 O O . SER E 1 109 ? 29.64613 132.75807 -63.90544 1.000 74.38044 88 SER E O 1
ATOM 8935 N N . GLN E 1 110 ? 27.66117 132.19262 -63.02416 1.000 71.06469 89 GLN E N 1
ATOM 8936 C CA . GLN E 1 110 ? 27.38263 133.55835 -62.59698 1.000 68.86363 89 GLN E CA 1
ATOM 8937 C C . GLN E 1 110 ? 27.94694 133.87054 -61.21956 1.000 70.71571 89 GLN E C 1
ATOM 8938 O O . GLN E 1 110 ? 28.29862 135.02618 -60.95525 1.000 72.56527 89 GLN E O 1
ATOM 8940 N N . LEU E 1 111 ? 28.03866 132.87775 -60.33164 1.000 69.43284 90 LEU E N 1
ATOM 8941 C CA . LEU E 1 111 ? 28.48429 133.11087 -58.96420 1.000 64.24201 90 LEU E CA 1
ATOM 8942 C C . LEU E 1 111 ? 29.75394 132.35602 -58.58851 1.000 63.61710 90 LEU E C 1
ATOM 8943 O O . LEU E 1 111 ? 30.18570 132.44558 -57.43388 1.000 62.96716 90 LEU E O 1
ATOM 8948 N N . GLY E 1 112 ? 30.34851 131.59941 -59.50867 1.000 65.44611 91 GLY E N 1
ATOM 8949 C CA . GLY E 1 112 ? 31.64167 130.98445 -59.26700 1.000 63.39651 91 GLY E CA 1
ATOM 8950 C C . GLY E 1 112 ? 31.60014 129.54093 -58.80782 1.000 68.27339 91 GLY E C 1
ATOM 8951 O O . GLY E 1 112 ? 32.42270 128.72439 -59.23709 1.000 65.72114 91 GLY E O 1
ATOM 8952 N N . ARG E 1 113 ? 30.63709 129.20830 -57.95183 1.000 69.08087 92 ARG E N 1
ATOM 8953 C CA . ARG E 1 113 ? 30.57482 127.89198 -57.32986 1.000 66.27899 92 ARG E CA 1
ATOM 8954 C C . ARG E 1 113 ? 29.23324 127.76357 -56.62314 1.000 66.98599 92 ARG E C 1
ATOM 8955 O O . ARG E 1 113 ? 28.57637 128.76687 -56.32616 1.000 64.35270 92 ARG E O 1
ATOM 8963 N N . LEU E 1 114 ? 28.84232 126.51854 -56.33744 1.000 60.74830 93 LEU E N 1
ATOM 8964 C CA . LEU E 1 114 ? 27.68608 126.23318 -55.49028 1.000 56.67148 93 LEU E CA 1
ATOM 8965 C C . LEU E 1 114 ? 28.15258 125.37310 -54.32201 1.000 58.11116 93 LEU E C 1
ATOM 8966 O O . LEU E 1 114 ? 28.42514 124.17999 -54.48969 1.000 61.46086 93 LEU E O 1
ATOM 8971 N N . ASP E 1 115 ? 28.24001 125.98141 -53.14205 1.000 55.06127 94 ASP E N 1
ATOM 8972 C CA . ASP E 1 115 ? 28.79132 125.32391 -51.96788 1.000 53.93705 94 ASP E CA 1
ATOM 8973 C C . ASP E 1 115 ? 27.74222 124.57923 -51.15348 1.000 55.80040 94 ASP E C 1
ATOM 8974 O O . ASP E 1 115 ? 28.05891 123.55432 -50.53237 1.000 51.70511 94 ASP E O 1
ATOM 8979 N N . ILE E 1 116 ? 26.50622 125.07242 -51.13759 1.000 55.02046 95 ILE E N 1
ATOM 8980 C CA . ILE E 1 116 ? 25.47139 124.60334 -50.22517 1.000 51.89778 95 ILE E CA 1
ATOM 8981 C C . ILE E 1 116 ? 24.18806 124.39727 -51.01220 1.000 52.09234 95 ILE E C 1
ATOM 8982 O O . ILE E 1 116 ? 23.80915 125.25112 -51.82038 1.000 57.35858 95 ILE E O 1
ATOM 8987 N N . VAL E 1 117 ? 23.52214 123.27016 -50.78261 1.000 51.10365 96 VAL E N 1
ATOM 8988 C CA . VAL E 1 117 ? 22.19165 123.02938 -51.32309 1.000 51.13945 96 VAL E CA 1
ATOM 8989 C C . VAL E 1 117 ? 21.28075 122.66731 -50.16118 1.000 50.11677 96 VAL E C 1
ATOM 8990 O O . VAL E 1 117 ? 21.53726 121.68917 -49.44962 1.000 53.54729 96 VAL E O 1
ATOM 8994 N N . VAL E 1 118 ? 20.23009 123.45131 -49.96280 1.000 50.46247 97 VAL E N 1
ATOM 8995 C CA . VAL E 1 118 ? 19.20314 123.15894 -48.96979 1.000 50.52397 97 VAL E CA 1
ATOM 8996 C C . VAL E 1 118 ? 17.95441 122.73554 -49.73374 1.000 55.01097 97 VAL E C 1
ATOM 8997 O O . VAL E 1 118 ? 17.27459 123.56877 -50.34634 1.000 56.43484 97 VAL E O 1
ATOM 9001 N N . ASN E 1 119 ? 17.66246 121.43440 -49.72485 1.000 53.83575 98 ASN E N 1
ATOM 9002 C CA . ASN E 1 119 ? 16.48485 120.89494 -50.40490 1.000 48.79425 98 ASN E CA 1
ATOM 9003 C C . ASN E 1 119 ? 15.27787 121.00438 -49.47758 1.000 48.87487 98 ASN E C 1
ATOM 9004 O O . ASN E 1 119 ? 15.10442 120.20011 -48.55734 1.000 47.23687 98 ASN E O 1
ATOM 9009 N N . ASN E 1 120 ? 14.43819 122.01218 -49.72099 1.000 49.76377 99 ASN E N 1
ATOM 9010 C CA . ASN E 1 120 ? 13.24185 122.25859 -48.92889 1.000 48.83659 99 ASN E CA 1
ATOM 9011 C C . ASN E 1 120 ? 11.96203 122.28673 -49.75473 1.000 51.76771 99 ASN E C 1
ATOM 9012 O O . ASN E 1 120 ? 10.87716 122.12601 -49.18192 1.000 52.24639 99 ASN E O 1
ATOM 9017 N N . ALA E 1 121 ? 12.05602 122.47026 -51.07318 1.000 50.22400 100 ALA E N 1
ATOM 9018 C CA . ALA E 1 121 ? 10.87322 122.51450 -51.92140 1.000 50.76807 100 ALA E CA 1
ATOM 9019 C C . ALA E 1 121 ? 10.00859 121.27868 -51.72038 1.000 51.25840 100 ALA E C 1
ATOM 9020 O O . ALA E 1 121 ? 10.50833 120.15291 -51.64856 1.000 56.42708 100 ALA E O 1
ATOM 9022 N N . GLY E 1 122 ? 8.70223 121.49704 -51.65352 1.000 53.48220 101 GLY E N 1
ATOM 9023 C CA . GLY E 1 122 ? 7.77090 120.40701 -51.46187 1.000 51.22810 101 GLY E CA 1
ATOM 9024 C C . GLY E 1 122 ? 6.34505 120.88927 -51.57048 1.000 51.94854 101 GLY E C 1
ATOM 9025 O O . GLY E 1 122 ? 6.06895 122.09333 -51.53071 1.000 64.42400 101 GLY E O 1
ATOM 9026 N N . ILE E 1 123 ? 5.43851 119.92237 -51.71998 1.000 52.50715 102 ILE E N 1
ATOM 9027 C CA . ILE E 1 123 ? 4.00222 120.16265 -51.69446 1.000 54.99941 102 ILE E CA 1
ATOM 9028 C C . ILE E 1 123 ? 3.34752 119.05364 -50.88571 1.000 51.83383 102 ILE E C 1
ATOM 9029 O O . ILE E 1 123 ? 3.94968 118.01274 -50.61708 1.000 47.35797 102 ILE E O 1
ATOM 9034 N N . VAL E 1 124 ? 2.10018 119.29070 -50.48676 1.000 55.25662 103 VAL E N 1
ATOM 9035 C CA . VAL E 1 124 ? 1.31329 118.29862 -49.76424 1.000 61.42924 103 VAL E CA 1
ATOM 9036 C C . VAL E 1 124 ? -0.01480 118.09468 -50.47965 1.000 61.43401 103 VAL E C 1
ATOM 9037 O O . VAL E 1 124 ? -0.60877 119.04738 -50.99737 1.000 61.91121 103 VAL E O 1
ATOM 9041 N N . ARG E 1 125 ? -0.47377 116.83458 -50.51931 1.000 60.00416 104 ARG E N 1
ATOM 9042 C CA . ARG E 1 125 ? -1.80185 116.47648 -51.02309 1.000 56.35524 104 ARG E CA 1
ATOM 9043 C C . ARG E 1 125 ? -2.34565 115.36878 -50.10845 1.000 51.31613 104 ARG E C 1
ATOM 9044 O O . ARG E 1 125 ? -2.35738 114.18749 -50.45657 1.000 51.76985 104 ARG E O 1
ATOM 9046 N N . ASP E 1 126 ? -2.78243 115.76325 -48.91349 1.000 51.64724 105 ASP E N 1
ATOM 9047 C CA . ASP E 1 126 ? -3.21600 114.81328 -47.89677 1.000 50.54751 105 ASP E CA 1
ATOM 9048 C C . ASP E 1 126 ? -4.61029 114.27009 -48.18453 1.000 54.38456 105 ASP E C 1
ATOM 9049 O O . ASP E 1 126 ? -5.54301 115.02757 -48.47211 1.000 58.71698 105 ASP E O 1
ATOM 9054 N N . LYS E 1 127 ? -4.73536 112.94948 -48.11600 1.000 59.91260 106 LYS E N 1
ATOM 9055 C CA . LYS E 1 127 ? -5.99289 112.21561 -48.14675 1.000 57.32621 106 LYS E CA 1
ATOM 9056 C C . LYS E 1 127 ? -5.67716 110.76353 -47.83037 1.000 50.64332 106 LYS E C 1
ATOM 9057 O O . LYS E 1 127 ? -4.56598 110.29652 -48.08937 1.000 50.24818 106 LYS E O 1
ATOM 9063 N N . ALA E 1 128 ? -6.64942 110.06752 -47.24575 1.000 44.50709 107 ALA E N 1
ATOM 9064 C CA . ALA E 1 128 ? -6.52374 108.62765 -47.06308 1.000 44.80417 107 ALA E CA 1
ATOM 9065 C C . ALA E 1 128 ? -6.27327 107.94288 -48.40342 1.000 46.98380 107 ALA E C 1
ATOM 9066 O O . ALA E 1 128 ? -6.71135 108.41606 -49.45740 1.000 50.53574 107 ALA E O 1
ATOM 9068 N N . ILE E 1 129 ? -5.54584 106.81989 -48.35912 1.000 42.34524 108 ILE E N 1
ATOM 9069 C CA . ILE E 1 129 ? -5.03124 106.22829 -49.59437 1.000 42.18458 108 ILE E CA 1
ATOM 9070 C C . ILE E 1 129 ? -6.16323 105.84883 -50.54117 1.000 44.77943 108 ILE E C 1
ATOM 9071 O O . ILE E 1 129 ? -6.01985 105.96646 -51.76521 1.000 45.64343 108 ILE E O 1
ATOM 9076 N N . TRP E 1 130 ? -7.31421 105.42952 -50.00733 1.000 43.81458 109 TRP E N 1
ATOM 9077 C CA . TRP E 1 130 ? -8.40752 105.03280 -50.88719 1.000 45.81382 109 TRP E CA 1
ATOM 9078 C C . TRP E 1 130 ? -9.01472 106.22184 -51.62237 1.000 44.79732 109 TRP E C 1
ATOM 9079 O O . TRP E 1 130 ? -9.73029 106.02417 -52.60953 1.000 47.32315 109 TRP E O 1
ATOM 9090 N N . ASN E 1 131 ? -8.73736 107.44305 -51.17450 1.000 43.35532 110 ASN E N 1
ATOM 9091 C CA . ASN E 1 131 ? -9.17117 108.65188 -51.85886 1.000 44.60589 110 ASN E CA 1
ATOM 9092 C C . ASN E 1 131 ? -8.04590 109.34750 -52.61117 1.000 47.89150 110 ASN E C 1
ATOM 9093 O O . ASN E 1 131 ? -8.27303 110.41436 -53.18443 1.000 50.70127 110 ASN E O 1
ATOM 9098 N N . MET E 1 132 ? -6.84413 108.78439 -52.62508 1.000 46.37125 111 MET E N 1
ATOM 9099 C CA . MET E 1 132 ? -5.69729 109.46946 -53.20396 1.000 49.32399 111 MET E CA 1
ATOM 9100 C C . MET E 1 132 ? -5.50829 109.04676 -54.65636 1.000 46.92256 111 MET E C 1
ATOM 9101 O O . MET E 1 132 ? -5.59297 107.86101 -54.98648 1.000 51.06801 111 MET E O 1
ATOM 9106 N N . THR E 1 133 ? -5.26463 110.02376 -55.52309 1.000 49.91812 112 THR E N 1
ATOM 9107 C CA . THR E 1 133 ? -4.98739 109.74987 -56.92554 1.000 49.02317 112 THR E CA 1
ATOM 9108 C C . THR E 1 133 ? -3.50674 109.44845 -57.13415 1.000 49.89114 112 THR E C 1
ATOM 9109 O O . THR E 1 133 ? -2.65093 109.81237 -56.32261 1.000 55.64589 112 THR E O 1
ATOM 9113 N N . VAL E 1 134 ? -3.21092 108.78136 -58.25305 1.000 50.47776 113 VAL E N 1
ATOM 9114 C CA . VAL E 1 134 ? -1.82120 108.49793 -58.60270 1.000 51.84776 113 VAL E CA 1
ATOM 9115 C C . VAL E 1 134 ? -1.05619 109.78789 -58.84402 1.000 50.99738 113 VAL E C 1
ATOM 9116 O O . VAL E 1 134 ? 0.16934 109.83249 -58.68555 1.000 49.64166 113 VAL E O 1
ATOM 9120 N N . ASP E 1 135 ? -1.75445 110.85040 -59.24385 1.000 54.42411 114 ASP E N 1
ATOM 9121 C CA . ASP E 1 135 ? -1.09042 112.13293 -59.43694 1.000 56.65134 114 ASP E CA 1
ATOM 9122 C C . ASP E 1 135 ? -0.72438 112.75572 -58.09785 1.000 52.36141 114 ASP E C 1
ATOM 9123 O O . ASP E 1 135 ? 0.37632 113.29732 -57.93615 1.000 52.02466 114 ASP E O 1
ATOM 9128 N N . ASP E 1 136 ? -1.63303 112.67802 -57.12371 1.000 48.34562 115 ASP E N 1
ATOM 9129 C CA . ASP E 1 136 ? -1.30805 113.11603 -55.77131 1.000 52.71190 115 ASP E CA 1
ATOM 9130 C C . ASP E 1 136 ? -0.06897 112.40175 -55.24875 1.000 53.50270 115 ASP E C 1
ATOM 9131 O O . ASP E 1 136 ? 0.77416 113.01209 -54.57887 1.000 52.12224 115 ASP E O 1
ATOM 9136 N N . PHE E 1 137 ? 0.05826 111.10597 -55.54658 1.000 49.93273 116 PHE E N 1
ATOM 9137 C CA . PHE E 1 137 ? 1.23195 110.35621 -55.11134 1.000 47.51075 116 PHE E CA 1
ATOM 9138 C C . PHE E 1 137 ? 2.46949 110.74441 -55.91570 1.000 45.23021 116 PHE E C 1
ATOM 9139 O O . PHE E 1 137 ? 3.51403 111.07009 -55.34064 1.000 45.98889 116 PHE E O 1
ATOM 9147 N N . ASP E 1 138 ? 2.37120 110.70675 -57.25102 1.000 49.14313 117 ASP E N 1
ATOM 9148 C CA . ASP E 1 138 ? 3.53408 110.96182 -58.10282 1.000 47.74275 117 ASP E CA 1
ATOM 9149 C C . ASP E 1 138 ? 4.10145 112.35904 -57.88354 1.000 48.72524 117 ASP E C 1
ATOM 9150 O O . ASP E 1 138 ? 5.32249 112.53824 -57.79493 1.000 45.81874 117 ASP E O 1
ATOM 9155 N N . LEU E 1 139 ? 3.22803 113.36839 -57.81964 1.000 50.08423 118 LEU E N 1
ATOM 9156 C CA . LEU E 1 139 ? 3.70396 114.74515 -57.75379 1.000 47.83730 118 LEU E CA 1
ATOM 9157 C C . LEU E 1 139 ? 4.46877 114.99645 -56.46212 1.000 49.92427 118 LEU E C 1
ATOM 9158 O O . LEU E 1 139 ? 5.51894 115.64951 -56.47084 1.000 48.26239 118 LEU E O 1
ATOM 9160 N N . VAL E 1 140 ? 3.96962 114.46672 -55.34403 1.000 46.62784 119 VAL E N 1
ATOM 9161 C CA . VAL E 1 140 ? 4.66072 114.64147 -54.07243 1.000 48.66833 119 VAL E CA 1
ATOM 9162 C C . VAL E 1 140 ? 5.99949 113.91286 -54.08154 1.000 49.85273 119 VAL E C 1
ATOM 9163 O O . VAL E 1 140 ? 7.01854 114.45819 -53.63956 1.000 48.76970 119 VAL E O 1
ATOM 9167 N N . MET E 1 141 ? 6.02808 112.68041 -54.59622 1.000 46.17783 120 MET E N 1
ATOM 9168 C CA . MET E 1 141 ? 7.29417 111.95847 -54.68465 1.000 45.97948 120 MET E CA 1
ATOM 9169 C C . MET E 1 141 ? 8.27405 112.67360 -55.60464 1.000 47.57073 120 MET E C 1
ATOM 9170 O O . MET E 1 141 ? 9.48735 112.64529 -55.36461 1.000 48.87138 120 MET E O 1
ATOM 9175 N N . ARG E 1 142 ? 7.76549 113.31886 -56.65656 1.000 47.98950 121 ARG E N 1
ATOM 9176 C CA . ARG E 1 142 ? 8.62597 113.98444 -57.62890 1.000 45.72766 121 ARG E CA 1
ATOM 9177 C C . ARG E 1 142 ? 9.29323 115.21413 -57.02663 1.000 46.83295 121 ARG E C 1
ATOM 9178 O O . ARG E 1 142 ? 10.51156 115.39217 -57.13835 1.000 45.99484 121 ARG E O 1
ATOM 9186 N N . VAL E 1 143 ? 8.50431 116.09087 -56.40667 1.000 48.36693 122 VAL E N 1
ATOM 9187 C CA . VAL E 1 143 ? 9.05807 117.32645 -55.86464 1.000 49.42533 122 VAL E CA 1
ATOM 9188 C C . VAL E 1 143 ? 9.99899 117.02459 -54.70481 1.000 49.51409 122 VAL E C 1
ATOM 9189 O O . VAL E 1 143 ? 11.11335 117.55504 -54.62978 1.000 50.60078 122 VAL E O 1
ATOM 9193 N N . HIS E 1 144 ? 9.57486 116.15446 -53.79160 1.000 49.08013 123 HIS E N 1
ATOM 9194 C CA . HIS E 1 144 ? 10.37240 115.89950 -52.59847 1.000 47.39297 123 HIS E CA 1
ATOM 9195 C C . HIS E 1 144 ? 11.59759 115.04475 -52.91502 1.000 49.07156 123 HIS E C 1
ATOM 9196 O O . HIS E 1 144 ? 12.73681 115.45241 -52.65294 1.000 47.54668 123 HIS E O 1
ATOM 9203 N N . VAL E 1 145 ? 11.39036 113.85894 -53.48588 1.000 45.46170 124 VAL E N 1
ATOM 9204 C CA . VAL E 1 145 ? 12.48374 112.89388 -53.62226 1.000 47.51961 124 VAL E CA 1
ATOM 9205 C C . VAL E 1 145 ? 13.28204 113.12495 -54.89872 1.000 46.76229 124 VAL E C 1
ATOM 9206 O O . VAL E 1 145 ? 14.50808 113.26293 -54.85593 1.000 47.46591 124 VAL E O 1
ATOM 9210 N N . ARG E 1 146 ? 12.61105 113.15337 -56.05257 1.000 44.13779 125 ARG E N 1
ATOM 9211 C CA . ARG E 1 146 ? 13.31809 113.39290 -57.30616 1.000 44.74486 125 ARG E CA 1
ATOM 9212 C C . ARG E 1 146 ? 13.99611 114.75853 -57.30600 1.000 48.38489 125 ARG E C 1
ATOM 9213 O O . ARG E 1 146 ? 15.11813 114.90359 -57.80659 1.000 46.51311 125 ARG E O 1
ATOM 9221 N N . GLY E 1 147 ? 13.33336 115.77293 -56.74640 1.000 49.17909 126 GLY E N 1
ATOM 9222 C CA . GLY E 1 147 ? 13.94736 117.08913 -56.68031 1.000 46.50586 126 GLY E CA 1
ATOM 9223 C C . GLY E 1 147 ? 15.23094 117.09285 -55.87226 1.000 47.21887 126 GLY E C 1
ATOM 9224 O O . GLY E 1 147 ? 16.24918 117.64289 -56.30207 1.000 49.11228 126 GLY E O 1
ATOM 9225 N N . SER E 1 148 ? 15.20534 116.46622 -54.69152 1.000 48.26914 127 SER E N 1
ATOM 9226 C CA . SER E 1 148 ? 16.40976 116.42030 -53.86578 1.000 48.58443 127 SER E CA 1
ATOM 9227 C C . SER E 1 148 ? 17.48492 115.55177 -54.49981 1.000 48.93097 127 SER E C 1
ATOM 9228 O O . SER E 1 148 ? 18.67840 115.83769 -54.35327 1.000 44.87200 127 SER E O 1
ATOM 9231 N N . TRP E 1 149 ? 17.08424 114.48855 -55.20095 1.000 48.12298 128 TRP E N 1
ATOM 9232 C CA . TRP E 1 149 ? 18.06270 113.64886 -55.87898 1.000 44.97949 128 TRP E CA 1
ATOM 9233 C C . TRP E 1 149 ? 18.70636 114.39049 -57.04811 1.000 48.87479 128 TRP E C 1
ATOM 9234 O O . TRP E 1 149 ? 19.92785 114.32106 -57.23716 1.000 45.49548 128 TRP E O 1
ATOM 9245 N N . LEU E 1 150 ? 17.91186 115.14965 -57.80932 1.000 49.52837 129 LEU E N 1
ATOM 9246 C CA . LEU E 1 150 ? 18.44995 115.84476 -58.97600 1.000 49.42652 129 LEU E CA 1
ATOM 9247 C C . LEU E 1 150 ? 19.47570 116.89375 -58.56546 1.000 48.89230 129 LEU E C 1
ATOM 9248 O O . LEU E 1 150 ? 20.58595 116.93515 -59.10814 1.000 50.13671 129 LEU E O 1
ATOM 9253 N N . THR E 1 151 ? 19.13136 117.73938 -57.58951 1.000 47.54715 130 THR E N 1
ATOM 9254 C CA . THR E 1 151 ? 20.07431 118.76647 -57.15730 1.000 50.54788 130 THR E CA 1
ATOM 9255 C C . THR E 1 151 ? 21.31890 118.13665 -56.55108 1.000 51.07761 130 THR E C 1
ATOM 9256 O O . THR E 1 151 ? 22.43468 118.63350 -56.74996 1.000 51.08166 130 THR E O 1
ATOM 9260 N N . SER E 1 152 ? 21.14420 117.04441 -55.79956 1.000 51.43470 131 SER E N 1
ATOM 9261 C CA . SER E 1 152 ? 22.28763 116.36052 -55.20309 1.000 48.41720 131 SER E CA 1
ATOM 9262 C C . SER E 1 152 ? 23.21068 115.79832 -56.27633 1.000 50.55804 131 SER E C 1
ATOM 9263 O O . SER E 1 152 ? 24.43626 115.91626 -56.17172 1.000 50.40430 131 SER E O 1
ATOM 9266 N N . ARG E 1 153 ? 22.64327 115.16283 -57.30570 1.000 49.32914 132 ARG E N 1
ATOM 9267 C CA . ARG E 1 153 ? 23.46907 114.66590 -58.40141 1.000 48.46508 132 ARG E CA 1
ATOM 9268 C C . ARG E 1 153 ? 24.18247 115.80547 -59.11442 1.000 52.81764 132 ARG E C 1
ATOM 9269 O O . ARG E 1 153 ? 25.34545 115.66886 -59.51361 1.000 56.91997 132 ARG E O 1
ATOM 9277 N N . ALA E 1 154 ? 23.49598 116.93509 -59.29521 1.000 52.47848 133 ALA E N 1
ATOM 9278 C CA . ALA E 1 154 ? 24.07856 118.04539 -60.04137 1.000 51.06936 133 ALA E CA 1
ATOM 9279 C C . ALA E 1 154 ? 25.30952 118.60973 -59.33457 1.000 51.00104 133 ALA E C 1
ATOM 9280 O O . ALA E 1 154 ? 26.36064 118.79336 -59.95859 1.000 54.44229 133 ALA E O 1
ATOM 9282 N N . VAL E 1 155 ? 25.20867 118.88201 -58.02875 1.000 49.77186 134 VAL E N 1
ATOM 9283 C CA . VAL E 1 155 ? 26.37641 119.40954 -57.31985 1.000 54.93168 134 VAL E CA 1
ATOM 9284 C C . VAL E 1 155 ? 27.40826 118.31542 -57.07371 1.000 54.58196 134 VAL E C 1
ATOM 9285 O O . VAL E 1 155 ? 28.61450 118.58915 -57.06093 1.000 52.52554 134 VAL E O 1
ATOM 9289 N N . ALA E 1 156 ? 26.96722 117.07269 -56.85594 1.000 48.57140 135 ALA E N 1
ATOM 9290 C CA . ALA E 1 156 ? 27.92250 115.98674 -56.66728 1.000 51.81467 135 ALA E CA 1
ATOM 9291 C C . ALA E 1 156 ? 28.84562 115.85542 -57.86783 1.000 56.34521 135 ALA E C 1
ATOM 9292 O O . ALA E 1 156 ? 30.06243 115.70740 -57.70830 1.000 56.05518 135 ALA E O 1
ATOM 9294 N N . ARG E 1 157 ? 28.28608 115.93055 -59.07948 1.000 55.65436 136 ARG E N 1
ATOM 9295 C CA . ARG E 1 157 ? 29.10466 115.85134 -60.28695 1.000 59.66049 136 ARG E CA 1
ATOM 9296 C C . ARG E 1 157 ? 30.10724 117.00000 -60.35246 1.000 59.94238 136 ARG E C 1
ATOM 9297 O O . ARG E 1 157 ? 31.29215 116.78894 -60.63884 1.000 60.88779 136 ARG E O 1
ATOM 9305 N N . LYS E 1 158 ? 29.65033 118.22631 -60.08277 1.000 54.38481 137 LYS E N 1
ATOM 9306 C CA . LYS E 1 158 ? 30.55398 119.37201 -60.10764 1.000 56.18356 137 LYS E CA 1
ATOM 9307 C C . LYS E 1 158 ? 31.60091 119.25473 -59.00699 1.000 60.98092 137 LYS E C 1
ATOM 9308 O O . LYS E 1 158 ? 32.79959 119.43009 -59.25383 1.000 59.71966 137 LYS E O 1
ATOM 9310 N N . TRP E 1 159 ? 31.16396 118.94316 -57.78265 1.000 62.53418 138 TRP E N 1
ATOM 9311 C CA . TRP E 1 159 ? 32.09670 118.83769 -56.66222 1.000 61.45575 138 TRP E CA 1
ATOM 9312 C C . TRP E 1 159 ? 33.10653 117.72114 -56.88384 1.000 64.57504 138 TRP E C 1
ATOM 9313 O O . TRP E 1 159 ? 34.29027 117.86951 -56.55568 1.000 62.41100 138 TRP E O 1
ATOM 9324 N N . ARG E 1 160 ? 32.65418 116.58334 -57.41211 1.000 65.65522 139 ARG E N 1
ATOM 9325 C CA . ARG E 1 160 ? 33.57563 115.47702 -57.63647 1.000 67.13024 139 ARG E CA 1
ATOM 9326 C C . ARG E 1 160 ? 34.58810 115.81107 -58.72929 1.000 68.24505 139 ARG E C 1
ATOM 9327 O O . ARG E 1 160 ? 35.75285 115.39918 -58.64777 1.000 71.02684 139 ARG E O 1
ATOM 9335 N N . ALA E 1 161 ? 34.15947 116.54313 -59.76465 1.000 65.37691 140 ALA E N 1
ATOM 9336 C CA . ALA E 1 161 ? 35.08763 116.97788 -60.80727 1.000 68.16719 140 ALA E CA 1
ATOM 9337 C C . ALA E 1 161 ? 36.18964 117.86729 -60.24174 1.000 68.13628 140 ALA E C 1
ATOM 9338 O O . ALA E 1 161 ? 37.36800 117.69860 -60.58054 1.000 73.26484 140 ALA E O 1
ATOM 9340 N N . GLU E 1 162 ? 35.83182 118.80847 -59.36244 1.000 67.89316 141 GLU E N 1
ATOM 9341 C CA . GLU E 1 162 ? 36.84179 119.68834 -58.78172 1.000 62.94778 141 GLU E CA 1
ATOM 9342 C C . GLU E 1 162 ? 37.83324 118.90970 -57.92856 1.000 65.09113 141 GLU E C 1
ATOM 9343 O O . GLU E 1 162 ? 39.01863 119.25781 -57.88087 1.000 65.08756 141 GLU E O 1
ATOM 9349 N N . SER E 1 163 ? 37.36947 117.86183 -57.24379 1.000 66.18512 142 SER E N 1
ATOM 9350 C CA . SER E 1 163 ? 38.27176 117.06099 -56.42425 1.000 69.69041 142 SER E CA 1
ATOM 9351 C C . SER E 1 163 ? 39.25878 116.29422 -57.29221 1.000 70.76507 142 SER E C 1
ATOM 9352 O O . SER E 1 163 ? 40.43828 116.17106 -56.94178 1.000 70.91101 142 SER E O 1
ATOM 9355 N N . LYS E 1 164 ? 38.79555 115.78004 -58.43340 1.000 71.15585 143 LYS E N 1
ATOM 9356 C CA . LYS E 1 164 ? 39.68258 115.04449 -59.32673 1.000 70.92924 143 LYS E CA 1
ATOM 9357 C C . LYS E 1 164 ? 40.75542 115.95313 -59.91364 1.000 68.83453 143 LYS E C 1
ATOM 9358 O O . LYS E 1 164 ? 41.91056 115.53834 -60.06355 1.000 68.72145 143 LYS E O 1
ATOM 9360 N N . GLU E 1 165 ? 40.39501 117.19686 -60.24646 1.000 69.08752 144 GLU E N 1
ATOM 9361 C CA . GLU E 1 165 ? 41.36934 118.12782 -60.81155 1.000 72.72963 144 GLU E CA 1
ATOM 9362 C C . GLU E 1 165 ? 42.40911 118.54314 -59.77459 1.000 74.81094 144 GLU E C 1
ATOM 9363 O O . GLU E 1 165 ? 43.60560 118.61361 -60.08159 1.000 74.60131 144 GLU E O 1
ATOM 9365 N N . SER E 1 166 ? 41.97235 118.84509 -58.54894 1.000 72.66779 145 SER E N 1
ATOM 9366 C CA . SER E 1 166 ? 42.89712 119.29350 -57.51439 1.000 75.64210 145 SER E CA 1
ATOM 9367 C C . SER E 1 166 ? 43.57716 118.14846 -56.77596 1.000 76.79417 145 SER E C 1
ATOM 9368 O O . SER E 1 166 ? 44.63695 118.36280 -56.17858 1.000 78.75567 145 SER E O 1
ATOM 9371 N N . GLY E 1 167 ? 43.01600 116.94149 -56.81819 1.000 76.11550 146 GLY E N 1
ATOM 9372 C CA . GLY E 1 167 ? 43.55894 115.85653 -56.02519 1.000 72.40604 146 GLY E CA 1
ATOM 9373 C C . GLY E 1 167 ? 43.37231 115.99465 -54.53000 1.000 70.82238 146 GLY E C 1
ATOM 9374 O O . GLY E 1 167 ? 44.02258 115.27046 -53.77019 1.000 70.45806 146 GLY E O 1
ATOM 9375 N N . ALA E 1 168 ? 42.51528 116.90938 -54.08128 1.000 68.48034 147 ALA E N 1
ATOM 9376 C CA . ALA E 1 168 ? 42.25034 117.12967 -52.66708 1.000 66.42803 147 ALA E CA 1
ATOM 9377 C C . ALA E 1 168 ? 40.74438 117.20889 -52.43949 1.000 64.12820 147 ALA E C 1
ATOM 9378 O O . ALA E 1 168 ? 39.95291 117.29233 -53.38317 1.000 66.58693 147 ALA E O 1
ATOM 9380 N N . LYS E 1 169 ? 40.34890 117.18591 -51.16844 1.000 57.61307 148 LYS E N 1
ATOM 9381 C CA . LYS E 1 169 ? 38.94301 117.33638 -50.82521 1.000 56.75126 148 LYS E CA 1
ATOM 9382 C C . LYS E 1 169 ? 38.45652 118.74475 -51.15898 1.000 57.48348 148 LYS E C 1
ATOM 9383 O O . LYS E 1 169 ? 39.23616 119.69343 -51.27806 1.000 56.10375 148 LYS E O 1
ATOM 9389 N N . VAL E 1 170 ? 37.14470 118.86368 -51.35614 1.000 57.44868 149 VAL E N 1
ATOM 9390 C CA . VAL E 1 170 ? 36.51450 120.13220 -51.68924 1.000 56.08208 149 VAL E CA 1
ATOM 9391 C C . VAL E 1 170 ? 35.40707 120.41426 -50.67957 1.000 53.19551 149 VAL E C 1
ATOM 9392 O O . VAL E 1 170 ? 35.06985 119.58298 -49.83580 1.000 59.53842 149 VAL E O 1
ATOM 9396 N N . TYR E 1 171 ? 34.84481 121.61099 -50.77954 1.000 49.00115 150 TYR E N 1
ATOM 9397 C CA . TYR E 1 171 ? 33.76199 122.03739 -49.90934 1.000 50.60232 150 TYR E CA 1
ATOM 9398 C C . TYR E 1 171 ? 32.41301 121.64354 -50.50048 1.000 54.52731 150 TYR E C 1
ATOM 9399 O O . TYR E 1 171 ? 32.18293 121.78050 -51.70534 1.000 55.99560 150 TYR E O 1
ATOM 9408 N N . GLY E 1 172 ? 31.53209 121.12658 -49.64752 1.000 50.23304 151 GLY E N 1
ATOM 9409 C CA . GLY E 1 172 ? 30.19574 120.76140 -50.07277 1.000 48.80048 151 GLY E CA 1
ATOM 9410 C C . GLY E 1 172 ? 29.23040 120.56448 -48.92216 1.000 48.07073 151 GLY E C 1
ATOM 9411 O O . GLY E 1 172 ? 29.57768 119.94202 -47.91576 1.000 45.31982 151 GLY E O 1
ATOM 9412 N N . ARG E 1 173 ? 28.02225 121.10969 -49.04304 1.000 49.02272 152 ARG E N 1
ATOM 9413 C CA . ARG E 1 173 ? 26.99271 120.93535 -48.02687 1.000 45.38379 152 ARG E CA 1
ATOM 9414 C C . ARG E 1 173 ? 25.66107 120.68318 -48.71766 1.000 49.92501 152 ARG E C 1
ATOM 9415 O O . ARG E 1 173 ? 25.24933 121.47118 -49.57483 1.000 52.82796 152 ARG E O 1
ATOM 9423 N N . ILE E 1 174 ? 24.99925 119.58428 -48.36065 1.000 44.52417 153 ILE E N 1
ATOM 9424 C CA . ILE E 1 174 ? 23.61682 119.32714 -48.75576 1.000 45.63404 153 ILE E CA 1
ATOM 9425 C C . ILE E 1 174 ? 22.80225 119.10375 -47.48910 1.000 45.40013 153 ILE E C 1
ATOM 9426 O O . ILE E 1 174 ? 23.12435 118.21696 -46.68899 1.000 41.12763 153 ILE E O 1
ATOM 9431 N N . ILE E 1 175 ? 21.73641 119.88050 -47.31694 1.000 43.93424 154 ILE E N 1
ATOM 9432 C CA . ILE E 1 175 ? 20.80115 119.68323 -46.21378 1.000 44.91618 154 ILE E CA 1
ATOM 9433 C C . ILE E 1 175 ? 19.43798 119.34664 -46.80227 1.000 48.05009 154 ILE E C 1
ATOM 9434 O O . ILE E 1 175 ? 18.80402 120.18948 -47.45156 1.000 45.88376 154 ILE E O 1
ATOM 9439 N N . ASN E 1 176 ? 18.98630 118.11737 -46.57190 1.000 44.92254 155 ASN E N 1
ATOM 9440 C CA . ASN E 1 176 ? 17.66717 117.67970 -46.99218 1.000 44.38129 155 ASN E CA 1
ATOM 9441 C C . ASN E 1 176 ? 16.65372 117.88640 -45.86611 1.000 44.07359 155 ASN E C 1
ATOM 9442 O O . ASN E 1 176 ? 17.00652 118.19334 -44.72751 1.000 45.98127 155 ASN E O 1
ATOM 9447 N N . THR E 1 177 ? 15.37343 117.72286 -46.19608 1.000 45.39571 156 THR E N 1
ATOM 9448 C CA . THR E 1 177 ? 14.29067 117.98489 -45.25404 1.000 42.85934 156 THR E CA 1
ATOM 9449 C C . THR E 1 177 ? 13.38945 116.76680 -45.15568 1.000 39.97188 156 THR E C 1
ATOM 9450 O O . THR E 1 177 ? 12.73392 116.39722 -46.13347 1.000 40.21386 156 THR E O 1
ATOM 9454 N N . THR E 1 178 ? 13.34882 116.16044 -43.97967 1.000 40.90360 157 THR E N 1
ATOM 9455 C CA . THR E 1 178 ? 12.40142 115.11416 -43.64416 1.000 37.57166 157 THR E CA 1
ATOM 9456 C C . THR E 1 178 ? 11.37144 115.70824 -42.68472 1.000 38.14304 157 THR E C 1
ATOM 9457 O O . THR E 1 178 ? 11.30559 116.92854 -42.50135 1.000 42.37035 157 THR E O 1
ATOM 9461 N N . SER E 1 179 ? 10.54285 114.85288 -42.09080 1.000 38.32396 158 SER E N 1
ATOM 9462 C CA . SER E 1 179 ? 9.56717 115.31752 -41.11133 1.000 41.17553 158 SER E CA 1
ATOM 9463 C C . SER E 1 179 ? 9.12840 114.13469 -40.26212 1.000 40.14472 158 SER E C 1
ATOM 9464 O O . SER E 1 179 ? 9.42170 112.97945 -40.57400 1.000 41.04245 158 SER E O 1
ATOM 9467 N N . GLY E 1 180 ? 8.39348 114.44577 -39.19146 1.000 40.34581 159 GLY E N 1
ATOM 9468 C CA . GLY E 1 180 ? 7.90517 113.40446 -38.30031 1.000 37.60312 159 GLY E CA 1
ATOM 9469 C C . GLY E 1 180 ? 7.09809 112.33623 -39.01479 1.000 44.69290 159 GLY E C 1
ATOM 9470 O O . GLY E 1 180 ? 7.22816 111.14453 -38.71602 1.000 43.62225 159 GLY E O 1
ATOM 9471 N N . ALA E 1 181 ? 6.23586 112.74550 -39.95279 1.000 42.74476 160 ALA E N 1
ATOM 9472 C CA . ALA E 1 181 ? 5.49261 111.76212 -40.73515 1.000 42.12898 160 ALA E CA 1
ATOM 9473 C C . ALA E 1 181 ? 6.43094 110.88457 -41.54442 1.000 42.15403 160 ALA E C 1
ATOM 9474 O O . ALA E 1 181 ? 6.13658 109.70723 -41.77910 1.000 39.68248 160 ALA E O 1
ATOM 9476 N N . GLY E 1 182 ? 7.56638 111.43729 -41.97250 1.000 42.75929 161 GLY E N 1
ATOM 9477 C CA . GLY E 1 182 ? 8.53715 110.64283 -42.69982 1.000 39.59914 161 GLY E CA 1
ATOM 9478 C C . GLY E 1 182 ? 9.23407 109.61299 -41.83801 1.000 36.76987 161 GLY E C 1
ATOM 9479 O O . GLY E 1 182 ? 9.70070 108.59090 -42.34731 1.000 34.46835 161 GLY E O 1
ATOM 9480 N N . LEU E 1 183 ? 9.34456 109.87456 -40.53618 1.000 37.56043 162 LEU E N 1
ATOM 9481 C CA . LEU E 1 183 ? 10.00405 108.94425 -39.63198 1.000 34.87084 162 LEU E CA 1
ATOM 9482 C C . LEU E 1 183 ? 9.04652 107.97895 -38.95652 1.000 34.94787 162 LEU E C 1
ATOM 9483 O O . LEU E 1 183 ? 9.47770 106.90568 -38.52236 1.000 38.70182 162 LEU E O 1
ATOM 9488 N N . HIS E 1 184 ? 7.76488 108.32539 -38.85197 1.000 36.36528 163 HIS E N 1
ATOM 9489 C CA . HIS E 1 184 ? 6.83542 107.53929 -38.05188 1.000 38.52055 163 HIS E CA 1
ATOM 9490 C C . HIS E 1 184 ? 5.50403 107.24232 -38.72489 1.000 38.15268 163 HIS E C 1
ATOM 9491 O O . HIS E 1 184 ? 4.71859 106.47196 -38.16242 1.000 37.34890 163 HIS E O 1
ATOM 9498 N N . GLY E 1 185 ? 5.21706 107.82348 -39.88210 1.000 38.53119 164 GLY E N 1
ATOM 9499 C CA . GLY E 1 185 ? 3.92461 107.66336 -40.50998 1.000 38.87429 164 GLY E CA 1
ATOM 9500 C C . GLY E 1 185 ? 2.87034 108.56621 -39.89233 1.000 44.02677 164 GLY E C 1
ATOM 9501 O O . GLY E 1 185 ? 2.98332 109.03085 -38.75819 1.000 40.85217 164 GLY E O 1
ATOM 9502 N N . HIS E 1 186 ? 1.82383 108.82804 -40.67313 1.000 44.89497 165 HIS E N 1
ATOM 9503 C CA . HIS E 1 186 ? 0.73426 109.67630 -40.20541 1.000 43.68686 165 HIS E CA 1
ATOM 9504 C C . HIS E 1 186 ? -0.48050 109.45671 -41.08982 1.000 41.60260 165 HIS E C 1
ATOM 9505 O O . HIS E 1 186 ? -0.35916 109.48600 -42.31688 1.000 42.74765 165 HIS E O 1
ATOM 9512 N N . PHE E 1 187 ? -1.64454 109.27142 -40.46716 1.000 43.69638 166 PHE E N 1
ATOM 9513 C CA . PHE E 1 187 ? -2.88217 109.04073 -41.20670 1.000 39.58426 166 PHE E CA 1
ATOM 9514 C C . PHE E 1 187 ? -3.08769 110.10978 -42.27293 1.000 39.97389 166 PHE E C 1
ATOM 9515 O O . PHE E 1 187 ? -2.89809 111.30330 -42.02549 1.000 45.04676 166 PHE E O 1
ATOM 9523 N N . GLY E 1 188 ? -3.45880 109.66462 -43.46727 1.000 40.18753 167 GLY E N 1
ATOM 9524 C CA . GLY E 1 188 ? -3.73653 110.54810 -44.57447 1.000 41.17162 167 GLY E CA 1
ATOM 9525 C C . GLY E 1 188 ? -2.52953 110.97260 -45.37160 1.000 42.88239 167 GLY E C 1
ATOM 9526 O O . GLY E 1 188 ? -2.65561 111.86172 -46.22159 1.000 43.55391 167 GLY E O 1
ATOM 9527 N N . GLN E 1 189 ? -1.37133 110.34570 -45.15990 1.000 42.09077 168 GLN E N 1
ATOM 9528 C CA . GLN E 1 189 ? -0.13732 110.83897 -45.75938 1.000 41.91305 168 GLN E CA 1
ATOM 9529 C C . GLN E 1 189 ? 0.73025 109.70841 -46.29919 1.000 40.39863 168 GLN E C 1
ATOM 9530 O O . GLN E 1 189 ? 1.94874 109.70750 -46.10810 1.000 43.46662 168 GLN E O 1
ATOM 9536 N N . THR E 1 190 ? 0.13095 108.73857 -46.99869 1.000 40.79804 169 THR E N 1
ATOM 9537 C CA . THR E 1 190 ? 0.93706 107.68099 -47.61022 1.000 40.10767 169 THR E CA 1
ATOM 9538 C C . THR E 1 190 ? 1.96528 108.25190 -48.58319 1.000 40.67111 169 THR E C 1
ATOM 9539 O O . THR E 1 190 ? 3.06476 107.70383 -48.72258 1.000 41.55347 169 THR E O 1
ATOM 9543 N N . ASN E 1 191 ? 1.61790 109.32948 -49.29352 1.000 43.05423 170 ASN E N 1
ATOM 9544 C CA . ASN E 1 191 ? 2.57236 109.93033 -50.22228 1.000 44.04228 170 ASN E CA 1
ATOM 9545 C C . ASN E 1 191 ? 3.61314 110.77206 -49.48957 1.000 42.12404 170 ASN E C 1
ATOM 9546 O O . ASN E 1 191 ? 4.81915 110.60594 -49.70308 1.000 43.47523 170 ASN E O 1
ATOM 9551 N N . TYR E 1 192 ? 3.16490 111.67315 -48.61335 1.000 42.17213 171 TYR E N 1
ATOM 9552 C CA . TYR E 1 192 ? 4.09475 112.56877 -47.93176 1.000 43.45296 171 TYR E CA 1
ATOM 9553 C C . TYR E 1 192 ? 5.02844 111.79720 -47.00969 1.000 40.82535 171 TYR E C 1
ATOM 9554 O O . TYR E 1 192 ? 6.22645 112.09264 -46.94380 1.000 38.38449 171 TYR E O 1
ATOM 9563 N N . SER E 1 193 ? 4.50501 110.78711 -46.31255 1.000 40.39244 172 SER E N 1
ATOM 9564 C CA . SER E 1 193 ? 5.34903 109.97912 -45.43864 1.000 42.00857 172 SER E CA 1
ATOM 9565 C C . SER E 1 193 ? 6.38602 109.19218 -46.23261 1.000 39.21408 172 SER E C 1
ATOM 9566 O O . SER E 1 193 ? 7.54961 109.11086 -45.82399 1.000 36.56888 172 SER E O 1
ATOM 9569 N N . ALA E 1 194 ? 5.98080 108.58451 -47.35373 1.000 38.96735 173 ALA E N 1
ATOM 9570 C CA . ALA E 1 194 ? 6.94179 107.87313 -48.19203 1.000 38.33178 173 ALA E CA 1
ATOM 9571 C C . ALA E 1 194 ? 8.01971 108.81473 -48.70959 1.000 38.54686 173 ALA E C 1
ATOM 9572 O O . ALA E 1 194 ? 9.20724 108.46128 -48.73247 1.000 36.41282 173 ALA E O 1
ATOM 9574 N N . ALA E 1 195 ? 7.62479 110.02243 -49.12189 1.000 37.86056 174 ALA E N 1
ATOM 9575 C CA . ALA E 1 195 ? 8.58613 110.98489 -49.65101 1.000 38.14161 174 ALA E CA 1
ATOM 9576 C C . ALA E 1 195 ? 9.59445 111.39779 -48.58548 1.000 37.69917 174 ALA E C 1
ATOM 9577 O O . ALA E 1 195 ? 10.80787 111.40108 -48.82554 1.000 37.55484 174 ALA E O 1
ATOM 9579 N N . LYS E 1 196 ? 9.10958 111.75290 -47.39599 1.000 37.53108 175 LYS E N 1
ATOM 9580 C CA . LYS E 1 196 ? 10.02093 112.20557 -46.35300 1.000 39.49374 175 LYS E CA 1
ATOM 9581 C C . LYS E 1 196 ? 10.84143 111.05170 -45.78652 1.000 37.05186 175 LYS E C 1
ATOM 9582 O O . LYS E 1 196 ? 11.96191 111.26422 -45.31051 1.000 40.79365 175 LYS E O 1
ATOM 9588 N N . ALA E 1 197 ? 10.32414 109.82510 -45.85735 1.000 36.44586 176 ALA E N 1
ATOM 9589 C CA . ALA E 1 197 ? 11.13683 108.66919 -45.49440 1.000 36.71078 176 ALA E CA 1
ATOM 9590 C C . ALA E 1 197 ? 12.22720 108.41660 -46.52754 1.000 35.52561 176 ALA E C 1
ATOM 9591 O O . ALA E 1 197 ? 13.37960 108.15231 -46.16482 1.000 34.87526 176 ALA E O 1
ATOM 9593 N N . ALA E 1 198 ? 11.87699 108.48355 -47.81864 1.000 35.24049 177 ALA E N 1
ATOM 9594 C CA . ALA E 1 198 ? 12.85966 108.28510 -48.88214 1.000 35.45271 177 ALA E CA 1
ATOM 9595 C C . ALA E 1 198 ? 14.04495 109.23252 -48.73679 1.000 38.02372 177 ALA E C 1
ATOM 9596 O O . ALA E 1 198 ? 15.19409 108.85229 -48.99899 1.000 36.06891 177 ALA E O 1
ATOM 9598 N N . ILE E 1 199 ? 13.78183 110.46877 -48.30343 1.000 36.30417 178 ILE E N 1
ATOM 9599 C CA . ILE E 1 199 ? 14.83041 111.47089 -48.16912 1.000 36.71506 178 ILE E CA 1
ATOM 9600 C C . ILE E 1 199 ? 15.83065 111.07104 -47.08395 1.000 36.14151 178 ILE E C 1
ATOM 9601 O O . ILE E 1 199 ? 17.01726 111.41744 -47.16335 1.000 37.51784 178 ILE E O 1
ATOM 9606 N N . VAL E 1 200 ? 15.38975 110.32219 -46.06947 1.000 37.08749 179 VAL E N 1
ATOM 9607 C CA . VAL E 1 200 ? 16.32050 109.85072 -45.04763 1.000 34.27841 179 VAL E CA 1
ATOM 9608 C C . VAL E 1 200 ? 17.32092 108.87188 -45.64874 1.000 35.40951 179 VAL E C 1
ATOM 9609 O O . VAL E 1 200 ? 18.53678 109.02422 -45.48301 1.000 37.71886 179 VAL E O 1
ATOM 9613 N N . GLY E 1 201 ? 16.82973 107.86534 -46.37394 1.000 35.58191 180 GLY E N 1
ATOM 9614 C CA . GLY E 1 201 ? 17.73756 106.93008 -47.01983 1.000 33.77774 180 GLY E CA 1
ATOM 9615 C C . GLY E 1 201 ? 18.62125 107.60523 -48.04997 1.000 39.14611 180 GLY E C 1
ATOM 9616 O O . GLY E 1 201 ? 19.81490 107.30464 -48.15221 1.000 38.89098 180 GLY E O 1
ATOM 9617 N N . LEU E 1 202 ? 18.05301 108.55248 -48.80346 1.000 35.69251 181 LEU E N 1
ATOM 9618 C CA . LEU E 1 202 ? 18.84349 109.33035 -49.74981 1.000 36.39409 181 LEU E CA 1
ATOM 9619 C C . LEU E 1 202 ? 19.96294 110.07744 -49.03878 1.000 38.58373 181 LEU E C 1
ATOM 9620 O O . LEU E 1 202 ? 21.09257 110.13970 -49.53759 1.000 37.19897 181 LEU E O 1
ATOM 9625 N N . THR E 1 203 ? 19.66446 110.65036 -47.86905 1.000 40.12701 182 THR E N 1
ATOM 9626 C CA . THR E 1 203 ? 20.66868 111.38633 -47.10516 1.000 35.97651 182 THR E CA 1
ATOM 9627 C C . THR E 1 203 ? 21.77017 110.46146 -46.59946 1.000 35.27331 182 THR E C 1
ATOM 9628 O O . THR E 1 203 ? 22.96144 110.76443 -46.73509 1.000 35.59841 182 THR E O 1
ATOM 9632 N N . GLN E 1 204 ? 21.38588 109.33133 -45.99849 1.000 37.48244 183 GLN E N 1
ATOM 9633 C CA . GLN E 1 204 ? 22.36917 108.37878 -45.48584 1.000 37.53174 183 GLN E CA 1
ATOM 9634 C C . GLN E 1 204 ? 23.28088 107.87156 -46.59585 1.000 36.85410 183 GLN E C 1
ATOM 9635 O O . GLN E 1 204 ? 24.48701 107.69513 -46.38719 1.000 34.39353 183 GLN E O 1
ATOM 9641 N N . THR E 1 205 ? 22.71432 107.59705 -47.77396 1.000 36.61502 184 THR E N 1
ATOM 9642 C CA . THR E 1 205 ? 23.51904 107.09924 -48.88583 1.000 36.61582 184 THR E CA 1
ATOM 9643 C C . THR E 1 205 ? 24.43336 108.18210 -49.45002 1.000 37.30290 184 THR E C 1
ATOM 9644 O O . THR E 1 205 ? 25.61299 107.92470 -49.71788 1.000 38.19496 184 THR E O 1
ATOM 9648 N N . LEU E 1 206 ? 23.91065 109.39835 -49.63734 1.000 36.52768 185 LEU E N 1
ATOM 9649 C CA . LEU E 1 206 ? 24.73049 110.47980 -50.17890 1.000 39.43994 185 LEU E CA 1
ATOM 9650 C C . LEU E 1 206 ? 25.90815 110.79348 -49.26576 1.000 39.68900 185 LEU E C 1
ATOM 9651 O O . LEU E 1 206 ? 27.00655 111.10242 -49.74314 1.000 39.37775 185 LEU E O 1
ATOM 9656 N N . SER E 1 207 ? 25.69211 110.73949 -47.94858 1.000 39.91399 186 SER E N 1
ATOM 9657 C CA . SER E 1 207 ? 26.78812 110.92855 -47.00459 1.000 37.44870 186 SER E CA 1
ATOM 9658 C C . SER E 1 207 ? 27.92225 109.95078 -47.28881 1.000 39.22068 186 SER E C 1
ATOM 9659 O O . SER E 1 207 ? 29.09489 110.33846 -47.34505 1.000 39.41067 186 SER E O 1
ATOM 9662 N N . LEU E 1 208 ? 27.58413 108.67666 -47.49817 1.000 35.93322 187 LEU E N 1
ATOM 9663 C CA . LEU E 1 208 ? 28.60657 107.67817 -47.79169 1.000 40.93887 187 LEU E CA 1
ATOM 9664 C C . LEU E 1 208 ? 29.26978 107.94523 -49.13815 1.000 41.73401 187 LEU E C 1
ATOM 9665 O O . LEU E 1 208 ? 30.48377 107.76090 -49.28706 1.000 42.86088 187 LEU E O 1
ATOM 9670 N N . GLU E 1 209 ? 28.49741 108.39166 -50.12775 1.000 38.45500 188 GLU E N 1
ATOM 9671 C CA . GLU E 1 209 ? 29.06079 108.56213 -51.46148 1.000 42.57423 188 GLU E CA 1
ATOM 9672 C C . GLU E 1 209 ? 29.95160 109.79837 -51.55808 1.000 42.83049 188 GLU E C 1
ATOM 9673 O O . GLU E 1 209 ? 30.95195 109.77494 -52.28206 1.000 45.88213 188 GLU E O 1
ATOM 9679 N N . LEU E 1 210 ? 29.63119 110.86665 -50.82615 1.000 41.57368 189 LEU E N 1
ATOM 9680 C CA . LEU E 1 210 ? 30.36154 112.12569 -50.91379 1.000 42.04579 189 LEU E CA 1
ATOM 9681 C C . LEU E 1 210 ? 31.40296 112.29429 -49.81470 1.000 47.06111 189 LEU E C 1
ATOM 9682 O O . LEU E 1 210 ? 32.04704 113.34718 -49.74958 1.000 49.85036 189 LEU E O 1
ATOM 9687 N N . ALA E 1 211 ? 31.57178 111.29949 -48.93969 1.000 45.52185 190 ALA E N 1
ATOM 9688 C CA . ALA E 1 211 ? 32.50874 111.44738 -47.82997 1.000 44.33228 190 ALA E CA 1
ATOM 9689 C C . ALA E 1 211 ? 33.92300 111.71103 -48.33135 1.000 44.43523 190 ALA E C 1
ATOM 9690 O O . ALA E 1 211 ? 34.62382 112.58870 -47.81184 1.000 47.11087 190 ALA E O 1
ATOM 9692 N N . SER E 1 212 ? 34.35227 110.97066 -49.35272 1.000 43.51386 191 SER E N 1
ATOM 9693 C CA . SER E 1 212 ? 35.75067 111.00894 -49.75862 1.000 46.88127 191 SER E CA 1
ATOM 9694 C C . SER E 1 212 ? 36.14084 112.35169 -50.36779 1.000 49.70683 191 SER E C 1
ATOM 9695 O O . SER E 1 212 ? 37.31003 112.74499 -50.28644 1.000 51.98978 191 SER E O 1
ATOM 9698 N N . ILE E 1 213 ? 35.19181 113.08159 -50.96548 1.000 48.16936 192 ILE E N 1
ATOM 9699 C CA . ILE E 1 213 ? 35.53055 114.37058 -51.56234 1.000 51.54625 192 ILE E CA 1
ATOM 9700 C C . ILE E 1 213 ? 35.34281 115.53086 -50.59672 1.000 50.86620 192 ILE E C 1
ATOM 9701 O O . ILE E 1 213 ? 35.68007 116.67154 -50.94302 1.000 52.49102 192 ILE E O 1
ATOM 9706 N N . GLY E 1 214 ? 34.81846 115.28199 -49.39828 1.000 49.38577 193 GLY E N 1
ATOM 9707 C CA . GLY E 1 214 ? 34.75685 116.29134 -48.36279 1.000 46.63994 193 GLY E CA 1
ATOM 9708 C C . GLY E 1 214 ? 33.40554 116.93882 -48.15608 1.000 46.35603 193 GLY E C 1
ATOM 9709 O O . GLY E 1 214 ? 33.28690 117.81183 -47.28928 1.000 52.93192 193 GLY E O 1
ATOM 9710 N N . ALA E 1 215 ? 32.38860 116.54529 -48.91177 1.000 44.19449 194 ALA E N 1
ATOM 9711 C CA . ALA E 1 215 ? 31.05608 117.10609 -48.75934 1.000 44.32451 194 ALA E CA 1
ATOM 9712 C C . ALA E 1 215 ? 30.26310 116.34582 -47.69859 1.000 46.34905 194 ALA E C 1
ATOM 9713 O O . ALA E 1 215 ? 30.46265 115.14526 -47.48166 1.000 43.43418 194 ALA E O 1
ATOM 9715 N N . THR E 1 216 ? 29.35933 117.06143 -47.03065 1.000 40.16264 195 THR E N 1
ATOM 9716 C CA . THR E 1 216 ? 28.47494 116.46711 -46.04015 1.000 40.40747 195 THR E CA 1
ATOM 9717 C C . THR E 1 216 ? 27.02966 116.55459 -46.50783 1.000 41.50897 195 THR E C 1
ATOM 9718 O O . THR E 1 216 ? 26.64666 117.48575 -47.22362 1.000 42.85275 195 THR E O 1
ATOM 9722 N N . VAL E 1 217 ? 26.22785 115.57431 -46.08727 1.000 39.87988 196 VAL E N 1
ATOM 9723 C CA . VAL E 1 217 ? 24.80566 115.51118 -46.41326 1.000 39.56294 196 VAL E CA 1
ATOM 9724 C C . VAL E 1 217 ? 24.04698 115.14052 -45.14437 1.000 37.63374 196 VAL E C 1
ATOM 9725 O O . VAL E 1 217 ? 24.18075 114.01766 -44.64280 1.000 34.96740 196 VAL E O 1
ATOM 9729 N N . ASN E 1 218 ? 23.22756 116.06243 -44.64778 1.000 36.11599 197 ASN E N 1
ATOM 9730 C CA . ASN E 1 218 ? 22.42041 115.84447 -43.45888 1.000 36.24102 197 ASN E CA 1
ATOM 9731 C C . ASN E 1 218 ? 20.96523 116.18478 -43.75311 1.000 37.82592 197 ASN E C 1
ATOM 9732 O O . ASN E 1 218 ? 20.63461 116.78909 -44.77777 1.000 37.37315 197 ASN E O 1
ATOM 9737 N N . ALA E 1 219 ? 20.08934 115.77386 -42.83777 1.000 37.58577 198 ALA E N 1
ATOM 9738 C CA . ALA E 1 219 ? 18.65732 116.00513 -42.95822 1.000 37.80017 198 ALA E CA 1
ATOM 9739 C C . ALA E 1 219 ? 18.15501 116.70444 -41.70544 1.000 38.64952 198 ALA E C 1
ATOM 9740 O O . ALA E 1 219 ? 18.42383 116.25427 -40.58599 1.000 37.17394 198 ALA E O 1
ATOM 9742 N N . ILE E 1 220 ? 17.43041 117.80048 -41.90035 1.000 39.01063 199 ILE E N 1
ATOM 9743 C CA . ILE E 1 220 ? 16.78538 118.54264 -40.82391 1.000 40.19444 199 ILE E CA 1
ATOM 9744 C C . ILE E 1 220 ? 15.32207 118.11956 -40.75301 1.000 44.07923 199 ILE E C 1
ATOM 9745 O O . ILE E 1 220 ? 14.69993 117.80254 -41.77763 1.000 44.48136 199 ILE E O 1
ATOM 9750 N N . SER E 1 221 ? 14.77714 118.06773 -39.53777 1.000 44.23084 200 SER E N 1
ATOM 9751 C CA . SER E 1 221 ? 13.35056 117.83132 -39.31963 1.000 48.07428 200 SER E CA 1
ATOM 9752 C C . SER E 1 221 ? 12.76985 119.06322 -38.63433 1.000 56.52960 200 SER E C 1
ATOM 9753 O O . SER E 1 221 ? 12.79077 119.16861 -37.39595 1.000 56.79945 200 SER E O 1
ATOM 9756 N N . PRO E 1 222 ? 12.25621 120.03030 -39.40109 1.000 56.72740 201 PRO E N 1
ATOM 9757 C CA . PRO E 1 222 ? 11.87806 121.32688 -38.82511 1.000 61.42467 201 PRO E CA 1
ATOM 9758 C C . PRO E 1 222 ? 10.41994 121.46970 -38.41293 1.000 69.92940 201 PRO E C 1
ATOM 9759 O O . PRO E 1 222 ? 10.08289 122.47011 -37.76442 1.000 72.96141 201 PRO E O 1
ATOM 9763 N N . GLY E 1 223 ? 9.54713 120.53680 -38.77659 1.000 82.86625 202 GLY E N 1
ATOM 9764 C CA . GLY E 1 223 ? 8.14784 120.64178 -38.40218 1.000 83.99171 202 GLY E CA 1
ATOM 9765 C C . GLY E 1 223 ? 7.35058 121.50983 -39.35929 1.000 88.76238 202 GLY E C 1
ATOM 9766 O O . GLY E 1 223 ? 6.11940 121.49263 -39.35967 1.000 94.63571 202 GLY E O 1
ATOM 9767 N N . PHE E 1 249 ? 9.74556 134.96365 -28.80066 1.000 82.62710 228 PHE E N 1
ATOM 9768 C CA . PHE E 1 249 ? 9.86933 133.54244 -29.10119 1.000 84.91696 228 PHE E CA 1
ATOM 9769 C C . PHE E 1 249 ? 8.49985 132.87566 -29.20869 1.000 88.52268 228 PHE E C 1
ATOM 9770 O O . PHE E 1 249 ? 7.73983 132.83135 -28.23967 1.000 89.05531 228 PHE E O 1
ATOM 9778 N N . ASP E 1 250 ? 8.20225 132.35169 -30.39579 1.000 86.06545 229 ASP E N 1
ATOM 9779 C CA . ASP E 1 250 ? 6.98401 131.59409 -30.65734 1.000 87.31572 229 ASP E CA 1
ATOM 9780 C C . ASP E 1 250 ? 7.37453 130.16378 -31.00441 1.000 86.05084 229 ASP E C 1
ATOM 9781 O O . ASP E 1 250 ? 8.12708 129.95438 -31.97150 1.000 80.58566 229 ASP E O 1
ATOM 9786 N N . PRO E 1 251 ? 6.90904 129.15460 -30.26023 1.000 88.56623 230 PRO E N 1
ATOM 9787 C CA . PRO E 1 251 ? 7.28590 127.76601 -30.57952 1.000 86.44546 230 PRO E CA 1
ATOM 9788 C C . PRO E 1 251 ? 6.83248 127.29959 -31.95362 1.000 89.33118 230 PRO E C 1
ATOM 9789 O O . PRO E 1 251 ? 7.33873 126.27516 -32.43082 1.000 86.34495 230 PRO E O 1
ATOM 9793 N N . LYS E 1 252 ? 5.91527 128.01479 -32.60489 1.000 92.86501 231 LYS E N 1
ATOM 9794 C CA . LYS E 1 252 ? 5.42672 127.65742 -33.93054 1.000 94.33065 231 LYS E CA 1
ATOM 9795 C C . LYS E 1 252 ? 6.15280 128.40322 -35.04060 1.000 90.12987 231 LYS E C 1
ATOM 9796 O O . LYS E 1 252 ? 5.81383 128.22407 -36.21349 1.000 90.45393 231 LYS E O 1
ATOM 9798 N N . ASP E 1 253 ? 7.13315 129.23095 -34.69451 1.000 77.91983 232 ASP E N 1
ATOM 9799 C CA . ASP E 1 253 ? 7.92882 129.98382 -35.65006 1.000 73.23222 232 ASP E CA 1
ATOM 9800 C C . ASP E 1 253 ? 8.53931 129.03941 -36.68614 1.000 71.29556 232 ASP E C 1
ATOM 9801 O O . ASP E 1 253 ? 9.23435 128.08249 -36.30970 1.000 75.21710 232 ASP E O 1
ATOM 9806 N N . PRO E 1 254 ? 8.28290 129.25012 -37.98196 1.000 64.79912 233 PRO E N 1
ATOM 9807 C CA . PRO E 1 254 ? 8.83959 128.34570 -38.99999 1.000 63.96638 233 PRO E CA 1
ATOM 9808 C C . PRO E 1 254 ? 10.33980 128.49137 -39.20052 1.000 59.23983 233 PRO E C 1
ATOM 9809 O O . PRO E 1 254 ? 10.94666 127.61938 -39.83357 1.000 65.07172 233 PRO E O 1
ATOM 9813 N N . SER E 1 255 ? 10.95653 129.55139 -38.68741 1.000 58.91977 234 SER E N 1
ATOM 9814 C CA . SER E 1 255 ? 12.37884 129.79724 -38.87304 1.000 59.08519 234 SER E CA 1
ATOM 9815 C C . SER E 1 255 ? 13.21864 129.36193 -37.67423 1.000 52.61253 234 SER E C 1
ATOM 9816 O O . SER E 1 255 ? 14.41088 129.67764 -37.62296 1.000 51.68352 234 SER E O 1
ATOM 9819 N N . LEU E 1 256 ? 12.62659 128.65412 -36.70568 1.000 54.04031 235 LEU E N 1
ATOM 9820 C CA . LEU E 1 256 ? 13.37212 128.29463 -35.50070 1.000 55.87873 235 LEU E CA 1
ATOM 9821 C C . LEU E 1 256 ? 14.49788 127.31140 -35.79097 1.000 48.94932 235 LEU E C 1
ATOM 9822 O O . LEU E 1 256 ? 15.51537 127.31848 -35.09342 1.000 52.92120 235 LEU E O 1
ATOM 9827 N N . GLY E 1 257 ? 14.34937 126.47306 -36.80767 1.000 48.48661 236 GLY E N 1
ATOM 9828 C CA . GLY E 1 257 ? 15.42539 125.58061 -37.18170 1.000 49.60617 236 GLY E CA 1
ATOM 9829 C C . GLY E 1 257 ? 16.42057 126.16046 -38.15031 1.000 50.20866 236 GLY E C 1
ATOM 9830 O O . GLY E 1 257 ? 17.44942 125.53393 -38.42363 1.000 49.41039 236 GLY E O 1
ATOM 9831 N N . SER E 1 258 ? 16.14064 127.35487 -38.66685 1.000 53.39656 237 SER E N 1
ATOM 9832 C CA . SER E 1 258 ? 17.01039 127.95090 -39.67647 1.000 53.26786 237 SER E CA 1
ATOM 9833 C C . SER E 1 258 ? 18.44500 128.15855 -39.19847 1.000 47.70085 237 SER E C 1
ATOM 9834 O O . SER E 1 258 ? 19.36667 127.87776 -39.98418 1.000 45.86819 237 SER E O 1
ATOM 9837 N N . PRO E 1 259 ? 18.71625 128.63080 -37.97499 1.000 48.19031 238 PRO E N 1
ATOM 9838 C CA . PRO E 1 259 ? 20.11959 128.67836 -37.52729 1.000 50.50382 238 PRO E CA 1
ATOM 9839 C C . PRO E 1 259 ? 20.79956 127.32031 -37.53835 1.000 48.49636 238 PRO E C 1
ATOM 9840 O O . PRO E 1 259 ? 22.00286 127.23953 -37.82337 1.000 45.21309 238 PRO E O 1
ATOM 9844 N N . VAL E 1 260 ? 20.05881 126.24450 -37.25854 1.000 47.26619 239 VAL E N 1
ATOM 9845 C CA . VAL E 1 260 ? 20.65479 124.91317 -37.28982 1.000 46.89419 239 VAL E CA 1
ATOM 9846 C C . VAL E 1 260 ? 21.06174 124.54497 -38.71101 1.000 45.24167 239 VAL E C 1
ATOM 9847 O O . VAL E 1 260 ? 22.14942 123.99851 -38.93687 1.000 44.24055 239 VAL E O 1
ATOM 9851 N N . VAL E 1 261 ? 20.20707 124.84476 -39.69236 1.000 42.21255 240 VAL E N 1
ATOM 9852 C CA . VAL E 1 261 ? 20.58624 124.61607 -41.08314 1.000 43.19849 240 VAL E CA 1
ATOM 9853 C C . VAL E 1 261 ? 21.81149 125.44618 -41.43295 1.000 42.91201 240 VAL E C 1
ATOM 9854 O O . VAL E 1 261 ? 22.76694 124.94940 -42.04373 1.000 43.92156 240 VAL E O 1
ATOM 9858 N N . ALA E 1 262 ? 21.81572 126.71582 -41.01883 1.000 44.38408 241 ALA E N 1
ATOM 9859 C CA . ALA E 1 262 ? 22.94345 127.59251 -41.31418 1.000 47.56120 241 ALA E CA 1
ATOM 9860 C C . ALA E 1 262 ? 24.23204 127.05722 -40.71190 1.000 46.08033 241 ALA E C 1
ATOM 9861 O O . ALA E 1 262 ? 25.28009 127.06043 -41.36930 1.000 48.91666 241 ALA E O 1
ATOM 9863 N N . TRP E 1 263 ? 24.17559 126.57227 -39.47139 1.000 42.72055 242 TRP E N 1
ATOM 9864 C CA . TRP E 1 263 ? 25.38799 126.04024 -38.86885 1.000 42.84216 242 TRP E CA 1
ATOM 9865 C C . TRP E 1 263 ? 25.84080 124.75956 -39.56619 1.000 43.95127 242 TRP E C 1
ATOM 9866 O O . TRP E 1 263 ? 27.04090 124.56861 -39.80060 1.000 43.40968 242 TRP E O 1
ATOM 9877 N N . LEU E 1 264 ? 24.90028 123.87110 -39.90938 1.000 41.43101 243 LEU E N 1
ATOM 9878 C CA . LEU E 1 264 ? 25.27093 122.64790 -40.61933 1.000 43.26289 243 LEU E CA 1
ATOM 9879 C C . LEU E 1 264 ? 25.92922 122.94780 -41.95855 1.000 44.32134 243 LEU E C 1
ATOM 9880 O O . LEU E 1 264 ? 26.74864 122.15535 -42.43574 1.000 44.07341 243 LEU E O 1
ATOM 9885 N N . ALA E 1 265 ? 25.59209 124.07964 -42.57593 1.000 45.13459 244 ALA E N 1
ATOM 9886 C CA . ALA E 1 265 ? 26.17692 124.45233 -43.85657 1.000 46.42794 244 ALA E CA 1
ATOM 9887 C C . ALA E 1 265 ? 27.53344 125.13561 -43.71968 1.000 48.44562 244 ALA E C 1
ATOM 9888 O O . ALA E 1 265 ? 28.15779 125.44151 -44.74299 1.000 43.42857 244 ALA E O 1
ATOM 9890 N N . SER E 1 266 ? 28.01792 125.35522 -42.48749 1.000 44.15648 245 SER E N 1
ATOM 9891 C CA . SER E 1 266 ? 29.20386 126.15916 -42.23504 1.000 47.29980 245 SER E CA 1
ATOM 9892 C C . SER E 1 266 ? 30.44906 125.28776 -42.17304 1.000 46.90177 245 SER E C 1
ATOM 9893 O O . SER E 1 266 ? 30.35825 124.06084 -42.08454 1.000 47.64792 245 SER E O 1
ATOM 9896 N N . PRO E 1 267 ? 31.63827 125.89241 -42.26015 1.000 50.58195 246 PRO E N 1
ATOM 9897 C CA . PRO E 1 267 ? 32.86875 125.10430 -42.08244 1.000 47.48621 246 PRO E CA 1
ATOM 9898 C C . PRO E 1 267 ? 32.98731 124.44059 -40.71739 1.000 50.68674 246 PRO E C 1
ATOM 9899 O O . PRO E 1 267 ? 33.76495 123.48527 -40.58075 1.000 52.95318 246 PRO E O 1
ATOM 9903 N N . GLU E 1 268 ? 32.21947 124.87771 -39.71416 1.000 47.09950 247 GLU E N 1
ATOM 9904 C CA . GLU E 1 268 ? 32.30636 124.25118 -38.39840 1.000 43.56383 247 GLU E CA 1
ATOM 9905 C C . GLU E 1 268 ? 31.68290 122.85805 -38.36500 1.000 45.75046 247 GLU E C 1
ATOM 9906 O O . GLU E 1 268 ? 31.93453 122.10284 -37.41968 1.000 43.80485 247 GLU E O 1
ATOM 9912 N N . ALA E 1 269 ? 30.87789 122.50081 -39.36557 1.000 42.90318 248 ALA E N 1
ATOM 9913 C CA . ALA E 1 269 ? 30.11908 121.25754 -39.35854 1.000 41.09058 248 ALA E CA 1
ATOM 9914 C C . ALA E 1 269 ? 30.63672 120.24787 -40.37921 1.000 46.59684 248 ALA E C 1
ATOM 9915 O O . ALA E 1 269 ? 29.88385 119.36619 -40.80921 1.000 49.02380 248 ALA E O 1
ATOM 9917 N N . GLY E 1 270 ? 31.91031 120.34388 -40.76331 1.000 44.45369 249 GLY E N 1
ATOM 9918 C CA . GLY E 1 270 ? 32.44542 119.44582 -41.77139 1.000 37.89301 249 GLY E CA 1
ATOM 9919 C C . GLY E 1 270 ? 32.57734 118.00459 -41.33135 1.000 44.40656 249 GLY E C 1
ATOM 9920 O O . GLY E 1 270 ? 32.75890 117.12999 -42.18727 1.000 41.82814 249 GLY E O 1
ATOM 9921 N N . HIS E 1 271 ? 32.45922 117.73403 -40.03231 1.000 40.76994 250 HIS E N 1
ATOM 9922 C CA . HIS E 1 271 ? 32.59904 116.39209 -39.48605 1.000 37.26067 250 HIS E CA 1
ATOM 9923 C C . HIS E 1 271 ? 31.26081 115.71073 -39.23558 1.000 39.80997 250 HIS E C 1
ATOM 9924 O O . HIS E 1 271 ? 31.23449 114.61253 -38.66831 1.000 39.68631 250 HIS E O 1
ATOM 9931 N N . ILE E 1 272 ? 30.15340 116.33569 -39.62521 1.000 39.09272 251 ILE E N 1
ATOM 9932 C CA . ILE E 1 272 ? 28.81790 115.79751 -39.39018 1.000 37.57740 251 ILE E CA 1
ATOM 9933 C C . ILE E 1 272 ? 28.19066 115.47655 -40.73918 1.000 38.03279 251 ILE E C 1
ATOM 9934 O O . ILE E 1 272 ? 28.03404 116.36356 -41.58822 1.000 36.56774 251 ILE E O 1
ATOM 9939 N N . SER E 1 273 ? 27.83308 114.20831 -40.93845 1.000 37.13076 252 SER E N 1
ATOM 9940 C CA . SER E 1 273 ? 27.24832 113.78162 -42.19876 1.000 36.46024 252 SER E CA 1
ATOM 9941 C C . SER E 1 273 ? 26.34112 112.58141 -41.96386 1.000 38.06395 252 SER E C 1
ATOM 9942 O O . SER E 1 273 ? 26.58957 111.75743 -41.07832 1.000 36.49628 252 SER E O 1
ATOM 9945 N N . GLY E 1 274 ? 25.29544 112.48309 -42.78586 1.000 38.91343 253 GLY E N 1
ATOM 9946 C CA . GLY E 1 274 ? 24.35101 111.38747 -42.68754 1.000 35.52239 253 GLY E CA 1
ATOM 9947 C C . GLY E 1 274 ? 23.49038 111.39913 -41.45032 1.000 34.67683 253 GLY E C 1
ATOM 9948 O O . GLY E 1 274 ? 22.92686 110.36491 -41.09320 1.000 33.76327 253 GLY E O 1
ATOM 9949 N N . GLN E 1 275 ? 23.36911 112.54055 -40.78308 1.000 36.63567 254 GLN E N 1
ATOM 9950 C CA . GLN E 1 275 ? 22.63405 112.63433 -39.53184 1.000 36.59044 254 GLN E CA 1
ATOM 9951 C C . GLN E 1 275 ? 21.24536 113.21849 -39.76223 1.000 39.44808 254 GLN E C 1
ATOM 9952 O O . GLN E 1 275 ? 21.02566 114.00662 -40.68914 1.000 35.90421 254 GLN E O 1
ATOM 9958 N N . VAL E 1 276 ? 20.31257 112.82517 -38.89490 1.000 36.83254 255 VAL E N 1
ATOM 9959 C CA . VAL E 1 276 ? 18.95670 113.36399 -38.86400 1.000 36.76852 255 VAL E CA 1
ATOM 9960 C C . VAL E 1 276 ? 18.82530 114.20401 -37.60271 1.000 37.53920 255 VAL E C 1
ATOM 9961 O O . VAL E 1 276 ? 18.96914 113.69177 -36.48447 1.000 33.23812 255 VAL E O 1
ATOM 9965 N N . ILE E 1 277 ? 18.55072 115.49073 -37.77961 1.000 34.97540 256 ILE E N 1
ATOM 9966 C CA . ILE E 1 277 ? 18.55199 116.44438 -36.68318 1.000 35.80264 256 ILE E CA 1
ATOM 9967 C C . ILE E 1 277 ? 17.17895 117.09170 -36.62702 1.000 38.71544 256 ILE E C 1
ATOM 9968 O O . ILE E 1 277 ? 16.71415 117.66938 -37.61749 1.000 40.67881 256 ILE E O 1
ATOM 9973 N N . ARG E 1 278 ? 16.53364 116.98831 -35.47396 1.000 37.15704 257 ARG E N 1
ATOM 9974 C CA . ARG E 1 278 ? 15.20228 117.53094 -35.25333 1.000 43.00786 257 ARG E CA 1
ATOM 9975 C C . ARG E 1 278 ? 15.34879 118.87107 -34.54827 1.000 47.65984 257 ARG E C 1
ATOM 9976 O O . ARG E 1 278 ? 15.99996 118.95589 -33.50140 1.000 47.72878 257 ARG E O 1
ATOM 9984 N N . ALA E 1 279 ? 14.78754 119.92210 -35.14161 1.000 49.18733 258 ALA E N 1
ATOM 9985 C CA . ALA E 1 279 ? 14.83574 121.26386 -34.56147 1.000 53.53067 258 ALA E CA 1
ATOM 9986 C C . ALA E 1 279 ? 13.42057 121.82279 -34.61394 1.000 56.67631 258 ALA E C 1
ATOM 9987 O O . ALA E 1 279 ? 13.03440 122.46678 -35.59212 1.000 56.78286 258 ALA E O 1
ATOM 9989 N N . ILE E 1 280 ? 12.64671 121.57513 -33.56127 1.000 57.56670 259 ILE E N 1
ATOM 9990 C CA . ILE E 1 280 ? 11.25474 122.00045 -33.50418 1.000 66.23760 259 ILE E CA 1
ATOM 9991 C C . ILE E 1 280 ? 11.02113 122.69541 -32.16891 1.000 67.14888 259 ILE E C 1
ATOM 9992 O O . ILE E 1 280 ? 11.21799 122.09123 -31.10551 1.000 57.46525 259 ILE E O 1
ATOM 9997 N N . GLY E 1 281 ? 10.61239 123.96472 -32.23017 1.000 58.88640 260 GLY E N 1
ATOM 9998 C CA . GLY E 1 281 ? 10.25922 124.73958 -31.05942 1.000 61.26977 260 GLY E CA 1
ATOM 9999 C C . GLY E 1 281 ? 11.40050 125.02986 -30.10842 1.000 64.09152 260 GLY E C 1
ATOM 10000 O O . GLY E 1 281 ? 12.37128 125.70703 -30.46052 1.000 61.57739 260 GLY E O 1
ATOM 10001 N N . GLU E 1 282 ? 11.27902 124.52746 -28.88309 1.000 61.31063 261 GLU E N 1
ATOM 10002 C CA . GLU E 1 282 ? 12.24763 124.82137 -27.83882 1.000 60.49660 261 GLU E CA 1
ATOM 10003 C C . GLU E 1 282 ? 13.47366 123.91286 -27.90056 1.000 59.96773 261 GLU E C 1
ATOM 10004 O O . GLU E 1 282 ? 14.51801 124.26136 -27.33775 1.000 57.10515 261 GLU E O 1
ATOM 10010 N N . HIS E 1 283 ? 13.39093 122.78699 -28.60791 1.000 57.53896 262 HIS E N 1
ATOM 10011 C CA . HIS E 1 283 ? 14.34034 121.69523 -28.45796 1.000 51.42195 262 HIS E CA 1
ATOM 10012 C C . HIS E 1 283 ? 15.14608 121.46054 -29.72917 1.000 47.74771 262 HIS E C 1
ATOM 10013 O O . HIS E 1 283 ? 14.63106 121.59340 -30.84322 1.000 52.04905 262 HIS E O 1
ATOM 10020 N N . LEU E 1 284 ? 16.41866 121.11575 -29.54330 1.000 45.57314 263 LEU E N 1
ATOM 10021 C CA . LEU E 1 284 ? 17.28503 120.59644 -30.59315 1.000 42.48673 263 LEU E CA 1
ATOM 10022 C C . LEU E 1 284 ? 17.66030 119.16693 -30.22381 1.000 41.28713 263 LEU E C 1
ATOM 10023 O O . LEU E 1 284 ? 18.13838 118.91718 -29.11216 1.000 43.57071 263 LEU E O 1
ATOM 10028 N N . GLN E 1 285 ? 17.42217 118.22670 -31.13456 1.000 39.36354 264 GLN E N 1
ATOM 10029 C CA . GLN E 1 285 ? 17.59623 116.81372 -30.83075 1.000 38.31794 264 GLN E CA 1
ATOM 10030 C C . GLN E 1 285 ? 18.34479 116.10563 -31.95122 1.000 36.44317 264 GLN E C 1
ATOM 10031 O O . GLN E 1 285 ? 18.10991 116.37108 -33.13286 1.000 37.71874 264 GLN E O 1
ATOM 10037 N N . LEU E 1 286 ? 19.25420 115.21156 -31.57347 1.000 35.50585 265 LEU E N 1
ATOM 10038 C CA . LEU E 1 286 ? 19.87460 114.27630 -32.50232 1.000 34.20859 265 LEU E CA 1
ATOM 10039 C C . LEU E 1 286 ? 19.11891 112.95534 -32.44757 1.000 33.18549 265 LEU E C 1
ATOM 10040 O O . LEU E 1 286 ? 18.90083 112.40234 -31.36264 1.000 33.12764 265 LEU E O 1
ATOM 10045 N N . LEU E 1 287 ? 18.71568 112.45847 -33.60860 1.000 32.53227 266 LEU E N 1
ATOM 10046 C CA . LEU E 1 287 ? 17.98864 111.20276 -33.69159 1.000 33.12764 266 LEU E CA 1
ATOM 10047 C C . LEU E 1 287 ? 18.90235 110.08940 -34.19334 1.000 30.57812 266 LEU E C 1
ATOM 10048 O O . LEU E 1 287 ? 19.83560 110.32641 -34.96369 1.000 31.74506 266 LEU E O 1
ATOM 10053 N N . LYS E 1 288 ? 18.64290 108.87243 -33.72319 1.000 29.81126 267 LYS E N 1
ATOM 10054 C CA . LYS E 1 288 ? 19.24291 107.67383 -34.29070 1.000 32.91005 267 LYS E CA 1
ATOM 10055 C C . LYS E 1 288 ? 18.12980 106.71621 -34.69167 1.000 30.79983 267 LYS E C 1
ATOM 10056 O O . LYS E 1 288 ? 17.01010 106.78339 -34.17647 1.000 28.54544 267 LYS E O 1
ATOM 10062 N N . GLY E 1 289 ? 18.45152 105.82404 -35.61717 1.000 31.16033 268 GLY E N 1
ATOM 10063 C CA . GLY E 1 289 ? 17.44780 105.15160 -36.42353 1.000 30.83440 268 GLY E CA 1
ATOM 10064 C C . GLY E 1 289 ? 17.16982 103.73001 -35.98868 1.000 32.47905 268 GLY E C 1
ATOM 10065 O O . GLY E 1 289 ? 17.20579 103.40305 -34.79764 1.000 30.96269 268 GLY E O 1
ATOM 10066 N N . TRP E 1 290 ? 16.90912 102.87675 -36.97610 1.000 30.68747 269 TRP E N 1
ATOM 10067 C CA . TRP E 1 290 ? 16.37437 101.54861 -36.72743 1.000 27.35403 269 TRP E CA 1
ATOM 10068 C C . TRP E 1 290 ? 17.40206 100.66094 -36.04631 1.000 27.91464 269 TRP E C 1
ATOM 10069 O O . TRP E 1 290 ? 18.59277 100.69672 -36.36194 1.000 34.00644 269 TRP E O 1
ATOM 10080 N N . HIS E 1 291 ? 16.92461 99.86989 -35.09199 1.000 27.81250 270 HIS E N 1
ATOM 10081 C CA . HIS E 1 291 ? 17.76730 99.06742 -34.21818 1.000 31.09901 270 HIS E CA 1
ATOM 10082 C C . HIS E 1 291 ? 16.93738 97.89584 -33.71765 1.000 30.88012 270 HIS E C 1
ATOM 10083 O O . HIS E 1 291 ? 15.71158 98.01996 -33.59181 1.000 28.70070 270 HIS E O 1
ATOM 10090 N N . PRO E 1 292 ? 17.55686 96.74978 -33.44471 1.000 31.25077 271 PRO E N 1
ATOM 10091 C CA . PRO E 1 292 ? 16.79925 95.62634 -32.88343 1.000 29.77800 271 PRO E CA 1
ATOM 10092 C C . PRO E 1 292 ? 16.49622 95.83995 -31.41018 1.000 27.20431 271 PRO E C 1
ATOM 10093 O O . PRO E 1 292 ? 17.35913 96.25400 -30.63254 1.000 24.97130 271 PRO E O 1
ATOM 10097 N N . VAL E 1 293 ? 15.24615 95.56261 -31.03713 1.000 27.25351 272 VAL E N 1
ATOM 10098 C CA . VAL E 1 293 ? 14.82089 95.57502 -29.63985 1.000 26.00730 272 VAL E CA 1
ATOM 10099 C C . VAL E 1 293 ? 14.49538 94.19260 -29.12010 1.000 27.26243 272 VAL E C 1
ATOM 10100 O O . VAL E 1 293 ? 14.27723 94.04248 -27.90677 1.000 25.37930 272 VAL E O 1
ATOM 10104 N N . ALA E 1 294 ? 14.41580 93.18820 -29.99075 1.000 30.02014 273 ALA E N 1
ATOM 10105 C CA . ALA E 1 294 ? 14.20735 91.80813 -29.57379 1.000 29.54955 273 ALA E CA 1
ATOM 10106 C C . ALA E 1 294 ? 14.70448 90.91314 -30.69364 1.000 30.34151 273 ALA E C 1
ATOM 10107 O O . ALA E 1 294 ? 14.44250 91.18097 -31.87013 1.000 27.23433 273 ALA E O 1
ATOM 10109 N N . SER E 1 295 ? 15.38155 89.83233 -30.31985 1.000 29.90008 274 SER E N 1
ATOM 10110 C CA . SER E 1 295 ? 16.05901 88.99869 -31.29848 1.000 31.70205 274 SER E CA 1
ATOM 10111 C C . SER E 1 295 ? 16.02346 87.55225 -30.82654 1.000 30.89249 274 SER E C 1
ATOM 10112 O O . SER E 1 295 ? 16.11186 87.28361 -29.62769 1.000 31.69398 274 SER E O 1
ATOM 10115 N N . VAL E 1 296 ? 15.84053 86.63238 -31.76774 1.000 28.48948 275 VAL E N 1
ATOM 10116 C CA . VAL E 1 296 ? 15.79881 85.21015 -31.45384 1.000 31.11211 275 VAL E CA 1
ATOM 10117 C C . VAL E 1 296 ? 16.42462 84.44426 -32.61567 1.000 32.94046 275 VAL E C 1
ATOM 10118 O O . VAL E 1 296 ? 16.30458 84.84264 -33.77813 1.000 33.81412 275 VAL E O 1
ATOM 10122 N N . SER E 1 297 ? 17.11633 83.35647 -32.29335 1.000 32.44539 276 SER E N 1
ATOM 10123 C CA . SER E 1 297 ? 17.80341 82.53242 -33.27554 1.000 32.33562 276 SER E CA 1
ATOM 10124 C C . SER E 1 297 ? 17.04043 81.23660 -33.53072 1.000 35.81279 276 SER E C 1
ATOM 10125 O O . SER E 1 297 ? 16.42125 80.66723 -32.62762 1.000 33.35338 276 SER E O 1
ATOM 10128 N N . ASN E 1 298 ? 17.09226 80.77110 -34.77550 1.000 33.57477 277 ASN E N 1
ATOM 10129 C CA . ASN E 1 298 ? 16.45532 79.51754 -35.15043 1.000 33.36800 277 ASN E CA 1
ATOM 10130 C C . ASN E 1 298 ? 17.39384 78.32778 -35.03920 1.000 39.00809 277 ASN E C 1
ATOM 10131 O O . ASN E 1 298 ? 17.02613 77.22520 -35.45589 1.000 43.46835 277 ASN E O 1
ATOM 10136 N N . GLY E 1 299 ? 18.59700 78.52743 -34.50905 1.000 39.85296 278 GLY E N 1
ATOM 10137 C CA . GLY E 1 299 ? 19.53492 77.43197 -34.36877 1.000 39.35279 278 GLY E CA 1
ATOM 10138 C C . GLY E 1 299 ? 20.05508 76.88537 -35.67641 1.000 43.33129 278 GLY E C 1
ATOM 10139 O O . GLY E 1 299 ? 20.39696 75.70094 -35.75218 1.000 48.35493 278 GLY E O 1
ATOM 10140 N N . GLN E 1 300 ? 20.11051 77.71544 -36.71633 1.000 44.95500 279 GLN E N 1
ATOM 10141 C CA . GLN E 1 300 ? 20.54010 77.28608 -38.04851 1.000 50.57181 279 GLN E CA 1
ATOM 10142 C C . GLN E 1 300 ? 19.65368 76.16125 -38.58160 1.000 49.86242 279 GLN E C 1
ATOM 10143 O O . GLN E 1 300 ? 20.12938 75.20229 -39.18944 1.000 54.13037 279 GLN E O 1
ATOM 10149 N N . LYS E 1 301 ? 18.35463 76.26925 -38.31978 1.000 47.95789 280 LYS E N 1
ATOM 10150 C CA . LYS E 1 301 ? 17.33043 75.46526 -38.96489 1.000 42.35955 280 LYS E CA 1
ATOM 10151 C C . LYS E 1 301 ? 16.25532 76.41897 -39.47235 1.000 46.15767 280 LYS E C 1
ATOM 10152 O O . LYS E 1 301 ? 16.09140 77.51976 -38.94152 1.000 46.54827 280 LYS E O 1
ATOM 10154 N N . ARG E 1 302 ? 15.54011 76.01392 -40.51904 1.000 42.21752 281 ARG E N 1
ATOM 10155 C CA . ARG E 1 302 ? 14.50797 76.88072 -41.07583 1.000 36.88855 281 ARG E CA 1
ATOM 10156 C C . ARG E 1 302 ? 13.40675 77.14803 -40.05425 1.000 38.75575 281 ARG E C 1
ATOM 10157 O O . ARG E 1 302 ? 13.07433 76.29441 -39.22717 1.000 38.44020 281 ARG E O 1
ATOM 10165 N N . TRP E 1 303 ? 12.84104 78.35294 -40.12140 1.000 32.62619 282 TRP E N 1
ATOM 10166 C CA . TRP E 1 303 ? 11.68760 78.69675 -39.30437 1.000 28.96698 282 TRP E CA 1
ATOM 10167 C C . TRP E 1 303 ? 10.48388 77.85123 -39.69450 1.000 29.46369 282 TRP E C 1
ATOM 10168 O O . TRP E 1 303 ? 10.31671 77.46175 -40.85197 1.000 35.16373 282 TRP E O 1
ATOM 10179 N N . ASP E 1 304 ? 9.63775 77.57341 -38.71116 1.000 32.49909 283 ASP E N 1
ATOM 10180 C CA . ASP E 1 304 ? 8.37762 76.86840 -38.91357 1.000 32.82475 283 ASP E CA 1
ATOM 10181 C C . ASP E 1 304 ? 7.23522 77.83837 -38.63905 1.000 31.77031 283 ASP E C 1
ATOM 10182 O O . ASP E 1 304 ? 7.04908 78.27748 -37.49549 1.000 29.15138 283 ASP E O 1
ATOM 10187 N N . ALA E 1 305 ? 6.45759 78.14662 -39.68164 1.000 31.08448 284 ALA E N 1
ATOM 10188 C CA . ALA E 1 305 ? 5.37173 79.11039 -39.53062 1.000 29.22636 284 ALA E CA 1
ATOM 10189 C C . ALA E 1 305 ? 4.33482 78.63775 -38.51785 1.000 29.28268 284 ALA E C 1
ATOM 10190 O O . ALA E 1 305 ? 3.69429 79.46424 -37.85825 1.000 28.37776 284 ALA E O 1
ATOM 10192 N N . ASN E 1 306 ? 4.17922 77.32116 -38.34922 1.000 29.40036 285 ASN E N 1
ATOM 10193 C CA . ASN E 1 306 ? 3.25827 76.81289 -37.33878 1.000 29.65103 285 ASN E CA 1
ATOM 10194 C C . ASN E 1 306 ? 3.79898 76.95136 -35.91695 1.000 30.81917 285 ASN E C 1
ATOM 10195 O O . ASN E 1 306 ? 3.05970 76.66666 -34.96661 1.000 27.73901 285 ASN E O 1
ATOM 10200 N N . LYS E 1 307 ? 5.06046 77.36662 -35.74978 1.000 28.18838 286 LYS E N 1
ATOM 10201 C CA . LYS E 1 307 ? 5.63182 77.63366 -34.43743 1.000 27.83207 286 LYS E CA 1
ATOM 10202 C C . LYS E 1 307 ? 5.91928 79.10734 -34.19558 1.000 30.42897 286 LYS E C 1
ATOM 10203 O O . LYS E 1 307 ? 6.18462 79.48746 -33.04504 1.000 30.15876 286 LYS E O 1
ATOM 10209 N N . LEU E 1 308 ? 5.84547 79.95105 -35.23274 1.000 28.45225 287 LEU E N 1
ATOM 10210 C CA . LEU E 1 308 ? 6.27910 81.33668 -35.07963 1.000 26.36181 287 LEU E CA 1
ATOM 10211 C C . LEU E 1 308 ? 5.34208 82.12642 -34.17689 1.000 27.04894 287 LEU E C 1
ATOM 10212 O O . LEU E 1 308 ? 5.77915 83.07692 -33.51728 1.000 26.67382 287 LEU E O 1
ATOM 10217 N N . GLY E 1 309 ? 4.06727 81.74063 -34.11175 1.000 25.07524 288 GLY E N 1
ATOM 10218 C CA . GLY E 1 309 ? 3.15408 82.42830 -33.21616 1.000 23.66827 288 GLY E CA 1
ATOM 10219 C C . GLY E 1 309 ? 3.64014 82.39973 -31.78118 1.000 25.00488 288 GLY E C 1
ATOM 10220 O O . GLY E 1 309 ? 3.70649 83.43434 -31.11453 1.000 25.86397 288 GLY E O 1
ATOM 10221 N N . ALA E 1 310 ? 4.02207 81.21474 -31.29886 1.000 23.38488 289 ALA E N 1
ATOM 10222 C CA . ALA E 1 310 ? 4.51802 81.09862 -29.93193 1.000 25.53486 289 ALA E CA 1
ATOM 10223 C C . ALA E 1 310 ? 5.86272 81.79735 -29.76722 1.000 24.30784 289 ALA E C 1
ATOM 10224 O O . ALA E 1 310 ? 6.13767 82.38404 -28.71375 1.000 22.21477 289 ALA E O 1
ATOM 10226 N N . ILE E 1 311 ? 6.71088 81.74531 -30.79792 1.000 24.27666 290 ILE E N 1
ATOM 10227 C CA . ILE E 1 311 ? 8.00842 82.41465 -30.73862 1.000 25.07210 290 ILE E CA 1
ATOM 10228 C C . ILE E 1 311 ? 7.82844 83.93015 -30.74924 1.000 24.19890 290 ILE E C 1
ATOM 10229 O O . ILE E 1 311 ? 8.45907 84.65218 -29.96671 1.000 26.21839 290 ILE E O 1
ATOM 10234 N N . MET E 1 312 ? 6.97440 84.43527 -31.64578 1.000 22.59201 291 MET E N 1
ATOM 10235 C CA . MET E 1 312 ? 6.66468 85.86407 -31.65435 1.000 27.67481 291 MET E CA 1
ATOM 10236 C C . MET E 1 312 ? 6.14323 86.33058 -30.29559 1.000 26.07891 291 MET E C 1
ATOM 10237 O O . MET E 1 312 ? 6.51138 87.40917 -29.81569 1.000 27.30374 291 MET E O 1
ATOM 10242 N N . ALA E 1 313 ? 5.28025 85.53633 -29.66226 1.000 25.19237 292 ALA E N 1
ATOM 10243 C CA . ALA E 1 313 ? 4.67187 85.97192 -28.41120 1.000 25.41092 292 ALA E CA 1
ATOM 10244 C C . ALA E 1 313 ? 5.69003 85.98693 -27.27596 1.000 26.36720 292 ALA E C 1
ATOM 10245 O O . ALA E 1 313 ? 5.78441 86.96599 -26.52778 1.000 23.84534 292 ALA E O 1
ATOM 10247 N N . ALA E 1 314 ? 6.48292 84.92635 -27.14735 1.000 22.41067 293 ALA E N 1
ATOM 10248 C CA . ALA E 1 314 ? 7.34051 84.80981 -25.97842 1.000 24.19516 293 ALA E CA 1
ATOM 10249 C C . ALA E 1 314 ? 8.70180 85.46351 -26.16072 1.000 27.00393 293 ALA E C 1
ATOM 10250 O O . ALA E 1 314 ? 9.24412 86.00936 -25.19228 1.000 23.90027 293 ALA E O 1
ATOM 10252 N N . ASP E 1 315 ? 9.26216 85.44589 -27.37540 1.000 27.62652 294 ASP E N 1
ATOM 10253 C CA . ASP E 1 315 ? 10.63378 85.89139 -27.58490 1.000 26.10484 294 ASP E CA 1
ATOM 10254 C C . ASP E 1 315 ? 10.76362 87.24209 -28.27376 1.000 27.20852 294 ASP E C 1
ATOM 10255 O O . ASP E 1 315 ? 11.85366 87.82307 -28.23701 1.000 26.03451 294 ASP E O 1
ATOM 10260 N N . ILE E 1 316 ? 9.69973 87.75555 -28.89570 1.000 27.44103 295 ILE E N 1
ATOM 10261 C CA . ILE E 1 316 ? 9.75245 89.01496 -29.63894 1.000 23.91887 295 ILE E CA 1
ATOM 10262 C C . ILE E 1 316 ? 8.93136 90.10011 -28.95231 1.000 27.56461 295 ILE E C 1
ATOM 10263 O O . ILE E 1 316 ? 9.47554 91.12152 -28.51425 1.000 29.28076 295 ILE E O 1
ATOM 10268 N N . PHE E 1 317 ? 7.60944 89.91169 -28.87033 1.000 26.89485 296 PHE E N 1
ATOM 10269 C CA . PHE E 1 317 ? 6.73247 90.93823 -28.32260 1.000 24.27853 296 PHE E CA 1
ATOM 10270 C C . PHE E 1 317 ? 6.46434 90.78176 -26.83031 1.000 26.57031 296 PHE E C 1
ATOM 10271 O O . PHE E 1 317 ? 5.98423 91.73227 -26.20115 1.000 27.30338 296 PHE E O 1
ATOM 10279 N N . GLY E 1 318 ? 6.74874 89.61606 -26.25313 1.000 24.92998 297 GLY E N 1
ATOM 10280 C CA . GLY E 1 318 ? 6.53786 89.41535 -24.83260 1.000 22.86317 297 GLY E CA 1
ATOM 10281 C C . GLY E 1 318 ? 5.08581 89.37177 -24.40731 1.000 22.24567 297 GLY E C 1
ATOM 10282 O O . GLY E 1 318 ? 4.77284 89.71379 -23.26355 1.000 21.32242 297 GLY E O 1
ATOM 10283 N N . THR E 1 319 ? 4.18295 88.94883 -25.29169 1.000 23.77443 298 THR E N 1
ATOM 10284 C CA . THR E 1 319 ? 2.77942 88.84347 -24.90809 1.000 24.81115 298 THR E CA 1
ATOM 10285 C C . THR E 1 319 ? 2.46742 87.53955 -24.17785 1.000 24.93649 298 THR E C 1
ATOM 10286 O O . THR E 1 319 ? 1.41628 87.44093 -23.53391 1.000 22.79402 298 THR E O 1
ATOM 10290 N N . ARG E 1 320 ? 3.34580 86.54118 -24.27145 1.000 22.93926 299 ARG E N 1
ATOM 10291 C CA . ARG E 1 320 ? 3.25638 85.31835 -23.48712 1.000 24.86516 299 ARG E CA 1
ATOM 10292 C C . ARG E 1 320 ? 4.55069 85.13441 -22.70381 1.000 24.39186 299 ARG E C 1
ATOM 10293 O O . ARG E 1 320 ? 5.61610 85.59932 -23.12027 1.000 21.80283 299 ARG E O 1
ATOM 10301 N N . ASN E 1 321 ? 4.45782 84.45968 -21.56307 1.000 20.78286 300 ASN E N 1
ATOM 10302 C CA . ASN E 1 321 ? 5.65873 84.23185 -20.78184 1.000 24.08105 300 ASN E CA 1
ATOM 10303 C C . ASN E 1 321 ? 6.43493 83.04206 -21.34240 1.000 27.58672 300 ASN E C 1
ATOM 10304 O O . ASN E 1 321 ? 5.88131 82.15997 -22.01003 1.000 22.54146 300 ASN E O 1
ATOM 10309 N N . THR E 1 322 ? 7.74262 83.02817 -21.06869 1.000 28.04049 301 THR E N 1
ATOM 10310 C CA . THR E 1 322 ? 8.59419 81.95941 -21.58107 1.000 31.72138 301 THR E CA 1
ATOM 10311 C C . THR E 1 322 ? 8.60841 80.75170 -20.66625 1.000 30.80278 301 THR E C 1
ATOM 10312 O O . THR E 1 322 ? 8.82538 79.62928 -21.13586 1.000 34.65567 301 THR E O 1
ATOM 10316 N N . GLY E 1 323 ? 8.36768 80.95655 -19.37807 1.000 29.72768 302 GLY E N 1
ATOM 10317 C CA . GLY E 1 323 ? 8.56103 79.90992 -18.40230 1.000 26.73286 302 GLY E CA 1
ATOM 10318 C C . GLY E 1 323 ? 10.03019 79.72141 -18.11553 1.000 28.72603 302 GLY E C 1
ATOM 10319 O O . GLY E 1 323 ? 10.90325 80.38145 -18.67785 1.000 29.98891 302 GLY E O 1
ATOM 10320 N N . LEU E 1 324 ? 10.30526 78.78942 -17.21175 1.000 32.72903 303 LEU E N 1
ATOM 10321 C CA . LEU E 1 324 ? 11.68333 78.44113 -16.90767 1.000 35.32516 303 LEU E CA 1
ATOM 10322 C C . LEU E 1 324 ? 12.35367 77.86870 -18.14585 1.000 41.65579 303 LEU E C 1
ATOM 10323 O O . LEU E 1 324 ? 11.80598 76.97701 -18.80040 1.000 45.61551 303 LEU E O 1
ATOM 10328 N N . ARG E 1 325 ? 13.53476 78.39359 -18.47398 1.000 53.22275 304 ARG E N 1
ATOM 10329 C CA . ARG E 1 325 ? 14.32983 77.91058 -19.59872 1.000 54.23795 304 ARG E CA 1
ATOM 10330 C C . ARG E 1 325 ? 15.76466 77.73321 -19.12721 1.000 67.26758 304 ARG E C 1
ATOM 10331 O O . ARG E 1 325 ? 16.38697 78.69157 -18.65622 1.000 73.29080 304 ARG E O 1
ATOM 10339 N N . LEU E 1 326 ? 16.27868 76.51012 -19.24272 1.000 74.58777 305 LEU E N 1
ATOM 10340 C CA . LEU E 1 326 ? 17.62539 76.16414 -18.77712 1.000 79.88150 305 LEU E CA 1
ATOM 10341 C C . LEU E 1 326 ? 18.70477 77.01620 -19.44886 1.000 80.47101 305 LEU E C 1
ATOM 10342 O O . LEU E 1 326 ? 19.48627 77.69387 -18.77579 1.000 76.11081 305 LEU E O 1
ATOM 10344 N N . THR F 1 23 ? -4.77781 70.80803 -41.76751 1.000 88.92284 2 THR F N 1
ATOM 10345 C CA . THR F 1 23 ? -5.28322 72.17593 -41.69245 1.000 91.38525 2 THR F CA 1
ATOM 10346 C C . THR F 1 23 ? -4.13655 73.18647 -41.78690 1.000 84.50586 2 THR F C 1
ATOM 10347 O O . THR F 1 23 ? -3.34371 73.32404 -40.85346 1.000 90.08909 2 THR F O 1
ATOM 10351 N N . GLY F 1 24 ? -4.04928 73.88886 -42.91745 1.000 59.81728 3 GLY F N 1
ATOM 10352 C CA . GLY F 1 24 ? -3.01116 74.88484 -43.08528 1.000 47.72199 3 GLY F CA 1
ATOM 10353 C C . GLY F 1 24 ? -3.36402 76.22639 -42.46986 1.000 45.84666 3 GLY F C 1
ATOM 10354 O O . GLY F 1 24 ? -4.53249 76.58956 -42.33733 1.000 41.99549 3 GLY F O 1
ATOM 10355 N N . LEU F 1 25 ? -2.30974 76.97611 -42.11393 1.000 39.22979 4 LEU F N 1
ATOM 10356 C CA . LEU F 1 25 ? -2.47629 78.31573 -41.55118 1.000 38.05042 4 LEU F CA 1
ATOM 10357 C C . LEU F 1 25 ? -3.30483 79.20868 -42.46332 1.000 35.17115 4 LEU F C 1
ATOM 10358 O O . LEU F 1 25 ? -4.09502 80.03376 -41.98769 1.000 32.43169 4 LEU F O 1
ATOM 10363 N N . LEU F 1 26 ? -3.10976 79.08495 -43.77548 1.000 28.34281 5 LEU F N 1
ATOM 10364 C CA . LEU F 1 26 ? -3.70122 79.99919 -44.73952 1.000 31.19181 5 LEU F CA 1
ATOM 10365 C C . LEU F 1 26 ? -4.78504 79.34197 -45.59006 1.000 36.11759 5 LEU F C 1
ATOM 10366 O O . LEU F 1 26 ? -5.06420 79.81406 -46.69995 1.000 32.78061 5 LEU F O 1
ATOM 10371 N N . ASP F 1 27 ? -5.39336 78.26084 -45.09580 1.000 34.61046 6 ASP F N 1
ATOM 10372 C CA . ASP F 1 27 ? -6.49309 77.62162 -45.80865 1.000 36.67131 6 ASP F CA 1
ATOM 10373 C C . ASP F 1 27 ? -7.60131 78.63237 -46.07343 1.000 35.46467 6 ASP F C 1
ATOM 10374 O O . ASP F 1 27 ? -7.97698 79.40597 -45.18776 1.000 30.49934 6 ASP F O 1
ATOM 10379 N N . GLY F 1 28 ? -8.10334 78.63858 -47.30803 1.000 33.73524 7 GLY F N 1
ATOM 10380 C CA . GLY F 1 28 ? -9.16239 79.53527 -47.71081 1.000 30.01422 7 GLY F CA 1
ATOM 10381 C C . GLY F 1 28 ? -8.71215 80.92221 -48.12117 1.000 37.29958 7 GLY F C 1
ATOM 10382 O O . GLY F 1 28 ? -9.55006 81.71190 -48.57765 1.000 39.75994 7 GLY F O 1
ATOM 10383 N N . LYS F 1 29 ? -7.42371 81.24327 -47.99554 1.000 31.50637 8 LYS F N 1
ATOM 10384 C CA . LYS F 1 29 ? -6.91961 82.57606 -48.29076 1.000 30.92569 8 LYS F CA 1
ATOM 10385 C C . LYS F 1 29 ? -6.39077 82.66353 -49.71477 1.000 34.45651 8 LYS F C 1
ATOM 10386 O O . LYS F 1 29 ? -5.96200 81.66520 -50.30365 1.000 33.74186 8 LYS F O 1
ATOM 10392 N N . VAL F 1 30 ? -6.43473 83.87706 -50.26570 1.000 33.35568 9 VAL F N 1
ATOM 10393 C CA . VAL F 1 30 ? -5.86941 84.18414 -51.57528 1.000 29.67084 9 VAL F CA 1
ATOM 10394 C C . VAL F 1 30 ? -4.79949 85.24898 -51.37722 1.000 32.62100 9 VAL F C 1
ATOM 10395 O O . VAL F 1 30 ? -5.06001 86.28356 -50.75120 1.000 34.87450 9 VAL F O 1
ATOM 10399 N N . ALA F 1 31 ? -3.59812 84.99740 -51.89737 1.000 30.03349 10 ALA F N 1
ATOM 10400 C CA . ALA F 1 31 ? -2.46497 85.88789 -51.68300 1.000 29.43078 10 ALA F CA 1
ATOM 10401 C C . ALA F 1 31 ? -1.83364 86.25904 -53.01539 1.000 31.50095 10 ALA F C 1
ATOM 10402 O O . ALA F 1 31 ? -1.67146 85.40380 -53.88923 1.000 33.49849 10 ALA F O 1
ATOM 10404 N N . LEU F 1 32 ? -1.47444 87.53443 -53.16128 1.000 29.82013 11 LEU F N 1
ATOM 10405 C CA . LEU F 1 32 ? -0.73223 88.03506 -54.31246 1.000 29.14631 11 LEU F CA 1
ATOM 10406 C C . LEU F 1 32 ? 0.70989 88.30520 -53.90717 1.000 30.18579 11 LEU F C 1
ATOM 10407 O O . LEU F 1 32 ? 0.95845 88.98578 -52.90508 1.000 31.50009 11 LEU F O 1
ATOM 10412 N N . VAL F 1 33 ? 1.65679 87.76347 -54.66935 1.000 29.74123 12 VAL F N 1
ATOM 10413 C CA . VAL F 1 33 ? 3.07729 88.03042 -54.46198 1.000 30.40534 12 VAL F CA 1
ATOM 10414 C C . VAL F 1 33 ? 3.62168 88.63382 -55.74630 1.000 29.71164 12 VAL F C 1
ATOM 10415 O O . VAL F 1 33 ? 3.60956 87.97683 -56.79580 1.000 33.09869 12 VAL F O 1
ATOM 10419 N N . THR F 1 34 ? 4.09055 89.88009 -55.67208 1.000 29.38481 13 THR F N 1
ATOM 10420 C CA . THR F 1 34 ? 4.64856 90.54787 -56.84232 1.000 32.26252 13 THR F CA 1
ATOM 10421 C C . THR F 1 34 ? 6.13248 90.22955 -56.97391 1.000 31.23123 13 THR F C 1
ATOM 10422 O O . THR F 1 34 ? 6.85771 90.16518 -55.97773 1.000 30.71494 13 THR F O 1
ATOM 10426 N N . GLY F 1 35 ? 6.58345 90.05895 -58.21314 1.000 32.96180 14 GLY F N 1
ATOM 10427 C CA . GLY F 1 35 ? 7.96020 89.64824 -58.45114 1.000 31.41542 14 GLY F CA 1
ATOM 10428 C C . GLY F 1 35 ? 8.29847 88.29310 -57.86664 1.000 33.89757 14 GLY F C 1
ATOM 10429 O O . GLY F 1 35 ? 9.37296 88.12184 -57.27731 1.000 35.25517 14 GLY F O 1
ATOM 10430 N N . ALA F 1 36 ? 7.40558 87.31728 -58.02841 1.000 31.89599 15 ALA F N 1
ATOM 10431 C CA . ALA F 1 36 ? 7.55086 85.99728 -57.43408 1.000 30.70432 15 ALA F CA 1
ATOM 10432 C C . ALA F 1 36 ? 8.25518 85.00312 -58.35329 1.000 34.16144 15 ALA F C 1
ATOM 10433 O O . ALA F 1 36 ? 8.20321 83.79515 -58.09795 1.000 29.66560 15 ALA F O 1
ATOM 10435 N N . GLY F 1 37 ? 8.90993 85.47781 -59.41573 1.000 30.93461 16 GLY F N 1
ATOM 10436 C CA . GLY F 1 37 ? 9.55942 84.56734 -60.34207 1.000 35.99141 16 GLY F CA 1
ATOM 10437 C C . GLY F 1 37 ? 10.91053 84.05029 -59.89229 1.000 39.95274 16 GLY F C 1
ATOM 10438 O O . GLY F 1 37 ? 11.34361 82.99773 -60.37104 1.000 43.48913 16 GLY F O 1
ATOM 10439 N N . HIS F 1 38 ? 11.59599 84.76996 -59.00353 1.000 37.63028 17 HIS F N 1
ATOM 10440 C CA . HIS F 1 38 ? 12.93509 84.38640 -58.58101 1.000 35.82198 17 HIS F CA 1
ATOM 10441 C C . HIS F 1 38 ? 13.14149 84.75344 -57.11745 1.000 38.26628 17 HIS F C 1
ATOM 10442 O O . HIS F 1 38 ? 12.44627 85.60974 -56.56525 1.000 35.83664 17 HIS F O 1
ATOM 10449 N N . GLY F 1 39 ? 14.11615 84.08965 -56.50015 1.000 37.95951 18 GLY F N 1
ATOM 10450 C CA . GLY F 1 39 ? 14.69140 84.56804 -55.24816 1.000 36.94175 18 GLY F CA 1
ATOM 10451 C C . GLY F 1 39 ? 13.70455 84.71476 -54.10403 1.000 37.48091 18 GLY F C 1
ATOM 10452 O O . GLY F 1 39 ? 12.88880 83.82784 -53.82665 1.000 38.37774 18 GLY F O 1
ATOM 10453 N N . ILE F 1 40 ? 13.79293 85.86383 -53.42850 1.000 36.08666 19 ILE F N 1
ATOM 10454 C CA . ILE F 1 40 ? 13.00953 86.11000 -52.22033 1.000 33.12240 19 ILE F CA 1
ATOM 10455 C C . ILE F 1 40 ? 11.51550 85.98389 -52.50842 1.000 32.40923 19 ILE F C 1
ATOM 10456 O O . ILE F 1 40 ? 10.77179 85.35236 -51.74784 1.000 28.56930 19 ILE F O 1
ATOM 10461 N N . GLY F 1 41 ? 11.05049 86.60227 -53.59893 1.000 29.06536 20 GLY F N 1
ATOM 10462 C CA . GLY F 1 41 ? 9.63300 86.54681 -53.92480 1.000 29.05689 20 GLY F CA 1
ATOM 10463 C C . GLY F 1 41 ? 9.15498 85.14400 -54.24829 1.000 32.21802 20 GLY F C 1
ATOM 10464 O O . GLY F 1 41 ? 8.03352 84.75896 -53.90071 1.000 25.95795 20 GLY F O 1
ATOM 10465 N N . ARG F 1 42 ? 9.98911 84.37111 -54.94345 1.000 32.64014 21 ARG F N 1
ATOM 10466 C CA . ARG F 1 42 ? 9.65911 82.97762 -55.20281 1.000 32.62172 21 ARG F CA 1
ATOM 10467 C C . ARG F 1 42 ? 9.54884 82.19910 -53.90128 1.000 31.69587 21 ARG F C 1
ATOM 10468 O O . ARG F 1 42 ? 8.62442 81.39453 -53.72611 1.000 28.78009 21 ARG F O 1
ATOM 10476 N N . GLY F 1 43 ? 10.46691 82.45127 -52.96310 1.000 28.00749 22 GLY F N 1
ATOM 10477 C CA . GLY F 1 43 ? 10.37883 81.80305 -51.66568 1.000 30.91307 22 GLY F CA 1
ATOM 10478 C C . GLY F 1 43 ? 9.08616 82.12906 -50.94406 1.000 31.06810 22 GLY F C 1
ATOM 10479 O O . GLY F 1 43 ? 8.44594 81.24354 -50.36805 1.000 29.86796 22 GLY F O 1
ATOM 10480 N N . HIS F 1 44 ? 8.67774 83.40187 -50.97834 1.000 26.61035 23 HIS F N 1
ATOM 10481 C CA . HIS F 1 44 ? 7.40368 83.79267 -50.38377 1.000 27.73032 23 HIS F CA 1
ATOM 10482 C C . HIS F 1 44 ? 6.25166 83.04438 -51.03965 1.000 25.77717 23 HIS F C 1
ATOM 10483 O O . HIS F 1 44 ? 5.37770 82.50150 -50.35345 1.000 25.31579 23 HIS F O 1
ATOM 10490 N N . ALA F 1 45 ? 6.22923 83.02040 -52.37647 1.000 24.32672 24 ALA F N 1
ATOM 10491 C CA . ALA F 1 45 ? 5.14272 82.35623 -53.08553 1.000 25.07530 24 ALA F CA 1
ATOM 10492 C C . ALA F 1 45 ? 5.05682 80.89080 -52.69561 1.000 26.05395 24 ALA F C 1
ATOM 10493 O O . ALA F 1 45 ? 3.96622 80.37878 -52.41763 1.000 27.93929 24 ALA F O 1
ATOM 10495 N N . LEU F 1 46 ? 6.20153 80.20662 -52.64026 1.000 26.17782 25 LEU F N 1
ATOM 10496 C CA . LEU F 1 46 ? 6.20199 78.80901 -52.22717 1.000 26.08164 25 LEU F CA 1
ATOM 10497 C C . LEU F 1 46 ? 5.69878 78.65152 -50.80157 1.000 26.91285 25 LEU F C 1
ATOM 10498 O O . LEU F 1 46 ? 4.86138 77.78635 -50.52445 1.000 29.64275 25 LEU F O 1
ATOM 10503 N N . GLU F 1 47 ? 6.17106 79.49980 -49.88926 1.000 29.62734 26 GLU F N 1
ATOM 10504 C CA . GLU F 1 47 ? 5.81821 79.33369 -48.48524 1.000 28.58120 26 GLU F CA 1
ATOM 10505 C C . GLU F 1 47 ? 4.32809 79.55474 -48.26016 1.000 27.19371 26 GLU F C 1
ATOM 10506 O O . GLU F 1 47 ? 3.67939 78.77111 -47.55551 1.000 30.73320 26 GLU F O 1
ATOM 10512 N N . LEU F 1 48 ? 3.76619 80.61896 -48.84573 1.000 23.67783 27 LEU F N 1
ATOM 10513 C CA . LEU F 1 48 ? 2.33905 80.87973 -48.66761 1.000 27.13153 27 LEU F CA 1
ATOM 10514 C C . LEU F 1 48 ? 1.49888 79.72467 -49.19557 1.000 30.38526 27 LEU F C 1
ATOM 10515 O O . LEU F 1 48 ? 0.52818 79.30610 -48.55254 1.000 29.98977 27 LEU F O 1
ATOM 10520 N N . ALA F 1 49 ? 1.87022 79.18126 -50.35465 1.000 26.86754 28 ALA F N 1
ATOM 10521 C CA . ALA F 1 49 ? 1.11938 78.06473 -50.90796 1.000 26.24989 28 ALA F CA 1
ATOM 10522 C C . ALA F 1 49 ? 1.28770 76.81798 -50.05600 1.000 28.67511 28 ALA F C 1
ATOM 10523 O O . ALA F 1 49 ? 0.34539 76.03132 -49.90823 1.000 28.85207 28 ALA F O 1
ATOM 10525 N N . LYS F 1 50 ? 2.48184 76.61962 -49.49176 1.000 25.71530 29 LYS F N 1
ATOM 10526 C CA . LYS F 1 50 ? 2.71026 75.45874 -48.63797 1.000 29.81219 29 LYS F CA 1
ATOM 10527 C C . LYS F 1 50 ? 1.75379 75.43961 -47.45118 1.000 30.89695 29 LYS F C 1
ATOM 10528 O O . LYS F 1 50 ? 1.37212 74.36336 -46.97879 1.000 27.65882 29 LYS F O 1
ATOM 10534 N N . HIS F 1 51 ? 1.35802 76.60784 -46.95445 1.000 28.28237 30 HIS F N 1
ATOM 10535 C CA . HIS F 1 51 ? 0.45655 76.68270 -45.81534 1.000 31.55660 30 HIS F CA 1
ATOM 10536 C C . HIS F 1 51 ? -1.00374 76.83321 -46.22525 1.000 34.46240 30 HIS F C 1
ATOM 10537 O O . HIS F 1 51 ? -1.83792 77.18338 -45.38378 1.000 35.10512 30 HIS F O 1
ATOM 10544 N N . GLY F 1 52 ? -1.32829 76.58137 -47.49482 1.000 33.40473 31 GLY F N 1
ATOM 10545 C CA . GLY F 1 52 ? -2.70213 76.43015 -47.93410 1.000 33.25493 31 GLY F CA 1
ATOM 10546 C C . GLY F 1 52 ? -3.26924 77.57716 -48.73892 1.000 33.01216 31 GLY F C 1
ATOM 10547 O O . GLY F 1 52 ? -4.39672 77.45549 -49.23264 1.000 37.26987 31 GLY F O 1
ATOM 10548 N N . ALA F 1 53 ? -2.54751 78.68229 -48.89188 1.000 32.31022 32 ALA F N 1
ATOM 10549 C CA . ALA F 1 53 ? -3.08963 79.80270 -49.64376 1.000 30.13707 32 ALA F CA 1
ATOM 10550 C C . ALA F 1 53 ? -3.07809 79.49624 -51.13564 1.000 30.51802 32 ALA F C 1
ATOM 10551 O O . ALA F 1 53 ? -2.20314 78.78933 -51.64140 1.000 30.47957 32 ALA F O 1
ATOM 10553 N N . THR F 1 54 ? -4.08180 80.01245 -51.83823 1.000 30.18993 33 THR F N 1
ATOM 10554 C CA . THR F 1 54 ? -4.01842 80.08764 -53.28966 1.000 25.48043 33 THR F CA 1
ATOM 10555 C C . THR F 1 54 ? -3.19726 81.31328 -53.65320 1.000 24.26495 33 THR F C 1
ATOM 10556 O O . THR F 1 54 ? -3.59388 82.43966 -53.34180 1.000 28.60095 33 THR F O 1
ATOM 10560 N N . VAL F 1 55 ? -2.06177 81.10641 -54.30829 1.000 27.86617 34 VAL F N 1
ATOM 10561 C CA . VAL F 1 55 ? -1.08801 82.16985 -54.53374 1.000 28.88611 34 VAL F CA 1
ATOM 10562 C C . VAL F 1 55 ? -1.19506 82.66578 -55.97035 1.000 29.38474 34 VAL F C 1
ATOM 10563 O O . VAL F 1 55 ? -1.17612 81.87169 -56.92053 1.000 27.86979 34 VAL F O 1
ATOM 10567 N N . ILE F 1 56 ? -1.32881 83.97841 -56.12521 1.000 29.02229 35 ILE F N 1
ATOM 10568 C CA . ILE F 1 56 ? -1.23932 84.62711 -57.42596 1.000 31.28131 35 ILE F CA 1
ATOM 10569 C C . ILE F 1 56 ? 0.23075 84.96422 -57.64440 1.000 31.38763 35 ILE F C 1
ATOM 10570 O O . ILE F 1 56 ? 0.77145 85.86315 -56.99401 1.000 33.45146 35 ILE F O 1
ATOM 10575 N N . VAL F 1 57 ? 0.88761 84.20880 -58.52318 1.000 30.62483 36 VAL F N 1
ATOM 10576 C CA . VAL F 1 57 ? 2.32110 84.34665 -58.77664 1.000 32.48011 36 VAL F CA 1
ATOM 10577 C C . VAL F 1 57 ? 2.48687 85.40294 -59.86412 1.000 32.25660 36 VAL F C 1
ATOM 10578 O O . VAL F 1 57 ? 2.28923 85.12800 -61.04756 1.000 36.77998 36 VAL F O 1
ATOM 10582 N N . ASN F 1 58 ? 2.85953 86.61426 -59.46328 1.000 30.29795 37 ASN F N 1
ATOM 10583 C CA . ASN F 1 58 ? 3.02597 87.72825 -60.38695 1.000 33.83570 37 ASN F CA 1
ATOM 10584 C C . ASN F 1 58 ? 4.48976 87.90894 -60.76363 1.000 32.80054 37 ASN F C 1
ATOM 10585 O O . ASN F 1 58 ? 5.35632 87.96816 -59.88443 1.000 33.13499 37 ASN F O 1
ATOM 10590 N N . ASP F 1 59 ? 4.75490 88.00364 -62.06650 1.000 32.90781 38 ASP F N 1
ATOM 10591 C CA . ASP F 1 59 ? 6.08232 88.31993 -62.57878 1.000 36.14417 38 ASP F CA 1
ATOM 10592 C C . ASP F 1 59 ? 5.98311 88.58512 -64.07426 1.000 44.61014 38 ASP F C 1
ATOM 10593 O O . ASP F 1 59 ? 5.06447 88.09785 -64.74171 1.000 44.18614 38 ASP F O 1
ATOM 10598 N N . LEU F 1 60 ? 6.92753 89.37462 -64.59022 1.000 43.61063 39 LEU F N 1
ATOM 10599 C CA . LEU F 1 60 ? 6.96520 89.69331 -66.01095 1.000 44.48381 39 LEU F CA 1
ATOM 10600 C C . LEU F 1 60 ? 8.02516 88.91250 -66.78122 1.000 54.02613 39 LEU F C 1
ATOM 10601 O O . LEU F 1 60 ? 8.04590 88.98446 -68.01522 1.000 65.95156 39 LEU F O 1
ATOM 10606 N N . GLY F 1 61 ? 8.87276 88.13772 -66.09575 1.000 52.25012 40 GLY F N 1
ATOM 10607 C CA . GLY F 1 61 ? 10.05612 87.56841 -66.71334 1.000 62.90453 40 GLY F CA 1
ATOM 10608 C C . GLY F 1 61 ? 9.82719 86.26997 -67.47962 1.000 67.00421 40 GLY F C 1
ATOM 10609 O O . GLY F 1 61 ? 8.80166 85.60046 -67.35436 1.000 61.44900 40 GLY F O 1
ATOM 10610 N N . THR F 1 62 ? 10.82635 85.91970 -68.28905 1.000 72.63960 41 THR F N 1
ATOM 10611 C CA . THR F 1 62 ? 10.84699 84.68554 -69.06199 1.000 80.28872 41 THR F CA 1
ATOM 10612 C C . THR F 1 62 ? 11.73134 83.65288 -68.36395 1.000 86.07358 41 THR F C 1
ATOM 10613 O O . THR F 1 62 ? 12.52476 83.98093 -67.47768 1.000 88.80093 41 THR F O 1
ATOM 10615 N N . SER F 1 63 ? 11.57752 82.39074 -68.76421 1.000 96.62633 42 SER F N 1
ATOM 10616 C CA . SER F 1 63 ? 12.32497 81.29663 -68.13534 1.000 98.91800 42 SER F CA 1
ATOM 10617 C C . SER F 1 63 ? 13.50615 80.85402 -68.98702 1.000 103.40840 42 SER F C 1
ATOM 10618 O O . SER F 1 63 ? 13.89430 81.54272 -69.92593 1.000 105.50745 42 SER F O 1
ATOM 10621 N N . THR F 1 69 ? 12.27466 79.41763 -72.83489 1.000 101.43984 48 THR F N 1
ATOM 10622 C CA . THR F 1 69 ? 11.01754 78.69815 -73.01000 1.000 100.90975 48 THR F CA 1
ATOM 10623 C C . THR F 1 69 ? 9.80865 79.58015 -72.67309 1.000 93.88294 48 THR F C 1
ATOM 10624 O O . THR F 1 69 ? 9.43311 80.45228 -73.45933 1.000 97.06296 48 THR F O 1
ATOM 10626 N N . GLY F 1 70 ? 9.20774 79.35931 -71.50061 1.000 74.44847 49 GLY F N 1
ATOM 10627 C CA . GLY F 1 70 ? 7.96084 79.99719 -71.14061 1.000 69.43922 49 GLY F CA 1
ATOM 10628 C C . GLY F 1 70 ? 8.11361 81.10628 -70.10525 1.000 71.82997 49 GLY F C 1
ATOM 10629 O O . GLY F 1 70 ? 9.20920 81.47367 -69.68833 1.000 75.81129 49 GLY F O 1
ATOM 10630 N N . LYS F 1 71 ? 6.96263 81.64679 -69.69947 1.000 60.19972 50 LYS F N 1
ATOM 10631 C CA . LYS F 1 71 ? 6.93124 82.72581 -68.71796 1.000 56.67868 50 LYS F CA 1
ATOM 10632 C C . LYS F 1 71 ? 7.27493 82.18435 -67.33295 1.000 49.52644 50 LYS F C 1
ATOM 10633 O O . LYS F 1 71 ? 6.72866 81.16532 -66.90093 1.000 47.39358 50 LYS F O 1
ATOM 10635 N N . VAL F 1 72 ? 8.17602 82.87615 -66.62888 1.000 55.46036 51 VAL F N 1
ATOM 10636 C CA . VAL F 1 72 ? 8.71221 82.33478 -65.38079 1.000 51.20651 51 VAL F CA 1
ATOM 10637 C C . VAL F 1 72 ? 7.63848 82.24928 -64.29956 1.000 39.88840 51 VAL F C 1
ATOM 10638 O O . VAL F 1 72 ? 7.72595 81.40054 -63.40444 1.000 37.09369 51 VAL F O 1
ATOM 10642 N N . ALA F 1 73 ? 6.61844 83.11290 -64.34723 1.000 36.94272 52 ALA F N 1
ATOM 10643 C CA . ALA F 1 73 ? 5.53668 83.00925 -63.37054 1.000 36.44082 52 ALA F CA 1
ATOM 10644 C C . ALA F 1 73 ? 4.78512 81.69251 -63.52745 1.000 36.08966 52 ALA F C 1
ATOM 10645 O O . ALA F 1 73 ? 4.36100 81.08853 -62.53476 1.000 31.89598 52 ALA F O 1
ATOM 10647 N N . ASP F 1 74 ? 4.60886 81.23179 -64.76984 1.000 33.94360 53 ASP F N 1
ATOM 10648 C CA . ASP F 1 74 ? 3.99497 79.92789 -64.98678 1.000 34.98820 53 ASP F CA 1
ATOM 10649 C C . ASP F 1 74 ? 4.87257 78.82147 -64.42003 1.000 35.40112 53 ASP F C 1
ATOM 10650 O O . ASP F 1 74 ? 4.36937 77.84752 -63.84497 1.000 31.18869 53 ASP F O 1
ATOM 10655 N N . GLU F 1 75 ? 6.19192 78.95501 -64.58291 1.000 33.13517 54 GLU F N 1
ATOM 10656 C CA . GLU F 1 75 ? 7.11329 77.96042 -64.04933 1.000 33.66350 54 GLU F CA 1
ATOM 10657 C C . GLU F 1 75 ? 6.98292 77.83803 -62.53380 1.000 32.63847 54 GLU F C 1
ATOM 10658 O O . GLU F 1 75 ? 7.02892 76.72978 -61.98660 1.000 33.39911 54 GLU F O 1
ATOM 10664 N N . VAL F 1 76 ? 6.80094 78.96394 -61.84021 1.000 32.30064 55 VAL F N 1
ATOM 10665 C CA . VAL F 1 76 ? 6.66074 78.93084 -60.38738 1.000 30.24002 55 VAL F CA 1
ATOM 10666 C C . VAL F 1 76 ? 5.32032 78.32201 -59.99717 1.000 28.47405 55 VAL F C 1
ATOM 10667 O O . VAL F 1 76 ? 5.22611 77.57573 -59.01524 1.000 28.84644 55 VAL F O 1
ATOM 10671 N N . VAL F 1 77 ? 4.26313 78.63066 -60.75227 1.000 28.00607 56 VAL F N 1
ATOM 10672 C CA . VAL F 1 77 ? 2.97345 77.98294 -60.52199 1.000 30.45653 56 VAL F CA 1
ATOM 10673 C C . VAL F 1 77 ? 3.11528 76.46507 -60.61971 1.000 29.12025 56 VAL F C 1
ATOM 10674 O O . VAL F 1 77 ? 2.58619 75.71786 -59.78507 1.000 27.07961 56 VAL F O 1
ATOM 10678 N N . THR F 1 78 ? 3.83239 75.98454 -61.63426 1.000 28.47382 57 THR F N 1
ATOM 10679 C CA . THR F 1 78 ? 4.02624 74.54534 -61.76939 1.000 29.27245 57 THR F CA 1
ATOM 10680 C C . THR F 1 78 ? 4.78786 73.97054 -60.57869 1.000 31.31073 57 THR F C 1
ATOM 10681 O O . THR F 1 78 ? 4.44841 72.88586 -60.08588 1.000 28.63670 57 THR F O 1
ATOM 10685 N N . VAL F 1 79 ? 5.81768 74.67798 -60.09882 1.000 28.52292 58 VAL F N 1
ATOM 10686 C CA . VAL F 1 79 ? 6.55019 74.20393 -58.92434 1.000 28.23146 58 VAL F CA 1
ATOM 10687 C C . VAL F 1 79 ? 5.62555 74.12229 -57.71346 1.000 27.94310 58 VAL F C 1
ATOM 10688 O O . VAL F 1 79 ? 5.61920 73.12382 -56.98203 1.000 26.88226 58 VAL F O 1
ATOM 10692 N N . ILE F 1 80 ? 4.81147 75.16238 -57.49947 1.000 29.82570 59 ILE F N 1
ATOM 10693 C CA . ILE F 1 80 ? 3.89147 75.17648 -56.36228 1.000 24.73205 59 ILE F CA 1
ATOM 10694 C C . ILE F 1 80 ? 2.93197 73.99530 -56.43480 1.000 27.14483 59 ILE F C 1
ATOM 10695 O O . ILE F 1 80 ? 2.73965 73.26754 -55.45349 1.000 29.44734 59 ILE F O 1
ATOM 10700 N N . GLU F 1 81 ? 2.32799 73.77906 -57.60545 1.000 25.56948 60 GLU F N 1
ATOM 10701 C CA . GLU F 1 81 ? 1.35440 72.70226 -57.76134 1.000 26.28841 60 GLU F CA 1
ATOM 10702 C C . GLU F 1 81 ? 2.00788 71.33493 -57.59287 1.000 28.94461 60 GLU F C 1
ATOM 10703 O O . GLU F 1 81 ? 1.40684 70.41556 -57.01885 1.000 27.27308 60 GLU F O 1
ATOM 10709 N N . SER F 1 82 ? 3.23742 71.17948 -58.08793 1.000 27.79268 61 SER F N 1
ATOM 10710 C CA . SER F 1 82 ? 3.93342 69.91025 -57.92826 1.000 28.84549 61 SER F CA 1
ATOM 10711 C C . SER F 1 82 ? 4.17168 69.58342 -56.46692 1.000 28.44968 61 SER F C 1
ATOM 10712 O O . SER F 1 82 ? 4.33556 68.40931 -56.12421 1.000 33.17105 61 SER F O 1
ATOM 10715 N N . ARG F 1 83 ? 4.17685 70.58843 -55.59876 1.000 29.95038 62 ARG F N 1
ATOM 10716 C CA . ARG F 1 83 ? 4.31775 70.37557 -54.16768 1.000 29.93484 62 ARG F CA 1
ATOM 10717 C C . ARG F 1 83 ? 2.98151 70.24848 -53.45751 1.000 30.38775 62 ARG F C 1
ATOM 10718 O O . ARG F 1 83 ? 2.95369 70.19971 -52.22408 1.000 34.68611 62 ARG F O 1
ATOM 10726 N N . GLY F 1 84 ? 1.88210 70.18688 -54.20237 1.000 27.10817 63 GLY F N 1
ATOM 10727 C CA . GLY F 1 84 ? 0.57596 70.00290 -53.61715 1.000 26.78616 63 GLY F CA 1
ATOM 10728 C C . GLY F 1 84 ? -0.19578 71.26870 -53.35557 1.000 25.93145 63 GLY F C 1
ATOM 10729 O O . GLY F 1 84 ? -1.23208 71.21108 -52.69001 1.000 28.08110 63 GLY F O 1
ATOM 10730 N N . GLY F 1 85 ? 0.26226 72.40848 -53.86988 1.000 28.50449 64 GLY F N 1
ATOM 10731 C CA . GLY F 1 85 ? -0.37139 73.67987 -53.61696 1.000 24.51410 64 GLY F CA 1
ATOM 10732 C C . GLY F 1 85 ? -1.25389 74.14106 -54.76681 1.000 24.59894 64 GLY F C 1
ATOM 10733 O O . GLY F 1 85 ? -1.44475 73.45957 -55.76974 1.000 27.72871 64 GLY F O 1
ATOM 10734 N N . LYS F 1 86 ? -1.83053 75.32230 -54.57012 1.000 28.45505 65 LYS F N 1
ATOM 10735 C CA . LYS F 1 86 ? -2.71328 75.96951 -55.52926 1.000 28.64783 65 LYS F CA 1
ATOM 10736 C C . LYS F 1 86 ? -2.10489 77.31222 -55.90846 1.000 28.76823 65 LYS F C 1
ATOM 10737 O O . LYS F 1 86 ? -1.69542 78.07621 -55.02745 1.000 28.61272 65 LYS F O 1
ATOM 10743 N N . ALA F 1 87 ? -2.03658 77.60315 -57.20542 1.000 28.90107 66 ALA F N 1
ATOM 10744 C CA . ALA F 1 87 ? -1.46897 78.87785 -57.62865 1.000 27.59844 66 ALA F CA 1
ATOM 10745 C C . ALA F 1 87 ? -1.91842 79.19674 -59.04821 1.000 29.37510 66 ALA F C 1
ATOM 10746 O O . ALA F 1 87 ? -2.23452 78.29800 -59.83398 1.000 27.81249 66 ALA F O 1
ATOM 10748 N N . VAL F 1 88 ? -1.94692 80.49271 -59.35979 1.000 27.96186 67 VAL F N 1
ATOM 10749 C CA . VAL F 1 88 ? -2.22120 80.98093 -60.70420 1.000 29.60330 67 VAL F CA 1
ATOM 10750 C C . VAL F 1 88 ? -1.20857 82.07380 -61.01541 1.000 31.80110 67 VAL F C 1
ATOM 10751 O O . VAL F 1 88 ? -0.71347 82.76115 -60.11713 1.000 30.57946 67 VAL F O 1
ATOM 10755 N N . SER F 1 89 ? -0.89304 82.22854 -62.29592 1.000 32.72333 68 SER F N 1
ATOM 10756 C CA . SER F 1 89 ? 0.09702 83.21113 -62.71189 1.000 33.47596 68 SER F CA 1
ATOM 10757 C C . SER F 1 89 ? -0.55943 84.54942 -63.03303 1.000 36.02977 68 SER F C 1
ATOM 10758 O O . SER F 1 89 ? -1.74841 84.62768 -63.35360 1.000 37.71859 68 SER F O 1
ATOM 10761 N N . ASP F 1 90 ? 0.24215 85.61089 -62.94907 1.000 33.84629 69 ASP F N 1
ATOM 10762 C CA . ASP F 1 90 ? -0.21557 86.95245 -63.28082 1.000 36.61126 69 ASP F CA 1
ATOM 10763 C C . ASP F 1 90 ? 0.95738 87.73727 -63.85608 1.000 38.10963 69 ASP F C 1
ATOM 10764 O O . ASP F 1 90 ? 2.07499 87.66294 -63.34145 1.000 35.40186 69 ASP F O 1
ATOM 10769 N N . PHE F 1 91 ? 0.69422 88.49854 -64.91802 1.000 38.92616 70 PHE F N 1
ATOM 10770 C CA . PHE F 1 91 ? 1.73926 89.20989 -65.64453 1.000 38.60762 70 PHE F CA 1
ATOM 10771 C C . PHE F 1 91 ? 1.51806 90.71675 -65.63712 1.000 40.44857 70 PHE F C 1
ATOM 10772 O O . PHE F 1 91 ? 1.85034 91.40566 -66.60342 1.000 43.46759 70 PHE F O 1
ATOM 10780 N N . SER F 1 92 ? 0.97606 91.24743 -64.54854 1.000 42.45561 71 SER F N 1
ATOM 10781 C CA . SER F 1 92 ? 0.72048 92.67515 -64.47452 1.000 41.36159 71 SER F CA 1
ATOM 10782 C C . SER F 1 92 ? 2.01981 93.41590 -64.20083 1.000 41.84718 71 SER F C 1
ATOM 10783 O O . SER F 1 92 ? 2.84972 92.96577 -63.40605 1.000 41.39181 71 SER F O 1
ATOM 10786 N N . ASP F 1 93 ? 2.20748 94.54174 -64.88879 1.000 41.37230 72 ASP F N 1
ATOM 10787 C CA . ASP F 1 93 ? 3.26172 95.48700 -64.53815 1.000 40.86154 72 ASP F CA 1
ATOM 10788 C C . ASP F 1 93 ? 2.77253 96.28318 -63.32998 1.000 45.52754 72 ASP F C 1
ATOM 10789 O O . ASP F 1 93 ? 1.89993 97.14650 -63.46408 1.000 48.39876 72 ASP F O 1
ATOM 10794 N N . VAL F 1 94 ? 3.33804 96.01104 -62.14870 1.000 40.78923 73 VAL F N 1
ATOM 10795 C CA . VAL F 1 94 ? 2.81254 96.60270 -60.91959 1.000 43.53848 73 VAL F CA 1
ATOM 10796 C C . VAL F 1 94 ? 3.01915 98.10736 -60.83923 1.000 46.24950 73 VAL F C 1
ATOM 10797 O O . VAL F 1 94 ? 2.38602 98.76251 -60.00489 1.000 46.26017 73 VAL F O 1
ATOM 10801 N N . GLY F 1 95 ? 3.87518 98.67962 -61.68384 1.000 46.13083 74 GLY F N 1
ATOM 10802 C CA . GLY F 1 95 ? 3.99135 100.12489 -61.72806 1.000 43.75164 74 GLY F CA 1
ATOM 10803 C C . GLY F 1 95 ? 2.87940 100.82169 -62.47723 1.000 46.93589 74 GLY F C 1
ATOM 10804 O O . GLY F 1 95 ? 2.80232 102.05438 -62.44747 1.000 47.64749 74 GLY F O 1
ATOM 10805 N N . ASP F 1 96 ? 2.01888 100.05486 -63.14534 1.000 47.23325 75 ASP F N 1
ATOM 10806 C CA . ASP F 1 96 ? 0.95354 100.58481 -63.98553 1.000 47.19428 75 ASP F CA 1
ATOM 10807 C C . ASP F 1 96 ? -0.36351 100.52795 -63.22659 1.000 46.28675 75 ASP F C 1
ATOM 10808 O O . ASP F 1 96 ? -0.80072 99.44842 -62.80780 1.000 44.13265 75 ASP F O 1
ATOM 10813 N N . GLU F 1 97 ? -1.01335 101.68629 -63.10142 1.000 46.70031 76 GLU F N 1
ATOM 10814 C CA . GLU F 1 97 ? -2.22120 101.79624 -62.29109 1.000 46.45418 76 GLU F CA 1
ATOM 10815 C C . GLU F 1 97 ? -3.33788 100.88542 -62.79324 1.000 50.92628 76 GLU F C 1
ATOM 10816 O O . GLU F 1 97 ? -3.94090 100.14475 -62.00992 1.000 50.86227 76 GLU F O 1
ATOM 10822 N N . GLU F 1 98 ? -3.64233 100.93981 -64.09511 1.000 49.41815 77 GLU F N 1
ATOM 10823 C CA . GLU F 1 98 ? -4.78613 100.18972 -64.61184 1.000 49.96128 77 GLU F CA 1
ATOM 10824 C C . GLU F 1 98 ? -4.57231 98.68735 -64.50021 1.000 48.50122 77 GLU F C 1
ATOM 10825 O O . GLU F 1 98 ? -5.51850 97.93401 -64.23632 1.000 48.09744 77 GLU F O 1
ATOM 10831 N N . GLN F 1 99 ? -3.34760 98.22494 -64.74764 1.000 46.86410 78 GLN F N 1
ATOM 10832 C CA . GLN F 1 99 ? -3.07882 96.79414 -64.66061 1.000 45.59946 78 GLN F CA 1
ATOM 10833 C C . GLN F 1 99 ? -3.18554 96.29928 -63.22293 1.000 45.42994 78 GLN F C 1
ATOM 10834 O O . GLN F 1 99 ? -3.64766 95.17751 -62.98216 1.000 44.89203 78 GLN F O 1
ATOM 10840 N N . VAL F 1 100 ? -2.75381 97.11714 -62.25684 1.000 43.08561 79 VAL F N 1
ATOM 10841 C CA . VAL F 1 100 ? -2.88165 96.74142 -60.85052 1.000 43.41349 79 VAL F CA 1
ATOM 10842 C C . VAL F 1 100 ? -4.35282 96.63774 -60.46849 1.000 45.10427 79 VAL F C 1
ATOM 10843 O O . VAL F 1 100 ? -4.78411 95.65736 -59.85126 1.000 42.84184 79 VAL F O 1
ATOM 10847 N N . ASP F 1 101 ? -5.14994 97.64277 -60.84634 1.000 45.49706 80 ASP F N 1
ATOM 10848 C CA . ASP F 1 101 ? -6.58146 97.59498 -60.56340 1.000 44.17835 80 ASP F CA 1
ATOM 10849 C C . ASP F 1 101 ? -7.22464 96.37009 -61.20256 1.000 48.49622 80 ASP F C 1
ATOM 10850 O O . ASP F 1 101 ? -8.12590 95.75425 -60.62124 1.000 48.90008 80 ASP F O 1
ATOM 10855 N N . LEU F 1 102 ? -6.76518 95.99610 -62.39748 1.000 48.21511 81 LEU F N 1
ATOM 10856 C CA . LEU F 1 102 ? -7.30215 94.81604 -63.06430 1.000 44.53321 81 LEU F CA 1
ATOM 10857 C C . LEU F 1 102 ? -6.90934 93.53962 -62.33124 1.000 49.17104 81 LEU F C 1
ATOM 10858 O O . LEU F 1 102 ? -7.72404 92.61947 -62.19307 1.000 45.85954 81 LEU F O 1
ATOM 10863 N N . ALA F 1 103 ? -5.66946 93.47193 -61.83995 1.000 49.09038 82 ALA F N 1
ATOM 10864 C CA . ALA F 1 103 ? -5.21745 92.27299 -61.14433 1.000 42.79765 82 ALA F CA 1
ATOM 10865 C C . ALA F 1 103 ? -6.04099 92.01944 -59.89048 1.000 42.86118 82 ALA F C 1
ATOM 10866 O O . ALA F 1 103 ? -6.40296 90.87237 -59.59870 1.000 43.14694 82 ALA F O 1
ATOM 10868 N N . VAL F 1 104 ? -6.36574 93.07948 -59.14715 1.000 40.09390 83 VAL F N 1
ATOM 10869 C CA . VAL F 1 104 ? -7.17192 92.91322 -57.94337 1.000 38.57977 83 VAL F CA 1
ATOM 10870 C C . VAL F 1 104 ? -8.60444 92.55075 -58.30756 1.000 40.04550 83 VAL F C 1
ATOM 10871 O O . VAL F 1 104 ? -9.21786 91.69140 -57.66568 1.000 40.57598 83 VAL F O 1
ATOM 10875 N N . GLU F 1 105 ? -9.15227 93.17551 -59.35735 1.000 44.25402 84 GLU F N 1
ATOM 10876 C CA . GLU F 1 105 ? -10.48012 92.79300 -59.83355 1.000 44.05789 84 GLU F CA 1
ATOM 10877 C C . GLU F 1 105 ? -10.50323 91.33670 -60.27509 1.000 44.54555 84 GLU F C 1
ATOM 10878 O O . GLU F 1 105 ? -11.43960 90.59960 -59.94638 1.000 45.56764 84 GLU F O 1
ATOM 10884 N N . ARG F 1 106 ? -9.47478 90.90387 -61.01701 1.000 44.23866 85 ARG F N 1
ATOM 10885 C CA A ARG F 1 106 ? -9.40588 89.50931 -61.44556 0.583 43.94224 85 ARG F CA 1
ATOM 10886 C CA B ARG F 1 106 ? -9.40118 89.51010 -61.44674 0.417 43.99147 85 ARG F CA 1
ATOM 10887 C C . ARG F 1 106 ? -9.36076 88.56925 -60.25044 1.000 46.17331 85 ARG F C 1
ATOM 10888 O O . ARG F 1 106 ? -9.92054 87.46629 -60.29770 1.000 44.94445 85 ARG F O 1
ATOM 10903 N N . ALA F 1 107 ? -8.69565 88.98798 -59.16897 1.000 43.40937 86 ALA F N 1
ATOM 10904 C CA . ALA F 1 107 ? -8.62561 88.15396 -57.97580 1.000 39.79709 86 ALA F CA 1
ATOM 10905 C C . ALA F 1 107 ? -9.99996 87.98134 -57.35078 1.000 40.69357 86 ALA F C 1
ATOM 10906 O O . ALA F 1 107 ? -10.38458 86.86901 -56.97422 1.000 39.75001 86 ALA F O 1
ATOM 10908 N N . TYR F 1 108 ? -10.76539 89.06895 -57.25380 1.000 43.21909 87 TYR F N 1
ATOM 10909 C CA . TYR F 1 108 ? -12.09175 88.98263 -56.65139 1.000 45.85573 87 TYR F CA 1
ATOM 10910 C C . TYR F 1 108 ? -13.05229 88.17666 -57.52096 1.000 44.95665 87 TYR F C 1
ATOM 10911 O O . TYR F 1 108 ? -13.81373 87.34925 -57.00691 1.000 44.52975 87 TYR F O 1
ATOM 10920 N N . SER F 1 109 ? -13.01630 88.37639 -58.84029 1.000 45.95028 88 SER F N 1
ATOM 10921 C CA . SER F 1 109 ? -13.98976 87.70453 -59.69528 1.000 44.44015 88 SER F CA 1
ATOM 10922 C C . SER F 1 109 ? -13.65856 86.23004 -59.87736 1.000 46.70407 88 SER F C 1
ATOM 10923 O O . SER F 1 109 ? -14.56564 85.39170 -59.89742 1.000 56.21939 88 SER F O 1
ATOM 10926 N N . GLN F 1 110 ? -12.37404 85.88817 -59.99291 1.000 48.05796 89 GLN F N 1
ATOM 10927 C CA . GLN F 1 110 ? -11.98844 84.50313 -60.24116 1.000 43.92696 89 GLN F CA 1
ATOM 10928 C C . GLN F 1 110 ? -11.76711 83.71140 -58.96635 1.000 41.54034 89 GLN F C 1
ATOM 10929 O O . GLN F 1 110 ? -12.02709 82.50651 -58.94773 1.000 44.21484 89 GLN F O 1
ATOM 10935 N N . LEU F 1 111 ? -11.29632 84.35210 -57.90001 1.000 42.97270 90 LEU F N 1
ATOM 10936 C CA . LEU F 1 111 ? -10.95091 83.64639 -56.67770 1.000 35.55120 90 LEU F CA 1
ATOM 10937 C C . LEU F 1 111 ? -11.76123 84.09621 -55.47267 1.000 38.26002 90 LEU F C 1
ATOM 10938 O O . LEU F 1 111 ? -11.55909 83.56081 -54.37528 1.000 40.03458 90 LEU F O 1
ATOM 10943 N N . GLY F 1 112 ? -12.66964 85.05437 -55.63821 1.000 38.92220 91 GLY F N 1
ATOM 10944 C CA . GLY F 1 112 ? -13.56868 85.42764 -54.56462 1.000 37.17602 91 GLY F CA 1
ATOM 10945 C C . GLY F 1 112 ? -13.12146 86.63406 -53.76588 1.000 43.39001 91 GLY F C 1
ATOM 10946 O O . GLY F 1 112 ? -13.94301 87.47352 -53.38483 1.000 48.43327 91 GLY F O 1
ATOM 10947 N N . ARG F 1 113 ? -11.81917 86.74743 -53.52663 1.000 40.22795 92 ARG F N 1
ATOM 10948 C CA . ARG F 1 113 ? -11.29828 87.77296 -52.63505 1.000 41.01274 92 ARG F CA 1
ATOM 10949 C C . ARG F 1 113 ? -9.78592 87.80943 -52.78316 1.000 39.05874 92 ARG F C 1
ATOM 10950 O O . ARG F 1 113 ? -9.17989 86.86807 -53.30140 1.000 39.82481 92 ARG F O 1
ATOM 10958 N N . LEU F 1 114 ? -9.18431 88.90818 -52.32967 1.000 35.40446 93 LEU F N 1
ATOM 10959 C CA . LEU F 1 114 ? -7.73109 89.02021 -52.20047 1.000 33.78646 93 LEU F CA 1
ATOM 10960 C C . LEU F 1 114 ? -7.41554 89.36037 -50.74837 1.000 36.36911 93 LEU F C 1
ATOM 10961 O O . LEU F 1 114 ? -7.59918 90.50281 -50.31961 1.000 33.68905 93 LEU F O 1
ATOM 10966 N N . ASP F 1 115 ? -6.92424 88.37648 -49.99625 1.000 31.73766 94 ASP F N 1
ATOM 10967 C CA . ASP F 1 115 ? -6.69994 88.56744 -48.56990 1.000 30.59528 94 ASP F CA 1
ATOM 10968 C C . ASP F 1 115 ? -5.32173 89.11797 -48.24910 1.000 29.95501 94 ASP F C 1
ATOM 10969 O O . ASP F 1 115 ? -5.17424 89.85528 -47.26923 1.000 29.74018 94 ASP F O 1
ATOM 10974 N N . ILE F 1 116 ? -4.31260 88.78178 -49.04878 1.000 32.14604 95 ILE F N 1
ATOM 10975 C CA . ILE F 1 116 ? -2.91401 89.02860 -48.71585 1.000 29.40694 95 ILE F CA 1
ATOM 10976 C C . ILE F 1 116 ? -2.22088 89.63204 -49.92611 1.000 30.58123 95 ILE F C 1
ATOM 10977 O O . ILE F 1 116 ? -2.37019 89.12807 -51.04458 1.000 35.85672 95 ILE F O 1
ATOM 10982 N N . VAL F 1 117 ? -1.44844 90.69121 -49.70383 1.000 30.38779 96 VAL F N 1
ATOM 10983 C CA . VAL F 1 117 ? -0.57906 91.26028 -50.72981 1.000 32.70935 96 VAL F CA 1
ATOM 10984 C C . VAL F 1 117 ? 0.83853 91.31049 -50.17443 1.000 31.44022 96 VAL F C 1
ATOM 10985 O O . VAL F 1 117 ? 1.08349 91.95224 -49.14580 1.000 31.94352 96 VAL F O 1
ATOM 10989 N N . VAL F 1 118 ? 1.76456 90.63420 -50.84117 1.000 29.01793 97 VAL F N 1
ATOM 10990 C CA . VAL F 1 118 ? 3.18062 90.70813 -50.50257 1.000 31.60695 97 VAL F CA 1
ATOM 10991 C C . VAL F 1 118 ? 3.85998 91.51118 -51.60410 1.000 29.26766 97 VAL F C 1
ATOM 10992 O O . VAL F 1 118 ? 4.06459 91.00939 -52.71603 1.000 30.84753 97 VAL F O 1
ATOM 10996 N N . ASN F 1 119 ? 4.20545 92.76009 -51.30488 1.000 29.37664 98 ASN F N 1
ATOM 10997 C CA . ASN F 1 119 ? 4.87084 93.63259 -52.26968 1.000 30.17329 98 ASN F CA 1
ATOM 10998 C C . ASN F 1 119 ? 6.36079 93.32343 -52.25424 1.000 29.76024 98 ASN F C 1
ATOM 10999 O O . ASN F 1 119 ? 7.07584 93.69446 -51.32238 1.000 30.23193 98 ASN F O 1
ATOM 11004 N N . ASN F 1 120 ? 6.82191 92.58910 -53.26602 1.000 30.14633 99 ASN F N 1
ATOM 11005 C CA . ASN F 1 120 ? 8.22619 92.21330 -53.38700 1.000 30.82473 99 ASN F CA 1
ATOM 11006 C C . ASN F 1 120 ? 8.86506 92.60225 -54.71651 1.000 31.69039 99 ASN F C 1
ATOM 11007 O O . ASN F 1 120 ? 10.09963 92.63147 -54.79448 1.000 33.30966 99 ASN F O 1
ATOM 11012 N N . ALA F 1 121 ? 8.08320 92.88432 -55.76032 1.000 33.29350 100 ALA F N 1
ATOM 11013 C CA . ALA F 1 121 ? 8.65361 93.24337 -57.05395 1.000 33.19225 100 ALA F CA 1
ATOM 11014 C C . ALA F 1 121 ? 9.62681 94.40846 -56.92214 1.000 39.23986 100 ALA F C 1
ATOM 11015 O O . ALA F 1 121 ? 9.37654 95.37973 -56.20262 1.000 37.87015 100 ALA F O 1
ATOM 11017 N N . GLY F 1 122 ? 10.74304 94.29989 -57.62501 1.000 50.23424 101 GLY F N 1
ATOM 11018 C CA . GLY F 1 122 ? 11.75757 95.33026 -57.58436 1.000 49.93748 101 GLY F CA 1
ATOM 11019 C C . GLY F 1 122 ? 12.86337 95.03361 -58.56926 1.000 53.05652 101 GLY F C 1
ATOM 11020 O O . GLY F 1 122 ? 12.98429 93.91909 -59.08784 1.000 59.79685 101 GLY F O 1
ATOM 11021 N N . ILE F 1 123 ? 13.66775 96.05817 -58.82716 1.000 51.10143 102 ILE F N 1
ATOM 11022 C CA . ILE F 1 123 ? 14.87674 95.94173 -59.62788 1.000 50.43753 102 ILE F CA 1
ATOM 11023 C C . ILE F 1 123 ? 15.96122 96.75814 -58.94205 1.000 46.10781 102 ILE F C 1
ATOM 11024 O O . ILE F 1 123 ? 15.68953 97.58420 -58.06947 1.000 46.78869 102 ILE F O 1
ATOM 11029 N N . VAL F 1 124 ? 17.20139 96.53351 -59.35543 1.000 41.32227 103 VAL F N 1
ATOM 11030 C CA . VAL F 1 124 ? 18.32548 97.30422 -58.84940 1.000 46.27977 103 VAL F CA 1
ATOM 11031 C C . VAL F 1 124 ? 19.04604 97.91878 -60.03749 1.000 46.17366 103 VAL F C 1
ATOM 11032 O O . VAL F 1 124 ? 19.17751 97.29336 -61.09632 1.000 45.62439 103 VAL F O 1
ATOM 11036 N N . ARG F 1 125 ? 19.50091 99.15796 -59.85366 1.000 41.74153 104 ARG F N 1
ATOM 11037 C CA . ARG F 1 125 ? 20.32376 99.85990 -60.80977 1.000 43.73573 104 ARG F CA 1
ATOM 11038 C C . ARG F 1 125 ? 21.40034 100.56200 -59.98379 1.000 45.56185 104 ARG F C 1
ATOM 11039 O O . ARG F 1 125 ? 21.37672 101.76777 -59.75475 1.000 47.48981 104 ARG F O 1
ATOM 11041 N N . ASP F 1 126 ? 22.35865 99.77475 -59.50795 1.000 46.73291 105 ASP F N 1
ATOM 11042 C CA . ASP F 1 126 ? 23.38881 100.28536 -58.61917 1.000 46.88754 105 ASP F CA 1
ATOM 11043 C C . ASP F 1 126 ? 24.39238 101.10389 -59.41567 1.000 50.72832 105 ASP F C 1
ATOM 11044 O O . ASP F 1 126 ? 24.92987 100.63484 -60.42418 1.000 54.81874 105 ASP F O 1
ATOM 11049 N N . LYS F 1 127 ? 24.65738 102.31612 -58.93693 1.000 48.95023 106 LYS F N 1
ATOM 11050 C CA . LYS F 1 127 ? 25.66040 103.22560 -59.46897 1.000 50.13069 106 LYS F CA 1
ATOM 11051 C C . LYS F 1 127 ? 25.82528 104.35601 -58.46697 1.000 50.24207 106 LYS F C 1
ATOM 11052 O O . LYS F 1 127 ? 24.86674 104.73879 -57.78997 1.000 50.04121 106 LYS F O 1
ATOM 11058 N N . ALA F 1 128 ? 27.04007 104.88488 -58.37115 1.000 50.15559 107 ALA F N 1
ATOM 11059 C CA . ALA F 1 128 ? 27.20986 106.13774 -57.65330 1.000 46.08008 107 ALA F CA 1
ATOM 11060 C C . ALA F 1 128 ? 26.36678 107.21042 -58.33280 1.000 50.88648 107 ALA F C 1
ATOM 11061 O O . ALA F 1 128 ? 26.14638 107.17488 -59.54953 1.000 50.76131 107 ALA F O 1
ATOM 11063 N N . ILE F 1 129 ? 25.88459 108.17128 -57.53978 1.000 44.32896 108 ILE F N 1
ATOM 11064 C CA . ILE F 1 129 ? 24.86374 109.07960 -58.05719 1.000 44.41233 108 ILE F CA 1
ATOM 11065 C C . ILE F 1 129 ? 25.37065 109.85649 -59.26734 1.000 48.96699 108 ILE F C 1
ATOM 11066 O O . ILE F 1 129 ? 24.60586 110.12130 -60.20434 1.000 50.45776 108 ILE F O 1
ATOM 11071 N N . TRP F 1 130 ? 26.66707 110.18421 -59.30303 1.000 47.79191 109 TRP F N 1
ATOM 11072 C CA . TRP F 1 130 ? 27.19901 110.96902 -60.41357 1.000 51.47327 109 TRP F CA 1
ATOM 11073 C C . TRP F 1 130 ? 27.22930 110.18545 -61.72178 1.000 53.66604 109 TRP F C 1
ATOM 11074 O O . TRP F 1 130 ? 27.32598 110.79669 -62.79261 1.000 52.98210 109 TRP F O 1
ATOM 11085 N N . ASN F 1 131 ? 27.12449 108.85787 -61.65740 1.000 54.66405 110 ASN F N 1
ATOM 11086 C CA . ASN F 1 131 ? 27.02069 107.99507 -62.82757 1.000 49.17685 110 ASN F CA 1
ATOM 11087 C C . ASN F 1 131 ? 25.60274 107.49114 -63.04844 1.000 48.78438 110 ASN F C 1
ATOM 11088 O O . ASN F 1 131 ? 25.38097 106.67011 -63.94295 1.000 53.97344 110 ASN F O 1
ATOM 11093 N N . MET F 1 132 ? 24.64866 107.93348 -62.23558 1.000 50.87074 111 MET F N 1
ATOM 11094 C CA . MET F 1 132 ? 23.29175 107.41065 -62.27718 1.000 51.87852 111 MET F CA 1
ATOM 11095 C C . MET F 1 132 ? 22.41487 108.30049 -63.14957 1.000 52.38378 111 MET F C 1
ATOM 11096 O O . MET F 1 132 ? 22.44738 109.52984 -63.02829 1.000 52.43874 111 MET F O 1
ATOM 11101 N N . THR F 1 133 ? 21.64183 107.67448 -64.03171 1.000 53.65804 112 THR F N 1
ATOM 11102 C CA . THR F 1 133 ? 20.70533 108.38336 -64.88900 1.000 54.93953 112 THR F CA 1
ATOM 11103 C C . THR F 1 133 ? 19.36505 108.56850 -64.18201 1.000 53.74867 112 THR F C 1
ATOM 11104 O O . THR F 1 133 ? 19.04460 107.87609 -63.21250 1.000 54.33616 112 THR F O 1
ATOM 11108 N N . VAL F 1 134 ? 18.57972 109.52705 -64.68378 1.000 53.08130 113 VAL F N 1
ATOM 11109 C CA . VAL F 1 134 ? 17.24089 109.75036 -64.14509 1.000 50.72372 113 VAL F CA 1
ATOM 11110 C C . VAL F 1 134 ? 16.36232 108.53009 -64.36883 1.000 51.44108 113 VAL F C 1
ATOM 11111 O O . VAL F 1 134 ? 15.45180 108.25798 -63.57703 1.000 52.06695 113 VAL F O 1
ATOM 11115 N N . ASP F 1 135 ? 16.60930 107.77614 -65.44216 1.000 51.49922 114 ASP F N 1
ATOM 11116 C CA A ASP F 1 135 ? 15.84147 106.55653 -65.65754 0.481 52.88432 114 ASP F CA 1
ATOM 11117 C CA B ASP F 1 135 ? 15.85252 106.54598 -65.66538 0.519 52.88831 114 ASP F CA 1
ATOM 11118 C C . ASP F 1 135 ? 16.21446 105.48775 -64.63502 1.000 50.06526 114 ASP F C 1
ATOM 11119 O O . ASP F 1 135 ? 15.34718 104.73448 -64.17900 1.000 49.46980 114 ASP F O 1
ATOM 11128 N N . ASP F 1 136 ? 17.49574 105.41550 -64.25610 1.000 51.27699 115 ASP F N 1
ATOM 11129 C CA . ASP F 1 136 ? 17.90126 104.50464 -63.18945 1.000 49.73031 115 ASP F CA 1
ATOM 11130 C C . ASP F 1 136 ? 17.16911 104.83321 -61.89616 1.000 46.35563 115 ASP F C 1
ATOM 11131 O O . ASP F 1 136 ? 16.73671 103.93493 -61.16533 1.000 43.27370 115 ASP F O 1
ATOM 11136 N N . PHE F 1 137 ? 17.02106 106.12298 -61.60134 1.000 48.43367 116 PHE F N 1
ATOM 11137 C CA . PHE F 1 137 ? 16.31715 106.53719 -60.39468 1.000 49.36606 116 PHE F CA 1
ATOM 11138 C C . PHE F 1 137 ? 14.81715 106.32365 -60.53529 1.000 44.78242 116 PHE F C 1
ATOM 11139 O O . PHE F 1 137 ? 14.18490 105.71398 -59.66556 1.000 46.94625 116 PHE F O 1
ATOM 11147 N N . ASP F 1 138 ? 14.23099 106.82784 -61.62564 1.000 45.78820 117 ASP F N 1
ATOM 11148 C CA . ASP F 1 138 ? 12.78245 106.76390 -61.79156 1.000 45.50948 117 ASP F CA 1
ATOM 11149 C C . ASP F 1 138 ? 12.27863 105.32606 -61.77329 1.000 45.12795 117 ASP F C 1
ATOM 11150 O O . ASP F 1 138 ? 11.27167 105.02200 -61.12190 1.000 43.56168 117 ASP F O 1
ATOM 11155 N N . LEU F 1 139 ? 12.96191 104.42561 -62.48202 1.000 44.57116 118 LEU F N 1
ATOM 11156 C CA . LEU F 1 139 ? 12.45756 103.06308 -62.59586 1.000 43.78968 118 LEU F CA 1
ATOM 11157 C C . LEU F 1 139 ? 12.47237 102.35359 -61.24933 1.000 44.94493 118 LEU F C 1
ATOM 11158 O O . LEU F 1 139 ? 11.51560 101.65121 -60.90304 1.000 44.59736 118 LEU F O 1
ATOM 11163 N N . VAL F 1 140 ? 13.53734 102.54501 -60.46576 1.000 46.95962 119 VAL F N 1
ATOM 11164 C CA . VAL F 1 140 ? 13.61933 101.90489 -59.15681 1.000 43.31875 119 VAL F CA 1
ATOM 11165 C C . VAL F 1 140 ? 12.53679 102.44586 -58.22976 1.000 42.25988 119 VAL F C 1
ATOM 11166 O O . VAL F 1 140 ? 11.86428 101.67904 -57.52875 1.000 40.74170 119 VAL F O 1
ATOM 11170 N N . MET F 1 141 ? 12.33697 103.76966 -58.22169 1.000 39.37664 120 MET F N 1
ATOM 11171 C CA . MET F 1 141 ? 11.26889 104.34787 -57.40990 1.000 40.77928 120 MET F CA 1
ATOM 11172 C C . MET F 1 141 ? 9.89494 103.87858 -57.86973 1.000 41.06181 120 MET F C 1
ATOM 11173 O O . MET F 1 141 ? 9.00246 103.66452 -57.04015 1.000 41.74294 120 MET F O 1
ATOM 11178 N N . ARG F 1 142 ? 9.71329 103.68266 -59.17645 1.000 40.67186 121 ARG F N 1
ATOM 11179 C CA . ARG F 1 142 ? 8.39829 103.31847 -59.69033 1.000 42.51194 121 ARG F CA 1
ATOM 11180 C C . ARG F 1 142 ? 8.00537 101.90994 -59.25743 1.000 42.99398 121 ARG F C 1
ATOM 11181 O O . ARG F 1 142 ? 6.92229 101.69910 -58.69831 1.000 41.10460 121 ARG F O 1
ATOM 11189 N N . VAL F 1 143 ? 8.88337 100.93507 -59.48908 1.000 40.35695 122 VAL F N 1
ATOM 11190 C CA . VAL F 1 143 ? 8.53796 99.54508 -59.20724 1.000 44.63633 122 VAL F CA 1
ATOM 11191 C C . VAL F 1 143 ? 8.37132 99.31991 -57.70696 1.000 42.83419 122 VAL F C 1
ATOM 11192 O O . VAL F 1 143 ? 7.40425 98.68969 -57.26473 1.000 41.21272 122 VAL F O 1
ATOM 11196 N N . HIS F 1 144 ? 9.30303 99.83935 -56.90219 1.000 43.21456 123 HIS F N 1
ATOM 11197 C CA . HIS F 1 144 ? 9.29035 99.57214 -55.46361 1.000 38.85271 123 HIS F CA 1
ATOM 11198 C C . HIS F 1 144 ? 8.17432 100.33279 -54.75628 1.000 42.68536 123 HIS F C 1
ATOM 11199 O O . HIS F 1 144 ? 7.35347 99.73583 -54.05027 1.000 41.36820 123 HIS F O 1
ATOM 11206 N N . VAL F 1 145 ? 8.14937 101.65628 -54.90226 1.000 41.02831 124 VAL F N 1
ATOM 11207 C CA . VAL F 1 145 ? 7.25032 102.49380 -54.11179 1.000 35.58410 124 VAL F CA 1
ATOM 11208 C C . VAL F 1 145 ? 5.88816 102.63640 -54.76917 1.000 39.72042 124 VAL F C 1
ATOM 11209 O O . VAL F 1 145 ? 4.85656 102.38952 -54.14001 1.000 43.57042 124 VAL F O 1
ATOM 11213 N N . ARG F 1 146 ? 5.85014 103.06879 -56.02971 1.000 38.04399 125 ARG F N 1
ATOM 11214 C CA . ARG F 1 146 ? 4.56419 103.22610 -56.69789 1.000 39.17783 125 ARG F CA 1
ATOM 11215 C C . ARG F 1 146 ? 3.83521 101.89407 -56.79228 1.000 38.68767 125 ARG F C 1
ATOM 11216 O O . ARG F 1 146 ? 2.62420 101.82247 -56.55159 1.000 38.70676 125 ARG F O 1
ATOM 11224 N N . GLY F 1 147 ? 4.56638 100.81963 -57.09866 1.000 40.02229 126 GLY F N 1
ATOM 11225 C CA . GLY F 1 147 ? 3.94005 99.50955 -57.16986 1.000 37.26304 126 GLY F CA 1
ATOM 11226 C C . GLY F 1 147 ? 3.33335 99.09705 -55.84469 1.000 41.65457 126 GLY F C 1
ATOM 11227 O O . GLY F 1 147 ? 2.19229 98.62645 -55.78459 1.000 40.16094 126 GLY F O 1
ATOM 11228 N N . SER F 1 148 ? 4.08552 99.29008 -54.75683 1.000 40.45503 127 SER F N 1
ATOM 11229 C CA . SER F 1 148 ? 3.57631 98.93865 -53.43801 1.000 35.10299 127 SER F CA 1
ATOM 11230 C C . SER F 1 148 ? 2.43539 99.85285 -53.01992 1.000 36.21096 127 SER F C 1
ATOM 11231 O O . SER F 1 148 ? 1.51364 99.41192 -52.32612 1.000 39.98012 127 SER F O 1
ATOM 11234 N N . TRP F 1 149 ? 2.48114 101.12463 -53.41850 1.000 40.02040 128 TRP F N 1
ATOM 11235 C CA . TRP F 1 149 ? 1.37086 102.02665 -53.13144 1.000 36.52033 128 TRP F CA 1
ATOM 11236 C C . TRP F 1 149 ? 0.13633 101.65445 -53.94431 1.000 37.43381 128 TRP F C 1
ATOM 11237 O O . TRP F 1 149 ? -0.98667 101.67670 -53.42574 1.000 37.59070 128 TRP F O 1
ATOM 11248 N N . LEU F 1 150 ? 0.32960 101.28232 -55.21250 1.000 38.09873 129 LEU F N 1
ATOM 11249 C CA . LEU F 1 150 ? -0.80174 100.97484 -56.08206 1.000 39.12021 129 LEU F CA 1
ATOM 11250 C C . LEU F 1 150 ? -1.56094 99.74080 -55.59841 1.000 41.48610 129 LEU F C 1
ATOM 11251 O O . LEU F 1 150 ? -2.79362 99.76574 -55.49087 1.000 42.32545 129 LEU F O 1
ATOM 11256 N N . THR F 1 151 ? -0.84719 98.64829 -55.29888 1.000 36.88201 130 THR F N 1
ATOM 11257 C CA . THR F 1 151 ? -1.53077 97.44842 -54.81992 1.000 38.17688 130 THR F CA 1
ATOM 11258 C C . THR F 1 151 ? -2.20478 97.69919 -53.47712 1.000 38.96581 130 THR F C 1
ATOM 11259 O O . THR F 1 151 ? -3.29204 97.17358 -53.21311 1.000 39.23045 130 THR F O 1
ATOM 11263 N N . SER F 1 152 ? -1.56419 98.48224 -52.60676 1.000 37.87134 131 SER F N 1
ATOM 11264 C CA . SER F 1 152 ? -2.15708 98.78536 -51.30833 1.000 37.28432 131 SER F CA 1
ATOM 11265 C C . SER F 1 152 ? -3.45580 99.57005 -51.46521 1.000 37.31361 131 SER F C 1
ATOM 11266 O O . SER F 1 152 ? -4.47199 99.23742 -50.84539 1.000 37.96835 131 SER F O 1
ATOM 11269 N N . ARG F 1 153 ? -3.44925 100.60581 -52.30977 1.000 37.31273 132 ARG F N 1
ATOM 11270 C CA . ARG F 1 153 ? -4.66976 101.37796 -52.52325 1.000 38.75450 132 ARG F CA 1
ATOM 11271 C C . ARG F 1 153 ? -5.77950 100.50414 -53.09294 1.000 40.82959 132 ARG F C 1
ATOM 11272 O O . ARG F 1 153 ? -6.94491 100.62932 -52.69667 1.000 39.74957 132 ARG F O 1
ATOM 11280 N N . ALA F 1 154 ? -5.43196 99.60340 -54.01575 1.000 41.11474 133 ALA F N 1
ATOM 11281 C CA . ALA F 1 154 ? -6.44093 98.77329 -54.66368 1.000 39.43116 133 ALA F CA 1
ATOM 11282 C C . ALA F 1 154 ? -7.13540 97.85948 -53.65933 1.000 40.59125 133 ALA F C 1
ATOM 11283 O O . ALA F 1 154 ? -8.36825 97.79655 -53.61590 1.000 39.41440 133 ALA F O 1
ATOM 11285 N N . VAL F 1 155 ? -6.36386 97.16354 -52.81771 1.000 37.44333 134 VAL F N 1
ATOM 11286 C CA . VAL F 1 155 ? -7.00076 96.26741 -51.85479 1.000 40.64662 134 VAL F CA 1
ATOM 11287 C C . VAL F 1 155 ? -7.65971 97.05662 -50.73738 1.000 41.53399 134 VAL F C 1
ATOM 11288 O O . VAL F 1 155 ? -8.70874 96.64635 -50.22370 1.000 42.45476 134 VAL F O 1
ATOM 11292 N N . ALA F 1 156 ? -7.07074 98.19173 -50.34055 1.000 38.54711 135 ALA F N 1
ATOM 11293 C CA . ALA F 1 156 ? -7.68776 99.01585 -49.30595 1.000 38.82077 135 ALA F CA 1
ATOM 11294 C C . ALA F 1 156 ? -9.09325 99.43592 -49.71136 1.000 40.40425 135 ALA F C 1
ATOM 11295 O O . ALA F 1 156 ? -10.02372 99.37170 -48.90094 1.000 43.73593 135 ALA F O 1
ATOM 11297 N N . ARG F 1 157 ? -9.27057 99.84013 -50.97211 1.000 40.80229 136 ARG F N 1
ATOM 11298 C CA . ARG F 1 157 ? -10.59599 100.20596 -51.46186 1.000 41.25885 136 ARG F CA 1
ATOM 11299 C C . ARG F 1 157 ? -11.56179 99.02825 -51.37137 1.000 44.68993 136 ARG F C 1
ATOM 11300 O O . ARG F 1 157 ? -12.68714 99.17246 -50.87828 1.000 46.27963 136 ARG F O 1
ATOM 11308 N N . LYS F 1 158 ? -11.12596 97.84245 -51.80979 1.000 40.05812 137 LYS F N 1
ATOM 11309 C CA . LYS F 1 158 ? -11.99518 96.67026 -51.75311 1.000 43.93172 137 LYS F CA 1
ATOM 11310 C C . LYS F 1 158 ? -12.32452 96.30706 -50.31127 1.000 45.08692 137 LYS F C 1
ATOM 11311 O O . LYS F 1 158 ? -13.49095 96.08976 -49.96307 1.000 48.19898 137 LYS F O 1
ATOM 11317 N N . TRP F 1 159 ? -11.30274 96.23764 -49.45599 1.000 42.81843 138 TRP F N 1
ATOM 11318 C CA . TRP F 1 159 ? -11.52534 95.84718 -48.06847 1.000 41.84805 138 TRP F CA 1
ATOM 11319 C C . TRP F 1 159 ? -12.40478 96.85789 -47.34937 1.000 46.58302 138 TRP F C 1
ATOM 11320 O O . TRP F 1 159 ? -13.30457 96.48193 -46.58927 1.000 49.37867 138 TRP F O 1
ATOM 11331 N N . ARG F 1 160 ? -12.17139 98.14786 -47.58829 1.000 45.71686 139 ARG F N 1
ATOM 11332 C CA . ARG F 1 160 ? -12.97240 99.16351 -46.91913 1.000 47.95690 139 ARG F CA 1
ATOM 11333 C C . ARG F 1 160 ? -14.42367 99.10906 -47.38705 1.000 48.04846 139 ARG F C 1
ATOM 11334 O O . ARG F 1 160 ? -15.34699 99.29323 -46.58552 1.000 49.92680 139 ARG F O 1
ATOM 11342 N N . ALA F 1 161 ? -14.64574 98.84294 -48.67690 1.000 48.32864 140 ALA F N 1
ATOM 11343 C CA . ALA F 1 161 ? -16.00957 98.68238 -49.17346 1.000 46.02165 140 ALA F CA 1
ATOM 11344 C C . ALA F 1 161 ? -16.71263 97.50910 -48.49814 1.000 50.57265 140 ALA F C 1
ATOM 11345 O O . ALA F 1 161 ? -17.88604 97.61241 -48.12267 1.000 57.95149 140 ALA F O 1
ATOM 11347 N N . GLU F 1 162 ? -16.01462 96.38163 -48.33928 1.000 49.98518 141 GLU F N 1
ATOM 11348 C CA . GLU F 1 162 ? -16.61261 95.22712 -47.67342 1.000 50.80095 141 GLU F CA 1
ATOM 11349 C C . GLU F 1 162 ? -16.90808 95.51586 -46.20753 1.000 55.55569 141 GLU F C 1
ATOM 11350 O O . GLU F 1 162 ? -17.91596 95.04512 -45.66534 1.000 56.66403 141 GLU F O 1
ATOM 11356 N N . SER F 1 163 ? -16.03730 96.27916 -45.54773 1.000 53.77301 142 SER F N 1
ATOM 11357 C CA . SER F 1 163 ? -16.23982 96.56873 -44.13328 1.000 55.95845 142 SER F CA 1
ATOM 11358 C C . SER F 1 163 ? -17.44403 97.47658 -43.92146 1.000 58.37652 142 SER F C 1
ATOM 11359 O O . SER F 1 163 ? -18.18907 97.30937 -42.94929 1.000 61.68006 142 SER F O 1
ATOM 11362 N N . LYS F 1 164 ? -17.64060 98.45418 -44.80979 1.000 61.20640 143 LYS F N 1
ATOM 11363 C CA . LYS F 1 164 ? -18.79043 99.34547 -44.68571 1.000 67.46495 143 LYS F CA 1
ATOM 11364 C C . LYS F 1 164 ? -20.10138 98.60053 -44.91392 1.000 66.03340 143 LYS F C 1
ATOM 11365 O O . LYS F 1 164 ? -21.09782 98.87063 -44.23518 1.000 69.74297 143 LYS F O 1
ATOM 11367 N N . GLU F 1 165 ? -20.12151 97.65546 -45.85728 1.000 62.49684 144 GLU F N 1
ATOM 11368 C CA . GLU F 1 165 ? -21.35165 96.91810 -46.12739 1.000 69.41023 144 GLU F CA 1
ATOM 11369 C C . GLU F 1 165 ? -21.72272 96.00816 -44.96347 1.000 73.15112 144 GLU F C 1
ATOM 11370 O O . GLU F 1 165 ? -22.89135 95.95022 -44.56221 1.000 81.18852 144 GLU F O 1
ATOM 11376 N N . SER F 1 166 ? -20.74990 95.28391 -44.41243 1.000 70.62141 145 SER F N 1
ATOM 11377 C CA . SER F 1 166 ? -21.04524 94.36734 -43.32075 1.000 64.65394 145 SER F CA 1
ATOM 11378 C C . SER F 1 166 ? -21.10693 95.07755 -41.97871 1.000 62.49393 145 SER F C 1
ATOM 11379 O O . SER F 1 166 ? -21.64751 94.51817 -41.01931 1.000 63.75339 145 SER F O 1
ATOM 11382 N N . GLY F 1 167 ? -20.56645 96.28987 -41.88939 1.000 60.58997 146 GLY F N 1
ATOM 11383 C CA . GLY F 1 167 ? -20.49674 96.97443 -40.61924 1.000 60.83891 146 GLY F CA 1
ATOM 11384 C C . GLY F 1 167 ? -19.55003 96.34904 -39.62632 1.000 65.33238 146 GLY F C 1
ATOM 11385 O O . GLY F 1 167 ? -19.58509 96.71054 -38.44658 1.000 65.91925 146 GLY F O 1
ATOM 11386 N N . ALA F 1 168 ? -18.69407 95.43037 -40.06881 1.000 65.09292 147 ALA F N 1
ATOM 11387 C CA . ALA F 1 168 ? -17.75760 94.74404 -39.19674 1.000 64.14929 147 ALA F CA 1
ATOM 11388 C C . ALA F 1 168 ? -16.36966 94.77427 -39.82141 1.000 63.13064 147 ALA F C 1
ATOM 11389 O O . ALA F 1 168 ? -16.19993 95.09489 -41.00215 1.000 63.05797 147 ALA F O 1
ATOM 11391 N N . LYS F 1 169 ? -15.37135 94.41949 -39.01526 1.000 50.70739 148 LYS F N 1
ATOM 11392 C CA . LYS F 1 169 ? -14.00800 94.33805 -39.51382 1.000 46.79223 148 LYS F CA 1
ATOM 11393 C C . LYS F 1 169 ? -13.86561 93.18347 -40.49804 1.000 49.11989 148 LYS F C 1
ATOM 11394 O O . LYS F 1 169 ? -14.61922 92.20679 -40.46223 1.000 51.55787 148 LYS F O 1
ATOM 11400 N N . VAL F 1 170 ? -12.88269 93.30454 -41.38640 1.000 45.46794 149 VAL F N 1
ATOM 11401 C CA . VAL F 1 170 ? -12.63295 92.31064 -42.42016 1.000 42.72330 149 VAL F CA 1
ATOM 11402 C C . VAL F 1 170 ? -11.18649 91.83315 -42.32422 1.000 38.98170 149 VAL F C 1
ATOM 11403 O O . VAL F 1 170 ? -10.38447 92.33935 -41.53949 1.000 41.03712 149 VAL F O 1
ATOM 11407 N N . TYR F 1 171 ? -10.86976 90.82770 -43.13073 1.000 41.75778 150 TYR F N 1
ATOM 11408 C CA . TYR F 1 171 ? -9.52439 90.28550 -43.17931 1.000 35.66530 150 TYR F CA 1
ATOM 11409 C C . TYR F 1 171 ? -8.68813 91.04418 -44.20045 1.000 34.96471 150 TYR F C 1
ATOM 11410 O O . TYR F 1 171 ? -9.15047 91.34262 -45.30482 1.000 34.76961 150 TYR F O 1
ATOM 11419 N N . GLY F 1 172 ? -7.45769 91.36609 -43.81490 1.000 31.80239 151 GLY F N 1
ATOM 11420 C CA . GLY F 1 172 ? -6.53227 92.02966 -44.70628 1.000 30.42367 151 GLY F CA 1
ATOM 11421 C C . GLY F 1 172 ? -5.09826 91.95481 -44.22796 1.000 31.66347 151 GLY F C 1
ATOM 11422 O O . GLY F 1 172 ? -4.80676 92.17288 -43.04539 1.000 31.43141 151 GLY F O 1
ATOM 11423 N N . ARG F 1 173 ? -4.18936 91.63606 -45.14065 1.000 29.12567 152 ARG F N 1
ATOM 11424 C CA . ARG F 1 173 ? -2.77118 91.58534 -44.82530 1.000 29.21569 152 ARG F CA 1
ATOM 11425 C C . ARG F 1 173 ? -1.99793 92.21974 -45.96748 1.000 29.93303 152 ARG F C 1
ATOM 11426 O O . ARG F 1 173 ? -2.18394 91.84238 -47.12775 1.000 29.12992 152 ARG F O 1
ATOM 11434 N N . ILE F 1 174 ? -1.15251 93.19390 -45.64206 1.000 30.98465 153 ILE F N 1
ATOM 11435 C CA . ILE F 1 174 ? -0.16415 93.72068 -46.57417 1.000 30.10486 153 ILE F CA 1
ATOM 11436 C C . ILE F 1 174 ? 1.20005 93.55960 -45.92794 1.000 31.03932 153 ILE F C 1
ATOM 11437 O O . ILE F 1 174 ? 1.41440 94.02083 -44.80058 1.000 35.24881 153 ILE F O 1
ATOM 11442 N N . ILE F 1 175 ? 2.11398 92.89693 -46.62872 1.000 29.80256 154 ILE F N 1
ATOM 11443 C CA . ILE F 1 175 ? 3.50825 92.79870 -46.21436 1.000 30.91671 154 ILE F CA 1
ATOM 11444 C C . ILE F 1 175 ? 4.34865 93.46730 -47.29664 1.000 31.86627 154 ILE F C 1
ATOM 11445 O O . ILE F 1 175 ? 4.38861 92.99680 -48.44233 1.000 29.13737 154 ILE F O 1
ATOM 11450 N N . ASN F 1 176 ? 4.98529 94.58481 -46.94752 1.000 31.00792 155 ASN F N 1
ATOM 11451 C CA . ASN F 1 176 ? 5.91284 95.26749 -47.83634 1.000 31.57192 155 ASN F CA 1
ATOM 11452 C C . ASN F 1 176 ? 7.34324 94.79215 -47.57709 1.000 32.39700 155 ASN F C 1
ATOM 11453 O O . ASN F 1 176 ? 7.62784 94.09453 -46.59907 1.000 28.19412 155 ASN F O 1
ATOM 11458 N N . THR F 1 177 ? 8.25489 95.18765 -48.46852 1.000 32.00584 156 THR F N 1
ATOM 11459 C CA . THR F 1 177 ? 9.63394 94.71169 -48.43501 1.000 31.31502 156 THR F CA 1
ATOM 11460 C C . THR F 1 177 ? 10.58250 95.89741 -48.39488 1.000 30.25691 156 THR F C 1
ATOM 11461 O O . THR F 1 177 ? 10.64056 96.67836 -49.34939 1.000 33.06944 156 THR F O 1
ATOM 11465 N N . THR F 1 178 ? 11.32225 96.02945 -47.29646 1.000 27.37999 157 THR F N 1
ATOM 11466 C CA . THR F 1 178 ? 12.40832 96.98834 -47.18731 1.000 31.78543 157 THR F CA 1
ATOM 11467 C C . THR F 1 178 ? 13.73475 96.22382 -47.18751 1.000 30.28328 157 THR F C 1
ATOM 11468 O O . THR F 1 178 ? 13.77545 95.01989 -47.46486 1.000 33.79913 157 THR F O 1
ATOM 11472 N N . SER F 1 179 ? 14.82635 96.92079 -46.87793 1.000 27.65699 158 SER F N 1
ATOM 11473 C CA . SER F 1 179 ? 16.13390 96.28030 -46.81893 1.000 27.82220 158 SER F CA 1
ATOM 11474 C C . SER F 1 179 ? 17.06392 97.12771 -45.96547 1.000 31.06111 158 SER F C 1
ATOM 11475 O O . SER F 1 179 ? 16.74181 98.25757 -45.58684 1.000 32.27196 158 SER F O 1
ATOM 11478 N N . GLY F 1 180 ? 18.22910 96.55323 -45.66085 1.000 31.78265 159 GLY F N 1
ATOM 11479 C CA . GLY F 1 180 ? 19.20964 97.26608 -44.86000 1.000 32.76450 159 GLY F CA 1
ATOM 11480 C C . GLY F 1 180 ? 19.60825 98.59691 -45.46527 1.000 31.61193 159 GLY F C 1
ATOM 11481 O O . GLY F 1 180 ? 19.72251 99.59979 -44.75800 1.000 33.24218 159 GLY F O 1
ATOM 11482 N N . ALA F 1 181 ? 19.82006 98.62656 -46.78358 1.000 30.11018 160 ALA F N 1
ATOM 11483 C CA . ALA F 1 181 ? 20.12208 99.88896 -47.44986 1.000 35.32492 160 ALA F CA 1
ATOM 11484 C C . ALA F 1 181 ? 18.98648 100.89102 -47.28123 1.000 34.28993 160 ALA F C 1
ATOM 11485 O O . ALA F 1 181 ? 19.22621 102.10331 -47.25677 1.000 34.01569 160 ALA F O 1
ATOM 11487 N N . GLY F 1 182 ? 17.74765 100.41048 -47.16991 1.000 29.44605 161 GLY F N 1
ATOM 11488 C CA . GLY F 1 182 ? 16.63920 101.31514 -46.93470 1.000 30.46945 161 GLY F CA 1
ATOM 11489 C C . GLY F 1 182 ? 16.63085 101.91312 -45.54283 1.000 33.70905 161 GLY F C 1
ATOM 11490 O O . GLY F 1 182 ? 16.14297 103.03029 -45.34904 1.000 34.83006 161 GLY F O 1
ATOM 11491 N N . LEU F 1 183 ? 17.16973 101.19364 -44.55921 1.000 30.65267 162 LEU F N 1
ATOM 11492 C CA . LEU F 1 183 ? 17.19782 101.68688 -43.18698 1.000 30.37794 162 LEU F CA 1
ATOM 11493 C C . LEU F 1 183 ? 18.47376 102.44242 -42.84654 1.000 32.26807 162 LEU F C 1
ATOM 11494 O O . LEU F 1 183 ? 18.47339 103.23497 -41.89908 1.000 32.15921 162 LEU F O 1
ATOM 11499 N N . HIS F 1 184 ? 19.56093 102.21011 -43.57907 1.000 33.36443 163 HIS F N 1
ATOM 11500 C CA . HIS F 1 184 ? 20.85367 102.75705 -43.20663 1.000 32.82669 163 HIS F CA 1
ATOM 11501 C C . HIS F 1 184 ? 21.63749 103.37089 -44.35910 1.000 35.94359 163 HIS F C 1
ATOM 11502 O O . HIS F 1 184 ? 22.68432 103.97966 -44.10881 1.000 33.98575 163 HIS F O 1
ATOM 11509 N N . GLY F 1 185 ? 21.17968 103.23863 -45.59604 1.000 36.30784 164 GLY F N 1
ATOM 11510 C CA . GLY F 1 185 ? 21.93660 103.72168 -46.72879 1.000 35.65865 164 GLY F CA 1
ATOM 11511 C C . GLY F 1 185 ? 23.04714 102.76430 -47.12484 1.000 39.60130 164 GLY F C 1
ATOM 11512 O O . GLY F 1 185 ? 23.50159 101.92487 -46.34793 1.000 38.09850 164 GLY F O 1
ATOM 11513 N N . HIS F 1 186 ? 23.47788 102.88729 -48.37710 1.000 40.27690 165 HIS F N 1
ATOM 11514 C CA . HIS F 1 186 ? 24.55403 102.04080 -48.87186 1.000 41.72500 165 HIS F CA 1
ATOM 11515 C C . HIS F 1 186 ? 25.13502 102.68550 -50.11776 1.000 40.48961 165 HIS F C 1
ATOM 11516 O O . HIS F 1 186 ? 24.38373 103.13103 -50.98766 1.000 38.37848 165 HIS F O 1
ATOM 11523 N N . PHE F 1 187 ? 26.46421 102.73910 -50.18825 1.000 43.72757 166 PHE F N 1
ATOM 11524 C CA . PHE F 1 187 ? 27.15964 103.34292 -51.31967 1.000 39.78124 166 PHE F CA 1
ATOM 11525 C C . PHE F 1 187 ? 26.66173 102.76967 -52.64116 1.000 37.85494 166 PHE F C 1
ATOM 11526 O O . PHE F 1 187 ? 26.55545 101.55271 -52.80575 1.000 40.27052 166 PHE F O 1
ATOM 11534 N N . GLY F 1 188 ? 26.36344 103.65849 -53.58545 1.000 41.36573 167 GLY F N 1
ATOM 11535 C CA . GLY F 1 188 ? 25.93415 103.25099 -54.90438 1.000 39.10836 167 GLY F CA 1
ATOM 11536 C C . GLY F 1 188 ? 24.46383 102.93576 -55.03682 1.000 43.48785 167 GLY F C 1
ATOM 11537 O O . GLY F 1 188 ? 24.05706 102.36911 -56.06111 1.000 40.87991 167 GLY F O 1
ATOM 11538 N N . GLN F 1 189 ? 23.64791 103.28174 -54.04430 1.000 39.63424 168 GLN F N 1
ATOM 11539 C CA . GLN F 1 189 ? 22.25199 102.86386 -54.04356 1.000 42.00518 168 GLN F CA 1
ATOM 11540 C C . GLN F 1 189 ? 21.34602 104.00253 -53.60861 1.000 39.97118 168 GLN F C 1
ATOM 11541 O O . GLN F 1 189 ? 20.39398 103.80441 -52.84770 1.000 38.01840 168 GLN F O 1
ATOM 11547 N N . THR F 1 190 ? 21.60723 105.20657 -54.11801 1.000 40.18771 169 THR F N 1
ATOM 11548 C CA . THR F 1 190 ? 20.75056 106.34248 -53.79639 1.000 40.88002 169 THR F CA 1
ATOM 11549 C C . THR F 1 190 ? 19.29936 106.06817 -54.16819 1.000 42.69276 169 THR F C 1
ATOM 11550 O O . THR F 1 190 ? 18.38092 106.48516 -53.45413 1.000 41.96535 169 THR F O 1
ATOM 11554 N N . ASN F 1 191 ? 19.06927 105.36207 -55.27789 1.000 42.06872 170 ASN F N 1
ATOM 11555 C CA . ASN F 1 191 ? 17.70012 105.06139 -55.68280 1.000 38.38490 170 ASN F CA 1
ATOM 11556 C C . ASN F 1 191 ? 17.10374 103.92704 -54.84928 1.000 38.64288 170 ASN F C 1
ATOM 11557 O O . ASN F 1 191 ? 16.00104 104.06162 -54.30733 1.000 37.92926 170 ASN F O 1
ATOM 11562 N N . TYR F 1 192 ? 17.82311 102.80863 -54.72076 1.000 37.72922 171 TYR F N 1
ATOM 11563 C CA . TYR F 1 192 ? 17.28470 101.66274 -53.99251 1.000 37.85529 171 TYR F CA 1
ATOM 11564 C C . TYR F 1 192 ? 17.10239 101.98652 -52.51122 1.000 37.01645 171 TYR F C 1
ATOM 11565 O O . TYR F 1 192 ? 16.08603 101.61965 -51.91009 1.000 33.31916 171 TYR F O 1
ATOM 11574 N N . SER F 1 193 ? 18.05799 102.70772 -51.91716 1.000 36.60853 172 SER F N 1
ATOM 11575 C CA . SER F 1 193 ? 17.93298 103.09979 -50.51556 1.000 35.53562 172 SER F CA 1
ATOM 11576 C C . SER F 1 193 ? 16.75787 104.05209 -50.30705 1.000 36.97102 172 SER F C 1
ATOM 11577 O O . SER F 1 193 ? 16.01187 103.92321 -49.32803 1.000 34.93247 172 SER F O 1
ATOM 11580 N N . ALA F 1 194 ? 16.58484 105.02653 -51.20565 1.000 35.42192 173 ALA F N 1
ATOM 11581 C CA . ALA F 1 194 ? 15.43101 105.91503 -51.10356 1.000 37.40910 173 ALA F CA 1
ATOM 11582 C C . ALA F 1 194 ? 14.12950 105.13153 -51.19328 1.000 35.51199 173 ALA F C 1
ATOM 11583 O O . ALA F 1 194 ? 13.19239 105.38007 -50.42402 1.000 33.28895 173 ALA F O 1
ATOM 11585 N N . ALA F 1 195 ? 14.06182 104.16710 -52.11633 1.000 33.78243 174 ALA F N 1
ATOM 11586 C CA . ALA F 1 195 ? 12.84552 103.37553 -52.28781 1.000 34.08052 174 ALA F CA 1
ATOM 11587 C C . ALA F 1 195 ? 12.55481 102.52718 -51.05519 1.000 32.15884 174 ALA F C 1
ATOM 11588 O O . ALA F 1 195 ? 11.42449 102.50661 -50.55274 1.000 31.92913 174 ALA F O 1
ATOM 11590 N N . LYS F 1 196 ? 13.56226 101.81446 -50.55272 1.000 31.39112 175 LYS F N 1
ATOM 11591 C CA . LYS F 1 196 ? 13.31563 100.92364 -49.42906 1.000 30.90142 175 LYS F CA 1
ATOM 11592 C C . LYS F 1 196 ? 13.06859 101.69451 -48.14255 1.000 31.41974 175 LYS F C 1
ATOM 11593 O O . LYS F 1 196 ? 12.41642 101.16805 -47.23626 1.000 33.11278 175 LYS F O 1
ATOM 11599 N N . ALA F 1 197 ? 13.57113 102.92501 -48.04277 1.000 30.99520 176 ALA F N 1
ATOM 11600 C CA . ALA F 1 197 ? 13.19581 103.78192 -46.92486 1.000 30.77666 176 ALA F CA 1
ATOM 11601 C C . ALA F 1 197 ? 11.74945 104.24398 -47.05775 1.000 32.24450 176 ALA F C 1
ATOM 11602 O O . ALA F 1 197 ? 10.98410 104.20759 -46.08606 1.000 33.25615 176 ALA F O 1
ATOM 11604 N N . ALA F 1 198 ? 11.35788 104.67235 -48.26418 1.000 31.62348 177 ALA F N 1
ATOM 11605 C CA . ALA F 1 198 ? 9.99128 105.13286 -48.50263 1.000 33.30982 177 ALA F CA 1
ATOM 11606 C C . ALA F 1 198 ? 8.96269 104.08591 -48.09543 1.000 35.71988 177 ALA F C 1
ATOM 11607 O O . ALA F 1 198 ? 7.88998 104.42519 -47.57967 1.000 34.70781 177 ALA F O 1
ATOM 11609 N N . ILE F 1 199 ? 9.27839 102.80716 -48.31636 1.000 32.75334 178 ILE F N 1
ATOM 11610 C CA . ILE F 1 199 ? 8.33791 101.73150 -48.03213 1.000 33.84649 178 ILE F CA 1
ATOM 11611 C C . ILE F 1 199 ? 8.06325 101.62284 -46.53515 1.000 33.65490 178 ILE F C 1
ATOM 11612 O O . ILE F 1 199 ? 6.95564 101.24637 -46.12377 1.000 31.47431 178 ILE F O 1
ATOM 11617 N N . VAL F 1 200 ? 9.03996 101.97879 -45.69697 1.000 32.39504 179 VAL F N 1
ATOM 11618 C CA . VAL F 1 200 ? 8.81885 101.94837 -44.25300 1.000 33.40705 179 VAL F CA 1
ATOM 11619 C C . VAL F 1 200 ? 7.76477 102.97676 -43.86319 1.000 32.06236 179 VAL F C 1
ATOM 11620 O O . VAL F 1 200 ? 6.80667 102.67004 -43.14282 1.000 29.92305 179 VAL F O 1
ATOM 11624 N N . GLY F 1 201 ? 7.91933 104.21157 -44.34816 1.000 31.97840 180 GLY F N 1
ATOM 11625 C CA . GLY F 1 201 ? 6.91841 105.23161 -44.07654 1.000 32.80747 180 GLY F CA 1
ATOM 11626 C C . GLY F 1 201 ? 5.56021 104.88065 -44.65156 1.000 33.56576 180 GLY F C 1
ATOM 11627 O O . GLY F 1 201 ? 4.52736 105.13882 -44.02937 1.000 34.07616 180 GLY F O 1
ATOM 11628 N N . LEU F 1 202 ? 5.54333 104.28678 -45.84937 1.000 35.38416 181 LEU F N 1
ATOM 11629 C CA . LEU F 1 202 ? 4.29181 103.79803 -46.42176 1.000 34.20720 181 LEU F CA 1
ATOM 11630 C C . LEU F 1 202 ? 3.65847 102.73491 -45.53262 1.000 34.42519 181 LEU F C 1
ATOM 11631 O O . LEU F 1 202 ? 2.43700 102.72250 -45.33776 1.000 33.89518 181 LEU F O 1
ATOM 11636 N N . THR F 1 203 ? 4.47608 101.82708 -44.99545 1.000 31.25943 182 THR F N 1
ATOM 11637 C CA . THR F 1 203 ? 3.96527 100.77851 -44.12043 1.000 32.63614 182 THR F CA 1
ATOM 11638 C C . THR F 1 203 ? 3.41285 101.36299 -42.82590 1.000 32.33289 182 THR F C 1
ATOM 11639 O O . THR F 1 203 ? 2.29513 101.03352 -42.40822 1.000 32.67235 182 THR F O 1
ATOM 11643 N N . GLN F 1 204 ? 4.17995 102.24380 -42.18336 1.000 29.27841 183 GLN F N 1
ATOM 11644 C CA . GLN F 1 204 ? 3.71568 102.85214 -40.94303 1.000 31.96395 183 GLN F CA 1
ATOM 11645 C C . GLN F 1 204 ? 2.39712 103.57713 -41.15692 1.000 32.22320 183 GLN F C 1
ATOM 11646 O O . GLN F 1 204 ? 1.46404 103.44297 -40.35459 1.000 32.80700 183 GLN F O 1
ATOM 11652 N N . THR F 1 205 ? 2.28517 104.30923 -42.26634 1.000 31.78858 184 THR F N 1
ATOM 11653 C CA . THR F 1 205 ? 1.07492 105.07627 -42.52673 1.000 33.38482 184 THR F CA 1
ATOM 11654 C C . THR F 1 205 ? -0.10345 104.16534 -42.85049 1.000 35.54932 184 THR F C 1
ATOM 11655 O O . THR F 1 205 ? -1.20519 104.36256 -42.32190 1.000 35.16823 184 THR F O 1
ATOM 11659 N N . LEU F 1 206 ? 0.11171 103.15265 -43.70026 1.000 32.93319 185 LEU F N 1
ATOM 11660 C CA . LEU F 1 206 ? -0.97666 102.25176 -44.07027 1.000 32.55385 185 LEU F CA 1
ATOM 11661 C C . LEU F 1 206 ? -1.52415 101.51454 -42.85816 1.000 31.92525 185 LEU F C 1
ATOM 11662 O O . LEU F 1 206 ? -2.73354 101.27203 -42.76805 1.000 33.92979 185 LEU F O 1
ATOM 11667 N N . SER F 1 207 ? -0.64980 101.13532 -41.92495 1.000 30.88299 186 SER F N 1
ATOM 11668 C CA . SER F 1 207 ? -1.11215 100.51092 -40.68925 1.000 31.66908 186 SER F CA 1
ATOM 11669 C C . SER F 1 207 ? -2.12949 101.39208 -39.97659 1.000 32.90122 186 SER F C 1
ATOM 11670 O O . SER F 1 207 ? -3.19575 100.92238 -39.56146 1.000 35.14684 186 SER F O 1
ATOM 11673 N N . LEU F 1 208 ? -1.82197 102.68300 -39.84336 1.000 31.96620 187 LEU F N 1
ATOM 11674 C CA . LEU F 1 208 ? -2.73999 103.59357 -39.17246 1.000 33.01547 187 LEU F CA 1
ATOM 11675 C C . LEU F 1 208 ? -4.02686 103.77582 -39.96942 1.000 38.05772 187 LEU F C 1
ATOM 11676 O O . LEU F 1 208 ? -5.11851 103.85502 -39.39117 1.000 41.29600 187 LEU F O 1
ATOM 11681 N N . GLU F 1 209 ? -3.92625 103.83513 -41.29809 1.000 34.54496 188 GLU F N 1
ATOM 11682 C CA . GLU F 1 209 ? -5.11626 104.11081 -42.09129 1.000 37.08706 188 GLU F CA 1
ATOM 11683 C C . GLU F 1 209 ? -6.04710 102.90499 -42.15715 1.000 39.94409 188 GLU F C 1
ATOM 11684 O O . GLU F 1 209 ? -7.27081 103.07792 -42.22478 1.000 38.04105 188 GLU F O 1
ATOM 11690 N N . LEU F 1 210 ? -5.50014 101.68650 -42.14368 1.000 34.35713 189 LEU F N 1
ATOM 11691 C CA . LEU F 1 210 ? -6.30536 100.47993 -42.29389 1.000 36.80495 189 LEU F CA 1
ATOM 11692 C C . LEU F 1 210 ? -6.63443 99.79616 -40.97285 1.000 36.75844 189 LEU F C 1
ATOM 11693 O O . LEU F 1 210 ? -7.32307 98.76966 -40.98350 1.000 40.71274 189 LEU F O 1
ATOM 11698 N N . ALA F 1 211 ? -6.18429 100.34539 -39.84200 1.000 33.48143 190 ALA F N 1
ATOM 11699 C CA . ALA F 1 211 ? -6.37677 99.67840 -38.55678 1.000 34.36496 190 ALA F CA 1
ATOM 11700 C C . ALA F 1 211 ? -7.85414 99.43862 -38.24956 1.000 34.88150 190 ALA F C 1
ATOM 11701 O O . ALA F 1 211 ? -8.23169 98.35290 -37.79019 1.000 37.19540 190 ALA F O 1
ATOM 11703 N N . SER F 1 212 ? -8.70431 100.43696 -38.50169 1.000 35.14093 191 SER F N 1
ATOM 11704 C CA . SER F 1 212 ? -10.09042 100.37858 -38.04379 1.000 36.49227 191 SER F CA 1
ATOM 11705 C C . SER F 1 212 ? -10.90553 99.30798 -38.76575 1.000 43.28628 191 SER F C 1
ATOM 11706 O O . SER F 1 212 ? -11.88216 98.80026 -38.20105 1.000 44.33276 191 SER F O 1
ATOM 11709 N N . ILE F 1 213 ? -10.53941 98.94625 -40.00323 1.000 42.23842 192 ILE F N 1
ATOM 11710 C CA . ILE F 1 213 ? -11.27724 97.90138 -40.71041 1.000 41.46854 192 ILE F CA 1
ATOM 11711 C C . ILE F 1 213 ? -10.68798 96.51829 -40.47276 1.000 41.44444 192 ILE F C 1
ATOM 11712 O O . ILE F 1 213 ? -11.27387 95.51982 -40.91618 1.000 41.51196 192 ILE F O 1
ATOM 11717 N N . GLY F 1 214 ? -9.56044 96.42221 -39.77069 1.000 38.86020 193 GLY F N 1
ATOM 11718 C CA . GLY F 1 214 ? -9.03802 95.14550 -39.33023 1.000 36.57492 193 GLY F CA 1
ATOM 11719 C C . GLY F 1 214 ? -7.87565 94.59072 -40.12368 1.000 37.01467 193 GLY F C 1
ATOM 11720 O O . GLY F 1 214 ? -7.37865 93.51043 -39.78038 1.000 38.83281 193 GLY F O 1
ATOM 11721 N N . ALA F 1 215 ? -7.41417 95.28744 -41.15587 1.000 35.77829 194 ALA F N 1
ATOM 11722 C CA . ALA F 1 215 ? -6.27935 94.81755 -41.93563 1.000 36.03339 194 ALA F CA 1
ATOM 11723 C C . ALA F 1 215 ? -4.97645 95.28563 -41.29384 1.000 34.51907 194 ALA F C 1
ATOM 11724 O O . ALA F 1 215 ? -4.92351 96.34387 -40.66079 1.000 30.41380 194 ALA F O 1
ATOM 11726 N N . THR F 1 216 ? -3.92119 94.48436 -41.46153 1.000 31.56784 195 THR F N 1
ATOM 11727 C CA . THR F 1 216 ? -2.59597 94.82600 -40.95912 1.000 30.56552 195 THR F CA 1
ATOM 11728 C C . THR F 1 216 ? -1.64091 95.06464 -42.11895 1.000 32.39409 195 THR F C 1
ATOM 11729 O O . THR F 1 216 ? -1.80783 94.51634 -43.21526 1.000 33.31398 195 THR F O 1
ATOM 11733 N N . VAL F 1 217 ? -0.64465 95.90926 -41.86309 1.000 28.79221 196 VAL F N 1
ATOM 11734 C CA . VAL F 1 217 ? 0.37800 96.26111 -42.84038 1.000 29.55012 196 VAL F CA 1
ATOM 11735 C C . VAL F 1 217 ? 1.72228 96.21910 -42.13129 1.000 30.23378 196 VAL F C 1
ATOM 11736 O O . VAL F 1 217 ? 1.96587 97.01744 -41.22007 1.000 31.08474 196 VAL F O 1
ATOM 11740 N N . ASN F 1 218 ? 2.59471 95.30317 -42.54100 1.000 29.83328 197 ASN F N 1
ATOM 11741 C CA . ASN F 1 218 ? 3.91940 95.19877 -41.95025 1.000 27.77110 197 ASN F CA 1
ATOM 11742 C C . ASN F 1 218 ? 4.97255 95.21160 -43.04593 1.000 30.09465 197 ASN F C 1
ATOM 11743 O O . ASN F 1 218 ? 4.66967 95.10035 -44.23490 1.000 30.10963 197 ASN F O 1
ATOM 11748 N N . ALA F 1 219 ? 6.22498 95.37236 -42.62917 1.000 32.79406 198 ALA F N 1
ATOM 11749 C CA . ALA F 1 219 ? 7.36156 95.39566 -43.53887 1.000 33.00861 198 ALA F CA 1
ATOM 11750 C C . ALA F 1 219 ? 8.36717 94.33924 -43.10371 1.000 32.28611 198 ALA F C 1
ATOM 11751 O O . ALA F 1 219 ? 8.77528 94.30806 -41.93615 1.000 33.13797 198 ALA F O 1
ATOM 11753 N N . ILE F 1 220 ? 8.76393 93.48064 -44.04253 1.000 28.20131 199 ILE F N 1
ATOM 11754 C CA . ILE F 1 220 ? 9.79467 92.47319 -43.81648 1.000 27.49463 199 ILE F CA 1
ATOM 11755 C C . ILE F 1 220 ? 11.11216 93.01838 -44.35062 1.000 30.31833 199 ILE F C 1
ATOM 11756 O O . ILE F 1 220 ? 11.13850 93.74570 -45.35220 1.000 34.99088 199 ILE F O 1
ATOM 11761 N N . SER F 1 221 ? 12.20882 92.70453 -43.66436 1.000 29.28435 200 SER F N 1
ATOM 11762 C CA . SER F 1 221 ? 13.55389 93.00936 -44.14868 1.000 32.64187 200 SER F CA 1
ATOM 11763 C C . SER F 1 221 ? 14.25236 91.67332 -44.36012 1.000 34.85803 200 SER F C 1
ATOM 11764 O O . SER F 1 221 ? 14.84918 91.11682 -43.42392 1.000 34.42197 200 SER F O 1
ATOM 11767 N N . PRO F 1 222 ? 14.19615 91.11796 -45.57469 1.000 34.98210 201 PRO F N 1
ATOM 11768 C CA . PRO F 1 222 ? 14.59857 89.72183 -45.78425 1.000 39.54364 201 PRO F CA 1
ATOM 11769 C C . PRO F 1 222 ? 16.03994 89.47878 -46.20331 1.000 46.87874 201 PRO F C 1
ATOM 11770 O O . PRO F 1 222 ? 16.46357 88.31206 -46.20344 1.000 52.07816 201 PRO F O 1
ATOM 11774 N N . GLY F 1 223 ? 16.79183 90.50560 -46.58560 1.000 48.61570 202 GLY F N 1
ATOM 11775 C CA . GLY F 1 223 ? 18.17515 90.29944 -46.98232 1.000 53.24876 202 GLY F CA 1
ATOM 11776 C C . GLY F 1 223 ? 18.34572 89.85327 -48.42866 1.000 62.44293 202 GLY F C 1
ATOM 11777 O O . GLY F 1 223 ? 18.00473 90.57218 -49.37178 1.000 61.11505 202 GLY F O 1
ATOM 11778 N N . PRO F 1 238 ? 22.89864 81.96337 -59.43780 1.000 96.63371 217 PRO F N 1
ATOM 11779 C CA . PRO F 1 238 ? 21.48581 82.15268 -59.09485 1.000 91.70894 217 PRO F CA 1
ATOM 11780 C C . PRO F 1 238 ? 20.74939 80.84073 -58.79709 1.000 89.93610 217 PRO F C 1
ATOM 11781 O O . PRO F 1 238 ? 20.00973 80.34761 -59.65155 1.000 88.28613 217 PRO F O 1
ATOM 11785 N N . ILE F 1 239 ? 20.94830 80.29083 -57.60099 1.000 88.85360 218 ILE F N 1
ATOM 11786 C CA . ILE F 1 239 ? 20.30120 79.04589 -57.19378 1.000 85.71975 218 ILE F CA 1
ATOM 11787 C C . ILE F 1 239 ? 18.95851 79.38531 -56.55717 1.000 77.80549 218 ILE F C 1
ATOM 11788 O O . ILE F 1 239 ? 18.90164 80.10287 -55.54996 1.000 75.37327 218 ILE F O 1
ATOM 11790 N N . GLU F 1 240 ? 17.87699 78.86926 -57.14204 1.000 72.21430 219 GLU F N 1
ATOM 11791 C CA . GLU F 1 240 ? 16.54539 79.21478 -56.66724 1.000 71.86731 219 GLU F CA 1
ATOM 11792 C C . GLU F 1 240 ? 16.23427 78.50015 -55.35104 1.000 71.06497 219 GLU F C 1
ATOM 11793 O O . GLU F 1 240 ? 16.76088 77.41506 -55.08505 1.000 70.54533 219 GLU F O 1
ATOM 11799 N N . PRO F 1 241 ? 15.37982 79.09578 -54.50747 1.000 70.80355 220 PRO F N 1
ATOM 11800 C CA . PRO F 1 241 ? 15.06421 78.45467 -53.21556 1.000 70.75243 220 PRO F CA 1
ATOM 11801 C C . PRO F 1 241 ? 14.51348 77.04145 -53.34874 1.000 72.97315 220 PRO F C 1
ATOM 11802 O O . PRO F 1 241 ? 14.90786 76.15354 -52.58122 1.000 77.12432 220 PRO F O 1
ATOM 11806 N N . ASP F 1 242 ? 13.62660 76.79842 -54.31624 1.000 63.25835 221 ASP F N 1
ATOM 11807 C CA . ASP F 1 242 ? 12.97863 75.49707 -54.43062 1.000 59.71425 221 ASP F CA 1
ATOM 11808 C C . ASP F 1 242 ? 13.93192 74.38010 -54.84349 1.000 68.98032 221 ASP F C 1
ATOM 11809 O O . ASP F 1 242 ? 13.55600 73.20534 -54.74914 1.000 62.56478 221 ASP F O 1
ATOM 11814 N N . GLU F 1 243 ? 15.14071 74.70552 -55.29851 1.000 78.17390 222 GLU F N 1
ATOM 11815 C CA . GLU F 1 243 ? 16.15691 73.70275 -55.58807 1.000 81.82517 222 GLU F CA 1
ATOM 11816 C C . GLU F 1 243 ? 17.15634 73.53464 -54.44754 1.000 86.93101 222 GLU F C 1
ATOM 11817 O O . GLU F 1 243 ? 18.08491 72.72608 -54.56656 1.000 86.01990 222 GLU F O 1
ATOM 11819 N N . ARG F 1 244 ? 16.98214 74.26814 -53.34835 1.000 81.86228 223 ARG F N 1
ATOM 11820 C CA . ARG F 1 244 ? 17.87492 74.17926 -52.19649 1.000 83.38637 223 ARG F CA 1
ATOM 11821 C C . ARG F 1 244 ? 17.19473 73.47331 -51.02369 1.000 86.72813 223 ARG F C 1
ATOM 11822 O O . ARG F 1 244 ? 17.00006 72.25482 -51.04123 1.000 86.19408 223 ARG F O 1
ATOM 11824 N N . GLU F 1 248 ? 19.14930 71.62913 -46.28416 1.000 78.25560 227 GLU F N 1
ATOM 11825 C CA . GLU F 1 248 ? 20.27756 72.23139 -45.58134 1.000 87.32793 227 GLU F CA 1
ATOM 11826 C C . GLU F 1 248 ? 19.94475 73.64520 -45.10036 1.000 90.70081 227 GLU F C 1
ATOM 11827 O O . GLU F 1 248 ? 18.88714 74.19246 -45.42625 1.000 86.45463 227 GLU F O 1
ATOM 11829 N N . PHE F 1 249 ? 20.84536 74.22846 -44.31092 1.000 80.29353 228 PHE F N 1
ATOM 11830 C CA . PHE F 1 249 ? 20.72835 75.61357 -43.87234 1.000 73.28728 228 PHE F CA 1
ATOM 11831 C C . PHE F 1 249 ? 21.88870 76.40913 -44.45028 1.000 76.26720 228 PHE F C 1
ATOM 11832 O O . PHE F 1 249 ? 23.05308 76.13212 -44.14145 1.000 76.57880 228 PHE F O 1
ATOM 11840 N N . ASP F 1 250 ? 21.56665 77.38628 -45.29234 1.000 71.81725 229 ASP F N 1
ATOM 11841 C CA . ASP F 1 250 ? 22.53447 78.32040 -45.84852 1.000 68.53386 229 ASP F CA 1
ATOM 11842 C C . ASP F 1 250 ? 22.16048 79.72071 -45.38012 1.000 64.64993 229 ASP F C 1
ATOM 11843 O O . ASP F 1 250 ? 21.02818 80.16403 -45.63515 1.000 59.61814 229 ASP F O 1
ATOM 11848 N N . PRO F 1 251 ? 23.04151 80.44857 -44.68591 1.000 67.45035 230 PRO F N 1
ATOM 11849 C CA . PRO F 1 251 ? 22.67788 81.80100 -44.22241 1.000 64.47258 230 PRO F CA 1
ATOM 11850 C C . PRO F 1 251 ? 22.35688 82.77834 -45.34388 1.000 65.03903 230 PRO F C 1
ATOM 11851 O O . PRO F 1 251 ? 21.79295 83.84494 -45.06229 1.000 58.40375 230 PRO F O 1
ATOM 11855 N N . LYS F 1 252 ? 22.69764 82.46132 -46.59229 1.000 68.16810 231 LYS F N 1
ATOM 11856 C CA . LYS F 1 252 ? 22.40534 83.32900 -47.72526 1.000 68.46039 231 LYS F CA 1
ATOM 11857 C C . LYS F 1 252 ? 21.13705 82.92572 -48.46957 1.000 68.12818 231 LYS F C 1
ATOM 11858 O O . LYS F 1 252 ? 20.77930 83.58091 -49.45306 1.000 68.31290 231 LYS F O 1
ATOM 11860 N N . ASP F 1 253 ? 20.45025 81.87872 -48.01663 1.000 60.40057 232 ASP F N 1
ATOM 11861 C CA . ASP F 1 253 ? 19.20738 81.40387 -48.60813 1.000 54.91813 232 ASP F CA 1
ATOM 11862 C C . ASP F 1 253 ? 18.18004 82.53631 -48.68564 1.000 54.49774 232 ASP F C 1
ATOM 11863 O O . ASP F 1 253 ? 17.85817 83.14452 -47.65398 1.000 47.49449 232 ASP F O 1
ATOM 11868 N N . PRO F 1 254 ? 17.65321 82.85030 -49.87531 1.000 62.19999 233 PRO F N 1
ATOM 11869 C CA . PRO F 1 254 ? 16.69913 83.96583 -49.98917 1.000 60.84114 233 PRO F CA 1
ATOM 11870 C C . PRO F 1 254 ? 15.33701 83.68391 -49.37891 1.000 54.31323 233 PRO F C 1
ATOM 11871 O O . PRO F 1 254 ? 14.54819 84.62356 -49.21621 1.000 52.83990 233 PRO F O 1
ATOM 11875 N N . SER F 1 255 ? 15.02334 82.43513 -49.05402 1.000 42.25397 234 SER F N 1
ATOM 11876 C CA . SER F 1 255 ? 13.70831 82.08434 -48.54239 1.000 42.67253 234 SER F CA 1
ATOM 11877 C C . SER F 1 255 ? 13.66708 81.93329 -47.02716 1.000 33.64228 234 SER F C 1
ATOM 11878 O O . SER F 1 255 ? 12.64947 81.48025 -46.49663 1.000 31.55049 234 SER F O 1
ATOM 11881 N N . LEU F 1 256 ? 14.74211 82.28583 -46.31816 1.000 32.26013 235 LEU F N 1
ATOM 11882 C CA . LEU F 1 256 ? 14.76824 82.04728 -44.87629 1.000 34.24181 235 LEU F CA 1
ATOM 11883 C C . LEU F 1 256 ? 13.75162 82.90726 -44.13317 1.000 30.69468 235 LEU F C 1
ATOM 11884 O O . LEU F 1 256 ? 13.26820 82.50843 -43.06758 1.000 29.01775 235 LEU F O 1
ATOM 11889 N N . GLY F 1 257 ? 13.41151 84.07620 -44.66914 1.000 25.62453 236 GLY F N 1
ATOM 11890 C CA . GLY F 1 257 ? 12.37149 84.88212 -44.07323 1.000 24.23136 236 GLY F CA 1
ATOM 11891 C C . GLY F 1 257 ? 10.97664 84.54956 -44.54224 1.000 25.70447 236 GLY F C 1
ATOM 11892 O O . GLY F 1 257 ? 10.00243 85.08479 -44.00365 1.000 24.86010 236 GLY F O 1
ATOM 11893 N N . SER F 1 258 ? 10.85185 83.67115 -45.53446 1.000 24.74524 237 SER F N 1
ATOM 11894 C CA . SER F 1 258 ? 9.53363 83.37421 -46.08418 1.000 25.49946 237 SER F CA 1
ATOM 11895 C C . SER F 1 258 ? 8.55815 82.81328 -45.05809 1.000 25.05437 237 SER F C 1
ATOM 11896 O O . SER F 1 258 ? 7.39084 83.23985 -45.07701 1.000 26.29320 237 SER F O 1
ATOM 11899 N N . PRO F 1 259 ? 8.93402 81.89970 -44.15220 1.000 26.63961 238 PRO F N 1
ATOM 11900 C CA . PRO F 1 259 ? 7.96990 81.49557 -43.11119 1.000 25.04616 238 PRO F CA 1
ATOM 11901 C C . PRO F 1 259 ? 7.47861 82.65875 -42.26889 1.000 23.89302 238 PRO F C 1
ATOM 11902 O O . PRO F 1 259 ? 6.31970 82.65493 -41.83649 1.000 24.07244 238 PRO F O 1
ATOM 11906 N N . VAL F 1 260 ? 8.32350 83.66479 -42.03079 1.000 25.11308 239 VAL F N 1
ATOM 11907 C CA . VAL F 1 260 ? 7.88550 84.83345 -41.27515 1.000 23.49367 239 VAL F CA 1
ATOM 11908 C C . VAL F 1 260 ? 6.84174 85.61396 -42.05978 1.000 24.47849 239 VAL F C 1
ATOM 11909 O O . VAL F 1 260 ? 5.84034 86.07795 -41.49675 1.000 23.75066 239 VAL F O 1
ATOM 11913 N N . VAL F 1 261 ? 7.05280 85.76247 -43.37217 1.000 24.64530 240 VAL F N 1
ATOM 11914 C CA . VAL F 1 261 ? 6.05481 86.40184 -44.22711 1.000 25.01958 240 VAL F CA 1
ATOM 11915 C C . VAL F 1 261 ? 4.73800 85.63558 -44.17008 1.000 26.70187 240 VAL F C 1
ATOM 11916 O O . VAL F 1 261 ? 3.65902 86.23273 -44.06781 1.000 27.27338 240 VAL F O 1
ATOM 11920 N N . ALA F 1 262 ? 4.80444 84.30089 -44.22756 1.000 24.54800 241 ALA F N 1
ATOM 11921 C CA . ALA F 1 262 ? 3.58876 83.49532 -44.15256 1.000 25.31907 241 ALA F CA 1
ATOM 11922 C C . ALA F 1 262 ? 2.85955 83.69178 -42.82984 1.000 24.95894 241 ALA F C 1
ATOM 11923 O O . ALA F 1 262 ? 1.63044 83.82507 -42.80654 1.000 24.93156 241 ALA F O 1
ATOM 11925 N N . TRP F 1 263 ? 3.59578 83.71934 -41.71574 1.000 24.69141 242 TRP F N 1
ATOM 11926 C CA . TRP F 1 263 ? 2.93393 83.87151 -40.42591 1.000 24.71379 242 TRP F CA 1
ATOM 11927 C C . TRP F 1 263 ? 2.30340 85.24808 -40.29377 1.000 25.69009 242 TRP F C 1
ATOM 11928 O O . TRP F 1 263 ? 1.16798 85.37281 -39.81989 1.000 25.55208 242 TRP F O 1
ATOM 11939 N N . LEU F 1 264 ? 3.01330 86.28990 -40.73610 1.000 26.56251 243 LEU F N 1
ATOM 11940 C CA . LEU F 1 264 ? 2.46261 87.64003 -40.69069 1.000 24.92548 243 LEU F CA 1
ATOM 11941 C C . LEU F 1 264 ? 1.17023 87.73647 -41.48947 1.000 26.41155 243 LEU F C 1
ATOM 11942 O O . LEU F 1 264 ? 0.31789 88.57815 -41.18939 1.000 27.10713 243 LEU F O 1
ATOM 11947 N N . ALA F 1 265 ? 1.00804 86.89233 -42.50600 1.000 25.11786 244 ALA F N 1
ATOM 11948 C CA . ALA F 1 265 ? -0.20192 86.88206 -43.31431 1.000 26.35583 244 ALA F CA 1
ATOM 11949 C C . ALA F 1 265 ? -1.32564 86.04903 -42.71177 1.000 26.07978 244 ALA F C 1
ATOM 11950 O O . ALA F 1 265 ? -2.40023 85.97851 -43.31165 1.000 28.11278 244 ALA F O 1
ATOM 11952 N N . SER F 1 266 ? -1.10761 85.40814 -41.56181 1.000 27.25962 245 SER F N 1
ATOM 11953 C CA . SER F 1 266 ? -2.04391 84.43597 -41.01457 1.000 26.15079 245 SER F CA 1
ATOM 11954 C C . SER F 1 266 ? -2.99418 85.06868 -40.00508 1.000 28.73162 245 SER F C 1
ATOM 11955 O O . SER F 1 266 ? -2.77443 86.19285 -39.53176 1.000 26.41261 245 SER F O 1
ATOM 11958 N N . PRO F 1 267 ? -4.08338 84.36922 -39.67075 1.000 28.81631 246 PRO F N 1
ATOM 11959 C CA . PRO F 1 267 ? -4.97149 84.85781 -38.60093 1.000 28.53871 246 PRO F CA 1
ATOM 11960 C C . PRO F 1 267 ? -4.29346 84.98496 -37.24639 1.000 28.21264 246 PRO F C 1
ATOM 11961 O O . PRO F 1 267 ? -4.83263 85.66360 -36.36170 1.000 34.55576 246 PRO F O 1
ATOM 11965 N N . GLU F 1 268 ? -3.12963 84.36531 -37.04812 1.000 27.11334 247 GLU F N 1
ATOM 11966 C CA . GLU F 1 268 ? -2.45263 84.48676 -35.76273 1.000 29.54280 247 GLU F CA 1
ATOM 11967 C C . GLU F 1 268 ? -1.81217 85.85935 -35.55352 1.000 30.42268 247 GLU F C 1
ATOM 11968 O O . GLU F 1 268 ? -1.50955 86.21755 -34.41021 1.000 27.72104 247 GLU F O 1
ATOM 11974 N N . ALA F 1 269 ? -1.61010 86.63975 -36.61589 1.000 26.57616 248 ALA F N 1
ATOM 11975 C CA . ALA F 1 269 ? -0.86329 87.88808 -36.52969 1.000 26.96617 248 ALA F CA 1
ATOM 11976 C C . ALA F 1 269 ? -1.74702 89.11893 -36.71529 1.000 30.45041 248 ALA F C 1
ATOM 11977 O O . ALA F 1 269 ? -1.25595 90.18028 -37.10922 1.000 26.64055 248 ALA F O 1
ATOM 11979 N N . GLY F 1 270 ? -3.04419 89.00510 -36.41719 1.000 30.32314 249 GLY F N 1
ATOM 11980 C CA . GLY F 1 270 ? -3.93734 90.13461 -36.62182 1.000 28.83494 249 GLY F CA 1
ATOM 11981 C C . GLY F 1 270 ? -3.70689 91.31045 -35.69181 1.000 31.32179 249 GLY F C 1
ATOM 11982 O O . GLY F 1 270 ? -4.23164 92.39615 -35.95609 1.000 30.89913 249 GLY F O 1
ATOM 11983 N N . HIS F 1 271 ? -2.92204 91.13537 -34.63434 1.000 30.48573 250 HIS F N 1
ATOM 11984 C CA . HIS F 1 271 ? -2.67468 92.19483 -33.66664 1.000 30.35238 250 HIS F CA 1
ATOM 11985 C C . HIS F 1 271 ? -1.37107 92.93156 -33.93426 1.000 30.75003 250 HIS F C 1
ATOM 11986 O O . HIS F 1 271 ? -0.98460 93.79369 -33.13877 1.000 31.32706 250 HIS F O 1
ATOM 11993 N N . ILE F 1 272 ? -0.69029 92.61477 -35.03366 1.000 30.57303 251 ILE F N 1
ATOM 11994 C CA . ILE F 1 272 ? 0.61471 93.17852 -35.36281 1.000 27.92454 251 ILE F CA 1
ATOM 11995 C C . ILE F 1 272 ? 0.48128 94.00900 -36.63165 1.000 26.37485 251 ILE F C 1
ATOM 11996 O O . ILE F 1 272 ? 0.06075 93.49401 -37.67349 1.000 29.92432 251 ILE F O 1
ATOM 12001 N N . SER F 1 273 ? 0.83144 95.29103 -36.54433 1.000 29.06662 252 SER F N 1
ATOM 12002 C CA . SER F 1 273 ? 0.73089 96.18912 -37.68495 1.000 26.78938 252 SER F CA 1
ATOM 12003 C C . SER F 1 273 ? 1.74961 97.31361 -37.55586 1.000 29.65483 252 SER F C 1
ATOM 12004 O O . SER F 1 273 ? 2.08566 97.74873 -36.44778 1.000 28.08561 252 SER F O 1
ATOM 12007 N N . GLY F 1 274 ? 2.21584 97.79561 -38.70879 1.000 30.25190 253 GLY F N 1
ATOM 12008 C CA . GLY F 1 274 ? 3.18830 98.87044 -38.75960 1.000 26.98869 253 GLY F CA 1
ATOM 12009 C C . GLY F 1 274 ? 4.56430 98.50655 -38.25797 1.000 29.50511 253 GLY F C 1
ATOM 12010 O O . GLY F 1 274 ? 5.34757 99.39939 -37.92885 1.000 30.65517 253 GLY F O 1
ATOM 12011 N N . GLN F 1 275 ? 4.89220 97.22024 -38.19747 1.000 29.00079 254 GLN F N 1
ATOM 12012 C CA . GLN F 1 275 ? 6.15955 96.77910 -37.64039 1.000 27.54457 254 GLN F CA 1
ATOM 12013 C C . GLN F 1 275 ? 7.16177 96.49575 -38.74924 1.000 30.27179 254 GLN F C 1
ATOM 12014 O O . GLN F 1 275 ? 6.79478 96.13741 -39.87369 1.000 32.63849 254 GLN F O 1
ATOM 12020 N N . VAL F 1 276 ? 8.43768 96.66900 -38.41853 1.000 27.63804 255 VAL F N 1
ATOM 12021 C CA . VAL F 1 276 ? 9.54374 96.31681 -39.29977 1.000 29.02347 255 VAL F CA 1
ATOM 12022 C C . VAL F 1 276 ? 10.23541 95.11895 -38.67576 1.000 31.51837 255 VAL F C 1
ATOM 12023 O O . VAL F 1 276 ? 10.76855 95.21037 -37.56110 1.000 26.30503 255 VAL F O 1
ATOM 12027 N N . ILE F 1 277 ? 10.24055 94.00066 -39.39110 1.000 28.89891 256 ILE F N 1
ATOM 12028 C CA . ILE F 1 277 ? 10.72449 92.74501 -38.84663 1.000 28.59037 256 ILE F CA 1
ATOM 12029 C C . ILE F 1 277 ? 11.84961 92.25446 -39.73924 1.000 31.07836 256 ILE F C 1
ATOM 12030 O O . ILE F 1 277 ? 11.66108 92.07363 -40.94915 1.000 31.59219 256 ILE F O 1
ATOM 12035 N N . ARG F 1 278 ? 13.01270 92.03850 -39.13880 1.000 28.20249 257 ARG F N 1
ATOM 12036 C CA . ARG F 1 278 ? 14.21016 91.61298 -39.84436 1.000 29.24556 257 ARG F CA 1
ATOM 12037 C C . ARG F 1 278 ? 14.34893 90.10353 -39.69656 1.000 30.63342 257 ARG F C 1
ATOM 12038 O O . ARG F 1 278 ? 14.35665 89.58370 -38.57535 1.000 26.54427 257 ARG F O 1
ATOM 12046 N N . ALA F 1 279 ? 14.42163 89.40060 -40.82473 1.000 32.08214 258 ALA F N 1
ATOM 12047 C CA . ALA F 1 279 ? 14.55798 87.94363 -40.84304 1.000 32.79803 258 ALA F CA 1
ATOM 12048 C C . ALA F 1 279 ? 15.67839 87.61087 -41.81699 1.000 36.13076 258 ALA F C 1
ATOM 12049 O O . ALA F 1 279 ? 15.43918 87.41443 -43.01080 1.000 40.28369 258 ALA F O 1
ATOM 12051 N N . ILE F 1 280 ? 16.90252 87.54141 -41.30735 1.000 36.84467 259 ILE F N 1
ATOM 12052 C CA . ILE F 1 280 ? 18.07537 87.32875 -42.14149 1.000 42.33877 259 ILE F CA 1
ATOM 12053 C C . ILE F 1 280 ? 18.90660 86.20825 -41.53324 1.000 39.49928 259 ILE F C 1
ATOM 12054 O O . ILE F 1 280 ? 19.36541 86.31398 -40.38872 1.000 39.11783 259 ILE F O 1
ATOM 12059 N N . GLY F 1 281 ? 19.08760 85.14043 -42.29572 1.000 42.73484 260 GLY F N 1
ATOM 12060 C CA . GLY F 1 281 ? 19.92475 84.03874 -41.86649 1.000 40.00931 260 GLY F CA 1
ATOM 12061 C C . GLY F 1 281 ? 19.35357 83.34362 -40.64993 1.000 42.90116 260 GLY F C 1
ATOM 12062 O O . GLY F 1 281 ? 18.23602 82.81354 -40.65686 1.000 42.31299 260 GLY F O 1
ATOM 12063 N N . GLU F 1 282 ? 20.13040 83.37308 -39.57536 1.000 46.12550 261 GLU F N 1
ATOM 12064 C CA . GLU F 1 282 ? 19.82027 82.64635 -38.35438 1.000 44.28576 261 GLU F CA 1
ATOM 12065 C C . GLU F 1 282 ? 18.84955 83.39468 -37.44403 1.000 39.76248 261 GLU F C 1
ATOM 12066 O O . GLU F 1 282 ? 18.22202 82.77123 -36.58200 1.000 37.72255 261 GLU F O 1
ATOM 12072 N N . HIS F 1 283 ? 18.67811 84.69989 -37.63606 1.000 37.92500 262 HIS F N 1
ATOM 12073 C CA . HIS F 1 283 ? 18.07234 85.56052 -36.63112 1.000 36.57030 262 HIS F CA 1
ATOM 12074 C C . HIS F 1 283 ? 16.74296 86.13312 -37.10186 1.000 33.91010 262 HIS F C 1
ATOM 12075 O O . HIS F 1 283 ? 16.56147 86.43579 -38.28539 1.000 34.15417 262 HIS F O 1
ATOM 12082 N N . LEU F 1 284 ? 15.80823 86.24264 -36.16531 1.000 30.24589 263 LEU F N 1
ATOM 12083 C CA . LEU F 1 284 ? 14.56545 86.97569 -36.34705 1.000 31.48805 263 LEU F CA 1
ATOM 12084 C C . LEU F 1 284 ? 14.56297 88.13575 -35.36076 1.000 31.87556 263 LEU F C 1
ATOM 12085 O O . LEU F 1 284 ? 14.73014 87.92780 -34.15179 1.000 32.54821 263 LEU F O 1
ATOM 12090 N N . GLN F 1 285 ? 14.38075 89.35124 -35.86308 1.000 25.36280 264 GLN F N 1
ATOM 12091 C CA . GLN F 1 285 ? 14.50900 90.52401 -35.01466 1.000 29.32966 264 GLN F CA 1
ATOM 12092 C C . GLN F 1 285 ? 13.35178 91.48535 -35.23299 1.000 28.94146 264 GLN F C 1
ATOM 12093 O O . GLN F 1 285 ? 12.90230 91.69703 -36.36643 1.000 28.89519 264 GLN F O 1
ATOM 12099 N N . LEU F 1 286 ? 12.87088 92.05343 -34.13058 1.000 22.64278 265 LEU F N 1
ATOM 12100 C CA . LEU F 1 286 ? 11.95116 93.17681 -34.16963 1.000 23.95113 265 LEU F CA 1
ATOM 12101 C C . LEU F 1 286 ? 12.75699 94.46436 -34.06249 1.000 27.95150 265 LEU F C 1
ATOM 12102 O O . LEU F 1 286 ? 13.58149 94.61674 -33.15552 1.000 31.37011 265 LEU F O 1
ATOM 12107 N N . LEU F 1 287 ? 12.53421 95.37770 -34.99505 1.000 29.78021 266 LEU F N 1
ATOM 12108 C CA . LEU F 1 287 ? 13.22154 96.65701 -35.00644 1.000 28.87604 266 LEU F CA 1
ATOM 12109 C C . LEU F 1 287 ? 12.27320 97.75239 -34.53768 1.000 27.84008 266 LEU F C 1
ATOM 12110 O O . LEU F 1 287 ? 11.05397 97.65679 -34.70926 1.000 28.44588 266 LEU F O 1
ATOM 12115 N N . LYS F 1 288 ? 12.83962 98.77111 -33.90109 1.000 27.35206 267 LYS F N 1
ATOM 12116 C CA . LYS F 1 288 ? 12.13722 100.01407 -33.62662 1.000 24.49902 267 LYS F CA 1
ATOM 12117 C C . LYS F 1 288 ? 12.95002 101.16145 -34.21356 1.000 25.61798 267 LYS F C 1
ATOM 12118 O O . LYS F 1 288 ? 14.15496 101.03776 -34.44472 1.000 28.22818 267 LYS F O 1
ATOM 12124 N N . GLY F 1 289 ? 12.28604 102.27736 -34.46655 1.000 26.21727 268 GLY F N 1
ATOM 12125 C CA . GLY F 1 289 ? 12.80678 103.25514 -35.40687 1.000 26.96632 268 GLY F CA 1
ATOM 12126 C C . GLY F 1 289 ? 13.44044 104.46056 -34.74738 1.000 32.56321 268 GLY F C 1
ATOM 12127 O O . GLY F 1 289 ? 14.07661 104.35940 -33.69002 1.000 32.09474 268 GLY F O 1
ATOM 12128 N N . TRP F 1 290 ? 13.24877 105.61396 -35.38140 1.000 30.39469 269 TRP F N 1
ATOM 12129 C CA . TRP F 1 290 ? 13.97808 106.82246 -35.03525 1.000 31.13302 269 TRP F CA 1
ATOM 12130 C C . TRP F 1 290 ? 13.56192 107.33753 -33.66567 1.000 32.17758 269 TRP F C 1
ATOM 12131 O O . TRP F 1 290 ? 12.38621 107.28716 -33.28951 1.000 30.95310 269 TRP F O 1
ATOM 12142 N N . HIS F 1 291 ? 14.55009 107.81442 -32.91301 1.000 27.96799 270 HIS F N 1
ATOM 12143 C CA . HIS F 1 291 ? 14.37132 108.19763 -31.52178 1.000 32.33217 270 HIS F CA 1
ATOM 12144 C C . HIS F 1 291 ? 15.44313 109.21392 -31.17282 1.000 31.02809 270 HIS F C 1
ATOM 12145 O O . HIS F 1 291 ? 16.54626 109.15382 -31.72845 1.000 30.15306 270 HIS F O 1
ATOM 12152 N N . PRO F 1 292 ? 15.17079 110.13623 -30.24955 1.000 32.07073 271 PRO F N 1
ATOM 12153 C CA . PRO F 1 292 ? 16.21388 111.08247 -29.82952 1.000 30.25806 271 PRO F CA 1
ATOM 12154 C C . PRO F 1 292 ? 17.22967 110.40331 -28.92259 1.000 28.82387 271 PRO F C 1
ATOM 12155 O O . PRO F 1 292 ? 16.86845 109.65946 -28.00983 1.000 31.00781 271 PRO F O 1
ATOM 12159 N N . VAL F 1 293 ? 18.51045 110.65903 -29.18697 1.000 31.21956 272 VAL F N 1
ATOM 12160 C CA . VAL F 1 293 ? 19.59205 110.18356 -28.32758 1.000 31.09074 272 VAL F CA 1
ATOM 12161 C C . VAL F 1 293 ? 20.28661 111.30935 -27.58663 1.000 27.45186 272 VAL F C 1
ATOM 12162 O O . VAL F 1 293 ? 21.13031 111.02913 -26.72082 1.000 29.39566 272 VAL F O 1
ATOM 12166 N N . ALA F 1 294 ? 19.99639 112.56268 -27.92261 1.000 30.98477 273 ALA F N 1
ATOM 12167 C CA . ALA F 1 294 ? 20.52746 113.72522 -27.22704 1.000 33.04464 273 ALA F CA 1
ATOM 12168 C C . ALA F 1 294 ? 19.59752 114.89634 -27.51701 1.000 39.23689 273 ALA F C 1
ATOM 12169 O O . ALA F 1 294 ? 19.12504 115.04896 -28.64833 1.000 37.16613 273 ALA F O 1
ATOM 12171 N N . SER F 1 295 ? 19.33901 115.71794 -26.50086 1.000 36.02882 274 SER F N 1
ATOM 12172 C CA . SER F 1 295 ? 18.35205 116.78170 -26.63117 1.000 38.32503 274 SER F CA 1
ATOM 12173 C C . SER F 1 295 ? 18.77669 117.97223 -25.78358 1.000 40.24155 274 SER F C 1
ATOM 12174 O O . SER F 1 295 ? 19.25418 117.80116 -24.65919 1.000 41.15056 274 SER F O 1
ATOM 12177 N N . VAL F 1 296 ? 18.58755 119.17621 -26.32205 1.000 34.09382 275 VAL F N 1
ATOM 12178 C CA . VAL F 1 296 ? 18.95180 120.39932 -25.62023 1.000 42.56700 275 VAL F CA 1
ATOM 12179 C C . VAL F 1 296 ? 17.93927 121.49336 -25.94651 1.000 44.77159 275 VAL F C 1
ATOM 12180 O O . VAL F 1 296 ? 17.38902 121.55420 -27.05052 1.000 44.99646 275 VAL F O 1
ATOM 12184 N N . SER F 1 297 ? 17.68726 122.35171 -24.96192 1.000 41.96990 276 SER F N 1
ATOM 12185 C CA . SER F 1 297 ? 16.73081 123.44460 -25.05846 1.000 48.67827 276 SER F CA 1
ATOM 12186 C C . SER F 1 297 ? 17.43423 124.78495 -25.24771 1.000 46.41564 276 SER F C 1
ATOM 12187 O O . SER F 1 297 ? 18.53276 125.01206 -24.73733 1.000 48.14922 276 SER F O 1
ATOM 12190 N N . ASN F 1 298 ? 16.78212 125.67808 -25.98428 1.000 49.01914 277 ASN F N 1
ATOM 12191 C CA . ASN F 1 298 ? 17.29634 127.02080 -26.21444 1.000 53.84915 277 ASN F CA 1
ATOM 12192 C C . ASN F 1 298 ? 16.81962 128.02829 -25.17295 1.000 57.01154 277 ASN F C 1
ATOM 12193 O O . ASN F 1 298 ? 17.11741 129.22062 -25.30060 1.000 57.38982 277 ASN F O 1
ATOM 12198 N N . GLY F 1 299 ? 16.10805 127.57759 -24.14329 1.000 58.84750 278 GLY F N 1
ATOM 12199 C CA . GLY F 1 299 ? 15.61448 128.48741 -23.12801 1.000 59.68782 278 GLY F CA 1
ATOM 12200 C C . GLY F 1 299 ? 14.55690 129.43155 -23.64155 1.000 63.36694 278 GLY F C 1
ATOM 12201 O O . GLY F 1 299 ? 14.40772 130.53440 -23.10942 1.000 67.28454 278 GLY F O 1
ATOM 12202 N N . GLN F 1 300 ? 13.82040 129.01956 -24.67458 1.000 65.95540 279 GLN F N 1
ATOM 12203 C CA . GLN F 1 300 ? 12.80605 129.84743 -25.32979 1.000 70.09028 279 GLN F CA 1
ATOM 12204 C C . GLN F 1 300 ? 13.40855 131.14417 -25.86918 1.000 66.84544 279 GLN F C 1
ATOM 12205 O O . GLN F 1 300 ? 12.81099 132.21667 -25.78019 1.000 70.41407 279 GLN F O 1
ATOM 12211 N N . LYS F 1 301 ? 14.61289 131.03718 -26.42475 1.000 62.20686 280 LYS F N 1
ATOM 12212 C CA . LYS F 1 301 ? 15.23394 132.08322 -27.22058 1.000 58.32574 280 LYS F CA 1
ATOM 12213 C C . LYS F 1 301 ? 15.70483 131.46810 -28.53022 1.000 59.57944 280 LYS F C 1
ATOM 12214 O O . LYS F 1 301 ? 15.98645 130.26955 -28.59796 1.000 61.48702 280 LYS F O 1
ATOM 12220 N N . ARG F 1 302 ? 15.78920 132.28808 -29.57390 1.000 57.99192 281 ARG F N 1
ATOM 12221 C CA . ARG F 1 302 ? 16.21063 131.77321 -30.87085 1.000 53.79072 281 ARG F CA 1
ATOM 12222 C C . ARG F 1 302 ? 17.62865 131.21040 -30.78591 1.000 50.84255 281 ARG F C 1
ATOM 12223 O O . ARG F 1 302 ? 18.46745 131.69388 -30.01975 1.000 51.36157 281 ARG F O 1
ATOM 12225 N N . TRP F 1 303 ? 17.88205 130.15288 -31.56038 1.000 53.55628 282 TRP F N 1
ATOM 12226 C CA . TRP F 1 303 ? 19.23035 129.60829 -31.67065 1.000 47.13220 282 TRP F CA 1
ATOM 12227 C C . TRP F 1 303 ? 20.15236 130.61923 -32.34234 1.000 44.47366 282 TRP F C 1
ATOM 12228 O O . TRP F 1 303 ? 19.73097 131.41556 -33.18530 1.000 50.94035 282 TRP F O 1
ATOM 12239 N N . ASP F 1 304 ? 21.41963 130.59449 -31.94745 1.000 46.55174 283 ASP F N 1
ATOM 12240 C CA . ASP F 1 304 ? 22.44909 131.43943 -32.54000 1.000 49.72561 283 ASP F CA 1
ATOM 12241 C C . ASP F 1 304 ? 23.46176 130.54909 -33.24944 1.000 45.65330 283 ASP F C 1
ATOM 12242 O O . ASP F 1 304 ? 24.16435 129.76357 -32.60280 1.000 44.25035 283 ASP F O 1
ATOM 12247 N N . ALA F 1 305 ? 23.53692 130.67952 -34.57759 1.000 46.04874 284 ALA F N 1
ATOM 12248 C CA . ALA F 1 305 ? 24.43001 129.82511 -35.35293 1.000 47.90702 284 ALA F CA 1
ATOM 12249 C C . ALA F 1 305 ? 25.88810 130.03524 -34.96546 1.000 48.25247 284 ALA F C 1
ATOM 12250 O O . ALA F 1 305 ? 26.69963 129.11081 -35.08328 1.000 49.09337 284 ALA F O 1
ATOM 12252 N N . ASN F 1 306 ? 26.23872 131.22712 -34.48295 1.000 49.62549 285 ASN F N 1
ATOM 12253 C CA . ASN F 1 306 ? 27.60255 131.47838 -34.03542 1.000 48.46598 285 ASN F CA 1
ATOM 12254 C C . ASN F 1 306 ? 27.91768 130.84404 -32.68850 1.000 44.40003 285 ASN F C 1
ATOM 12255 O O . ASN F 1 306 ? 29.08448 130.84321 -32.28397 1.000 42.34455 285 ASN F O 1
ATOM 12260 N N . LYS F 1 307 ? 26.91749 130.30813 -31.99225 1.000 44.25898 286 LYS F N 1
ATOM 12261 C CA . LYS F 1 307 ? 27.13146 129.58585 -30.74860 1.000 46.39552 286 LYS F CA 1
ATOM 12262 C C . LYS F 1 307 ? 26.81099 128.09700 -30.85976 1.000 45.17930 286 LYS F C 1
ATOM 12263 O O . LYS F 1 307 ? 27.13289 127.33955 -29.93579 1.000 40.82570 286 LYS F O 1
ATOM 12265 N N . LEU F 1 308 ? 26.21673 127.65643 -31.97586 1.000 44.25326 287 LEU F N 1
ATOM 12266 C CA . LEU F 1 308 ? 25.73169 126.28269 -32.08945 1.000 39.83681 287 LEU F CA 1
ATOM 12267 C C . LEU F 1 308 ? 26.86137 125.26607 -32.15273 1.000 42.34919 287 LEU F C 1
ATOM 12268 O O . LEU F 1 308 ? 26.66751 124.10767 -31.75909 1.000 41.60403 287 LEU F O 1
ATOM 12273 N N . GLY F 1 309 ? 28.03195 125.66571 -32.65330 1.000 43.32470 288 GLY F N 1
ATOM 12274 C CA . GLY F 1 309 ? 29.15774 124.74443 -32.69597 1.000 36.49497 288 GLY F CA 1
ATOM 12275 C C . GLY F 1 309 ? 29.49775 124.19884 -31.32385 1.000 38.54353 288 GLY F C 1
ATOM 12276 O O . GLY F 1 309 ? 29.67603 122.99032 -31.14497 1.000 40.78588 288 GLY F O 1
ATOM 12277 N N . ALA F 1 310 ? 29.58388 125.08811 -30.33138 1.000 40.91204 289 ALA F N 1
ATOM 12278 C CA . ALA F 1 310 ? 29.88050 124.65325 -28.97173 1.000 36.74410 289 ALA F CA 1
ATOM 12279 C C . ALA F 1 310 ? 28.73925 123.82714 -28.38728 1.000 34.53578 289 ALA F C 1
ATOM 12280 O O . ALA F 1 310 ? 28.98172 122.89674 -27.61117 1.000 35.27974 289 ALA F O 1
ATOM 12282 N N . ILE F 1 311 ? 27.49114 124.16066 -28.73070 1.000 34.99390 290 ILE F N 1
ATOM 12283 C CA . ILE F 1 311 ? 26.34466 123.40043 -28.23270 1.000 36.85642 290 ILE F CA 1
ATOM 12284 C C . ILE F 1 311 ? 26.30096 122.01443 -28.86481 1.000 34.71204 290 ILE F C 1
ATOM 12285 O O . ILE F 1 311 ? 26.07558 121.00989 -28.18020 1.000 32.50786 290 ILE F O 1
ATOM 12290 N N . MET F 1 312 ? 26.49147 121.94459 -30.18535 1.000 34.28070 291 MET F N 1
ATOM 12291 C CA . MET F 1 312 ? 26.56046 120.65377 -30.86486 1.000 34.25218 291 MET F CA 1
ATOM 12292 C C . MET F 1 312 ? 27.63601 119.76082 -30.25608 1.000 35.41582 291 MET F C 1
ATOM 12293 O O . MET F 1 312 ? 27.42402 118.55565 -30.07056 1.000 31.49494 291 MET F O 1
ATOM 12298 N N . ALA F 1 313 ? 28.79713 120.33418 -29.93124 1.000 35.49855 292 ALA F N 1
ATOM 12299 C CA . ALA F 1 313 ? 29.89802 119.52227 -29.42528 1.000 32.75117 292 ALA F CA 1
ATOM 12300 C C . ALA F 1 313 ? 29.60022 118.99468 -28.02660 1.000 32.26290 292 ALA F C 1
ATOM 12301 O O . ALA F 1 313 ? 29.78342 117.80381 -27.74975 1.000 34.16172 292 ALA F O 1
ATOM 12303 N N . ALA F 1 314 ? 29.11405 119.85486 -27.13732 1.000 32.14320 293 ALA F N 1
ATOM 12304 C CA . ALA F 1 314 ? 28.97236 119.46640 -25.73952 1.000 33.28985 293 ALA F CA 1
ATOM 12305 C C . ALA F 1 314 ? 27.62704 118.83071 -25.42161 1.000 31.90221 293 ALA F C 1
ATOM 12306 O O . ALA F 1 314 ? 27.56477 117.93503 -24.57284 1.000 30.82457 293 ALA F O 1
ATOM 12308 N N . ASP F 1 315 ? 26.55049 119.25184 -26.08713 1.000 32.70628 294 ASP F N 1
ATOM 12309 C CA . ASP F 1 315 ? 25.21199 118.82213 -25.70675 1.000 33.25579 294 ASP F CA 1
ATOM 12310 C C . ASP F 1 315 ? 24.59605 117.79761 -26.64440 1.000 35.11527 294 ASP F C 1
ATOM 12311 O O . ASP F 1 315 ? 23.64107 117.12416 -26.24590 1.000 39.00884 294 ASP F O 1
ATOM 12316 N N . ILE F 1 316 ? 25.12479 117.63956 -27.85689 1.000 34.42966 295 ILE F N 1
ATOM 12317 C CA . ILE F 1 316 ? 24.52347 116.74211 -28.83826 1.000 33.55949 295 ILE F CA 1
ATOM 12318 C C . ILE F 1 316 ? 25.43596 115.54923 -29.11339 1.000 36.03313 295 ILE F C 1
ATOM 12319 O O . ILE F 1 316 ? 25.09064 114.40377 -28.79694 1.000 36.04082 295 ILE F O 1
ATOM 12324 N N . PHE F 1 317 ? 26.60766 115.80243 -29.69410 1.000 31.59652 296 PHE F N 1
ATOM 12325 C CA . PHE F 1 317 ? 27.49043 114.72167 -30.10805 1.000 29.08831 296 PHE F CA 1
ATOM 12326 C C . PHE F 1 317 ? 28.50185 114.32826 -29.04340 1.000 30.88773 296 PHE F C 1
ATOM 12327 O O . PHE F 1 317 ? 29.10713 113.25798 -29.15354 1.000 32.13443 296 PHE F O 1
ATOM 12335 N N . GLY F 1 318 ? 28.69567 115.14936 -28.01851 1.000 32.30800 297 GLY F N 1
ATOM 12336 C CA . GLY F 1 318 ? 29.61744 114.78893 -26.95910 1.000 31.10108 297 GLY F CA 1
ATOM 12337 C C . GLY F 1 318 ? 31.07740 114.80544 -27.35164 1.000 30.44677 297 GLY F C 1
ATOM 12338 O O . GLY F 1 318 ? 31.87746 114.06156 -26.77343 1.000 29.20318 297 GLY F O 1
ATOM 12339 N N . THR F 1 319 ? 31.45512 115.63520 -28.32313 1.000 29.52524 298 THR F N 1
ATOM 12340 C CA . THR F 1 319 ? 32.86424 115.73322 -28.67561 1.000 31.60489 298 THR F CA 1
ATOM 12341 C C . THR F 1 319 ? 33.61208 116.69518 -27.76391 1.000 30.38958 298 THR F C 1
ATOM 12342 O O . THR F 1 319 ? 34.84542 116.64292 -27.70558 1.000 31.55289 298 THR F O 1
ATOM 12346 N N . ARG F 1 320 ? 32.89651 117.55335 -27.04388 1.000 30.17627 299 ARG F N 1
ATOM 12347 C CA . ARG F 1 320 ? 33.47672 118.39009 -26.00548 1.000 30.61671 299 ARG F CA 1
ATOM 12348 C C . ARG F 1 320 ? 32.77407 118.12580 -24.68025 1.000 30.31769 299 ARG F C 1
ATOM 12349 O O . ARG F 1 320 ? 31.62373 117.68380 -24.64509 1.000 30.00892 299 ARG F O 1
ATOM 12357 N N . ASN F 1 321 ? 33.49199 118.34942 -23.58796 1.000 30.51310 300 ASN F N 1
ATOM 12358 C CA . ASN F 1 321 ? 32.91248 118.13188 -22.27292 1.000 30.38746 300 ASN F CA 1
ATOM 12359 C C . ASN F 1 321 ? 32.09535 119.34265 -21.83497 1.000 31.01791 300 ASN F C 1
ATOM 12360 O O . ASN F 1 321 ? 32.31270 120.46988 -22.28331 1.000 31.66265 300 ASN F O 1
ATOM 12365 N N . THR F 1 322 ? 31.13609 119.09560 -20.94762 1.000 32.83591 301 THR F N 1
ATOM 12366 C CA . THR F 1 322 ? 30.27917 120.16949 -20.45705 1.000 37.26466 301 THR F CA 1
ATOM 12367 C C . THR F 1 322 ? 30.86726 120.88536 -19.25650 1.000 34.84241 301 THR F C 1
ATOM 12368 O O . THR F 1 322 ? 30.57712 122.07033 -19.04891 1.000 37.43148 301 THR F O 1
ATOM 12372 N N . GLY F 1 323 ? 31.68885 120.19394 -18.47078 1.000 33.44709 302 GLY F N 1
ATOM 12373 C CA . GLY F 1 323 ? 32.11944 120.70768 -17.18842 1.000 32.53722 302 GLY F CA 1
ATOM 12374 C C . GLY F 1 323 ? 31.00161 120.59814 -16.17022 1.000 32.75884 302 GLY F C 1
ATOM 12375 O O . GLY F 1 323 ? 29.88568 120.15733 -16.45493 1.000 39.65759 302 GLY F O 1
ATOM 12376 N N . LEU F 1 324 ? 31.31581 121.01749 -14.95285 1.000 33.36320 303 LEU F N 1
ATOM 12377 C CA . LEU F 1 324 ? 30.31808 121.05797 -13.89410 1.000 38.25161 303 LEU F CA 1
ATOM 12378 C C . LEU F 1 324 ? 29.21066 122.04147 -14.25655 1.000 45.76424 303 LEU F C 1
ATOM 12379 O O . LEU F 1 324 ? 29.48405 123.18368 -14.63677 1.000 51.14597 303 LEU F O 1
ATOM 12384 N N . ARG F 1 325 ? 27.95507 121.60760 -14.12776 1.000 50.76027 304 ARG F N 1
ATOM 12385 C CA . ARG F 1 325 ? 26.80274 122.46060 -14.43295 1.000 59.40834 304 ARG F CA 1
ATOM 12386 C C . ARG F 1 325 ? 25.79318 122.39719 -13.28932 1.000 69.06559 304 ARG F C 1
ATOM 12387 O O . ARG F 1 325 ? 24.96128 121.48666 -13.23135 1.000 72.40150 304 ARG F O 1
ATOM 12395 N N . LEU F 1 326 ? 25.86067 123.37548 -12.39089 1.000 83.73767 305 LEU F N 1
ATOM 12396 C CA . LEU F 1 326 ? 24.88450 123.50686 -11.31407 1.000 91.68850 305 LEU F CA 1
ATOM 12397 C C . LEU F 1 326 ? 23.79487 124.49716 -11.71489 1.000 98.26491 305 LEU F C 1
ATOM 12398 O O . LEU F 1 326 ? 23.96192 125.26773 -12.66281 1.000 95.50918 305 LEU F O 1
ATOM 12400 N N . THR G 1 23 ? 19.31060 104.18610 22.36990 1.000 74.24253 2 THR G N 1
ATOM 12401 C CA . THR G 1 23 ? 18.75298 104.01825 23.71190 1.000 72.53072 2 THR G CA 1
ATOM 12402 C C . THR G 1 23 ? 17.55200 104.93355 23.94787 1.000 65.18197 2 THR G C 1
ATOM 12403 O O . THR G 1 23 ? 17.69088 106.15657 24.04523 1.000 71.00958 2 THR G O 1
ATOM 12407 N N . GLY G 1 24 ? 16.37047 104.32595 24.03606 1.000 35.79332 3 GLY G N 1
ATOM 12408 C CA . GLY G 1 24 ? 15.17397 105.08407 24.29229 1.000 32.30456 3 GLY G CA 1
ATOM 12409 C C . GLY G 1 24 ? 14.96228 105.39945 25.76272 1.000 29.46786 3 GLY G C 1
ATOM 12410 O O . GLY G 1 24 ? 15.43416 104.70501 26.66420 1.000 24.54813 3 GLY G O 1
ATOM 12411 N N . LEU G 1 25 ? 14.19691 106.47140 25.97833 1.000 25.46214 4 LEU G N 1
ATOM 12412 C CA . LEU G 1 25 ? 13.85322 106.92428 27.32197 1.000 23.61549 4 LEU G CA 1
ATOM 12413 C C . LEU G 1 25 ? 13.24621 105.80296 28.15328 1.000 23.26902 4 LEU G C 1
ATOM 12414 O O . LEU G 1 25 ? 13.50301 105.70030 29.35583 1.000 26.44566 4 LEU G O 1
ATOM 12419 N N . LEU G 1 26 ? 12.43234 104.95585 27.52971 1.000 20.70126 5 LEU G N 1
ATOM 12420 C CA . LEU G 1 26 ? 11.65624 103.95024 28.23594 1.000 19.69682 5 LEU G CA 1
ATOM 12421 C C . LEU G 1 26 ? 12.16844 102.53367 27.98294 1.000 20.70737 5 LEU G C 1
ATOM 12422 O O . LEU G 1 26 ? 11.41303 101.57182 28.14615 1.000 18.95367 5 LEU G O 1
ATOM 12427 N N . ASP G 1 27 ? 13.43567 102.38696 27.59370 1.000 21.28508 6 ASP G N 1
ATOM 12428 C CA . ASP G 1 27 ? 14.00979 101.06331 27.38873 1.000 22.40062 6 ASP G CA 1
ATOM 12429 C C . ASP G 1 27 ? 13.86176 100.21517 28.64526 1.000 20.43315 6 ASP G C 1
ATOM 12430 O O . ASP G 1 27 ? 14.11163 100.68307 29.76014 1.000 20.42642 6 ASP G O 1
ATOM 12435 N N . GLY G 1 28 ? 13.42177 98.97066 28.46118 1.000 19.78835 7 GLY G N 1
ATOM 12436 C CA . GLY G 1 28 ? 13.27872 98.04404 29.56258 1.000 19.56814 7 GLY G CA 1
ATOM 12437 C C . GLY G 1 28 ? 11.99225 98.16637 30.34369 1.000 21.31808 7 GLY G C 1
ATOM 12438 O O . GLY G 1 28 ? 11.77213 97.36542 31.26351 1.000 20.50702 7 GLY G O 1
ATOM 12439 N N . LYS G 1 29 ? 11.15078 99.14932 30.02543 1.000 16.61374 8 LYS G N 1
ATOM 12440 C CA . LYS G 1 29 ? 9.90905 99.39527 30.73784 1.000 17.18952 8 LYS G CA 1
ATOM 12441 C C . LYS G 1 29 ? 8.74380 98.73234 30.01108 1.000 19.21558 8 LYS G C 1
ATOM 12442 O O . LYS G 1 29 ? 8.78368 98.51535 28.79394 1.000 16.83673 8 LYS G O 1
ATOM 12448 N N . VAL G 1 30 ? 7.70862 98.40256 30.78022 1.000 14.60532 9 VAL G N 1
ATOM 12449 C CA . VAL G 1 30 ? 6.46203 97.85032 30.26737 1.000 14.93195 9 VAL G CA 1
ATOM 12450 C C . VAL G 1 30 ? 5.34940 98.81931 30.62987 1.000 15.26716 9 VAL G C 1
ATOM 12451 O O . VAL G 1 30 ? 5.25456 99.25796 31.78492 1.000 14.34724 9 VAL G O 1
ATOM 12455 N N . ALA G 1 31 ? 4.53555 99.18419 29.64230 1.000 16.25371 10 ALA G N 1
ATOM 12456 C CA . ALA G 1 31 ? 3.48594 100.17632 29.83569 1.000 15.10726 10 ALA G CA 1
ATOM 12457 C C . ALA G 1 31 ? 2.15098 99.61924 29.36611 1.000 15.34801 10 ALA G C 1
ATOM 12458 O O . ALA G 1 31 ? 2.06549 98.99596 28.30439 1.000 16.58720 10 ALA G O 1
ATOM 12460 N N . LEU G 1 32 ? 1.11258 99.86711 30.15276 1.000 11.80056 11 LEU G N 1
ATOM 12461 C CA . LEU G 1 32 ? -0.26113 99.56527 29.78154 1.000 12.04058 11 LEU G CA 1
ATOM 12462 C C . LEU G 1 32 ? -0.96678 100.86039 29.39460 1.000 12.88323 11 LEU G C 1
ATOM 12463 O O . LEU G 1 32 ? -0.91574 101.84741 30.13822 1.000 13.42879 11 LEU G O 1
ATOM 12468 N N . VAL G 1 33 ? -1.60238 100.86903 28.22605 1.000 11.93203 12 VAL G N 1
ATOM 12469 C CA . VAL G 1 33 ? -2.41898 101.99932 27.79986 1.000 13.82328 12 VAL G CA 1
ATOM 12470 C C . VAL G 1 33 ? -3.83495 101.48860 27.57854 1.000 15.48965 12 VAL G C 1
ATOM 12471 O O . VAL G 1 33 ? -4.06455 100.64695 26.70043 1.000 16.94079 12 VAL G O 1
ATOM 12475 N N . THR G 1 34 ? -4.78154 101.98760 28.37309 1.000 11.87471 13 THR G N 1
ATOM 12476 C CA . THR G 1 34 ? -6.16906 101.57430 28.23600 1.000 13.36075 13 THR G CA 1
ATOM 12477 C C . THR G 1 34 ? -6.86394 102.44584 27.19134 1.000 14.46763 13 THR G C 1
ATOM 12478 O O . THR G 1 34 ? -6.58784 103.64567 27.07464 1.000 13.11413 13 THR G O 1
ATOM 12482 N N . GLY G 1 35 ? -7.75757 101.82768 26.42319 1.000 19.30614 14 GLY G N 1
ATOM 12483 C CA . GLY G 1 35 ? -8.41621 102.51016 25.31840 1.000 16.54795 14 GLY G CA 1
ATOM 12484 C C . GLY G 1 35 ? -7.45637 102.99704 24.25231 1.000 19.79114 14 GLY G C 1
ATOM 12485 O O . GLY G 1 35 ? -7.60831 104.11858 23.74948 1.000 21.31003 14 GLY G O 1
ATOM 12486 N N . ALA G 1 36 ? -6.46708 102.17823 23.89247 1.000 14.62362 15 ALA G N 1
ATOM 12487 C CA . ALA G 1 36 ? -5.42401 102.57584 22.95500 1.000 17.82289 15 ALA G CA 1
ATOM 12488 C C . ALA G 1 36 ? -5.73598 102.19389 21.51285 1.000 20.67457 15 ALA G C 1
ATOM 12489 O O . ALA G 1 36 ? -4.83034 102.21360 20.67453 1.000 20.33717 15 ALA G O 1
ATOM 12491 N N . GLY G 1 37 ? -6.98496 101.83475 21.20322 1.000 18.54448 16 GLY G N 1
ATOM 12492 C CA . GLY G 1 37 ? -7.31615 101.41619 19.85331 1.000 19.96307 16 GLY G CA 1
ATOM 12493 C C . GLY G 1 37 ? -7.50799 102.55140 18.87565 1.000 21.66521 16 GLY G C 1
ATOM 12494 O O . GLY G 1 37 ? -7.38493 102.33860 17.66734 1.000 25.06442 16 GLY G O 1
ATOM 12495 N N . HIS G 1 38 ? -7.82194 103.74734 19.36645 1.000 24.84817 17 HIS G N 1
ATOM 12496 C CA . HIS G 1 38 ? -8.09793 104.88576 18.50426 1.000 25.70318 17 HIS G CA 1
ATOM 12497 C C . HIS G 1 38 ? -7.58966 106.15677 19.16526 1.000 24.23167 17 HIS G C 1
ATOM 12498 O O . HIS G 1 38 ? -7.37306 106.20454 20.38029 1.000 18.55108 17 HIS G O 1
ATOM 12505 N N . GLY G 1 39 ? -7.38378 107.17818 18.32962 1.000 25.16165 18 GLY G N 1
ATOM 12506 C CA . GLY G 1 39 ? -7.26889 108.55443 18.79677 1.000 20.22089 18 GLY G CA 1
ATOM 12507 C C . GLY G 1 39 ? -6.14117 108.77225 19.77939 1.000 22.94384 18 GLY G C 1
ATOM 12508 O O . GLY G 1 39 ? -5.01467 108.29338 19.59522 1.000 25.05432 18 GLY G O 1
ATOM 12509 N N . ILE G 1 40 ? -6.46894 109.48563 20.85864 1.000 18.96028 19 ILE G N 1
ATOM 12510 C CA . ILE G 1 40 ? -5.46923 109.90462 21.83785 1.000 21.89396 19 ILE G CA 1
ATOM 12511 C C . ILE G 1 40 ? -4.72805 108.69641 22.40636 1.000 17.81564 19 ILE G C 1
ATOM 12512 O O . ILE G 1 40 ? -3.49384 108.69085 22.49421 1.000 13.25484 19 ILE G O 1
ATOM 12517 N N . GLY G 1 41 ? -5.47036 107.65723 22.80554 1.000 15.84663 20 GLY G N 1
ATOM 12518 C CA . GLY G 1 41 ? -4.83133 106.49660 23.40859 1.000 16.89351 20 GLY G CA 1
ATOM 12519 C C . GLY G 1 41 ? -3.89595 105.78803 22.44985 1.000 18.49673 20 GLY G C 1
ATOM 12520 O O . GLY G 1 41 ? -2.80807 105.34403 22.83437 1.000 15.27149 20 GLY G O 1
ATOM 12521 N N . ARG G 1 42 ? -4.29673 105.70371 21.18191 1.000 17.81625 21 ARG G N 1
ATOM 12522 C CA . ARG G 1 42 ? -3.43337 105.14291 20.15592 1.000 18.71786 21 ARG G CA 1
ATOM 12523 C C . ARG G 1 42 ? -2.15505 105.95921 20.01444 1.000 19.85555 21 ARG G C 1
ATOM 12524 O O . ARG G 1 42 ? -1.06470 105.39497 19.85302 1.000 18.54252 21 ARG G O 1
ATOM 12532 N N . GLY G 1 43 ? -2.27200 107.29166 20.07673 1.000 19.30943 22 GLY G N 1
ATOM 12533 C CA . GLY G 1 43 ? -1.08934 108.13525 20.05074 1.000 14.95885 22 GLY G CA 1
ATOM 12534 C C . GLY G 1 43 ? -0.16042 107.85233 21.21347 1.000 17.33296 22 GLY G C 1
ATOM 12535 O O . GLY G 1 43 ? 1.05897 107.76419 21.03953 1.000 19.52479 22 GLY G O 1
ATOM 12536 N N . HIS G 1 44 ? -0.72504 107.68803 22.41203 1.000 13.99412 23 HIS G N 1
ATOM 12537 C CA . HIS G 1 44 ? 0.08246 107.32346 23.56805 1.000 14.31221 23 HIS G CA 1
ATOM 12538 C C . HIS G 1 44 ? 0.78822 105.99492 23.33360 1.000 17.98357 23 HIS G C 1
ATOM 12539 O O . HIS G 1 44 ? 1.99795 105.86600 23.57093 1.000 17.17325 23 HIS G O 1
ATOM 12546 N N . ALA G 1 45 ? 0.04466 104.99191 22.86094 1.000 15.95885 24 ALA G N 1
ATOM 12547 C CA . ALA G 1 45 ? 0.63629 103.67731 22.64749 1.000 15.63810 24 ALA G CA 1
ATOM 12548 C C . ALA G 1 45 ? 1.80647 103.75592 21.66895 1.000 20.24397 24 ALA G C 1
ATOM 12549 O O . ALA G 1 45 ? 2.87692 103.18703 21.91704 1.000 18.22171 24 ALA G O 1
ATOM 12551 N N . LEU G 1 46 ? 1.62914 104.48226 20.55968 1.000 16.75185 25 LEU G N 1
ATOM 12552 C CA . LEU G 1 46 ? 2.71806 104.63625 19.59962 1.000 17.38913 25 LEU G CA 1
ATOM 12553 C C . LEU G 1 46 ? 3.90887 105.34223 20.22679 1.000 18.24905 25 LEU G C 1
ATOM 12554 O O . LEU G 1 46 ? 5.05475 104.91489 20.05240 1.000 15.33009 25 LEU G O 1
ATOM 12559 N N . GLU G 1 47 ? 3.65162 106.41121 20.98587 1.000 20.30074 26 GLU G N 1
ATOM 12560 C CA . GLU G 1 47 ? 4.73606 107.22422 21.52130 1.000 18.18901 26 GLU G CA 1
ATOM 12561 C C . GLU G 1 47 ? 5.57786 106.44585 22.52955 1.000 18.82997 26 GLU G C 1
ATOM 12562 O O . GLU G 1 47 ? 6.81499 106.47933 22.47579 1.000 16.41930 26 GLU G O 1
ATOM 12568 N N . LEU G 1 48 ? 4.92587 105.74478 23.46284 1.000 16.87782 27 LEU G N 1
ATOM 12569 C CA . LEU G 1 48 ? 5.66840 104.97504 24.45542 1.000 14.19891 27 LEU G CA 1
ATOM 12570 C C . LEU G 1 48 ? 6.51451 103.89974 23.78665 1.000 17.63710 27 LEU G C 1
ATOM 12571 O O . LEU G 1 48 ? 7.65844 103.65554 24.19100 1.000 18.34139 27 LEU G O 1
ATOM 12576 N N . ALA G 1 49 ? 5.96300 103.23732 22.76384 1.000 15.85699 28 ALA G N 1
ATOM 12577 C CA . ALA G 1 49 ? 6.71417 102.20920 22.05174 1.000 16.89821 28 ALA G CA 1
ATOM 12578 C C . ALA G 1 49 ? 7.86616 102.80818 21.24936 1.000 18.87939 28 ALA G C 1
ATOM 12579 O O . ALA G 1 49 ? 8.92301 102.17367 21.11913 1.000 17.90077 28 ALA G O 1
ATOM 12581 N N . LYS G 1 50 ? 7.67290 104.01169 20.68775 1.000 16.88994 29 LYS G N 1
ATOM 12582 C CA . LYS G 1 50 ? 8.75298 104.68229 19.96974 1.000 18.62792 29 LYS G CA 1
ATOM 12583 C C . LYS G 1 50 ? 9.95681 104.88900 20.87717 1.000 19.24202 29 LYS G C 1
ATOM 12584 O O . LYS G 1 50 ? 11.10222 104.79840 20.42420 1.000 21.15194 29 LYS G O 1
ATOM 12590 N N . HIS G 1 51 ? 9.71713 105.10595 22.16863 1.000 17.60593 30 HIS G N 1
ATOM 12591 C CA . HIS G 1 51 ? 10.77559 105.35519 23.13358 1.000 18.77732 30 HIS G CA 1
ATOM 12592 C C . HIS G 1 51 ? 11.24075 104.10008 23.86538 1.000 20.81717 30 HIS G C 1
ATOM 12593 O O . HIS G 1 51 ? 11.94934 104.21667 24.86867 1.000 21.30893 30 HIS G O 1
ATOM 12600 N N . GLY G 1 52 ? 10.87030 102.91212 23.38715 1.000 16.35910 31 GLY G N 1
ATOM 12601 C CA . GLY G 1 52 ? 11.47352 101.67350 23.83378 1.000 17.08664 31 GLY G CA 1
ATOM 12602 C C . GLY G 1 52 ? 10.62691 100.82752 24.75742 1.000 16.87732 31 GLY G C 1
ATOM 12603 O O . GLY G 1 52 ? 11.00281 99.68184 25.02941 1.000 18.19372 31 GLY G O 1
ATOM 12604 N N . ALA G 1 53 ? 9.48945 101.32137 25.22515 1.000 17.02811 32 ALA G N 1
ATOM 12605 C CA . ALA G 1 53 ? 8.68328 100.52692 26.13786 1.000 19.57784 32 ALA G CA 1
ATOM 12606 C C . ALA G 1 53 ? 7.96882 99.41509 25.38001 1.000 18.62071 32 ALA G C 1
ATOM 12607 O O . ALA G 1 53 ? 7.57814 99.57593 24.21915 1.000 17.41235 32 ALA G O 1
ATOM 12609 N N . THR G 1 54 ? 7.80620 98.27426 26.04435 1.000 14.61008 33 THR G N 1
ATOM 12610 C CA . THR G 1 54 ? 6.86466 97.27095 25.57053 1.000 15.72144 33 THR G CA 1
ATOM 12611 C C . THR G 1 54 ? 5.47334 97.69972 26.01859 1.000 15.30397 33 THR G C 1
ATOM 12612 O O . THR G 1 54 ? 5.22268 97.84851 27.22033 1.000 16.49489 33 THR G O 1
ATOM 12616 N N . VAL G 1 55 ? 4.58661 97.94874 25.05604 1.000 14.52873 34 VAL G N 1
ATOM 12617 C CA . VAL G 1 55 ? 3.27883 98.54052 25.32086 1.000 14.32456 34 VAL G CA 1
ATOM 12618 C C . VAL G 1 55 ? 2.20645 97.46059 25.27314 1.000 14.66097 34 VAL G C 1
ATOM 12619 O O . VAL G 1 55 ? 2.10222 96.71184 24.29171 1.000 15.36746 34 VAL G O 1
ATOM 12623 N N . ILE G 1 56 ? 1.40025 97.38919 26.32373 1.000 13.28287 35 ILE G N 1
ATOM 12624 C CA . ILE G 1 56 ? 0.20226 96.56029 26.32895 1.000 14.61405 35 ILE G CA 1
ATOM 12625 C C . ILE G 1 56 ? -0.93970 97.40998 25.77719 1.000 14.19004 35 ILE G C 1
ATOM 12626 O O . ILE G 1 56 ? -1.42099 98.32710 26.44752 1.000 14.00149 35 ILE G O 1
ATOM 12631 N N . VAL G 1 57 ? -1.35802 97.11918 24.54586 1.000 15.22699 36 VAL G N 1
ATOM 12632 C CA . VAL G 1 57 ? -2.39101 97.88947 23.85561 1.000 15.90705 36 VAL G CA 1
ATOM 12633 C C . VAL G 1 57 ? -3.73941 97.30946 24.27253 1.000 17.01492 36 VAL G C 1
ATOM 12634 O O . VAL G 1 57 ? -4.16257 96.26494 23.77656 1.000 18.45880 36 VAL G O 1
ATOM 12638 N N . ASN G 1 58 ? -4.42711 97.99458 25.17896 1.000 16.65601 37 ASN G N 1
ATOM 12639 C CA . ASN G 1 58 ? -5.72371 97.54452 25.67016 1.000 17.90797 37 ASN G CA 1
ATOM 12640 C C . ASN G 1 58 ? -6.83221 98.24458 24.90097 1.000 19.37460 37 ASN G C 1
ATOM 12641 O O . ASN G 1 58 ? -6.80665 99.46949 24.74149 1.000 19.02756 37 ASN G O 1
ATOM 12646 N N . ASP G 1 59 ? -7.78182 97.46348 24.40264 1.000 21.44530 38 ASP G N 1
ATOM 12647 C CA . ASP G 1 59 ? -8.98319 98.01670 23.80042 1.000 23.47230 38 ASP G CA 1
ATOM 12648 C C . ASP G 1 59 ? -9.97393 96.89333 23.58120 1.000 29.16617 38 ASP G C 1
ATOM 12649 O O . ASP G 1 59 ? -9.58623 95.73449 23.40386 1.000 33.70723 38 ASP G O 1
ATOM 12654 N N . LEU G 1 60 ? -11.25423 97.24536 23.59138 1.000 30.53478 39 LEU G N 1
ATOM 12655 C CA . LEU G 1 60 ? -12.30142 96.26241 23.38383 1.000 30.96636 39 LEU G CA 1
ATOM 12656 C C . LEU G 1 60 ? -12.86968 96.30004 21.97710 1.000 33.85391 39 LEU G C 1
ATOM 12657 O O . LEU G 1 60 ? -13.67627 95.43104 21.62804 1.000 41.49037 39 LEU G O 1
ATOM 12662 N N . GLY G 1 61 ? -12.43855 97.24590 21.14290 1.000 33.42080 40 GLY G N 1
ATOM 12663 C CA . GLY G 1 61 ? -13.14434 97.48831 19.90535 1.000 39.26457 40 GLY G CA 1
ATOM 12664 C C . GLY G 1 61 ? -12.78728 96.52224 18.79372 1.000 43.38387 40 GLY G C 1
ATOM 12665 O O . GLY G 1 61 ? -11.76265 95.83940 18.79608 1.000 43.59978 40 GLY G O 1
ATOM 12666 N N . THR G 1 62 ? -13.68380 96.46453 17.82255 1.000 55.58726 41 THR G N 1
ATOM 12667 C CA . THR G 1 62 ? -13.51978 95.64504 16.63534 1.000 62.39921 41 THR G CA 1
ATOM 12668 C C . THR G 1 62 ? -13.16366 96.52917 15.44825 1.000 63.87051 41 THR G C 1
ATOM 12669 O O . THR G 1 62 ? -13.60601 97.67663 15.35400 1.000 67.71044 41 THR G O 1
ATOM 12673 N N . SER G 1 63 ? -12.36274 95.98720 14.54001 1.000 70.09441 42 SER G N 1
ATOM 12674 C CA . SER G 1 63 ? -11.96920 96.73548 13.35876 1.000 75.60130 42 SER G CA 1
ATOM 12675 C C . SER G 1 63 ? -13.01591 96.58873 12.25791 1.000 84.80543 42 SER G C 1
ATOM 12676 O O . SER G 1 63 ? -13.97160 95.81729 12.36742 1.000 81.36756 42 SER G O 1
ATOM 12679 N N . LEU G 1 64 ? -12.81924 97.35164 11.17938 1.000 96.01468 43 LEU G N 1
ATOM 12680 C CA . LEU G 1 64 ? -13.76555 97.32827 10.06820 1.000 104.37562 43 LEU G CA 1
ATOM 12681 C C . LEU G 1 64 ? -13.74723 95.97827 9.35847 1.000 104.03573 43 LEU G C 1
ATOM 12682 O O . LEU G 1 64 ? -14.80349 95.40974 9.05697 1.000 104.13278 43 LEU G O 1
ATOM 12684 N N . SER G 1 65 ? -12.55734 95.44662 9.09147 1.000 101.04039 44 SER G N 1
ATOM 12685 C CA . SER G 1 65 ? -12.42561 94.14488 8.44537 1.000 99.50557 44 SER G CA 1
ATOM 12686 C C . SER G 1 65 ? -12.15644 93.04788 9.47403 1.000 98.38526 44 SER G C 1
ATOM 12687 O O . SER G 1 65 ? -13.05450 92.28735 9.83850 1.000 94.85894 44 SER G O 1
ATOM 12690 N N . GLY G 1 70 ? -11.73347 90.49474 14.00983 1.000 52.28570 49 GLY G N 1
ATOM 12691 C CA . GLY G 1 70 ? -10.62891 91.43986 13.94320 1.000 59.00668 49 GLY G CA 1
ATOM 12692 C C . GLY G 1 70 ? -10.64750 92.50477 15.03087 1.000 55.35009 49 GLY G C 1
ATOM 12693 O O . GLY G 1 70 ? -11.53880 93.35339 15.05956 1.000 58.92420 49 GLY G O 1
ATOM 12694 N N . LYS G 1 71 ? -9.65928 92.46644 15.92291 1.000 42.87449 50 LYS G N 1
ATOM 12695 C CA . LYS G 1 71 ? -9.62705 93.31897 17.10538 1.000 38.68855 50 LYS G CA 1
ATOM 12696 C C . LYS G 1 71 ? -8.72758 94.52750 16.85923 1.000 38.39822 50 LYS G C 1
ATOM 12697 O O . LYS G 1 71 ? -7.59309 94.37979 16.39525 1.000 36.10212 50 LYS G O 1
ATOM 12703 N N . VAL G 1 72 ? -9.22529 95.72141 17.19226 1.000 36.00266 51 VAL G N 1
ATOM 12704 C CA . VAL G 1 72 ? -8.49068 96.93437 16.84436 1.000 32.76887 51 VAL G CA 1
ATOM 12705 C C . VAL G 1 72 ? -7.17693 97.00847 17.61069 1.000 29.16516 51 VAL G C 1
ATOM 12706 O O . VAL G 1 72 ? -6.19825 97.58362 17.11811 1.000 26.71143 51 VAL G O 1
ATOM 12710 N N . ALA G 1 73 ? -7.11266 96.41080 18.80394 1.000 24.53745 52 ALA G N 1
ATOM 12711 C CA . ALA G 1 73 ? -5.86296 96.42678 19.55728 1.000 24.72591 52 ALA G CA 1
ATOM 12712 C C . ALA G 1 73 ? -4.75322 95.69641 18.80109 1.000 26.57401 52 ALA G C 1
ATOM 12713 O O . ALA G 1 73 ? -3.58565 96.10421 18.85187 1.000 20.55230 52 ALA G O 1
ATOM 12715 N N . ASP G 1 74 ? -5.09743 94.62303 18.08147 1.000 24.39744 53 ASP G N 1
ATOM 12716 C CA . ASP G 1 74 ? -4.09266 93.91483 17.29194 1.000 25.63446 53 ASP G CA 1
ATOM 12717 C C . ASP G 1 74 ? -3.54469 94.79186 16.17062 1.000 24.37142 53 ASP G C 1
ATOM 12718 O O . ASP G 1 74 ? -2.34149 94.76993 15.88006 1.000 22.68512 53 ASP G O 1
ATOM 12723 N N . GLU G 1 75 ? -4.41259 95.57709 15.53637 1.000 25.49395 54 GLU G N 1
ATOM 12724 C CA A GLU G 1 75 ? -3.95608 96.44386 14.45846 0.579 23.32360 54 GLU G CA 1
ATOM 12725 C CA B GLU G 1 75 ? -3.97975 96.46462 14.46130 0.421 25.47526 54 GLU G CA 1
ATOM 12726 C C . GLU G 1 75 ? -2.98850 97.50659 14.96926 1.000 24.89522 54 GLU G C 1
ATOM 12727 O O . GLU G 1 75 ? -1.99276 97.81284 14.30134 1.000 23.17812 54 GLU G O 1
ATOM 12738 N N . VAL G 1 76 ? -3.24452 98.06567 16.15437 1.000 23.75890 55 VAL G N 1
ATOM 12739 C CA . VAL G 1 76 ? -2.31419 99.03494 16.72351 1.000 21.39736 55 VAL G CA 1
ATOM 12740 C C . VAL G 1 76 ? -0.98602 98.36620 17.06219 1.000 22.46258 55 VAL G C 1
ATOM 12741 O O . VAL G 1 76 ? 0.08422 98.94949 16.84686 1.000 21.53237 55 VAL G O 1
ATOM 12745 N N . VAL G 1 77 ? -1.03079 97.13259 17.58501 1.000 20.31419 56 VAL G N 1
ATOM 12746 C CA . VAL G 1 77 ? 0.19465 96.37215 17.83731 1.000 21.65604 56 VAL G CA 1
ATOM 12747 C C . VAL G 1 77 ? 1.01000 96.23376 16.55415 1.000 20.95306 56 VAL G C 1
ATOM 12748 O O . VAL G 1 77 ? 2.23038 96.44311 16.54126 1.000 18.91862 56 VAL G O 1
ATOM 12752 N N . THR G 1 78 ? 0.34009 95.89602 15.45300 1.000 19.63190 57 THR G N 1
ATOM 12753 C CA . THR G 1 78 ? 1.03530 95.73020 14.18322 1.000 19.74783 57 THR G CA 1
ATOM 12754 C C . THR G 1 78 ? 1.67548 97.03970 13.72115 1.000 19.32052 57 THR G C 1
ATOM 12755 O O . THR G 1 78 ? 2.80765 97.03605 13.22124 1.000 19.17357 57 THR G O 1
ATOM 12759 N N . VAL G 1 79 ? 0.96969 98.17095 13.88331 1.000 18.47898 58 VAL G N 1
ATOM 12760 C CA . VAL G 1 79 ? 1.54359 99.46841 13.51762 1.000 18.21236 58 VAL G CA 1
ATOM 12761 C C . VAL G 1 79 ? 2.80479 99.72437 14.32807 1.000 18.77779 58 VAL G C 1
ATOM 12762 O O . VAL G 1 79 ? 3.85298 100.10505 13.78833 1.000 18.22355 58 VAL G O 1
ATOM 12766 N N . ILE G 1 80 ? 2.72239 99.47060 15.63642 1.000 17.73030 59 ILE G N 1
ATOM 12767 C CA . ILE G 1 80 ? 3.84777 99.67922 16.53899 1.000 16.62066 59 ILE G CA 1
ATOM 12768 C C . ILE G 1 80 ? 5.03141 98.82016 16.11884 1.000 20.73791 59 ILE G C 1
ATOM 12769 O O . ILE G 1 80 ? 6.17197 99.29264 16.03734 1.000 19.37345 59 ILE G O 1
ATOM 12774 N N . GLU G 1 81 ? 4.77429 97.54195 15.84143 1.000 19.79880 60 GLU G N 1
ATOM 12775 C CA . GLU G 1 81 ? 5.85106 96.62839 15.48221 1.000 19.64530 60 GLU G CA 1
ATOM 12776 C C . GLU G 1 81 ? 6.47959 97.00581 14.14052 1.000 22.50770 60 GLU G C 1
ATOM 12777 O O . GLU G 1 81 ? 7.70613 96.94814 13.98626 1.000 21.72655 60 GLU G O 1
ATOM 12783 N N . SER G 1 82 ? 5.66007 97.41438 13.16418 1.000 19.11446 61 SER G N 1
ATOM 12784 C CA . SER G 1 82 ? 6.18739 97.82435 11.86473 1.000 20.68940 61 SER G CA 1
ATOM 12785 C C . SER G 1 82 ? 7.09026 99.04836 11.96822 1.000 22.64851 61 SER G C 1
ATOM 12786 O O . SER G 1 82 ? 7.88573 99.30112 11.05710 1.000 20.41989 61 SER G O 1
ATOM 12789 N N . ARG G 1 83 ? 6.95673 99.83405 13.03098 1.000 20.22240 62 ARG G N 1
ATOM 12790 C CA . ARG G 1 83 ? 7.83058 100.96938 13.26324 1.000 21.07860 62 ARG G CA 1
ATOM 12791 C C . ARG G 1 83 ? 9.02329 100.62701 14.14118 1.000 20.79581 62 ARG G C 1
ATOM 12792 O O . ARG G 1 83 ? 9.78753 101.52792 14.49588 1.000 25.39714 62 ARG G O 1
ATOM 12800 N N . GLY G 1 84 ? 9.21546 99.35186 14.46824 1.000 18.91888 63 GLY G N 1
ATOM 12801 C CA . GLY G 1 84 ? 10.34683 98.90360 15.25682 1.000 19.00990 63 GLY G CA 1
ATOM 12802 C C . GLY G 1 84 ? 10.11284 98.75683 16.74474 1.000 19.52177 63 GLY G C 1
ATOM 12803 O O . GLY G 1 84 ? 11.07309 98.49101 17.47603 1.000 22.30688 63 GLY G O 1
ATOM 12804 N N . GLY G 1 85 ? 8.86492 98.84917 17.20838 1.000 19.28068 64 GLY G N 1
ATOM 12805 C CA . GLY G 1 85 ? 8.55356 98.77909 18.61799 1.000 17.34961 64 GLY G CA 1
ATOM 12806 C C . GLY G 1 85 ? 8.05658 97.40392 19.05674 1.000 18.80563 64 GLY G C 1
ATOM 12807 O O . GLY G 1 85 ? 7.95872 96.45336 18.28094 1.000 19.54224 64 GLY G O 1
ATOM 12808 N N . LYS G 1 86 ? 7.76586 97.31389 20.35321 1.000 17.06305 65 LYS G N 1
ATOM 12809 C CA . LYS G 1 86 ? 7.31055 96.08951 20.99955 1.000 16.36901 65 LYS G CA 1
ATOM 12810 C C . LYS G 1 86 ? 5.93708 96.33596 21.60868 1.000 16.31817 65 LYS G C 1
ATOM 12811 O O . LYS G 1 86 ? 5.74154 97.33846 22.30773 1.000 16.46518 65 LYS G O 1
ATOM 12817 N N . ALA G 1 87 ? 4.99069 95.43127 21.35910 1.000 16.26003 66 ALA G N 1
ATOM 12818 C CA . ALA G 1 87 ? 3.64364 95.63893 21.88234 1.000 15.90843 66 ALA G CA 1
ATOM 12819 C C . ALA G 1 87 ? 2.87928 94.31942 21.92414 1.000 17.84316 66 ALA G C 1
ATOM 12820 O O . ALA G 1 87 ? 3.13549 93.40842 21.12935 1.000 17.15376 66 ALA G O 1
ATOM 12822 N N . VAL G 1 88 ? 1.92055 94.23555 22.85252 1.000 17.85345 67 VAL G N 1
ATOM 12823 C CA . VAL G 1 88 ? 1.02057 93.09055 22.94418 1.000 18.23050 67 VAL G CA 1
ATOM 12824 C C . VAL G 1 88 ? -0.39070 93.61392 23.14882 1.000 19.51498 67 VAL G C 1
ATOM 12825 O O . VAL G 1 88 ? -0.59784 94.67984 23.73827 1.000 18.78450 67 VAL G O 1
ATOM 12829 N N . SER G 1 89 ? -1.36772 92.84791 22.67749 1.000 19.17216 68 SER G N 1
ATOM 12830 C CA . SER G 1 89 ? -2.75574 93.26579 22.78647 1.000 20.12205 68 SER G CA 1
ATOM 12831 C C . SER G 1 89 ? -3.37587 92.74701 24.08137 1.000 21.37530 68 SER G C 1
ATOM 12832 O O . SER G 1 89 ? -2.92913 91.75395 24.66386 1.000 23.40342 68 SER G O 1
ATOM 12835 N N . ASP G 1 90 ? -4.42263 93.44218 24.52356 1.000 17.14807 69 ASP G N 1
ATOM 12836 C CA . ASP G 1 90 ? -5.16080 93.07946 25.72242 1.000 22.73147 69 ASP G CA 1
ATOM 12837 C C . ASP G 1 90 ? -6.61136 93.51867 25.55374 1.000 24.19948 69 ASP G C 1
ATOM 12838 O O . ASP G 1 90 ? -6.87987 94.61848 25.06632 1.000 21.37218 69 ASP G O 1
ATOM 12843 N N . PHE G 1 91 ? -7.54368 92.66476 25.96383 1.000 22.56557 70 PHE G N 1
ATOM 12844 C CA . PHE G 1 91 ? -8.96136 92.92190 25.74624 1.000 24.85690 70 PHE G CA 1
ATOM 12845 C C . PHE G 1 91 ? -9.74050 92.97716 27.05584 1.000 23.80280 70 PHE G C 1
ATOM 12846 O O . PHE G 1 91 ? -10.90905 92.60171 27.11275 1.000 27.14629 70 PHE G O 1
ATOM 12854 N N . SER G 1 92 ? -9.11869 93.48003 28.11694 1.000 22.52528 71 SER G N 1
ATOM 12855 C CA . SER G 1 92 ? -9.76879 93.53426 29.41808 1.000 21.16305 71 SER G CA 1
ATOM 12856 C C . SER G 1 92 ? -10.77887 94.67586 29.49374 1.000 20.11925 71 SER G C 1
ATOM 12857 O O . SER G 1 92 ? -10.55645 95.76645 28.96414 1.000 22.88989 71 SER G O 1
ATOM 12860 N N . ASP G 1 93 ? -11.90831 94.40408 30.13412 1.000 20.99338 72 ASP G N 1
ATOM 12861 C CA . ASP G 1 93 ? -12.85491 95.43838 30.53153 1.000 21.18575 72 ASP G CA 1
ATOM 12862 C C . ASP G 1 93 ? -12.31428 96.12162 31.78515 1.000 17.31924 72 ASP G C 1
ATOM 12863 O O . ASP G 1 93 ? -12.32993 95.53449 32.86928 1.000 16.75581 72 ASP G O 1
ATOM 12868 N N . VAL G 1 94 ? -11.84573 97.36523 31.65155 1.000 15.43294 73 VAL G N 1
ATOM 12869 C CA . VAL G 1 94 ? -11.17923 98.01792 32.77946 1.000 18.11824 73 VAL G CA 1
ATOM 12870 C C . VAL G 1 94 ? -12.14365 98.33490 33.91842 1.000 17.97784 73 VAL G C 1
ATOM 12871 O O . VAL G 1 94 ? -11.69623 98.60796 35.04015 1.000 14.56460 73 VAL G O 1
ATOM 12875 N N . GLY G 1 95 ? -13.45696 98.29139 33.66808 1.000 18.24067 74 GLY G N 1
ATOM 12876 C CA . GLY G 1 95 ? -14.43105 98.43779 34.73051 1.000 15.27286 74 GLY G CA 1
ATOM 12877 C C . GLY G 1 95 ? -14.65878 97.19495 35.56936 1.000 17.14072 74 GLY G C 1
ATOM 12878 O O . GLY G 1 95 ? -15.34010 97.27615 36.59731 1.000 16.95973 74 GLY G O 1
ATOM 12879 N N . ASP G 1 96 ? -14.10499 96.05195 35.16436 1.000 16.10764 75 ASP G N 1
ATOM 12880 C CA . ASP G 1 96 ? -14.32304 94.78206 35.84923 1.000 20.39162 75 ASP G CA 1
ATOM 12881 C C . ASP G 1 96 ? -13.11895 94.47985 36.73820 1.000 19.97942 75 ASP G C 1
ATOM 12882 O O . ASP G 1 96 ? -11.98228 94.43428 36.25374 1.000 16.90667 75 ASP G O 1
ATOM 12887 N N . GLU G 1 97 ? -13.37866 94.27723 38.03432 1.000 18.46898 76 GLU G N 1
ATOM 12888 C CA . GLU G 1 97 ? -12.30741 94.12097 39.01752 1.000 18.11485 76 GLU G CA 1
ATOM 12889 C C . GLU G 1 97 ? -11.43512 92.91332 38.70458 1.000 18.76769 76 GLU G C 1
ATOM 12890 O O . GLU G 1 97 ? -10.20313 93.00045 38.70534 1.000 19.23906 76 GLU G O 1
ATOM 12896 N N . GLU G 1 98 ? -12.05911 91.76878 38.44739 1.000 22.25494 77 GLU G N 1
ATOM 12897 C CA . GLU G 1 98 ? -11.29080 90.55329 38.21104 1.000 23.84796 77 GLU G CA 1
ATOM 12898 C C . GLU G 1 98 ? -10.44118 90.66170 36.94600 1.000 25.05589 77 GLU G C 1
ATOM 12899 O O . GLU G 1 98 ? -9.29953 90.18569 36.91555 1.000 26.18957 77 GLU G O 1
ATOM 12905 N N . GLN G 1 99 ? -10.97542 91.28086 35.88954 1.000 19.78906 78 GLN G N 1
ATOM 12906 C CA . GLN G 1 99 ? -10.21149 91.37380 34.65203 1.000 20.92226 78 GLN G CA 1
ATOM 12907 C C . GLN G 1 99 ? -8.99967 92.28564 34.80311 1.000 22.03116 78 GLN G C 1
ATOM 12908 O O . GLN G 1 99 ? -7.92762 91.98875 34.25959 1.000 22.20966 78 GLN G O 1
ATOM 12914 N N . VAL G 1 100 ? -9.13240 93.38613 35.54718 1.000 20.64391 79 VAL G N 1
ATOM 12915 C CA . VAL G 1 100 ? -7.98908 94.27932 35.73622 1.000 19.26422 79 VAL G CA 1
ATOM 12916 C C . VAL G 1 100 ? -6.87663 93.56419 36.49764 1.000 21.21570 79 VAL G C 1
ATOM 12917 O O . VAL G 1 100 ? -5.70739 93.58985 36.09135 1.000 19.11585 79 VAL G O 1
ATOM 12921 N N . ASP G 1 101 ? -7.22966 92.89135 37.59811 1.000 19.15450 80 ASP G N 1
ATOM 12922 C CA . ASP G 1 101 ? -6.23689 92.13422 38.35331 1.000 19.31671 80 ASP G CA 1
ATOM 12923 C C . ASP G 1 101 ? -5.57342 91.08003 37.47786 1.000 22.12603 80 ASP G C 1
ATOM 12924 O O . ASP G 1 101 ? -4.36487 90.84516 37.58666 1.000 24.51210 80 ASP G O 1
ATOM 12929 N N . LEU G 1 102 ? -6.33968 90.45028 36.58322 1.000 21.15986 81 LEU G N 1
ATOM 12930 C CA . LEU G 1 102 ? -5.75114 89.45361 35.69202 1.000 22.07610 81 LEU G CA 1
ATOM 12931 C C . LEU G 1 102 ? -4.81406 90.09670 34.67874 1.000 22.70334 81 LEU G C 1
ATOM 12932 O O . LEU G 1 102 ? -3.77898 89.51648 34.33459 1.000 27.45092 81 LEU G O 1
ATOM 12937 N N . ALA G 1 103 ? -5.17790 91.27189 34.15678 1.000 18.68154 82 ALA G N 1
ATOM 12938 C CA . ALA G 1 103 ? -4.31752 91.94642 33.19191 1.000 19.61644 82 ALA G CA 1
ATOM 12939 C C . ALA G 1 103 ? -2.99185 92.34277 33.82786 1.000 22.78481 82 ALA G C 1
ATOM 12940 O O . ALA G 1 103 ? -1.92947 92.24359 33.19686 1.000 18.36067 82 ALA G O 1
ATOM 12942 N N . VAL G 1 104 ? -3.03554 92.79755 35.07987 1.000 19.89126 83 VAL G N 1
ATOM 12943 C CA . VAL G 1 104 ? -1.80948 93.18081 35.76506 1.000 21.55690 83 VAL G CA 1
ATOM 12944 C C . VAL G 1 104 ? -0.97279 91.94967 36.09396 1.000 21.03707 83 VAL G C 1
ATOM 12945 O O . VAL G 1 104 ? 0.25711 91.97354 35.97004 1.000 20.71646 83 VAL G O 1
ATOM 12949 N N . GLU G 1 105 ? -1.61896 90.84986 36.49631 1.000 23.25266 84 GLU G N 1
ATOM 12950 C CA . GLU G 1 105 ? -0.88701 89.60050 36.70370 1.000 26.58212 84 GLU G CA 1
ATOM 12951 C C . GLU G 1 105 ? -0.22921 89.13376 35.41122 1.000 24.81567 84 GLU G C 1
ATOM 12952 O O . GLU G 1 105 ? 0.95039 88.77114 35.40364 1.000 27.55716 84 GLU G O 1
ATOM 12958 N N . ARG G 1 106 ? -0.97989 89.13745 34.30228 1.000 25.64004 85 ARG G N 1
ATOM 12959 C CA A ARG G 1 106 ? -0.39808 88.72893 33.02897 0.447 27.41542 85 ARG G CA 1
ATOM 12960 C CA B ARG G 1 106 ? -0.41310 88.74733 33.01099 0.553 26.57065 85 ARG G CA 1
ATOM 12961 C C . ARG G 1 106 ? 0.79971 89.59908 32.66738 1.000 24.01250 85 ARG G C 1
ATOM 12962 O O . ARG G 1 106 ? 1.80174 89.09252 32.15389 1.000 25.91680 85 ARG G O 1
ATOM 12977 N N . ALA G 1 107 ? 0.72445 90.90544 32.94225 1.000 24.57259 86 ALA G N 1
ATOM 12978 C CA . ALA G 1 107 ? 1.86716 91.77690 32.67877 1.000 22.65710 86 ALA G CA 1
ATOM 12979 C C . ALA G 1 107 ? 3.08969 91.32897 33.46717 1.000 21.38214 86 ALA G C 1
ATOM 12980 O O . ALA G 1 107 ? 4.19702 91.25390 32.92263 1.000 21.30953 86 ALA G O 1
ATOM 12982 N N . TYR G 1 108 ? 2.90947 90.99504 34.74417 1.000 23.11449 87 TYR G N 1
ATOM 12983 C CA . TYR G 1 108 ? 4.06146 90.56870 35.52687 1.000 22.95042 87 TYR G CA 1
ATOM 12984 C C . TYR G 1 108 ? 4.58572 89.21969 35.06010 1.000 21.14560 87 TYR G C 1
ATOM 12985 O O . TYR G 1 108 ? 5.79492 89.06233 34.86839 1.000 25.99884 87 TYR G O 1
ATOM 12994 N N . SER G 1 109 ? 3.70048 88.25480 34.80807 1.000 20.03093 88 SER G N 1
ATOM 12995 C CA . SER G 1 109 ? 4.18616 86.91263 34.49354 1.000 28.90581 88 SER G CA 1
ATOM 12996 C C . SER G 1 109 ? 4.70668 86.80738 33.06217 1.000 26.80669 88 SER G C 1
ATOM 12997 O O . SER G 1 109 ? 5.71202 86.13414 32.82302 1.000 25.21593 88 SER G O 1
ATOM 13000 N N . GLN G 1 110 ? 4.06590 87.47787 32.10383 1.000 26.41402 89 GLN G N 1
ATOM 13001 C CA . GLN G 1 110 ? 4.48187 87.35259 30.71177 1.000 23.95913 89 GLN G CA 1
ATOM 13002 C C . GLN G 1 110 ? 5.54680 88.35879 30.31709 1.000 25.10212 89 GLN G C 1
ATOM 13003 O O . GLN G 1 110 ? 6.38085 88.05614 29.45591 1.000 27.23333 89 GLN G O 1
ATOM 13009 N N . LEU G 1 111 ? 5.54661 89.54796 30.91592 1.000 26.85817 90 LEU G N 1
ATOM 13010 C CA . LEU G 1 111 ? 6.45521 90.60057 30.49065 1.000 23.66891 90 LEU G CA 1
ATOM 13011 C C . LEU G 1 111 ? 7.42369 91.03739 31.57815 1.000 22.68612 90 LEU G C 1
ATOM 13012 O O . LEU G 1 111 ? 8.28815 91.87639 31.30517 1.000 22.87753 90 LEU G O 1
ATOM 13017 N N . GLY G 1 112 ? 7.34410 90.45583 32.77693 1.000 22.74241 91 GLY G N 1
ATOM 13018 C CA . GLY G 1 112 ? 8.29939 90.73352 33.83277 1.000 20.59377 91 GLY G CA 1
ATOM 13019 C C . GLY G 1 112 ? 7.84853 91.71879 34.89119 1.000 21.53396 91 GLY G C 1
ATOM 13020 O O . GLY G 1 112 ? 8.16611 91.54340 36.07021 1.000 23.79847 91 GLY G O 1
ATOM 13021 N N . ARG G 1 113 ? 7.11982 92.75689 34.49664 1.000 20.56132 92 ARG G N 1
ATOM 13022 C CA . ARG G 1 113 ? 6.73544 93.82683 35.40752 1.000 19.69065 92 ARG G CA 1
ATOM 13023 C C . ARG G 1 113 ? 5.73915 94.71744 34.68321 1.000 21.35583 92 ARG G C 1
ATOM 13024 O O . ARG G 1 113 ? 5.60435 94.64647 33.45838 1.000 21.00022 92 ARG G O 1
ATOM 13032 N N . LEU G 1 114 ? 5.03326 95.54755 35.45191 1.000 18.87339 93 LEU G N 1
ATOM 13033 C CA . LEU G 1 114 ? 4.20472 96.61905 34.89986 1.000 17.44444 93 LEU G CA 1
ATOM 13034 C C . LEU G 1 114 ? 4.68519 97.93574 35.50130 1.000 16.62155 93 LEU G C 1
ATOM 13035 O O . LEU G 1 114 ? 4.39464 98.24053 36.66198 1.000 17.82509 93 LEU G O 1
ATOM 13040 N N . ASP G 1 115 ? 5.40674 98.71977 34.70645 1.000 12.79791 94 ASP G N 1
ATOM 13041 C CA . ASP G 1 115 ? 6.03365 99.93910 35.20099 1.000 14.91662 94 ASP G CA 1
ATOM 13042 C C . ASP G 1 115 ? 5.14450 101.16274 35.05569 1.000 15.99902 94 ASP G C 1
ATOM 13043 O O . ASP G 1 115 ? 5.23443 102.09187 35.87026 1.000 13.06708 94 ASP G O 1
ATOM 13048 N N . ILE G 1 116 ? 4.31514 101.19091 34.01456 1.000 15.04707 95 ILE G N 1
ATOM 13049 C CA . ILE G 1 116 ? 3.59951 102.38844 33.59738 1.000 14.63246 95 ILE G CA 1
ATOM 13050 C C . ILE G 1 116 ? 2.15736 102.00513 33.31001 1.000 14.76097 95 ILE G C 1
ATOM 13051 O O . ILE G 1 116 ? 1.89895 100.99666 32.64247 1.000 15.05845 95 ILE G O 1
ATOM 13056 N N . VAL G 1 117 ? 1.22189 102.80430 33.81487 1.000 13.51840 96 VAL G N 1
ATOM 13057 C CA . VAL G 1 117 ? -0.19136 102.69059 33.47407 1.000 14.18697 96 VAL G CA 1
ATOM 13058 C C . VAL G 1 117 ? -0.67783 104.05348 32.99556 1.000 14.45037 96 VAL G C 1
ATOM 13059 O O . VAL G 1 117 ? -0.59975 105.04019 33.74058 1.000 13.14634 96 VAL G O 1
ATOM 13063 N N . VAL G 1 118 ? -1.16367 104.11070 31.75874 1.000 11.44225 97 VAL G N 1
ATOM 13064 C CA . VAL G 1 118 ? -1.80516 105.29930 31.20636 1.000 12.33366 97 VAL G CA 1
ATOM 13065 C C . VAL G 1 118 ? -3.28810 104.98752 31.11186 1.000 13.90104 97 VAL G C 1
ATOM 13066 O O . VAL G 1 118 ? -3.70926 104.18598 30.26627 1.000 13.93022 97 VAL G O 1
ATOM 13070 N N . ASN G 1 119 ? -4.07079 105.57209 32.01408 1.000 12.25447 98 ASN G N 1
ATOM 13071 C CA . ASN G 1 119 ? -5.51620 105.36982 32.04775 1.000 11.51966 98 ASN G CA 1
ATOM 13072 C C . ASN G 1 119 ? -6.16138 106.34373 31.07479 1.000 14.29131 98 ASN G C 1
ATOM 13073 O O . ASN G 1 119 ? -6.33204 107.52930 31.37991 1.000 13.79784 98 ASN G O 1
ATOM 13078 N N . ASN G 1 120 ? -6.53607 105.83771 29.89973 1.000 13.92797 99 ASN G N 1
ATOM 13079 C CA . ASN G 1 120 ? -7.13592 106.64569 28.84958 1.000 14.37629 99 ASN G CA 1
ATOM 13080 C C . ASN G 1 120 ? -8.50496 106.13894 28.42388 1.000 14.66663 99 ASN G C 1
ATOM 13081 O O . ASN G 1 120 ? -9.26120 106.89950 27.80786 1.000 15.86807 99 ASN G O 1
ATOM 13086 N N . ALA G 1 121 ? -8.84403 104.89022 28.74441 1.000 14.18004 100 ALA G N 1
ATOM 13087 C CA . ALA G 1 121 ? -10.13394 104.31769 28.37920 1.000 16.21273 100 ALA G CA 1
ATOM 13088 C C . ALA G 1 121 ? -11.27773 105.20287 28.85099 1.000 21.68306 100 ALA G C 1
ATOM 13089 O O . ALA G 1 121 ? -11.23197 105.79198 29.93867 1.000 20.39165 100 ALA G O 1
ATOM 13091 N N . GLY G 1 122 ? -12.29591 105.31228 28.01017 1.000 17.64739 101 GLY G N 1
ATOM 13092 C CA . GLY G 1 122 ? -13.44866 106.11275 28.36218 1.000 22.26977 101 GLY G CA 1
ATOM 13093 C C . GLY G 1 122 ? -14.52122 105.96204 27.31564 1.000 23.77380 101 GLY G C 1
ATOM 13094 O O . GLY G 1 122 ? -14.28867 105.42901 26.22946 1.000 29.12493 101 GLY G O 1
ATOM 13095 N N . ILE G 1 123 ? -15.72287 106.39699 27.68264 1.000 26.06871 102 ILE G N 1
ATOM 13096 C CA . ILE G 1 123 ? -16.83609 106.50493 26.75343 1.000 28.76208 102 ILE G CA 1
ATOM 13097 C C . ILE G 1 123 ? -17.58972 107.79390 27.05735 1.000 27.92592 102 ILE G C 1
ATOM 13098 O O . ILE G 1 123 ? -17.39773 108.42801 28.09750 1.000 26.02727 102 ILE G O 1
ATOM 13103 N N . VAL G 1 124 ? -18.45579 108.18164 26.12962 1.000 24.99451 103 VAL G N 1
ATOM 13104 C CA . VAL G 1 124 ? -19.31065 109.34227 26.31678 1.000 23.17227 103 VAL G CA 1
ATOM 13105 C C . VAL G 1 124 ? -20.75097 108.90268 26.11618 1.000 24.79510 103 VAL G C 1
ATOM 13106 O O . VAL G 1 124 ? -21.04216 108.01199 25.30930 1.000 24.39376 103 VAL G O 1
ATOM 13110 N N . ARG G 1 125 ? -21.63862 109.49041 26.90214 1.000 23.16046 104 ARG G N 1
ATOM 13111 C CA . ARG G 1 125 ? -23.06537 109.33304 26.76884 1.000 20.76066 104 ARG G CA 1
ATOM 13112 C C . ARG G 1 125 ? -23.62249 110.73463 27.00682 1.000 19.56735 104 ARG G C 1
ATOM 13113 O O . ARG G 1 125 ? -24.14134 111.03792 28.08515 1.000 19.71199 104 ARG G O 1
ATOM 13121 N N . ASP G 1 126 ? -23.45478 111.60264 26.00523 1.000 16.66080 105 ASP G N 1
ATOM 13122 C CA . ASP G 1 126 ? -23.80811 113.01450 26.13656 1.000 19.85579 105 ASP G CA 1
ATOM 13123 C C . ASP G 1 126 ? -25.30982 113.22647 26.00091 1.000 17.10973 105 ASP G C 1
ATOM 13124 O O . ASP G 1 126 ? -25.91307 112.79889 25.01345 1.000 17.96295 105 ASP G O 1
ATOM 13129 N N . LYS G 1 127 ? -25.88862 113.94436 26.96311 1.000 17.15350 106 LYS G N 1
ATOM 13130 C CA . LYS G 1 127 ? -27.28443 114.37815 26.98286 1.000 18.62821 106 LYS G CA 1
ATOM 13131 C C . LYS G 1 127 ? -27.43715 115.38798 28.11533 1.000 16.50927 106 LYS G C 1
ATOM 13132 O O . LYS G 1 127 ? -26.74050 115.29417 29.13177 1.000 12.45553 106 LYS G O 1
ATOM 13138 N N . ALA G 1 128 ? -28.35202 116.34270 27.94217 1.000 13.61491 107 ALA G N 1
ATOM 13139 C CA . ALA G 1 128 ? -28.74780 117.16610 29.07749 1.000 14.43926 107 ALA G CA 1
ATOM 13140 C C . ALA G 1 128 ? -29.29555 116.26224 30.17843 1.000 14.97401 107 ALA G C 1
ATOM 13141 O O . ALA G 1 128 ? -29.89983 115.21759 29.90503 1.000 14.86249 107 ALA G O 1
ATOM 13143 N N . ILE G 1 129 ? -29.09496 116.67466 31.43496 1.000 12.10290 108 ILE G N 1
ATOM 13144 C CA . ILE G 1 129 ? -29.34744 115.75260 32.54092 1.000 14.20105 108 ILE G CA 1
ATOM 13145 C C . ILE G 1 129 ? -30.80181 115.28436 32.56450 1.000 15.44175 108 ILE G C 1
ATOM 13146 O O . ILE G 1 129 ? -31.07810 114.13002 32.91362 1.000 15.85268 108 ILE G O 1
ATOM 13151 N N . TRP G 1 130 ? -31.74721 116.13306 32.15541 1.000 13.04967 109 TRP G N 1
ATOM 13152 C CA . TRP G 1 130 ? -33.14452 115.71601 32.19152 1.000 13.47130 109 TRP G CA 1
ATOM 13153 C C . TRP G 1 130 ? -33.46004 114.63534 31.16365 1.000 15.97555 109 TRP G C 1
ATOM 13154 O O . TRP G 1 130 ? -34.50785 113.98690 31.27335 1.000 17.70623 109 TRP G O 1
ATOM 13165 N N . ASN G 1 131 ? -32.58695 114.41888 30.18003 1.000 14.62783 110 ASN G N 1
ATOM 13166 C CA . ASN G 1 131 ? -32.75899 113.35516 29.19896 1.000 16.03120 110 ASN G CA 1
ATOM 13167 C C . ASN G 1 131 ? -31.85732 112.15818 29.46068 1.000 19.11349 110 ASN G C 1
ATOM 13168 O O . ASN G 1 131 ? -31.89162 111.19333 28.69158 1.000 18.60378 110 ASN G O 1
ATOM 13173 N N . MET G 1 132 ? -31.06155 112.19120 30.52289 1.000 15.04795 111 MET G N 1
ATOM 13174 C CA . MET G 1 132 ? -30.03354 111.18811 30.74873 1.000 15.18799 111 MET G CA 1
ATOM 13175 C C . MET G 1 132 ? -30.56119 110.07119 31.64792 1.000 17.28024 111 MET G C 1
ATOM 13176 O O . MET G 1 132 ? -31.18986 110.33742 32.67836 1.000 15.01584 111 MET G O 1
ATOM 13181 N N . THR G 1 133 ? -30.29545 108.82420 31.25814 1.000 16.47158 112 THR G N 1
ATOM 13182 C CA . THR G 1 133 ? -30.65281 107.69033 32.09309 1.000 19.39553 112 THR G CA 1
ATOM 13183 C C . THR G 1 133 ? -29.56809 107.46322 33.13754 1.000 17.50160 112 THR G C 1
ATOM 13184 O O . THR G 1 133 ? -28.41560 107.87391 32.96991 1.000 16.10684 112 THR G O 1
ATOM 13188 N N . VAL G 1 134 ? -29.94444 106.78338 34.22333 1.000 16.52492 113 VAL G N 1
ATOM 13189 C CA . VAL G 1 134 ? -28.94679 106.45677 35.23475 1.000 20.16482 113 VAL G CA 1
ATOM 13190 C C . VAL G 1 134 ? -27.88586 105.54161 34.65019 1.000 20.42206 113 VAL G C 1
ATOM 13191 O O . VAL G 1 134 ? -26.71466 105.61965 35.04053 1.000 19.98487 113 VAL G O 1
ATOM 13195 N N . ASP G 1 135 ? -28.26063 104.67503 33.70259 1.000 16.99852 114 ASP G N 1
ATOM 13196 C CA A ASP G 1 135 ? -27.25431 103.83758 33.06610 0.619 19.36744 114 ASP G CA 1
ATOM 13197 C CA B ASP G 1 135 ? -27.26863 103.83484 33.02962 0.381 19.32966 114 ASP G CA 1
ATOM 13198 C C . ASP G 1 135 ? -26.25041 104.68568 32.28738 1.000 21.19745 114 ASP G C 1
ATOM 13199 O O . ASP G 1 135 ? -25.04360 104.42879 32.35092 1.000 18.25723 114 ASP G O 1
ATOM 13208 N N . ASP G 1 136 ? -26.72695 105.71012 31.56166 1.000 21.99867 115 ASP G N 1
ATOM 13209 C CA . ASP G 1 136 ? -25.80646 106.62386 30.88517 1.000 20.53646 115 ASP G CA 1
ATOM 13210 C C . ASP G 1 136 ? -24.83425 107.23904 31.87795 1.000 18.70095 115 ASP G C 1
ATOM 13211 O O . ASP G 1 136 ? -23.64493 107.38770 31.58293 1.000 20.87047 115 ASP G O 1
ATOM 13216 N N . PHE G 1 137 ? -25.32820 107.60254 33.06408 1.000 16.12285 116 PHE G N 1
ATOM 13217 C CA . PHE G 1 137 ? -24.46647 108.17938 34.08883 1.000 16.38755 116 PHE G CA 1
ATOM 13218 C C . PHE G 1 137 ? -23.54445 107.12417 34.68646 1.000 16.44889 116 PHE G C 1
ATOM 13219 O O . PHE G 1 137 ? -22.32807 107.32692 34.76297 1.000 16.66456 116 PHE G O 1
ATOM 13227 N N . ASP G 1 138 ? -24.11218 105.99167 35.11977 1.000 17.35820 117 ASP G N 1
ATOM 13228 C CA . ASP G 1 138 ? -23.32863 104.95199 35.78139 1.000 15.73116 117 ASP G CA 1
ATOM 13229 C C . ASP G 1 138 ? -22.20605 104.44933 34.88133 1.000 18.67389 117 ASP G C 1
ATOM 13230 O O . ASP G 1 138 ? -21.06467 104.27891 35.32991 1.000 18.26457 117 ASP G O 1
ATOM 13235 N N . LEU G 1 139 ? -22.51675 104.21013 33.60459 1.000 17.82782 118 LEU G N 1
ATOM 13236 C CA . LEU G 1 139 ? -21.55845 103.59765 32.69219 1.000 18.20421 118 LEU G CA 1
ATOM 13237 C C . LEU G 1 139 ? -20.34866 104.50083 32.46825 1.000 21.73224 118 LEU G C 1
ATOM 13238 O O . LEU G 1 139 ? -19.20173 104.03011 32.43547 1.000 15.51065 118 LEU G O 1
ATOM 13243 N N . VAL G 1 140 ? -20.58765 105.80596 32.32312 1.000 18.05349 119 VAL G N 1
ATOM 13244 C CA . VAL G 1 140 ? -19.49200 106.74815 32.12968 1.000 16.91787 119 VAL G CA 1
ATOM 13245 C C . VAL G 1 140 ? -18.61357 106.81682 33.37391 1.000 16.68211 119 VAL G C 1
ATOM 13246 O O . VAL G 1 140 ? -17.38079 106.84212 33.27102 1.000 16.66991 119 VAL G O 1
ATOM 13250 N N . MET G 1 141 ? -19.22893 106.85807 34.56668 1.000 14.59890 120 MET G N 1
ATOM 13251 C CA . MET G 1 141 ? -18.45554 106.85844 35.80936 1.000 14.73299 120 MET G CA 1
ATOM 13252 C C . MET G 1 141 ? -17.65841 105.57112 35.97613 1.000 17.01323 120 MET G C 1
ATOM 13253 O O . MET G 1 141 ? -16.56252 105.58722 36.54881 1.000 18.87949 120 MET G O 1
ATOM 13258 N N . ARG G 1 142 ? -18.19439 104.44890 35.49815 1.000 13.95837 121 ARG G N 1
ATOM 13259 C CA . ARG G 1 142 ? -17.52950 103.16684 35.68788 1.000 13.11875 121 ARG G CA 1
ATOM 13260 C C . ARG G 1 142 ? -16.24681 103.08475 34.87078 1.000 13.33744 121 ARG G C 1
ATOM 13261 O O . ARG G 1 142 ? -15.17544 102.78688 35.41149 1.000 13.84955 121 ARG G O 1
ATOM 13269 N N . VAL G 1 143 ? -16.32672 103.37573 33.57110 1.000 13.29027 122 VAL G N 1
ATOM 13270 C CA . VAL G 1 143 ? -15.15931 103.22435 32.70974 1.000 13.50844 122 VAL G CA 1
ATOM 13271 C C . VAL G 1 143 ? -14.07512 104.22411 33.09159 1.000 14.92653 122 VAL G C 1
ATOM 13272 O O . VAL G 1 143 ? -12.89955 103.86451 33.22063 1.000 13.59839 122 VAL G O 1
ATOM 13276 N N . HIS G 1 144 ? -14.45350 105.48962 33.29598 1.000 16.01930 123 HIS G N 1
ATOM 13277 C CA . HIS G 1 144 ? -13.46436 106.52836 33.57402 1.000 13.52608 123 HIS G CA 1
ATOM 13278 C C . HIS G 1 144 ? -12.90439 106.40240 34.98788 1.000 14.29053 123 HIS G C 1
ATOM 13279 O O . HIS G 1 144 ? -11.69003 106.26695 35.17642 1.000 13.45992 123 HIS G O 1
ATOM 13286 N N . VAL G 1 145 ? -13.77033 106.44067 35.99816 1.000 13.01068 124 VAL G N 1
ATOM 13287 C CA . VAL G 1 145 ? -13.29632 106.54848 37.37668 1.000 12.52386 124 VAL G CA 1
ATOM 13288 C C . VAL G 1 145 ? -12.99323 105.18153 37.97254 1.000 12.54991 124 VAL G C 1
ATOM 13289 O O . VAL G 1 145 ? -11.88435 104.94379 38.45505 1.000 13.03551 124 VAL G O 1
ATOM 13293 N N . ARG G 1 146 ? -13.95580 104.25360 37.94513 1.000 14.08553 125 ARG G N 1
ATOM 13294 C CA . ARG G 1 146 ? -13.70400 102.92792 38.50781 1.000 13.35986 125 ARG G CA 1
ATOM 13295 C C . ARG G 1 146 ? -12.56119 102.23315 37.78107 1.000 14.15301 125 ARG G C 1
ATOM 13296 O O . ARG G 1 146 ? -11.72565 101.57294 38.41157 1.000 13.82104 125 ARG G O 1
ATOM 13304 N N . GLY G 1 147 ? -12.50316 102.37897 36.45407 1.000 14.38840 126 GLY G N 1
ATOM 13305 C CA . GLY G 1 147 ? -11.42241 101.76613 35.69848 1.000 12.44584 126 GLY G CA 1
ATOM 13306 C C . GLY G 1 147 ? -10.05953 102.28591 36.11406 1.000 15.61098 126 GLY G C 1
ATOM 13307 O O . GLY G 1 147 ? -9.12193 101.51030 36.32451 1.000 16.57307 126 GLY G O 1
ATOM 13308 N N . SER G 1 148 ? -9.93382 103.60812 36.25339 1.000 12.68486 127 SER G N 1
ATOM 13309 C CA . SER G 1 148 ? -8.65580 104.17406 36.66322 1.000 13.85506 127 SER G CA 1
ATOM 13310 C C . SER G 1 148 ? -8.32381 103.81360 38.10323 1.000 15.16793 127 SER G C 1
ATOM 13311 O O . SER G 1 148 ? -7.14856 103.61687 38.43518 1.000 14.69195 127 SER G O 1
ATOM 13314 N N . TRP G 1 149 ? -9.33615 103.71289 38.96521 1.000 12.48750 128 TRP G N 1
ATOM 13315 C CA . TRP G 1 149 ? -9.08105 103.31190 40.34069 1.000 11.67285 128 TRP G CA 1
ATOM 13316 C C . TRP G 1 149 ? -8.63461 101.85641 40.40591 1.000 13.24313 128 TRP G C 1
ATOM 13317 O O . TRP G 1 149 ? -7.73068 101.51151 41.17667 1.000 12.20526 128 TRP G O 1
ATOM 13328 N N . LEU G 1 150 ? -9.24872 100.99333 39.59190 1.000 11.92327 129 LEU G N 1
ATOM 13329 C CA . LEU G 1 150 ? -8.92954 99.56881 39.62622 1.000 14.09616 129 LEU G CA 1
ATOM 13330 C C . LEU G 1 150 ? -7.49863 99.30164 39.15941 1.000 12.97110 129 LEU G C 1
ATOM 13331 O O . LEU G 1 150 ? -6.76356 98.54629 39.80568 1.000 11.96521 129 LEU G O 1
ATOM 13336 N N . THR G 1 151 ? -7.08830 99.88674 38.02465 1.000 10.62970 130 THR G N 1
ATOM 13337 C CA . THR G 1 151 ? -5.71764 99.67019 37.56785 1.000 11.50398 130 THR G CA 1
ATOM 13338 C C . THR G 1 151 ? -4.72240 100.26227 38.55274 1.000 13.54058 130 THR G C 1
ATOM 13339 O O . THR G 1 151 ? -3.67361 99.66192 38.82238 1.000 12.23144 130 THR G O 1
ATOM 13343 N N . SER G 1 152 ? -5.03843 101.44067 39.10616 1.000 11.69591 131 SER G N 1
ATOM 13344 C CA . SER G 1 152 ? -4.14215 102.06695 40.06940 1.000 10.22704 131 SER G CA 1
ATOM 13345 C C . SER G 1 152 ? -3.98402 101.19677 41.30685 1.000 13.47293 131 SER G C 1
ATOM 13346 O O . SER G 1 152 ? -2.86404 100.98077 41.78457 1.000 14.89602 131 SER G O 1
ATOM 13349 N N . ARG G 1 153 ? -5.09333 100.66924 41.83136 1.000 10.99941 132 ARG G N 1
ATOM 13350 C CA . ARG G 1 153 ? -4.99316 99.79559 42.99384 1.000 13.27597 132 ARG G CA 1
ATOM 13351 C C . ARG G 1 153 ? -4.17385 98.54950 42.67955 1.000 15.21400 132 ARG G C 1
ATOM 13352 O O . ARG G 1 153 ? -3.36605 98.10286 43.50772 1.000 17.73216 132 ARG G O 1
ATOM 13360 N N . ALA G 1 154 ? -4.35725 97.97841 41.48655 1.000 12.50778 133 ALA G N 1
ATOM 13361 C CA . ALA G 1 154 ? -3.66861 96.73363 41.15394 1.000 13.73227 133 ALA G CA 1
ATOM 13362 C C . ALA G 1 154 ? -2.15329 96.92781 41.12475 1.000 17.60402 133 ALA G C 1
ATOM 13363 O O . ALA G 1 154 ? -1.40901 96.13843 41.72632 1.000 15.24554 133 ALA G O 1
A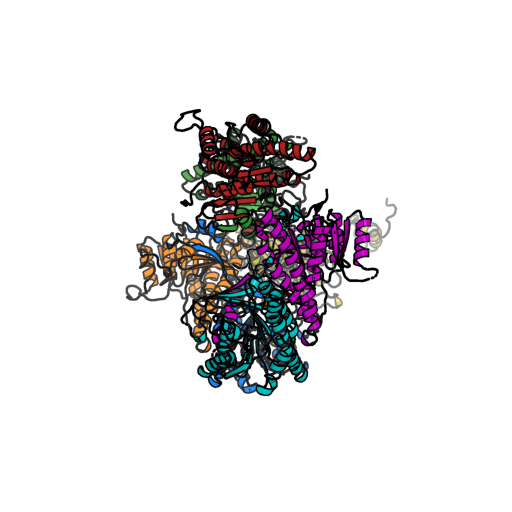TOM 13365 N N . VAL G 1 155 ? -1.67498 97.98590 40.44578 1.000 13.23393 134 VAL G N 1
ATOM 13366 C CA . VAL G 1 155 ? -0.22950 98.21619 40.39456 1.000 16.19513 134 VAL G CA 1
ATOM 13367 C C . VAL G 1 155 ? 0.27943 98.73161 41.73132 1.000 16.74047 134 VAL G C 1
ATOM 13368 O O . VAL G 1 155 ? 1.41068 98.41667 42.12591 1.000 16.36658 134 VAL G O 1
ATOM 13372 N N . ALA G 1 156 ? -0.52974 99.51853 42.45353 1.000 12.81496 135 ALA G N 1
ATOM 13373 C CA . ALA G 1 156 ? -0.11005 99.95829 43.78323 1.000 15.76718 135 ALA G CA 1
ATOM 13374 C C . ALA G 1 156 ? 0.21294 98.76145 44.67295 1.000 17.80360 135 ALA G C 1
ATOM 13375 O O . ALA G 1 156 ? 1.22318 98.76504 45.38633 1.000 16.38940 135 ALA G O 1
ATOM 13377 N N . ARG G 1 157 ? -0.62982 97.72157 44.63047 1.000 16.06785 136 ARG G N 1
ATOM 13378 C CA . ARG G 1 157 ? -0.36650 96.51410 45.40745 1.000 16.99337 136 ARG G CA 1
ATOM 13379 C C . ARG G 1 157 ? 0.93536 95.84776 44.97299 1.000 18.22534 136 ARG G C 1
ATOM 13380 O O . ARG G 1 157 ? 1.74243 95.44709 45.81795 1.000 19.65861 136 ARG G O 1
ATOM 13388 N N . LYS G 1 158 ? 1.16752 95.72810 43.66277 1.000 17.13066 137 LYS G N 1
ATOM 13389 C CA . LYS G 1 158 ? 2.39515 95.08804 43.20376 1.000 18.37591 137 LYS G CA 1
ATOM 13390 C C . LYS G 1 158 ? 3.60857 95.90302 43.61257 1.000 17.49156 137 LYS G C 1
ATOM 13391 O O . LYS G 1 158 ? 4.56075 95.37223 44.19641 1.000 17.18178 137 LYS G O 1
ATOM 13397 N N . TRP G 1 159 ? 3.56721 97.21136 43.34295 1.000 21.05180 138 TRP G N 1
ATOM 13398 C CA . TRP G 1 159 ? 4.70838 98.07936 43.61299 1.000 18.83599 138 TRP G CA 1
ATOM 13399 C C . TRP G 1 159 ? 5.02915 98.13394 45.09751 1.000 20.28510 138 TRP G C 1
ATOM 13400 O O . TRP G 1 159 ? 6.19960 98.06359 45.49103 1.000 20.96366 138 TRP G O 1
ATOM 13411 N N . ARG G 1 160 ? 4.00109 98.23245 45.93480 1.000 17.47926 139 ARG G N 1
ATOM 13412 C CA . ARG G 1 160 ? 4.21745 98.28888 47.37132 1.000 17.84365 139 ARG G CA 1
ATOM 13413 C C . ARG G 1 160 ? 4.77365 96.97716 47.90240 1.000 20.20369 139 ARG G C 1
ATOM 13414 O O . ARG G 1 160 ? 5.63880 96.97506 48.78468 1.000 18.56817 139 ARG G O 1
ATOM 13422 N N . ALA G 1 161 ? 4.29658 95.84937 47.37710 1.000 22.06350 140 ALA G N 1
ATOM 13423 C CA . ALA G 1 161 ? 4.85379 94.56999 47.79554 1.000 21.85746 140 ALA G CA 1
ATOM 13424 C C . ALA G 1 161 ? 6.33417 94.49817 47.46034 1.000 24.46300 140 ALA G C 1
ATOM 13425 O O . ALA G 1 161 ? 7.14501 94.06500 48.28907 1.000 23.25554 140 ALA G O 1
ATOM 13427 N N . GLU G 1 162 ? 6.70625 94.95567 46.25694 1.000 22.98998 141 GLU G N 1
ATOM 13428 C CA . GLU G 1 162 ? 8.10830 94.95502 45.84333 1.000 22.30650 141 GLU G CA 1
ATOM 13429 C C . GLU G 1 162 ? 8.94285 95.89784 46.70012 1.000 22.98771 141 GLU G C 1
ATOM 13430 O O . GLU G 1 162 ? 10.09216 95.58926 47.03847 1.000 25.98497 141 GLU G O 1
ATOM 13436 N N . SER G 1 163 ? 8.37598 97.04265 47.07749 1.000 22.07133 142 SER G N 1
ATOM 13437 C CA . SER G 1 163 ? 9.12269 97.99914 47.88460 1.000 23.08438 142 SER G CA 1
ATOM 13438 C C . SER G 1 163 ? 9.36348 97.47689 49.29735 1.000 26.40541 142 SER G C 1
ATOM 13439 O O . SER G 1 163 ? 10.46495 97.62642 49.84058 1.000 28.25559 142 SER G O 1
ATOM 13442 N N . LYS G 1 164 ? 8.35968 96.83691 49.89914 1.000 25.17581 143 LYS G N 1
ATOM 13443 C CA . LYS G 1 164 ? 8.53643 96.30472 51.24680 1.000 25.60666 143 LYS G CA 1
ATOM 13444 C C . LYS G 1 164 ? 9.55654 95.17317 51.27023 1.000 28.35638 143 LYS G C 1
ATOM 13445 O O . LYS G 1 164 ? 10.37376 95.09426 52.19239 1.000 31.48630 143 LYS G O 1
ATOM 13447 N N . GLU G 1 165 ? 9.55405 94.30956 50.24948 1.000 26.02763 144 GLU G N 1
ATOM 13448 C CA . GLU G 1 165 ? 10.50289 93.19804 50.22903 1.000 30.96618 144 GLU G CA 1
ATOM 13449 C C . GLU G 1 165 ? 11.93233 93.69691 50.06277 1.000 33.63950 144 GLU G C 1
ATOM 13450 O O . GLU G 1 165 ? 12.84483 93.21192 50.74232 1.000 32.71881 144 GLU G O 1
ATOM 13452 N N . SER G 1 166 ? 12.14930 94.66160 49.16085 1.000 31.98169 145 SER G N 1
ATOM 13453 C CA . SER G 1 166 ? 13.49278 95.17215 48.90916 1.000 27.23143 145 SER G CA 1
ATOM 13454 C C . SER G 1 166 ? 13.91476 96.22456 49.91958 1.000 27.20419 145 SER G C 1
ATOM 13455 O O . SER G 1 166 ? 15.10488 96.53597 50.00563 1.000 25.92470 145 SER G O 1
ATOM 13458 N N . GLY G 1 167 ? 12.96756 96.80446 50.65361 1.000 28.41281 146 GLY G N 1
ATOM 13459 C CA . GLY G 1 167 ? 13.28246 97.88249 51.56582 1.000 26.61674 146 GLY G CA 1
ATOM 13460 C C . GLY G 1 167 ? 13.70335 99.17557 50.90983 1.000 28.65168 146 GLY G C 1
ATOM 13461 O O . GLY G 1 167 ? 14.25446 100.04303 51.59338 1.000 34.39875 146 GLY G O 1
ATOM 13462 N N . ALA G 1 168 ? 13.48995 99.32359 49.60204 1.000 28.52891 147 ALA G N 1
ATOM 13463 C CA . ALA G 1 168 ? 13.86894 100.51986 48.86396 1.000 25.30471 147 ALA G CA 1
ATOM 13464 C C . ALA G 1 168 ? 12.72576 100.95952 47.95929 1.000 24.40137 147 ALA G C 1
ATOM 13465 O O . ALA G 1 168 ? 11.73482 100.24467 47.76886 1.000 18.35251 147 ALA G O 1
ATOM 13467 N N . LYS G 1 169 ? 12.87164 102.16006 47.40339 1.000 23.94031 148 LYS G N 1
ATOM 13468 C CA . LYS G 1 169 ? 11.89655 102.65481 46.44178 1.000 21.90304 148 LYS G CA 1
ATOM 13469 C C . LYS G 1 169 ? 11.96532 101.85199 45.14619 1.000 22.03134 148 LYS G C 1
ATOM 13470 O O . LYS G 1 169 ? 13.00187 101.27828 44.79293 1.000 21.60814 148 LYS G O 1
ATOM 13476 N N . VAL G 1 170 ? 10.84239 101.82784 44.43136 1.000 18.21753 149 VAL G N 1
ATOM 13477 C CA . VAL G 1 170 ? 10.70059 101.09310 43.18253 1.000 20.12414 149 VAL G CA 1
ATOM 13478 C C . VAL G 1 170 ? 10.21989 102.04035 42.08778 1.000 19.02733 149 VAL G C 1
ATOM 13479 O O . VAL G 1 170 ? 9.83606 103.18460 42.33849 1.000 16.82601 149 VAL G O 1
ATOM 13483 N N . TYR G 1 171 ? 10.19593 101.52528 40.86481 1.000 17.38386 150 TYR G N 1
ATOM 13484 C CA . TYR G 1 171 ? 9.73771 102.30817 39.73110 1.000 16.00781 150 TYR G CA 1
ATOM 13485 C C . TYR G 1 171 ? 8.22852 102.16813 39.58048 1.000 15.62163 150 TYR G C 1
ATOM 13486 O O . TYR G 1 171 ? 7.67545 101.06522 39.67215 1.000 14.10814 150 TYR G O 1
ATOM 13495 N N . GLY G 1 172 ? 7.56755 103.29615 39.35056 1.000 13.80976 151 GLY G N 1
ATOM 13496 C CA . GLY G 1 172 ? 6.13566 103.30066 39.13428 1.000 13.52274 151 GLY G CA 1
ATOM 13497 C C . GLY G 1 172 ? 5.65178 104.59239 38.51254 1.000 13.45484 151 GLY G C 1
ATOM 13498 O O . GLY G 1 172 ? 6.05916 105.68183 38.92735 1.000 14.87035 151 GLY G O 1
ATOM 13499 N N . ARG G 1 173 ? 4.79969 104.48380 37.49862 1.000 14.21581 152 ARG G N 1
ATOM 13500 C CA . ARG G 1 173 ? 4.21335 105.63894 36.83044 1.000 12.88712 152 ARG G CA 1
ATOM 13501 C C . ARG G 1 173 ? 2.74630 105.36084 36.55807 1.000 13.57887 152 ARG G C 1
ATOM 13502 O O . ARG G 1 173 ? 2.40697 104.32585 35.97366 1.000 12.80632 152 ARG G O 1
ATOM 13510 N N . ILE G 1 174 ? 1.88198 106.27052 37.00028 1.000 12.64468 153 ILE G N 1
ATOM 13511 C CA . ILE G 1 174 ? 0.48261 106.29437 36.59758 1.000 11.79724 153 ILE G CA 1
ATOM 13512 C C . ILE G 1 174 ? 0.20340 107.65718 35.97924 1.000 11.39692 153 ILE G C 1
ATOM 13513 O O . ILE G 1 174 ? 0.46517 108.69075 36.60874 1.000 12.46649 153 ILE G O 1
ATOM 13518 N N . ILE G 1 175 ? -0.31087 107.66395 34.75032 1.000 11.11476 154 ILE G N 1
ATOM 13519 C CA . ILE G 1 175 ? -0.78104 108.88990 34.10684 1.000 11.34496 154 ILE G CA 1
ATOM 13520 C C . ILE G 1 175 ? -2.26707 108.72044 33.83026 1.000 12.73585 154 ILE G C 1
ATOM 13521 O O . ILE G 1 175 ? -2.65973 107.92152 32.97059 1.000 13.96162 154 ILE G O 1
ATOM 13526 N N . ASN G 1 176 ? -3.09058 109.48972 34.53012 1.000 14.17764 155 ASN G N 1
ATOM 13527 C CA . ASN G 1 176 ? -4.52617 109.49704 34.30983 1.000 11.44474 155 ASN G CA 1
ATOM 13528 C C . ASN G 1 176 ? -4.89758 110.58481 33.30707 1.000 12.51722 155 ASN G C 1
ATOM 13529 O O . ASN G 1 176 ? -4.08109 111.43160 32.94001 1.000 13.21551 155 ASN G O 1
ATOM 13534 N N . THR G 1 177 ? -6.15473 110.56705 32.86929 1.000 12.93286 156 THR G N 1
ATOM 13535 C CA . THR G 1 177 ? -6.62280 111.45959 31.81693 1.000 12.40879 156 THR G CA 1
ATOM 13536 C C . THR G 1 177 ? -7.82900 112.24356 32.30935 1.000 13.62908 156 THR G C 1
ATOM 13537 O O . THR G 1 177 ? -8.88903 111.66062 32.56431 1.000 12.92987 156 THR G O 1
ATOM 13541 N N . THR G 1 178 ? -7.67631 113.55893 32.42247 1.000 10.24397 157 THR G N 1
ATOM 13542 C CA . THR G 1 178 ? -8.81117 114.43523 32.65904 1.000 12.92324 157 THR G CA 1
ATOM 13543 C C . THR G 1 178 ? -9.11827 115.18664 31.35730 1.000 13.26220 157 THR G C 1
ATOM 13544 O O . THR G 1 178 ? -8.58509 114.85859 30.29237 1.000 12.87087 157 THR G O 1
ATOM 13548 N N . SER G 1 179 ? -9.99085 116.18835 31.42941 1.000 11.07649 158 SER G N 1
ATOM 13549 C CA . SER G 1 179 ? -10.28212 116.96292 30.23191 1.000 14.46897 158 SER G CA 1
ATOM 13550 C C . SER G 1 179 ? -10.85834 118.31158 30.63255 1.000 14.52302 158 SER G C 1
ATOM 13551 O O . SER G 1 179 ? -11.16829 118.56042 31.80107 1.000 13.55434 158 SER G O 1
ATOM 13554 N N . GLY G 1 180 ? -10.99104 119.18262 29.62938 1.000 15.01360 159 GLY G N 1
ATOM 13555 C CA . GLY G 1 180 ? -11.55124 120.50258 29.86492 1.000 15.58546 159 GLY G CA 1
ATOM 13556 C C . GLY G 1 180 ? -12.92700 120.45348 30.49830 1.000 13.97297 159 GLY G C 1
ATOM 13557 O O . GLY G 1 180 ? -13.22758 121.22978 31.41142 1.000 15.56729 159 GLY G O 1
ATOM 13558 N N . ALA G 1 181 ? -13.78102 119.53912 30.02653 1.000 15.22658 160 ALA G N 1
ATOM 13559 C CA . ALA G 1 181 ? -15.10019 119.37755 30.62967 1.000 14.25241 160 ALA G CA 1
ATOM 13560 C C . ALA G 1 181 ? -14.99892 118.95631 32.08905 1.000 13.93884 160 ALA G C 1
ATOM 13561 O O . ALA G 1 181 ? -15.81489 119.38502 32.91453 1.000 12.31083 160 ALA G O 1
ATOM 13563 N N . GLY G 1 182 ? -13.98041 118.16288 32.43768 1.000 14.63349 161 GLY G N 1
ATOM 13564 C CA . GLY G 1 182 ? -13.79711 117.77645 33.82716 1.000 12.05204 161 GLY G CA 1
ATOM 13565 C C . GLY G 1 182 ? -13.33350 118.91342 34.71553 1.000 13.85025 161 GLY G C 1
ATOM 13566 O O . GLY G 1 182 ? -13.64967 118.93861 35.90867 1.000 13.03044 161 GLY G O 1
ATOM 13567 N N . LEU G 1 183 ? -12.59997 119.87651 34.15264 1.000 12.57515 162 LEU G N 1
ATOM 13568 C CA . LEU G 1 183 ? -12.11706 121.01687 34.92134 1.000 12.62960 162 LEU G CA 1
ATOM 13569 C C . LEU G 1 183 ? -13.07290 122.20230 34.89626 1.000 14.71228 162 LEU G C 1
ATOM 13570 O O . LEU G 1 183 ? -13.00053 123.05600 35.78602 1.000 13.19188 162 LEU G O 1
ATOM 13575 N N . HIS G 1 184 ? -13.95786 122.28893 33.89934 1.000 17.58886 163 HIS G N 1
ATOM 13576 C CA . HIS G 1 184 ? -14.78743 123.47293 33.73076 1.000 15.53699 163 HIS G CA 1
ATOM 13577 C C . HIS G 1 184 ? -16.26358 123.17878 33.49273 1.000 16.73887 163 HIS G C 1
ATOM 13578 O O . HIS G 1 184 ? -17.06414 124.11917 33.52331 1.000 16.77208 163 HIS G O 1
ATOM 13585 N N . GLY G 1 185 ? -16.65590 121.92570 33.28356 1.000 16.14459 164 GLY G N 1
ATOM 13586 C CA . GLY G 1 185 ? -18.02894 121.61681 32.94647 1.000 14.30015 164 GLY G CA 1
ATOM 13587 C C . GLY G 1 185 ? -18.33643 121.87739 31.47986 1.000 15.83214 164 GLY G C 1
ATOM 13588 O O . GLY G 1 185 ? -17.64356 122.62274 30.78658 1.000 15.82581 164 GLY G O 1
ATOM 13589 N N . HIS G 1 186 ? -19.40169 121.23032 30.99937 1.000 15.12309 165 HIS G N 1
ATOM 13590 C CA . HIS G 1 186 ? -19.84280 121.39428 29.61822 1.000 14.52093 165 HIS G CA 1
ATOM 13591 C C . HIS G 1 186 ? -21.28802 120.93418 29.49191 1.000 16.85507 165 HIS G C 1
ATOM 13592 O O . HIS G 1 186 ? -21.63812 119.85416 29.97894 1.000 16.53333 165 HIS G O 1
ATOM 13599 N N . PHE G 1 187 ? -22.12022 121.75023 28.84368 1.000 16.15479 166 PHE G N 1
ATOM 13600 C CA . PHE G 1 187 ? -23.52565 121.40334 28.65270 1.000 16.24731 166 PHE G CA 1
ATOM 13601 C C . PHE G 1 187 ? -23.64654 120.02354 28.01301 1.000 17.36443 166 PHE G C 1
ATOM 13602 O O . PHE G 1 187 ? -23.01459 119.74058 26.98988 1.000 16.38154 166 PHE G O 1
ATOM 13610 N N . GLY G 1 188 ? -24.50724 119.18966 28.59600 1.000 14.24572 167 GLY G N 1
ATOM 13611 C CA . GLY G 1 188 ? -24.75241 117.84573 28.12084 1.000 13.00223 167 GLY G CA 1
ATOM 13612 C C . GLY G 1 188 ? -23.80007 116.79364 28.64492 1.000 13.05938 167 GLY G C 1
ATOM 13613 O O . GLY G 1 188 ? -23.80708 115.66481 28.13994 1.000 13.77736 167 GLY G O 1
ATOM 13614 N N . GLN G 1 189 ? -22.99365 117.11167 29.64882 1.000 11.47050 168 GLN G N 1
ATOM 13615 C CA . GLN G 1 189 ? -21.95733 116.18986 30.07940 1.000 13.25709 168 GLN G CA 1
ATOM 13616 C C . GLN G 1 189 ? -21.85752 116.13531 31.59875 1.000 14.45376 168 GLN G C 1
ATOM 13617 O O . GLN G 1 189 ? -20.75479 116.12145 32.15341 1.000 14.59256 168 GLN G O 1
ATOM 13623 N N . THR G 1 190 ? -22.99963 116.07706 32.30031 1.000 11.87630 169 THR G N 1
ATOM 13624 C CA . THR G 1 190 ? -22.93730 115.92448 33.75131 1.000 10.52759 169 THR G CA 1
ATOM 13625 C C . THR G 1 190 ? -22.17249 114.66646 34.12892 1.000 11.53352 169 THR G C 1
ATOM 13626 O O . THR G 1 190 ? -21.42097 114.66608 35.10928 1.000 13.19610 169 THR G O 1
ATOM 13630 N N . ASN G 1 191 ? -22.32134 113.59295 33.34710 1.000 10.27197 170 ASN G N 1
ATOM 13631 C CA . ASN G 1 191 ? -21.62767 112.35202 33.67832 1.000 12.95899 170 ASN G CA 1
ATOM 13632 C C . ASN G 1 191 ? -20.14300 112.43820 33.33504 1.000 12.69216 170 ASN G C 1
ATOM 13633 O O . ASN G 1 191 ? -19.28451 112.18077 34.18941 1.000 13.16439 170 ASN G O 1
ATOM 13638 N N . TYR G 1 192 ? -19.82667 112.84598 32.10723 1.000 10.91460 171 TYR G N 1
ATOM 13639 C CA . TYR G 1 192 ? -18.43635 112.91096 31.66709 1.000 13.66320 171 TYR G CA 1
ATOM 13640 C C . TYR G 1 192 ? -17.65212 113.96030 32.45346 1.000 14.77338 171 TYR G C 1
ATOM 13641 O O . TYR G 1 192 ? -16.48087 113.74798 32.79624 1.000 13.19307 171 TYR G O 1
ATOM 13650 N N . SER G 1 193 ? -18.27855 115.10393 32.73967 1.000 16.19446 172 SER G N 1
ATOM 13651 C CA . SER G 1 193 ? -17.61268 116.13331 33.52913 1.000 13.36219 172 SER G CA 1
ATOM 13652 C C . SER G 1 193 ? -17.36069 115.66626 34.95960 1.000 14.81944 172 SER G C 1
ATOM 13653 O O . SER G 1 193 ? -16.28073 115.90590 35.51607 1.000 14.09534 172 SER G O 1
ATOM 13656 N N . ALA G 1 194 ? -18.35007 115.02107 35.58379 1.000 12.57040 173 ALA G N 1
ATOM 13657 C CA . ALA G 1 194 ? -18.13052 114.49428 36.92526 1.000 12.45366 173 ALA G CA 1
ATOM 13658 C C . ALA G 1 194 ? -17.00461 113.47199 36.92402 1.000 13.39415 173 ALA G C 1
ATOM 13659 O O . ALA G 1 194 ? -16.14496 113.48059 37.81709 1.000 11.29759 173 ALA G O 1
ATOM 13661 N N . ALA G 1 195 ? -16.98049 112.60216 35.90803 1.000 11.91640 174 ALA G N 1
ATOM 13662 C CA . ALA G 1 195 ? -15.96158 111.56204 35.83465 1.000 11.87441 174 ALA G CA 1
ATOM 13663 C C . ALA G 1 195 ? -14.56684 112.16211 35.68678 1.000 12.70181 174 ALA G C 1
ATOM 13664 O O . ALA G 1 195 ? -13.63760 111.79822 36.41923 1.000 12.98621 174 ALA G O 1
ATOM 13666 N N . LYS G 1 196 ? -14.40351 113.09510 34.74935 1.000 11.80532 175 LYS G N 1
ATOM 13667 C CA . LYS G 1 196 ? -13.08327 113.66340 34.51116 1.000 13.44027 175 LYS G CA 1
ATOM 13668 C C . LYS G 1 196 ? -12.65161 114.57937 35.64823 1.000 11.97317 175 LYS G C 1
ATOM 13669 O O . LYS G 1 196 ? -11.45050 114.77747 35.85582 1.000 12.20827 175 LYS G O 1
ATOM 13675 N N . ALA G 1 197 ? -13.60058 115.15762 36.38729 1.000 10.39802 176 ALA G N 1
ATOM 13676 C CA . ALA G 1 197 ? -13.21845 115.87662 37.59734 1.000 8.47144 176 ALA G CA 1
ATOM 13677 C C . ALA G 1 197 ? -12.76679 114.90047 38.67547 1.000 9.13392 176 ALA G C 1
ATOM 13678 O O . ALA G 1 197 ? -11.73816 115.11716 39.32467 1.000 9.56159 176 ALA G O 1
ATOM 13680 N N . ALA G 1 198 ? -13.51284 113.80534 38.85776 1.000 9.51375 177 ALA G N 1
ATOM 13681 C CA . ALA G 1 198 ? -13.14562 112.80061 39.85061 1.000 11.76209 177 ALA G CA 1
ATOM 13682 C C . ALA G 1 198 ? -11.71449 112.32545 39.64491 1.000 11.10452 177 ALA G C 1
ATOM 13683 O O . ALA G 1 198 ? -10.97932 112.09382 40.61195 1.000 11.12866 177 ALA G O 1
ATOM 13685 N N . ILE G 1 199 ? -11.28646 112.23141 38.38724 1.000 10.35056 178 ILE G N 1
ATOM 13686 C CA . ILE G 1 199 ? -9.95399 111.72961 38.08620 1.000 10.76275 178 ILE G CA 1
ATOM 13687 C C . ILE G 1 199 ? -8.87756 112.65505 38.64246 1.000 11.19027 178 ILE G C 1
ATOM 13688 O O . ILE G 1 199 ? -7.79501 112.19575 39.03239 1.000 10.31046 178 ILE G O 1
ATOM 13693 N N . VAL G 1 200 ? -9.16245 113.95721 38.73492 1.000 10.56042 179 VAL G N 1
ATOM 13694 C CA . VAL G 1 200 ? -8.19093 114.88360 39.30940 1.000 10.73421 179 VAL G CA 1
ATOM 13695 C C . VAL G 1 200 ? -7.99291 114.60458 40.79404 1.000 11.33998 179 VAL G C 1
ATOM 13696 O O . VAL G 1 200 ? -6.85984 114.52131 41.28297 1.000 10.64250 179 VAL G O 1
ATOM 13700 N N . GLY G 1 201 ? -9.08796 114.47988 41.53912 1.000 11.28852 180 GLY G N 1
ATOM 13701 C CA . GLY G 1 201 ? -8.96188 114.14766 42.94563 1.000 9.44607 180 GLY G CA 1
ATOM 13702 C C . GLY G 1 201 ? -8.33713 112.78405 43.14809 1.000 10.69717 180 GLY G C 1
ATOM 13703 O O . GLY G 1 201 ? -7.52496 112.58921 44.05556 1.000 10.35832 180 GLY G O 1
ATOM 13704 N N . LEU G 1 202 ? -8.69589 111.82468 42.29135 1.000 10.70238 181 LEU G N 1
ATOM 13705 C CA . LEU G 1 202 ? -8.06240 110.51399 42.34745 1.000 10.58942 181 LEU G CA 1
ATOM 13706 C C . LEU G 1 202 ? -6.56294 110.62611 42.12651 1.000 9.87758 181 LEU G C 1
ATOM 13707 O O . LEU G 1 202 ? -5.77547 110.02142 42.86491 1.000 9.75386 181 LEU G O 1
ATOM 13712 N N . THR G 1 203 ? -6.15103 111.44704 41.15361 1.000 10.29949 182 THR G N 1
ATOM 13713 C CA . THR G 1 203 ? -4.73053 111.61934 40.85772 1.000 8.89505 182 THR G CA 1
ATOM 13714 C C . THR G 1 203 ? -3.99414 112.26557 42.02571 1.000 10.23226 182 THR G C 1
ATOM 13715 O O . THR G 1 203 ? -2.92656 111.79458 42.43628 1.000 11.25804 182 THR G O 1
ATOM 13719 N N . GLN G 1 204 ? -4.55139 113.34967 42.57457 1.000 9.50467 183 GLN G N 1
ATOM 13720 C CA . GLN G 1 204 ? -3.91809 114.02199 43.70683 1.000 11.15410 183 GLN G CA 1
ATOM 13721 C C . GLN G 1 204 ? -3.73362 113.07426 44.88448 1.000 12.88462 183 GLN G C 1
ATOM 13722 O O . GLN G 1 204 ? -2.67993 113.07249 45.53692 1.000 12.15666 183 GLN G O 1
ATOM 13728 N N . THR G 1 205 ? -4.74235 112.24982 45.16279 1.000 11.41795 184 THR G N 1
ATOM 13729 C CA . THR G 1 205 ? -4.65943 111.34657 46.30410 1.000 12.10492 184 THR G CA 1
ATOM 13730 C C . THR G 1 205 ? -3.63947 110.23400 46.06667 1.000 12.15766 184 THR G C 1
ATOM 13731 O O . THR G 1 205 ? -2.86993 109.89056 46.97436 1.000 11.73303 184 THR G O 1
ATOM 13735 N N . LEU G 1 206 ? -3.62625 109.65049 44.86190 1.000 10.19732 185 LEU G N 1
ATOM 13736 C CA . LEU G 1 206 ? -2.67267 108.58416 44.56651 1.000 10.13339 185 LEU G CA 1
ATOM 13737 C C . LEU G 1 206 ? -1.23613 109.08434 44.66230 1.000 11.55380 185 LEU G C 1
ATOM 13738 O O . LEU G 1 206 ? -0.35227 108.37112 45.15400 1.000 12.19776 185 LEU G O 1
ATOM 13743 N N . SER G 1 207 ? -0.98620 110.31168 44.20865 1.000 10.98266 186 SER G N 1
ATOM 13744 C CA . SER G 1 207 ? 0.33269 110.91213 44.37048 1.000 11.71401 186 SER G CA 1
ATOM 13745 C C . SER G 1 207 ? 0.76727 110.88891 45.83153 1.000 14.44392 186 SER G C 1
ATOM 13746 O O . SER G 1 207 ? 1.91007 110.53366 46.15610 1.000 14.00675 186 SER G O 1
ATOM 13749 N N . LEU G 1 208 ? -0.13772 111.27189 46.73123 1.000 12.16698 187 LEU G N 1
ATOM 13750 C CA . LEU G 1 208 ? 0.19304 111.26096 48.15119 1.000 13.64101 187 LEU G CA 1
ATOM 13751 C C . LEU G 1 208 ? 0.39676 109.83773 48.66245 1.000 13.90582 187 LEU G C 1
ATOM 13752 O O . LEU G 1 208 ? 1.29570 109.58718 49.47546 1.000 13.31858 187 LEU G O 1
ATOM 13757 N N . GLU G 1 209 ? -0.41009 108.88732 48.18383 1.000 10.66130 188 GLU G N 1
ATOM 13758 C CA . GLU G 1 209 ? -0.32141 107.53132 48.71368 1.000 11.62294 188 GLU G CA 1
ATOM 13759 C C . GLU G 1 209 ? 0.90240 106.77527 48.19475 1.000 12.52088 188 GLU G C 1
ATOM 13760 O O . GLU G 1 209 ? 1.46717 105.95256 48.92066 1.000 12.57242 188 GLU G O 1
ATOM 13766 N N . LEU G 1 210 ? 1.34404 107.04069 46.97027 1.000 13.28613 189 LEU G N 1
ATOM 13767 C CA . LEU G 1 210 ? 2.43197 106.28137 46.37314 1.000 12.39574 189 LEU G CA 1
ATOM 13768 C C . LEU G 1 210 ? 3.78860 106.97611 46.50031 1.000 15.21830 189 LEU G C 1
ATOM 13769 O O . LEU G 1 210 ? 4.80294 106.41576 46.06020 1.000 14.41293 189 LEU G O 1
ATOM 13774 N N . ALA G 1 211 ? 3.83731 108.15808 47.12536 1.000 12.07573 190 ALA G N 1
ATOM 13775 C CA . ALA G 1 211 ? 5.08286 108.91909 47.19728 1.000 12.27523 190 ALA G CA 1
ATOM 13776 C C . ALA G 1 211 ? 6.19501 108.14674 47.90911 1.000 18.18430 190 ALA G C 1
ATOM 13777 O O . ALA G 1 211 ? 7.34022 108.12846 47.44018 1.000 17.42892 190 ALA G O 1
ATOM 13779 N N . SER G 1 212 ? 5.88894 107.50015 49.04127 1.000 19.59004 191 SER G N 1
ATOM 13780 C CA . SER G 1 212 ? 6.97125 106.94218 49.84998 1.000 17.95815 191 SER G CA 1
ATOM 13781 C C . SER G 1 212 ? 7.67226 105.77400 49.15563 1.000 16.30553 191 SER G C 1
ATOM 13782 O O . SER G 1 212 ? 8.85961 105.54687 49.39958 1.000 19.01180 191 SER G O 1
ATOM 13785 N N . ILE G 1 213 ? 6.98909 105.04244 48.26749 1.000 15.07330 192 ILE G N 1
ATOM 13786 C CA . ILE G 1 213 ? 7.64723 103.94207 47.56204 1.000 15.78437 192 ILE G CA 1
ATOM 13787 C C . ILE G 1 213 ? 8.26249 104.36804 46.23101 1.000 16.17118 192 ILE G C 1
ATOM 13788 O O . ILE G 1 213 ? 8.90661 103.54516 45.56847 1.000 19.40248 192 ILE G O 1
ATOM 13793 N N . GLY G 1 214 ? 8.08753 105.61720 45.81018 1.000 20.10504 193 GLY G N 1
ATOM 13794 C CA . GLY G 1 214 ? 8.79242 106.12066 44.64818 1.000 18.81038 193 GLY G CA 1
ATOM 13795 C C . GLY G 1 214 ? 7.99891 106.22216 43.35919 1.000 16.30898 193 GLY G C 1
ATOM 13796 O O . GLY G 1 214 ? 8.56390 106.64267 42.34324 1.000 15.49262 193 GLY G O 1
ATOM 13797 N N . ALA G 1 215 ? 6.72236 105.85559 43.35314 1.000 15.45796 194 ALA G N 1
ATOM 13798 C CA . ALA G 1 215 ? 5.91921 105.99458 42.14575 1.000 13.49254 194 ALA G CA 1
ATOM 13799 C C . ALA G 1 215 ? 5.30359 107.38936 42.08103 1.000 13.08103 194 ALA G C 1
ATOM 13800 O O . ALA G 1 215 ? 4.99935 108.00405 43.10851 1.000 14.33712 194 ALA G O 1
ATOM 13802 N N . THR G 1 216 ? 5.11429 107.88342 40.86120 1.000 11.67035 195 THR G N 1
ATOM 13803 C CA . THR G 1 216 ? 4.47907 109.17533 40.64178 1.000 11.42494 195 THR G CA 1
ATOM 13804 C C . THR G 1 216 ? 3.14425 108.96942 39.94576 1.000 10.95679 195 THR G C 1
ATOM 13805 O O . THR G 1 216 ? 2.96089 108.01169 39.18892 1.000 14.51970 195 THR G O 1
ATOM 13809 N N . VAL G 1 217 ? 2.21040 109.87836 40.20524 1.000 11.12380 196 VAL G N 1
ATOM 13810 C CA . VAL G 1 217 ? 0.87853 109.82683 39.61646 1.000 11.02053 196 VAL G CA 1
ATOM 13811 C C . VAL G 1 217 ? 0.52578 111.23049 39.13952 1.000 10.98574 196 VAL G C 1
ATOM 13812 O O . VAL G 1 217 ? 0.40161 112.15669 39.95039 1.000 11.71173 196 VAL G O 1
ATOM 13816 N N . ASN G 1 218 ? 0.37006 111.38749 37.82982 1.000 11.91833 197 ASN G N 1
ATOM 13817 C CA . ASN G 1 218 ? 0.03128 112.66533 37.23053 1.000 10.14993 197 ASN G CA 1
ATOM 13818 C C . ASN G 1 218 ? -1.16963 112.48539 36.31144 1.000 12.07323 197 ASN G C 1
ATOM 13819 O O . ASN G 1 218 ? -1.56810 111.36347 35.97664 1.000 11.63932 197 ASN G O 1
ATOM 13824 N N . ALA G 1 219 ? -1.75239 113.61411 35.91353 1.000 13.02127 198 ALA G N 1
ATOM 13825 C CA . ALA G 1 219 ? -2.91047 113.63825 35.03081 1.000 12.95731 198 ALA G CA 1
ATOM 13826 C C . ALA G 1 219 ? -2.61258 114.51952 33.82500 1.000 13.93777 198 ALA G C 1
ATOM 13827 O O . ALA G 1 219 ? -2.12550 115.65046 33.97018 1.000 11.70437 198 ALA G O 1
ATOM 13829 N N . ILE G 1 220 ? -2.87919 113.98575 32.64386 1.000 13.18927 199 ILE G N 1
ATOM 13830 C CA . ILE G 1 220 ? -2.75561 114.71995 31.39303 1.000 13.66468 199 ILE G CA 1
ATOM 13831 C C . ILE G 1 220 ? -4.14123 115.21861 30.99146 1.000 14.22470 199 ILE G C 1
ATOM 13832 O O . ILE G 1 220 ? -5.16781 114.58894 31.28081 1.000 13.89142 199 ILE G O 1
ATOM 13837 N N . SER G 1 221 ? -4.18126 116.40074 30.38192 1.000 17.22940 200 SER G N 1
ATOM 13838 C CA . SER G 1 221 ? -5.39245 116.94376 29.76767 1.000 18.29025 200 SER G CA 1
ATOM 13839 C C . SER G 1 221 ? -5.08556 117.07215 28.28114 1.000 24.95602 200 SER G C 1
ATOM 13840 O O . SER G 1 221 ? -4.52075 118.08821 27.83939 1.000 25.88231 200 SER G O 1
ATOM 13843 N N . PRO G 1 222 ? -5.40055 116.05257 27.47553 1.000 24.33297 201 PRO G N 1
ATOM 13844 C CA . PRO G 1 222 ? -4.88259 115.99954 26.10289 1.000 28.50530 201 PRO G CA 1
ATOM 13845 C C . PRO G 1 222 ? -5.80133 116.56303 25.02699 1.000 29.49158 201 PRO G C 1
ATOM 13846 O O . PRO G 1 222 ? -5.35122 116.72133 23.88227 1.000 27.76955 201 PRO G O 1
ATOM 13850 N N . GLY G 1 223 ? -7.06040 116.84861 25.33704 1.000 35.46826 202 GLY G N 1
ATOM 13851 C CA . GLY G 1 223 ? -7.96439 117.39960 24.34197 1.000 38.12364 202 GLY G CA 1
ATOM 13852 C C . GLY G 1 223 ? -8.63069 116.35766 23.46107 1.000 42.62918 202 GLY G C 1
ATOM 13853 O O . GLY G 1 223 ? -9.65946 115.78617 23.82705 1.000 52.80930 202 GLY G O 1
ATOM 13854 N N . PRO G 1 238 ? -12.50095 109.34513 9.77797 1.000 95.37745 217 PRO G N 1
ATOM 13855 C CA . PRO G 1 238 ? -11.45978 110.07341 10.51356 1.000 94.71586 217 PRO G CA 1
ATOM 13856 C C . PRO G 1 238 ? -10.04406 109.65370 10.11896 1.000 88.85586 217 PRO G C 1
ATOM 13857 O O . PRO G 1 238 ? -9.86974 108.78248 9.26173 1.000 84.52516 217 PRO G O 1
ATOM 13861 N N . ILE G 1 239 ? -9.04623 110.28006 10.73939 1.000 78.67459 218 ILE G N 1
ATOM 13862 C CA . ILE G 1 239 ? -7.64115 109.98355 10.48541 1.000 68.20401 218 ILE G CA 1
ATOM 13863 C C . ILE G 1 239 ? -6.99081 109.64535 11.81661 1.000 62.69516 218 ILE G C 1
ATOM 13864 O O . ILE G 1 239 ? -6.99997 110.46913 12.74136 1.000 65.31451 218 ILE G O 1
ATOM 13866 N N . GLU G 1 240 ? -6.43684 108.43813 11.91914 1.000 55.52356 219 GLU G N 1
ATOM 13867 C CA . GLU G 1 240 ? -5.73114 108.05063 13.13060 1.000 50.74448 219 GLU G CA 1
ATOM 13868 C C . GLU G 1 240 ? -4.37814 108.75812 13.20264 1.000 49.62883 219 GLU G C 1
ATOM 13869 O O . GLU G 1 240 ? -3.79246 109.09840 12.16924 1.000 49.31042 219 GLU G O 1
ATOM 13875 N N . PRO G 1 241 ? -3.86624 108.99913 14.41651 1.000 46.96498 220 PRO G N 1
ATOM 13876 C CA . PRO G 1 241 ? -2.55502 109.66389 14.54355 1.000 48.67492 220 PRO G CA 1
ATOM 13877 C C . PRO G 1 241 ? -1.46264 109.04519 13.68218 1.000 46.80881 220 PRO G C 1
ATOM 13878 O O . PRO G 1 241 ? -0.72251 109.77904 13.01645 1.000 49.25409 220 PRO G O 1
ATOM 13882 N N . ASP G 1 242 ? -1.35289 107.71317 13.66486 1.000 38.97964 221 ASP G N 1
ATOM 13883 C CA . ASP G 1 242 ? -0.31217 107.05999 12.87485 1.000 44.70554 221 ASP G CA 1
ATOM 13884 C C . ASP G 1 242 ? -0.46983 107.32701 11.38221 1.000 48.50396 221 ASP G C 1
ATOM 13885 O O . ASP G 1 242 ? 0.51984 107.31070 10.64226 1.000 49.96718 221 ASP G O 1
ATOM 13890 N N . GLU G 1 243 ? -1.69659 107.56502 10.91882 1.000 50.95624 222 GLU G N 1
ATOM 13891 C CA . GLU G 1 243 ? -1.92154 107.88306 9.51547 1.000 55.76714 222 GLU G CA 1
ATOM 13892 C C . GLU G 1 243 ? -1.48789 109.30144 9.15805 1.000 59.43174 222 GLU G C 1
ATOM 13893 O O . GLU G 1 243 ? -1.52332 109.66348 7.97648 1.000 59.23360 222 GLU G O 1
ATOM 13899 N N . ARG G 1 244 ? -1.07715 110.10195 10.14033 1.000 68.87091 223 ARG G N 1
ATOM 13900 C CA . ARG G 1 244 ? -0.60317 111.45819 9.90171 1.000 73.19155 223 ARG G CA 1
ATOM 13901 C C . ARG G 1 244 ? 0.90529 111.46797 9.69778 1.000 74.61350 223 ARG G C 1
ATOM 13902 O O . ARG G 1 244 ? 1.64044 110.73901 10.37223 1.000 73.42975 223 ARG G O 1
ATOM 13910 N N . SER G 1 245 ? 1.35988 112.31274 8.77313 1.000 79.44011 224 SER G N 1
ATOM 13911 C CA . SER G 1 245 ? 2.78957 112.49502 8.56135 1.000 83.07751 224 SER G CA 1
ATOM 13912 C C . SER G 1 245 ? 3.45042 113.03949 9.82264 1.000 82.38982 224 SER G C 1
ATOM 13913 O O . SER G 1 245 ? 2.93498 113.95464 10.47270 1.000 79.81376 224 SER G O 1
ATOM 13916 N N . GLU G 1 246 ? 4.60195 112.46370 10.17238 1.000 83.57155 225 GLU G N 1
ATOM 13917 C CA . GLU G 1 246 ? 5.29737 112.87090 11.38679 1.000 85.05587 225 GLU G CA 1
ATOM 13918 C C . GLU G 1 246 ? 5.94495 114.24427 11.26299 1.000 87.38266 225 GLU G C 1
ATOM 13919 O O . GLU G 1 246 ? 6.40567 114.78267 12.27592 1.000 84.40837 225 GLU G O 1
ATOM 13921 N N . ASP G 1 247 ? 5.98413 114.82308 10.06071 1.000 91.59947 226 ASP G N 1
ATOM 13922 C CA . ASP G 1 247 ? 6.61109 116.11796 9.82948 1.000 91.61058 226 ASP G CA 1
ATOM 13923 C C . ASP G 1 247 ? 5.60513 117.23954 9.59598 1.000 90.16648 226 ASP G C 1
ATOM 13924 O O . ASP G 1 247 ? 6.01633 118.37122 9.31312 1.000 89.78018 226 ASP G O 1
ATOM 13926 N N . GLU G 1 248 ? 4.30693 116.96232 9.69965 1.000 85.69733 227 GLU G N 1
ATOM 13927 C CA . GLU G 1 248 ? 3.27215 117.98290 9.61388 1.000 77.51646 227 GLU G CA 1
ATOM 13928 C C . GLU G 1 248 ? 2.76363 118.32963 11.00870 1.000 72.92461 227 GLU G C 1
ATOM 13929 O O . GLU G 1 248 ? 2.86835 117.53521 11.94937 1.000 68.86108 227 GLU G O 1
ATOM 13931 N N . PHE G 1 249 ? 2.21846 119.53953 11.14028 1.000 65.04399 228 PHE G N 1
ATOM 13932 C CA . PHE G 1 249 ? 1.65283 119.99350 12.40613 1.000 59.35646 228 PHE G CA 1
ATOM 13933 C C . PHE G 1 249 ? 0.20033 120.39411 12.19498 1.000 53.35693 228 PHE G C 1
ATOM 13934 O O . PHE G 1 249 ? -0.09157 121.34156 11.45669 1.000 53.74679 228 PHE G O 1
ATOM 13942 N N . ASP G 1 250 ? -0.69859 119.67072 12.84909 1.000 50.68847 229 ASP G N 1
ATOM 13943 C CA . ASP G 1 250 ? -2.11990 119.97099 12.88774 1.000 51.18567 229 ASP G CA 1
ATOM 13944 C C . ASP G 1 250 ? -2.47549 120.26714 14.33636 1.000 50.64597 229 ASP G C 1
ATOM 13945 O O . ASP G 1 250 ? -2.28176 119.39318 15.19706 1.000 46.50601 229 ASP G O 1
ATOM 13950 N N . PRO G 1 251 ? -2.99022 121.45584 14.66719 1.000 52.05254 230 PRO G N 1
ATOM 13951 C CA . PRO G 1 251 ? -3.32668 121.74547 16.07329 1.000 46.61894 230 PRO G CA 1
ATOM 13952 C C . PRO G 1 251 ? -4.39085 120.82549 16.64544 1.000 46.56871 230 PRO G C 1
ATOM 13953 O O . PRO G 1 251 ? -4.55991 120.79588 17.87076 1.000 45.06064 230 PRO G O 1
ATOM 13957 N N . LYS G 1 252 ? -5.11282 120.08448 15.80625 1.000 47.50679 231 LYS G N 1
ATOM 13958 C CA . LYS G 1 252 ? -6.14414 119.16658 16.26219 1.000 44.89484 231 LYS G CA 1
ATOM 13959 C C . LYS G 1 252 ? -5.65846 117.72304 16.36164 1.000 48.07364 231 LYS G C 1
ATOM 13960 O O . LYS G 1 252 ? -6.42849 116.85352 16.78512 1.000 44.78705 231 LYS G O 1
ATOM 13962 N N . ASP G 1 253 ? -4.39891 117.45624 16.02001 1.000 46.05467 232 ASP G N 1
ATOM 13963 C CA . ASP G 1 253 ? -3.82429 116.12295 16.10810 1.000 40.92020 232 ASP G CA 1
ATOM 13964 C C . ASP G 1 253 ? -4.00532 115.57745 17.52454 1.000 37.85077 232 ASP G C 1
ATOM 13965 O O . ASP G 1 253 ? -3.59476 116.23460 18.49213 1.000 34.03646 232 ASP G O 1
ATOM 13970 N N . PRO G 1 254 ? -4.64438 114.41561 17.69118 1.000 36.09320 233 PRO G N 1
ATOM 13971 C CA . PRO G 1 254 ? -4.86652 113.89092 19.04466 1.000 34.50708 233 PRO G CA 1
ATOM 13972 C C . PRO G 1 254 ? -3.60110 113.39692 19.72441 1.000 28.31758 233 PRO G C 1
ATOM 13973 O O . PRO G 1 254 ? -3.63352 113.13844 20.93576 1.000 27.67911 233 PRO G O 1
ATOM 13977 N N . SER G 1 255 ? -2.49988 113.23869 18.99564 1.000 26.16720 234 SER G N 1
ATOM 13978 C CA . SER G 1 255 ? -1.27527 112.69499 19.56062 1.000 24.57003 234 SER G CA 1
ATOM 13979 C C . SER G 1 255 ? -0.26334 113.76778 19.94463 1.000 23.15662 234 SER G C 1
ATOM 13980 O O . SER G 1 255 ? 0.85501 113.42481 20.33972 1.000 20.72994 234 SER G O 1
ATOM 13983 N N . LEU G 1 256 ? -0.62755 115.05121 19.85810 1.000 21.16789 235 LEU G N 1
ATOM 13984 C CA . LEU G 1 256 ? 0.35291 116.10295 20.11458 1.000 21.41807 235 LEU G CA 1
ATOM 13985 C C . LEU G 1 256 ? 0.79465 116.11631 21.57181 1.000 19.07485 235 LEU G C 1
ATOM 13986 O O . LEU G 1 256 ? 1.91086 116.55024 21.87469 1.000 19.20811 235 LEU G O 1
ATOM 13991 N N . GLY G 1 257 ? -0.05718 115.65585 22.48332 1.000 17.34246 236 GLY G N 1
ATOM 13992 C CA . GLY G 1 257 ? 0.34786 115.53639 23.86640 1.000 15.43301 236 GLY G CA 1
ATOM 13993 C C . GLY G 1 257 ? 1.03341 114.23662 24.21813 1.000 15.19139 236 GLY G C 1
ATOM 13994 O O . GLY G 1 257 ? 1.54191 114.10432 25.33402 1.000 13.53282 236 GLY G O 1
ATOM 13995 N N . SER G 1 258 ? 1.08037 113.27538 23.28912 1.000 15.78654 237 SER G N 1
ATOM 13996 C CA . SER G 1 258 ? 1.66119 111.97330 23.60934 1.000 15.08922 237 SER G CA 1
ATOM 13997 C C . SER G 1 258 ? 3.12539 112.03365 24.04263 1.000 14.85326 237 SER G C 1
ATOM 13998 O O . SER G 1 258 ? 3.47625 111.32537 25.00162 1.000 13.76927 237 SER G O 1
ATOM 14001 N N . PRO G 1 259 ? 4.01365 112.82695 23.42603 1.000 16.64745 238 PRO G N 1
ATOM 14002 C CA . PRO G 1 259 ? 5.37876 112.92059 23.97552 1.000 15.08800 238 PRO G CA 1
ATOM 14003 C C . PRO G 1 259 ? 5.42080 113.38031 25.42517 1.000 14.97645 238 PRO G C 1
ATOM 14004 O O . PRO G 1 259 ? 6.31756 112.95879 26.16783 1.000 15.24124 238 PRO G O 1
ATOM 14008 N N . VAL G 1 260 ? 4.48000 114.22251 25.86126 1.000 13.72094 239 VAL G N 1
ATOM 14009 C CA . VAL G 1 260 ? 4.47000 114.63422 27.26294 1.000 13.56722 239 VAL G CA 1
ATOM 14010 C C . VAL G 1 260 ? 4.16565 113.44223 28.15934 1.000 13.49772 239 VAL G C 1
ATOM 14011 O O . VAL G 1 260 ? 4.78634 113.26328 29.21637 1.000 13.71238 239 VAL G O 1
ATOM 14015 N N . VAL G 1 261 ? 3.20622 112.60921 27.75055 1.000 14.51469 240 VAL G N 1
ATOM 14016 C CA . VAL G 1 261 ? 2.90320 111.38597 28.48615 1.000 13.61052 240 VAL G CA 1
ATOM 14017 C C . VAL G 1 261 ? 4.13184 110.48631 28.54981 1.000 15.22109 240 VAL G C 1
ATOM 14018 O O . VAL G 1 261 ? 4.47505 109.95010 29.61417 1.000 15.63805 240 VAL G O 1
ATOM 14022 N N . ALA G 1 262 ? 4.83293 110.33247 27.42154 1.000 12.54809 241 ALA G N 1
ATOM 14023 C CA . ALA G 1 262 ? 6.04418 109.51845 27.41066 1.000 12.31947 241 ALA G CA 1
ATOM 14024 C C . ALA G 1 262 ? 7.09218 110.07435 28.36882 1.000 12.29563 241 ALA G C 1
ATOM 14025 O O . ALA G 1 262 ? 7.73807 109.31462 29.10074 1.000 13.05781 241 ALA G O 1
ATOM 14027 N N . TRP G 1 263 ? 7.26327 111.39928 28.39799 1.000 13.56312 242 TRP G N 1
ATOM 14028 C CA . TRP G 1 263 ? 8.24904 111.97645 29.30454 1.000 13.22830 242 TRP G CA 1
ATOM 14029 C C . TRP G 1 263 ? 7.84559 111.78005 30.76194 1.000 14.08046 242 TRP G C 1
ATOM 14030 O O . TRP G 1 263 ? 8.68970 111.45021 31.60234 1.000 13.57077 242 TRP G O 1
ATOM 14041 N N . LEU G 1 264 ? 6.56176 111.97727 31.08241 1.000 12.89451 243 LEU G N 1
ATOM 14042 C CA . LEU G 1 264 ? 6.10682 111.74746 32.44856 1.000 13.59818 243 LEU G CA 1
ATOM 14043 C C . LEU G 1 264 ? 6.32017 110.30005 32.87832 1.000 16.18536 243 LEU G C 1
ATOM 14044 O O . LEU G 1 264 ? 6.51494 110.03161 34.07016 1.000 14.46108 243 LEU G O 1
ATOM 14049 N N . ALA G 1 265 ? 6.29565 109.35951 31.93002 1.000 14.86625 244 ALA G N 1
ATOM 14050 C CA . ALA G 1 265 ? 6.50980 107.95013 32.23659 1.000 14.62703 244 ALA G CA 1
ATOM 14051 C C . ALA G 1 265 ? 7.98228 107.58250 32.32776 1.000 13.96482 244 ALA G C 1
ATOM 14052 O O . ALA G 1 265 ? 8.28945 106.43573 32.67338 1.000 11.66827 244 ALA G O 1
ATOM 14054 N N . SER G 1 266 ? 8.89535 108.53595 32.07004 1.000 13.84209 245 SER G N 1
ATOM 14055 C CA . SER G 1 266 ? 10.31578 108.24341 31.94218 1.000 15.85798 245 SER G CA 1
ATOM 14056 C C . SER G 1 266 ? 11.03909 108.41334 33.26924 1.000 15.73865 245 SER G C 1
ATOM 14057 O O . SER G 1 266 ? 10.54294 109.07727 34.18469 1.000 17.25523 245 SER G O 1
ATOM 14060 N N . PRO G 1 267 ? 12.23562 107.83596 33.39808 1.000 16.70593 246 PRO G N 1
ATOM 14061 C CA . PRO G 1 267 ? 13.02100 108.04533 34.63000 1.000 15.24692 246 PRO G CA 1
ATOM 14062 C C . PRO G 1 267 ? 13.36458 109.49883 34.89857 1.000 16.63144 246 PRO G C 1
ATOM 14063 O O . PRO G 1 267 ? 13.72895 109.83137 36.03210 1.000 21.55211 246 PRO G O 1
ATOM 14067 N N . GLU G 1 268 ? 13.25041 110.38288 33.90467 1.000 17.02575 247 GLU G N 1
ATOM 14068 C CA . GLU G 1 268 ? 13.55857 111.79304 34.12306 1.000 15.00039 247 GLU G CA 1
ATOM 14069 C C . GLU G 1 268 ? 12.50255 112.51415 34.95193 1.000 17.19313 247 GLU G C 1
ATOM 14070 O O . GLU G 1 268 ? 12.78451 113.60244 35.46301 1.000 17.32122 247 GLU G O 1
ATOM 14076 N N . ALA G 1 269 ? 11.29669 111.95164 35.09225 1.000 14.23765 248 ALA G N 1
ATOM 14077 C CA . ALA G 1 269 ? 10.18344 112.64732 35.72858 1.000 13.58649 248 ALA G CA 1
ATOM 14078 C C . ALA G 1 269 ? 9.81276 112.04592 37.08545 1.000 15.43319 248 ALA G C 1
ATOM 14079 O O . ALA G 1 269 ? 8.67008 112.16921 37.53224 1.000 15.97251 248 ALA G O 1
ATOM 14081 N N . GLY G 1 270 ? 10.76288 111.39291 37.75302 1.000 15.78244 249 GLY G N 1
ATOM 14082 C CA . GLY G 1 270 ? 10.48570 110.77806 39.04066 1.000 14.45024 249 GLY G CA 1
ATOM 14083 C C . GLY G 1 270 ? 10.22300 111.75779 40.16675 1.000 16.65465 249 GLY G C 1
ATOM 14084 O O . GLY G 1 270 ? 9.81261 111.32736 41.25085 1.000 13.95292 249 GLY G O 1
ATOM 14085 N N . HIS G 1 271 ? 10.48350 113.04972 39.95096 1.000 19.96879 250 HIS G N 1
ATOM 14086 C CA . HIS G 1 271 ? 10.26313 114.08366 40.95567 1.000 17.10767 250 HIS G CA 1
ATOM 14087 C C . HIS G 1 271 ? 8.95921 114.85068 40.73632 1.000 18.86405 250 HIS G C 1
ATOM 14088 O O . HIS G 1 271 ? 8.67570 115.79649 41.48129 1.000 17.64449 250 HIS G O 1
ATOM 14095 N N . ILE G 1 272 ? 8.15284 114.45764 39.75210 1.000 13.06333 251 ILE G N 1
ATOM 14096 C CA . ILE G 1 272 ? 6.93107 115.16744 39.39000 1.000 13.25519 251 ILE G CA 1
ATOM 14097 C C . ILE G 1 272 ? 5.76107 114.25752 39.73067 1.000 11.77276 251 ILE G C 1
ATOM 14098 O O . ILE G 1 272 ? 5.63734 113.16771 39.15864 1.000 11.90561 251 ILE G O 1
ATOM 14103 N N . SER G 1 273 ? 4.87941 114.70653 40.62452 1.000 10.84197 252 SER G N 1
ATOM 14104 C CA . SER G 1 273 ? 3.74732 113.87119 41.00611 1.000 11.13328 252 SER G CA 1
ATOM 14105 C C . SER G 1 273 ? 2.57651 114.74861 41.42445 1.000 11.27717 252 SER G C 1
ATOM 14106 O O . SER G 1 273 ? 2.75979 115.87239 41.90162 1.000 14.43221 252 SER G O 1
ATOM 14109 N N . GLY G 1 274 ? 1.36881 114.22991 41.21498 1.000 9.92411 253 GLY G N 1
ATOM 14110 C CA . GLY G 1 274 ? 0.16871 114.96146 41.55857 1.000 9.95277 253 GLY G CA 1
ATOM 14111 C C . GLY G 1 274 ? -0.08764 116.17894 40.70437 1.000 13.29385 253 GLY G C 1
ATOM 14112 O O . GLY G 1 274 ? -0.85915 117.05476 41.10394 1.000 14.03133 253 GLY G O 1
ATOM 14113 N N . GLN G 1 275 ? 0.52942 116.26517 39.53294 1.000 10.58556 254 GLN G N 1
ATOM 14114 C CA . GLN G 1 275 ? 0.39333 117.45107 38.71021 1.000 9.59061 254 GLN G CA 1
ATOM 14115 C C . GLN G 1 275 ? -0.62720 117.22352 37.60989 1.000 11.70358 254 GLN G C 1
ATOM 14116 O O . GLN G 1 275 ? -0.87150 116.09179 37.17422 1.000 10.56753 254 GLN G O 1
ATOM 14122 N N . VAL G 1 276 ? -1.25273 118.32152 37.19654 1.000 12.30787 255 VAL G N 1
ATOM 14123 C CA . VAL G 1 276 ? -2.16964 118.33585 36.07043 1.000 12.65332 255 VAL G CA 1
ATOM 14124 C C . VAL G 1 276 ? -1.51059 119.12979 34.95824 1.000 12.04548 255 VAL G C 1
ATOM 14125 O O . VAL G 1 276 ? -1.22842 120.32528 35.11675 1.000 12.47414 255 VAL G O 1
ATOM 14129 N N . ILE G 1 277 ? -1.26692 118.47098 33.83149 1.000 13.22152 256 ILE G N 1
ATOM 14130 C CA . ILE G 1 277 ? -0.49933 119.05970 32.74337 1.000 13.75117 256 ILE G CA 1
ATOM 14131 C C . ILE G 1 277 ? -1.35046 119.03641 31.48518 1.000 13.75826 256 ILE G C 1
ATOM 14132 O O . ILE G 1 277 ? -1.84815 117.97660 31.08421 1.000 15.07567 256 ILE G O 1
ATOM 14137 N N . ARG G 1 278 ? -1.54659 120.21243 30.89131 1.000 12.04782 257 ARG G N 1
ATOM 14138 C CA . ARG G 1 278 ? -2.34008 120.38932 29.68147 1.000 12.61708 257 ARG G CA 1
ATOM 14139 C C . ARG G 1 278 ? -1.40053 120.46552 28.48280 1.000 16.87428 257 ARG G C 1
ATOM 14140 O O . ARG G 1 278 ? -0.49883 121.31196 28.44912 1.000 14.85354 257 ARG G O 1
ATOM 14148 N N . ALA G 1 279 ? -1.59976 119.57854 27.50638 1.000 19.44474 258 ALA G N 1
ATOM 14149 C CA . ALA G 1 279 ? -0.78341 119.54573 26.28720 1.000 20.16222 258 ALA G CA 1
ATOM 14150 C C . ALA G 1 279 ? -1.75123 119.47252 25.11636 1.000 23.30051 258 ALA G C 1
ATOM 14151 O O . ALA G 1 279 ? -2.16752 118.38525 24.70743 1.000 26.81259 258 ALA G O 1
ATOM 14153 N N . ILE G 1 280 ? -2.13861 120.63388 24.60137 1.000 23.46058 259 ILE G N 1
ATOM 14154 C CA . ILE G 1 280 ? -3.12722 120.71650 23.53838 1.000 27.17081 259 ILE G CA 1
ATOM 14155 C C . ILE G 1 280 ? -2.60077 121.65550 22.46276 1.000 29.61455 259 ILE G C 1
ATOM 14156 O O . ILE G 1 280 ? -2.33615 122.83452 22.73307 1.000 30.91602 259 ILE G O 1
ATOM 14161 N N . GLY G 1 281 ? -2.45328 121.13487 21.24826 1.000 29.41100 260 GLY G N 1
ATOM 14162 C CA . GLY G 1 281 ? -2.01089 121.92864 20.12313 1.000 29.39555 260 GLY G CA 1
ATOM 14163 C C . GLY G 1 281 ? -0.59128 122.43935 20.25333 1.000 29.24451 260 GLY G C 1
ATOM 14164 O O . GLY G 1 281 ? 0.36013 121.65925 20.35244 1.000 29.70065 260 GLY G O 1
ATOM 14165 N N . GLU G 1 282 ? -0.44308 123.76039 20.27252 1.000 30.07152 261 GLU G N 1
ATOM 14166 C CA . GLU G 1 282 ? 0.87077 124.38712 20.25199 1.000 30.62628 261 GLU G CA 1
ATOM 14167 C C . GLU G 1 282 ? 1.51373 124.47678 21.63473 1.000 28.58977 261 GLU G C 1
ATOM 14168 O O . GLU G 1 282 ? 2.73366 124.65099 21.72921 1.000 25.59047 261 GLU G O 1
ATOM 14174 N N . HIS G 1 283 ? 0.73470 124.34682 22.70472 1.000 27.71682 262 HIS G N 1
ATOM 14175 C CA . HIS G 1 283 ? 1.16552 124.76358 24.03281 1.000 26.33036 262 HIS G CA 1
ATOM 14176 C C . HIS G 1 283 ? 1.25447 123.59735 25.00596 1.000 21.28991 262 HIS G C 1
ATOM 14177 O O . HIS G 1 283 ? 0.45075 122.65892 24.96229 1.000 21.63256 262 HIS G O 1
ATOM 14184 N N . LEU G 1 284 ? 2.25373 123.67166 25.87298 1.000 19.51177 263 LEU G N 1
ATOM 14185 C CA . LEU G 1 284 ? 2.39197 122.80819 27.03631 1.000 18.18921 263 LEU G CA 1
ATOM 14186 C C . LEU G 1 284 ? 2.23549 123.68093 28.27116 1.000 17.18062 263 LEU G C 1
ATOM 14187 O O . LEU G 1 284 ? 2.92287 124.70086 28.40170 1.000 18.64217 263 LEU G O 1
ATOM 14192 N N . GLN G 1 285 ? 1.31245 123.31307 29.14992 1.000 14.18545 264 GLN G N 1
ATOM 14193 C CA . GLN G 1 285 ? 0.98339 124.15521 30.28648 1.000 15.51114 264 GLN G CA 1
ATOM 14194 C C . GLN G 1 285 ? 0.89808 123.33470 31.56047 1.000 15.14439 264 GLN G C 1
ATOM 14195 O O . GLN G 1 285 ? 0.36666 122.22079 31.56254 1.000 15.69722 264 GLN G O 1
ATOM 14201 N N . LEU G 1 286 ? 1.42497 123.89752 32.64242 1.000 15.70739 265 LEU G N 1
ATOM 14202 C CA . LEU G 1 286 ? 1.21540 123.36416 33.97921 1.000 13.39723 265 LEU G CA 1
ATOM 14203 C C . LEU G 1 286 ? 0.03699 124.09387 34.60398 1.000 15.70193 265 LEU G C 1
ATOM 14204 O O . LEU G 1 286 ? 0.01510 125.32860 34.63434 1.000 16.69383 265 LEU G O 1
ATOM 14209 N N . LEU G 1 287 ? -0.93908 123.33645 35.09502 1.000 14.04057 266 LEU G N 1
ATOM 14210 C CA . LEU G 1 287 ? -2.10486 123.91710 35.73668 1.000 11.66790 266 LEU G CA 1
ATOM 14211 C C . LEU G 1 287 ? -1.99240 123.77181 37.24599 1.000 13.30559 266 LEU G C 1
ATOM 14212 O O . LEU G 1 287 ? -1.42460 122.80315 37.75635 1.000 13.80964 266 LEU G O 1
ATOM 14217 N N . LYS G 1 288 ? -2.52884 124.75570 37.95755 1.000 14.28619 267 LYS G N 1
ATOM 14218 C CA . LYS G 1 288 ? -2.72703 124.66426 39.39501 1.000 15.45072 267 LYS G CA 1
ATOM 14219 C C . LYS G 1 288 ? -4.20199 124.90296 39.68115 1.000 13.84613 267 LYS G C 1
ATOM 14220 O O . LYS G 1 288 ? -4.92627 125.46316 38.85154 1.000 14.10494 267 LYS G O 1
ATOM 14226 N N . GLY G 1 289 ? -4.65081 124.44098 40.84113 1.000 10.85116 268 GLY G N 1
ATOM 14227 C CA . GLY G 1 289 ? -6.07128 124.19179 41.06451 1.000 10.36185 268 GLY G CA 1
ATOM 14228 C C . GLY G 1 289 ? -6.76566 125.26301 41.87979 1.000 11.67159 268 GLY G C 1
ATOM 14229 O O . GLY G 1 289 ? -6.44405 126.45674 41.79178 1.000 11.53433 268 GLY G O 1
ATOM 14230 N N . TRP G 1 290 ? -7.72421 124.82417 42.69273 1.000 15.30328 269 TRP G N 1
ATOM 14231 C CA . TRP G 1 290 ? -8.64355 125.74432 43.34007 1.000 15.08969 269 TRP G CA 1
ATOM 14232 C C . TRP G 1 290 ? -7.91034 126.57172 44.38270 1.000 16.71015 269 TRP G C 1
ATOM 14233 O O . TRP G 1 290 ? -7.12434 126.05184 45.17895 1.000 17.09612 269 TRP G O 1
ATOM 14244 N N . HIS G 1 291 ? -8.20400 127.86749 44.38669 1.000 15.54852 270 HIS G N 1
ATOM 14245 C CA . HIS G 1 291 ? -7.49477 128.86092 45.17096 1.000 15.78953 270 HIS G CA 1
ATOM 14246 C C . HIS G 1 291 ? -8.47078 130.00246 45.42711 1.000 17.51385 270 HIS G C 1
ATOM 14247 O O . HIS G 1 291 ? -9.32484 130.27630 44.57796 1.000 14.82573 270 HIS G O 1
ATOM 14254 N N . PRO G 1 292 ? -8.34613 130.68522 46.55935 1.000 15.90882 271 PRO G N 1
ATOM 14255 C CA . PRO G 1 292 ? -9.23474 131.82787 46.82201 1.000 13.60730 271 PRO G CA 1
ATOM 14256 C C . PRO G 1 292 ? -8.84040 133.04963 46.00960 1.000 15.39795 271 PRO G C 1
ATOM 14257 O O . PRO G 1 292 ? -7.65923 133.38299 45.88402 1.000 15.23592 271 PRO G O 1
ATOM 14261 N N . VAL G 1 293 ? -9.84598 133.71369 45.43618 1.000 13.97843 272 VAL G N 1
ATOM 14262 C CA . VAL G 1 293 ? -9.63585 134.99172 44.75822 1.000 14.66121 272 VAL G CA 1
ATOM 14263 C C . VAL G 1 293 ? -10.25026 136.15285 45.51821 1.000 13.89462 272 VAL G C 1
ATOM 14264 O O . VAL G 1 293 ? -10.01436 137.31331 45.14484 1.000 13.41560 272 VAL G O 1
ATOM 14268 N N . ALA G 1 294 ? -11.04415 135.88336 46.54879 1.000 14.29722 273 ALA G N 1
ATOM 14269 C CA . ALA G 1 294 ? -11.62187 136.92772 47.37906 1.000 16.26279 273 ALA G CA 1
ATOM 14270 C C . ALA G 1 294 ? -11.97444 136.29916 48.71463 1.000 17.57121 273 ALA G C 1
ATOM 14271 O O . ALA G 1 294 ? -12.48549 135.17705 48.76543 1.000 16.28886 273 ALA G O 1
ATOM 14273 N N . SER G 1 295 ? -11.71407 137.03274 49.78721 1.000 17.78913 274 SER G N 1
ATOM 14274 C CA . SER G 1 295 ? -11.85333 136.47571 51.11835 1.000 18.44552 274 SER G CA 1
ATOM 14275 C C . SER G 1 295 ? -12.26658 137.58733 52.07092 1.000 20.31742 274 SER G C 1
ATOM 14276 O O . SER G 1 295 ? -11.80869 138.72320 51.94211 1.000 20.06203 274 SER G O 1
ATOM 14279 N N . VAL G 1 296 ? -13.15832 137.26438 53.00554 1.000 24.17835 275 VAL G N 1
ATOM 14280 C CA . VAL G 1 296 ? -13.62691 138.23126 53.99065 1.000 24.10131 275 VAL G CA 1
ATOM 14281 C C . VAL G 1 296 ? -13.84515 137.49032 55.30502 1.000 21.02754 275 VAL G C 1
ATOM 14282 O O . VAL G 1 296 ? -14.21114 136.31045 55.31973 1.000 19.93750 275 VAL G O 1
ATOM 14286 N N . SER G 1 297 ? -13.58923 138.18478 56.41286 1.000 21.10834 276 SER G N 1
ATOM 14287 C CA . SER G 1 297 ? -13.68372 137.61871 57.75258 1.000 23.99125 276 SER G CA 1
ATOM 14288 C C . SER G 1 297 ? -14.94856 138.07400 58.47242 1.000 24.58504 276 SER G C 1
ATOM 14289 O O . SER G 1 297 ? -15.42115 139.19908 58.28938 1.000 26.66587 276 SER G O 1
ATOM 14292 N N . ASN G 1 298 ? -15.49502 137.18771 59.30436 1.000 26.28396 277 ASN G N 1
ATOM 14293 C CA . ASN G 1 298 ? -16.66196 137.52959 60.11133 1.000 26.74753 277 ASN G CA 1
ATOM 14294 C C . ASN G 1 298 ? -16.28797 138.07629 61.48162 1.000 30.21555 277 ASN G C 1
ATOM 14295 O O . ASN G 1 298 ? -17.18574 138.38706 62.27426 1.000 32.87611 277 ASN G O 1
ATOM 14300 N N . GLY G 1 299 ? -14.99674 138.23886 61.76321 1.000 27.88176 278 GLY G N 1
ATOM 14301 C CA . GLY G 1 299 ? -14.58252 138.73492 63.06050 1.000 33.22631 278 GLY G CA 1
ATOM 14302 C C . GLY G 1 299 ? -14.87221 137.77948 64.19520 1.000 36.78233 278 GLY G C 1
ATOM 14303 O O . GLY G 1 299 ? -15.07709 138.22115 65.32997 1.000 37.66298 278 GLY G O 1
ATOM 14304 N N . GLN G 1 300 ? -14.90727 136.47468 63.91228 1.000 36.06993 279 GLN G N 1
ATOM 14305 C CA . GLN G 1 300 ? -15.26773 135.45685 64.90112 1.000 38.70244 279 GLN G CA 1
ATOM 14306 C C . GLN G 1 300 ? -16.66713 135.70236 65.46836 1.000 37.97438 279 GLN G C 1
ATOM 14307 O O . GLN G 1 300 ? -16.91124 135.55889 66.66673 1.000 36.71719 279 GLN G O 1
ATOM 14313 N N . LYS G 1 301 ? -17.59055 136.07883 64.58693 1.000 35.53732 280 LYS G N 1
ATOM 14314 C CA . LYS G 1 301 ? -19.01566 136.10058 64.86814 1.000 34.80873 280 LYS G CA 1
ATOM 14315 C C . LYS G 1 301 ? -19.71305 135.29219 63.78551 1.000 32.76975 280 LYS G C 1
ATOM 14316 O O . LYS G 1 301 ? -19.21944 135.19314 62.65903 1.000 30.17178 280 LYS G O 1
ATOM 14322 N N . ARG G 1 302 ? -20.86249 134.71117 64.12513 1.000 27.77874 281 ARG G N 1
ATOM 14323 C CA . ARG G 1 302 ? -21.58279 133.92096 63.13780 1.000 24.76811 281 ARG G CA 1
ATOM 14324 C C . ARG G 1 302 ? -22.00909 134.80197 61.96871 1.000 23.79702 281 ARG G C 1
ATOM 14325 O O . ARG G 1 302 ? -22.32064 135.98298 62.13680 1.000 24.74562 281 ARG G O 1
ATOM 14333 N N . TRP G 1 303 ? -22.01029 134.21955 60.76983 1.000 22.34009 282 TRP G N 1
ATOM 14334 C CA . TRP G 1 303 ? -22.53547 134.92408 59.60960 1.000 20.14211 282 TRP G CA 1
ATOM 14335 C C . TRP G 1 303 ? -24.03107 135.17485 59.76753 1.000 19.87406 282 TRP G C 1
ATOM 14336 O O . TRP G 1 303 ? -24.76117 134.38281 60.36970 1.000 21.10049 282 TRP G O 1
ATOM 14347 N N . ASP G 1 304 ? -24.48254 136.29462 59.21962 1.000 19.66584 283 ASP G N 1
ATOM 14348 C CA . ASP G 1 304 ? -25.89674 136.64821 59.17331 1.000 20.35053 283 ASP G CA 1
ATOM 14349 C C . ASP G 1 304 ? -26.32081 136.62308 57.70681 1.000 18.50093 283 ASP G C 1
ATOM 14350 O O . ASP G 1 304 ? -25.83258 137.42409 56.90243 1.000 19.51298 283 ASP G O 1
ATOM 14355 N N . ALA G 1 305 ? -27.22124 135.69782 57.36047 1.000 18.11561 284 ALA G N 1
ATOM 14356 C CA . ALA G 1 305 ? -27.64755 135.57061 55.96987 1.000 17.06483 284 ALA G CA 1
ATOM 14357 C C . ALA G 1 305 ? -28.33527 136.83724 55.46997 1.000 19.17829 284 ALA G C 1
ATOM 14358 O O . ALA G 1 305 ? -28.28935 137.13366 54.26902 1.000 15.37860 284 ALA G O 1
ATOM 14360 N N . ASN G 1 306 ? -28.95900 137.60619 56.36932 1.000 17.50613 285 ASN G N 1
ATOM 14361 C CA . ASN G 1 306 ? -29.58595 138.85655 55.95808 1.000 18.97340 285 ASN G CA 1
ATOM 14362 C C . ASN G 1 306 ? -28.56513 139.94647 55.67096 1.000 19.10252 285 ASN G C 1
ATOM 14363 O O . ASN G 1 306 ? -28.93633 141.00441 55.15097 1.000 18.43576 285 ASN G O 1
ATOM 14368 N N . LYS G 1 307 ? -27.29398 139.71201 55.98082 1.000 17.14189 286 LYS G N 1
ATOM 14369 C CA . LYS G 1 307 ? -26.24637 140.66270 55.66497 1.000 16.90375 286 LYS G CA 1
ATOM 14370 C C . LYS G 1 307 ? -25.29203 140.15321 54.60220 1.000 19.21163 286 LYS G C 1
ATOM 14371 O O . LYS G 1 307 ? -24.47174 140.93665 54.10979 1.000 17.06640 286 LYS G O 1
ATOM 14377 N N . LEU G 1 308 ? -25.39109 138.86968 54.22598 1.000 16.14383 287 LEU G N 1
ATOM 14378 C CA . LEU G 1 308 ? -24.42024 138.27650 53.31406 1.000 17.34156 287 LEU G CA 1
ATOM 14379 C C . LEU G 1 308 ? -24.56067 138.81198 51.89544 1.000 16.07584 287 LEU G C 1
ATOM 14380 O O . LEU G 1 308 ? -23.56825 138.85680 51.15681 1.000 13.91308 287 LEU G O 1
ATOM 14385 N N . GLY G 1 309 ? -25.76589 139.23214 51.50004 1.000 13.65828 288 GLY G N 1
ATOM 14386 C CA . GLY G 1 309 ? -25.94236 139.75829 50.15418 1.000 13.48776 288 GLY G CA 1
ATOM 14387 C C . GLY G 1 309 ? -25.04736 140.94683 49.86680 1.000 13.20366 288 GLY G C 1
ATOM 14388 O O . GLY G 1 309 ? -24.32770 140.97334 48.86265 1.000 11.47593 288 GLY G O 1
ATOM 14389 N N . ALA G 1 310 ? -25.05222 141.92981 50.77078 1.000 13.01656 289 ALA G N 1
ATOM 14390 C CA . ALA G 1 310 ? -24.21752 143.11394 50.59790 1.000 15.60167 289 ALA G CA 1
ATOM 14391 C C . ALA G 1 310 ? -22.73629 142.75799 50.67806 1.000 14.15288 289 ALA G C 1
ATOM 14392 O O . ALA G 1 310 ? -21.90977 143.33425 49.95830 1.000 12.34288 289 ALA G O 1
ATOM 14394 N N . ILE G 1 311 ? -22.38733 141.79747 51.53309 1.000 13.19151 290 ILE G N 1
ATOM 14395 C CA . ILE G 1 311 ? -20.99711 141.37308 51.64884 1.000 16.33454 290 ILE G CA 1
ATOM 14396 C C . ILE G 1 311 ? -20.54995 140.66759 50.37345 1.000 13.99775 290 ILE G C 1
ATOM 14397 O O . ILE G 1 311 ? -19.46813 140.94609 49.84058 1.000 13.48420 290 ILE G O 1
ATOM 14402 N N . MET G 1 312 ? -21.38428 139.75672 49.85574 1.000 13.54309 291 MET G N 1
ATOM 14403 C CA . MET G 1 312 ? -21.07302 139.09800 48.58755 1.000 15.56759 291 MET G CA 1
ATOM 14404 C C . MET G 1 312 ? -20.84600 140.11402 47.47108 1.000 14.76295 291 MET G C 1
ATOM 14405 O O . MET G 1 312 ? -19.91481 139.96653 46.67432 1.000 14.41412 291 MET G O 1
ATOM 14410 N N . ALA G 1 313 ? -21.68414 141.15759 47.40384 1.000 16.26910 292 ALA G N 1
ATOM 14411 C CA . ALA G 1 313 ? -21.61624 142.10791 46.29480 1.000 15.35333 292 ALA G CA 1
ATOM 14412 C C . ALA G 1 313 ? -20.35827 142.96094 46.36831 1.000 15.14818 292 ALA G C 1
ATOM 14413 O O . ALA G 1 313 ? -19.67440 143.16424 45.35854 1.000 15.62346 292 ALA G O 1
ATOM 14415 N N . ALA G 1 314 ? -20.04173 143.48029 47.54890 1.000 12.92792 293 ALA G N 1
ATOM 14416 C CA . ALA G 1 314 ? -18.93415 144.41759 47.67136 1.000 15.08735 293 ALA G CA 1
ATOM 14417 C C . ALA G 1 314 ? -17.59247 143.74438 47.95433 1.000 16.28285 293 ALA G C 1
ATOM 14418 O O . ALA G 1 314 ? -16.55648 144.22744 47.48843 1.000 16.90722 293 ALA G O 1
ATOM 14420 N N . ASP G 1 315 ? -17.57136 142.64307 48.69983 1.000 17.27254 294 ASP G N 1
ATOM 14421 C CA . ASP G 1 315 ? -16.31082 142.07709 49.15241 1.000 17.06433 294 ASP G CA 1
ATOM 14422 C C . ASP G 1 315 ? -15.91171 140.79584 48.43892 1.000 19.19389 294 ASP G C 1
ATOM 14423 O O . ASP G 1 315 ? -14.74566 140.39935 48.53445 1.000 20.56283 294 ASP G O 1
ATOM 14428 N N . ILE G 1 316 ? -16.83295 140.14058 47.73086 1.000 15.21370 295 ILE G N 1
ATOM 14429 C CA . ILE G 1 316 ? -16.52155 138.86886 47.08655 1.000 13.74625 295 ILE G CA 1
ATOM 14430 C C . ILE G 1 316 ? -16.55878 139.01615 45.57077 1.000 16.06502 295 ILE G C 1
ATOM 14431 O O . ILE G 1 316 ? -15.51635 138.91458 44.90968 1.000 15.29845 295 ILE G O 1
ATOM 14436 N N . PHE G 1 317 ? -17.74182 139.29688 45.00701 1.000 13.35099 296 PHE G N 1
ATOM 14437 C CA . PHE G 1 317 ? -17.87274 139.36022 43.55532 1.000 12.72086 296 PHE G CA 1
ATOM 14438 C C . PHE G 1 317 ? -17.62258 140.74907 42.97932 1.000 15.58977 296 PHE G C 1
ATOM 14439 O O . PHE G 1 317 ? -17.33337 140.86198 41.77993 1.000 17.74029 296 PHE G O 1
ATOM 14447 N N . GLY G 1 318 ? -17.67035 141.79897 43.79531 1.000 13.76176 297 GLY G N 1
ATOM 14448 C CA . GLY G 1 318 ? -17.40175 143.12457 43.27296 1.000 14.43296 297 GLY G CA 1
ATOM 14449 C C . GLY G 1 318 ? -18.46900 143.64861 42.33803 1.000 16.05019 297 GLY G C 1
ATOM 14450 O O . GLY G 1 318 ? -18.16417 144.44482 41.44118 1.000 14.66733 297 GLY G O 1
ATOM 14451 N N . THR G 1 319 ? -19.71918 143.21205 42.51294 1.000 14.05637 298 THR G N 1
ATOM 14452 C CA . THR G 1 319 ? -20.80554 143.71973 41.69077 1.000 12.60555 298 THR G CA 1
ATOM 14453 C C . THR G 1 319 ? -21.35033 145.04134 42.20743 1.000 13.73037 298 THR G C 1
ATOM 14454 O O . THR G 1 319 ? -21.99607 145.77244 41.44575 1.000 13.56840 298 THR G O 1
ATOM 14458 N N . ARG G 1 320 ? -21.08751 145.36864 43.47232 1.000 14.80298 299 ARG G N 1
ATOM 14459 C CA . ARG G 1 320 ? -21.38587 146.67298 44.04434 1.000 14.56637 299 ARG G CA 1
ATOM 14460 C C . ARG G 1 320 ? -20.11494 147.26410 44.63907 1.000 15.09867 299 ARG G C 1
ATOM 14461 O O . ARG G 1 320 ? -19.20461 146.53431 45.04343 1.000 15.06179 299 ARG G O 1
ATOM 14469 N N . ASN G 1 321 ? -20.04742 148.59053 44.68751 1.000 14.26544 300 ASN G N 1
ATOM 14470 C CA . ASN G 1 321 ? -18.86259 149.21407 45.25415 1.000 14.28712 300 ASN G CA 1
ATOM 14471 C C . ASN G 1 321 ? -18.94567 149.22596 46.77951 1.000 16.59706 300 ASN G C 1
ATOM 14472 O O . ASN G 1 321 ? -20.02768 149.18281 47.37309 1.000 16.78143 300 ASN G O 1
ATOM 14477 N N . THR G 1 322 ? -17.77633 149.30566 47.42009 1.000 17.30486 301 THR G N 1
ATOM 14478 C CA . THR G 1 322 ? -17.75099 149.23374 48.87487 1.000 20.97810 301 THR G CA 1
ATOM 14479 C C . THR G 1 322 ? -18.00743 150.57924 49.52544 1.000 20.29836 301 THR G C 1
ATOM 14480 O O . THR G 1 322 ? -18.51752 150.62529 50.65199 1.000 21.52367 301 THR G O 1
ATOM 14484 N N . GLY G 1 323 ? -17.66635 151.66638 48.84889 1.000 17.10418 302 GLY G N 1
ATOM 14485 C CA . GLY G 1 323 ? -17.67575 152.96581 49.48505 1.000 18.95947 302 GLY G CA 1
ATOM 14486 C C . GLY G 1 323 ? -16.48343 153.10608 50.41871 1.000 21.95394 302 GLY G C 1
ATOM 14487 O O . GLY G 1 323 ? -15.66556 152.20320 50.59379 1.000 21.92695 302 GLY G O 1
ATOM 14488 N N . LEU G 1 324 ? -16.38883 154.28421 51.01867 1.000 23.65644 303 LEU G N 1
ATOM 14489 C CA . LEU G 1 324 ? -15.36499 154.53774 52.02408 1.000 27.35992 303 LEU G CA 1
ATOM 14490 C C . LEU G 1 324 ? -15.59460 153.63712 53.23246 1.000 33.31386 303 LEU G C 1
ATOM 14491 O O . LEU G 1 324 ? -16.72290 153.50561 53.71395 1.000 37.09338 303 LEU G O 1
ATOM 14496 N N . ARG G 1 325 ? -14.53246 153.00262 53.72259 1.000 40.85630 304 ARG G N 1
ATOM 14497 C CA . ARG G 1 325 ? -14.63517 152.13695 54.89538 1.000 45.39543 304 ARG G CA 1
ATOM 14498 C C . ARG G 1 325 ? -13.57134 152.53754 55.90343 1.000 54.90858 304 ARG G C 1
ATOM 14499 O O . ARG G 1 325 ? -12.37335 152.46605 55.60799 1.000 61.30202 304 ARG G O 1
ATOM 14507 N N . LEU G 1 326 ? -14.01319 152.96460 57.08525 1.000 60.41823 305 LEU G N 1
ATOM 14508 C CA . LEU G 1 326 ? -13.10898 153.38812 58.15129 1.000 70.48804 305 LEU G CA 1
ATOM 14509 C C . LEU G 1 326 ? -12.59058 152.19175 58.93652 1.000 70.50698 305 LEU G C 1
ATOM 14510 O O . LEU G 1 326 ? -11.41979 151.83289 58.82855 1.000 79.52355 305 LEU G O 1
#

Secondary structure (DSSP, 8-state):
--TTTT-EEEEET-SSHHHHHHHHHHHHTTPEEEEE--PBPSS--TT-BHHHHHHHHHHHTT-EEEEE---TT-HHHHHHHHHHHHHHHS---EEE--------B-GGG--HHHHHHHHIIIIIHHHHHHHHHHHHHHHHHHHHSS----EEEEE--HHHHH--TTBHHHHHHHHHHHHHHHHHHHHHTTTT-EEEEEE-----GGGS-TT---TT-TTTTHHHHHHHTSGGGTT-BS-EEEEETTEEEEEE--EEEEEEE-TTS---HHHHHHHIIIIIS--B-----/--TTTT-EEEETTTTSHHHHHHHHHHHHTTPEEEEE--PBPSS--TT-BHHHHHHHHHHHTT-EEEEE---TT-HHHHHHHHHHHHHHHS---EEE--------B-GGG--HHHHHHHHIIIIIHHHHHHHHHHHHHHHHHHHHSS----EEEEE--HHHHH--TTBHHHHHHHHHHHHHHHHHHHHHGGGT-EEEEEE-----GGGSTTSPP-TT-TTTTHHHHHHHTSGGGTT-BS-EEEEETTEEEEEE--EEEEEEE-TTS---TTTHHHHIIIIIS--B-----/--TTTT-EEEETTTTSHHHHHHHHHHHHTTPEEEEE---B---BHHHHHHHHHHHTT-EEEEE---TT-HHHHHHHHHHHHHHHS---EEE----------GGG--HHHHHHHHIIIIIHHHHHHHHHHHHHHHHHHHHTS----EEEEE--HHHHH--TT-HHHHHHHHHHHHHHHHHHHHHGGGT-EEEEEE-----GGGS-TTS--TT-TTTTHHHHHHHTSGGGTT-BS-EEEEETTEEEEEE--EEEEEEE-TTS---HHHHHHHIIIIIS-SB-----/---TTTT-EEEETTTTSHHHHHHHHHHHHTTPEEEEE--PBPSS--SSSBHHHHHHHHHHHTT-EEEEE---TT-HHHHHHHHHHHHHHHS---EEE----------GGG--HHHHHHHHIIIIIHHHHHHHHHHHHHHHHHHHHTS----EEEEE--HHHHH--TT-HHHHHHHHHHHHHHHHHHHHHGGGT-EEEEEE------TT-TTTTHHHHHHHTSGGGTT-BS-EEEEETTEEEEEE--EEEEEEE--SS---TTTHHHHIIIIII-SB---S--/--TTTT-EEEEETTTSHHHHHHHHHHHHTTPEEEEE------HHHHHHHHHHHTT-EEEEE---TT-HHHHHHHHHHHHHHHS---EEE----------GGG--HHHHHHHHIIIIIHHHHHHHHHHHHHHHHHHHHSS----EEEEE--HHHHH--TT-HHHHHHHHHHHHHHHHHHHHHTTTT-EEEEEE----TT-TTTTHHHHHHHTSGGGTT-BS-EEEEETTEEEEEE--EEEEEEE-TTS---HHHHHHHIIIIII-SB------/--TTTT-EEEETTTTSHHHHHHHHHHHHTTPEEEEE---B---BHHHHHHHHHHHTT-EEEEE---TT-HHHHHHHHHHHHHHHS---EEE--------B-GGG--HHHHHHHHIIIIIHHHHHHHHHHHHHHHHHHHHSS----EEEEE--HHHHH--TTBHHHHHHHHHHHHHHHHHHHHHGGGT-EEEEEE-----GGG----TT-TTTTHHHHHHHTSGGGTT-BS-EEEEETTEEEEEE--EEEEEEE--SS---HHHHHHHIIIIII-SB------/--TTTT-EEEETTTTSHHHHHHHHHHHHTTPEEEEE---B----BHHHHHHHHHHHTT-EEEEE---TT-HHHHHHHHHHHHHHHS---EEE--------B-GGG--HHHHHHHHIIIIIHHHHHHHHHHHHHHHHHHHHTS----EEEEE--HHHHH--TTBHHHHHHHHHHHHHHHHHHHHHGGGT-EEEEEE-----GGGS-TT---TT-TTTTHHHHHHHTSGGGTT--S-EEEEETTEEEEE-----S------SS---HHHHHHHIIIIII-SS------

Organism: Mycobacterium avium (strain 104) (NCBI:txid243243)